Protein AF-0000000070407440 (afdb_homodimer)

Nearest PDB structures (foldseek):
  7nfb-assembly1_B  TM=2.663E-01  e=1.051E+00  Homo sapiens
  7nfb-assembly1_B  TM=2.692E-01  e=1.540E+00  Homo sapiens

Secondary structure (DSSP, 8-state):
------------------------------------------------------------------------------------------SS-HHHHHHHHHHHHT-EEE-TT-TTEEEEEEEETTTTEEEEEEEEEEEEEEEE-TTS-EEEEEEETT-HHHHHHHHTS-SB-SS-HHHHHTTSPPPHHHHHHHHHHHHHHHHHT--PPPGGGS----SS-------EEEEETTTTEEEEE-SS-SS-EEEEEETTEEEETTTTBSSSHHHHHHHHHHHTGGGSTTHHHHHHHHH---------------------SPBP-S--HHHHHHHHHHTT-----B----SB-TTT--BBPPS-TTTTT-EEEEEEEEE-SS-EEEEEEEEEEBSSSS-EEE---GGGTEEE-SSEEEEHHHHHHHHHHHHH----HHHHHHHHHHHHHHTT-GGGGGS-HHHHHHHHHHHHHHB---TTTTSS-TTT-BTTB--SEEEEEEE----BGGG-----------B-------HHHH-S---HHHHHHHHHHHHTT-EETTEE-PPPPHHHHHHHHHHHHHH-HHHHHHHHHHHH-GGGHHHHHHHHHHHTSSS-GGGTS---HHHHHHHHHHHTT--GGG-HHHHHHHHHH-HHHHHHHHTT---HHHHHHHHHHHHHHHHHHHS---------------SEE-SSS---S---B-HHHHHHHHHHTTT------SS-TTB--EEEEEE-TTS-EEEEEEESSS--THHHHHHHHHH-SS--SEEEETTHHHHHHHHHTT-TTTTTT-EEEB-TTTGGG-SSS-GGGBGGG-GGGTT--TTHHHHHHHHHHTTHHHHTTS-HHHHHHHHHHHHHHHHHHHHHH-/-------------------------------------------------------------------------------------------S-HHHHHHHHHHHHT-EEE-TT-TTEEEEEEEETTTTEEEEEEEEEEEEEEEE-TTS-EEEEEEETT-HHHHHHHHTS-SB-SS-HHHHHTTSPPPHHHHHHHHHHHHHHHHHT--PPPGGGS----SS-------EEEEETTTTEEEEE-SS-SS-EEEEEETTEEEETTTTBSSSHHHHHHHHHHHTGGGSTTHHHHHHHHH---------------------SPBP-S--HHHHHHHHHHTT-----B----SB-TTT--BBPPS-TTTTT-EEEEEEEEE-SS-EEEEEEEEEEBSSSS-EEE---GGGTEEE-SSEEEEHHHHHHHHHHHHH----HHHHHHHHHHHHHHTT-GGGGGS-HHHHHHHHHHHHHHB---TTTTSS-TTT-BTTB--SEEEEEEE----BGGG-----------B-------HHHH-S---HHHHHHHHHHHHTT-EETTEE-PPPPHHHHHHHHHHHHHH-HHHHHHHHHHHH-GGGHHHHHHHHHHHTSSS-GGGTS---HHHHHHHHHHHTT--GGG-HHHHHHHHHH-HHHHHHHHTT---HHHHHHHHHHHHHHHHHHHSPPP------------SEE-SSS---S---B-HHHHHHHHHHTS-------SS-TTB--EEEEEE-TTS-EEEEEEESSS--THHHHHHHHHH-SS--SEEEETTHHHHHHHHHTT-TTTTTT-EEEB-TTTGGG-SSS-GGGBGGG-GGGTT--TTHHHHHHHHHHTTHHHHTTS-HHHHHHHHHHHHHHHHHHHHHH-

Sequence (1756 aa):
MNDEEKKKILEKPIQYKTQTIKKYRLNLRGKNDPLYNFTSRSKEKNIESFQSTSSRKPRSSGRPQCALTNLEDVDFPSTSTCTQTQLEETFFSEVELYFQDLTFTKGITLFPGNDRILVIKDYQISKKKTHNEKYVLLERRSFKFKDGDCRWVYWCQCNENRARAISSLDHHLIRAYTEFSSLDKECIHVEVAKKIFDRYDSVHDIEPPSEADRGTCDDHGYSLGGNILYEVPDAKLICCGGVTCQRFGLVTFEKRSVSCLSCCTRNCLHVSTMKEVIANKEETLYHELIEKFTSGVPSETPETTKSVYKQKLISQKRIPFFRCDELSDMLKNLQLNEFGPLLPEDVICKHCSGNLVDGDPVQNNWIAYDCALIVTNNTMQYVKSYYRPCTVCDSVSLFEGQSKGLLNMGTYLVGYDVLRSYMHSFLHGKRPLYTFYQCWCDVHLDLGNTQIQEFSYQRLRIAWHCFLSLLDIDNSQGFSCPHCGGDETPPQTIVCDGTSLSFQRRMWDWKENAGTDNVLHLSSSKYSERTFIPDGALRKLLNRYSGDGRVVRGVKNPSLTEKEKGCLLKGVKELSPALHSILLSIEEDRHVFKHFQRLLMCLSSPSPVCSLIRPTQEVGQLIESISRGENLRQDPVKLDLLHKKMPIIFEVIESGAEVRDLGNLLSELWEIAVDPFVCAREDTSLEENVDVEDLSFFPTLHKYRNRGIFEMDLKNMKKKQGTECCKRFAGHPSLLPGIFTIFCPHGICYGFQVMESHESPNVPFTILRTRFKKAPKHIIYDNACKLQQYCLSRDPLFFKTSEFYVDRLHWDNHTACSLAYDLSIYPQFSALNSQCNEQANAGLKRIKDQLSYMTANNFMMHCTFFLWNKNLLKLSSIMNDEEKKKILEKPIQYKTQTIKKYRLNLRGKNDPLYNFTSRSKEKNIESFQSTSSRKPRSSGRPQCALTNLEDVDFPSTSTCTQTQLEETFFSEVELYFQDLTFTKGITLFPGNDRILVIKDYQISKKKTHNEKYVLLERRSFKFKDGDCRWVYWCQCNENRARAISSLDHHLIRAYTEFSSLDKECIHVEVAKKIFDRYDSVHDIEPPSEADRGTCDDHGYSLGGNILYEVPDAKLICCGGVTCQRFGLVTFEKRSVSCLSCCTRNCLHVSTMKEVIANKEETLYHELIEKFTSGVPSETPETTKSVYKQKLISQKRIPFFRCDELSDMLKNLQLNEFGPLLPEDVICKHCSGNLVDGDPVQNNWIAYDCALIVTNNTMQYVKSYYRPCTVCDSVSLFEGQSKGLLNMGTYLVGYDVLRSYMHSFLHGKRPLYTFYQCWCDVHLDLGNTQIQEFSYQRLRIAWHCFLSLLDIDNSQGFSCPHCGGDETPPQTIVCDGTSLSFQRRMWDWKENAGTDNVLHLSSSKYSERTFIPDGALRKLLNRYSGDGRVVRGVKNPSLTEKEKGCLLKGVKELSPALHSILLSIEEDRHVFKHFQRLLMCLSSPSPVCSLIRPTQEVGQLIESISRGENLRQDPVKLDLLHKKMPIIFEVIESGAEVRDLGNLLSELWEIAVDPFVCAREDTSLEENVDVEDLSFFPTLHKYRNRGIFEMDLKNMKKKQGTECCKRFAGHPSLLPGIFTIFCPHGICYGFQVMESHESPNVPFTILRTRFKKAPKHIIYDNACKLQQYCLSRDPLFFKTSEFYVDRLHWDNHTACSLAYDLSIYPQFSALNSQCNEQANAGLKRIKDQLSYMTANNFMMHCTFFLWNKNLLKLSSI

Radius of gyration: 43.4 Å; Cα contacts (8 Å, |Δi|>4): 2671; chains: 2; bounding box: 135×199×98 Å

Solvent-accessible surface area (backbone atoms only — not comparable to full-atom values): 100422 Å² total; per-residue (Å²): 140,92,84,78,90,76,82,73,77,85,79,69,87,86,75,82,71,80,75,76,77,75,73,80,67,81,76,80,85,81,77,87,87,87,76,90,70,91,78,84,89,77,88,75,86,85,81,78,88,78,84,78,79,87,83,83,82,82,82,86,70,83,57,70,78,80,79,70,81,78,78,71,80,75,76,71,83,75,80,84,63,81,66,80,67,77,65,79,64,70,85,57,52,73,50,50,51,50,47,50,48,33,64,72,65,64,30,67,45,71,50,87,96,42,94,35,49,38,38,32,48,29,72,36,76,94,73,72,38,65,40,91,86,40,72,40,50,34,40,46,47,50,33,33,23,58,82,69,52,51,38,76,45,74,38,37,38,92,39,52,54,60,32,53,54,59,66,40,39,47,54,59,28,74,46,43,63,72,62,59,61,68,72,54,86,76,52,68,65,45,56,35,45,50,55,52,47,50,54,49,24,66,75,68,68,59,69,54,68,56,76,83,76,52,69,79,72,66,91,75,70,74,67,76,61,54,73,43,74,43,79,40,81,101,40,82,35,32,38,31,30,34,66,89,37,92,55,72,31,41,35,32,63,56,100,92,38,62,36,22,70,47,72,44,26,48,80,38,72,53,35,51,50,47,49,48,48,60,73,42,29,92,77,42,95,53,40,71,63,52,49,58,58,67,65,57,71,60,77,69,62,71,76,70,74,64,74,66,76,72,74,58,68,59,41,77,69,68,38,77,69,70,86,47,70,67,57,13,51,24,47,53,56,58,63,70,68,74,78,69,72,41,61,43,75,71,71,51,30,88,87,78,67,34,54,44,55,84,77,58,41,76,84,68,62,34,68,68,32,81,68,19,35,38,40,46,74,87,39,76,45,75,31,42,30,25,29,41,46,31,72,77,52,97,52,68,40,56,43,42,35,66,87,60,29,27,46,22,42,64,62,36,29,40,24,45,61,42,53,47,50,48,49,42,33,50,69,73,29,42,50,34,67,64,60,51,48,52,33,52,45,50,50,27,44,46,55,64,41,67,66,49,77,71,61,49,68,64,58,52,53,52,48,46,56,52,51,62,72,30,37,64,68,61,79,63,53,40,29,58,37,86,86,57,23,50,90,87,42,73,45,48,45,37,34,39,48,74,42,75,41,38,28,31,51,87,39,55,73,73,70,76,74,76,68,81,64,56,71,38,88,42,45,48,38,54,68,67,57,27,21,79,51,64,52,64,68,58,19,51,47,42,34,21,53,41,34,62,48,34,69,52,68,85,43,74,24,61,60,70,51,76,66,52,48,51,53,45,52,54,53,34,44,75,72,34,58,35,58,33,52,49,51,50,50,27,72,75,36,63,77,53,36,75,46,42,27,67,49,41,39,38,53,30,16,80,39,50,36,36,62,52,46,49,76,41,70,68,48,52,53,50,46,49,39,42,51,73,64,53,67,50,44,27,33,71,66,59,39,47,48,32,33,56,63,27,39,60,59,34,50,27,52,52,67,61,60,82,54,82,44,51,21,55,35,47,53,55,47,48,55,36,24,42,47,48,52,71,74,35,46,78,84,77,71,69,45,80,59,76,82,65,95,52,72,52,51,40,76,59,45,55,51,43,26,70,68,53,33,37,66,61,54,56,54,47,58,60,48,64,80,38,89,68,82,65,83,76,69,86,60,63,83,59,40,33,48,12,31,36,38,40,23,34,56,87,52,33,43,36,33,41,32,56,32,82,50,66,91,48,55,62,55,60,51,39,50,43,56,10,33,28,90,61,52,43,42,34,41,32,20,73,59,18,71,60,29,50,55,52,38,31,35,41,44,22,53,67,45,60,74,41,43,56,20,23,22,73,88,49,43,67,75,50,67,66,52,32,65,54,30,43,42,82,64,27,56,88,46,69,84,55,45,63,54,37,56,62,58,49,44,58,55,50,56,33,38,27,81,55,32,31,84,32,44,55,67,60,34,52,52,50,51,50,51,48,52,31,51,51,17,47,57,46,60,72,71,106,139,93,93,84,86,79,79,80,88,78,85,80,85,86,80,84,84,84,82,83,83,84,82,84,74,87,72,90,68,86,84,86,87,85,74,84,78,78,81,74,85,71,87,74,85,86,78,88,81,89,84,89,79,86,75,81,81,80,80,83,80,85,63,76,77,80,78,81,78,80,77,77,80,78,77,72,83,74,77,83,69,82,68,78,65,80,67,77,66,71,84,56,52,72,50,49,50,50,48,50,48,33,64,70,65,64,31,67,47,69,50,89,96,39,93,35,47,39,37,33,48,30,73,36,75,94,72,72,41,65,42,90,86,40,72,41,50,33,39,48,49,50,33,35,24,57,81,68,50,52,37,75,44,74,39,37,37,91,40,52,56,59,33,51,55,60,64,39,39,47,53,58,29,75,45,42,64,70,60,58,62,66,70,56,86,76,52,69,66,48,58,34,43,50,54,53,48,50,55,50,24,65,74,68,69,60,70,53,68,57,76,81,76,53,70,80,72,64,90,75,68,74,66,75,60,56,72,45,73,42,79,42,81,100,41,84,36,34,38,29,29,37,67,86,37,91,56,72,30,40,32,33,64,56,100,94,40,62,36,20,70,45,73,52,29,57,79,38,71,53,36,50,51,46,49,50,49,59,73,42,31,91,79,43,98,52,41,71,62,51,50,59,58,67,65,56,68,59,77,68,63,71,75,68,74,63,75,66,78,71,76,60,68,59,43,78,69,67,39,80,70,69,85,45,69,67,57,13,51,24,48,52,57,58,64,67,70,75,79,70,72,40,60,44,75,71,72,52,29,86,85,78,68,34,54,44,57,84,79,57,42,76,83,68,62,33,67,68,33,80,70,18,35,39,39,44,73,87,39,78,46,76,33,42,29,24,30,41,46,31,72,77,52,95,52,68,39,55,44,42,35,66,87,59,29,28,47,22,43,65,60,36,30,40,25,46,61,42,53,50,50,48,49,44,34,51,71,72,29,40,51,34,69,65,60,52,49,52,34,51,46,50,50,27,44,48,56,64,42,68,67,50,78,72,60,48,70,66,59,54,53,52,51,47,56,53,51,62,73,28,37,63,69,61,77,65,54,39,29,58,37,88,86,58,23,50,88,87,42,73,46,49,45,39,35,39,47,74,43,76,40,39,28,32,52,87,39,56,74,71,70,75,74,77,68,81,64,56,73,38,88,44,46,50,37,53,70,68,57,29,20,78,50,63,50,65,71,60,19,52,46,43,34,20,53,42,35,62,50,34,68,53,68,85,43,73,24,62,60,69,51,77,68,52,48,50,51,45,51,55,54,34,45,73,74,34,59,36,58,33,52,50,52,51,49,27,72,74,36,64,77,51,37,74,46,42,27,68,49,41,39,37,52,30,16,79,38,51,36,36,61,53,47,49,76,42,72,67,49,52,53,51,47,51,40,38,52,71,64,54,67,51,45,28,34,70,66,59,40,48,48,33,32,57,62,27,40,61,59,33,50,26,54,51,66,61,56,87,52,71,50,52,17,54,37,48,54,56,48,48,56,37,24,42,45,49,52,69,74,36,51,80,84,79,73,69,43,81,64,75,83,68,94,54,71,53,49,40,78,59,45,53,54,46,26,71,70,54,35,38,66,59,54,58,55,46,60,60,50,65,80,40,89,69,81,63,85,75,70,86,59,64,84,59,41,33,48,11,30,37,38,39,22,34,57,87,51,34,42,36,32,39,32,56,31,85,51,69,91,46,56,61,57,61,51,37,50,43,56,11,32,30,91,60,52,42,43,34,39,31,20,73,58,20,72,58,29,51,55,53,38,31,36,41,45,24,53,67,43,59,74,40,42,57,20,22,22,72,88,49,42,66,75,51,67,66,53,32,67,56,29,43,42,82,65,27,55,87,46,70,84,55,44,63,53,38,56,61,58,50,44,58,57,50,55,34,38,27,80,54,34,31,84,32,43,55,68,59,34,51,53,51,51,49,51,48,53,33,50,52,16,46,57,46,60,74,60,106

Organism: Crassostrea virginica (NCBI:txid6565)

pLDDT: mean 75.71, std 24.51, range [14.91, 97.85]

Foldseek 3Di:
DDDDDPPDDDPDDDDPPPPPPPPPPVCPDDDDYDDDDDDDDDDDDDPDDPDDDDDDDDDFDKFPPPPPPPPDDPDDDDDPPDCPVPCVVPVDDLLRLQLVQQVVVVQWDDDPPDLFKIKGFDADPVVSHGDPAHIKIKTWAWAQELVRDIDIDMDILVDVPVVVVVLPDDRYDDHDPVVVCPPDDHDSVRVNVVVVSVVVCVVVVDDHDDPVVPPPPDPPPPPQQAWDWDDDPPHQWIWIDGPVHSDIWIWHADPNQIATPSVSISDDPNNVSVVVCVVVLVPDPCVVVNCVRRVPPPPCPPPPVPVPVPQAFLADAFAEDDDDPQLVVLQVLVVVQDDAEFEFDDQADPPPRAGWDDDDQVVVVQWQEQFAWEDELAYIDTYTWGWIAGPPDRDIGGRNCVNNQWGPSRNYIYHVRLLVVVVVVLLQFQAALVNSLVVSQVSNVVSVNPCSVVVDSVNVVSSNVVNLVRHPDDLQPLLADPPQGDLVGHGQAKFKEWFQFFAFPVLAPDPPPPPPFAADAKAFDDLCLFALDSDLLLLLLLLLCLCQQPQDLNDGRHHDDPVSVVVNLVVCVVRPVLVSVLVVVCVVPVVLSVLCSLVSNQNSFSFGLCLQQPQDPLSVVLLVCVLVPHLCVVPPVSLLVCLQRHVSVSSNVVVVPPDNSVSVVSVVSNCSNCVLAPPIDADPCQDDAPPPPAQKDQSSQGFRDFLHHYPVNVVVVVCVVPPDDDPPPPDDPRTQRGKMWMDALLLRTRIIHGHNHHDDLSVVSRSQNTRDPAGRQEYEYQPQRRNLSVCSRGPCNSCSRHHAAYAQVNVSVPSSHRCSNHQCSRPVCPPGNSCSVVVVSVSSVSNSVNQHHDRSVVNSSSVSVNSSVVSVVSSVVD/DDDDPPDDPDPDDDDPDPDDPDPCPPCPDDDDYDDDDPDDDDDDDDDDDDDDDDDDDDDPDKFPPPPPPPPPDPDDPDDPPDPPVPCPVPVDDLLRLQLVQQVVVVQWDDDPPDLFKIKGFDADPVVSHGDPAHIKIKGWAWAQELVRDIDIDIDILVDVPVVVVVLPDDRYDDHDPVVVCPPDDHDSVRVNVCVVSVVVCVVVVDDHDDPVVPPPPDPPPPPQQAKDWDDDPPHQWIWIDGPPHSDIWIWHADPNAIATPSVSISDDPNNVSVVVCVVVLVPDPCNVVVCVNRVPPPPCPPCPVPVPVPQDFLADAFAEDDDDPQLVVLQVLVVVQDDAEFEFPDQADPPPRAGWDDDDQVVVVQWQEQFAWEDELAYIDTYTWGWIAGPPDRDIGGRNCVNNQWGPSRNYIYHVRLLVVVVVVLLQFQAALVNSLVVSQVSNVVSVNPCSVVVDSVNVVSSNVVNLVRHPDDLLPQLADPPQGDLVHHGQAKFKEWFQFFAFPVLAPDPPPPPPFAADAWDFDDLCLFALDSDLLLLLLLLLCLCCQPQDLNDGRHHDDPVSVVVNLVVCVVRAVLVSVLVVVCVVPVVLSVLCSLVSNQNSFSFGLCLQQPPDPLSVVLLVCVQVPHLCVVPPVSLLVCQQRHVSVSSNVVVVPPCNSVSRVSVVSNCSNCVLAPPIDDDPCQDDQPPPPAQKDQSSQGFRDFLHHYPVNVVVVVCVVPPDDDPPPPDDPRTQRGKMWMDALLLGTRIIHGHNHHDDLSVVSRSQNTRDPAGRQEYEYQPQRRNLSVCSRGPCNSCSNHHAAYAQVNVSVPPRHRCSNHQCSRPVCPPGNSCSVVVVSVSSVSNSVNQHHDRSVVNSSSVSVNSSVVSVVSSVVD

Structure (mmCIF, N/CA/C/O backbone):
data_AF-0000000070407440-model_v1
#
loop_
_entity.id
_entity.type
_entity.pdbx_description
1 polymer 'Uncharacterized protein LOC111100644 isoform X1'
#
loop_
_atom_site.group_PDB
_atom_site.id
_atom_site.type_symbol
_atom_site.label_atom_id
_atom_site.label_alt_id
_atom_site.label_comp_id
_atom_site.label_asym_id
_atom_site.label_entity_id
_atom_site.label_seq_id
_atom_site.pdbx_PDB_ins_code
_atom_site.Cartn_x
_atom_site.Cartn_y
_atom_site.Cartn_z
_atom_site.occupancy
_atom_site.B_iso_or_equiv
_atom_site.auth_seq_id
_atom_site.auth_comp_id
_atom_site.auth_asym_id
_atom_site.auth_atom_id
_atom_site.pdbx_PDB_model_num
ATOM 1 N N . MET A 1 1 ? -82.563 82.81 -18.741 1 15.67 1 MET A N 1
ATOM 2 C CA . MET A 1 1 ? -81.653 83.156 -19.829 1 15.67 1 MET A CA 1
ATOM 3 C C . MET A 1 1 ? -80.285 82.515 -19.617 1 15.67 1 MET A C 1
ATOM 5 O O . MET A 1 1 ? -79.764 81.845 -20.511 1 15.67 1 MET A O 1
ATOM 9 N N . ASN A 1 2 ? -79.197 83.292 -19.11 1 16.79 2 ASN A N 1
ATOM 10 C CA . ASN A 1 2 ? -77.841 83.495 -19.607 1 16.79 2 ASN A CA 1
ATOM 11 C C . ASN A 1 2 ? -76.926 82.332 -19.232 1 16.79 2 ASN A C 1
ATOM 13 O O . ASN A 1 2 ? -77.168 81.642 -18.24 1 16.79 2 ASN A O 1
ATOM 17 N N . ASP A 1 3 ? -75.584 82.158 -19.811 1 16.76 3 ASP A N 1
ATOM 18 C CA . ASP A 1 3 ? -74.614 81.619 -20.76 1 16.76 3 ASP A CA 1
ATOM 19 C C . ASP A 1 3 ? -73.488 80.885 -20.036 1 16.76 3 ASP A C 1
ATOM 21 O O . ASP A 1 3 ? -73 79.859 -20.515 1 16.76 3 ASP A O 1
ATOM 25 N N . GLU A 1 4 ? -72.753 81.428 -19.058 1 16.31 4 GLU A N 1
ATOM 26 C CA . GLU A 1 4 ? -71.332 81.653 -19.308 1 16.31 4 GLU A CA 1
ATOM 27 C C . GLU A 1 4 ? -70.506 80.422 -18.947 1 16.31 4 GLU A C 1
ATOM 29 O O . GLU A 1 4 ? -69.723 79.932 -19.763 1 16.31 4 GLU A O 1
ATOM 34 N N . GLU A 1 5 ? -69.531 80.481 -17.767 1 17.43 5 GLU A N 1
ATOM 35 C CA . GLU A 1 5 ? -68.073 80.447 -17.819 1 17.43 5 GLU A CA 1
ATOM 36 C C . GLU A 1 5 ? -67.543 79.043 -17.54 1 17.43 5 GLU A C 1
ATOM 38 O O . GLU A 1 5 ? -67.481 78.616 -16.385 1 17.43 5 GLU A O 1
ATOM 43 N N . LYS A 1 6 ? -67.924 77.9 -18.192 1 17.84 6 LYS A N 1
ATOM 44 C CA . LYS A 1 6 ? -67.752 76.452 -18.256 1 17.84 6 LYS A CA 1
ATOM 45 C C . LYS A 1 6 ? -66.29 76.081 -18.487 1 17.84 6 LYS A C 1
ATOM 47 O O . LYS A 1 6 ? -65.818 76.074 -19.626 1 17.84 6 LYS A O 1
ATOM 52 N N . LYS A 1 7 ? -65.328 76.774 -17.601 1 18.8 7 LYS A N 1
ATOM 53 C CA . LYS A 1 7 ? -63.924 76.973 -17.95 1 18.8 7 LYS A CA 1
ATOM 54 C C . LYS A 1 7 ? -63.28 75.665 -18.401 1 18.8 7 LYS A C 1
ATOM 56 O O . LYS A 1 7 ? -63.296 74.674 -17.667 1 18.8 7 LYS A O 1
ATOM 61 N N . LYS A 1 8 ? -62.916 75.434 -19.683 1 16.9 8 LYS A N 1
ATOM 62 C CA . LYS A 1 8 ? -62.716 74.405 -20.699 1 16.9 8 LYS A CA 1
ATOM 63 C C . LYS A 1 8 ? -61.354 73.736 -20.543 1 16.9 8 LYS A C 1
ATOM 65 O O . LYS A 1 8 ? -60.981 72.879 -21.347 1 16.9 8 LYS A O 1
ATOM 70 N N . ILE A 1 9 ? -60.519 74.276 -19.502 1 17 9 ILE A N 1
ATOM 71 C CA . ILE A 1 9 ? -59.171 74.275 -20.059 1 17 9 ILE A CA 1
ATOM 72 C C . ILE A 1 9 ? -58.848 72.894 -20.626 1 17 9 ILE A C 1
ATOM 74 O O . ILE A 1 9 ? -59.473 71.9 -20.249 1 17 9 ILE A O 1
ATOM 78 N N . LEU A 1 10 ? -57.528 72.791 -21.055 1 16.85 10 LEU A N 1
ATOM 79 C CA . LEU A 1 10 ? -56.552 72.395 -22.065 1 16.85 10 LEU A CA 1
ATOM 80 C C . LEU A 1 10 ? -56.167 70.928 -21.902 1 16.85 10 LEU A C 1
ATOM 82 O O . LEU A 1 10 ? -55.643 70.531 -20.858 1 16.85 10 LEU A O 1
ATOM 86 N N . GLU A 1 11 ? -56.975 69.935 -22.297 1 17.31 11 GLU A N 1
ATOM 87 C CA . GLU A 1 11 ? -56.962 68.475 -22.318 1 17.31 11 GLU A CA 1
ATOM 88 C C . GLU A 1 11 ? -55.69 67.945 -22.974 1 17.31 11 GLU A C 1
ATOM 90 O O . GLU A 1 11 ? -55.448 66.736 -22.982 1 17.31 11 GLU A O 1
ATOM 95 N N . LYS A 1 12 ? -54.986 68.909 -23.726 1 17.45 12 LYS A N 1
ATOM 96 C CA . LYS A 1 12 ? -54.695 68.235 -24.988 1 17.45 12 LYS A CA 1
ATOM 97 C C . LYS A 1 12 ? -53.741 67.063 -24.779 1 17.45 12 LYS A C 1
ATOM 99 O O . LYS A 1 12 ? -53.995 65.955 -25.256 1 17.45 12 LYS A O 1
ATOM 104 N N . PRO A 1 13 ? -52.392 67.409 -24.653 1 17.28 13 PRO A N 1
ATOM 105 C CA . PRO A 1 13 ? -51.529 67.019 -25.771 1 17.28 13 PRO A CA 1
ATOM 106 C C . PRO A 1 13 ? -51.204 65.527 -25.773 1 17.28 13 PRO A C 1
ATOM 108 O O . PRO A 1 13 ? -51.444 64.838 -24.779 1 17.28 13 PRO A O 1
ATOM 111 N N . ILE A 1 14 ? -49.96 65.136 -26.28 1 18.52 14 ILE A N 1
ATOM 112 C CA . ILE A 1 14 ? -49.268 64.484 -27.387 1 18.52 14 ILE A CA 1
ATOM 113 C C . ILE A 1 14 ? -48.816 63.088 -26.963 1 18.52 14 ILE A C 1
ATOM 115 O O . ILE A 1 14 ? -48.717 62.797 -25.768 1 18.52 14 ILE A O 1
ATOM 119 N N . GLN A 1 15 ? -47.947 62.475 -27.746 1 17.76 15 GLN A N 1
ATOM 120 C CA . GLN A 1 15 ? -47.469 61.384 -28.59 1 17.76 15 GLN A CA 1
ATOM 121 C C . GLN A 1 15 ? -46.447 60.525 -27.851 1 17.76 15 GLN A C 1
ATOM 123 O O . GLN A 1 15 ? -45.364 60.999 -27.504 1 17.76 15 GLN A O 1
ATOM 128 N N . TYR A 1 16 ? -46.769 59.894 -26.859 1 17.73 16 TYR A N 1
ATOM 129 C CA . TYR A 1 16 ? -45.78 59.322 -25.952 1 17.73 16 TYR A CA 1
ATOM 130 C C . TYR A 1 16 ? -44.858 58.357 -26.69 1 17.73 16 TYR A C 1
ATOM 132 O O . TYR A 1 16 ? -45.248 57.229 -26.998 1 17.73 16 TYR A O 1
ATOM 140 N N . LYS A 1 17 ? -44.189 58.819 -27.832 1 18.55 17 LYS A N 1
ATOM 141 C CA . LYS A 1 17 ? -43.472 57.921 -28.733 1 18.55 17 LYS A CA 1
ATOM 142 C C . LYS A 1 17 ? -42.469 57.06 -27.97 1 18.55 17 LYS A C 1
ATOM 144 O O . LYS A 1 17 ? -41.817 57.537 -27.038 1 18.55 17 LYS A O 1
ATOM 149 N N . THR A 1 18 ? -42.605 55.746 -28.161 1 19.11 18 THR A N 1
ATOM 150 C CA . THR A 1 18 ? -41.981 54.538 -27.633 1 19.11 18 THR A CA 1
ATOM 151 C C . THR A 1 18 ? -40.468 54.584 -27.821 1 19.11 18 THR A C 1
ATOM 153 O O . THR A 1 18 ? -39.976 54.551 -28.951 1 19.11 18 THR A O 1
ATOM 156 N N . GLN A 1 19 ? -39.765 55.584 -27.295 1 18.12 19 GLN A N 1
ATOM 157 C CA . GLN A 1 19 ? -38.369 55.826 -27.645 1 18.12 19 GLN A CA 1
ATOM 158 C C . GLN A 1 19 ? -37.542 54.55 -27.524 1 18.12 19 GLN A C 1
ATOM 160 O O . GLN A 1 19 ? -37.676 53.806 -26.55 1 18.12 19 GLN A O 1
ATOM 165 N N . THR A 1 20 ? -36.959 54.127 -28.7 1 19.12 20 THR A N 1
ATOM 166 C CA . THR A 1 20 ? -36.179 53.017 -29.237 1 19.12 20 THR A CA 1
ATOM 167 C C . THR A 1 20 ? -34.909 52.803 -28.419 1 19.12 20 THR A C 1
ATOM 169 O O . THR A 1 20 ? -34.044 53.679 -28.365 1 19.12 20 THR A O 1
ATOM 172 N N . ILE A 1 21 ? -35.028 52.408 -27.2 1 18.95 21 ILE A N 1
ATOM 173 C CA . ILE A 1 21 ? -33.855 52.256 -26.346 1 18.95 21 ILE A CA 1
ATOM 174 C C . ILE A 1 21 ? -32.771 51.482 -27.092 1 18.95 21 ILE A C 1
ATOM 176 O O . ILE A 1 21 ? -32.984 50.337 -27.497 1 18.95 21 ILE A O 1
ATOM 180 N N . LYS A 1 22 ? -31.918 52.194 -27.829 1 19.26 22 LYS A N 1
ATOM 181 C CA . LYS A 1 22 ? -30.794 51.787 -28.667 1 19.26 22 LYS A CA 1
ATOM 182 C C . LYS A 1 22 ? -29.888 50.804 -27.932 1 19.26 22 LYS A C 1
ATOM 184 O O . LYS A 1 22 ? -29.37 51.114 -26.856 1 19.26 22 LYS A O 1
ATOM 189 N N . LYS A 1 23 ? -30.196 49.571 -28.145 1 19.1 23 LYS A N 1
ATOM 190 C CA . LYS A 1 23 ? -29.494 48.369 -27.705 1 19.1 23 LYS A CA 1
ATOM 191 C C . LYS A 1 23 ? -28.021 48.418 -28.098 1 19.1 23 LYS A C 1
ATOM 193 O O . LYS A 1 23 ? -27.691 48.517 -29.282 1 19.1 23 LYS A O 1
ATOM 198 N N . TYR A 1 24 ? -27.219 49.231 -27.475 1 17.45 24 TYR A N 1
ATOM 199 C CA . TYR A 1 24 ? -25.848 49.49 -27.903 1 17.45 24 TYR A CA 1
ATOM 200 C C . TYR A 1 24 ? -25.074 48.189 -28.069 1 17.45 24 TYR A C 1
ATOM 202 O O . TYR A 1 24 ? -24.846 47.466 -27.096 1 17.45 24 TYR A O 1
ATOM 210 N N . ARG A 1 25 ? -25.388 47.384 -29.09 1 17.84 25 ARG A N 1
ATOM 211 C CA . ARG A 1 25 ? -24.761 46.117 -29.454 1 17.84 25 ARG A CA 1
ATOM 212 C C . ARG A 1 25 ? -23.286 46.312 -29.787 1 17.84 25 ARG A C 1
ATOM 214 O O . ARG A 1 25 ? -22.945 47.062 -30.704 1 17.84 25 ARG A O 1
ATOM 221 N N . LEU A 1 26 ? -22.398 46.631 -28.84 1 16.95 26 LEU A N 1
ATOM 222 C CA . LEU A 1 26 ? -21.055 46.876 -29.355 1 16.95 26 LEU A CA 1
ATOM 223 C C . LEU A 1 26 ? -20.613 45.745 -30.278 1 16.95 26 LEU A C 1
ATOM 225 O O . LEU A 1 26 ? -20.709 44.57 -29.918 1 16.95 26 LEU A O 1
ATOM 229 N N . ASN A 1 27 ? -20.559 45.865 -31.528 1 16.21 27 ASN A N 1
ATOM 230 C CA . ASN A 1 27 ? -20.325 45.165 -32.787 1 16.21 27 ASN A CA 1
ATOM 231 C C . ASN A 1 27 ? -18.893 44.645 -32.882 1 16.21 27 ASN A C 1
ATOM 233 O O . ASN A 1 27 ? -17.967 45.411 -33.157 1 16.21 27 ASN A O 1
ATOM 237 N N . LEU A 1 28 ? -18.401 43.864 -31.884 1 16.3 28 LEU A N 1
ATOM 238 C CA . LEU A 1 28 ? -17.059 43.319 -32.062 1 16.3 28 LEU A CA 1
ATOM 239 C C . LEU A 1 28 ? -16.933 42.617 -33.41 1 16.3 28 LEU A C 1
ATOM 241 O O . LEU A 1 28 ? -17.738 41.743 -33.737 1 16.3 28 LEU A O 1
ATOM 245 N N . ARG A 1 29 ? -16.195 43.06 -34.286 1 16.32 29 ARG A N 1
ATOM 246 C CA . ARG A 1 29 ? -16.001 42.948 -35.728 1 16.32 29 ARG A CA 1
ATOM 247 C C . ARG A 1 29 ? -15.457 41.573 -36.102 1 16.32 29 ARG A C 1
ATOM 249 O O . ARG A 1 29 ? -14.558 41.054 -35.438 1 16.32 29 ARG A O 1
ATOM 256 N N . GLY A 1 30 ? -16.103 40.68 -37.003 1 15.74 30 GLY A N 1
ATOM 257 C CA . GLY A 1 30 ? -16.31 39.421 -37.701 1 15.74 30 GLY A CA 1
ATOM 258 C C . GLY A 1 30 ? -15.213 39.106 -38.701 1 15.74 30 GLY A C 1
ATOM 259 O O . GLY A 1 30 ? -15.256 38.074 -39.373 1 15.74 30 GLY A O 1
ATOM 260 N N . LYS A 1 31 ? -14.332 39.878 -39.124 1 15.69 31 LYS A N 1
ATOM 261 C CA . LYS A 1 31 ? -14.158 39.721 -40.565 1 15.69 31 LYS A CA 1
ATOM 262 C C . LYS A 1 31 ? -13.415 38.428 -40.892 1 15.69 31 LYS A C 1
ATOM 264 O O . LYS A 1 31 ? -13.879 37.628 -41.706 1 15.69 31 LYS A O 1
ATOM 269 N N . ASN A 1 32 ? -12.111 38.374 -41.406 1 15.64 32 ASN A N 1
ATOM 270 C CA . ASN A 1 32 ? -11.707 38.151 -42.79 1 15.64 32 ASN A CA 1
ATOM 271 C C . ASN A 1 32 ? -11.345 36.69 -43.04 1 15.64 32 ASN A C 1
ATOM 273 O O . ASN A 1 32 ? -11.121 35.931 -42.095 1 15.64 32 ASN A O 1
ATOM 277 N N . ASP A 1 33 ? -10.246 36.28 -43.903 1 15.32 33 ASP A N 1
ATOM 278 C CA . ASP A 1 33 ? -10.122 35.738 -45.252 1 15.32 33 ASP A CA 1
ATOM 279 C C . ASP A 1 33 ? -9.774 34.251 -45.218 1 15.32 33 ASP A C 1
ATOM 281 O O . ASP A 1 33 ? -9.414 33.717 -44.167 1 15.32 33 ASP A O 1
ATOM 285 N N . PRO A 1 34 ? -8.643 33.676 -45.88 1 16.12 34 PRO A N 1
ATOM 286 C CA . PRO A 1 34 ? -8.625 32.943 -47.148 1 16.12 34 PRO A CA 1
ATOM 287 C C . PRO A 1 34 ? -8.518 31.432 -46.954 1 16.12 34 PRO A C 1
ATOM 289 O O . PRO A 1 34 ? -8.242 30.966 -45.845 1 16.12 34 PRO A O 1
ATOM 292 N N . LEU A 1 35 ? -7.775 30.617 -47.841 1 15.34 35 LEU A N 1
ATOM 293 C CA . LEU A 1 35 ? -7.957 29.655 -48.923 1 15.34 35 LEU A CA 1
ATOM 294 C C . LEU A 1 35 ? -7.458 28.274 -48.512 1 15.34 35 LEU A C 1
ATOM 296 O O . LEU A 1 35 ? -7.909 27.261 -49.051 1 15.34 35 LEU A O 1
ATOM 300 N N . TYR A 1 36 ? -6.607 27.936 -47.478 1 16.15 36 TYR A N 1
ATOM 301 C CA . TYR A 1 36 ? -5.699 26.976 -48.096 1 16.15 36 TYR A CA 1
ATOM 302 C C . TYR A 1 36 ? -6.362 25.611 -48.239 1 16.15 36 TYR A C 1
ATOM 304 O O . TYR A 1 36 ? -7.218 25.242 -47.431 1 16.15 36 TYR A O 1
ATOM 312 N N . ASN A 1 37 ? -6.218 24.713 -49.314 1 15.42 37 ASN A N 1
ATOM 313 C CA . ASN A 1 37 ? -6.681 23.736 -50.293 1 15.42 37 ASN A CA 1
ATOM 314 C C . ASN A 1 37 ? -6.474 22.307 -49.8 1 15.42 37 ASN A C 1
ATOM 316 O O . ASN A 1 37 ? -6.723 21.35 -50.535 1 15.42 37 ASN A O 1
ATOM 320 N N . PHE A 1 38 ? -6.228 21.883 -48.623 1 15.91 38 PHE A N 1
ATOM 321 C CA . PHE A 1 38 ? -5.541 20.614 -48.831 1 15.91 38 PHE A CA 1
ATOM 322 C C . PHE A 1 38 ? -6.53 19.521 -49.221 1 15.91 38 PHE A C 1
ATOM 324 O O . PHE A 1 38 ? -7.665 19.505 -48.742 1 15.91 38 PHE A O 1
ATOM 331 N N . THR A 1 39 ? -6.353 18.628 -50.166 1 15.49 39 THR A N 1
ATOM 332 C CA . THR A 1 39 ? -6.93 17.76 -51.187 1 15.49 39 THR A CA 1
ATOM 333 C C . THR A 1 39 ? -7.586 16.538 -50.551 1 15.49 39 THR A C 1
ATOM 335 O O . THR A 1 39 ? -8.754 16.245 -50.817 1 15.49 39 THR A O 1
ATOM 338 N N . SER A 1 40 ? -7.116 15.211 -50.693 1 15.31 40 SER A N 1
ATOM 339 C CA . SER A 1 40 ? -7.649 14.192 -51.591 1 15.31 40 SER A CA 1
ATOM 340 C C . SER A 1 40 ? -8.621 13.268 -50.865 1 15.31 40 SER A C 1
ATOM 342 O O . SER A 1 40 ? -9.744 13.055 -51.325 1 15.31 40 SER A O 1
ATOM 344 N N . ARG A 1 41 ? -8.305 12.006 -50.092 1 15.98 41 ARG A N 1
ATOM 345 C CA . ARG A 1 41 ? -8.616 10.725 -50.717 1 15.98 41 ARG A CA 1
ATOM 346 C C . ARG A 1 41 ? -9.957 10.188 -50.229 1 15.98 41 ARG A C 1
ATOM 348 O O . ARG A 1 41 ? -10.413 10.539 -49.139 1 15.98 41 ARG A O 1
ATOM 355 N N . SER A 1 42 ? -10.723 9.173 -50.913 1 15.07 42 SER A N 1
ATOM 356 C CA . SER A 1 42 ? -12.023 8.63 -51.294 1 15.07 42 SER A CA 1
ATOM 357 C C . SER A 1 42 ? -12.486 7.562 -50.308 1 15.07 42 SER A C 1
ATOM 359 O O . SER A 1 42 ? -13.59 7.027 -50.438 1 15.07 42 SER A O 1
ATOM 361 N N . LYS A 1 43 ? -11.882 7.081 -49.176 1 17.38 43 LYS A N 1
ATOM 362 C CA . LYS A 1 43 ? -12.154 5.648 -49.11 1 17.38 43 LYS A CA 1
ATOM 363 C C . LYS A 1 43 ? -13.591 5.381 -48.672 1 17.38 43 LYS A C 1
ATOM 365 O O . LYS A 1 43 ? -14.14 6.113 -47.846 1 17.38 43 LYS A O 1
ATOM 370 N N . GLU A 1 44 ? -14.435 4.375 -49.178 1 15.92 44 GLU A N 1
ATOM 371 C CA . GLU A 1 44 ? -15.816 3.957 -49.398 1 15.92 44 GLU A CA 1
ATOM 372 C C . GLU A 1 44 ? -16.373 3.227 -48.18 1 15.92 44 GLU A C 1
ATOM 374 O O . GLU A 1 44 ? -17.589 3.081 -48.039 1 15.92 44 GLU A O 1
ATOM 379 N N . LYS A 1 45 ? -15.64 2.695 -47.173 1 18.18 45 LYS A N 1
ATOM 380 C CA . LYS A 1 45 ? -16.215 1.395 -46.839 1 18.18 45 LYS A CA 1
ATOM 381 C C . LYS A 1 45 ? -17.549 1.554 -46.115 1 18.18 45 LYS A C 1
ATOM 383 O O . LYS A 1 45 ? -17.776 2.555 -45.433 1 18.18 45 LYS A O 1
ATOM 388 N N . ASN A 1 46 ? -18.594 0.524 -46.227 1 16.55 46 ASN A N 1
ATOM 389 C CA . ASN A 1 46 ? -20.021 0.241 -46.107 1 16.55 46 ASN A CA 1
ATOM 390 C C . ASN A 1 46 ? -20.41 -0.07 -44.665 1 16.55 46 ASN A C 1
ATOM 392 O O . ASN A 1 46 ? -19.893 -1.015 -44.068 1 16.55 46 ASN A O 1
ATOM 396 N N . ILE A 1 47 ? -20.889 0.821 -43.759 1 17.51 47 ILE A N 1
ATOM 397 C CA . ILE A 1 47 ? -21.184 0.963 -42.337 1 17.51 47 ILE A CA 1
ATOM 398 C C . ILE A 1 47 ? -22.478 0.225 -42.002 1 17.51 47 ILE A C 1
ATOM 400 O O . ILE A 1 47 ? -23.572 0.718 -42.286 1 17.51 47 ILE A O 1
ATOM 404 N N . GLU A 1 48 ? -22.532 -1.087 -42.217 1 17.56 48 GLU A N 1
ATOM 405 C CA . GLU A 1 48 ? -23.88 -1.627 -42.066 1 17.56 48 GLU A CA 1
ATOM 406 C C . GLU A 1 48 ? -24.429 -1.357 -40.668 1 17.56 48 GLU A C 1
ATOM 408 O O . GLU A 1 48 ? -23.666 -1.115 -39.731 1 17.56 48 GLU A O 1
ATOM 413 N N . SER A 1 49 ? -25.782 -1.789 -40.319 1 17.03 49 SER A N 1
ATOM 414 C CA . SER A 1 49 ? -27.038 -1.414 -39.679 1 17.03 49 SER A CA 1
ATOM 415 C C . SER A 1 49 ? -27.114 -1.95 -38.253 1 17.03 49 SER A C 1
ATOM 417 O O . SER A 1 49 ? -27.195 -3.162 -38.043 1 17.03 49 SER A O 1
ATOM 419 N N . PHE A 1 50 ? -26.401 -1.398 -37.235 1 17.29 50 PHE A N 1
ATOM 420 C CA . PHE A 1 50 ? -26.28 -1.783 -35.834 1 17.29 50 PHE A CA 1
ATOM 421 C C . PHE A 1 50 ? -27.608 -1.609 -35.107 1 17.29 50 PHE A C 1
ATOM 423 O O . PHE A 1 50 ? -28.078 -0.484 -34.924 1 17.29 50 PHE A O 1
ATOM 430 N N . GLN A 1 51 ? -28.502 -2.538 -35.119 1 16.78 51 GLN A N 1
ATOM 431 C CA . GLN A 1 51 ? -29.807 -2.374 -34.486 1 16.78 51 GLN A CA 1
ATOM 432 C C . GLN A 1 51 ? -29.669 -2.217 -32.974 1 16.78 51 GLN A C 1
ATOM 434 O O . GLN A 1 51 ? -28.926 -2.963 -32.333 1 16.78 51 GLN A O 1
ATOM 439 N N . SER A 1 52 ? -30.242 -1.164 -32.15 1 16.56 52 SER A N 1
ATOM 440 C CA . SER A 1 52 ? -30.179 -0.266 -31.002 1 16.56 52 SER A CA 1
ATOM 441 C C . SER A 1 52 ? -30.839 -0.888 -29.776 1 16.56 52 SER A C 1
ATOM 443 O O . SER A 1 52 ? -30.947 -0.246 -28.73 1 16.56 52 SER A O 1
ATOM 445 N N . THR A 1 53 ? -31.143 -2.114 -29.595 1 17.04 53 THR A N 1
ATOM 446 C CA . THR A 1 53 ? -32.332 -2.096 -28.75 1 17.04 53 THR A CA 1
ATOM 447 C C . THR A 1 53 ? -31.977 -1.681 -27.325 1 17.04 53 THR A C 1
ATOM 449 O O . THR A 1 53 ? -32.578 -0.757 -26.774 1 17.04 53 THR A O 1
ATOM 452 N N . SER A 1 54 ? -32.107 -2.556 -26.17 1 17.03 54 SER A N 1
ATOM 453 C CA . SER A 1 54 ? -32.993 -2.402 -25.02 1 17.03 54 SER A CA 1
ATOM 454 C C . SER A 1 54 ? -32.273 -1.736 -23.853 1 17.03 54 SER A C 1
ATOM 456 O O . SER A 1 54 ? -31.041 -1.706 -23.812 1 17.03 54 SER A O 1
ATOM 458 N N . SER A 1 55 ? -32.843 -1.485 -22.465 1 16.87 55 SER A N 1
ATOM 459 C CA . SER A 1 55 ? -33.229 -0.503 -21.457 1 16.87 55 SER A CA 1
ATOM 460 C C . SER A 1 55 ? -32.308 -0.566 -20.243 1 16.87 55 SER A C 1
ATOM 462 O O . SER A 1 55 ? -32.589 0.048 -19.211 1 16.87 55 SER A O 1
ATOM 464 N N . ARG A 1 56 ? -31.015 -0.863 -20.322 1 16.87 56 ARG A N 1
ATOM 465 C CA . ARG A 1 56 ? -30.407 -1.251 -19.054 1 16.87 56 ARG A CA 1
ATOM 466 C C . ARG A 1 56 ? -30.303 -0.059 -18.108 1 16.87 56 ARG A C 1
ATOM 468 O O . ARG A 1 56 ? -29.979 1.051 -18.534 1 16.87 56 ARG A O 1
ATOM 475 N N . LYS A 1 57 ? -30.704 -0.23 -16.705 1 18.1 57 LYS A N 1
ATOM 476 C CA . LYS A 1 57 ? -31.053 0.688 -15.625 1 18.1 57 LYS A CA 1
ATOM 477 C C . LYS A 1 57 ? -29.807 1.352 -15.044 1 18.1 57 LYS A C 1
ATOM 479 O O . LYS A 1 57 ? -28.795 0.688 -14.812 1 18.1 57 LYS A O 1
ATOM 484 N N . PRO A 1 58 ? -29.593 2.713 -15.005 1 17.67 58 PRO A N 1
ATOM 485 C CA . PRO A 1 58 ? -28.453 3.614 -14.821 1 17.67 58 PRO A CA 1
ATOM 486 C C . PRO A 1 58 ? -27.972 3.669 -13.373 1 17.67 58 PRO A C 1
ATOM 488 O O . PRO A 1 58 ? -28.783 3.808 -12.454 1 17.67 58 PRO A O 1
ATOM 491 N N . ARG A 1 59 ? -26.998 2.944 -12.961 1 18.03 59 ARG A N 1
ATOM 492 C CA . ARG A 1 59 ? -26.499 2.927 -11.589 1 18.03 59 ARG A CA 1
ATOM 493 C C . ARG A 1 59 ? -25.97 4.298 -11.182 1 18.03 59 ARG A C 1
ATOM 495 O O . ARG A 1 59 ? -25.169 4.899 -11.901 1 18.03 59 ARG A O 1
ATOM 502 N N . SER A 1 60 ? -26.688 5.141 -10.304 1 17.27 60 SER A N 1
ATOM 503 C CA . SER A 1 60 ? -26.587 6.519 -9.835 1 17.27 60 SER A CA 1
ATOM 504 C C . SER A 1 60 ? -25.276 6.755 -9.092 1 17.27 60 SER A C 1
ATOM 506 O O . SER A 1 60 ? -24.912 5.982 -8.204 1 17.27 60 SER A O 1
ATOM 508 N N . SER A 1 61 ? -24.244 7.404 -9.673 1 19.21 61 SER A N 1
ATOM 509 C CA . SER A 1 61 ? -22.885 7.867 -9.412 1 19.21 61 SER A CA 1
ATOM 510 C C . SER A 1 61 ? -22.864 8.937 -8.326 1 19.21 61 SER A C 1
ATOM 512 O O . SER A 1 61 ? -23.533 9.966 -8.448 1 19.21 61 SER A O 1
ATOM 514 N N . GLY A 1 62 ? -22.698 8.613 -7.017 1 17.53 62 GLY A N 1
ATOM 515 C CA . GLY A 1 62 ? -22.794 9.5 -5.869 1 17.53 62 GLY A CA 1
ATOM 516 C C . GLY A 1 62 ? -21.844 10.681 -5.946 1 17.53 62 GLY A C 1
ATOM 517 O O . GLY A 1 62 ? -20.929 10.695 -6.771 1 17.53 62 GLY A O 1
ATOM 518 N N . ARG A 1 63 ? -21.967 11.885 -4.965 1 17.71 63 ARG A N 1
ATOM 519 C CA . ARG A 1 63 ? -21.802 13.332 -4.875 1 17.71 63 ARG A CA 1
ATOM 520 C C . ARG A 1 63 ? -20.353 13.7 -4.574 1 17.71 63 ARG A C 1
ATOM 522 O O . ARG A 1 63 ? -19.736 13.129 -3.672 1 17.71 63 ARG A O 1
ATOM 529 N N . PRO A 1 64 ? -19.562 14.307 -5.509 1 19.53 64 PRO A N 1
ATOM 530 C CA . PRO A 1 64 ? -18.231 14.898 -5.348 1 19.53 64 PRO A CA 1
ATOM 531 C C . PRO A 1 64 ? -18.218 16.059 -4.356 1 19.53 64 PRO A C 1
ATOM 533 O O . PRO A 1 64 ? -19.009 16.996 -4.486 1 19.53 64 PRO A O 1
ATOM 536 N N . GLN A 1 65 ? -18.053 15.957 -2.996 1 18.16 65 GLN A N 1
ATOM 537 C CA . GLN A 1 65 ? -18.142 17.029 -2.009 1 18.16 65 GLN A CA 1
ATOM 538 C C . GLN A 1 65 ? -17.065 18.084 -2.244 1 18.16 65 GLN A C 1
ATOM 540 O O . GLN A 1 65 ? -15.882 17.756 -2.361 1 18.16 65 GLN A O 1
ATOM 545 N N . CYS A 1 66 ? -17.284 19.193 -2.873 1 18.68 66 CYS A N 1
ATOM 546 C CA . CYS A 1 66 ? -16.531 20.406 -3.174 1 18.68 66 CYS A CA 1
ATOM 547 C C . CYS A 1 66 ? -16.096 21.109 -1.894 1 18.68 66 CYS A C 1
ATOM 549 O O . CYS A 1 66 ? -16.903 21.771 -1.239 1 18.68 66 CYS A O 1
ATOM 551 N N . ALA A 1 67 ? -15.352 20.598 -0.885 1 18.17 67 ALA A N 1
ATOM 552 C CA . ALA A 1 67 ? -15.037 21.344 0.331 1 18.17 67 ALA A CA 1
ATOM 553 C C . ALA A 1 67 ? -14.164 22.556 0.019 1 18.17 67 ALA A C 1
ATOM 555 O O . ALA A 1 67 ? -13.034 22.41 -0.452 1 18.17 67 ALA A O 1
ATOM 556 N N . LEU A 1 68 ? -14.593 23.7 -0.351 1 18.51 68 LEU A N 1
ATOM 557 C CA . LEU A 1 68 ? -14.02 25.023 -0.572 1 18.51 68 LEU A CA 1
ATOM 558 C C . LEU A 1 68 ? -13.403 25.569 0.712 1 18.51 68 LEU A C 1
ATOM 560 O O . LEU A 1 68 ? -12.994 26.731 0.763 1 18.51 68 LEU A O 1
ATOM 564 N N . THR A 1 69 ? -13.058 24.887 1.827 1 18.03 69 THR A N 1
ATOM 565 C CA . THR A 1 69 ? -12.836 25.722 3.002 1 18.03 69 THR A CA 1
ATOM 566 C C . THR A 1 69 ? -11.675 26.685 2.77 1 18.03 69 THR A C 1
ATOM 568 O O . THR A 1 69 ? -10.664 26.314 2.17 1 18.03 69 THR A O 1
ATOM 571 N N . ASN A 1 70 ? -11.881 28.025 2.859 1 18.55 70 ASN A N 1
ATOM 572 C CA . ASN A 1 70 ? -11.209 29.32 2.878 1 18.55 70 ASN A CA 1
ATOM 573 C C . ASN A 1 70 ? -10.14 29.381 3.965 1 18.55 70 ASN A C 1
ATOM 575 O O . ASN A 1 70 ? -10.458 29.381 5.155 1 18.55 70 ASN A O 1
ATOM 579 N N . LEU A 1 71 ? -9.111 28.57 3.943 1 18 71 LEU A N 1
ATOM 580 C CA . LEU A 1 71 ? -8.023 28.713 4.904 1 18 71 LEU A CA 1
ATOM 581 C C . LEU A 1 71 ? -7.493 30.143 4.916 1 18 71 LEU A C 1
ATOM 583 O O . LEU A 1 71 ? -6.988 30.631 3.902 1 18 71 LEU A O 1
ATOM 587 N N . GLU A 1 72 ? -8.046 31.034 5.679 1 19.3 72 GLU A N 1
ATOM 588 C CA . GLU A 1 72 ? -7.603 32.395 5.966 1 19.3 72 GLU A CA 1
ATOM 589 C C . GLU A 1 72 ? -6.13 32.424 6.362 1 19.3 72 GLU A C 1
ATOM 591 O O . GLU A 1 72 ? -5.645 31.514 7.038 1 19.3 72 GLU A O 1
ATOM 596 N N . ASP A 1 73 ? -5.237 33.218 5.683 1 19.92 73 ASP A N 1
ATOM 597 C CA . ASP A 1 73 ? -3.876 33.739 5.609 1 19.92 73 ASP A CA 1
ATOM 598 C C . ASP A 1 73 ? -3.423 34.287 6.96 1 19.92 73 ASP A C 1
ATOM 600 O O . ASP A 1 73 ? -4.005 35.245 7.473 1 19.92 73 ASP A O 1
ATOM 604 N N . VAL A 1 74 ? -3.187 33.469 7.925 1 18.86 74 VAL A N 1
ATOM 605 C CA . VAL A 1 74 ? -2.706 34.092 9.154 1 18.86 74 VAL A CA 1
ATOM 606 C C . VAL A 1 74 ? -1.468 34.935 8.856 1 18.86 74 VAL A C 1
ATOM 608 O O . VAL A 1 74 ? -0.52 34.457 8.227 1 18.86 74 VAL A O 1
ATOM 611 N N . ASP A 1 75 ? -1.533 36.217 8.887 1 19.75 75 ASP A N 1
ATOM 612 C CA . ASP A 1 75 ? -0.666 37.38 8.728 1 19.75 75 ASP A CA 1
ATOM 613 C C . ASP A 1 75 ? 0.543 37.295 9.657 1 19.75 75 ASP A C 1
ATOM 615 O O . ASP A 1 75 ? 0.39 37.148 10.871 1 19.75 75 ASP A O 1
ATOM 619 N N . PHE A 1 76 ? 1.555 36.632 9.239 1 19.25 76 PHE A N 1
ATOM 620 C CA . PHE A 1 76 ? 2.848 36.76 9.901 1 19.25 76 PHE A CA 1
ATOM 621 C C . PHE A 1 76 ? 3.15 38.219 10.221 1 19.25 76 PHE A C 1
ATOM 623 O O . PHE A 1 76 ? 2.851 39.11 9.423 1 19.25 76 PHE A O 1
ATOM 630 N N . PRO A 1 77 ? 3.324 38.507 11.51 1 20.1 77 PRO A N 1
ATOM 631 C CA . PRO A 1 77 ? 3.651 39.881 11.896 1 20.1 77 PRO A CA 1
ATOM 632 C C . PRO A 1 77 ? 4.923 40.396 11.227 1 20.1 77 PRO A C 1
ATOM 634 O O . PRO A 1 77 ? 5.91 39.663 11.123 1 20.1 77 PRO A O 1
ATOM 637 N N . SER A 1 78 ? 4.905 41.131 10.078 1 18.38 78 SER A N 1
ATOM 638 C CA . SER A 1 78 ? 5.942 41.97 9.487 1 18.38 78 SER A CA 1
ATOM 639 C C . SER A 1 78 ? 6.77 42.665 10.563 1 18.38 78 SER A C 1
ATOM 641 O O . SER A 1 78 ? 6.324 42.804 11.704 1 18.38 78 SER A O 1
ATOM 643 N N . THR A 1 79 ? 8.221 42.77 10.479 1 20.19 79 THR A N 1
ATOM 644 C CA . THR A 1 79 ? 9.174 43.773 10.941 1 20.19 79 THR A CA 1
ATOM 645 C C . THR A 1 79 ? 8.5 45.135 11.081 1 20.19 79 THR A C 1
ATOM 647 O O . THR A 1 79 ? 7.433 45.367 10.508 1 20.19 79 THR A O 1
ATOM 650 N N . SER A 1 80 ? 9.287 46.208 11.837 1 19.71 80 SER A N 1
ATOM 651 C CA . SER A 1 80 ? 9.067 47.601 12.209 1 19.71 80 SER A CA 1
ATOM 652 C C . SER A 1 80 ? 8.799 48.466 10.982 1 19.71 80 SER A C 1
ATOM 654 O O . SER A 1 80 ? 9.733 48.968 10.354 1 19.71 80 SER A O 1
ATOM 656 N N . THR A 1 81 ? 8.255 48.025 9.921 1 19.26 81 THR A N 1
ATOM 657 C CA . THR A 1 81 ? 8.151 49.135 8.98 1 19.26 81 THR A CA 1
ATOM 658 C C . THR A 1 81 ? 7.733 50.415 9.698 1 19.26 81 THR A C 1
ATOM 660 O O . THR A 1 81 ? 7.126 50.362 10.769 1 19.26 81 THR A O 1
ATOM 663 N N . CYS A 1 82 ? 8.56 51.636 9.442 1 19.88 82 CYS A N 1
ATOM 664 C CA . CYS A 1 82 ? 7.952 52.961 9.411 1 19.88 82 CYS A CA 1
ATOM 665 C C . CYS A 1 82 ? 6.464 52.871 9.096 1 19.88 82 CYS A C 1
ATOM 667 O O . CYS A 1 82 ? 6.055 52.108 8.219 1 19.88 82 CYS A O 1
ATOM 669 N N . THR A 1 83 ? 5.725 53.14 10.063 1 22.66 83 THR A N 1
ATOM 670 C CA . THR A 1 83 ? 4.31 53.375 10.331 1 22.66 83 THR A CA 1
ATOM 671 C C . THR A 1 83 ? 3.644 54.072 9.149 1 22.66 83 THR A C 1
ATOM 673 O O . THR A 1 83 ? 2.541 54.608 9.279 1 22.66 83 THR A O 1
ATOM 676 N N . GLN A 1 84 ? 4.414 54.052 7.889 1 20.59 84 GLN A N 1
ATOM 677 C CA . GLN A 1 84 ? 3.504 54.866 7.091 1 20.59 84 GLN A CA 1
ATOM 678 C C . GLN A 1 84 ? 2.079 54.323 7.157 1 20.59 84 GLN A C 1
ATOM 680 O O . GLN A 1 84 ? 1.839 53.155 6.843 1 20.59 84 GLN A O 1
ATOM 685 N N . THR A 1 85 ? 1.261 54.73 8.011 1 24.4 85 THR A N 1
ATOM 686 C CA . THR A 1 85 ? -0.126 54.942 8.408 1 24.4 85 THR A CA 1
ATOM 687 C C . THR A 1 85 ? -1.029 55.051 7.182 1 24.4 85 THR A C 1
ATOM 689 O O . THR A 1 85 ? -2.212 55.377 7.303 1 24.4 85 THR A O 1
ATOM 692 N N . GLN A 1 86 ? -0.359 55.098 5.909 1 22.43 86 GLN A N 1
ATOM 693 C CA . GLN A 1 86 ? -1.422 55.456 4.976 1 22.43 86 GLN A CA 1
ATOM 694 C C . GLN A 1 86 ? -2.472 54.352 4.889 1 22.43 86 GLN A C 1
ATOM 696 O O . GLN A 1 86 ? -2.16 53.219 4.517 1 22.43 86 GLN A O 1
ATOM 701 N N . LEU A 1 87 ? -3.341 54.163 5.846 1 26.11 87 LEU A N 1
ATOM 702 C CA . LEU A 1 87 ? -4.73 53.724 5.916 1 26.11 87 LEU A CA 1
ATOM 703 C C . LEU A 1 87 ? -5.399 53.817 4.549 1 26.11 87 LEU A C 1
ATOM 705 O O . LEU A 1 87 ? -5.83 54.896 4.136 1 26.11 87 LEU A O 1
ATOM 709 N N . GLU A 1 88 ? -4.677 53.53 3.454 1 28.04 88 GLU A N 1
ATOM 710 C CA . GLU A 1 88 ? -5.615 53.723 2.352 1 28.04 88 GLU A CA 1
ATOM 711 C C . GLU A 1 88 ? -6.933 53 2.615 1 28.04 88 GLU A C 1
ATOM 713 O O . GLU A 1 88 ? -6.958 51.775 2.756 1 28.04 88 GLU A O 1
ATOM 718 N N . GLU A 1 89 ? -7.783 53.402 3.539 1 34.24 89 GLU A N 1
ATOM 719 C CA . GLU A 1 89 ? -9.209 53.312 3.838 1 34.24 89 GLU A CA 1
ATOM 720 C C . GLU A 1 89 ? -10.004 52.874 2.611 1 34.24 89 GLU A C 1
ATOM 722 O O . GLU A 1 89 ? -10.1 53.615 1.63 1 34.24 89 GLU A O 1
ATOM 727 N N . THR A 1 90 ? -9.811 51.836 2.082 1 39.51 90 THR A N 1
ATOM 728 C CA . THR A 1 90 ? -10.766 51.545 1.018 1 39.51 90 THR A CA 1
ATOM 729 C C . THR A 1 90 ? -12.175 51.966 1.426 1 39.51 90 THR A C 1
ATOM 731 O O . THR A 1 90 ? -12.678 51.542 2.469 1 39.51 90 THR A O 1
ATOM 734 N N . PHE A 1 91 ? -12.532 53.17 1.342 1 49.19 91 PHE A N 1
ATOM 735 C CA . PHE A 1 91 ? -13.786 53.883 1.558 1 49.19 91 PHE A CA 1
ATOM 736 C C . PHE A 1 91 ? -14.979 52.987 1.248 1 49.19 91 PHE A C 1
ATOM 738 O O . PHE A 1 91 ? -16.065 53.177 1.801 1 49.19 91 PHE A O 1
ATOM 745 N N . PHE A 1 92 ? -14.74 51.91 0.434 1 62.99 92 PHE A N 1
ATOM 746 C CA . PHE A 1 92 ? -15.899 51.107 0.063 1 62.99 92 PHE A CA 1
ATOM 747 C C . PHE A 1 92 ? -15.93 49.802 0.85 1 62.99 92 PHE A C 1
ATOM 749 O O . PHE A 1 92 ? -14.882 49.218 1.133 1 62.99 92 PHE A O 1
ATOM 756 N N . SER A 1 93 ? -16.885 49.433 1.5 1 77.64 93 SER A N 1
ATOM 757 C CA . SER A 1 93 ? -17.132 48.155 2.16 1 77.64 93 SER A CA 1
ATOM 758 C C . SER A 1 93 ? -16.934 46.988 1.198 1 77.64 93 SER A C 1
ATOM 760 O O . SER A 1 93 ? -16.923 47.177 -0.02 1 77.64 93 SER A O 1
ATOM 762 N N . GLU A 1 94 ? -16.5 45.824 1.699 1 82.04 94 GLU A N 1
ATOM 763 C CA . GLU A 1 94 ? -16.343 44.624 0.883 1 82.04 94 GLU A CA 1
ATOM 764 C C . GLU A 1 94 ? -17.549 44.415 -0.029 1 82.04 94 GLU A C 1
ATOM 766 O O . GLU A 1 94 ? -17.402 43.977 -1.172 1 82.04 94 GLU A O 1
ATOM 771 N N . VAL A 1 95 ? -18.593 44.785 0.466 1 87.19 95 VAL A N 1
ATOM 772 C CA . VAL A 1 95 ? -19.834 44.644 -0.288 1 87.19 95 VAL A CA 1
ATOM 773 C C . VAL A 1 95 ? -19.822 45.592 -1.486 1 87.19 95 VAL A C 1
ATOM 775 O O . VAL A 1 95 ? -20.216 45.211 -2.591 1 87.19 95 VAL A O 1
ATOM 778 N N . GLU A 1 96 ? -19.313 46.747 -1.301 1 84.84 96 GLU A N 1
ATOM 779 C CA . GLU A 1 96 ? -19.269 47.74 -2.371 1 84.84 96 GLU A CA 1
ATOM 780 C C . GLU A 1 96 ? -18.256 47.35 -3.444 1 84.84 96 GLU A C 1
ATOM 782 O O . GLU A 1 96 ? -18.506 47.531 -4.637 1 84.84 96 GLU A O 1
ATOM 787 N N . LEU A 1 97 ? -17.222 46.835 -2.956 1 86.05 97 LEU A N 1
ATOM 788 C CA . LEU A 1 97 ? -16.202 46.387 -3.898 1 86.05 97 LEU A CA 1
ATOM 789 C C . LEU A 1 97 ? -16.725 45.247 -4.765 1 86.05 97 LEU A C 1
ATOM 791 O O . LEU A 1 97 ? -16.499 45.229 -5.977 1 86.05 97 LEU A O 1
ATOM 795 N N . TYR A 1 98 ? -17.337 44.369 -4.108 1 89.06 98 TYR A N 1
ATOM 796 C CA . TYR A 1 98 ? -17.928 43.238 -4.813 1 89.06 98 TYR A CA 1
ATOM 797 C C . TYR A 1 98 ? -18.975 43.707 -5.816 1 89.06 98 TYR A C 1
ATOM 799 O O . TYR A 1 98 ? -18.985 43.261 -6.966 1 89.06 98 TYR A O 1
ATOM 807 N N . PHE A 1 99 ? -19.786 44.626 -5.408 1 88.74 99 PHE A N 1
ATOM 808 C CA . PHE A 1 99 ? -20.836 45.162 -6.267 1 88.74 99 PHE A CA 1
ATOM 809 C C . PHE A 1 99 ? -20.237 45.856 -7.484 1 88.74 99 PHE A C 1
ATOM 811 O O . PHE A 1 99 ? -20.717 45.678 -8.606 1 88.74 99 PHE A O 1
ATOM 818 N N . GLN A 1 100 ? -19.167 46.534 -7.315 1 82.26 100 GLN A N 1
ATOM 819 C CA . GLN A 1 100 ? -18.506 47.23 -8.415 1 82.26 100 GLN A CA 1
ATOM 820 C C . GLN A 1 100 ? -17.868 46.241 -9.386 1 82.26 100 GLN A C 1
ATOM 822 O O . GLN A 1 100 ? -17.96 46.412 -10.604 1 82.26 100 GLN A O 1
ATOM 827 N N . ASP A 1 101 ? -17.314 45.32 -8.791 1 86.75 101 ASP A N 1
ATOM 828 C CA . ASP A 1 101 ? -16.663 44.309 -9.619 1 86.75 101 ASP A CA 1
ATOM 829 C C . ASP A 1 101 ? -17.682 43.565 -10.48 1 86.75 101 ASP A C 1
ATOM 831 O O . ASP A 1 101 ? -17.413 43.257 -11.643 1 86.75 101 ASP A O 1
ATOM 835 N N . LEU A 1 102 ? -18.782 43.267 -9.881 1 88.03 102 LEU A N 1
ATOM 836 C CA . LEU A 1 102 ? -19.843 42.578 -10.607 1 88.03 102 LEU A CA 1
ATOM 837 C C . LEU A 1 102 ? -20.352 43.43 -11.765 1 88.03 102 LEU A C 1
ATOM 839 O O . LEU A 1 102 ? -20.657 42.907 -12.839 1 88.03 102 LEU A O 1
ATOM 843 N N . THR A 1 103 ? -20.425 44.665 -11.517 1 80.31 103 THR A N 1
ATOM 844 C CA . THR A 1 103 ? -20.914 45.584 -12.54 1 80.31 103 THR A CA 1
ATOM 845 C C . THR A 1 103 ? -19.906 45.711 -13.678 1 80.31 103 THR A C 1
ATOM 847 O O . THR A 1 103 ? -20.287 45.757 -14.85 1 80.31 103 THR A O 1
ATOM 850 N N . PHE A 1 104 ? -18.629 45.586 -13.307 1 72.62 104 PHE A N 1
ATOM 851 C CA . PHE A 1 104 ? -17.574 45.731 -14.303 1 72.62 104 PHE A CA 1
ATOM 852 C C . PHE A 1 104 ? -17.444 44.465 -15.142 1 72.62 104 PHE A C 1
ATOM 854 O O . PHE A 1 104 ? -17.196 44.536 -16.347 1 72.62 104 PHE A O 1
ATOM 861 N N . THR A 1 105 ? -17.616 43.357 -14.546 1 75.06 105 THR A N 1
ATOM 862 C CA . THR A 1 105 ? -17.391 42.086 -15.225 1 75.06 105 THR A CA 1
ATOM 863 C C . THR A 1 105 ? -18.69 41.557 -15.827 1 75.06 105 THR A C 1
ATOM 865 O O . THR A 1 105 ? -18.713 40.472 -16.411 1 75.06 105 THR A O 1
ATOM 868 N N . LYS A 1 106 ? -19.714 42.292 -15.735 1 75.05 106 LYS A N 1
ATOM 869 C CA . LYS A 1 106 ? -21.023 41.844 -16.2 1 75.05 106 LYS A CA 1
ATOM 870 C C . LYS A 1 106 ? -21.369 40.471 -15.632 1 75.05 106 LYS A C 1
ATOM 872 O O . LYS A 1 106 ? -21.794 39.578 -16.368 1 75.05 106 LYS A O 1
ATOM 877 N N . GLY A 1 107 ? -21.103 40.365 -14.372 1 80.46 107 GLY A N 1
ATOM 878 C CA . GLY A 1 107 ? -21.304 39.095 -13.693 1 80.46 107 GLY A CA 1
ATOM 879 C C . GLY A 1 107 ? -22.675 38.968 -13.056 1 80.46 107 GLY A C 1
ATOM 880 O O . GLY A 1 107 ? -22.849 38.229 -12.086 1 80.46 107 GLY A O 1
ATOM 881 N N . ILE A 1 108 ? -23.646 39.744 -13.545 1 80.71 108 ILE A N 1
ATOM 882 C CA . ILE A 1 108 ? -24.991 39.75 -12.98 1 80.71 108 ILE A CA 1
ATOM 883 C C . ILE A 1 108 ? -25.991 39.262 -14.025 1 80.71 108 ILE A C 1
ATOM 885 O O . ILE A 1 108 ? -26.022 39.769 -15.149 1 80.71 108 ILE A O 1
ATOM 889 N N . THR A 1 109 ? -26.693 38.251 -13.629 1 83.41 109 THR A N 1
ATOM 890 C CA . THR A 1 109 ? -27.76 37.767 -14.498 1 83.41 109 THR A CA 1
ATOM 891 C C . THR A 1 109 ? -29.103 37.797 -13.774 1 83.41 109 THR A C 1
ATOM 893 O O . THR A 1 109 ? -29.296 37.09 -12.782 1 83.41 109 THR A O 1
ATOM 896 N N . LEU A 1 110 ? -29.96 38.675 -14.163 1 83.47 110 LEU A N 1
ATOM 897 C CA . LEU A 1 110 ? -31.343 38.735 -13.702 1 83.47 110 LEU A CA 1
ATOM 898 C C . LEU A 1 110 ? -32.3 38.261 -14.791 1 83.47 110 LEU A C 1
ATOM 900 O O . LEU A 1 110 ? -32.079 38.525 -15.975 1 83.47 110 LEU A O 1
ATOM 904 N N . PHE A 1 111 ? -33.215 37.459 -14.41 1 73.08 111 PHE A N 1
ATOM 905 C CA . PHE A 1 111 ? -34.155 36.935 -15.394 1 73.08 111 PHE A CA 1
ATOM 906 C C . PHE A 1 111 ? -35.412 37.793 -15.452 1 73.08 111 PHE A C 1
ATOM 908 O O . PHE A 1 111 ? -36.116 37.941 -14.451 1 73.08 111 PHE A O 1
ATOM 915 N N . PRO A 1 112 ? -35.654 38.432 -16.635 1 60.78 112 PRO A N 1
ATOM 916 C CA . PRO A 1 112 ? -36.836 39.285 -16.779 1 60.78 112 PRO A CA 1
ATOM 917 C C . PRO A 1 112 ? -38.142 38.527 -16.547 1 60.78 112 PRO A C 1
ATOM 919 O O . PRO A 1 112 ? -38.31 37.412 -17.046 1 60.78 112 PRO A O 1
ATOM 922 N N . GLY A 1 113 ? -39.06 38.995 -15.815 1 60.13 113 GLY A N 1
ATOM 923 C CA . GLY A 1 113 ? -40.349 38.392 -15.514 1 60.13 113 GLY A CA 1
ATOM 924 C C . GLY A 1 113 ? -40.345 37.585 -14.23 1 60.13 113 GLY A C 1
ATOM 925 O O . GLY A 1 113 ? -41.405 37.251 -13.697 1 60.13 113 GLY A O 1
ATOM 926 N N . ASN A 1 114 ? -39.08 37.246 -13.92 1 65.62 114 ASN A N 1
ATOM 927 C CA . ASN A 1 114 ? -38.956 36.575 -12.63 1 65.62 114 ASN A CA 1
ATOM 928 C C . ASN A 1 114 ? -38.137 37.404 -11.644 1 65.62 114 ASN A C 1
ATOM 930 O O . ASN A 1 114 ? -36.914 37.488 -11.763 1 65.62 114 ASN A O 1
ATOM 934 N N . ASP A 1 115 ? -38.773 38.031 -10.837 1 75.73 115 ASP A N 1
ATOM 935 C CA . ASP A 1 115 ? -38.137 38.962 -9.909 1 75.73 115 ASP A CA 1
ATOM 936 C C . ASP A 1 115 ? -37.606 38.232 -8.677 1 75.73 115 ASP A C 1
ATOM 938 O O . ASP A 1 115 ? -37.225 38.865 -7.69 1 75.73 115 ASP A O 1
ATOM 942 N N . ARG A 1 116 ? -37.414 36.939 -8.8 1 84.56 116 ARG A N 1
ATOM 943 C CA . ARG A 1 116 ? -37.087 36.184 -7.594 1 84.56 116 ARG A CA 1
ATOM 944 C C . ARG A 1 116 ? -35.657 35.658 -7.648 1 84.56 116 ARG A C 1
ATOM 946 O O . ARG A 1 116 ? -35.086 35.29 -6.62 1 84.56 116 ARG A O 1
ATOM 953 N N . ILE A 1 117 ? -35.109 35.703 -8.854 1 89.03 117 ILE A N 1
ATOM 954 C CA . ILE A 1 117 ? -33.861 34.961 -8.996 1 89.03 117 ILE A CA 1
ATOM 955 C C . ILE A 1 117 ? -32.762 35.892 -9.501 1 89.03 117 ILE A C 1
ATOM 957 O O . ILE A 1 117 ? -33.008 36.751 -10.352 1 89.03 117 ILE A O 1
ATOM 961 N N . LEU A 1 118 ? -31.563 35.772 -8.934 1 90.43 118 LEU A N 1
ATOM 962 C CA . LEU A 1 118 ? -30.362 36.506 -9.317 1 90.43 118 LEU A CA 1
ATOM 963 C C . LEU A 1 118 ? -29.15 35.581 -9.36 1 90.43 118 LEU A C 1
ATOM 965 O O . LEU A 1 118 ? -28.927 34.8 -8.433 1 90.43 118 LEU A O 1
ATOM 969 N N . VAL A 1 119 ? -28.475 35.519 -10.441 1 90.74 119 VAL A N 1
ATOM 970 C CA . VAL A 1 119 ? -27.232 34.762 -10.542 1 90.74 119 VAL A CA 1
ATOM 971 C C . VAL A 1 119 ? -26.051 35.721 -10.665 1 90.74 119 VAL A C 1
ATOM 973 O O . VAL A 1 119 ? -26.038 36.591 -11.538 1 90.74 119 VAL A O 1
ATOM 976 N N . ILE A 1 120 ? -25.075 35.566 -9.772 1 90.27 120 ILE A N 1
ATOM 977 C CA . ILE A 1 120 ? -23.908 36.442 -9.802 1 90.27 120 ILE A CA 1
ATOM 978 C C . ILE A 1 120 ? -22.633 35.603 -9.776 1 90.27 120 ILE A C 1
ATOM 980 O O . ILE A 1 120 ? -22.656 34.439 -9.369 1 90.27 120 ILE A O 1
ATOM 984 N N . LYS A 1 121 ? -21.538 36.178 -10.208 1 88.84 121 LYS A N 1
ATOM 985 C CA . LYS A 1 121 ? -20.227 35.546 -10.092 1 88.84 121 LYS A CA 1
ATOM 986 C C . LYS A 1 121 ? -19.74 35.551 -8.646 1 88.84 121 LYS A C 1
ATOM 988 O O . LYS A 1 121 ? -19.936 36.53 -7.923 1 88.84 121 LYS A O 1
ATOM 993 N N . ASP A 1 122 ? -19.141 34.438 -8.254 1 88.56 122 ASP A N 1
ATOM 994 C CA . ASP A 1 122 ? -18.611 34.303 -6.901 1 88.56 122 ASP A CA 1
ATOM 995 C C . ASP A 1 122 ? -17.446 35.263 -6.669 1 88.56 122 ASP A C 1
ATOM 997 O O . ASP A 1 122 ? -16.9 35.826 -7.621 1 88.56 122 ASP A O 1
ATOM 1001 N N . TYR A 1 123 ? -17.202 35.424 -5.398 1 86.32 123 TYR A N 1
ATOM 1002 C CA . TYR A 1 123 ? -16.199 36.403 -4.993 1 86.32 123 TYR A CA 1
ATOM 1003 C C . TYR A 1 123 ? -15.087 35.743 -4.187 1 86.32 123 TYR A C 1
ATOM 1005 O O . TYR A 1 123 ? -15.354 34.995 -3.244 1 86.32 123 TYR A O 1
ATOM 1013 N N . GLN A 1 124 ? -13.858 35.84 -4.626 1 78.06 124 GLN A N 1
ATOM 1014 C CA . GLN A 1 124 ? -12.691 35.397 -3.872 1 78.06 124 GLN A CA 1
ATOM 1015 C C . GLN A 1 124 ? -12.223 36.476 -2.898 1 78.06 124 GLN A C 1
ATOM 1017 O O . GLN A 1 124 ? -11.577 37.445 -3.301 1 78.06 124 GLN A O 1
ATOM 1022 N N . ILE A 1 125 ? -12.517 36.194 -1.667 1 71.47 125 ILE A N 1
ATOM 1023 C CA . ILE A 1 125 ? -12.232 37.192 -0.641 1 71.47 125 ILE A CA 1
ATOM 1024 C C . ILE A 1 125 ? -10.725 37.411 -0.539 1 71.47 125 ILE A C 1
ATOM 1026 O O . ILE A 1 125 ? -10.265 38.543 -0.372 1 71.47 125 ILE A O 1
ATOM 1030 N N . SER A 1 126 ? -9.932 36.334 -0.656 1 66.99 126 SER A N 1
ATOM 1031 C CA . SER A 1 126 ? -8.483 36.419 -0.505 1 66.99 126 SER A CA 1
ATOM 1032 C C . SER A 1 126 ? -7.858 37.251 -1.62 1 66.99 126 SER A C 1
ATOM 1034 O O . SER A 1 126 ? -6.924 38.019 -1.38 1 66.99 126 SER A O 1
ATOM 1036 N N . LYS A 1 127 ? -8.468 37.277 -2.855 1 68.55 127 LYS A N 1
ATOM 1037 C CA . LYS A 1 127 ? -7.911 37.971 -4.012 1 68.55 127 LYS A CA 1
ATOM 1038 C C . LYS A 1 127 ? -8.719 39.222 -4.344 1 68.55 127 LYS A C 1
ATOM 1040 O O . LYS A 1 127 ? -8.359 39.977 -5.25 1 68.55 127 LYS A O 1
ATOM 1045 N N . LYS A 1 128 ? -9.799 39.382 -3.583 1 69.77 128 LYS A N 1
ATOM 1046 C CA . LYS A 1 128 ? -10.683 40.53 -3.765 1 69.77 128 LYS A CA 1
ATOM 1047 C C . LYS A 1 128 ? -11.126 40.658 -5.219 1 69.77 128 LYS A C 1
ATOM 1049 O O . LYS A 1 128 ? -11.1 41.751 -5.788 1 69.77 128 LYS A O 1
ATOM 1054 N N . LYS A 1 129 ? -11.269 39.519 -5.835 1 78.35 129 LYS A N 1
ATOM 1055 C CA . LYS A 1 129 ? -11.712 39.478 -7.226 1 78.35 129 LYS A CA 1
ATOM 1056 C C . LYS A 1 129 ? -12.774 38.403 -7.433 1 78.35 129 LYS A C 1
ATOM 1058 O O . LYS A 1 129 ? -12.838 37.432 -6.676 1 78.35 129 LYS A O 1
ATOM 1063 N N . THR A 1 130 ? -13.634 38.665 -8.419 1 83.07 130 THR A N 1
ATOM 1064 C CA . THR A 1 130 ? -14.664 37.694 -8.772 1 83.07 130 THR A CA 1
ATOM 1065 C C . THR A 1 130 ? -14.049 36.484 -9.47 1 83.07 130 THR A C 1
ATOM 1067 O O . THR A 1 130 ? -13.053 36.613 -10.185 1 83.07 130 THR A O 1
ATOM 1070 N N . HIS A 1 131 ? -14.585 35.428 -9.152 1 80.87 131 HIS A N 1
ATOM 1071 C CA . HIS A 1 131 ? -14.179 34.201 -9.828 1 80.87 131 HIS A CA 1
ATOM 1072 C C . HIS A 1 131 ? -14.608 34.209 -11.291 1 80.87 131 HIS A C 1
ATOM 1074 O O . HIS A 1 131 ? -15.686 34.708 -11.623 1 80.87 131 HIS A O 1
ATOM 1080 N N . ASN A 1 132 ? -13.786 33.708 -12.119 1 69.28 132 ASN A N 1
ATOM 1081 C CA . ASN A 1 132 ? -14.116 33.709 -13.54 1 69.28 132 ASN A CA 1
ATOM 1082 C C . ASN A 1 132 ? -15.15 32.638 -13.876 1 69.28 132 ASN A C 1
ATOM 1084 O O . ASN A 1 132 ? -15.965 32.818 -14.782 1 69.28 132 ASN A O 1
ATOM 1088 N N . GLU A 1 133 ? -15.143 31.567 -13.109 1 74.15 133 GLU A N 1
ATOM 1089 C CA . GLU A 1 133 ? -15.982 30.464 -13.567 1 74.15 133 GLU A CA 1
ATOM 1090 C C . GLU A 1 133 ? -16.881 29.952 -12.445 1 74.15 133 GLU A C 1
ATOM 1092 O O . GLU A 1 133 ? -17.457 28.867 -12.549 1 74.15 133 GLU A O 1
ATOM 1097 N N . LYS A 1 134 ? -17.03 30.748 -11.378 1 83.82 134 LYS A N 1
ATOM 1098 C CA . LYS A 1 134 ? -17.891 30.294 -10.29 1 83.82 134 LYS A CA 1
ATOM 1099 C C . LYS A 1 134 ? -19.065 31.247 -10.084 1 83.82 134 LYS A C 1
ATOM 1101 O O . LYS A 1 134 ? -18.88 32.465 -10.029 1 83.82 134 LYS A O 1
ATOM 1106 N N . TYR A 1 135 ? -20.213 30.708 -10.084 1 87.77 135 TYR A N 1
ATOM 1107 C CA . TYR A 1 135 ? -21.441 31.487 -9.965 1 87.77 135 TYR A CA 1
ATOM 1108 C C . TYR A 1 135 ? -22.219 31.091 -8.716 1 87.77 135 TYR A C 1
ATOM 1110 O O . TYR A 1 135 ? -22.094 29.964 -8.23 1 87.77 135 TYR A O 1
ATOM 1118 N N . VAL A 1 136 ? -22.951 32.114 -8.231 1 90.93 136 VAL A N 1
ATOM 1119 C CA . VAL A 1 136 ? -23.791 31.903 -7.057 1 90.93 136 VAL A CA 1
ATOM 1120 C C . VAL A 1 136 ? -25.231 32.299 -7.373 1 90.93 136 VAL A C 1
ATOM 1122 O O . VAL A 1 136 ? -25.472 33.314 -8.03 1 90.93 136 VAL A O 1
ATOM 1125 N N . LEU A 1 137 ? -26.114 31.436 -6.972 1 91.45 137 LEU A N 1
ATOM 1126 C CA . LEU A 1 137 ? -27.541 31.677 -7.16 1 91.45 137 LEU A CA 1
ATOM 1127 C C . LEU A 1 137 ? -28.156 32.299 -5.911 1 91.45 137 LEU A C 1
ATOM 1129 O O . LEU A 1 137 ? -27.914 31.831 -4.796 1 91.45 137 LEU A O 1
ATOM 1133 N N . LEU A 1 138 ? -28.897 33.403 -6.116 1 92.38 138 LEU A N 1
ATOM 1134 C CA . LEU A 1 138 ? -29.624 34.063 -5.037 1 92.38 138 LEU A CA 1
ATOM 1135 C C . LEU A 1 138 ? -31.118 34.115 -5.34 1 92.38 138 LEU A C 1
ATOM 1137 O O . LEU A 1 138 ? -31.516 34.271 -6.497 1 92.38 138 LEU A O 1
ATOM 1141 N N . GLU A 1 139 ? -31.892 33.911 -4.321 1 90.8 139 GLU A N 1
ATOM 1142 C CA . GLU A 1 139 ? -33.347 33.945 -4.435 1 90.8 139 GLU A CA 1
ATOM 1143 C C . GLU A 1 139 ? -33.963 34.859 -3.379 1 90.8 139 GLU A C 1
ATOM 1145 O O . GLU A 1 139 ? -33.336 35.143 -2.355 1 90.8 139 GLU A O 1
ATOM 1150 N N . ARG A 1 140 ? -35.161 35.418 -3.712 1 90.03 140 ARG A N 1
ATOM 1151 C CA . ARG A 1 140 ? -35.908 36.183 -2.72 1 90.03 140 ARG A CA 1
ATOM 1152 C C . ARG A 1 140 ? -37.389 35.817 -2.748 1 90.03 140 ARG A C 1
ATOM 1154 O O . ARG A 1 140 ? -37.893 35.326 -3.76 1 90.03 140 ARG A O 1
ATOM 1161 N N . ARG A 1 141 ? -38 35.924 -1.663 1 88.69 141 ARG A N 1
ATOM 1162 C CA . ARG A 1 141 ? -39.428 35.68 -1.488 1 88.69 141 ARG A CA 1
ATOM 1163 C C . ARG A 1 141 ? -40.04 36.68 -0.513 1 88.69 141 ARG A C 1
ATOM 1165 O O . ARG A 1 141 ? -39.381 37.113 0.435 1 88.69 141 ARG A O 1
ATOM 1172 N N . SER A 1 142 ? -41.301 37.092 -0.799 1 89.87 142 SER A N 1
ATOM 1173 C CA . SER A 1 142 ? -41.998 38.033 0.071 1 89.87 142 SER A CA 1
ATOM 1174 C C . SER A 1 142 ? -42.662 37.316 1.242 1 89.87 142 SER A C 1
ATOM 1176 O O . SER A 1 142 ? -43.255 36.249 1.068 1 89.87 142 SER A O 1
ATOM 1178 N N . PHE A 1 143 ? -42.515 37.84 2.441 1 91.37 143 PHE A N 1
ATOM 1179 C CA . PHE A 1 143 ? -43.159 37.326 3.644 1 91.37 143 PHE A CA 1
ATOM 1180 C C . PHE A 1 143 ? -43.921 38.431 4.365 1 91.37 143 PHE A C 1
ATOM 1182 O O . PHE A 1 143 ? -43.534 39.6 4.305 1 91.37 143 PHE A O 1
ATOM 1189 N N . LYS A 1 144 ? -45.081 37.999 4.915 1 92.44 144 LYS A N 1
ATOM 1190 C CA . LYS A 1 144 ? -45.825 38.91 5.779 1 92.44 144 LYS A CA 1
ATOM 1191 C C . LYS A 1 144 ? -45.466 38.692 7.246 1 92.44 144 LYS A C 1
ATOM 1193 O O . LYS A 1 144 ? -45.662 37.6 7.783 1 92.44 144 LYS A O 1
ATOM 1198 N N . PHE A 1 145 ? -45.113 39.671 7.888 1 92.27 145 PHE A N 1
ATOM 1199 C CA . PHE A 1 145 ? -44.636 39.559 9.261 1 92.27 145 PHE A CA 1
ATOM 1200 C C . PHE A 1 145 ? -45.709 40.008 10.246 1 92.27 145 PHE A C 1
ATOM 1202 O O . PHE A 1 145 ? -46.73 40.572 9.845 1 92.27 145 PHE A O 1
ATOM 1209 N N . LYS A 1 146 ? -45.578 39.589 11.487 1 87.06 146 LYS A N 1
ATOM 1210 C CA . LYS A 1 146 ? -46.563 39.846 12.534 1 87.06 146 LYS A CA 1
ATOM 1211 C C . LYS A 1 146 ? -46.933 41.326 12.589 1 87.06 146 LYS A C 1
ATOM 1213 O O . LYS A 1 146 ? -48.075 41.674 12.895 1 87.06 146 LYS A O 1
ATOM 1218 N N . ASP A 1 147 ? -46.01 42.213 12.225 1 81.6 147 ASP A N 1
ATOM 1219 C CA . ASP A 1 147 ? -46.253 43.651 12.288 1 81.6 147 ASP A CA 1
ATOM 1220 C C . ASP A 1 147 ? -47.018 44.133 11.058 1 81.6 147 ASP A C 1
ATOM 1222 O O . ASP A 1 147 ? -47.284 45.328 10.915 1 81.6 147 ASP A O 1
ATOM 1226 N N . GLY A 1 148 ? -47.48 43.156 10.17 1 77.56 148 GLY A N 1
ATOM 1227 C CA . GLY A 1 148 ? -48.311 43.488 9.024 1 77.56 148 GLY A CA 1
ATOM 1228 C C . GLY A 1 148 ? -47.508 43.892 7.802 1 77.56 148 GLY A C 1
ATOM 1229 O O . GLY A 1 148 ? -48.057 44.015 6.705 1 77.56 148 GLY A O 1
ATOM 1230 N N . ASP A 1 149 ? -46.281 44.063 7.873 1 82.37 149 ASP A N 1
ATOM 1231 C CA . ASP A 1 149 ? -45.425 44.504 6.776 1 82.37 149 ASP A CA 1
ATOM 1232 C C . ASP A 1 149 ? -45.011 43.328 5.895 1 82.37 149 ASP A C 1
ATOM 1234 O O . ASP A 1 149 ? -44.681 42.253 6.4 1 82.37 149 ASP A O 1
ATOM 1238 N N . CYS A 1 150 ? -45.168 43.468 4.616 1 89.85 150 CYS A N 1
ATOM 1239 C CA . CYS A 1 150 ? -44.612 42.518 3.659 1 89.85 150 CYS A CA 1
ATOM 1240 C C . CYS A 1 150 ? -43.205 42.927 3.24 1 89.85 150 CYS A C 1
ATOM 1242 O O . CYS A 1 150 ? -42.975 44.077 2.862 1 89.85 150 CYS A O 1
ATOM 1244 N N . ARG A 1 151 ? -42.252 42.034 3.415 1 90.96 151 ARG A N 1
ATOM 1245 C CA . ARG A 1 151 ? -40.869 42.34 3.064 1 90.96 151 ARG A CA 1
ATOM 1246 C C . ARG A 1 151 ? -40.241 41.2 2.27 1 90.96 151 ARG A C 1
ATOM 1248 O O . ARG A 1 151 ? -40.67 40.049 2.38 1 90.96 151 ARG A O 1
ATOM 1255 N N . TRP A 1 152 ? -39.246 41.589 1.523 1 91.47 152 TRP A N 1
ATOM 1256 C CA . TRP A 1 152 ? -38.458 40.595 0.803 1 91.47 152 TRP A CA 1
ATOM 1257 C C . TRP A 1 152 ? -37.453 39.92 1.731 1 91.47 152 TRP A C 1
ATOM 1259 O O . TRP A 1 152 ? -36.814 40.583 2.552 1 91.47 152 TRP A O 1
ATOM 1269 N N . VAL A 1 153 ? -37.409 38.614 1.691 1 91.09 153 VAL A N 1
ATOM 1270 C CA . VAL A 1 153 ? -36.377 37.832 2.363 1 91.09 153 VAL A CA 1
ATOM 1271 C C . VAL A 1 153 ? -35.519 37.109 1.326 1 91.09 153 VAL A C 1
ATOM 1273 O O . VAL A 1 153 ? -36.042 36.555 0.356 1 91.09 153 VAL A O 1
ATOM 1276 N N . TYR A 1 154 ? -34.188 37.23 1.546 1 91.77 154 TYR A N 1
ATOM 1277 C CA . TYR A 1 154 ? -33.235 36.719 0.566 1 91.77 154 TYR A CA 1
ATOM 1278 C C . TYR A 1 154 ? -32.498 35.5 1.107 1 91.77 154 TYR A C 1
ATOM 1280 O O . TYR A 1 154 ? -32.295 35.375 2.317 1 91.77 154 TYR A O 1
ATOM 1288 N N . TRP A 1 155 ? -32.14 34.554 0.237 1 90.5 155 TRP A N 1
ATOM 1289 C CA . TRP A 1 155 ? -31.218 33.486 0.606 1 90.5 155 TRP A CA 1
ATOM 1290 C C . TRP A 1 155 ? -30.279 33.154 -0.549 1 90.5 155 TRP A C 1
ATOM 1292 O O . TRP A 1 155 ? -30.564 33.483 -1.703 1 90.5 155 TRP A O 1
ATOM 1302 N N . CYS A 1 156 ? -29.09 32.67 -0.185 1 90.39 156 CYS A N 1
ATOM 1303 C CA . CYS A 1 156 ? -28.02 32.348 -1.122 1 90.39 156 CYS A CA 1
ATOM 1304 C C . CYS A 1 156 ? -27.784 30.844 -1.184 1 90.39 156 CYS A C 1
ATOM 1306 O O . CYS A 1 156 ? -27.933 30.146 -0.179 1 90.39 156 CYS A O 1
ATOM 1308 N N . GLN A 1 157 ? -27.324 30.406 -2.326 1 86.85 157 GLN A N 1
ATOM 1309 C CA . GLN A 1 157 ? -27.009 28.995 -2.521 1 86.85 157 GLN A CA 1
ATOM 1310 C C . GLN A 1 157 ? -25.784 28.588 -1.707 1 86.85 157 GLN A C 1
ATOM 1312 O O . GLN A 1 157 ? -25.575 27.402 -1.441 1 86.85 157 GLN A O 1
ATOM 1317 N N . CYS A 1 158 ? -25.016 29.596 -1.335 1 81.9 158 CYS A N 1
ATOM 1318 C CA . CYS A 1 158 ? -23.792 29.282 -0.606 1 81.9 158 CYS A CA 1
ATOM 1319 C C . CYS A 1 158 ? -24.108 28.633 0.736 1 81.9 158 CYS A C 1
ATOM 1321 O O . CYS A 1 158 ? -23.255 27.966 1.324 1 81.9 158 CYS A O 1
ATOM 1323 N N . ASN A 1 159 ? -25.32 28.874 1.189 1 81.45 159 ASN A N 1
ATOM 1324 C CA . ASN A 1 159 ? -25.824 28.231 2.397 1 81.45 159 ASN A CA 1
ATOM 1325 C C . ASN A 1 159 ? -27.126 27.48 2.132 1 81.45 159 ASN A C 1
ATOM 1327 O O . ASN A 1 159 ? -28.213 28.019 2.344 1 81.45 159 ASN A O 1
ATOM 1331 N N . GLU A 1 160 ? -26.971 26.338 1.734 1 79.83 160 GLU A N 1
ATOM 1332 C CA . GLU A 1 160 ? -28.113 25.529 1.322 1 79.83 160 GLU A CA 1
ATOM 1333 C C . GLU A 1 160 ? -29.074 25.297 2.484 1 79.83 160 GLU A C 1
ATOM 1335 O O . GLU A 1 160 ? -30.293 25.292 2.297 1 79.83 160 GLU A O 1
ATOM 1340 N N . ASN A 1 161 ? -28.58 25.189 3.611 1 83.66 161 ASN A N 1
ATOM 1341 C CA . ASN A 1 161 ? -29.424 24.9 4.766 1 83.66 161 ASN A CA 1
ATOM 1342 C C . ASN A 1 161 ? -30.319 26.085 5.117 1 83.66 161 ASN A C 1
ATOM 1344 O O . ASN A 1 161 ? -31.506 25.909 5.399 1 83.66 161 ASN A O 1
ATOM 1348 N N . ARG A 1 162 ? -29.672 27.196 5.061 1 84.81 162 ARG A N 1
ATOM 1349 C CA . ARG A 1 162 ? -30.471 28.391 5.314 1 84.81 162 ARG A CA 1
ATOM 1350 C C . ARG A 1 162 ? -31.517 28.591 4.223 1 84.81 162 ARG A C 1
ATOM 1352 O O . ARG A 1 162 ? -32.659 28.955 4.511 1 84.81 162 ARG A O 1
ATOM 1359 N N . ALA A 1 163 ? -31.095 28.303 3.058 1 85.44 163 ALA A N 1
ATOM 1360 C CA . ALA A 1 163 ? -32.016 28.435 1.931 1 85.44 163 ALA A CA 1
ATOM 1361 C C . ALA A 1 163 ? -33.207 27.494 2.083 1 85.44 163 ALA A C 1
ATOM 1363 O O . ALA A 1 163 ? -34.351 27.888 1.842 1 85.44 163 ALA A O 1
ATOM 1364 N N . ARG A 1 164 ? -32.964 26.356 2.557 1 85.99 164 ARG A N 1
ATOM 1365 C CA . ARG A 1 164 ? -34.028 25.374 2.741 1 85.99 164 ARG A CA 1
ATOM 1366 C C . ARG A 1 164 ? -34.971 25.792 3.864 1 85.99 164 ARG A C 1
ATOM 1368 O O . ARG A 1 164 ? -36.19 25.652 3.742 1 85.99 164 ARG A O 1
ATOM 1375 N N . ALA A 1 165 ? -34.434 26.319 4.883 1 88.31 165 ALA A N 1
ATOM 1376 C CA . ALA A 1 165 ? -35.248 26.74 6.02 1 88.31 165 ALA A CA 1
ATOM 1377 C C . ALA A 1 165 ? -36.164 27.9 5.639 1 88.31 165 ALA A C 1
ATOM 1379 O O . ALA A 1 165 ? -37.358 27.883 5.948 1 88.31 165 ALA A O 1
ATOM 1380 N N . ILE A 1 166 ? -35.647 28.83 4.931 1 88.02 166 ILE A N 1
ATOM 1381 C CA . ILE A 1 166 ? -36.407 30.029 4.598 1 88.02 166 ILE A CA 1
ATOM 1382 C C . ILE A 1 166 ? -37.463 29.695 3.546 1 88.02 166 ILE A C 1
ATOM 1384 O O . ILE A 1 166 ? -38.611 30.134 3.649 1 88.02 166 ILE A O 1
ATOM 1388 N N . SER A 1 167 ? -37.05 28.881 2.579 1 86.13 167 SER A N 1
ATOM 1389 C CA . SER A 1 167 ? -37.96 28.564 1.484 1 86.13 167 SER A CA 1
ATOM 1390 C C . SER A 1 167 ? -39.139 27.728 1.969 1 86.13 167 SER A 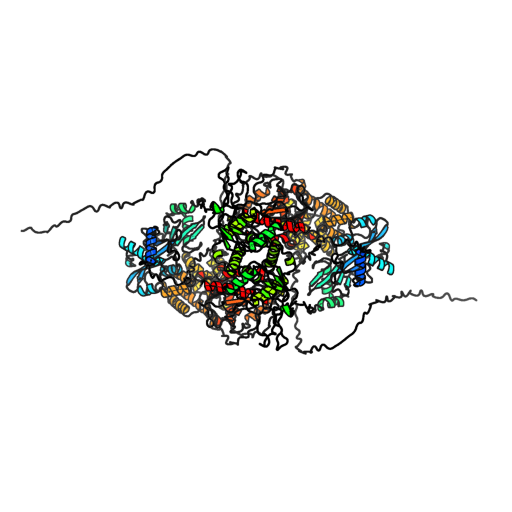C 1
ATOM 1392 O O . SER A 1 167 ? -40.194 27.703 1.331 1 86.13 167 SER A O 1
ATOM 1394 N N . SER A 1 168 ? -38.97 27.119 3.116 1 87.79 168 SER A N 1
ATOM 1395 C CA . SER A 1 168 ? -40.009 26.228 3.623 1 87.79 168 SER A CA 1
ATOM 1396 C C . SER A 1 168 ? -40.998 26.98 4.509 1 87.79 168 SER A C 1
ATOM 1398 O O . SER A 1 168 ? -42.024 26.427 4.91 1 87.79 168 SER A O 1
ATOM 1400 N N . LEU A 1 169 ? -40.782 28.223 4.724 1 88.73 169 LEU A N 1
ATOM 1401 C CA . LEU A 1 169 ? -41.648 29.018 5.587 1 88.73 169 LEU A CA 1
ATOM 1402 C C . LEU A 1 169 ? -42.944 29.382 4.87 1 88.73 169 LEU A C 1
ATOM 1404 O O . LEU A 1 169 ? -42.974 29.472 3.641 1 88.73 169 LEU A O 1
ATOM 1408 N N . ASP A 1 170 ? -43.992 29.531 5.64 1 87.29 170 ASP A N 1
ATOM 1409 C CA . ASP A 1 170 ? -45.251 30.036 5.102 1 87.29 170 ASP A CA 1
ATOM 1410 C C . ASP A 1 170 ? -45.189 31.545 4.882 1 87.29 170 ASP A C 1
ATOM 1412 O O . ASP A 1 170 ? -44.293 32.217 5.398 1 87.29 170 ASP A O 1
ATOM 1416 N N . HIS A 1 171 ? -46.105 31.98 4.112 1 86.81 171 HIS A N 1
ATOM 1417 C CA . HIS A 1 171 ? -46.118 33.392 3.749 1 86.81 171 HIS A CA 1
ATOM 1418 C C . HIS A 1 171 ? -46.305 34.275 4.978 1 86.81 171 HIS A C 1
ATOM 1420 O O . HIS A 1 171 ? -45.703 35.347 5.076 1 86.81 171 HIS A O 1
ATOM 1426 N N . HIS A 1 172 ? -47.139 33.741 5.966 1 89.08 172 HIS A N 1
ATOM 1427 C CA . HIS A 1 172 ? -47.393 34.512 7.178 1 89.08 172 HIS A CA 1
ATOM 1428 C C . HIS A 1 172 ? -46.516 34.033 8.33 1 89.08 172 HIS A C 1
ATOM 1430 O O . HIS A 1 172 ? -46.607 32.876 8.745 1 89.08 172 HIS A O 1
ATOM 1436 N N . LEU A 1 173 ? -45.767 34.986 8.851 1 90.86 173 LEU A N 1
ATOM 1437 C CA . LEU A 1 173 ? -44.849 34.634 9.928 1 90.86 173 LEU A CA 1
ATOM 1438 C C . LEU A 1 173 ? -45.295 35.254 11.248 1 90.86 173 LEU A C 1
ATOM 1440 O O . LEU A 1 173 ? -45.855 36.353 11.264 1 90.86 173 LEU A O 1
ATOM 1444 N N . ILE A 1 174 ? -45.09 34.603 12.292 1 89.64 174 ILE A N 1
ATOM 1445 C CA . ILE A 1 174 ? -45.565 35.04 13.6 1 89.64 174 ILE A CA 1
ATOM 1446 C C . ILE A 1 174 ? -44.52 35.941 14.254 1 89.64 174 ILE A C 1
ATOM 1448 O O . ILE A 1 174 ? -44.719 36.425 15.371 1 89.64 174 ILE A O 1
ATOM 1452 N N . ARG A 1 175 ? -43.456 36.225 13.582 1 89.62 175 ARG A N 1
ATOM 1453 C CA . ARG A 1 175 ? -42.387 37.05 14.137 1 89.62 175 ARG A CA 1
ATOM 1454 C C . ARG A 1 175 ? -42.266 38.37 13.383 1 89.62 175 ARG A C 1
ATOM 1456 O O . ARG A 1 175 ? -42.664 38.465 12.221 1 89.62 175 ARG A O 1
ATOM 1463 N N . ALA A 1 176 ? -41.685 39.269 14.116 1 89.71 176 ALA A N 1
ATOM 1464 C CA . ALA A 1 176 ? -41.421 40.564 13.495 1 89.71 176 ALA A CA 1
ATOM 1465 C C . ALA A 1 176 ? -40.19 40.5 12.595 1 89.71 176 ALA A C 1
ATOM 1467 O O . ALA A 1 176 ? -39.361 39.597 12.73 1 89.71 176 ALA A O 1
ATOM 1468 N N . TYR A 1 177 ? -40.147 41.351 11.695 1 88.88 177 TYR A N 1
ATOM 1469 C CA . TYR A 1 177 ? -39.056 41.373 10.727 1 88.88 177 TYR A CA 1
ATOM 1470 C C . TYR A 1 177 ? -37.715 41.576 11.422 1 88.88 177 TYR A C 1
ATOM 1472 O O . TYR A 1 177 ? -36.715 40.96 11.045 1 88.88 177 TYR A O 1
ATOM 1480 N N . THR A 1 178 ? -37.697 42.383 12.459 1 87.08 178 THR A N 1
ATOM 1481 C CA . THR A 1 178 ? -36.458 42.682 13.169 1 87.08 178 THR A CA 1
ATOM 1482 C C . THR A 1 178 ? -35.916 41.434 13.859 1 87.08 178 THR A C 1
ATOM 1484 O O . THR A 1 178 ? -34.704 41.206 13.879 1 87.08 178 THR A O 1
ATOM 1487 N N . GLU A 1 179 ? -36.854 40.658 14.318 1 87.77 179 GLU A N 1
ATOM 1488 C CA . GLU A 1 179 ? -36.453 39.415 14.97 1 87.77 179 GLU A CA 1
ATOM 1489 C C . GLU A 1 179 ? -35.935 38.4 13.954 1 87.77 179 GLU A C 1
ATOM 1491 O O . GLU A 1 179 ? -34.958 37.696 14.215 1 87.77 179 GLU A O 1
ATOM 1496 N N . PHE A 1 180 ? -36.566 38.391 12.859 1 88.97 180 PHE A N 1
ATOM 1497 C CA . PHE A 1 180 ? -36.194 37.466 11.795 1 88.97 180 PHE A CA 1
ATOM 1498 C C . PHE A 1 180 ? -34.811 37.798 11.248 1 88.97 180 PHE A C 1
ATOM 1500 O O . PHE A 1 180 ? -33.996 36.901 11.022 1 88.97 180 PHE A O 1
ATOM 1507 N N . SER A 1 181 ? -34.523 39.043 11.083 1 85.85 181 SER A N 1
ATOM 1508 C CA . SER A 1 181 ? -33.278 39.492 10.468 1 85.85 181 SER A CA 1
ATOM 1509 C C . SER A 1 181 ? -32.091 39.277 11.4 1 85.85 181 SER A C 1
ATOM 1511 O O . SER A 1 181 ? -30.946 39.2 10.948 1 85.85 181 SER A O 1
ATOM 1513 N N . SER A 1 182 ? -32.365 39.05 12.683 1 84.94 182 SER A N 1
ATOM 1514 C CA . SER A 1 182 ? -31.3 38.882 13.666 1 84.94 182 SER A CA 1
ATOM 1515 C C . SER A 1 182 ? -30.915 37.415 13.819 1 84.94 182 SER A C 1
ATOM 1517 O O . SER A 1 182 ? -29.895 37.096 14.434 1 84.94 182 SER A O 1
ATOM 1519 N N . LEU A 1 183 ? -31.636 36.559 13.248 1 82.38 183 LEU A N 1
ATOM 1520 C CA . LEU A 1 183 ? -31.423 35.129 13.444 1 82.38 183 LEU A CA 1
ATOM 1521 C C . LEU A 1 183 ? -30.151 34.667 12.742 1 82.38 183 LEU A C 1
ATOM 1523 O O . LEU A 1 183 ? -29.392 33.863 13.288 1 82.38 183 LEU A O 1
ATOM 1527 N N . ASP A 1 184 ? -29.923 35.096 11.532 1 76.89 184 ASP A N 1
ATOM 1528 C CA . ASP A 1 184 ? -28.757 34.586 10.816 1 76.89 184 ASP A CA 1
ATOM 1529 C C . ASP A 1 184 ? -28.005 35.716 10.116 1 76.89 184 ASP A C 1
ATOM 1531 O O . ASP A 1 184 ? -28.617 36.671 9.634 1 76.89 184 ASP A O 1
ATOM 1535 N N . LYS A 1 185 ? -26.768 35.504 10.267 1 79.64 185 LYS A N 1
ATOM 1536 C CA . LYS A 1 185 ? -25.928 36.455 9.545 1 79.64 185 LYS A CA 1
ATOM 1537 C C . LYS A 1 185 ? -25.984 36.207 8.041 1 79.64 185 LYS A C 1
ATOM 1539 O O . LYS A 1 185 ? -25.887 35.063 7.591 1 79.64 185 LYS A O 1
ATOM 1544 N N . GLU A 1 186 ? -26.242 37.195 7.333 1 84.42 186 GLU A N 1
ATOM 1545 C CA . GLU A 1 186 ? -26.317 37.097 5.879 1 84.42 186 GLU A CA 1
ATOM 1546 C C . GLU A 1 186 ? -24.925 37.065 5.254 1 84.42 186 GLU A C 1
ATOM 1548 O O . GLU A 1 186 ? -23.989 37.669 5.781 1 84.42 186 GLU A O 1
ATOM 1553 N N . CYS A 1 187 ? -24.731 36.293 4.249 1 87.31 187 CYS A N 1
ATOM 1554 C CA . CYS A 1 187 ? -23.453 36.206 3.551 1 87.31 187 CYS A CA 1
ATOM 1555 C C . CYS A 1 187 ? -23.241 37.416 2.649 1 87.31 187 CYS A C 1
ATOM 1557 O O . CYS A 1 187 ? -24.178 38.173 2.388 1 87.31 187 CYS A O 1
ATOM 1559 N N . ILE A 1 188 ? -22.08 37.567 2.197 1 88.05 188 ILE A N 1
ATOM 1560 C CA . ILE A 1 188 ? -21.71 38.724 1.389 1 88.05 188 ILE A CA 1
ATOM 1561 C C . ILE A 1 188 ? -22.514 38.726 0.091 1 88.05 188 ILE A C 1
ATOM 1563 O O . ILE A 1 188 ? -22.822 39.789 -0.454 1 88.05 188 ILE A O 1
ATOM 1567 N N . HIS A 1 189 ? -22.908 37.602 -0.37 1 91.68 189 HIS A N 1
ATOM 1568 C CA . HIS A 1 189 ? -23.682 37.505 -1.602 1 91.68 189 HIS A CA 1
ATOM 1569 C C . HIS A 1 189 ? -25.065 38.125 -1.434 1 91.68 189 HIS A C 1
ATOM 1571 O O . HIS A 1 189 ? -25.539 38.846 -2.315 1 91.68 189 HIS A O 1
ATOM 1577 N N . VAL A 1 190 ? -25.639 37.794 -0.299 1 92.21 190 VAL A N 1
ATOM 1578 C CA . VAL A 1 190 ? -26.98 38.301 -0.03 1 92.21 190 VAL A CA 1
ATOM 1579 C C . VAL A 1 190 ? -26.938 39.82 0.12 1 92.21 190 VAL A C 1
ATOM 1581 O O . VAL A 1 190 ? -27.834 40.522 -0.355 1 92.21 190 VAL A O 1
ATOM 1584 N N . GLU A 1 191 ? -25.91 40.284 0.713 1 91.28 191 GLU A N 1
ATOM 1585 C CA . GLU A 1 191 ? -25.771 41.725 0.896 1 91.28 191 GLU A CA 1
ATOM 1586 C C . GLU A 1 191 ? -25.669 42.445 -0.446 1 91.28 191 GLU A C 1
ATOM 1588 O O . GLU A 1 191 ? -26.304 43.481 -0.651 1 91.28 191 GLU A O 1
ATOM 1593 N N . VAL A 1 192 ? -24.937 41.906 -1.277 1 91.77 192 VAL A N 1
ATOM 1594 C CA . VAL A 1 192 ? -24.772 42.501 -2.599 1 91.77 192 VAL A CA 1
ATOM 1595 C C . VAL A 1 192 ? -26.064 42.349 -3.399 1 91.77 192 VAL A C 1
ATOM 1597 O O . VAL A 1 192 ? -26.45 43.254 -4.143 1 91.77 192 VAL A O 1
ATOM 1600 N N . ALA A 1 193 ? -26.721 41.195 -3.231 1 91.94 193 ALA A N 1
ATOM 1601 C CA . ALA A 1 193 ? -27.969 40.937 -3.945 1 91.94 193 ALA A CA 1
ATOM 1602 C C . ALA A 1 193 ? -29.047 41.942 -3.546 1 91.94 193 ALA A C 1
ATOM 1604 O O . ALA A 1 193 ? -29.829 42.389 -4.388 1 91.94 193 ALA A O 1
ATOM 1605 N N . LYS A 1 194 ? -29.091 42.239 -2.316 1 91.31 194 LYS A N 1
ATOM 1606 C CA . LYS A 1 194 ? -30.055 43.228 -1.84 1 91.31 194 LYS A CA 1
ATOM 1607 C C . LYS A 1 194 ? -29.873 44.562 -2.557 1 91.31 194 LYS A C 1
ATOM 1609 O O . LYS A 1 194 ? -30.851 45.2 -2.951 1 91.31 194 LYS A O 1
ATOM 1614 N N . LYS A 1 195 ? -28.634 44.906 -2.715 1 90.43 195 LYS A N 1
ATOM 1615 C CA . LYS A 1 195 ? -28.338 46.157 -3.406 1 90.43 195 LYS A CA 1
ATOM 1616 C C . LYS A 1 195 ? -28.781 46.097 -4.865 1 90.43 195 LYS A C 1
ATOM 1618 O O . LYS A 1 195 ? -29.344 47.061 -5.389 1 90.43 195 LYS A O 1
ATOM 1623 N N . ILE A 1 196 ? -28.585 45.004 -5.439 1 89.3 196 ILE A N 1
ATOM 1624 C CA . ILE A 1 196 ? -28.931 44.827 -6.845 1 89.3 196 ILE A CA 1
ATOM 1625 C C . ILE A 1 196 ? -30.45 44.818 -7.006 1 89.3 196 ILE A C 1
ATOM 1627 O O . ILE A 1 196 ? -30.994 45.521 -7.859 1 89.3 196 ILE A O 1
ATOM 1631 N N . PHE A 1 197 ? -31.094 44.082 -6.133 1 89.61 197 PHE A N 1
ATOM 1632 C CA . PHE A 1 197 ? -32.547 43.979 -6.2 1 89.61 197 PHE A CA 1
ATOM 1633 C C . PHE A 1 197 ? -33.2 45.318 -5.88 1 89.61 197 PHE A C 1
ATOM 1635 O O . PHE A 1 197 ? -34.225 45.671 -6.468 1 89.61 197 PHE A O 1
ATOM 1642 N N . ASP A 1 198 ? -32.605 46.001 -4.941 1 87.49 198 ASP A N 1
ATOM 1643 C CA . ASP A 1 198 ? -33.145 47.31 -4.588 1 87.49 198 ASP A CA 1
ATOM 1644 C C . ASP A 1 198 ? -33.138 48.25 -5.792 1 87.49 198 ASP A C 1
ATOM 1646 O O . ASP A 1 198 ? -34.11 48.969 -6.031 1 87.49 198 ASP A O 1
ATOM 1650 N N . ARG A 1 199 ? -32.032 48.232 -6.494 1 84.54 199 ARG A N 1
ATOM 1651 C CA . ARG A 1 199 ? -31.924 49.055 -7.695 1 84.54 199 ARG A CA 1
ATOM 1652 C C . ARG A 1 199 ? -32.901 48.588 -8.769 1 84.54 199 ARG A C 1
ATOM 1654 O O . ARG A 1 199 ? -33.539 49.407 -9.434 1 84.54 199 ARG A O 1
ATOM 1661 N N . TYR A 1 200 ? -33.075 47.312 -8.884 1 85.38 200 TYR A N 1
ATOM 1662 C CA . TYR A 1 200 ? -33.997 46.735 -9.856 1 85.38 200 TYR A CA 1
ATOM 1663 C C . TYR A 1 200 ? -35.441 47.072 -9.503 1 85.38 200 TYR A C 1
ATOM 1665 O O . TYR A 1 200 ? -36.228 47.449 -10.375 1 85.38 200 TYR A O 1
ATOM 1673 N N . ASP A 1 201 ? -35.724 46.916 -8.255 1 86.78 201 ASP A N 1
ATOM 1674 C CA . ASP A 1 201 ? -37.086 47.158 -7.791 1 86.78 201 ASP A CA 1
ATOM 1675 C C . ASP A 1 201 ? -37.465 48.629 -7.942 1 86.78 201 ASP A C 1
ATOM 1677 O O . ASP A 1 201 ? -38.607 48.951 -8.278 1 86.78 201 ASP A O 1
ATOM 1681 N N . SER A 1 202 ? -36.539 49.446 -7.687 1 84.89 202 SER A N 1
ATOM 1682 C CA . SER A 1 202 ? -36.788 50.878 -7.817 1 84.89 202 SER A CA 1
ATOM 1683 C C . SER A 1 202 ? -37.062 51.263 -9.267 1 84.89 202 SER A C 1
ATOM 1685 O O . SER A 1 202 ? -37.961 52.059 -9.544 1 84.89 202 SER A O 1
ATOM 1687 N N . VAL A 1 203 ? -36.366 50.598 -10.213 1 80.91 203 VAL A N 1
ATOM 1688 C CA . VAL A 1 203 ? -36.491 50.921 -11.63 1 80.91 203 VAL A CA 1
ATOM 1689 C C . VAL A 1 203 ? -37.792 50.341 -12.18 1 80.91 203 VAL A C 1
ATOM 1691 O O . VAL A 1 203 ? -38.452 50.962 -13.016 1 80.91 203 VAL A O 1
ATOM 1694 N N . HIS A 1 204 ? -38.273 49.234 -11.637 1 81.15 204 HIS A N 1
ATOM 1695 C CA . HIS A 1 204 ? -39.433 48.555 -12.202 1 81.15 204 HIS A CA 1
ATOM 1696 C C . HIS A 1 204 ? -40.642 48.669 -11.279 1 81.15 204 HIS A C 1
ATOM 1698 O O . HIS A 1 204 ? -41.688 48.071 -11.543 1 81.15 204 HIS A O 1
ATOM 1704 N N . ASP A 1 205 ? -40.489 49.356 -10.112 1 82.46 205 ASP A N 1
ATOM 1705 C CA . ASP A 1 205 ? -41.554 49.59 -9.141 1 82.46 205 ASP A CA 1
ATOM 1706 C C . ASP A 1 205 ? -42.128 48.272 -8.628 1 82.46 205 ASP A C 1
ATOM 1708 O O . ASP A 1 205 ? -43.34 48.054 -8.681 1 82.46 205 ASP A O 1
ATOM 1712 N N . ILE A 1 206 ? -41.265 47.405 -8.309 1 86.54 206 ILE A N 1
ATOM 1713 C CA . ILE A 1 206 ? -41.651 46.101 -7.782 1 86.54 206 ILE A CA 1
ATOM 1714 C C . ILE A 1 206 ? -41.708 46.157 -6.257 1 86.54 206 ILE A C 1
ATOM 1716 O O . ILE A 1 206 ? -40.75 46.587 -5.609 1 86.54 206 ILE A O 1
ATOM 1720 N N . GLU A 1 207 ? -42.846 45.901 -5.676 1 84.18 207 GLU A N 1
ATOM 1721 C CA . GLU A 1 207 ? -43.021 45.792 -4.231 1 84.18 207 GLU A CA 1
ATOM 1722 C C . GLU A 1 207 ? -43.334 44.357 -3.819 1 84.18 207 GLU A C 1
ATOM 1724 O O . GLU A 1 207 ? -43.868 43.58 -4.614 1 84.18 207 GLU A O 1
ATOM 1729 N N . PRO A 1 208 ? -42.917 44.026 -2.591 1 86.93 208 PRO A N 1
ATOM 1730 C CA . PRO A 1 208 ? -43.253 42.675 -2.136 1 86.93 208 PRO A CA 1
ATOM 1731 C C . PRO A 1 208 ? -44.758 42.419 -2.11 1 86.93 208 PRO A C 1
ATOM 1733 O O . PRO A 1 208 ? -45.509 43.19 -1.507 1 86.93 208 PRO A O 1
ATOM 1736 N N . PRO A 1 209 ? -45.166 41.427 -2.902 1 77.04 209 PRO A N 1
ATOM 1737 C CA . PRO A 1 209 ? -46.604 41.169 -3.013 1 77.04 209 PRO A CA 1
ATOM 1738 C C . PRO A 1 209 ? -47.22 40.69 -1.701 1 77.04 209 PRO A C 1
ATOM 1740 O O . PRO A 1 209 ? -46.577 39.958 -0.944 1 77.04 209 PRO A O 1
ATOM 1743 N N . SER A 1 210 ? -48.389 41.246 -1.185 1 63.69 210 SER A N 1
ATOM 1744 C CA . SER A 1 210 ? -49.17 40.762 -0.052 1 63.69 210 SER A CA 1
ATOM 1745 C C . SER A 1 210 ? -50.039 39.573 -0.448 1 63.69 210 SER A C 1
ATOM 1747 O O . SER A 1 210 ? -50.293 39.35 -1.634 1 63.69 210 SER A O 1
ATOM 1749 N N . GLU A 1 211 ? -50.514 38.55 0.299 1 56.13 211 GLU A N 1
ATOM 1750 C CA . GLU A 1 211 ? -51.378 37.423 -0.039 1 56.13 211 GLU A CA 1
ATOM 1751 C C . GLU A 1 211 ? -52.529 37.861 -0.941 1 56.13 211 GLU A C 1
ATOM 1753 O O . GLU A 1 211 ? -52.946 37.116 -1.83 1 56.13 211 GLU A O 1
ATOM 1758 N N . ALA A 1 212 ? -53.398 38.894 -0.466 1 47.17 212 ALA A N 1
ATOM 1759 C CA . ALA A 1 212 ? -54.614 39.327 -1.15 1 47.17 212 ALA A CA 1
ATOM 1760 C C . ALA A 1 212 ? -54.349 39.579 -2.631 1 47.17 212 ALA A C 1
ATOM 1762 O O . ALA A 1 212 ? -55.251 39.442 -3.461 1 47.17 212 ALA A O 1
ATOM 1763 N N . ASP A 1 213 ? -53.38 40.087 -2.97 1 44.91 213 ASP A N 1
ATOM 1764 C CA . ASP A 1 213 ? -53.122 40.446 -4.361 1 44.91 213 ASP A CA 1
ATOM 1765 C C . ASP A 1 213 ? -52.693 39.225 -5.173 1 44.91 213 ASP A C 1
ATOM 1767 O O . ASP A 1 213 ? -52.365 39.344 -6.355 1 44.91 213 ASP A O 1
ATOM 1771 N N . ARG A 1 214 ? -52.381 38.096 -4.545 1 41.42 214 ARG A N 1
ATOM 1772 C CA . ARG A 1 214 ? -52.303 36.849 -5.298 1 41.42 214 ARG A CA 1
ATOM 1773 C C . ARG A 1 214 ? -53.69 36.382 -5.729 1 41.42 214 ARG A C 1
ATOM 1775 O O . ARG A 1 214 ? -54.569 36.175 -4.89 1 41.42 214 ARG A O 1
ATOM 1782 N N . GLY A 1 215 ? -54.432 36.896 -6.744 1 34.15 215 GLY A N 1
ATOM 1783 C CA . GLY A 1 215 ? -55.679 36.366 -7.272 1 34.15 215 GLY A CA 1
ATOM 1784 C C . GLY A 1 215 ? -55.943 34.932 -6.855 1 34.15 215 GLY A C 1
ATOM 1785 O O . GLY A 1 215 ? -55.008 34.182 -6.568 1 34.15 215 GLY A O 1
ATOM 1786 N N . THR A 1 216 ? -57.226 34.632 -6.261 1 33.24 216 THR A N 1
ATOM 1787 C CA . THR A 1 216 ? -57.836 33.312 -6.146 1 33.24 216 THR A CA 1
ATOM 1788 C C . THR A 1 216 ? -57.417 32.419 -7.31 1 33.24 216 THR A C 1
ATOM 1790 O O . THR A 1 216 ? -57.889 32.594 -8.435 1 33.24 216 THR A O 1
ATOM 1793 N N . CYS A 1 217 ? -56.35 32.153 -7.64 1 29.18 217 CYS A N 1
ATOM 1794 C CA . CYS A 1 217 ? -56.315 31.074 -8.621 1 29.18 217 CYS A CA 1
ATOM 1795 C C . CYS A 1 217 ? -57.379 30.026 -8.319 1 29.18 217 CYS A C 1
ATOM 1797 O O . CYS A 1 217 ? -57.491 29.558 -7.185 1 29.18 217 CYS A O 1
ATOM 1799 N N . ASP A 1 218 ? -58.581 29.978 -9.003 1 27.85 218 ASP A N 1
ATOM 1800 C CA . ASP A 1 218 ? -59.597 28.948 -9.193 1 27.85 218 ASP A CA 1
ATOM 1801 C C . ASP A 1 218 ? -59.025 27.557 -8.93 1 27.85 218 ASP A C 1
ATOM 1803 O O . ASP A 1 218 ? -57.852 27.299 -9.21 1 27.85 218 ASP A O 1
ATOM 1807 N N . ASP A 1 219 ? -59.707 26.669 -8.047 1 30.8 219 ASP A N 1
ATOM 1808 C CA . ASP A 1 219 ? -59.614 25.246 -7.736 1 30.8 219 ASP A CA 1
ATOM 1809 C C . ASP A 1 219 ? -59.081 24.457 -8.93 1 30.8 219 ASP A C 1
ATOM 1811 O O . ASP A 1 219 ? -58.517 23.374 -8.764 1 30.8 219 ASP A O 1
ATOM 1815 N N . HIS A 1 220 ? -59.831 24.516 -10.181 1 30.55 220 HIS A N 1
ATOM 1816 C CA . HIS A 1 220 ? -59.685 23.6 -11.307 1 30.55 220 HIS A CA 1
ATOM 1817 C C . HIS A 1 220 ? -58.335 23.781 -11.993 1 30.55 220 HIS A C 1
ATOM 1819 O O . HIS A 1 220 ? -58.013 23.059 -12.939 1 30.55 220 HIS A O 1
ATOM 1825 N N . GLY A 1 221 ? -57.984 25.043 -12.337 1 28.51 221 GLY A N 1
ATOM 1826 C CA . GLY A 1 221 ? -56.864 24.937 -13.259 1 28.51 221 GLY A CA 1
ATOM 1827 C C . GLY A 1 221 ? -55.617 24.357 -12.617 1 28.51 221 GLY A C 1
ATOM 1828 O O . GLY A 1 221 ? -55.064 24.942 -11.683 1 28.51 221 GLY A O 1
ATOM 1829 N N . TYR A 1 222 ? -55.472 23.047 -12.486 1 30.83 222 TYR A N 1
ATOM 1830 C CA . TYR A 1 222 ? -54.264 22.23 -12.49 1 30.83 222 TYR A CA 1
ATOM 1831 C C . TYR A 1 222 ? -53.102 22.977 -13.136 1 30.83 222 TYR A C 1
ATOM 1833 O O . TYR A 1 222 ? -52.876 22.861 -14.342 1 30.83 222 TYR A O 1
ATOM 1841 N N . SER A 1 223 ? -53.143 24.188 -13.286 1 32.13 223 SER A N 1
ATOM 1842 C CA . SER A 1 223 ? -52.004 24.732 -14.017 1 32.13 223 SER A CA 1
ATOM 1843 C C . SER A 1 223 ? -50.72 23.981 -13.68 1 32.13 223 SER A C 1
ATOM 1845 O O . SER A 1 223 ? -50.527 23.552 -12.54 1 32.13 223 SER A O 1
ATOM 1847 N N . LEU A 1 224 ? -50.126 23.482 -14.693 1 33.48 224 LEU A N 1
ATOM 1848 C CA . LEU A 1 224 ? -48.875 22.814 -15.034 1 33.48 224 LEU A CA 1
ATOM 1849 C C . LEU A 1 224 ? -47.701 23.449 -14.296 1 33.48 224 LEU A C 1
ATOM 1851 O O . LEU A 1 224 ? -47.283 24.561 -14.627 1 33.48 224 LEU A O 1
ATOM 1855 N N . GLY A 1 225 ? -47.629 23.772 -13.107 1 43.03 225 GLY A N 1
ATOM 1856 C CA . GLY A 1 225 ? -46.362 23.999 -12.431 1 43.03 225 GLY A CA 1
ATOM 1857 C C . GLY A 1 225 ? -45.181 23.379 -13.154 1 43.03 225 GLY A C 1
ATOM 1858 O O . GLY A 1 225 ? -44.745 22.278 -12.811 1 43.03 225 GLY A O 1
ATOM 1859 N N . GLY A 1 226 ? -44.99 23.613 -14.322 1 51.29 226 GLY A N 1
ATOM 1860 C CA . GLY A 1 226 ? -43.922 23.098 -15.164 1 51.29 226 GLY A CA 1
ATOM 1861 C C . GLY A 1 226 ? -42.538 23.472 -14.668 1 51.29 226 GLY A C 1
ATOM 1862 O O . GLY A 1 226 ? -42.401 24.265 -13.735 1 51.29 226 GLY A O 1
ATOM 1863 N N . ASN A 1 227 ? -41.578 22.756 -14.986 1 63.72 227 ASN A N 1
ATOM 1864 C CA . ASN A 1 227 ? -40.152 22.999 -14.794 1 63.72 227 ASN A CA 1
ATOM 1865 C C . ASN A 1 227 ? -39.726 24.339 -15.387 1 63.72 227 ASN A C 1
ATOM 1867 O O . ASN A 1 227 ? -40.225 24.744 -16.438 1 63.72 227 ASN A O 1
ATOM 1871 N N . ILE A 1 228 ? -39.294 25.34 -14.576 1 72.59 228 ILE A N 1
ATOM 1872 C CA . ILE A 1 228 ? -38.769 26.63 -15.011 1 72.59 228 ILE A CA 1
ATOM 1873 C C . ILE A 1 228 ? -37.262 26.523 -15.235 1 72.59 228 ILE A C 1
ATOM 1875 O O . ILE A 1 228 ? -36.523 26.104 -14.341 1 72.59 228 ILE A O 1
ATOM 1879 N N . LEU A 1 229 ? -36.94 26.705 -16.461 1 80.29 229 LEU A N 1
ATOM 1880 C CA . LEU A 1 229 ? -35.522 26.678 -16.799 1 80.29 229 LEU A CA 1
ATOM 1881 C C . LEU A 1 229 ? -35.066 28.029 -17.34 1 80.29 229 LEU A C 1
ATOM 1883 O O . LEU A 1 229 ? -35.742 28.626 -18.18 1 80.29 229 LEU A O 1
ATOM 1887 N N . TYR A 1 230 ? -34.1 28.643 -16.756 1 80.45 230 TYR A N 1
ATOM 1888 C CA . TYR A 1 230 ? -33.491 29.875 -17.244 1 80.45 230 TYR A CA 1
ATOM 1889 C C . TYR A 1 230 ? -32.042 29.641 -17.657 1 80.45 230 TYR A C 1
ATOM 1891 O O . TYR A 1 230 ? -31.297 28.946 -16.962 1 80.45 230 TYR A O 1
ATOM 1899 N N . GLU A 1 231 ? -31.65 30.081 -18.798 1 82.09 231 GLU A N 1
ATOM 1900 C CA . GLU A 1 231 ? -30.255 30.027 -19.225 1 82.09 231 GLU A CA 1
ATOM 1901 C C . GLU A 1 231 ? -29.444 31.16 -18.603 1 82.09 231 GLU A C 1
ATOM 1903 O O . GLU A 1 231 ? -29.878 32.314 -18.603 1 82.09 231 GLU A O 1
ATOM 1908 N N . VAL A 1 232 ? -28.375 30.861 -18.003 1 80.18 232 VAL A N 1
ATOM 1909 C CA . VAL A 1 232 ? -27.421 31.871 -17.557 1 80.18 232 VAL A CA 1
ATOM 1910 C C . VAL A 1 232 ? -26.469 32.223 -18.698 1 80.18 232 VAL A C 1
ATOM 1912 O O . VAL A 1 232 ? -25.668 31.39 -19.126 1 80.18 232 VAL A O 1
ATOM 1915 N N . PRO A 1 233 ? -26.563 33.386 -19.198 1 70.78 233 PRO A N 1
ATOM 1916 C CA . PRO A 1 233 ? -25.745 33.742 -20.36 1 70.78 233 PRO A CA 1
ATOM 1917 C C . PRO A 1 233 ? -24.248 33.614 -20.09 1 70.78 233 PRO A C 1
ATOM 1919 O O . PRO A 1 233 ? -23.794 33.878 -18.974 1 70.78 233 PRO A O 1
ATOM 1922 N N . ASP A 1 234 ? -23.521 33.246 -21.029 1 64.56 234 ASP A N 1
ATOM 1923 C CA . ASP A 1 234 ? -22.064 33.176 -21.078 1 64.56 234 ASP A CA 1
ATOM 1924 C C . ASP A 1 234 ? -21.525 32.202 -20.033 1 64.56 234 ASP A C 1
ATOM 1926 O O . ASP A 1 234 ? -20.34 32.239 -19.696 1 64.56 234 ASP A O 1
ATOM 1930 N N . ALA A 1 235 ? -22.558 31.582 -19.364 1 74.14 235 ALA A N 1
ATOM 1931 C CA . ALA A 1 235 ? -22.147 30.53 -18.437 1 74.14 235 ALA A CA 1
ATOM 1932 C C . ALA A 1 235 ? -22.751 29.185 -18.832 1 74.14 235 ALA A C 1
ATOM 1934 O O . ALA A 1 235 ? -23.827 29.132 -19.433 1 74.14 235 ALA A O 1
ATOM 1935 N N . LYS A 1 236 ? -22.031 28.251 -19.179 1 74.17 236 LYS A N 1
ATOM 1936 C CA . LYS A 1 236 ? -22.536 26.913 -19.475 1 74.17 236 LYS A CA 1
ATOM 1937 C C . LYS A 1 236 ? -23.338 26.356 -18.302 1 74.17 236 LYS A C 1
ATOM 1939 O O . LYS A 1 236 ? -23.12 25.22 -17.878 1 74.17 236 LYS A O 1
ATOM 1944 N N . LEU A 1 237 ? -24.458 27.347 -17.735 1 85.06 237 LEU A N 1
ATOM 1945 C CA . LEU A 1 237 ? -25.26 26.956 -16.581 1 85.06 237 LEU A CA 1
ATOM 1946 C C . LEU A 1 237 ? -26.746 27.158 -16.858 1 85.06 237 LEU A C 1
ATOM 1948 O O . LEU A 1 237 ? -27.122 28.031 -17.644 1 85.06 237 LEU A O 1
ATOM 1952 N N . ILE A 1 238 ? -27.536 26.367 -16.365 1 84.63 238 ILE A N 1
ATOM 1953 C CA . ILE A 1 238 ? -28.989 26.477 -16.432 1 84.63 238 ILE A CA 1
ATOM 1954 C C . ILE A 1 238 ? -29.564 26.589 -15.021 1 84.63 238 ILE A C 1
ATOM 1956 O O . ILE A 1 238 ? -29.185 25.829 -14.127 1 84.63 238 ILE A O 1
ATOM 1960 N N . CYS A 1 239 ? -30.335 27.618 -14.826 1 85.98 239 CYS A N 1
ATOM 1961 C CA . CYS A 1 239 ? -31.095 27.736 -13.587 1 85.98 239 CYS A CA 1
ATOM 1962 C C . CYS A 1 239 ? -32.428 27.005 -13.692 1 85.98 239 CYS A C 1
ATOM 1964 O O . CYS A 1 239 ? -33.241 27.31 -14.567 1 85.98 239 CYS A O 1
ATOM 1966 N N . CYS A 1 240 ? -32.468 25.983 -12.917 1 82.25 240 CYS A N 1
ATOM 1967 C CA . CYS A 1 240 ? -33.691 25.197 -13.038 1 82.25 240 CYS A CA 1
ATOM 1968 C C . CYS A 1 240 ? -34.449 25.161 -11.716 1 82.25 240 CYS A C 1
ATOM 1970 O O . CYS A 1 240 ? -33.839 25.181 -10.646 1 82.25 240 CYS A O 1
ATOM 1972 N N . GLY A 1 241 ? -35.738 25.38 -11.82 1 72.93 241 GLY A N 1
ATOM 1973 C CA . GLY A 1 241 ? -36.668 25.242 -10.711 1 72.93 241 GLY A CA 1
ATOM 1974 C C . GLY A 1 241 ? -37.985 24.604 -11.113 1 72.93 241 GLY A C 1
ATOM 1975 O O . GLY A 1 241 ? -38.283 24.479 -12.302 1 72.93 241 GLY A O 1
ATOM 1976 N N . GLY A 1 242 ? -38.734 23.86 -10.33 1 58.45 242 GLY A N 1
ATOM 1977 C CA . GLY A 1 242 ? -39.948 23.2 -10.783 1 58.45 242 GLY A CA 1
ATOM 1978 C C . GLY A 1 242 ? -41.02 23.121 -9.713 1 58.45 242 GLY A C 1
ATOM 1979 O O . GLY A 1 242 ? -40.881 23.72 -8.644 1 58.45 242 GLY A O 1
ATOM 1980 N N . VAL A 1 243 ? -42.057 22.366 -10.047 1 52.24 243 VAL A N 1
ATOM 1981 C CA . VAL A 1 243 ? -43.263 22.122 -9.262 1 52.24 243 VAL A CA 1
ATOM 1982 C C . VAL A 1 243 ? -42.889 21.49 -7.923 1 52.24 243 VAL A C 1
ATOM 1984 O O . VAL A 1 243 ? -43.454 21.841 -6.884 1 52.24 243 VAL A O 1
ATOM 1987 N N . THR A 1 244 ? -41.835 20.624 -8.015 1 51.84 244 THR A N 1
ATOM 1988 C CA . THR A 1 244 ? -41.569 19.842 -6.812 1 51.84 244 THR A CA 1
ATOM 1989 C C . THR A 1 244 ? -40.493 20.508 -5.961 1 51.84 244 THR A C 1
ATOM 1991 O O . THR A 1 244 ? -40.291 20.136 -4.803 1 51.84 244 THR A O 1
ATOM 1994 N N . CYS A 1 245 ? -39.79 21.51 -6.638 1 57 245 CYS A N 1
ATOM 1995 C CA . CYS A 1 245 ? -38.729 22.124 -5.848 1 57 245 CYS A CA 1
ATOM 1996 C C . CYS A 1 245 ? -39.05 23.582 -5.541 1 57 245 CYS A C 1
ATOM 1998 O O . CYS A 1 245 ? -39.259 24.382 -6.455 1 57 245 CYS A O 1
ATOM 2000 N N . GLN A 1 246 ? -39.245 23.873 -4.353 1 63.94 246 GLN A N 1
ATOM 2001 C CA . GLN A 1 246 ? -39.54 25.246 -3.956 1 63.94 246 GLN A CA 1
ATOM 2002 C C . GLN A 1 246 ? -38.332 26.153 -4.175 1 63.94 246 GLN A C 1
ATOM 2004 O O . GLN A 1 246 ? -38.473 27.375 -4.256 1 63.94 246 GLN A O 1
ATOM 2009 N N . ARG A 1 247 ? -37.162 25.505 -4.48 1 80.77 247 ARG A N 1
ATOM 2010 C CA . ARG A 1 247 ? -35.936 26.277 -4.651 1 80.77 247 ARG A CA 1
ATOM 2011 C C . ARG A 1 247 ? -35.339 26.058 -6.037 1 80.77 247 ARG A C 1
ATOM 2013 O O . ARG A 1 247 ? -35.49 24.983 -6.621 1 80.77 247 ARG A O 1
ATOM 2020 N N . PHE A 1 248 ? -34.698 27.082 -6.541 1 85.38 248 PHE A N 1
ATOM 2021 C CA . PHE A 1 248 ? -34.004 26.979 -7.819 1 85.38 248 PHE A CA 1
ATOM 2022 C C . PHE A 1 248 ? -32.588 26.449 -7.624 1 85.38 248 PHE A C 1
ATOM 2024 O O . PHE A 1 248 ? -32.037 26.526 -6.525 1 85.38 248 PHE A O 1
ATOM 2031 N N . GLY A 1 249 ? -32.09 25.798 -8.64 1 86.87 249 GLY A N 1
ATOM 2032 C CA . GLY A 1 249 ? -30.725 25.299 -8.637 1 86.87 249 GLY A CA 1
ATOM 2033 C C . GLY A 1 249 ? -29.978 25.597 -9.923 1 86.87 249 GLY A C 1
ATOM 2034 O O . GLY A 1 249 ? -30.593 25.83 -10.965 1 86.87 249 GLY A O 1
ATOM 2035 N N . LEU A 1 250 ? -28.649 25.763 -9.828 1 87.68 250 LEU A N 1
ATOM 2036 C CA . LEU A 1 250 ? -27.789 25.93 -10.994 1 87.68 250 LEU A CA 1
ATOM 2037 C C . LEU A 1 250 ? -27.234 24.587 -11.458 1 87.68 250 LEU A C 1
ATOM 2039 O O . LEU A 1 250 ? -26.53 23.909 -10.707 1 87.68 250 LEU A O 1
ATOM 2043 N N . VAL A 1 251 ? -27.592 24.21 -12.573 1 87.36 251 VAL A N 1
ATOM 2044 C CA . VAL A 1 251 ? -27.165 22.916 -13.095 1 87.36 251 VAL A CA 1
ATOM 2045 C C . VAL A 1 251 ? -26.207 23.122 -14.266 1 87.36 251 VAL A C 1
ATOM 2047 O O . VAL A 1 251 ? -26.373 24.055 -15.056 1 87.36 251 VAL A O 1
ATOM 2050 N N . THR A 1 252 ? -25.086 22.356 -14.259 1 81.94 252 THR A N 1
ATOM 2051 C CA . THR A 1 252 ? -24.111 22.408 -15.342 1 81.94 252 THR A CA 1
ATOM 2052 C C . THR A 1 252 ? -24.055 21.076 -16.084 1 81.94 252 THR A C 1
ATOM 2054 O O . THR A 1 252 ? -24.508 20.052 -15.568 1 81.94 252 THR A O 1
ATOM 2057 N N . PHE A 1 253 ? -23.571 21.188 -17.314 1 73.08 253 PHE A N 1
ATOM 2058 C CA . PHE A 1 253 ? -23.409 20.015 -18.166 1 73.08 253 PHE A CA 1
ATOM 2059 C C . PHE A 1 253 ? -21.936 19.759 -18.46 1 73.08 253 PHE A C 1
ATOM 2061 O O . PHE A 1 253 ? -21.245 20.628 -18.998 1 73.08 253 PHE A O 1
ATOM 2068 N N . GLU A 1 254 ? -21.286 18.901 -17.617 1 62.01 254 GLU A N 1
ATOM 2069 C CA . GLU A 1 254 ? -19.916 18.529 -17.959 1 62.01 254 GLU A CA 1
ATOM 2070 C C . GLU A 1 254 ? -19.86 17.132 -18.572 1 62.01 254 GLU A C 1
ATOM 2072 O O . GLU A 1 254 ? -20.237 16.151 -17.929 1 62.01 254 GLU A O 1
ATOM 2077 N N . LYS A 1 255 ? -19.192 16.817 -19.721 1 55.9 255 LYS A N 1
ATOM 2078 C CA . LYS A 1 255 ? -18.925 15.581 -20.451 1 55.9 255 LYS A CA 1
ATOM 2079 C C . LYS A 1 255 ? -20.092 14.605 -20.324 1 55.9 255 LYS A C 1
ATOM 2081 O O . LYS A 1 255 ? -19.895 13.434 -19.994 1 55.9 255 LYS A O 1
ATOM 2086 N N . ARG A 1 256 ? -21.381 14.937 -20.467 1 56.37 256 ARG A N 1
ATOM 2087 C CA . ARG A 1 256 ? -22.615 14.163 -20.563 1 56.37 256 ARG A CA 1
ATOM 2088 C C . ARG A 1 256 ? -23.18 13.86 -19.179 1 56.37 256 ARG A C 1
ATOM 2090 O O . ARG A 1 256 ? -24.042 12.991 -19.032 1 56.37 256 ARG A O 1
ATOM 2097 N N . SER A 1 257 ? -22.571 14.505 -18.15 1 71.39 257 SER A N 1
ATOM 2098 C CA . SER A 1 257 ? -23.143 14.345 -16.817 1 71.39 257 SER A CA 1
ATOM 2099 C C . SER A 1 257 ? -23.689 15.668 -16.288 1 71.39 257 SER A C 1
ATOM 2101 O O . SER A 1 257 ? -23.151 16.734 -16.593 1 71.39 257 SER A O 1
ATOM 2103 N N . VAL A 1 258 ? -24.887 15.61 -15.75 1 76.73 258 VAL A N 1
ATOM 2104 C CA . VAL A 1 258 ? -25.545 16.774 -15.166 1 76.73 258 VAL A CA 1
ATOM 2105 C C . VAL A 1 258 ? -25.187 16.883 -13.686 1 76.73 258 VAL A C 1
ATOM 2107 O O . VAL A 1 258 ? -25.217 15.887 -12.959 1 76.73 258 VAL A O 1
ATOM 2110 N N . SER A 1 259 ? -24.617 18.01 -13.338 1 81.86 259 SER A N 1
ATOM 2111 C CA . SER A 1 259 ? -24.299 18.254 -11.935 1 81.86 259 SER A CA 1
ATOM 2112 C C . SER A 1 259 ? -24.892 19.576 -11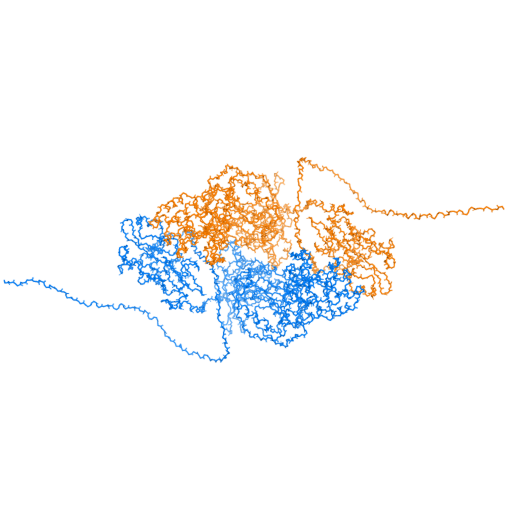.456 1 81.86 259 SER A C 1
ATOM 2114 O O . SER A 1 259 ? -25.041 20.515 -12.24 1 81.86 259 SER A O 1
ATOM 2116 N N . CYS A 1 260 ? -25.357 19.561 -10.286 1 81.42 260 CYS A N 1
ATOM 2117 C CA . CYS A 1 260 ? -25.912 20.765 -9.678 1 81.42 260 CYS A CA 1
ATOM 2118 C C . CYS A 1 260 ? -24.859 21.495 -8.853 1 81.42 260 CYS A C 1
ATOM 2120 O O . CYS A 1 260 ? -24.29 20.925 -7.92 1 81.42 260 CYS A O 1
ATOM 2122 N N . LEU A 1 261 ? -24.574 22.625 -9.159 1 80.13 261 LEU A N 1
ATOM 2123 C CA . LEU A 1 261 ? -23.574 23.428 -8.464 1 80.13 261 LEU A CA 1
ATOM 2124 C C . LEU A 1 261 ? -24.115 23.935 -7.131 1 80.13 261 LEU A C 1
ATOM 2126 O O . LEU A 1 261 ? -23.343 24.224 -6.213 1 80.13 261 LEU A O 1
ATOM 2130 N N . SER A 1 262 ? -25.413 24.066 -7.057 1 79.11 262 SER A N 1
ATOM 2131 C CA . SER A 1 262 ? -26.042 24.564 -5.838 1 79.11 262 SER A CA 1
ATOM 2132 C C . SER A 1 262 ? -26.06 23.496 -4.75 1 79.11 262 SER A C 1
ATOM 2134 O O . SER A 1 262 ? -25.743 23.777 -3.592 1 79.11 262 SER A O 1
ATOM 2136 N N . CYS A 1 263 ? -26.358 22.383 -5.166 1 70.46 263 CYS A N 1
ATOM 2137 C CA . CYS A 1 263 ? -26.447 21.299 -4.195 1 70.46 263 CYS A CA 1
ATOM 2138 C C . CYS A 1 263 ? -25.147 20.507 -4.141 1 70.46 263 CYS A C 1
ATOM 2140 O O . CYS A 1 263 ? -24.973 19.649 -3.273 1 70.46 263 CYS A O 1
ATOM 2142 N N . CYS A 1 264 ? -24.315 20.791 -5.019 1 65.46 264 CYS A N 1
ATOM 2143 C CA . CYS A 1 264 ? -23.011 20.145 -5.124 1 65.46 264 CYS A CA 1
ATOM 2144 C C . CYS A 1 264 ? -23.155 18.628 -5.16 1 65.46 264 CYS A C 1
ATOM 2146 O O . CYS A 1 264 ? -22.447 17.916 -4.446 1 65.46 264 CYS A O 1
ATOM 2148 N N . THR A 1 265 ? -24.286 18.184 -5.693 1 66.3 265 THR A N 1
ATOM 2149 C CA . THR A 1 265 ? -24.522 16.751 -5.825 1 66.3 265 THR A CA 1
ATOM 2150 C C . THR A 1 265 ? -25.051 16.416 -7.216 1 66.3 265 THR A C 1
ATOM 2152 O O . THR A 1 265 ? -25.517 17.3 -7.938 1 66.3 265 THR A O 1
ATOM 2155 N N . ARG A 1 266 ? -24.952 15.15 -7.573 1 61.07 266 ARG A N 1
ATOM 2156 C CA . ARG A 1 266 ? -25.442 14.697 -8.871 1 61.07 266 ARG A CA 1
ATOM 2157 C C . ARG A 1 266 ? -26.818 14.052 -8.742 1 61.07 266 ARG A C 1
ATOM 2159 O O . ARG A 1 266 ? -27.408 13.629 -9.739 1 61.07 266 ARG A O 1
ATOM 2166 N N . ASN A 1 267 ? -27.208 14.063 -7.45 1 67.59 267 ASN A N 1
ATOM 2167 C CA . ASN A 1 267 ? -28.496 13.419 -7.213 1 67.59 267 ASN A CA 1
ATOM 2168 C C . ASN A 1 267 ? -29.435 14.319 -6.415 1 67.59 267 ASN A C 1
ATOM 2170 O O . ASN A 1 267 ? -29.653 14.094 -5.223 1 67.59 267 ASN A O 1
ATOM 2174 N N . CYS A 1 268 ? -29.667 15.427 -6.983 1 73.13 268 CYS A N 1
ATOM 2175 C CA . CYS A 1 268 ? -30.615 16.318 -6.323 1 73.13 268 CYS A CA 1
ATOM 2176 C C . CYS A 1 268 ? -31.855 16.529 -7.184 1 73.13 268 CYS A C 1
ATOM 2178 O O . CYS A 1 268 ? -31.922 16.041 -8.314 1 73.13 268 CYS A O 1
ATOM 2180 N N . LEU A 1 269 ? -32.795 17.121 -6.553 1 71.55 269 LEU A N 1
ATOM 2181 C CA . LEU A 1 269 ? -34.059 17.348 -7.246 1 71.55 269 LEU A CA 1
ATOM 2182 C C . LEU A 1 269 ? -33.853 18.222 -8.478 1 71.55 269 LEU A C 1
ATOM 2184 O O . LEU A 1 269 ? -34.566 18.077 -9.474 1 71.55 269 LEU A O 1
ATOM 2188 N N . HIS A 1 270 ? -32.883 19.032 -8.477 1 78.83 270 HIS A N 1
ATOM 2189 C CA . HIS A 1 270 ? -32.588 19.885 -9.622 1 78.83 270 HIS A CA 1
ATOM 2190 C C . HIS A 1 270 ? -32.1 19.064 -10.811 1 78.83 270 HIS A C 1
ATOM 2192 O O . HIS A 1 270 ? -32.555 19.264 -11.939 1 78.83 270 HIS A O 1
ATOM 2198 N N . VAL A 1 271 ? -31.259 18.148 -10.385 1 80.58 271 VAL A N 1
ATOM 2199 C CA . VAL A 1 271 ? -30.702 17.291 -11.426 1 80.58 271 VAL A CA 1
ATOM 2200 C C . VAL A 1 271 ? -31.794 16.379 -11.984 1 80.58 271 VAL A C 1
ATOM 2202 O O . VAL A 1 271 ? -31.874 16.167 -13.196 1 80.58 271 VAL A O 1
ATOM 2205 N N . SER A 1 272 ? -32.617 15.929 -11.089 1 74.6 272 SER A N 1
ATOM 2206 C CA . SER A 1 272 ? -33.722 15.08 -11.524 1 74.6 272 SER A CA 1
ATOM 2207 C C . SER A 1 272 ? -34.661 15.833 -12.459 1 74.6 272 SER A C 1
ATOM 2209 O O . SER A 1 272 ? -35.126 15.28 -13.458 1 74.6 272 SER A O 1
ATOM 2211 N N . THR A 1 273 ? -34.919 17.022 -12.107 1 75.74 273 THR A N 1
ATOM 2212 C CA . THR A 1 273 ? -35.774 17.858 -12.942 1 75.74 273 THR A CA 1
ATOM 2213 C C . THR A 1 273 ? -35.157 18.052 -14.324 1 75.74 273 THR A C 1
ATOM 2215 O O . THR A 1 273 ? -35.85 17.95 -15.339 1 75.74 273 THR A O 1
ATOM 2218 N N . MET A 1 274 ? -33.911 18.22 -14.298 1 79.06 274 MET A N 1
ATOM 2219 C CA . MET A 1 274 ? -33.216 18.43 -15.565 1 79.06 274 MET A CA 1
ATOM 2220 C C . MET A 1 274 ? -33.211 17.155 -16.402 1 79.06 274 MET A C 1
ATOM 2222 O O . MET A 1 274 ? -33.39 17.207 -17.62 1 79.06 274 MET A O 1
ATOM 2226 N N . LYS A 1 275 ? -33.035 16.108 -15.691 1 76.48 275 LYS A N 1
ATOM 2227 C CA . LYS A 1 275 ? -33.054 14.833 -16.401 1 76.48 275 LYS A CA 1
ATOM 2228 C C . LYS A 1 275 ? -34.427 14.563 -17.01 1 76.48 275 LYS A C 1
ATOM 2230 O O . LYS A 1 275 ? -34.528 14.051 -18.126 1 76.48 275 LYS A O 1
ATOM 2235 N N . GLU A 1 276 ? -35.373 14.952 -16.281 1 73.56 276 GLU A N 1
ATOM 2236 C CA . GLU A 1 276 ? -36.736 14.799 -16.781 1 73.56 276 GLU A CA 1
ATOM 2237 C C . GLU A 1 276 ? -36.985 15.697 -17.989 1 73.56 276 GLU A C 1
ATOM 2239 O O . GLU A 1 276 ? -37.601 15.272 -18.969 1 73.56 276 GLU A O 1
ATOM 2244 N N . VAL A 1 277 ? -36.468 16.847 -17.887 1 75.72 277 VAL A N 1
ATOM 2245 C CA . VAL A 1 277 ? -36.651 17.804 -18.973 1 75.72 277 VAL A CA 1
ATOM 2246 C C . VAL A 1 277 ? -35.9 17.328 -20.214 1 75.72 277 VAL A C 1
ATOM 2248 O O . VAL A 1 277 ? -36.396 17.457 -21.336 1 75.72 277 VAL A O 1
ATOM 2251 N N . ILE A 1 278 ? -34.754 16.766 -19.973 1 75.41 278 ILE A N 1
ATOM 2252 C CA . ILE A 1 278 ? -33.941 16.269 -21.077 1 75.41 278 ILE A CA 1
ATOM 2253 C C . ILE A 1 278 ? -34.627 15.066 -21.722 1 75.41 278 ILE A C 1
ATOM 2255 O O . ILE A 1 278 ? -34.633 14.93 -22.948 1 75.41 278 ILE A O 1
ATOM 2259 N N . ALA A 1 279 ? -35.184 14.235 -20.831 1 72.14 279 ALA A N 1
ATOM 2260 C CA . ALA A 1 279 ? -35.847 13.033 -21.331 1 72.14 279 ALA A CA 1
ATOM 2261 C C . ALA A 1 279 ? -37.101 13.389 -22.125 1 72.14 279 ALA A C 1
ATOM 2263 O O . ALA A 1 279 ? -37.454 12.696 -23.082 1 72.14 279 ALA A O 1
ATOM 2264 N N . ASN A 1 280 ? -37.719 14.474 -21.732 1 66.89 280 ASN A N 1
ATOM 2265 C CA . ASN A 1 280 ? -38.94 14.883 -22.418 1 66.89 280 ASN A CA 1
ATOM 2266 C C . ASN A 1 280 ? -38.673 16.005 -23.417 1 66.89 280 ASN A C 1
ATOM 2268 O O . ASN A 1 280 ? -39.489 16.916 -23.566 1 66.89 280 ASN A O 1
ATOM 2272 N N . LYS A 1 281 ? -37.51 16.111 -23.923 1 60.63 281 LYS A N 1
ATOM 2273 C CA . LYS A 1 281 ? -36.975 17.177 -24.766 1 60.63 281 LYS A CA 1
ATOM 2274 C C . LYS A 1 281 ? -37.991 17.607 -25.82 1 60.63 281 LYS A C 1
ATOM 2276 O O . LYS A 1 281 ? -38.126 18.797 -26.11 1 60.63 281 LYS A O 1
ATOM 2281 N N . GLU A 1 282 ? -38.544 16.631 -26.523 1 56.58 282 GLU A N 1
ATOM 2282 C CA . GLU A 1 282 ? -39.384 16.966 -27.669 1 56.58 282 GLU A CA 1
ATOM 2283 C C . GLU A 1 282 ? -40.609 17.769 -27.24 1 56.58 282 GLU A C 1
ATOM 2285 O O . GLU A 1 282 ? -41.146 18.557 -28.021 1 56.58 282 GLU A O 1
ATOM 2290 N N . GLU A 1 283 ? -40.948 17.654 -26.034 1 54.26 283 GLU A N 1
ATOM 2291 C CA . GLU A 1 283 ? -42.228 18.231 -25.635 1 54.26 283 GLU A CA 1
ATOM 2292 C C . GLU A 1 283 ? -42.031 19.538 -24.873 1 54.26 283 GLU A C 1
ATOM 2294 O O . GLU A 1 283 ? -42.996 20.256 -24.602 1 54.26 283 GLU A O 1
ATOM 2299 N N . THR A 1 284 ? -40.728 19.865 -24.499 1 56.43 284 THR A N 1
ATOM 2300 C CA . THR A 1 284 ? -40.633 21 -23.587 1 56.43 284 THR A CA 1
ATOM 2301 C C . THR A 1 284 ? -40.17 22.251 -24.328 1 56.43 284 THR A C 1
ATOM 2303 O O . THR A 1 284 ? -39.564 22.157 -25.397 1 56.43 284 THR A O 1
ATOM 2306 N N . LEU A 1 285 ? -40.574 23.363 -23.986 1 61.68 285 LEU A N 1
ATOM 2307 C CA . LEU A 1 285 ? -40.238 24.691 -24.486 1 61.68 285 LEU A CA 1
ATOM 2308 C C . LEU A 1 285 ? -38.737 24.945 -24.387 1 61.68 285 LEU A C 1
ATOM 2310 O O . LEU A 1 285 ? -38.234 25.935 -24.923 1 61.68 285 LEU A O 1
ATOM 2314 N N . TYR A 1 286 ? -37.99 23.923 -23.871 1 63.49 286 TYR A N 1
ATOM 2315 C CA . TYR A 1 286 ? -36.589 24.197 -23.574 1 63.49 286 TYR A CA 1
ATOM 2316 C C . TYR A 1 286 ? -35.671 23.426 -24.515 1 63.49 286 TYR A C 1
ATOM 2318 O O . TYR A 1 286 ? -34.484 23.25 -24.229 1 63.49 286 TYR A O 1
ATOM 2326 N N . HIS A 1 287 ? -36.096 22.942 -25.588 1 62.6 287 HIS A N 1
ATOM 2327 C CA . HIS A 1 287 ? -35.365 22.092 -26.521 1 62.6 287 HIS A CA 1
ATOM 2328 C C . HIS A 1 287 ? -34.083 22.769 -26.994 1 62.6 287 HIS A C 1
ATOM 2330 O O . HIS A 1 287 ? -33.024 22.138 -27.04 1 62.6 287 HIS A O 1
ATOM 2336 N N . GLU A 1 288 ? -34.185 23.964 -27.385 1 62.3 288 GLU A N 1
ATOM 2337 C CA . GLU A 1 288 ? -33.028 24.666 -27.934 1 62.3 288 GLU A CA 1
ATOM 2338 C C . GLU A 1 288 ? -31.932 24.828 -26.885 1 62.3 288 GLU A C 1
ATOM 2340 O O . GLU A 1 288 ? -30.747 24.688 -27.191 1 62.3 288 GLU A O 1
ATOM 2345 N N . LEU A 1 289 ? -32.345 25.024 -25.676 1 69.08 289 LEU A N 1
ATOM 2346 C CA . LEU A 1 289 ? -31.401 25.232 -24.584 1 69.08 289 LEU A CA 1
ATOM 2347 C C . LEU A 1 289 ? -30.652 23.943 -24.261 1 69.08 289 LEU A C 1
ATOM 2349 O O . LEU A 1 289 ? -29.434 23.96 -24.068 1 69.08 289 LEU A O 1
ATOM 2353 N N . ILE A 1 290 ? -31.307 22.853 -24.345 1 68.36 290 ILE A N 1
ATOM 2354 C CA . ILE A 1 290 ? -30.731 21.558 -23.999 1 68.36 290 ILE A CA 1
ATOM 2355 C C . ILE A 1 290 ? -29.754 21.12 -25.088 1 68.36 290 ILE A C 1
ATOM 2357 O O . ILE A 1 290 ? -28.682 20.588 -24.791 1 68.36 290 ILE A O 1
ATOM 2361 N N . GLU A 1 291 ? -30.058 21.34 -26.309 1 64.18 291 GLU A N 1
ATOM 2362 C CA . GLU A 1 291 ? -29.187 20.962 -27.419 1 64.18 291 GLU A CA 1
ATOM 2363 C C . GLU A 1 291 ? -27.871 21.733 -27.375 1 64.18 291 GLU A C 1
ATOM 2365 O O . GLU A 1 291 ? -26.809 21.175 -27.655 1 64.18 291 GLU A O 1
ATOM 2370 N N . LYS A 1 292 ? -27.951 22.93 -27.071 1 64.37 292 LYS A N 1
ATOM 2371 C CA . LYS A 1 292 ? -26.762 23.772 -26.976 1 64.37 292 LYS A CA 1
ATOM 2372 C C . LYS A 1 292 ? -25.786 23.229 -25.936 1 64.37 292 LYS A C 1
ATOM 2374 O O . LYS A 1 292 ? -24.569 23.304 -26.121 1 64.37 292 LYS A O 1
ATOM 2379 N N . PHE A 1 293 ? -26.261 22.721 -24.87 1 62.21 293 PHE A N 1
ATOM 2380 C CA . PHE A 1 293 ? -25.409 22.305 -23.763 1 62.21 293 PHE A CA 1
ATOM 2381 C C . PHE A 1 293 ? -24.981 20.851 -23.926 1 62.21 293 PHE A C 1
ATOM 2383 O O . PHE A 1 293 ? -23.941 20.442 -23.405 1 62.21 293 PHE A O 1
ATOM 2390 N N . THR A 1 294 ? -25.703 20.031 -24.565 1 58.08 294 THR A N 1
ATOM 2391 C CA . THR A 1 294 ? -25.343 18.63 -24.758 1 58.08 294 THR A CA 1
ATOM 2392 C C . THR A 1 294 ? -24.473 18.461 -26 1 58.08 294 THR A C 1
ATOM 2394 O O . THR A 1 294 ? -23.649 17.546 -26.067 1 58.08 294 THR A O 1
ATOM 2397 N N . SER A 1 295 ? -24.573 19.05 -27.077 1 50.41 295 SER A N 1
ATOM 2398 C CA . SER A 1 295 ? -23.83 18.878 -28.322 1 50.41 295 SER A CA 1
ATOM 2399 C C . SER A 1 295 ? -22.436 19.489 -28.222 1 50.41 295 SER A C 1
ATOM 2401 O O . SER A 1 295 ? -21.522 19.082 -28.943 1 50.41 295 SER A O 1
ATOM 2403 N N . GLY A 1 296 ? -22.226 20.573 -27.625 1 43.04 296 GLY A N 1
ATOM 2404 C CA . GLY A 1 296 ? -21.028 21.387 -27.741 1 43.04 296 GLY A CA 1
ATOM 2405 C C . GLY A 1 296 ? -19.824 20.78 -27.046 1 43.04 296 GLY A C 1
ATOM 2406 O O . GLY A 1 296 ? -18.831 21.468 -26.797 1 43.04 296 GLY A O 1
ATOM 2407 N N . VAL A 1 297 ? -19.911 19.692 -26.412 1 36.82 297 VAL A N 1
ATOM 2408 C CA . VAL A 1 297 ? -18.596 19.45 -25.827 1 36.82 297 VAL A CA 1
ATOM 2409 C C . VAL A 1 297 ? -17.542 19.388 -26.931 1 36.82 297 VAL A C 1
ATOM 2411 O O . VAL A 1 297 ? -17.477 18.412 -27.682 1 36.82 297 VAL A O 1
ATOM 2414 N N . PRO A 1 298 ? -17.563 20.325 -27.772 1 31.94 298 PRO A N 1
ATOM 2415 C CA . PRO A 1 298 ? -16.389 20.208 -28.64 1 31.94 298 PRO A CA 1
ATOM 2416 C C . PRO A 1 298 ? -15.115 19.871 -27.868 1 31.94 298 PRO A C 1
ATOM 2418 O O . PRO A 1 298 ? -14.938 20.324 -26.734 1 31.94 298 PRO A O 1
ATOM 2421 N N . SER A 1 299 ? -14.608 18.684 -28.075 1 32.02 299 SER A N 1
ATOM 2422 C CA . SER A 1 299 ? -13.293 18.169 -27.708 1 32.02 299 SER A CA 1
ATOM 2423 C C . SER A 1 299 ? -12.227 19.255 -27.805 1 32.02 299 SER A C 1
ATOM 2425 O O . SER A 1 299 ? -11.031 18.967 -27.716 1 32.02 299 SER A O 1
ATOM 2427 N N . GLU A 1 300 ? -12.568 20.358 -28.472 1 31.21 300 GLU A N 1
ATOM 2428 C CA . GLU A 1 300 ? -11.366 21.152 -28.709 1 31.21 300 GLU A CA 1
ATOM 2429 C C . GLU A 1 300 ? -10.754 21.633 -27.397 1 31.21 300 GLU A C 1
ATOM 2431 O O . GLU A 1 300 ? -11.372 22.41 -26.666 1 31.21 300 GLU A O 1
ATOM 2436 N N . THR A 1 301 ? -10.23 20.747 -26.698 1 30.21 301 THR A N 1
ATOM 2437 C CA . THR A 1 301 ? -9.308 21.199 -25.662 1 30.21 301 THR A CA 1
ATOM 2438 C C . THR A 1 301 ? -8.589 22.473 -26.095 1 30.21 301 THR A C 1
ATOM 2440 O O . THR A 1 301 ? -7.988 22.518 -27.17 1 30.21 301 THR A O 1
ATOM 2443 N N . PRO A 1 302 ? -9.153 23.626 -25.927 1 30.3 302 PRO A N 1
ATOM 2444 C CA . PRO A 1 302 ? -8.246 24.742 -26.203 1 30.3 302 PRO A CA 1
ATOM 2445 C C . PRO A 1 302 ? -6.783 24.392 -25.947 1 30.3 302 PRO A C 1
ATOM 2447 O O . PRO A 1 302 ? -6.479 23.621 -25.033 1 30.3 302 PRO A O 1
ATOM 2450 N N . GLU A 1 303 ? -6.005 24.305 -26.994 1 31.36 303 GLU A N 1
ATOM 2451 C CA . GLU A 1 303 ? -4.546 24.31 -26.939 1 31.36 303 GLU A CA 1
ATOM 2452 C C . GLU A 1 303 ? -4.041 25.151 -25.77 1 31.36 303 GLU A C 1
ATOM 2454 O O . GLU A 1 303 ? -4.091 26.382 -25.817 1 31.36 303 GLU A O 1
ATOM 2459 N N . THR A 1 304 ? -4.671 25.108 -24.636 1 31.29 304 THR A N 1
ATOM 2460 C CA . THR A 1 304 ? -3.896 25.76 -23.587 1 31.29 304 THR A CA 1
ATOM 2461 C C . THR A 1 304 ? -2.403 25.696 -23.898 1 31.29 304 THR A C 1
ATOM 2463 O O . THR A 1 304 ? -1.826 24.61 -23.977 1 31.29 304 THR A O 1
ATOM 2466 N N . THR A 1 305 ? -1.942 26.472 -24.791 1 30.37 305 THR A N 1
ATOM 2467 C CA . THR A 1 305 ? -0.538 26.853 -24.886 1 30.37 305 THR A CA 1
ATOM 2468 C C . THR A 1 305 ? 0.109 26.883 -23.505 1 30.37 305 THR A C 1
ATOM 2470 O O . THR A 1 305 ? 0.02 27.887 -22.794 1 30.37 305 THR A O 1
ATOM 2473 N N . LYS A 1 306 ? -0.227 25.956 -22.705 1 34.13 306 LYS A N 1
ATOM 2474 C CA . LYS A 1 306 ? 0.68 25.868 -21.564 1 34.13 306 LYS A CA 1
ATOM 2475 C C . LYS A 1 306 ? 2.118 26.163 -21.981 1 34.13 306 LYS A C 1
ATOM 2477 O O . LYS A 1 306 ? 2.629 25.566 -22.93 1 34.13 306 LYS A O 1
ATOM 2482 N N . SER A 1 307 ? 2.521 27.375 -22.013 1 33.1 307 SER A N 1
ATOM 2483 C CA . SER A 1 307 ? 3.923 27.78 -22.023 1 33.1 307 SER A CA 1
ATOM 2484 C C . SER A 1 307 ? 4.813 26.701 -21.415 1 33.1 307 SER A C 1
ATOM 2486 O O . SER A 1 307 ? 4.758 26.45 -20.209 1 33.1 307 SER A O 1
ATOM 2488 N N . VAL A 1 308 ? 4.738 25.576 -21.96 1 36.7 308 VAL A N 1
ATOM 2489 C CA . VAL A 1 308 ? 5.773 24.635 -21.542 1 36.7 308 VAL A CA 1
ATOM 2490 C C . VAL A 1 308 ? 7.093 25.376 -21.339 1 36.7 308 VAL A C 1
ATOM 2492 O O . VAL A 1 308 ? 7.629 25.969 -22.277 1 36.7 308 VAL A O 1
ATOM 2495 N N . TYR A 1 309 ? 7.243 26.088 -20.496 1 37.71 309 TYR A N 1
ATOM 2496 C CA . TYR A 1 309 ? 8.571 26.535 -20.088 1 37.71 309 TYR A CA 1
ATOM 2497 C C . TYR A 1 309 ? 9.631 25.506 -20.46 1 37.71 309 TYR A C 1
ATOM 2499 O O . TYR A 1 309 ? 9.747 24.462 -19.813 1 37.71 309 TYR A O 1
ATOM 2507 N N . LYS A 1 310 ? 9.818 25.222 -21.644 1 47.19 310 LYS A N 1
ATOM 2508 C CA . LYS A 1 310 ? 10.925 24.354 -22.037 1 47.19 310 LYS A CA 1
ATOM 2509 C C . LYS A 1 310 ? 12.268 24.965 -21.648 1 47.19 310 LYS A C 1
ATOM 2511 O O . LYS A 1 310 ? 12.755 25.881 -22.313 1 47.19 310 LYS A O 1
ATOM 2516 N N . GLN A 1 311 ? 12.589 25.134 -20.483 1 56.12 311 GLN A N 1
ATOM 2517 C CA . GLN A 1 311 ? 13.933 25.584 -20.134 1 56.12 311 GLN A CA 1
ATOM 2518 C C . GLN A 1 311 ? 14.994 24.768 -20.865 1 56.12 311 GLN A C 1
ATOM 2520 O O . GLN A 1 311 ? 14.923 23.537 -20.9 1 56.12 311 GLN A O 1
ATOM 2525 N N . LYS A 1 312 ? 15.746 25.418 -21.731 1 71.89 312 LYS A N 1
ATOM 2526 C CA . LYS A 1 312 ? 16.795 24.921 -22.616 1 71.89 312 LYS A CA 1
ATOM 2527 C C . LYS A 1 312 ? 17.971 24.366 -21.818 1 71.89 312 LYS A C 1
ATOM 2529 O O . LYS A 1 312 ? 18.494 25.036 -20.926 1 71.89 312 LYS A O 1
ATOM 2534 N N . LEU A 1 313 ? 18.266 23.135 -21.788 1 88.68 313 LEU A N 1
ATOM 2535 C CA . LEU A 1 313 ? 19.434 22.423 -21.283 1 88.68 313 LEU A CA 1
ATOM 2536 C C . LEU A 1 313 ? 20.695 22.85 -22.027 1 88.68 313 LEU A C 1
ATOM 2538 O O . LEU A 1 313 ? 20.743 22.794 -23.258 1 88.68 313 LEU A O 1
ATOM 2542 N N . ILE A 1 314 ? 21.664 23.445 -21.39 1 91.94 314 ILE A N 1
ATOM 2543 C CA . ILE A 1 314 ? 22.928 23.868 -21.983 1 91.94 314 ILE A CA 1
ATOM 2544 C C . ILE A 1 314 ? 23.916 22.704 -21.976 1 91.94 314 ILE A C 1
ATOM 2546 O O . ILE A 1 314 ? 24.625 22.477 -22.959 1 91.94 314 ILE A O 1
ATOM 2550 N N . SER A 1 315 ? 23.942 21.953 -20.836 1 94.17 315 SER A N 1
ATOM 2551 C CA . SER A 1 315 ? 24.809 20.782 -20.756 1 94.17 315 SER A CA 1
ATOM 2552 C C . SER A 1 315 ? 24.452 19.755 -21.824 1 94.17 315 SER A C 1
ATOM 2554 O O . SER A 1 315 ? 23.274 19.469 -22.049 1 94.17 315 SER A O 1
ATOM 2556 N N . GLN A 1 316 ? 25.511 19.194 -22.501 1 90.42 316 GLN A N 1
ATOM 2557 C CA . GLN A 1 316 ? 25.247 18.222 -23.557 1 90.42 316 GLN A CA 1
ATOM 2558 C C . GLN A 1 316 ? 26.118 16.98 -23.391 1 90.42 316 GLN A C 1
ATOM 2560 O O . GLN A 1 316 ? 25.829 15.93 -23.969 1 90.42 316 GLN A O 1
ATOM 2565 N N . LYS A 1 317 ? 27.139 17.124 -22.659 1 92.27 317 LYS A N 1
ATOM 2566 C CA . LYS A 1 317 ? 28.056 15.999 -22.499 1 92.27 317 LYS A CA 1
ATOM 2567 C C . LYS A 1 317 ? 27.425 14.89 -21.661 1 92.27 317 LYS A C 1
ATOM 2569 O O . LYS A 1 317 ? 26.676 15.165 -20.721 1 92.27 317 LYS A O 1
ATOM 2574 N N . ARG A 1 318 ? 27.797 13.68 -21.967 1 94.77 318 ARG A N 1
ATOM 2575 C CA . ARG A 1 318 ? 27.303 12.538 -21.204 1 94.77 318 ARG A CA 1
ATOM 2576 C C . ARG A 1 318 ? 27.873 12.536 -19.789 1 94.77 318 ARG A C 1
ATOM 2578 O O . ARG A 1 318 ? 29.047 12.854 -19.588 1 94.77 318 ARG A O 1
ATOM 2585 N N . ILE A 1 319 ? 27.083 12.236 -18.861 1 95.81 319 ILE A N 1
ATOM 2586 C CA . ILE A 1 319 ? 27.448 12.23 -17.448 1 95.81 319 ILE A CA 1
ATOM 2587 C C . ILE A 1 319 ? 27.76 10.803 -17.003 1 95.81 319 ILE A C 1
ATOM 2589 O O . ILE A 1 319 ? 26.942 9.897 -17.182 1 95.81 319 ILE A O 1
ATOM 2593 N N . PRO A 1 320 ? 28.865 10.578 -16.43 1 94.55 320 PRO A N 1
ATOM 2594 C CA . PRO A 1 320 ? 29.223 9.218 -16.02 1 94.55 320 PRO A CA 1
ATOM 2595 C C . PRO A 1 320 ? 28.264 8.643 -14.98 1 94.55 320 PRO A C 1
ATOM 2597 O O . PRO A 1 320 ? 28.032 9.263 -13.939 1 94.55 320 PRO A O 1
ATOM 2600 N N . PHE A 1 321 ? 27.817 7.429 -15.245 1 94.78 321 PHE A N 1
ATOM 2601 C CA . PHE A 1 321 ? 26.967 6.731 -14.288 1 94.78 321 PHE A CA 1
ATOM 2602 C C . PHE A 1 321 ? 27.809 5.951 -13.284 1 94.78 321 PHE A C 1
ATOM 2604 O O . PHE A 1 321 ? 27.576 6.031 -12.076 1 94.78 321 PHE A O 1
ATOM 2611 N N . PHE A 1 322 ? 28.779 5.226 -13.814 1 93.59 322 PHE A N 1
ATOM 2612 C CA . PHE A 1 322 ? 29.614 4.377 -12.972 1 93.59 322 PHE A CA 1
ATOM 2613 C C . PHE A 1 322 ? 30.62 5.214 -12.19 1 93.59 322 PHE A C 1
ATOM 2615 O O . PHE A 1 322 ? 31.08 6.251 -12.671 1 93.59 322 PHE A O 1
ATOM 2622 N N . ARG A 1 323 ? 30.947 4.794 -11.078 1 94.16 323 ARG A N 1
ATOM 2623 C CA . ARG A 1 323 ? 31.899 5.464 -10.198 1 94.16 323 ARG A CA 1
ATOM 2624 C C . ARG A 1 323 ? 33.308 5.417 -10.778 1 94.16 323 ARG A C 1
ATOM 2626 O O . ARG A 1 323 ? 33.738 4.384 -11.297 1 94.16 323 ARG A O 1
ATOM 2633 N N . CYS A 1 324 ? 33.905 6.619 -10.872 1 93.65 324 CYS A N 1
ATOM 2634 C CA . CYS A 1 324 ? 35.29 6.752 -11.31 1 93.65 324 CYS A CA 1
ATOM 2635 C C . CYS A 1 324 ? 36.001 7.861 -10.544 1 93.65 324 CYS A C 1
ATOM 2637 O O . CYS A 1 324 ? 35.36 8.642 -9.837 1 93.65 324 CYS A O 1
ATOM 2639 N N . ASP A 1 325 ? 37.221 7.953 -10.602 1 92.94 325 ASP A N 1
ATOM 2640 C CA . ASP A 1 325 ? 38.019 8.92 -9.855 1 92.94 325 ASP A CA 1
ATOM 2641 C C . ASP A 1 325 ? 37.691 10.349 -10.28 1 92.94 325 ASP A C 1
ATOM 2643 O O . ASP A 1 325 ? 37.636 11.254 -9.444 1 92.94 325 ASP A O 1
ATOM 2647 N N . GLU A 1 326 ? 37.459 10.488 -11.511 1 92.79 326 GLU A N 1
ATOM 2648 C CA . GLU A 1 326 ? 37.13 11.818 -12.014 1 92.79 326 GLU A CA 1
ATOM 2649 C C . GLU A 1 326 ? 35.82 12.326 -11.418 1 92.79 326 GLU A C 1
ATOM 2651 O O . GLU A 1 326 ? 35.723 13.488 -11.02 1 92.79 326 GLU A O 1
ATOM 2656 N N . LEU A 1 327 ? 34.895 11.441 -11.419 1 94.21 327 LEU A N 1
ATOM 2657 C CA . LEU A 1 327 ? 33.599 11.791 -10.848 1 94.21 327 LEU A CA 1
ATOM 2658 C C . LEU A 1 327 ? 33.728 12.113 -9.363 1 94.21 327 LEU A C 1
ATOM 2660 O O . LEU A 1 327 ? 33.153 13.092 -8.883 1 94.21 327 LEU A O 1
ATOM 2664 N N . SER A 1 328 ? 34.481 11.318 -8.648 1 94.07 328 SER A N 1
ATOM 2665 C CA . SER A 1 328 ? 34.675 11.521 -7.216 1 94.07 328 SER A CA 1
ATOM 2666 C C . SER A 1 328 ? 35.322 12.872 -6.932 1 94.07 328 SER A C 1
ATOM 2668 O O . SER A 1 328 ? 34.917 13.577 -6.006 1 94.07 328 SER A O 1
ATOM 2670 N N . ASP A 1 329 ? 36.233 13.175 -7.719 1 92.46 329 ASP A N 1
ATOM 2671 C CA . ASP A 1 329 ? 36.931 14.446 -7.551 1 92.46 329 ASP A CA 1
ATOM 2672 C C . ASP A 1 329 ? 35.997 15.624 -7.815 1 92.46 329 ASP A C 1
ATOM 2674 O O . ASP A 1 329 ? 36.027 16.621 -7.091 1 92.46 329 ASP A O 1
ATOM 2678 N N . MET A 1 330 ? 35.206 15.466 -8.827 1 91.82 330 MET A N 1
ATOM 2679 C CA . MET A 1 330 ? 34.241 16.511 -9.156 1 91.82 330 MET A CA 1
ATOM 2680 C C . MET A 1 330 ? 33.268 16.734 -8.003 1 91.82 330 MET A C 1
ATOM 2682 O O . MET A 1 330 ? 32.983 17.876 -7.638 1 91.82 330 MET A O 1
ATOM 2686 N N . LEU A 1 331 ? 32.83 15.702 -7.417 1 92.87 331 LEU A N 1
ATOM 2687 C CA . LEU A 1 331 ? 31.831 15.771 -6.356 1 92.87 331 LEU A CA 1
ATOM 2688 C C . LEU A 1 331 ? 32.436 16.339 -5.076 1 92.87 331 LEU A C 1
ATOM 2690 O O . LEU A 1 331 ? 31.777 17.089 -4.353 1 92.87 331 LEU A O 1
ATOM 2694 N N . LYS A 1 332 ? 33.682 16.032 -4.825 1 89.15 332 LYS A N 1
ATOM 2695 C CA . LYS A 1 332 ? 34.371 16.57 -3.656 1 89.15 332 LYS A CA 1
ATOM 2696 C C . LYS A 1 332 ? 34.56 18.079 -3.776 1 89.15 332 LYS A C 1
ATOM 2698 O O . LYS A 1 332 ? 34.416 18.808 -2.792 1 89.15 332 LYS A O 1
ATOM 2703 N N . ASN A 1 333 ? 34.804 18.453 -4.936 1 87.73 333 ASN A N 1
ATOM 2704 C CA . ASN A 1 333 ? 35.019 19.876 -5.177 1 87.73 333 ASN A CA 1
ATOM 2705 C C . ASN A 1 333 ? 33.732 20.676 -4.997 1 87.73 333 ASN A C 1
ATOM 2707 O O . ASN A 1 333 ? 33.772 21.843 -4.603 1 87.73 333 ASN A O 1
ATOM 2711 N N . LEU A 1 334 ? 32.614 20.075 -5.309 1 89.06 334 LEU A N 1
ATOM 2712 C CA . LEU A 1 334 ? 31.323 20.735 -5.151 1 89.06 334 LEU A CA 1
ATOM 2713 C C . LEU A 1 334 ? 31.05 21.052 -3.685 1 89.06 334 LEU A C 1
ATOM 2715 O O . LEU A 1 334 ? 30.303 21.983 -3.375 1 89.06 334 LEU A O 1
ATOM 2719 N N . GLN A 1 335 ? 31.691 20.301 -2.848 1 79.25 335 GLN A N 1
ATOM 2720 C CA . GLN A 1 335 ? 31.444 20.463 -1.419 1 79.25 335 GLN A CA 1
ATOM 2721 C C . GLN A 1 335 ? 32.189 21.674 -0.866 1 79.25 335 GLN A C 1
ATOM 2723 O O . GLN A 1 335 ? 31.849 22.183 0.204 1 79.25 335 GLN A O 1
ATOM 2728 N N . LEU A 1 336 ? 33.178 22.196 -1.548 1 72.67 336 LEU A N 1
ATOM 2729 C CA . LEU A 1 336 ? 34.028 23.277 -1.061 1 72.67 336 LEU A CA 1
ATOM 2730 C C . LEU A 1 336 ? 33.308 24.618 -1.15 1 72.67 336 LEU A C 1
ATOM 2732 O O . LEU A 1 336 ? 33.738 25.6 -0.541 1 72.67 336 LEU A O 1
ATOM 2736 N N . ASN A 1 337 ? 32.079 24.793 -1.532 1 65.05 337 ASN A N 1
ATOM 2737 C CA . ASN A 1 337 ? 31.092 25.857 -1.384 1 65.05 337 ASN A CA 1
ATOM 2738 C C . ASN A 1 337 ? 31.539 27.138 -2.083 1 65.05 337 ASN A C 1
ATOM 2740 O O . ASN A 1 337 ? 31.009 28.217 -1.81 1 65.05 337 ASN A O 1
ATOM 2744 N N . GLU A 1 338 ? 32.584 27.172 -2.81 1 76.77 338 GLU A N 1
ATOM 2745 C CA . GLU A 1 338 ? 32.938 28.439 -3.442 1 76.77 338 GLU A CA 1
ATOM 2746 C C . GLU A 1 338 ? 33.05 28.289 -4.957 1 76.77 338 GLU A C 1
ATOM 2748 O O . GLU A 1 338 ? 33.808 27.45 -5.448 1 76.77 338 GLU A O 1
ATOM 2753 N N . PHE A 1 339 ? 32.082 29.046 -5.608 1 86.08 339 PHE A N 1
ATOM 2754 C CA . PHE A 1 339 ? 32.112 29.027 -7.066 1 86.08 339 PHE A CA 1
ATOM 2755 C C . PHE A 1 339 ? 32.467 30.402 -7.618 1 86.08 339 PHE A C 1
ATOM 2757 O O . PHE A 1 339 ? 31.955 31.418 -7.144 1 86.08 339 PHE A O 1
ATOM 2764 N N . GLY A 1 340 ? 33.537 30.469 -8.366 1 84.52 340 GLY A N 1
ATOM 2765 C CA . GLY A 1 340 ? 33.843 31.695 -9.086 1 84.52 340 GLY A CA 1
ATOM 2766 C C . GLY A 1 340 ? 33.023 31.865 -10.351 1 84.52 340 GLY A C 1
ATOM 2767 O O . GLY A 1 340 ? 32.016 31.18 -10.541 1 84.52 340 GLY A O 1
ATOM 2768 N N . PRO A 1 341 ? 33.363 32.861 -11.177 1 90.99 341 PRO A N 1
ATOM 2769 C CA . PRO A 1 341 ? 32.669 33.044 -12.454 1 90.99 341 PRO A CA 1
ATOM 2770 C C . PRO A 1 341 ? 32.733 31.803 -13.342 1 90.99 341 PRO A C 1
ATOM 2772 O O . PRO A 1 341 ? 33.746 31.099 -13.354 1 90.99 341 PRO A O 1
ATOM 2775 N N . LEU A 1 342 ? 31.641 31.616 -14.012 1 94.06 342 LEU A N 1
ATOM 2776 C CA . LEU A 1 342 ? 31.577 30.464 -14.905 1 94.06 342 LEU A CA 1
ATOM 2777 C C . LEU A 1 342 ? 32.074 30.83 -16.3 1 94.06 342 LEU A C 1
ATOM 2779 O O . LEU A 1 342 ? 31.468 31.659 -16.982 1 94.06 342 LEU A O 1
ATOM 2783 N N . LEU A 1 343 ? 33.134 30.135 -16.679 1 92.73 343 LEU A N 1
ATOM 2784 C CA . LEU A 1 343 ? 33.77 30.435 -17.957 1 92.73 343 LEU A CA 1
ATOM 2785 C C . LEU A 1 343 ? 33.637 29.26 -18.92 1 92.73 343 LEU A C 1
ATOM 2787 O O . LEU A 1 343 ? 33.708 28.101 -18.504 1 92.73 343 LEU A O 1
ATOM 2791 N N . PRO A 1 344 ? 33.386 29.541 -20.207 1 91.54 344 PRO A N 1
ATOM 2792 C CA . PRO A 1 344 ? 33.355 28.446 -21.18 1 91.54 344 PRO A CA 1
ATOM 2793 C C . PRO A 1 344 ? 34.679 27.69 -21.259 1 91.54 344 PRO A C 1
ATOM 2795 O O . PRO A 1 344 ? 35.749 28.297 -21.158 1 91.54 344 PRO A O 1
ATOM 2798 N N . GLU A 1 345 ? 34.559 26.411 -21.406 1 84.55 345 GLU A N 1
ATOM 2799 C CA . GLU A 1 345 ? 35.749 25.565 -21.399 1 84.55 345 GLU A CA 1
ATOM 2800 C C . GLU A 1 345 ? 36.139 25.15 -22.815 1 84.55 345 GLU A C 1
ATOM 2802 O O . GLU A 1 345 ? 37.266 24.709 -23.05 1 84.55 345 GLU A O 1
ATOM 2807 N N . ASP A 1 346 ? 35.269 25.359 -23.758 1 83.98 346 ASP A N 1
ATOM 2808 C CA . ASP A 1 346 ? 35.528 24.934 -25.13 1 83.98 346 ASP A CA 1
ATOM 2809 C C . ASP A 1 346 ? 36.607 25.797 -25.778 1 83.98 346 ASP A C 1
ATOM 2811 O O . ASP A 1 346 ? 36.689 26.999 -25.516 1 83.98 346 ASP A O 1
ATOM 2815 N N . VAL A 1 347 ? 37.38 25.081 -26.602 1 81.59 347 VAL A N 1
ATOM 2816 C CA . VAL A 1 347 ? 38.435 25.791 -27.317 1 81.59 347 VAL A CA 1
ATOM 2817 C C . VAL A 1 347 ? 38.033 25.98 -28.778 1 81.59 347 VAL A C 1
ATOM 2819 O O . VAL A 1 347 ? 38.543 26.872 -29.459 1 81.59 347 VAL A O 1
ATOM 2822 N N . ILE A 1 348 ? 37.084 25.104 -29.134 1 88.74 348 ILE A N 1
ATOM 2823 C CA . ILE A 1 348 ? 36.622 25.137 -30.518 1 88.74 348 ILE A CA 1
ATOM 2824 C C . ILE A 1 348 ? 35.104 25.293 -30.552 1 88.74 348 ILE A C 1
ATOM 2826 O O . ILE A 1 348 ? 34.406 24.833 -29.645 1 88.74 348 ILE A O 1
ATOM 2830 N N . CYS A 1 349 ? 34.711 26.004 -31.561 1 88.63 349 CYS A N 1
ATOM 2831 C CA . CYS A 1 349 ? 33.275 26.194 -31.732 1 88.63 349 CYS A CA 1
ATOM 2832 C C . CYS A 1 349 ? 32.581 24.871 -32.03 1 88.63 349 CYS A C 1
ATOM 2834 O O . CYS A 1 349 ? 32.969 24.157 -32.957 1 88.63 349 CYS A O 1
ATOM 2836 N N . LYS A 1 350 ? 31.551 24.503 -31.328 1 82.13 350 LYS A N 1
ATOM 2837 C CA . LYS A 1 350 ? 30.852 23.23 -31.477 1 82.13 350 LYS A CA 1
ATOM 2838 C C . LYS A 1 350 ? 29.99 23.22 -32.736 1 82.13 350 LYS A C 1
ATOM 2840 O O . LYS A 1 350 ? 29.635 22.155 -33.244 1 82.13 350 LYS A O 1
ATOM 2845 N N . HIS A 1 351 ? 29.66 24.384 -33.192 1 82.09 351 HIS A N 1
ATOM 2846 C CA . HIS A 1 351 ? 28.775 24.498 -34.346 1 82.09 351 HIS A CA 1
ATOM 2847 C C . HIS A 1 351 ? 29.554 24.374 -35.651 1 82.09 351 HIS A C 1
ATOM 2849 O O . HIS A 1 351 ? 29.135 23.658 -36.563 1 82.09 351 HIS A O 1
ATOM 2855 N N . CYS A 1 352 ? 30.682 25.139 -35.829 1 87.29 352 CYS A N 1
ATOM 2856 C CA . CYS A 1 352 ? 31.391 25.183 -37.103 1 87.29 352 CYS A CA 1
ATOM 2857 C C . CYS A 1 352 ? 32.808 24.64 -36.957 1 87.29 352 CYS A C 1
ATOM 2859 O O . CYS A 1 352 ? 33.57 24.616 -37.925 1 87.29 352 CYS A O 1
ATOM 2861 N N . SER A 1 353 ? 33.235 24.202 -35.806 1 84.58 353 SER A N 1
ATOM 2862 C CA . SER A 1 353 ? 34.577 23.716 -35.504 1 84.58 353 SER A CA 1
ATOM 2863 C C . SER A 1 353 ? 35.623 24.802 -35.733 1 84.58 353 SER A C 1
ATOM 2865 O O . SER A 1 353 ? 36.803 24.504 -35.927 1 84.58 353 SER A O 1
ATOM 2867 N N . GLY A 1 354 ? 35.149 26.005 -35.8 1 85.26 354 GLY A N 1
ATOM 2868 C CA . GLY A 1 354 ? 36.059 27.13 -35.941 1 85.26 354 GLY A CA 1
ATOM 2869 C C . GLY A 1 354 ? 36.66 27.581 -34.623 1 85.26 354 GLY A C 1
ATOM 2870 O O . GLY A 1 354 ? 36.366 27.007 -33.572 1 85.26 354 GLY A O 1
ATOM 2871 N N . ASN A 1 355 ? 37.584 28.666 -34.728 1 87.32 355 ASN A N 1
ATOM 2872 C CA . ASN A 1 355 ? 38.25 29.175 -33.534 1 87.32 355 ASN A CA 1
ATOM 2873 C C . ASN A 1 355 ? 37.364 30.158 -32.773 1 87.32 355 ASN A C 1
ATOM 2875 O O . ASN A 1 355 ? 36.623 30.932 -33.383 1 87.32 355 ASN A O 1
ATOM 2879 N N . LEU A 1 356 ? 37.395 30.08 -31.507 1 90.96 356 LEU A N 1
ATOM 2880 C CA . LEU A 1 356 ? 36.704 31.044 -30.657 1 90.96 356 LEU A CA 1
ATOM 2881 C C . LEU A 1 356 ? 37.522 32.322 -30.509 1 90.96 356 LEU A C 1
ATOM 2883 O O . LEU A 1 356 ? 38.747 32.301 -30.653 1 90.96 356 LEU A O 1
ATOM 2887 N N . VAL A 1 357 ? 36.858 33.424 -30.268 1 89.1 357 VAL A N 1
ATOM 2888 C CA . VAL A 1 357 ? 37.532 34.712 -30.131 1 89.1 357 VAL A CA 1
ATOM 2889 C C . VAL A 1 357 ? 38.523 34.656 -28.971 1 89.1 357 VAL A C 1
ATOM 2891 O O . VAL A 1 357 ? 38.204 34.138 -27.898 1 89.1 357 VAL A O 1
ATOM 2894 N N . ASP A 1 358 ? 39.732 35.122 -29.257 1 84.04 358 ASP A N 1
ATOM 2895 C CA . ASP A 1 358 ? 40.753 35.147 -28.213 1 84.04 358 ASP A CA 1
ATOM 2896 C C . ASP A 1 358 ? 40.461 36.239 -27.187 1 84.04 358 ASP A C 1
ATOM 2898 O O . ASP A 1 358 ? 39.717 37.181 -27.469 1 84.04 358 ASP A O 1
ATOM 2902 N N . GLY A 1 359 ? 40.878 36.186 -25.931 1 85.45 359 GLY A N 1
ATOM 2903 C CA . GLY A 1 359 ? 40.692 37.164 -24.871 1 85.45 359 GLY A CA 1
ATOM 2904 C C . GLY A 1 359 ? 40.002 36.594 -23.647 1 85.45 359 GLY A C 1
ATOM 2905 O O . GLY A 1 359 ? 39.472 35.481 -23.689 1 85.45 359 GLY A O 1
ATOM 2906 N N . ASP A 1 360 ? 40.064 37.381 -22.601 1 90.24 360 ASP A N 1
ATOM 2907 C CA . ASP A 1 360 ? 39.426 36.995 -21.346 1 90.24 360 ASP A CA 1
ATOM 2908 C C . ASP A 1 360 ? 37.949 37.38 -21.34 1 90.24 360 ASP A C 1
ATOM 2910 O O . ASP A 1 360 ? 37.609 38.561 -21.438 1 90.24 360 ASP A O 1
ATOM 2914 N N . PRO A 1 361 ? 37.042 36.435 -21.222 1 92.64 361 PRO A N 1
ATOM 2915 C CA . PRO A 1 361 ? 35.606 36.724 -21.25 1 92.64 361 PRO A CA 1
ATOM 2916 C C . PRO A 1 361 ? 35.183 37.719 -20.171 1 92.64 361 PRO A C 1
ATOM 2918 O O . PRO A 1 361 ? 34.274 38.523 -20.391 1 92.64 361 PRO A O 1
ATOM 2921 N N . VAL A 1 362 ? 35.82 37.657 -18.999 1 93.63 362 VAL A N 1
ATOM 2922 C CA . VAL A 1 362 ? 35.49 38.55 -17.893 1 93.63 362 VAL A CA 1
ATOM 2923 C C . VAL A 1 362 ? 35.865 39.985 -18.258 1 93.63 362 VAL A C 1
ATOM 2925 O O . VAL A 1 362 ? 35.077 40.911 -18.052 1 93.63 362 VAL A O 1
ATOM 2928 N N . GLN A 1 363 ? 37.039 40.212 -18.815 1 92.43 363 GLN A N 1
ATOM 2929 C CA . GLN A 1 363 ? 37.517 41.541 -19.181 1 92.43 363 GLN A CA 1
ATOM 2930 C C . GLN A 1 363 ? 36.695 42.126 -20.326 1 92.43 363 GLN A C 1
ATOM 2932 O O . GLN A 1 363 ? 36.456 43.334 -20.372 1 92.43 363 GLN A O 1
ATOM 2937 N N . ASN A 1 364 ? 36.297 41.29 -21.197 1 93 364 ASN A N 1
ATOM 2938 C CA . ASN A 1 364 ? 35.546 41.741 -22.363 1 93 364 ASN A CA 1
ATOM 2939 C C . ASN A 1 364 ? 34.05 41.821 -22.071 1 93 364 ASN A C 1
ATOM 2941 O O . ASN A 1 364 ? 33.26 42.175 -22.947 1 93 364 ASN A O 1
ATOM 2945 N N . ASN A 1 365 ? 33.569 41.4 -20.884 1 91.39 365 ASN A N 1
ATOM 2946 C CA . ASN A 1 365 ? 32.189 41.458 -20.416 1 91.39 365 ASN A CA 1
ATOM 2947 C C . ASN A 1 365 ? 31.253 40.672 -21.33 1 91.39 365 ASN A C 1
ATOM 2949 O O . ASN A 1 365 ? 30.221 41.189 -21.761 1 91.39 365 ASN A O 1
ATOM 2953 N N . TRP A 1 366 ? 31.674 39.48 -21.802 1 92.88 366 TRP A N 1
ATOM 2954 C CA . TRP A 1 366 ? 30.833 38.576 -22.58 1 92.88 366 TRP A CA 1
ATOM 2955 C C . TRP A 1 366 ? 29.87 37.815 -21.676 1 92.88 366 TRP A C 1
ATOM 2957 O O . TRP A 1 366 ? 29.938 36.587 -21.58 1 92.88 366 TRP A O 1
ATOM 2967 N N . ILE A 1 367 ? 28.905 38.488 -21.063 1 93.39 367 ILE A N 1
ATOM 2968 C CA . ILE A 1 367 ? 28.028 37.956 -20.025 1 93.39 367 ILE A CA 1
ATOM 2969 C C . ILE A 1 367 ? 26.888 37.168 -20.667 1 93.39 367 ILE A C 1
ATOM 2971 O O . ILE A 1 367 ? 26.161 37.694 -21.513 1 93.39 367 ILE A O 1
ATOM 2975 N N . ALA A 1 368 ? 26.807 35.919 -20.35 1 91.82 368 ALA A N 1
ATOM 2976 C CA . ALA A 1 368 ? 25.692 35.085 -20.791 1 91.82 368 ALA A CA 1
ATOM 2977 C C . ALA A 1 368 ? 24.498 35.223 -19.852 1 91.82 368 ALA A C 1
ATOM 2979 O O . ALA A 1 368 ? 23.378 35.487 -20.296 1 91.82 368 ALA A O 1
ATOM 2980 N N . TYR A 1 369 ? 24.776 34.982 -18.502 1 91.17 369 TYR A N 1
ATOM 2981 C CA . TYR A 1 369 ? 23.777 35.151 -17.453 1 91.17 369 TYR A CA 1
ATOM 2982 C C . TYR A 1 369 ? 24.334 35.971 -16.296 1 91.17 369 TYR A C 1
ATOM 2984 O O . TYR A 1 369 ? 25.383 35.638 -15.739 1 91.17 369 TYR A O 1
ATOM 2992 N N . ASP A 1 370 ? 23.686 37.003 -15.95 1 88.86 370 ASP A N 1
ATOM 2993 C CA . ASP A 1 370 ? 24.145 37.918 -14.909 1 88.86 370 ASP A CA 1
ATOM 2994 C C . ASP A 1 370 ? 23.968 37.306 -13.522 1 88.86 370 ASP A C 1
ATOM 2996 O O . ASP A 1 370 ? 24.706 37.638 -12.592 1 88.86 370 ASP A O 1
ATOM 3000 N N . CYS A 1 371 ? 22.861 36.498 -13.367 1 90.98 371 CYS A N 1
ATOM 3001 C CA . CYS A 1 371 ? 22.546 35.927 -12.062 1 90.98 371 CYS A CA 1
ATOM 3002 C C . CYS A 1 371 ? 22.112 34.472 -12.194 1 90.98 371 CYS A C 1
ATOM 3004 O O . CYS A 1 371 ? 20.94 34.149 -11.994 1 90.98 371 CYS A O 1
ATOM 3006 N N . ALA A 1 372 ? 23.164 33.679 -12.413 1 92.25 372 ALA A N 1
ATOM 3007 C CA . ALA A 1 372 ? 22.885 32.247 -12.48 1 92.25 372 ALA A CA 1
ATOM 3008 C C . ALA A 1 372 ? 22.959 31.608 -11.096 1 92.25 372 ALA A C 1
ATOM 3010 O O . ALA A 1 372 ? 23.903 31.856 -10.341 1 92.25 372 ALA A O 1
ATOM 3011 N N . LEU A 1 373 ? 21.998 30.858 -10.731 1 93.55 373 LEU A N 1
ATOM 3012 C CA . LEU A 1 373 ? 21.926 30.241 -9.411 1 93.55 373 LEU A CA 1
ATOM 3013 C C . LEU A 1 373 ? 22.568 28.858 -9.421 1 93.55 373 LEU A C 1
ATOM 3015 O O . LEU A 1 373 ? 22.207 28.007 -10.238 1 93.55 373 LEU A O 1
ATOM 3019 N N . ILE A 1 374 ? 23.591 28.682 -8.637 1 94.76 374 ILE A N 1
ATOM 3020 C CA . ILE A 1 374 ? 24.169 27.357 -8.443 1 94.76 374 ILE A CA 1
ATOM 3021 C C . ILE A 1 374 ? 23.616 26.734 -7.163 1 94.76 374 ILE A C 1
ATOM 3023 O O . ILE A 1 374 ? 23.674 27.345 -6.093 1 94.76 374 ILE A O 1
ATOM 3027 N N . VAL A 1 375 ? 23.048 25.599 -7.285 1 95.09 375 VAL A N 1
ATOM 3028 C CA . VAL A 1 375 ? 22.512 24.912 -6.114 1 95.09 375 VAL A CA 1
ATOM 3029 C C . VAL A 1 375 ? 23.181 23.547 -5.965 1 95.09 375 VAL A C 1
ATOM 3031 O O . VAL A 1 375 ? 23.222 22.762 -6.915 1 95.09 375 VAL A O 1
ATOM 3034 N N . THR A 1 376 ? 23.759 23.262 -4.886 1 94.83 376 THR A N 1
ATOM 3035 C CA . THR A 1 376 ? 24.332 21.972 -4.52 1 94.83 376 THR A CA 1
ATOM 3036 C C . THR A 1 376 ? 23.659 21.416 -3.268 1 94.83 376 THR A C 1
ATOM 3038 O O . THR A 1 376 ? 22.604 21.903 -2.856 1 94.83 376 THR A O 1
ATOM 3041 N N . ASN A 1 377 ? 24.114 20.366 -2.715 1 92.03 377 ASN A N 1
ATOM 3042 C CA . ASN A 1 377 ? 23.502 19.776 -1.53 1 92.03 377 ASN A CA 1
ATOM 3043 C C . ASN A 1 377 ? 23.606 20.706 -0.324 1 92.03 377 ASN A C 1
ATOM 3045 O O . ASN A 1 377 ? 22.761 20.663 0.572 1 92.03 377 ASN A O 1
ATOM 3049 N N . ASN A 1 378 ? 24.702 21.544 -0.39 1 87.46 378 ASN A N 1
ATOM 3050 C CA . ASN A 1 378 ? 24.938 22.317 0.825 1 87.46 378 ASN A CA 1
ATOM 3051 C C . ASN A 1 378 ? 25.074 23.807 0.524 1 87.46 378 ASN A C 1
ATOM 3053 O O . ASN A 1 378 ? 25.218 24.619 1.439 1 87.46 378 ASN A O 1
ATOM 3057 N N . THR A 1 379 ? 25.027 24.1 -0.802 1 89.42 379 THR A N 1
ATOM 3058 C CA . THR A 1 379 ? 25.313 25.494 -1.121 1 89.42 379 THR A CA 1
ATOM 3059 C C . THR A 1 379 ? 24.323 26.027 -2.153 1 89.42 379 THR A C 1
ATOM 3061 O O . THR A 1 379 ? 23.837 25.276 -3 1 89.42 379 THR A O 1
ATOM 3064 N N . MET A 1 380 ? 24.012 27.246 -1.964 1 91.28 380 MET A N 1
ATOM 3065 C CA . MET A 1 380 ? 23.249 28.038 -2.924 1 91.28 380 MET A CA 1
ATOM 3066 C C . MET A 1 380 ? 23.894 29.403 -3.14 1 91.28 380 MET A C 1
ATOM 3068 O O . MET A 1 380 ? 24.055 30.175 -2.193 1 91.28 380 MET A O 1
ATOM 3072 N N . GLN A 1 381 ? 24.323 29.586 -4.416 1 91.61 381 GLN A N 1
ATOM 3073 C CA . GLN A 1 381 ? 25.065 30.81 -4.7 1 91.61 381 GLN A CA 1
ATOM 3074 C C . GLN A 1 381 ? 24.699 31.369 -6.072 1 91.61 381 GLN A C 1
ATOM 3076 O O . GLN A 1 381 ? 24.486 30.611 -7.02 1 91.61 381 GLN A O 1
ATOM 3081 N N . TYR A 1 382 ? 24.647 32.671 -6.118 1 92.46 382 TYR A N 1
ATOM 3082 C CA . TYR A 1 382 ? 24.473 33.34 -7.402 1 92.46 382 TYR A CA 1
ATOM 3083 C C . TYR A 1 382 ? 25.82 33.701 -8.016 1 92.46 382 TYR A C 1
ATOM 3085 O O . TYR A 1 382 ? 26.712 34.198 -7.323 1 92.46 382 TYR A O 1
ATOM 3093 N N . VAL A 1 383 ? 25.97 33.32 -9.263 1 93.53 383 VAL A N 1
ATOM 3094 C CA . VAL A 1 383 ? 27.234 33.597 -9.938 1 93.53 383 VAL A CA 1
ATOM 3095 C C . VAL A 1 383 ? 26.962 34.177 -11.325 1 93.53 383 VAL A C 1
ATOM 3097 O O . VAL A 1 383 ? 25.857 34.042 -11.855 1 93.53 383 VAL A O 1
ATOM 3100 N N . LYS A 1 384 ? 27.996 34.857 -11.871 1 93.92 384 LYS A N 1
ATOM 3101 C CA . LYS A 1 384 ? 27.937 35.34 -13.248 1 93.92 384 LYS A CA 1
ATOM 3102 C C . LYS A 1 384 ? 28.475 34.294 -14.22 1 93.92 384 LYS A C 1
ATOM 3104 O O . LYS A 1 384 ? 29.463 33.617 -13.928 1 93.92 384 LYS A O 1
ATOM 3109 N N . SER A 1 385 ? 27.767 34.106 -15.277 1 94.65 385 SER A N 1
ATOM 3110 C CA . SER A 1 385 ? 28.217 33.196 -16.326 1 94.65 385 SER A CA 1
ATOM 3111 C C . SER A 1 385 ? 28.58 33.955 -17.598 1 94.65 385 SER A C 1
ATOM 3113 O O . SER A 1 385 ? 27.914 34.929 -17.958 1 94.65 385 SER A O 1
ATOM 3115 N N . TYR A 1 386 ? 29.669 33.499 -18.297 1 94.01 386 TYR A N 1
ATOM 3116 C CA . TYR A 1 386 ? 30.182 34.195 -19.472 1 94.01 386 TYR A CA 1
ATOM 3117 C C . TYR A 1 386 ? 30.132 33.298 -20.702 1 94.01 386 TYR A C 1
ATOM 3119 O O . TYR A 1 386 ? 29.954 32.083 -20.585 1 94.01 386 TYR A O 1
ATOM 3127 N N . TYR A 1 387 ? 30.088 33.902 -21.898 1 93.21 387 TYR A N 1
ATOM 3128 C CA . TYR A 1 387 ? 30.159 33.177 -23.162 1 93.21 387 TYR A CA 1
ATOM 3129 C C . TYR A 1 387 ? 31.374 33.613 -23.973 1 93.21 387 TYR A C 1
ATOM 3131 O O . TYR A 1 387 ? 32.08 34.548 -23.59 1 93.21 387 TYR A O 1
ATOM 3139 N N . ARG A 1 388 ? 31.746 32.763 -24.978 1 93.03 388 ARG A N 1
ATOM 3140 C CA . ARG A 1 388 ? 32.799 33.094 -25.933 1 93.03 388 ARG A CA 1
ATOM 3141 C C . ARG A 1 388 ? 32.281 33.024 -27.365 1 93.03 388 ARG A C 1
ATOM 3143 O O . ARG A 1 388 ? 31.76 31.992 -27.793 1 93.03 388 ARG A O 1
ATOM 3150 N N . PRO A 1 389 ? 32.41 34.086 -28.075 1 91.31 389 PRO A N 1
ATOM 3151 C CA . PRO A 1 389 ? 31.898 34.099 -29.448 1 91.31 389 PRO A CA 1
ATOM 3152 C C . PRO A 1 389 ? 32.829 33.392 -30.431 1 91.31 389 PRO A C 1
ATOM 3154 O O . PRO A 1 389 ? 34.039 33.327 -30.202 1 91.31 389 PRO A O 1
ATOM 3157 N N . CYS A 1 390 ? 32.225 32.795 -31.357 1 90.97 390 CYS A N 1
ATOM 3158 C CA . CYS A 1 390 ? 32.978 32.186 -32.448 1 90.97 390 CYS A CA 1
ATOM 3159 C C . CYS A 1 390 ? 33.397 33.233 -33.473 1 90.97 390 CYS A C 1
ATOM 3161 O O . CYS A 1 390 ? 32.627 34.143 -33.787 1 90.97 390 CYS A O 1
ATOM 3163 N N . THR A 1 391 ? 34.573 33.17 -34.126 1 87.88 391 THR A N 1
ATOM 3164 C CA . THR A 1 391 ? 35.098 34.126 -35.095 1 87.88 391 THR A CA 1
ATOM 3165 C C . THR A 1 391 ? 34.491 33.887 -36.474 1 87.88 391 THR A C 1
ATOM 3167 O O . THR A 1 391 ? 34.521 34.771 -37.333 1 87.88 391 THR A O 1
ATOM 3170 N N . VAL A 1 392 ? 33.983 32.689 -36.643 1 87.85 392 VAL A N 1
ATOM 3171 C CA . VAL A 1 392 ? 33.568 32.264 -37.976 1 87.85 392 VAL A CA 1
ATOM 3172 C C . VAL A 1 392 ? 32.049 32.359 -38.099 1 87.85 392 VAL A C 1
ATOM 3174 O O . VAL A 1 392 ? 31.532 32.853 -39.104 1 87.85 392 VAL A O 1
ATOM 3177 N N . CYS A 1 393 ? 31.464 31.825 -37.088 1 86.19 393 CYS A N 1
ATOM 3178 C CA . CYS A 1 393 ? 30.007 31.807 -37.151 1 86.19 393 CYS A CA 1
ATOM 3179 C C . CYS A 1 393 ? 29.403 32.678 -36.056 1 86.19 393 CYS A C 1
ATOM 3181 O O . CYS A 1 393 ? 30.13 33.269 -35.256 1 86.19 393 CYS A O 1
ATOM 3183 N N . ASP A 1 394 ? 28.07 32.908 -36.033 1 84.74 394 ASP A N 1
ATOM 3184 C CA . ASP A 1 394 ? 27.372 33.761 -35.076 1 84.74 394 ASP A CA 1
ATOM 3185 C C . ASP A 1 394 ? 26.988 32.98 -33.821 1 84.74 394 ASP A C 1
ATOM 3187 O O . ASP A 1 394 ? 26.199 33.457 -33.003 1 84.74 394 ASP A O 1
ATOM 3191 N N . SER A 1 395 ? 27.693 31.869 -33.644 1 86.75 395 SER A N 1
ATOM 3192 C CA . SER A 1 395 ? 27.369 31.068 -32.468 1 86.75 395 SER A CA 1
ATOM 3193 C C . SER A 1 395 ? 28.243 31.453 -31.279 1 86.75 395 SER A C 1
ATOM 3195 O O . SER A 1 395 ? 29.236 32.166 -31.437 1 86.75 395 SER A O 1
ATOM 3197 N N . VAL A 1 396 ? 27.752 31.116 -30.067 1 89.39 396 VAL A N 1
ATOM 3198 C CA . VAL A 1 396 ? 28.493 31.393 -28.841 1 89.39 396 VAL A CA 1
ATOM 3199 C C . VAL A 1 396 ? 28.744 30.092 -28.083 1 89.39 396 VAL A C 1
ATOM 3201 O O . VAL A 1 396 ? 27.965 29.142 -28.194 1 89.39 396 VAL A O 1
ATOM 3204 N N . SER A 1 397 ? 29.887 30.084 -27.493 1 90.73 397 SER A N 1
ATOM 3205 C CA . SER A 1 397 ? 30.205 28.963 -26.614 1 90.73 397 SER A CA 1
ATOM 3206 C C . SER A 1 397 ? 29.889 29.295 -25.159 1 90.73 397 SER A C 1
ATOM 3208 O O . SER A 1 397 ? 30.321 30.328 -24.645 1 90.73 397 SER A O 1
ATOM 3210 N N . LEU A 1 398 ? 29.079 28.438 -24.586 1 91.39 398 LEU A N 1
ATOM 3211 C CA . LEU A 1 398 ? 28.676 28.636 -23.198 1 91.39 398 LEU A CA 1
ATOM 3212 C C . LEU A 1 398 ? 29.386 27.648 -22.279 1 91.39 398 LEU A C 1
ATOM 3214 O O . LEU A 1 398 ? 29.99 26.681 -22.749 1 91.39 398 LEU A O 1
ATOM 3218 N N . PHE A 1 399 ? 29.34 27.945 -20.991 1 93.08 399 PHE A N 1
ATOM 3219 C CA . PHE A 1 399 ? 29.879 27.044 -19.979 1 93.08 399 PHE A CA 1
ATOM 3220 C C . PHE A 1 399 ? 29.091 25.74 -19.94 1 93.08 399 PHE A C 1
ATOM 3222 O O . PHE A 1 399 ? 27.873 25.75 -19.748 1 93.08 399 PHE A O 1
ATOM 3229 N N . GLU A 1 400 ? 29.802 24.648 -20.156 1 91.95 400 GLU A N 1
ATOM 3230 C CA . GLU A 1 400 ? 29.152 23.343 -20.239 1 91.95 400 GLU A CA 1
ATOM 3231 C C . GLU A 1 400 ? 28.818 22.804 -18.851 1 91.95 400 GLU A C 1
ATOM 3233 O O . GLU A 1 400 ? 27.743 22.237 -18.642 1 91.95 400 GLU A O 1
ATOM 3238 N N . GLY A 1 401 ? 29.701 22.864 -17.86 1 91.78 401 GLY A N 1
ATOM 3239 C CA . GLY A 1 401 ? 29.402 22.554 -16.471 1 91.78 401 GLY A CA 1
ATOM 3240 C C . GLY A 1 401 ? 30.002 21.239 -16.01 1 91.78 401 GLY A C 1
ATOM 3241 O O . GLY A 1 401 ? 30.28 21.06 -14.823 1 91.78 401 GLY A O 1
ATOM 3242 N N . GLN A 1 402 ? 30.284 20.225 -16.835 1 92.16 402 GLN A N 1
ATOM 3243 C CA . GLN A 1 402 ? 30.709 18.885 -16.445 1 92.16 402 GLN A CA 1
ATOM 3244 C C . GLN A 1 402 ? 32.01 18.931 -15.649 1 92.16 402 GLN A C 1
ATOM 3246 O O . GLN A 1 402 ? 32.191 18.164 -14.7 1 92.16 402 GLN A O 1
ATOM 3251 N N . SER A 1 403 ? 32.931 19.853 -16.012 1 89.73 403 SER A N 1
ATOM 3252 C CA . SER A 1 403 ? 34.231 19.927 -15.353 1 89.73 403 SER A CA 1
ATOM 3253 C C . SER A 1 403 ? 34.084 20.28 -13.877 1 89.73 403 SER A C 1
ATOM 3255 O O . SER A 1 403 ? 34.96 19.966 -13.068 1 89.73 403 SER A O 1
ATOM 3257 N N . LYS A 1 404 ? 32.994 20.904 -13.547 1 92.34 404 LYS A N 1
ATOM 3258 C CA . LYS A 1 404 ? 32.765 21.298 -12.16 1 92.34 404 LYS A CA 1
ATOM 3259 C C . LYS A 1 404 ? 31.665 20.454 -11.523 1 92.34 404 LYS A C 1
ATOM 3261 O O . LYS A 1 404 ? 31.191 20.764 -10.428 1 92.34 404 LYS A O 1
ATOM 3266 N N . GLY A 1 405 ? 31.189 19.417 -12.238 1 94.17 405 GLY A N 1
ATOM 3267 C CA . GLY A 1 405 ? 30.142 18.55 -11.719 1 94.17 405 GLY A CA 1
ATOM 3268 C C . GLY A 1 405 ? 28.791 19.234 -11.631 1 94.17 405 GLY A C 1
ATOM 3269 O O . GLY A 1 405 ? 28.034 19.006 -10.685 1 94.17 405 GLY A O 1
ATOM 3270 N N . LEU A 1 406 ? 28.532 20.134 -12.598 1 95.57 406 LEU A N 1
ATOM 3271 C CA . LEU A 1 406 ? 27.296 20.91 -12.595 1 95.57 406 LEU A CA 1
ATOM 3272 C C . LEU A 1 406 ? 26.491 20.655 -13.865 1 95.57 406 LEU A C 1
ATOM 3274 O O . LEU A 1 406 ? 27.063 20.51 -14.949 1 95.57 406 LEU A O 1
ATOM 3278 N N . LEU A 1 407 ? 25.186 20.491 -13.71 1 96.82 407 LEU A N 1
ATOM 3279 C CA . LEU A 1 407 ? 24.267 20.51 -14.843 1 96.82 407 LEU A CA 1
ATOM 3280 C C . LEU A 1 407 ? 23.792 21.929 -15.135 1 96.82 407 LEU A C 1
ATOM 3282 O O . LEU A 1 407 ? 23.115 22.544 -14.308 1 96.82 407 LEU A O 1
ATOM 3286 N N . ASN A 1 408 ? 24.156 22.416 -16.257 1 96.11 408 ASN A N 1
ATOM 3287 C CA . ASN A 1 408 ? 23.844 23.801 -16.595 1 96.11 408 ASN A CA 1
ATOM 3288 C C . ASN A 1 408 ? 22.526 23.909 -17.356 1 96.11 408 ASN A C 1
ATOM 3290 O O . ASN A 1 408 ? 22.435 23.493 -18.512 1 96.11 408 ASN A O 1
ATOM 3294 N N . MET A 1 409 ? 21.559 24.518 -16.667 1 94.44 409 MET A N 1
ATOM 3295 C CA . MET A 1 409 ? 20.232 24.708 -17.245 1 94.44 409 MET A CA 1
ATOM 3296 C C . MET A 1 409 ? 20.064 26.132 -17.764 1 94.44 409 MET A C 1
ATOM 3298 O O . MET A 1 409 ? 18.949 26.557 -18.074 1 94.44 409 MET A O 1
ATOM 3302 N N . GLY A 1 410 ? 21.194 26.86 -17.746 1 90.84 410 GLY A N 1
ATOM 3303 C CA . GLY A 1 410 ? 21.14 28.247 -18.18 1 90.84 410 GLY A CA 1
ATOM 3304 C C . GLY A 1 410 ? 21.03 29.229 -17.028 1 90.84 410 GLY A C 1
ATOM 3305 O O . GLY A 1 410 ? 22.044 29.677 -16.489 1 90.84 410 GLY A O 1
ATOM 3306 N N . THR A 1 411 ? 19.829 29.413 -16.483 1 90.18 411 THR A N 1
ATOM 3307 C CA . THR A 1 411 ? 19.596 30.38 -15.415 1 90.18 411 THR A CA 1
ATOM 3308 C C . THR A 1 411 ? 19.918 29.769 -14.054 1 90.18 411 THR A C 1
ATOM 3310 O O . THR A 1 411 ? 20.058 30.489 -13.063 1 90.18 411 THR A O 1
ATOM 3313 N N . TYR A 1 412 ? 20.036 28.547 -14.055 1 93.81 412 TYR A N 1
ATOM 3314 C CA . TYR A 1 412 ? 20.42 27.873 -12.82 1 93.81 412 TYR A CA 1
ATOM 3315 C C . TYR A 1 412 ? 21.226 26.614 -13.114 1 93.81 412 TYR A C 1
ATOM 3317 O O . TYR A 1 412 ? 21.159 26.07 -14.219 1 93.81 412 TYR A O 1
ATOM 3325 N N . LEU A 1 413 ? 22.084 26.282 -12.242 1 95.55 413 LEU A N 1
ATOM 3326 C CA . LEU A 1 413 ? 22.912 25.084 -12.324 1 95.55 413 LEU A CA 1
ATOM 3327 C C . LEU A 1 413 ? 22.712 24.2 -11.098 1 95.55 413 LEU A C 1
ATOM 3329 O O . LEU A 1 413 ? 22.595 24.702 -9.978 1 95.55 413 LEU A O 1
ATOM 3333 N N . VAL A 1 414 ? 22.585 22.923 -11.337 1 96.58 414 VAL A N 1
ATOM 3334 C CA . VAL A 1 414 ? 22.381 21.978 -10.244 1 96.58 414 VAL A CA 1
ATOM 3335 C C . VAL A 1 414 ? 23.586 21.047 -10.133 1 96.58 414 VAL A C 1
ATOM 3337 O O . VAL A 1 414 ? 24.07 20.525 -11.14 1 96.58 414 VAL A O 1
ATOM 3340 N N . GLY A 1 415 ? 24.044 20.902 -8.988 1 96.73 415 GLY A N 1
ATOM 3341 C CA . GLY A 1 415 ? 25.194 20.039 -8.771 1 96.73 415 GLY A CA 1
ATOM 3342 C C . GLY A 1 415 ? 24.89 18.571 -9.001 1 96.73 415 GLY A C 1
ATOM 3343 O O . GLY A 1 415 ? 23.804 18.096 -8.661 1 96.73 415 GLY A O 1
ATOM 3344 N N . TYR A 1 416 ? 25.901 17.829 -9.544 1 97.15 416 TYR A N 1
ATOM 3345 C CA . TYR A 1 416 ? 25.771 16.387 -9.715 1 97.15 416 TYR A CA 1
ATOM 3346 C C . TYR A 1 416 ? 25.523 15.699 -8.378 1 97.15 416 TYR A C 1
ATOM 3348 O O . TYR A 1 416 ? 24.934 14.617 -8.329 1 97.15 416 TYR A O 1
ATOM 3356 N N . ASP A 1 417 ? 26 16.331 -7.31 1 95.61 417 ASP A N 1
ATOM 3357 C CA . ASP A 1 417 ? 25.838 15.727 -5.991 1 95.61 417 ASP A CA 1
ATOM 3358 C C . ASP A 1 417 ? 24.363 15.629 -5.609 1 95.61 417 ASP A C 1
ATOM 3360 O O . ASP A 1 417 ? 23.93 14.626 -5.037 1 95.61 417 ASP A O 1
ATOM 3364 N N . VAL A 1 418 ? 23.559 16.624 -5.957 1 96.59 418 VAL A N 1
ATOM 3365 C CA . VAL A 1 418 ? 22.123 16.62 -5.697 1 96.59 418 VAL A CA 1
ATOM 3366 C C . VAL A 1 418 ? 21.441 15.578 -6.581 1 96.59 418 VAL A C 1
ATOM 3368 O O . VAL A 1 418 ? 20.648 14.767 -6.096 1 96.59 418 VAL A O 1
ATOM 3371 N N . LEU A 1 419 ? 21.767 15.599 -7.793 1 97.82 419 LEU A N 1
ATOM 3372 C CA . LEU A 1 419 ? 21.102 14.756 -8.78 1 97.82 419 LEU A CA 1
ATOM 3373 C C . LEU A 1 419 ? 21.456 13.288 -8.567 1 97.82 419 LEU A C 1
ATOM 3375 O O . LEU A 1 419 ? 20.598 12.412 -8.7 1 97.82 419 LEU A O 1
ATOM 3379 N N . ARG A 1 420 ? 22.666 13.019 -8.234 1 97.29 420 ARG A N 1
ATOM 3380 C CA . ARG A 1 420 ? 23.072 11.643 -7.964 1 97.29 420 ARG A CA 1
ATOM 3381 C C . ARG A 1 420 ? 22.485 11.148 -6.647 1 97.29 420 ARG A C 1
ATOM 3383 O O . ARG A 1 420 ? 22.16 9.966 -6.512 1 97.29 420 ARG A O 1
ATOM 3390 N N . SER A 1 421 ? 22.38 12.054 -5.683 1 95.81 421 SER A N 1
ATOM 3391 C CA . SER A 1 421 ? 21.724 11.674 -4.436 1 95.81 421 SER A CA 1
ATOM 3392 C C . SER A 1 421 ? 20.303 11.183 -4.686 1 95.81 421 SER A C 1
ATOM 3394 O O . SER A 1 421 ? 19.877 10.178 -4.112 1 95.81 421 SER A O 1
ATOM 3396 N N . TYR A 1 422 ? 19.624 11.878 -5.495 1 96.26 422 TYR A N 1
ATOM 3397 C CA . TYR A 1 422 ? 18.278 11.419 -5.819 1 96.26 422 TYR A CA 1
ATOM 3398 C C . TYR A 1 422 ? 18.323 10.137 -6.643 1 96.26 422 TYR A C 1
ATOM 3400 O O . TYR A 1 422 ? 17.471 9.26 -6.484 1 96.26 422 TYR A O 1
ATOM 3408 N N . MET A 1 423 ? 19.253 10.123 -7.572 1 96.94 423 MET A N 1
ATOM 3409 C CA . MET A 1 423 ? 19.403 8.917 -8.381 1 96.94 423 MET A CA 1
ATOM 3410 C C . MET A 1 423 ? 19.488 7.676 -7.498 1 96.94 423 MET A C 1
ATOM 3412 O O . MET A 1 423 ? 18.782 6.694 -7.731 1 96.94 423 MET A O 1
ATOM 3416 N N . HIS A 1 424 ? 20.32 7.75 -6.492 1 96.02 424 HIS A N 1
ATOM 3417 C CA . HIS A 1 424 ? 20.46 6.621 -5.58 1 96.02 424 HIS A CA 1
ATOM 3418 C C . HIS A 1 424 ? 19.157 6.348 -4.836 1 96.02 424 HIS A C 1
ATOM 3420 O O . HIS A 1 424 ? 18.78 5.19 -4.64 1 96.02 424 HIS A O 1
ATOM 3426 N N . SER A 1 425 ? 18.495 7.405 -4.44 1 93.77 425 SER A N 1
ATOM 3427 C CA . SER A 1 425 ? 17.217 7.264 -3.751 1 93.77 425 SER A CA 1
ATOM 3428 C C . SER A 1 425 ? 16.183 6.58 -4.639 1 93.77 425 SER A C 1
ATOM 3430 O O . SER A 1 425 ? 15.382 5.774 -4.161 1 93.77 425 SER A O 1
ATOM 3432 N N . PHE A 1 426 ? 16.213 6.945 -5.924 1 93.74 426 PHE A N 1
ATOM 3433 C CA . PHE A 1 426 ? 15.285 6.368 -6.89 1 93.74 426 PHE A CA 1
ATOM 3434 C C . PHE A 1 426 ? 15.547 4.877 -7.069 1 93.74 426 PHE A C 1
ATOM 3436 O O . PHE A 1 426 ? 14.61 4.076 -7.098 1 93.74 426 PHE A O 1
ATOM 3443 N N . LEU A 1 427 ? 16.755 4.507 -7.126 1 93.24 427 LEU A N 1
ATOM 3444 C CA . LEU A 1 427 ? 17.143 3.136 -7.437 1 93.24 427 LEU A CA 1
ATOM 3445 C C . LEU A 1 427 ? 16.881 2.214 -6.251 1 93.24 427 LEU A C 1
ATOM 3447 O O . LEU A 1 427 ? 16.662 1.014 -6.429 1 93.24 427 LEU A O 1
ATOM 3451 N N . HIS A 1 428 ? 16.931 2.808 -5.065 1 89.35 428 HIS A N 1
ATOM 3452 C CA . HIS A 1 428 ? 16.602 2.004 -3.893 1 89.35 428 HIS A CA 1
ATOM 3453 C C . HIS A 1 428 ? 15.102 2.015 -3.62 1 89.35 428 HIS A C 1
ATOM 3455 O O . HIS A 1 428 ? 14.596 1.175 -2.872 1 89.35 428 HIS A O 1
ATOM 3461 N N . GLY A 1 429 ? 14.462 2.964 -4.234 1 81.61 429 GLY A N 1
ATOM 3462 C CA . GLY A 1 429 ? 13.008 2.976 -4.223 1 81.61 429 GLY A CA 1
ATOM 3463 C C . GLY A 1 429 ? 12.426 3.754 -3.059 1 81.61 429 GLY A C 1
ATOM 3464 O O . GLY A 1 429 ? 13.16 4.194 -2.171 1 81.61 429 GLY A O 1
ATOM 3465 N N . LYS A 1 430 ? 11.121 4.119 -3.065 1 77.27 430 LYS A N 1
ATOM 3466 C CA . LYS A 1 430 ? 10.213 4.656 -2.056 1 77.27 430 LYS A CA 1
ATOM 3467 C C . LYS A 1 430 ? 10.529 6.118 -1.755 1 77.27 430 LYS A C 1
ATOM 3469 O O . LYS A 1 430 ? 10.475 6.545 -0.6 1 77.27 430 LYS A O 1
ATOM 3474 N N . ARG A 1 431 ? 10.995 6.838 -2.819 1 86.93 431 ARG A N 1
ATOM 3475 C CA . ARG A 1 431 ? 11.255 8.255 -2.588 1 86.93 431 ARG A CA 1
ATOM 3476 C C . ARG A 1 431 ? 10.811 9.095 -3.781 1 86.93 431 ARG A C 1
ATOM 3478 O O . ARG A 1 431 ? 11.62 9.421 -4.653 1 86.93 431 ARG A O 1
ATOM 3485 N N . PRO A 1 432 ? 9.585 9.539 -3.7 1 87.53 432 PRO A N 1
ATOM 3486 C CA . PRO A 1 432 ? 9.169 10.458 -4.762 1 87.53 432 PRO A CA 1
ATOM 3487 C C . PRO A 1 432 ? 10.041 11.709 -4.835 1 87.53 432 PRO A C 1
ATOM 3489 O O . PRO A 1 432 ? 10.556 12.168 -3.812 1 87.53 432 PRO A O 1
ATOM 3492 N N . LEU A 1 433 ? 10.188 12.243 -6.018 1 92.82 433 LEU A N 1
ATOM 3493 C CA . LEU A 1 433 ? 11.044 13.403 -6.24 1 92.82 433 LEU A CA 1
ATOM 3494 C C . LEU A 1 433 ? 10.596 14.582 -5.383 1 92.82 433 LEU A C 1
ATOM 3496 O O . LEU A 1 433 ? 11.427 15.347 -4.889 1 92.82 433 LEU A O 1
ATOM 3500 N N . TYR A 1 434 ? 9.385 14.745 -5.213 1 91.53 434 TYR A N 1
ATOM 3501 C CA . TYR A 1 434 ? 8.881 15.862 -4.423 1 91.53 434 TYR A CA 1
ATOM 3502 C C . TYR A 1 434 ? 9.292 15.725 -2.961 1 91.53 434 TYR A C 1
ATOM 3504 O O . TYR A 1 434 ? 9.661 16.711 -2.319 1 91.53 434 TYR A O 1
ATOM 3512 N N . THR A 1 435 ? 9.123 14.53 -2.44 1 90.4 435 THR A N 1
ATOM 3513 C CA . THR A 1 435 ? 9.542 14.302 -1.061 1 90.4 435 THR A CA 1
ATOM 3514 C C . THR A 1 435 ? 11.042 14.537 -0.906 1 90.4 435 THR A C 1
ATOM 3516 O O . THR A 1 435 ? 11.491 15.058 0.117 1 90.4 435 THR A O 1
ATOM 3519 N N . PHE A 1 436 ? 11.836 14.048 -1.862 1 94.71 436 PHE A N 1
ATOM 3520 C CA . PHE A 1 436 ? 13.267 14.328 -1.858 1 94.71 436 PHE A CA 1
ATOM 3521 C C . PHE A 1 436 ? 13.525 15.83 -1.816 1 94.71 436 PHE A C 1
ATOM 3523 O O . PHE A 1 436 ? 14.355 16.3 -1.036 1 94.71 436 PHE A O 1
ATOM 3530 N N . TYR A 1 437 ? 12.772 16.56 -2.648 1 95.75 437 TYR A N 1
ATOM 3531 C CA . TYR A 1 437 ? 12.887 18.012 -2.735 1 95.75 437 TYR A CA 1
ATOM 3532 C C . TYR A 1 437 ? 12.596 18.663 -1.388 1 95.75 437 TYR A C 1
ATOM 3534 O O . TYR A 1 437 ? 13.343 19.535 -0.939 1 95.75 437 TYR A O 1
ATOM 3542 N N . GLN A 1 438 ? 11.564 18.243 -0.784 1 93.57 438 GLN A N 1
ATOM 3543 C CA . GLN A 1 438 ? 11.191 18.829 0.499 1 93.57 438 GLN A CA 1
ATOM 3544 C C . GLN A 1 438 ? 12.273 18.59 1.548 1 93.57 438 GLN A C 1
ATOM 3546 O O . GLN A 1 438 ? 12.604 19.49 2.322 1 93.57 438 GLN A O 1
ATOM 3551 N N . CYS A 1 439 ? 12.781 17.381 1.581 1 94.26 439 CYS A N 1
ATOM 3552 C CA . CYS A 1 439 ? 13.846 17.059 2.523 1 94.26 439 CYS A CA 1
ATOM 3553 C C . CYS A 1 439 ? 15.096 17.882 2.235 1 94.26 439 CYS A C 1
ATOM 3555 O O . CYS A 1 439 ? 15.75 18.37 3.159 1 94.26 439 CYS A O 1
ATOM 3557 N N . TRP A 1 440 ? 15.351 17.939 0.922 1 95.91 440 TRP A N 1
ATOM 3558 C CA . TRP A 1 440 ? 16.504 18.718 0.483 1 95.91 440 TRP A CA 1
ATOM 3559 C C . TRP A 1 440 ? 16.366 20.178 0.901 1 95.91 440 TRP A C 1
ATOM 3561 O O . TRP A 1 440 ? 17.334 20.796 1.35 1 95.91 440 TRP A O 1
ATOM 3571 N N . CYS A 1 441 ? 15.191 20.738 0.819 1 95.59 441 CYS A N 1
ATOM 3572 C CA . CYS A 1 441 ? 14.924 22.104 1.254 1 95.59 441 CYS A CA 1
ATOM 3573 C C . CYS A 1 441 ? 15.111 22.244 2.76 1 95.59 441 CYS A C 1
ATOM 3575 O O . CYS A 1 441 ? 15.696 23.222 3.229 1 95.59 441 CYS A O 1
ATOM 3577 N N . ASP A 1 442 ? 14.691 21.248 3.487 1 95.4 442 ASP A N 1
ATOM 3578 C CA . ASP A 1 442 ? 14.827 21.284 4.94 1 95.4 442 ASP A CA 1
ATOM 3579 C C . ASP A 1 442 ? 16.296 21.272 5.355 1 95.4 442 ASP A C 1
ATOM 3581 O O . ASP A 1 442 ? 16.678 21.927 6.326 1 95.4 442 ASP A O 1
ATOM 3585 N N . VAL A 1 443 ? 17.065 20.497 4.661 1 95.16 443 VAL A N 1
ATOM 3586 C CA . VAL A 1 443 ? 18.494 20.443 4.951 1 95.16 443 VAL A CA 1
ATOM 3587 C C . VAL A 1 443 ? 19.123 21.813 4.705 1 95.16 443 VAL A C 1
ATOM 3589 O O . VAL A 1 443 ? 19.946 22.277 5.499 1 95.16 443 VAL A O 1
ATOM 3592 N N . HIS A 1 444 ? 18.745 22.457 3.62 1 95.53 444 HIS A N 1
ATOM 3593 C CA . HIS A 1 444 ? 19.239 23.799 3.332 1 95.53 444 HIS A CA 1
ATOM 3594 C C . HIS A 1 444 ? 18.807 24.788 4.41 1 95.53 444 HIS A C 1
ATOM 3596 O O . HIS A 1 444 ? 19.583 25.661 4.804 1 95.53 444 HIS A O 1
ATOM 3602 N N . LEU A 1 445 ? 17.617 24.619 4.84 1 95.23 445 LEU A N 1
ATOM 3603 C CA . LEU A 1 445 ? 17.131 25.498 5.898 1 95.23 445 LEU A CA 1
ATOM 3604 C C . LEU A 1 445 ? 17.91 25.276 7.19 1 95.23 445 LEU A C 1
ATOM 3606 O O . LEU A 1 445 ? 18.174 26.226 7.931 1 95.23 445 LEU A O 1
ATOM 3610 N N . ASP A 1 446 ? 18.237 24.062 7.458 1 95.28 446 ASP A N 1
ATOM 3611 C CA . ASP A 1 446 ? 19.069 23.753 8.617 1 95.28 446 ASP A CA 1
ATOM 3612 C C . ASP A 1 446 ? 20.42 24.459 8.527 1 95.28 446 ASP A C 1
ATOM 3614 O O . ASP A 1 446 ? 20.993 24.846 9.548 1 95.28 446 ASP A O 1
ATOM 3618 N N . LEU A 1 447 ? 20.945 24.596 7.295 1 93.4 447 LEU A N 1
ATOM 3619 C CA . LEU A 1 447 ? 22.243 25.217 7.06 1 93.4 447 LEU A CA 1
ATOM 3620 C C . LEU A 1 447 ? 22.121 26.737 7.028 1 93.4 447 LEU A C 1
ATOM 3622 O O . LEU A 1 447 ? 23.122 27.442 6.877 1 93.4 447 LEU A O 1
ATOM 3626 N N . GLY A 1 448 ? 20.885 27.256 7.118 1 91.44 448 GLY A N 1
ATOM 3627 C CA . GLY A 1 448 ? 20.651 28.691 7.137 1 91.44 448 GLY A CA 1
ATOM 3628 C C . GLY A 1 448 ? 20.447 29.28 5.754 1 91.44 448 GLY A C 1
ATOM 3629 O O . GLY A 1 448 ? 20.418 30.502 5.593 1 91.44 448 GLY A O 1
ATOM 3630 N N . ASN A 1 449 ? 20.328 28.376 4.728 1 92.21 449 ASN A N 1
ATOM 3631 C CA . ASN A 1 449 ? 20.088 28.844 3.366 1 92.21 449 ASN A CA 1
ATOM 3632 C C . ASN A 1 449 ? 18.603 29.09 3.112 1 92.21 449 ASN A C 1
ATOM 3634 O O . ASN A 1 449 ? 17.951 28.312 2.413 1 92.21 449 ASN A O 1
ATOM 3638 N N . THR A 1 450 ? 18.08 30.127 3.473 1 89.53 450 THR A N 1
ATOM 3639 C CA . THR A 1 450 ? 16.654 30.425 3.388 1 89.53 450 THR A CA 1
ATOM 3640 C C . THR A 1 450 ? 16.239 30.675 1.941 1 89.53 450 THR A C 1
ATOM 3642 O O . THR A 1 450 ? 15.062 30.55 1.597 1 89.53 450 THR A O 1
ATOM 3645 N N . GLN A 1 451 ? 17.18 30.956 1.074 1 88.79 451 GLN A N 1
ATOM 3646 C CA . GLN A 1 451 ? 16.884 31.269 -0.32 1 88.79 451 GLN A CA 1
ATOM 3647 C C . GLN A 1 451 ? 16.448 30.022 -1.083 1 88.79 451 GLN A C 1
ATOM 3649 O O . GLN A 1 451 ? 15.905 30.121 -2.185 1 88.79 451 GLN A O 1
ATOM 3654 N N . ILE A 1 452 ? 16.612 28.906 -0.494 1 92.05 452 ILE A N 1
ATOM 3655 C CA . ILE A 1 452 ? 16.267 27.649 -1.147 1 92.05 452 ILE A CA 1
ATOM 3656 C C . ILE A 1 452 ? 14.781 27.641 -1.5 1 92.05 452 ILE A C 1
ATOM 3658 O O . ILE A 1 452 ? 14.361 26.95 -2.432 1 92.05 452 ILE A O 1
ATOM 3662 N N . GLN A 1 453 ? 14.024 28.366 -0.795 1 85.24 453 GLN A N 1
ATOM 3663 C CA . GLN A 1 453 ? 12.586 28.45 -1.025 1 85.24 453 GLN A CA 1
ATOM 3664 C C . GLN A 1 453 ? 12.282 29.031 -2.403 1 85.24 453 GLN A C 1
ATOM 3666 O O . GLN A 1 453 ? 11.193 28.826 -2.942 1 85.24 453 GLN A O 1
ATOM 3671 N N . GLU A 1 454 ? 13.292 29.646 -3.008 1 84.76 454 GLU A N 1
ATOM 3672 C CA . GLU A 1 454 ? 13.129 30.234 -4.335 1 84.76 454 GLU A CA 1
ATOM 3673 C C . GLU A 1 454 ? 13.359 29.197 -5.43 1 84.76 454 GLU A C 1
ATOM 3675 O O . GLU A 1 454 ? 12.967 29.404 -6.581 1 84.76 454 GLU A O 1
ATOM 3680 N N . PHE A 1 455 ? 14.051 28.22 -5.105 1 93.5 455 PHE A N 1
ATOM 3681 C CA . PHE A 1 455 ? 14.262 27.13 -6.05 1 93.5 455 PHE A CA 1
ATOM 3682 C C . PHE A 1 455 ? 13.059 26.195 -6.076 1 93.5 455 PHE A C 1
ATOM 3684 O O . PHE A 1 455 ? 12.873 25.39 -5.161 1 93.5 455 PHE A O 1
ATOM 3691 N N . SER A 1 456 ? 12.369 26.183 -7.112 1 91 456 SER A N 1
ATOM 3692 C CA . SER A 1 456 ? 11.088 25.488 -7.171 1 91 456 SER A CA 1
ATOM 3693 C C . SER A 1 456 ? 11.277 24.006 -7.475 1 91 456 SER A C 1
ATOM 3695 O O . SER A 1 456 ? 12.308 23.604 -8.018 1 91 456 SER A O 1
ATOM 3697 N N . TYR A 1 457 ? 10.263 23.281 -7.133 1 93.35 457 TYR A N 1
ATOM 3698 C CA . TYR A 1 457 ? 10.23 21.854 -7.435 1 93.35 457 TYR A CA 1
ATOM 3699 C C . TYR A 1 457 ? 10.292 21.613 -8.938 1 93.35 457 TYR A C 1
ATOM 3701 O O . TYR A 1 457 ? 10.925 20.658 -9.394 1 93.35 457 TYR A O 1
ATOM 3709 N N . GLN A 1 458 ? 9.756 22.397 -9.684 1 89.18 458 GLN A N 1
ATOM 3710 C CA . GLN A 1 458 ? 9.729 22.257 -11.136 1 89.18 458 GLN A CA 1
ATOM 3711 C C . GLN A 1 458 ? 11.136 22.322 -11.721 1 89.18 458 GLN A C 1
ATOM 3713 O O . GLN A 1 458 ? 11.47 21.565 -12.635 1 89.18 458 GLN A O 1
ATOM 3718 N N . ARG A 1 459 ? 11.907 23.229 -11.18 1 92.86 459 ARG A N 1
ATOM 3719 C CA . ARG A 1 459 ? 13.284 23.354 -11.647 1 92.86 459 ARG A CA 1
ATOM 3720 C C . ARG A 1 459 ? 14.067 22.07 -11.395 1 92.86 459 ARG A C 1
ATOM 3722 O O . ARG A 1 459 ? 14.818 21.615 -12.26 1 92.86 459 ARG A O 1
ATOM 3729 N N . LEU A 1 460 ? 13.872 21.52 -10.219 1 95.86 460 LEU A N 1
ATOM 3730 C CA . LEU A 1 460 ? 14.566 20.276 -9.902 1 95.86 460 LEU A CA 1
ATOM 3731 C C . LEU A 1 460 ? 14.08 19.14 -10.795 1 95.86 460 LEU A C 1
ATOM 3733 O O . LEU A 1 460 ? 14.875 18.304 -11.231 1 95.86 460 LEU A O 1
ATOM 3737 N N . ARG A 1 461 ? 12.771 19.053 -10.999 1 93.81 461 ARG A N 1
ATOM 3738 C CA . ARG A 1 461 ? 12.179 18 -11.818 1 93.81 461 ARG A CA 1
ATOM 3739 C C . ARG A 1 461 ? 12.749 18.022 -13.233 1 93.81 461 ARG A C 1
ATOM 3741 O O . ARG A 1 461 ? 13.13 16.98 -13.77 1 93.81 461 ARG A O 1
ATOM 3748 N N . ILE A 1 462 ? 12.834 19.177 -13.809 1 93.12 462 ILE A N 1
ATOM 3749 C CA . ILE A 1 462 ? 13.358 19.322 -15.162 1 93.12 462 ILE A CA 1
ATOM 3750 C C . ILE A 1 462 ? 14.84 18.954 -15.184 1 93.12 462 ILE A C 1
ATOM 3752 O O . ILE A 1 462 ? 15.298 18.251 -16.088 1 93.12 462 ILE A O 1
ATOM 3756 N N . ALA A 1 463 ? 15.542 19.445 -14.213 1 96.13 463 ALA A N 1
ATOM 3757 C CA . ALA A 1 463 ? 16.964 19.122 -14.12 1 96.13 463 ALA A CA 1
ATOM 3758 C C . ALA A 1 463 ? 17.179 17.615 -14.026 1 96.13 463 ALA A C 1
ATOM 3760 O O . ALA A 1 463 ? 18.096 17.072 -14.646 1 96.13 463 ALA A O 1
ATOM 3761 N N . TRP A 1 464 ? 16.323 16.954 -13.272 1 96.39 464 TRP A N 1
ATOM 3762 C CA . TRP A 1 464 ? 16.434 15.508 -13.103 1 96.39 464 TRP A CA 1
ATOM 3763 C C . TRP A 1 464 ? 16.226 14.788 -14.431 1 96.39 464 TRP A C 1
ATOM 3765 O O . TRP A 1 464 ? 16.995 13.891 -14.785 1 96.39 464 TRP A O 1
ATOM 3775 N N . HIS A 1 465 ? 15.207 15.169 -15.17 1 94.36 465 HIS A N 1
ATOM 3776 C CA . HIS A 1 465 ? 14.928 14.513 -16.442 1 94.36 465 HIS A CA 1
ATOM 3777 C C . HIS A 1 465 ? 16.073 14.713 -17.429 1 94.36 465 HIS A C 1
ATOM 3779 O O . HIS A 1 465 ? 16.419 13.797 -18.178 1 94.36 465 HIS A O 1
ATOM 3785 N N . CYS A 1 466 ? 16.659 15.9 -17.375 1 95.31 466 CYS A N 1
ATOM 3786 C CA . CYS A 1 466 ? 17.798 16.184 -18.24 1 95.31 466 CYS A CA 1
ATOM 3787 C C . CYS A 1 466 ? 19.015 15.366 -17.824 1 95.31 466 CYS A C 1
ATOM 3789 O O . CYS A 1 466 ? 19.717 14.814 -18.673 1 95.31 466 CYS A O 1
ATOM 3791 N N . PHE A 1 467 ? 19.215 15.309 -16.522 1 96.65 467 PHE A N 1
ATOM 3792 C CA . PHE A 1 467 ? 20.313 14.519 -15.979 1 96.65 467 PHE A CA 1
ATOM 3793 C C . PHE A 1 467 ? 20.18 13.056 -16.385 1 96.65 467 PHE A C 1
ATOM 3795 O O . PHE A 1 467 ? 21.144 12.446 -16.853 1 96.65 467 PHE A O 1
ATOM 3802 N N . LEU A 1 468 ? 18.976 12.535 -16.251 1 95.58 468 LEU A N 1
ATOM 3803 C CA . LEU A 1 468 ? 18.705 11.138 -16.575 1 95.58 468 LEU A CA 1
ATOM 3804 C C . LEU A 1 468 ? 18.969 10.862 -18.052 1 95.58 468 LEU A C 1
ATOM 3806 O O . LEU A 1 468 ? 19.525 9.818 -18.403 1 95.58 468 LEU A O 1
ATOM 3810 N N . SER A 1 469 ? 18.576 11.73 -18.906 1 93.63 469 SER A N 1
ATOM 3811 C CA . SER A 1 469 ? 18.743 11.563 -20.346 1 93.63 469 SER A CA 1
ATOM 3812 C C . SER A 1 469 ? 20.213 11.637 -20.745 1 93.63 469 SER A C 1
ATOM 3814 O O . SER A 1 469 ? 20.602 11.13 -21.799 1 93.63 469 SER A O 1
ATOM 3816 N N . LEU A 1 470 ? 21.071 12.249 -19.902 1 95.28 470 LEU A N 1
ATOM 3817 C CA . LEU A 1 470 ? 22.47 12.471 -20.252 1 95.28 470 LEU A CA 1
ATOM 3818 C C . LEU A 1 470 ? 23.366 11.419 -19.607 1 95.28 470 LEU A C 1
ATOM 3820 O O . LEU A 1 470 ? 24.577 11.403 -19.838 1 95.28 470 LEU A O 1
ATOM 3824 N N . LEU A 1 471 ? 22.776 10.583 -18.764 1 95.66 471 LEU A N 1
ATOM 3825 C CA . LEU A 1 471 ? 23.589 9.529 -18.168 1 95.66 471 LEU A CA 1
ATOM 3826 C C . LEU A 1 471 ? 24.2 8.639 -19.245 1 95.66 471 LEU A C 1
ATOM 3828 O O . LEU A 1 471 ? 23.543 8.317 -20.238 1 95.66 471 LEU A O 1
ATOM 3832 N N . ASP A 1 472 ? 25.395 8.335 -19.057 1 93.99 472 ASP A N 1
ATOM 3833 C CA . ASP A 1 472 ? 26.105 7.515 -20.034 1 93.99 472 ASP A CA 1
ATOM 3834 C C . ASP A 1 472 ? 25.759 6.037 -19.866 1 93.99 472 ASP A C 1
ATOM 3836 O O . ASP A 1 472 ? 26.62 5.23 -19.508 1 93.99 472 ASP A O 1
ATOM 3840 N N . ILE A 1 473 ? 24.468 5.696 -20.112 1 91.9 473 ILE A N 1
ATOM 3841 C CA . ILE A 1 473 ? 23.979 4.327 -19.99 1 91.9 473 ILE A CA 1
ATOM 3842 C C . ILE A 1 473 ? 23.485 3.833 -21.348 1 91.9 473 ILE A C 1
ATOM 3844 O O . ILE A 1 473 ? 22.935 4.607 -22.135 1 91.9 473 ILE A O 1
ATOM 3848 N N . ASP A 1 474 ? 23.787 2.601 -21.606 1 88.37 474 ASP A N 1
ATOM 3849 C CA . ASP A 1 474 ? 23.185 1.902 -22.737 1 88.37 474 ASP A CA 1
ATOM 3850 C C . ASP A 1 474 ? 22.003 1.047 -22.288 1 88.37 474 ASP A C 1
ATOM 3852 O O . ASP A 1 474 ? 22.188 -0.069 -21.796 1 88.37 474 ASP A O 1
ATOM 3856 N N . ASN A 1 475 ? 20.875 1.502 -22.482 1 80.96 475 ASN A N 1
ATOM 3857 C CA . ASN A 1 475 ? 19.654 0.886 -21.972 1 80.96 475 ASN A CA 1
ATOM 3858 C C . ASN A 1 475 ? 19.459 -0.519 -22.534 1 80.96 475 ASN A C 1
ATOM 3860 O O . ASN A 1 475 ? 18.729 -1.327 -21.956 1 80.96 475 ASN A O 1
ATOM 3864 N N . SER A 1 476 ? 20.027 -0.792 -23.578 1 79.23 476 SER A N 1
ATOM 3865 C CA . SER A 1 476 ? 19.855 -2.113 -24.175 1 79.23 476 SER A CA 1
ATOM 3866 C C . SER A 1 476 ? 20.764 -3.142 -23.511 1 79.23 476 SER A C 1
ATOM 3868 O O . SER A 1 476 ? 20.496 -4.344 -23.571 1 79.23 476 SER A O 1
ATOM 3870 N N . GLN A 1 477 ? 21.729 -2.481 -22.853 1 82.03 477 GLN A N 1
ATOM 3871 C CA . GLN A 1 477 ? 22.658 -3.382 -22.179 1 82.03 477 GLN A CA 1
ATOM 3872 C C . GLN A 1 477 ? 22.043 -3.957 -20.907 1 82.03 477 GLN A C 1
ATOM 3874 O O . GLN A 1 477 ? 21.283 -3.275 -20.216 1 82.03 477 GLN A O 1
ATOM 3879 N N . GLY A 1 478 ? 21.99 -5.224 -20.763 1 83.17 478 GLY A N 1
ATOM 3880 C CA . GLY A 1 478 ? 21.567 -5.827 -19.509 1 83.17 478 GLY A CA 1
ATOM 3881 C C . GLY A 1 478 ? 20.26 -6.588 -19.623 1 83.17 478 GLY A C 1
ATOM 3882 O O . GLY A 1 478 ? 19.843 -7.262 -18.678 1 83.17 478 GLY A O 1
ATOM 3883 N N . PHE A 1 479 ? 19.591 -6.384 -20.733 1 90.66 479 PHE A N 1
ATOM 3884 C CA . PHE A 1 479 ? 18.298 -7.043 -20.874 1 90.66 479 PHE A CA 1
ATOM 3885 C C . PHE A 1 479 ? 18.447 -8.378 -21.595 1 90.66 479 PHE A C 1
ATOM 3887 O O . PHE A 1 479 ? 17.552 -8.794 -22.333 1 90.66 479 PHE A O 1
ATOM 3894 N N . SER A 1 480 ? 19.63 -8.974 -21.432 1 88.63 480 SER A N 1
ATOM 3895 C CA . SER A 1 480 ? 19.901 -10.302 -21.973 1 88.63 480 SER A CA 1
ATOM 3896 C C . SER A 1 480 ? 20.757 -11.124 -21.015 1 88.63 480 SER A C 1
ATOM 3898 O O . SER A 1 480 ? 21.715 -10.61 -20.433 1 88.63 480 SER A O 1
ATOM 3900 N N . CYS A 1 481 ? 20.319 -12.271 -20.83 1 89.63 481 CYS A N 1
ATOM 3901 C CA . CYS A 1 481 ? 21.057 -13.172 -19.953 1 89.63 481 CYS A CA 1
ATOM 3902 C C . CYS A 1 481 ? 22.188 -13.862 -20.708 1 89.63 481 CYS A C 1
ATOM 3904 O O . CYS A 1 481 ? 21.962 -14.46 -21.762 1 89.63 481 CYS A O 1
ATOM 3906 N N . PRO A 1 482 ? 23.348 -13.811 -20.211 1 85.48 482 PRO A N 1
ATOM 3907 C CA . PRO A 1 482 ? 24.463 -14.47 -20.895 1 85.48 482 PRO A CA 1
ATOM 3908 C C . PRO A 1 482 ? 24.362 -15.993 -20.855 1 85.48 482 PRO A C 1
ATOM 3910 O O . PRO A 1 482 ? 24.938 -16.676 -21.706 1 85.48 482 PRO A O 1
ATOM 3913 N N . HIS A 1 483 ? 23.616 -16.603 -19.952 1 84.72 483 HIS A N 1
ATOM 3914 C CA . HIS A 1 483 ? 23.509 -18.048 -19.79 1 84.72 483 HIS A CA 1
ATOM 3915 C C . HIS A 1 483 ? 22.404 -18.621 -20.671 1 84.72 483 HIS A C 1
ATOM 3917 O O . HIS A 1 483 ? 22.52 -19.743 -21.169 1 84.72 483 HIS A O 1
ATOM 3923 N N . CYS A 1 484 ? 21.255 -18.029 -20.659 1 79.47 484 CYS A N 1
ATOM 3924 C CA . CYS A 1 484 ? 20.147 -18.659 -21.368 1 79.47 484 CYS A CA 1
ATOM 3925 C C . CYS A 1 484 ? 19.699 -17.806 -22.549 1 79.47 484 CYS A C 1
ATOM 3927 O O . CYS A 1 484 ? 18.772 -18.175 -23.271 1 79.47 484 CYS A O 1
ATOM 3929 N N . GLY A 1 485 ? 20.158 -16.651 -22.539 1 70.94 485 GLY A N 1
ATOM 3930 C CA . GLY A 1 485 ? 19.696 -15.776 -23.604 1 70.94 485 GLY A CA 1
ATOM 3931 C C . GLY A 1 485 ? 20.822 -15.021 -24.287 1 70.94 485 GLY A C 1
ATOM 3932 O O . GLY A 1 485 ? 21.943 -14.972 -23.776 1 70.94 485 GLY A O 1
ATOM 3933 N N . GLY A 1 486 ? 20.859 -14.861 -25.722 1 59.18 486 GLY A N 1
ATOM 3934 C CA . GLY A 1 486 ? 21.74 -14.021 -26.517 1 59.18 486 GLY A CA 1
ATOM 3935 C C . GLY A 1 486 ? 21.07 -13.456 -27.755 1 59.18 486 GLY A C 1
ATOM 3936 O O . GLY A 1 486 ? 19.872 -13.656 -27.964 1 59.18 486 GLY A O 1
ATOM 3937 N N . ASP A 1 487 ? 21.645 -12.478 -28.39 1 55.34 487 ASP A N 1
ATOM 3938 C CA . ASP A 1 487 ? 21.173 -11.735 -29.554 1 55.34 487 ASP A CA 1
ATOM 3939 C C . ASP A 1 487 ? 20.441 -12.651 -30.531 1 55.34 487 ASP A C 1
ATOM 3941 O O . ASP A 1 487 ? 19.4 -12.279 -31.078 1 55.34 487 ASP A O 1
ATOM 3945 N N . GLU A 1 488 ? 20.834 -13.914 -30.529 1 62.11 488 GLU A N 1
ATOM 3946 C CA . GLU A 1 488 ? 20.327 -14.748 -31.614 1 62.11 488 GLU A CA 1
ATOM 3947 C C . GLU A 1 488 ? 19.473 -15.893 -31.076 1 62.11 488 GLU A C 1
ATOM 3949 O O . GLU A 1 488 ? 18.733 -16.529 -31.83 1 62.11 488 GLU A O 1
ATOM 3954 N N . THR A 1 489 ? 19.415 -16.077 -29.587 1 77.72 489 THR A N 1
ATOM 3955 C CA . THR A 1 489 ? 18.686 -17.231 -29.072 1 77.72 489 THR A CA 1
ATOM 3956 C C . THR A 1 489 ? 17.917 -16.864 -27.806 1 77.72 489 THR A C 1
ATOM 3958 O O . THR A 1 489 ? 18.477 -16.872 -26.708 1 77.72 489 THR A O 1
ATOM 3961 N N . PRO A 1 490 ? 16.624 -16.606 -27.93 1 84 490 PRO A N 1
ATOM 3962 C CA . PRO A 1 490 ? 15.813 -16.269 -26.757 1 84 490 PRO A CA 1
ATOM 3963 C C . PRO A 1 490 ? 15.798 -17.381 -25.711 1 84 490 PRO A C 1
ATOM 3965 O O . PRO A 1 490 ? 16.168 -18.52 -26.009 1 84 490 PRO A O 1
ATOM 3968 N N . PRO A 1 491 ? 15.506 -17.037 -24.519 1 90.86 491 PRO A N 1
ATOM 3969 C CA . PRO A 1 491 ? 15.48 -18.042 -23.455 1 90.86 491 PRO A CA 1
ATOM 3970 C C . PRO A 1 491 ? 14.431 -19.126 -23.692 1 90.86 491 PRO A C 1
ATOM 3972 O O . PRO A 1 491 ? 13.33 -18.832 -24.165 1 90.86 491 PRO A O 1
ATOM 3975 N N . GLN A 1 492 ? 14.751 -20.309 -23.334 1 92.69 492 GLN A N 1
ATOM 3976 C CA . GLN A 1 492 ? 13.854 -21.449 -23.493 1 92.69 492 GLN A CA 1
ATOM 3977 C C . GLN A 1 492 ? 12.816 -21.492 -22.375 1 92.69 492 GLN A C 1
ATOM 3979 O O . GLN A 1 492 ? 11.722 -22.029 -22.558 1 92.69 492 GLN A O 1
ATOM 3984 N N . THR A 1 493 ? 13.239 -20.991 -21.241 1 95.18 493 THR A N 1
ATOM 3985 C CA . THR A 1 493 ? 12.347 -20.919 -20.09 1 95.18 493 THR A CA 1
ATOM 3986 C C . THR A 1 493 ? 12.096 -19.467 -19.69 1 95.18 493 THR A C 1
ATOM 3988 O O . THR A 1 493 ? 13.04 -18.698 -19.501 1 95.18 493 THR A O 1
ATOM 3991 N N . ILE A 1 494 ? 10.862 -19.125 -19.597 1 95.17 494 ILE A N 1
ATOM 3992 C CA . ILE A 1 494 ? 10.554 -17.751 -19.218 1 95.17 494 ILE A CA 1
ATOM 3993 C C . ILE A 1 494 ? 9.637 -17.745 -17.997 1 95.17 494 ILE A C 1
ATOM 3995 O O . ILE A 1 494 ? 8.816 -18.649 -17.825 1 95.17 494 ILE A O 1
ATOM 3999 N N . VAL A 1 495 ? 9.824 -16.828 -17.168 1 96.06 495 VAL A N 1
ATOM 4000 C CA . VAL A 1 495 ? 8.961 -16.525 -16.031 1 96.06 495 VAL A CA 1
ATOM 4001 C C . VAL A 1 495 ? 8.324 -15.149 -16.217 1 96.06 495 VAL A C 1
ATOM 4003 O O . VAL A 1 495 ? 9.028 -14.147 -16.363 1 96.06 495 VAL A O 1
ATOM 4006 N N . CYS A 1 496 ? 7.014 -15.072 -16.318 1 94.4 496 CYS A N 1
ATOM 4007 C CA . CYS A 1 496 ? 6.396 -13.779 -16.59 1 94.4 496 CYS A CA 1
ATOM 4008 C C . CYS A 1 496 ? 5.285 -13.484 -15.59 1 94.4 496 CYS A C 1
ATOM 4010 O O . CYS A 1 496 ? 4.768 -14.397 -14.943 1 94.4 496 CYS A O 1
ATOM 4012 N N . ASP A 1 497 ? 5.022 -12.254 -15.398 1 93.2 497 ASP A N 1
ATOM 4013 C CA . ASP A 1 497 ? 4.004 -11.798 -14.457 1 93.2 497 ASP A CA 1
ATOM 4014 C C . ASP A 1 497 ? 3.656 -10.33 -14.694 1 93.2 497 ASP A C 1
ATOM 4016 O O . ASP A 1 497 ? 4.425 -9.598 -15.321 1 93.2 497 ASP A O 1
ATOM 4020 N N . GLY A 1 498 ? 2.436 -10.033 -14.351 1 89.49 498 GLY A N 1
ATOM 4021 C CA . GLY A 1 498 ? 2.037 -8.635 -14.329 1 89.49 498 GLY A CA 1
ATOM 4022 C C . GLY A 1 498 ? 2.148 -8.005 -12.953 1 89.49 498 GLY A C 1
ATOM 4023 O O . GLY A 1 498 ? 1.968 -8.681 -11.938 1 89.49 498 GLY A O 1
ATOM 4024 N N . THR A 1 499 ? 2.55 -6.773 -12.917 1 87.8 499 THR A N 1
ATOM 4025 C CA . THR A 1 499 ? 2.594 -6.042 -11.655 1 87.8 499 THR A CA 1
ATOM 4026 C C . THR A 1 499 ? 1.925 -4.678 -11.797 1 87.8 499 THR A C 1
ATOM 4028 O O . THR A 1 499 ? 1.957 -4.073 -12.871 1 87.8 499 THR A O 1
ATOM 4031 N N . SER A 1 500 ? 1.284 -4.226 -10.732 1 83.12 500 SER A N 1
ATOM 4032 C CA . SER A 1 500 ? 0.56 -2.959 -10.736 1 83.12 500 SER A CA 1
ATOM 4033 C C . SER A 1 500 ? 1.517 -1.775 -10.657 1 83.12 500 SER A C 1
ATOM 4035 O O . SER A 1 500 ? 1.715 -1.2 -9.585 1 83.12 500 SER A O 1
ATOM 4037 N N . LEU A 1 501 ? 2.215 -1.448 -11.632 1 84.77 501 LEU A N 1
ATOM 4038 C CA . LEU A 1 501 ? 3.082 -0.289 -11.815 1 84.77 501 LEU A CA 1
ATOM 4039 C C . LEU A 1 501 ? 2.734 0.452 -13.101 1 84.77 501 LEU A C 1
ATOM 4041 O O . LEU A 1 501 ? 2.905 -0.086 -14.198 1 84.77 501 LEU A O 1
ATOM 4045 N N . SER A 1 502 ? 2.101 1.495 -12.885 1 81.13 502 SER A N 1
ATOM 4046 C CA . SER A 1 502 ? 1.703 2.232 -14.079 1 81.13 502 SER A CA 1
ATOM 4047 C C . SER A 1 502 ? 1.486 3.71 -13.77 1 81.13 502 SER A C 1
ATOM 4049 O O . SER A 1 502 ? 1.812 4.175 -12.676 1 81.13 502 SER A O 1
ATOM 4051 N N . PHE A 1 503 ? 1.174 4.39 -14.796 1 78.91 503 PHE A N 1
ATOM 4052 C CA . PHE A 1 503 ? 0.856 5.81 -14.702 1 78.91 503 PHE A CA 1
ATOM 4053 C C . PHE A 1 503 ? -0.62 6.054 -14.996 1 78.91 503 PHE A C 1
ATOM 4055 O O . PHE A 1 503 ? -1.346 5.129 -15.364 1 78.91 503 PHE A O 1
ATOM 4062 N N . GLN A 1 504 ? -1.049 7.192 -14.738 1 73.53 504 GLN A N 1
ATOM 4063 C CA . GLN A 1 504 ? -2.454 7.552 -14.898 1 73.53 504 GLN A CA 1
ATOM 4064 C C . GLN A 1 504 ? -2.878 7.478 -16.362 1 73.53 504 GLN A C 1
ATOM 4066 O O . GLN A 1 504 ? -2.132 7.892 -17.252 1 73.53 504 GLN A O 1
ATOM 4071 N N . ARG A 1 505 ? -4.043 7.053 -16.602 1 73.6 505 ARG A N 1
ATOM 4072 C CA . ARG A 1 505 ? -4.606 6.869 -17.936 1 73.6 505 ARG A CA 1
ATOM 4073 C C . ARG A 1 505 ? -4.625 8.184 -18.708 1 73.6 505 ARG A C 1
ATOM 4075 O O . ARG A 1 505 ? -4.398 8.201 -19.92 1 73.6 505 ARG A O 1
ATOM 4082 N N . ARG A 1 506 ? -4.82 9.266 -18.043 1 64.89 506 ARG A N 1
ATOM 4083 C CA . ARG A 1 506 ? -4.93 10.575 -18.68 1 64.89 506 ARG A CA 1
ATOM 4084 C C . ARG A 1 506 ? -3.592 11.011 -19.269 1 64.89 506 ARG A C 1
ATOM 4086 O O . ARG A 1 506 ? -3.545 11.889 -20.133 1 64.89 506 ARG A O 1
ATOM 4093 N N . MET A 1 507 ? -2.647 10.407 -18.785 1 67.98 507 MET A N 1
ATOM 4094 C CA . MET A 1 507 ? -1.305 10.795 -19.21 1 67.98 507 MET A CA 1
ATOM 4095 C C . MET A 1 507 ? -0.845 9.953 -20.395 1 67.98 507 MET A C 1
ATOM 4097 O O . MET A 1 507 ? 0.309 10.046 -20.818 1 67.98 507 MET A O 1
ATOM 4101 N N . TRP A 1 508 ? -1.848 9.047 -20.792 1 63.91 508 TRP A N 1
ATOM 4102 C CA . TRP A 1 508 ? -1.571 8.172 -21.926 1 63.91 508 TRP A CA 1
ATOM 4103 C C . TRP A 1 508 ? -1.732 8.922 -23.244 1 63.91 508 TRP A C 1
ATOM 4105 O O . TRP A 1 508 ? -2.852 9.239 -23.652 1 63.91 508 TRP A O 1
ATOM 4115 N N . ASP A 1 509 ? -0.765 9.586 -23.621 1 55.45 509 ASP A N 1
ATOM 4116 C CA . ASP A 1 509 ? -0.851 10.356 -24.857 1 55.45 509 ASP A CA 1
ATOM 4117 C C . ASP A 1 509 ? -0.658 9.459 -26.078 1 55.45 509 ASP A C 1
ATOM 4119 O O . ASP A 1 509 ? -0.643 9.941 -27.213 1 55.45 509 ASP A O 1
ATOM 4123 N N . TRP A 1 510 ? -0.332 8.202 -25.848 1 51.84 510 TRP A N 1
ATOM 4124 C CA . TRP A 1 510 ? 0.068 7.461 -27.039 1 51.84 510 TRP A CA 1
ATOM 4125 C C . TRP A 1 510 ? -1.15 7.037 -27.852 1 51.84 510 TRP A C 1
ATOM 4127 O O . TRP A 1 510 ? -2.18 6.661 -27.287 1 51.84 510 TRP A O 1
ATOM 4137 N N . LYS A 1 511 ? -1.323 7.668 -28.905 1 44.16 511 LYS A N 1
ATOM 4138 C CA . LYS A 1 511 ? -2.333 7.361 -29.914 1 44.16 511 LYS A CA 1
ATOM 4139 C C . LYS A 1 511 ? -2.364 5.868 -30.225 1 44.16 511 LYS A C 1
ATOM 4141 O O . LYS A 1 511 ? -1.316 5.247 -30.417 1 44.16 511 LYS A O 1
ATOM 4146 N N . GLU A 1 512 ? -3.334 5.245 -29.766 1 44.2 512 GLU A N 1
ATOM 4147 C CA . GLU A 1 512 ? -3.59 3.879 -30.212 1 44.2 512 GLU A CA 1
ATOM 4148 C C . GLU A 1 512 ? -3.329 3.728 -31.707 1 44.2 512 GLU A C 1
ATOM 4150 O O . GLU A 1 512 ? -3.932 4.429 -32.523 1 44.2 512 GLU A O 1
ATOM 4155 N N . ASN A 1 513 ? -2.181 3.677 -32.121 1 40.08 513 ASN A N 1
ATOM 4156 C CA . ASN A 1 513 ? -2.117 3.35 -33.542 1 40.08 513 ASN A CA 1
ATOM 4157 C C . ASN A 1 513 ? -3.008 2.16 -33.884 1 40.08 513 ASN A C 1
ATOM 4159 O O . ASN A 1 513 ? -2.821 1.065 -33.351 1 40.08 513 ASN A O 1
ATOM 4163 N N . ALA A 1 514 ? -4.199 2.414 -34.228 1 40.77 514 ALA A N 1
ATOM 4164 C CA . ALA A 1 514 ? -5.15 1.47 -34.809 1 40.77 514 ALA A CA 1
ATOM 4165 C C . ALA A 1 514 ? -4.492 0.631 -35.9 1 40.77 514 ALA A C 1
ATOM 4167 O O . ALA A 1 514 ? -4.563 0.972 -37.083 1 40.77 514 ALA A O 1
ATOM 4168 N N . GLY A 1 515 ? -3.257 0.289 -35.847 1 42.38 515 GLY A N 1
ATOM 4169 C CA . GLY A 1 515 ? -2.9 -0.551 -36.979 1 42.38 515 GLY A CA 1
ATOM 4170 C C . GLY A 1 515 ? -3.88 -1.686 -37.211 1 42.38 515 GLY A C 1
ATOM 4171 O O . GLY A 1 515 ? -4.54 -2.145 -36.277 1 42.38 515 GLY A O 1
ATOM 4172 N N . THR A 1 516 ? -4.408 -1.804 -38.35 1 45.02 516 THR A N 1
ATOM 4173 C CA . THR A 1 516 ? -5.297 -2.791 -38.95 1 45.02 516 THR A CA 1
ATOM 4174 C C . THR A 1 516 ? -4.762 -4.204 -38.735 1 45.02 516 THR A C 1
ATOM 4176 O O . THR A 1 516 ? -3.786 -4.607 -39.372 1 45.02 516 THR A O 1
ATOM 4179 N N . ASP A 1 517 ? -4.716 -4.674 -37.594 1 52.86 517 ASP A N 1
ATOM 4180 C CA . ASP A 1 517 ? -4.326 -6.07 -37.419 1 52.86 517 ASP A CA 1
ATOM 4181 C C . ASP A 1 517 ? -5.085 -6.978 -38.384 1 52.86 517 ASP A C 1
ATOM 4183 O O . ASP A 1 517 ? -6.298 -6.836 -38.554 1 52.86 517 ASP A O 1
ATOM 4187 N N . ASN A 1 518 ? -4.363 -7.618 -39.282 1 58.2 518 ASN A N 1
ATOM 4188 C CA . ASN A 1 518 ? -4.924 -8.6 -40.205 1 58.2 518 ASN A CA 1
ATOM 4189 C C . ASN A 1 518 ? -5.585 -9.756 -39.461 1 58.2 518 ASN A C 1
ATOM 4191 O O . ASN A 1 518 ? -5.048 -10.248 -38.467 1 58.2 518 ASN A O 1
ATOM 4195 N N . VAL A 1 519 ? -6.799 -9.966 -39.739 1 61.89 519 VAL A N 1
ATOM 4196 C CA . VAL A 1 519 ? -7.547 -11.099 -39.203 1 61.89 519 VAL A CA 1
ATOM 4197 C C . VAL A 1 519 ? -6.875 -12.405 -39.619 1 61.89 519 VAL A C 1
ATOM 4199 O O . VAL A 1 519 ? -6.673 -12.655 -40.81 1 61.89 519 VAL A O 1
ATOM 4202 N N . LEU A 1 520 ? -6.188 -12.971 -38.679 1 67.81 520 LEU A N 1
ATOM 4203 C CA . LEU A 1 520 ? -5.602 -14.282 -38.933 1 67.81 520 LEU A CA 1
ATOM 4204 C C . LEU A 1 520 ? -6.646 -15.384 -38.781 1 67.81 520 LEU A C 1
ATOM 4206 O O . LEU A 1 520 ? -7.375 -15.42 -37.788 1 67.81 520 LEU A O 1
ATOM 4210 N N . HIS A 1 521 ? -7.001 -16.044 -39.873 1 62.52 521 HIS A N 1
ATOM 4211 C CA . HIS A 1 521 ? -7.929 -17.168 -39.839 1 62.52 521 HIS A CA 1
ATOM 4212 C C . HIS A 1 521 ? -7.209 -18.468 -39.496 1 62.52 521 HIS A C 1
ATOM 4214 O O . HIS A 1 521 ? -6.859 -19.243 -40.389 1 62.52 521 HIS A O 1
ATOM 4220 N N . LEU A 1 522 ? -6.737 -18.537 -38.354 1 67.23 522 LEU A N 1
ATOM 4221 C CA . LEU A 1 522 ? -6.099 -19.783 -37.942 1 67.23 522 LEU A CA 1
ATOM 4222 C C . LEU A 1 522 ? -7.092 -20.69 -37.222 1 67.23 522 LEU A C 1
ATOM 4224 O O . LEU A 1 522 ? -8.033 -20.207 -36.588 1 67.23 522 LEU A O 1
ATOM 4228 N N . SER A 1 523 ? -7.053 -21.958 -37.56 1 64.8 523 SER A N 1
ATOM 4229 C CA . SER A 1 523 ? -7.898 -22.949 -36.901 1 64.8 523 SER A CA 1
ATOM 4230 C C . SER A 1 523 ? -7.595 -23.029 -35.409 1 64.8 523 SER A C 1
ATOM 4232 O O . SER A 1 523 ? -6.43 -23.025 -35.005 1 64.8 523 SER A O 1
ATOM 4234 N N . SER A 1 524 ? -8.69 -22.835 -34.559 1 74.21 524 SER A N 1
ATOM 4235 C CA . SER A 1 524 ? -8.591 -22.82 -33.104 1 74.21 524 SER A CA 1
ATOM 4236 C C . SER A 1 524 ? -9.225 -24.065 -32.493 1 74.21 524 SER A C 1
ATOM 4238 O O . SER A 1 524 ? -10.054 -24.72 -33.128 1 74.21 524 SER A O 1
ATOM 4240 N N . SER A 1 525 ? -8.568 -24.681 -31.457 1 78.75 525 SER A N 1
ATOM 4241 C CA . SER A 1 525 ? -9.129 -25.795 -30.701 1 78.75 525 SER A CA 1
ATOM 4242 C C . SER A 1 525 ? -10.203 -25.319 -29.728 1 78.75 525 SER A C 1
ATOM 4244 O O . SER A 1 525 ? -9.983 -24.373 -28.968 1 78.75 525 SER A O 1
ATOM 4246 N N . LYS A 1 526 ? -11.302 -26.003 -29.861 1 81.41 526 LYS A N 1
ATOM 4247 C CA . LYS A 1 526 ? -12.413 -25.644 -28.984 1 81.41 526 LYS A CA 1
ATOM 4248 C C . LYS A 1 526 ? -12.276 -26.315 -27.621 1 81.41 526 LYS A C 1
ATOM 4250 O O . LYS A 1 526 ? -11.605 -27.341 -27.493 1 81.41 526 LYS A O 1
ATOM 4255 N N . TYR A 1 527 ? -12.909 -25.808 -26.705 1 85.69 527 TYR A N 1
ATOM 4256 C CA . TYR A 1 527 ? -12.89 -26.296 -25.331 1 85.69 527 TYR A CA 1
ATOM 4257 C C . TYR A 1 527 ? -13.337 -27.751 -25.263 1 85.69 527 TYR A C 1
ATOM 4259 O O . TYR A 1 527 ? -12.694 -28.575 -24.608 1 85.69 527 TYR A O 1
ATOM 4267 N N . SER A 1 528 ? -14.391 -28.11 -25.946 1 85.01 528 SER A N 1
ATOM 4268 C CA . SER A 1 528 ? -14.984 -29.441 -25.877 1 85.01 528 SER A CA 1
ATOM 4269 C C . SER A 1 528 ? -14.067 -30.488 -26.501 1 85.01 528 SER A C 1
ATOM 4271 O O . SER A 1 528 ? -14.178 -31.678 -26.198 1 85.01 528 SER A O 1
ATOM 4273 N N . GLU A 1 529 ? -13.126 -30.048 -27.234 1 86.03 529 GLU A N 1
ATOM 4274 C CA . GLU A 1 529 ? -12.252 -30.965 -27.96 1 86.03 529 GLU A CA 1
ATOM 4275 C C . GLU A 1 529 ? -10.984 -31.263 -27.166 1 86.03 529 GLU A C 1
ATOM 4277 O O . GLU A 1 529 ? -10.272 -32.225 -27.461 1 86.03 529 GLU A O 1
ATOM 4282 N N . ARG A 1 530 ? -10.818 -30.495 -26.2 1 91.58 530 ARG A N 1
ATOM 4283 C CA . ARG A 1 530 ? -9.53 -30.65 -25.533 1 91.58 530 ARG A CA 1
ATOM 4284 C C . ARG A 1 530 ? -9.715 -31.025 -24.066 1 91.58 530 ARG A C 1
ATOM 4286 O O . ARG A 1 530 ? -8.739 -31.279 -23.357 1 91.58 530 ARG A O 1
ATOM 4293 N N . THR A 1 531 ? -10.899 -31.075 -23.608 1 93.97 531 THR A N 1
ATOM 4294 C CA . THR A 1 531 ? -11.196 -31.475 -22.237 1 93.97 531 THR A CA 1
ATOM 4295 C C . THR A 1 531 ? -11.671 -32.924 -22.187 1 93.97 531 THR A C 1
ATOM 4297 O O . THR A 1 531 ? -12.39 -33.379 -23.079 1 93.97 531 THR A O 1
ATOM 4300 N N . PHE A 1 532 ? -11.328 -33.656 -21.205 1 95.37 532 PHE A N 1
ATOM 4301 C CA . PHE A 1 532 ? -11.668 -35.071 -21.114 1 95.37 532 PHE A CA 1
ATOM 4302 C C . PHE A 1 532 ? -13.168 -35.256 -20.915 1 95.37 532 PHE A C 1
ATOM 4304 O O . PHE A 1 532 ? -13.802 -36.037 -21.627 1 95.37 532 PHE A O 1
ATOM 4311 N N . ILE A 1 533 ? -13.686 -34.478 -19.903 1 95.43 533 ILE A N 1
ATOM 4312 C CA . ILE A 1 533 ? -15.121 -34.513 -19.644 1 95.43 533 ILE A CA 1
ATOM 4313 C C . ILE A 1 533 ? -15.744 -33.166 -20.005 1 95.43 533 ILE A C 1
ATOM 4315 O O . ILE A 1 533 ? -15.751 -32.24 -19.19 1 95.43 533 ILE A O 1
ATOM 4319 N N . PRO A 1 534 ? -16.308 -33.086 -21.154 1 92.14 534 PRO A N 1
ATOM 4320 C CA . PRO A 1 534 ? -16.868 -31.808 -21.599 1 92.14 534 PRO A CA 1
ATOM 4321 C C . PRO A 1 534 ? -18.111 -31.402 -20.81 1 92.14 534 PRO A C 1
ATOM 4323 O O . PRO A 1 534 ? -18.392 -30.21 -20.663 1 92.14 534 PRO A O 1
ATOM 4326 N N . ASP A 1 535 ? -18.816 -32.451 -20.25 1 91.48 535 ASP A N 1
ATOM 4327 C CA . ASP A 1 535 ? -20.029 -32.168 -19.489 1 91.48 535 ASP A CA 1
ATOM 4328 C C . ASP A 1 535 ? -19.692 -31.627 -18.101 1 91.48 535 ASP A C 1
ATOM 4330 O O . ASP A 1 535 ? -19.133 -32.344 -17.269 1 91.48 535 ASP A O 1
ATOM 4334 N N . GLY A 1 536 ? -20.121 -30.474 -17.82 1 91.8 536 GLY A N 1
ATOM 4335 C CA . GLY A 1 536 ? -19.783 -29.785 -16.585 1 91.8 536 GLY A CA 1
ATOM 4336 C C . GLY A 1 536 ? -20.337 -30.468 -15.35 1 91.8 536 GLY A C 1
ATOM 4337 O O . GLY A 1 536 ? -19.681 -30.505 -14.307 1 91.8 536 GLY A O 1
ATOM 4338 N N . ALA A 1 537 ? -21.548 -31.001 -15.4 1 91.49 537 ALA A N 1
ATOM 4339 C CA . ALA A 1 537 ? -22.172 -31.676 -14.265 1 91.49 537 ALA A CA 1
ATOM 4340 C C . ALA A 1 537 ? -21.419 -32.953 -13.904 1 91.49 537 ALA A C 1
ATOM 4342 O O . ALA A 1 537 ? -21.181 -33.229 -12.726 1 91.49 537 ALA A O 1
ATOM 4343 N N . LEU A 1 538 ? -21.129 -33.69 -14.941 1 94 538 LEU A N 1
ATOM 4344 C CA . LEU A 1 538 ? -20.392 -34.93 -14.725 1 94 538 LEU A CA 1
ATOM 4345 C C . LEU A 1 538 ? -19.005 -34.647 -14.158 1 94 538 LEU A C 1
ATOM 4347 O O . LEU A 1 538 ? -18.515 -35.39 -13.305 1 94 538 LEU A O 1
ATOM 4351 N N . ARG A 1 539 ? -18.399 -33.656 -14.634 1 93.42 539 ARG A N 1
ATOM 4352 C CA . ARG A 1 539 ? -17.083 -33.259 -14.145 1 93.42 539 ARG A CA 1
ATOM 4353 C C . ARG A 1 539 ? -17.129 -32.922 -12.659 1 93.42 539 ARG A C 1
ATOM 4355 O O . ARG A 1 539 ? -16.236 -33.306 -11.901 1 93.42 539 ARG A O 1
ATOM 4362 N N . LYS A 1 540 ? -18.113 -32.194 -12.294 1 91.99 540 LYS A N 1
ATOM 4363 C CA . LYS A 1 540 ? -18.274 -31.812 -10.894 1 91.99 540 LYS A CA 1
ATOM 4364 C C . LYS A 1 540 ? -18.457 -33.04 -10.006 1 91.99 540 LYS A C 1
ATOM 4366 O O . LYS A 1 540 ? -17.926 -33.093 -8.895 1 91.99 540 LYS A O 1
ATOM 4371 N N . LEU A 1 541 ? -19.202 -33.993 -10.493 1 94.28 541 LEU A N 1
ATOM 4372 C CA . LEU A 1 541 ? -19.414 -35.223 -9.737 1 94.28 541 LEU A CA 1
ATOM 4373 C C . LEU A 1 541 ? -18.105 -35.983 -9.558 1 94.28 541 LEU A C 1
ATOM 4375 O O . LEU A 1 541 ? -17.815 -36.48 -8.467 1 94.28 541 LEU A O 1
ATOM 4379 N N . LEU A 1 542 ? -17.396 -36.074 -10.599 1 94.69 542 LEU A N 1
ATOM 4380 C CA . LEU A 1 542 ? -16.126 -36.786 -10.507 1 94.69 542 LEU A CA 1
ATOM 4381 C C . LEU A 1 542 ? -15.162 -36.06 -9.574 1 94.69 542 LEU A C 1
ATOM 4383 O O . LEU A 1 542 ? -14.396 -36.698 -8.848 1 94.69 542 LEU A O 1
ATOM 4387 N N . ASN A 1 543 ? -15.153 -34.781 -9.693 1 92.73 543 ASN A N 1
ATOM 4388 C CA . ASN A 1 543 ? -14.304 -33.99 -8.809 1 92.73 543 ASN A CA 1
ATOM 4389 C C . ASN A 1 543 ? -14.649 -34.224 -7.341 1 92.73 543 ASN A C 1
ATOM 4391 O O . ASN A 1 543 ? -13.757 -34.397 -6.509 1 92.73 543 ASN A O 1
ATOM 4395 N N . ARG A 1 544 ? -15.915 -34.221 -7.037 1 92.04 544 ARG A N 1
ATOM 4396 C CA . ARG A 1 544 ? -16.355 -34.483 -5.671 1 92.04 544 ARG A CA 1
ATOM 4397 C C . ARG A 1 544 ? -16.012 -35.908 -5.249 1 92.04 544 ARG A C 1
ATOM 4399 O O . ARG A 1 544 ? -15.657 -36.15 -4.093 1 92.04 544 ARG A O 1
ATOM 4406 N N . TYR A 1 545 ? -16.209 -36.773 -6.188 1 93.19 545 TYR A N 1
ATOM 4407 C CA . TYR A 1 545 ? -15.838 -38.158 -5.924 1 93.19 545 TYR A CA 1
ATOM 4408 C C . TYR A 1 545 ? -14.363 -38.268 -5.558 1 93.19 545 TYR A C 1
ATOM 4410 O O . TYR A 1 545 ? -14 -38.99 -4.626 1 93.19 545 TYR A O 1
ATOM 4418 N N . SER A 1 546 ? -13.528 -37.571 -6.29 1 90.89 546 SER A N 1
ATOM 4419 C CA . SER A 1 546 ? -12.085 -37.629 -6.081 1 90.89 546 SER A CA 1
ATOM 4420 C C . SER A 1 546 ? -11.694 -37.003 -4.747 1 90.89 546 SER A C 1
ATOM 4422 O O . SER A 1 546 ? -10.718 -37.421 -4.12 1 90.89 546 SER A O 1
ATOM 4424 N N . GLY A 1 547 ? -12.36 -36.008 -4.35 1 86.37 547 GLY A N 1
ATOM 4425 C CA . GLY A 1 547 ? -12.064 -35.35 -3.087 1 86.37 547 GLY A CA 1
ATOM 4426 C C . GLY A 1 547 ? -12.499 -36.155 -1.878 1 86.37 547 GLY A C 1
ATOM 4427 O O . GLY A 1 547 ? -11.914 -36.032 -0.8 1 86.37 547 GLY A O 1
ATOM 4428 N N . ASP A 1 548 ? -13.417 -36.97 -2.052 1 80.87 548 ASP A N 1
ATOM 4429 C CA . ASP A 1 548 ? -13.917 -37.92 -1.064 1 80.87 548 ASP A CA 1
ATOM 4430 C C . ASP A 1 548 ? -14.101 -37.252 0.297 1 80.87 548 ASP A C 1
ATOM 4432 O O . ASP A 1 548 ? -13.671 -37.788 1.321 1 80.87 548 ASP A O 1
ATOM 4436 N N . GLY A 1 549 ? -14.63 -35.991 0.29 1 74.99 549 GLY A N 1
ATOM 4437 C CA . GLY A 1 549 ? -14.93 -35.288 1.527 1 74.99 549 GLY A CA 1
ATOM 4438 C C . GLY A 1 549 ? -13.732 -34.557 2.104 1 74.99 549 GLY A C 1
ATOM 4439 O O . GLY A 1 549 ? -13.835 -33.918 3.153 1 74.99 549 GLY A O 1
ATOM 4440 N N . ARG A 1 550 ? -12.609 -34.612 1.443 1 68.98 550 ARG A N 1
ATOM 4441 C CA . ARG A 1 550 ? -11.392 -33.994 1.959 1 68.98 550 ARG A CA 1
ATOM 4442 C C . ARG A 1 550 ? -11.196 -32.6 1.374 1 68.98 550 ARG A C 1
ATOM 4444 O O . ARG A 1 550 ? -11.852 -32.233 0.397 1 68.98 550 ARG A O 1
ATOM 4451 N N . VAL A 1 551 ? -10.466 -31.855 2.166 1 68.61 551 VAL A N 1
ATOM 4452 C CA . VAL A 1 551 ? -10.102 -30.524 1.692 1 68.61 551 VAL A CA 1
ATOM 4453 C C . VAL A 1 551 ? -8.908 -30.62 0.745 1 68.61 551 VAL A C 1
ATOM 4455 O O . VAL A 1 551 ? -7.857 -31.151 1.113 1 68.61 551 VAL A O 1
ATOM 4458 N N . VAL A 1 552 ? -9.167 -30.301 -0.389 1 69.18 552 VAL A N 1
ATOM 4459 C CA . VAL A 1 552 ? -8.103 -30.282 -1.387 1 69.18 552 VAL A CA 1
ATOM 4460 C C . VAL A 1 552 ? -7.824 -28.844 -1.817 1 69.18 552 VAL A C 1
ATOM 4462 O O . VAL A 1 552 ? -8.722 -2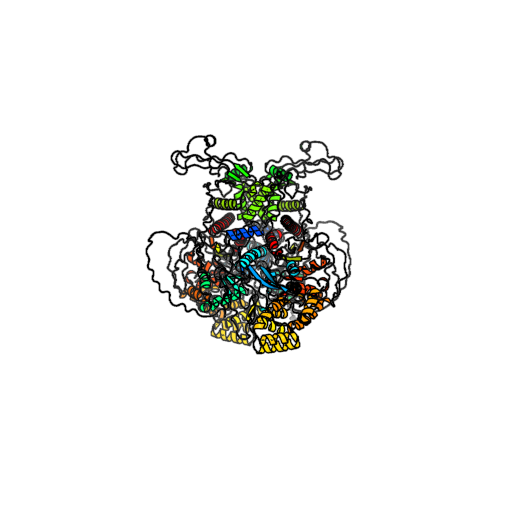8.147 -2.296 1 69.18 552 VAL A O 1
ATOM 4465 N N . ARG A 1 553 ? -6.678 -28.328 -1.755 1 69.33 553 ARG A N 1
ATOM 4466 C CA . ARG A 1 553 ? -6.239 -26.985 -2.119 1 69.33 553 ARG A CA 1
ATOM 4467 C C . ARG A 1 553 ? -7.178 -25.928 -1.547 1 69.33 553 ARG A C 1
ATOM 4469 O O . ARG A 1 553 ? -7.632 -25.038 -2.269 1 69.33 553 ARG A O 1
ATOM 4476 N N . GLY A 1 554 ? -7.634 -26.228 -0.409 1 63.37 554 GLY A N 1
ATOM 4477 C CA . GLY A 1 554 ? -8.397 -25.254 0.355 1 63.37 554 GLY A CA 1
ATOM 4478 C C . GLY A 1 554 ? -9.894 -25.362 0.134 1 63.37 554 GLY A C 1
ATOM 4479 O O . GLY A 1 554 ? -10.671 -24.616 0.734 1 63.37 554 GLY A O 1
ATOM 4480 N N . VAL A 1 555 ? -10.359 -26.282 -0.766 1 69.5 555 VAL A N 1
ATOM 4481 C CA . VAL A 1 555 ? -11.782 -26.41 -1.065 1 69.5 555 VAL A CA 1
ATOM 4482 C C . VAL A 1 555 ? -12.306 -27.738 -0.523 1 69.5 555 VAL A C 1
ATOM 4484 O O . VAL A 1 555 ? -11.713 -28.792 -0.764 1 69.5 555 VAL A O 1
ATOM 4487 N N . LYS A 1 556 ? -13.23 -27.626 0.338 1 74.84 556 LYS A N 1
ATOM 4488 C CA . LYS A 1 556 ? -13.864 -28.839 0.847 1 74.84 556 LYS A CA 1
ATOM 4489 C C . LYS A 1 556 ? -14.822 -29.432 -0.182 1 74.84 556 LYS A C 1
ATOM 4491 O O . LYS A 1 556 ? -15.73 -28.748 -0.659 1 74.84 556 LYS A O 1
ATOM 4496 N N . ASN A 1 557 ? -14.577 -30.669 -0.661 1 77.69 557 ASN A N 1
ATOM 4497 C CA . ASN A 1 557 ? -15.441 -31.403 -1.579 1 77.69 557 ASN A CA 1
ATOM 4498 C C . ASN A 1 557 ? -16.313 -32.414 -0.842 1 77.69 557 ASN A C 1
ATOM 4500 O O . ASN A 1 557 ? -15.826 -33.458 -0.405 1 77.69 557 ASN A O 1
ATOM 4504 N N . PRO A 1 558 ? -17.54 -32.105 -0.679 1 80.52 558 PRO A N 1
ATOM 4505 C CA . PRO A 1 558 ? -18.403 -33.041 0.045 1 80.52 558 PRO A CA 1
ATOM 4506 C C . PRO A 1 558 ? -18.506 -34.401 -0.642 1 80.52 558 PRO A C 1
ATOM 4508 O O . PRO A 1 558 ? -18.463 -34.48 -1.872 1 80.52 558 PRO A O 1
ATOM 4511 N N . SER A 1 559 ? -18.744 -35.487 0.128 1 85.92 559 SER A N 1
ATOM 4512 C CA . SER A 1 559 ? -18.878 -36.843 -0.394 1 85.92 559 SER A CA 1
ATOM 4513 C C . SER A 1 559 ? -20.157 -36.998 -1.209 1 85.92 559 SER A C 1
ATOM 4515 O O . SER A 1 559 ? -21.135 -36.281 -0.982 1 85.92 559 SER A O 1
ATOM 4517 N N . LEU A 1 560 ? -20.108 -37.894 -2.176 1 91.05 560 LEU A N 1
ATOM 4518 C CA . LEU A 1 560 ? -21.254 -38.12 -3.051 1 91.05 560 LEU A CA 1
ATOM 4519 C C . LEU A 1 560 ? -22.298 -38.992 -2.364 1 91.05 560 LEU A C 1
ATOM 4521 O O . LEU A 1 560 ? -21.952 -39.908 -1.613 1 91.05 560 LEU A O 1
ATOM 4525 N N . THR A 1 561 ? -23.6 -38.708 -2.626 1 88.88 561 THR A N 1
ATOM 4526 C CA . THR A 1 561 ? -24.681 -39.603 -2.228 1 88.88 561 THR A CA 1
ATOM 4527 C C . THR A 1 561 ? -24.727 -40.831 -3.133 1 88.88 561 THR A C 1
ATOM 4529 O O . THR A 1 561 ? -24.089 -40.856 -4.188 1 88.88 561 THR A O 1
ATOM 4532 N N . GLU A 1 562 ? -25.485 -41.91 -2.672 1 89.18 562 GLU A N 1
ATOM 4533 C CA . GLU A 1 562 ? -25.581 -43.133 -3.464 1 89.18 562 GLU A CA 1
ATOM 4534 C C . GLU A 1 562 ? -26.237 -42.865 -4.815 1 89.18 562 GLU A C 1
ATOM 4536 O O . GLU A 1 562 ? -25.851 -43.456 -5.826 1 89.18 562 GLU A O 1
ATOM 4541 N N . LYS A 1 563 ? -27.122 -41.943 -4.801 1 90.17 563 LYS A N 1
ATOM 4542 C CA . LYS A 1 563 ? -27.783 -41.586 -6.053 1 90.17 563 LYS A CA 1
ATOM 4543 C C . LYS A 1 563 ? -26.824 -40.861 -6.993 1 90.17 563 LYS A C 1
ATOM 4545 O O . LYS A 1 563 ? -26.808 -41.124 -8.197 1 90.17 563 LYS A O 1
ATOM 4550 N N . GLU A 1 564 ? -26.05 -40.026 -6.481 1 93.21 564 GLU A N 1
ATOM 4551 C CA . GLU A 1 564 ? -25.087 -39.264 -7.27 1 93.21 564 GLU A CA 1
ATOM 4552 C C . GLU A 1 564 ? -23.987 -40.167 -7.821 1 93.21 564 GLU A C 1
ATOM 4554 O O . GLU A 1 564 ? -23.509 -39.961 -8.939 1 93.21 564 GLU A O 1
ATOM 4559 N N . LYS A 1 565 ? -23.62 -41.126 -7.027 1 94.04 565 LYS A N 1
ATOM 4560 C CA . LYS A 1 565 ? -22.631 -42.101 -7.477 1 94.04 565 LYS A CA 1
ATOM 4561 C C . LYS A 1 565 ? -23.156 -42.913 -8.657 1 94.04 565 LYS A C 1
ATOM 4563 O O . LYS A 1 565 ? -22.411 -43.21 -9.593 1 94.04 565 LYS A O 1
ATOM 4568 N N . GLY A 1 566 ? -24.413 -43.221 -8.523 1 93.29 566 GLY A N 1
ATOM 4569 C CA . GLY A 1 566 ? -25.031 -43.916 -9.641 1 93.29 566 GLY A CA 1
ATOM 4570 C C . GLY A 1 566 ? -25.036 -43.101 -10.921 1 93.29 566 GLY A C 1
ATOM 4571 O O . GLY A 1 566 ? -24.758 -43.629 -11.999 1 93.29 566 GLY A O 1
ATOM 4572 N N . CYS A 1 567 ? -25.301 -41.861 -10.818 1 94.68 567 CYS A N 1
ATOM 4573 C CA . CYS A 1 567 ? -25.292 -40.958 -11.964 1 94.68 567 CYS A CA 1
ATOM 4574 C C . CYS A 1 567 ? -23.886 -40.819 -12.536 1 94.68 567 CYS A C 1
ATOM 4576 O O . CYS A 1 567 ? -23.711 -40.761 -13.755 1 94.68 567 CYS A O 1
ATOM 4578 N N . LEU A 1 568 ? -22.923 -40.776 -11.695 1 96.06 568 LEU A N 1
ATOM 4579 C CA . LEU A 1 568 ? -21.528 -40.674 -12.11 1 96.06 568 LEU A CA 1
ATOM 4580 C C . LEU A 1 568 ? -21.11 -41.899 -12.916 1 96.06 568 LEU A C 1
ATOM 4582 O O . LEU A 1 568 ? -20.549 -41.768 -14.007 1 96.06 568 LEU A O 1
ATOM 4586 N N . LEU A 1 569 ? -21.436 -43.07 -12.382 1 95.89 569 LEU A N 1
ATOM 4587 C CA . LEU A 1 569 ? -21.02 -44.31 -13.028 1 95.89 569 LEU A CA 1
ATOM 4588 C C . LEU A 1 569 ? -21.709 -44.476 -14.379 1 95.89 569 LEU A C 1
ATOM 4590 O O . LEU A 1 569 ? -21.087 -44.916 -15.348 1 95.89 569 LEU A O 1
ATOM 4594 N N . LYS A 1 570 ? -22.954 -44.045 -14.426 1 94.24 570 LYS A N 1
ATOM 4595 C CA . LYS A 1 570 ? -23.679 -44.135 -15.689 1 94.24 570 LYS A CA 1
ATOM 4596 C C . LYS A 1 570 ? -23.098 -43.178 -16.727 1 94.24 570 LYS A C 1
ATOM 4598 O O . LYS A 1 570 ? -22.91 -43.552 -17.886 1 94.24 570 LYS A O 1
ATOM 4603 N N . GLY A 1 571 ? -22.851 -42.024 -16.312 1 95.19 571 GLY A N 1
ATOM 4604 C CA . GLY A 1 571 ? -22.293 -41.025 -17.21 1 95.19 571 GLY A CA 1
ATOM 4605 C C . GLY A 1 571 ? -20.909 -41.385 -17.718 1 95.19 571 GLY A C 1
ATOM 4606 O O . GLY A 1 571 ? -20.604 -41.187 -18.895 1 95.19 571 GLY A O 1
ATOM 4607 N N . VAL A 1 572 ? -20.065 -41.89 -16.901 1 95.8 572 VAL A N 1
ATOM 4608 C CA . VAL A 1 572 ? -18.691 -42.239 -17.245 1 95.8 572 VAL A CA 1
ATOM 4609 C C . VAL A 1 572 ? -18.682 -43.451 -18.174 1 95.8 572 VAL A C 1
ATOM 4611 O O . VAL A 1 572 ? -17.834 -43.553 -19.063 1 95.8 572 VAL A O 1
ATOM 4614 N N . LYS A 1 573 ? -19.616 -44.331 -17.927 1 95.46 573 LYS A N 1
ATOM 4615 C CA . LYS A 1 573 ? -19.699 -45.513 -18.78 1 95.46 573 LYS A CA 1
ATOM 4616 C C . LYS A 1 573 ? -19.903 -45.124 -20.241 1 95.46 573 LYS A C 1
ATOM 4618 O O . LYS A 1 573 ? -19.305 -45.722 -21.137 1 95.46 573 LYS A O 1
ATOM 4623 N N . GLU A 1 574 ? -20.684 -44.127 -20.43 1 93.87 574 GLU A N 1
ATOM 4624 C CA . GLU A 1 574 ? -20.969 -43.66 -21.783 1 93.87 574 GLU A CA 1
ATOM 4625 C C . GLU A 1 574 ? -19.777 -42.91 -22.37 1 93.87 574 GLU A C 1
ATOM 4627 O O . GLU A 1 574 ? -19.524 -42.981 -23.575 1 93.87 574 GLU A O 1
ATOM 4632 N N . LEU A 1 575 ? -19.059 -42.283 -21.599 1 93.93 575 LEU A N 1
ATOM 4633 C CA . LEU A 1 575 ? -17.985 -41.406 -22.053 1 93.93 575 LEU A CA 1
ATOM 4634 C C . LEU A 1 575 ? -16.698 -42.193 -22.277 1 93.93 575 LEU A C 1
ATOM 4636 O O . LEU A 1 575 ? -16.026 -42.015 -23.295 1 93.93 575 LEU A O 1
ATOM 4640 N N . SER A 1 576 ? -16.319 -43.052 -21.286 1 95 576 SER A N 1
ATOM 4641 C CA . SER A 1 576 ? -15.052 -43.775 -21.301 1 95 576 SER A CA 1
ATOM 4642 C C . SER A 1 576 ? -15.17 -45.111 -20.575 1 95 576 SER A C 1
ATOM 4644 O O . SER A 1 576 ? -15.187 -45.156 -19.344 1 95 576 SER A O 1
ATOM 4646 N N . PRO A 1 577 ? -15.155 -46.095 -21.264 1 92.29 577 PRO A N 1
ATOM 4647 C CA . PRO A 1 577 ? -15.216 -47.416 -20.635 1 92.29 577 PRO A CA 1
ATOM 4648 C C . PRO A 1 577 ? -14.01 -47.701 -19.743 1 92.29 577 PRO A C 1
ATOM 4650 O O . PRO A 1 577 ? -14.136 -48.394 -18.73 1 92.29 577 PRO A O 1
ATOM 4653 N N . ALA A 1 578 ? -12.957 -47.161 -20.155 1 92.74 578 ALA A N 1
ATOM 4654 C CA . ALA A 1 578 ? -11.743 -47.405 -19.379 1 92.74 578 ALA A CA 1
ATOM 4655 C C . ALA A 1 578 ? -11.839 -46.77 -17.995 1 92.74 578 ALA A C 1
ATOM 4657 O O . ALA A 1 578 ? -11.492 -47.397 -16.992 1 92.74 578 ALA A O 1
ATOM 4658 N N . LEU A 1 579 ? -12.337 -45.509 -17.954 1 95.06 579 LEU A N 1
ATOM 4659 C CA . LEU A 1 579 ? -12.491 -44.834 -16.67 1 95.06 579 LEU A CA 1
ATOM 4660 C C . LEU A 1 579 ? -13.558 -45.516 -15.821 1 95.06 579 LEU A C 1
ATOM 4662 O O . LEU A 1 579 ? -13.427 -45.595 -14.597 1 95.06 579 LEU A O 1
ATOM 4666 N N . HIS A 1 580 ? -14.562 -46.016 -16.499 1 95.13 580 HIS A N 1
ATOM 4667 C CA . HIS A 1 580 ? -15.612 -46.743 -15.796 1 95.13 580 HIS A CA 1
ATOM 4668 C C . HIS A 1 580 ? -15.052 -47.973 -15.088 1 95.13 580 HIS A C 1
ATOM 4670 O O . HIS A 1 580 ? -15.402 -48.245 -13.937 1 95.13 580 HIS A O 1
ATOM 4676 N N . SER A 1 581 ? -14.249 -48.67 -15.741 1 91.99 581 SER A N 1
ATOM 4677 C CA . SER A 1 581 ? -13.641 -49.866 -15.167 1 91.99 581 SER A CA 1
ATOM 4678 C C . SER A 1 581 ? -12.786 -49.522 -13.952 1 91.99 581 SER A C 1
ATOM 4680 O O . SER A 1 581 ? -12.762 -50.27 -12.972 1 91.99 581 SER A O 1
ATOM 4682 N N . ILE A 1 582 ? -12.062 -48.484 -14.028 1 92.22 582 ILE A N 1
ATOM 4683 C CA . ILE A 1 582 ? -11.214 -48.051 -12.922 1 92.22 582 ILE A CA 1
ATOM 4684 C C . ILE A 1 582 ? -12.082 -47.675 -11.723 1 92.22 582 ILE A C 1
ATOM 4686 O O . ILE A 1 582 ? -11.782 -48.055 -10.589 1 92.22 582 ILE A O 1
ATOM 4690 N N . LEU A 1 583 ? -13.185 -46.971 -12.004 1 93.5 583 LEU A N 1
ATOM 4691 C CA . LEU A 1 583 ? -14.074 -46.566 -10.921 1 93.5 583 LEU A CA 1
ATOM 4692 C C . LEU A 1 583 ? -14.715 -47.782 -10.261 1 93.5 583 LEU A C 1
ATOM 4694 O O . LEU A 1 583 ? -14.908 -47.803 -9.043 1 93.5 583 LEU A O 1
ATOM 4698 N N . LEU A 1 584 ? -14.991 -48.787 -11.011 1 91.47 584 LEU A N 1
ATOM 4699 C CA . LEU A 1 584 ? -15.548 -50.018 -10.46 1 91.47 584 LEU A CA 1
ATOM 4700 C C . LEU A 1 584 ? -14.537 -50.713 -9.554 1 91.47 584 LEU A C 1
ATOM 4702 O O . LEU A 1 584 ? -14.899 -51.231 -8.495 1 91.47 584 LEU A O 1
ATOM 4706 N N . SER A 1 585 ? -13.373 -50.684 -9.991 1 88.89 585 SER A N 1
ATOM 4707 C CA . SER A 1 585 ? -12.32 -51.29 -9.184 1 88.89 585 SER A CA 1
ATOM 4708 C C . SER A 1 585 ? -12.15 -50.558 -7.857 1 88.89 585 SER A C 1
ATOM 4710 O O . SER A 1 585 ? -11.852 -51.178 -6.833 1 88.89 585 SER A O 1
ATOM 4712 N N . ILE A 1 586 ? -12.243 -49.253 -7.935 1 89.33 586 ILE A 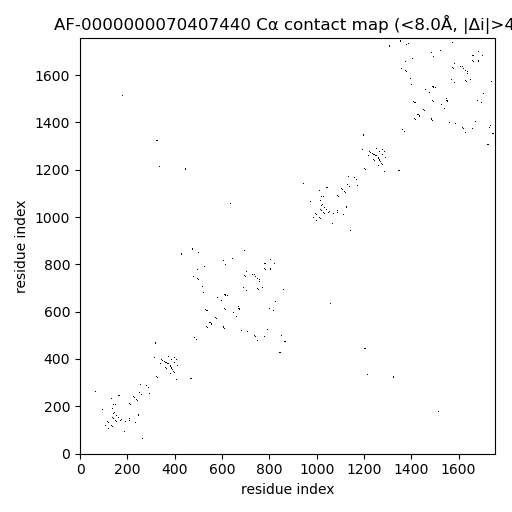N 1
ATOM 4713 C CA . ILE A 1 586 ? -12.104 -48.435 -6.735 1 89.33 586 ILE A CA 1
ATOM 4714 C C . ILE A 1 586 ? -13.257 -48.725 -5.776 1 89.33 586 ILE A C 1
ATOM 4716 O O . ILE A 1 586 ? -13.062 -48.781 -4.56 1 89.33 586 ILE A O 1
ATOM 4720 N N . GLU A 1 587 ? -14.429 -48.938 -6.339 1 88.08 587 GLU A N 1
ATOM 4721 C CA . GLU A 1 587 ? -15.599 -49.217 -5.512 1 88.08 587 GLU A CA 1
ATOM 4722 C C . GLU A 1 587 ? -15.501 -50.595 -4.865 1 88.08 587 GLU A C 1
ATOM 4724 O O . GLU A 1 587 ? -16.033 -50.814 -3.774 1 88.08 587 GLU A O 1
ATOM 4729 N N . GLU A 1 588 ? -14.824 -51.447 -5.491 1 85.54 588 GLU A N 1
ATOM 4730 C CA . GLU A 1 588 ? -14.629 -52.793 -4.959 1 85.54 588 GLU A CA 1
ATOM 4731 C C . GLU A 1 588 ? -13.577 -52.803 -3.855 1 85.54 588 GLU A C 1
ATOM 4733 O O . GLU A 1 588 ? -13.722 -53.514 -2.858 1 85.54 588 GLU A O 1
ATOM 4738 N N . ASP A 1 589 ? -12.501 -52.076 -4.116 1 81.91 589 ASP A N 1
ATOM 4739 C CA . ASP A 1 589 ? -11.41 -51.981 -3.152 1 81.91 589 ASP A CA 1
ATOM 4740 C C . ASP A 1 589 ? -11.023 -50.525 -2.902 1 81.91 589 ASP A C 1
ATOM 4742 O O . ASP A 1 589 ? -10.372 -49.898 -3.741 1 81.91 589 ASP A O 1
ATOM 4746 N N . ARG A 1 590 ? -11.32 -50.055 -1.798 1 78.43 590 ARG A N 1
ATOM 4747 C CA . ARG A 1 590 ? -11.143 -48.643 -1.476 1 78.43 590 ARG A CA 1
ATOM 4748 C C . ARG A 1 590 ? -9.665 -48.294 -1.337 1 78.43 590 ARG A C 1
ATOM 4750 O O . ARG A 1 590 ? -9.283 -47.128 -1.453 1 78.43 590 ARG A O 1
ATOM 4757 N N . HIS A 1 591 ? -8.872 -49.251 -1.166 1 73.21 591 HIS A N 1
ATOM 4758 C CA . HIS A 1 591 ? -7.441 -48.991 -1.051 1 73.21 591 HIS A CA 1
ATOM 4759 C C . HIS A 1 591 ? -6.865 -48.483 -2.368 1 73.21 591 HIS A C 1
ATOM 4761 O O . HIS A 1 591 ? -5.857 -47.773 -2.377 1 73.21 591 HIS A O 1
ATOM 4767 N N . VAL A 1 592 ? -7.55 -48.826 -3.4 1 80.83 592 VAL A N 1
ATOM 4768 C CA . VAL A 1 592 ? -7.113 -48.444 -4.739 1 80.83 592 VAL A CA 1
ATOM 4769 C C . VAL A 1 592 ? -7.39 -46.959 -4.968 1 80.83 592 VAL A C 1
ATOM 4771 O O . VAL A 1 592 ? -6.741 -46.322 -5.802 1 80.83 592 VAL A O 1
ATOM 4774 N N . PHE A 1 593 ? -8.254 -46.451 -4.219 1 85.61 593 PHE A N 1
ATOM 4775 C CA . PHE A 1 593 ? -8.695 -45.071 -4.388 1 85.61 593 PHE A CA 1
ATOM 4776 C C . PHE A 1 593 ? -7.529 -44.105 -4.209 1 85.61 593 PHE A C 1
ATOM 4778 O O . PHE A 1 593 ? -7.353 -43.182 -5.007 1 85.61 593 PHE A O 1
ATOM 4785 N N . LYS A 1 594 ? -6.716 -44.273 -3.239 1 77.5 594 LYS A N 1
ATOM 4786 C CA . LYS A 1 594 ? -5.624 -43.364 -2.902 1 77.5 594 LYS A CA 1
ATOM 4787 C C . LYS A 1 594 ? -4.612 -43.275 -4.041 1 77.5 594 LYS A C 1
ATOM 4789 O O . LYS A 1 594 ? -4.004 -42.224 -4.257 1 77.5 594 LYS A O 1
ATOM 4794 N N . HIS A 1 595 ? -4.594 -44.348 -4.817 1 83.55 595 HIS A N 1
ATOM 4795 C CA . HIS A 1 595 ? -3.618 -44.418 -5.899 1 83.55 595 HIS A CA 1
ATOM 4796 C C . HIS A 1 595 ? -4.075 -43.605 -7.106 1 83.55 595 HIS A C 1
ATOM 4798 O O . HIS A 1 595 ? -3.248 -43.112 -7.876 1 83.55 595 HIS A O 1
ATOM 4804 N N . PHE A 1 596 ? -5.338 -43.486 -7.183 1 90.52 596 PHE A N 1
ATOM 4805 C CA . PHE A 1 596 ? -5.86 -42.871 -8.398 1 90.52 596 PHE A CA 1
ATOM 4806 C C . PHE A 1 596 ? -6.457 -41.501 -8.098 1 90.52 596 PHE A C 1
ATOM 4808 O O . PHE A 1 596 ? -6.933 -40.814 -9.004 1 90.52 596 PHE A O 1
ATOM 4815 N N . GLN A 1 597 ? -6.421 -41.144 -6.939 1 90.1 597 GLN A N 1
ATOM 4816 C CA . GLN A 1 597 ? -7.11 -39.931 -6.511 1 90.1 597 GLN A CA 1
ATOM 4817 C C . GLN A 1 597 ? -6.643 -38.72 -7.314 1 90.1 597 GLN A C 1
ATOM 4819 O O . GLN A 1 597 ? -7.461 -37.982 -7.867 1 90.1 597 GLN A O 1
ATOM 4824 N N . ARG A 1 598 ? -5.352 -38.451 -7.43 1 91.42 598 ARG A N 1
ATOM 4825 C CA . ARG A 1 598 ? -4.817 -37.275 -8.109 1 91.42 598 ARG A CA 1
ATOM 4826 C C . ARG A 1 598 ? -5.082 -37.341 -9.609 1 91.42 598 ARG A C 1
ATOM 4828 O O . ARG A 1 598 ? -5.313 -36.314 -10.25 1 91.42 598 ARG A O 1
ATOM 4835 N N . LEU A 1 599 ? -5.019 -38.544 -10.125 1 94.15 599 LEU A N 1
ATOM 4836 C CA . LEU A 1 599 ? -5.364 -38.705 -11.533 1 94.15 599 LEU A CA 1
ATOM 4837 C C . LEU A 1 599 ? -6.821 -38.331 -11.781 1 94.15 599 LEU A C 1
ATOM 4839 O O . LEU A 1 599 ? -7.13 -37.627 -12.745 1 94.15 599 LEU A O 1
ATOM 4843 N N . LEU A 1 600 ? -7.682 -38.83 -10.893 1 94.42 600 LEU A N 1
ATOM 4844 C CA . LEU A 1 600 ? -9.101 -38.518 -11.027 1 94.42 600 LEU A CA 1
ATOM 4845 C C . LEU A 1 600 ? -9.339 -37.016 -10.914 1 94.42 600 LEU A C 1
ATOM 4847 O O . LEU A 1 600 ? -10.195 -36.465 -11.61 1 94.42 600 LEU A O 1
ATOM 4851 N N . MET A 1 601 ? -8.576 -36.465 -10.13 1 93.49 601 MET A N 1
ATOM 4852 C CA . MET A 1 601 ? -8.686 -35.017 -9.977 1 93.49 601 MET A CA 1
ATOM 4853 C C . MET A 1 601 ? -8.286 -34.302 -11.264 1 93.49 601 MET A C 1
ATOM 4855 O O . MET A 1 601 ? -8.913 -33.314 -11.65 1 93.49 601 MET A O 1
ATOM 4859 N N . CYS A 1 602 ? -7.28 -34.722 -11.882 1 95.36 602 CYS A N 1
ATOM 4860 C CA . CYS A 1 602 ? -6.836 -34.134 -13.141 1 95.36 602 CYS A CA 1
ATOM 4861 C C . CYS A 1 602 ? -7.891 -34.311 -14.227 1 95.36 602 CYS A C 1
ATOM 4863 O O . CYS A 1 602 ? -8.146 -33.391 -15.006 1 95.36 602 CYS A O 1
ATOM 4865 N N . LEU A 1 603 ? -8.456 -35.461 -14.208 1 95.59 603 LEU A N 1
ATOM 4866 C CA . LEU A 1 603 ? -9.427 -35.781 -15.248 1 95.59 603 LEU A CA 1
ATOM 4867 C C . LEU A 1 603 ? -10.709 -34.976 -15.061 1 95.59 603 LEU A C 1
ATOM 4869 O O . LEU A 1 603 ? -11.454 -34.756 -16.018 1 95.59 603 LEU A O 1
ATOM 4873 N N . SER A 1 604 ? -10.965 -34.609 -13.841 1 94.16 604 SER A N 1
ATOM 4874 C CA . SER A 1 604 ? -12.174 -33.846 -13.549 1 94.16 604 SER A CA 1
ATOM 4875 C C . SER A 1 604 ? -11.953 -32.353 -13.766 1 94.16 604 SER A C 1
ATOM 4877 O O . SER A 1 604 ? -12.882 -31.556 -13.625 1 94.16 604 SER A O 1
ATOM 4879 N N . SER A 1 605 ? -10.813 -31.949 -14.108 1 93.29 605 SER A N 1
ATOM 4880 C CA . SER A 1 605 ? -10.495 -30.54 -14.318 1 93.29 605 SER A CA 1
ATOM 4881 C C . SER A 1 605 ? -10.955 -30.068 -15.693 1 93.29 605 SER A C 1
ATOM 4883 O O . SER A 1 605 ? -11.033 -30.861 -16.633 1 93.29 605 SER A O 1
ATOM 4885 N N . PRO A 1 606 ? -11.272 -28.816 -15.789 1 93.25 606 PRO A N 1
ATOM 4886 C CA . PRO A 1 606 ? -11.649 -28.273 -17.096 1 93.25 606 PRO A CA 1
ATOM 4887 C C . PRO A 1 606 ? -10.439 -27.941 -17.968 1 93.25 606 PRO A C 1
ATOM 4889 O O . PRO A 1 606 ? -10.597 -27.428 -19.079 1 93.25 606 PRO A O 1
ATOM 4892 N N . SER A 1 607 ? -9.28 -28.301 -17.557 1 94.79 607 SER A N 1
ATOM 4893 C CA . SER A 1 607 ? -8.049 -28 -18.279 1 94.79 607 SER A CA 1
ATOM 4894 C C . SER A 1 607 ? -7.866 -28.931 -19.473 1 94.79 607 SER A C 1
ATOM 4896 O O . SER A 1 607 ? -8.403 -30.04 -19.489 1 94.79 607 SER A O 1
ATOM 4898 N N . PRO A 1 608 ? -7.183 -28.395 -20.463 1 95.19 608 PRO A N 1
ATOM 4899 C CA . PRO A 1 608 ? -6.909 -29.28 -21.598 1 95.19 608 PRO A CA 1
ATOM 4900 C C . PRO A 1 608 ? -6.13 -30.53 -21.196 1 95.19 608 PRO A C 1
ATOM 4902 O O . PRO A 1 608 ? -5.235 -30.46 -20.35 1 95.19 608 PRO A O 1
ATOM 4905 N N . VAL A 1 609 ? -6.416 -31.619 -21.819 1 96.12 609 VAL A N 1
ATOM 4906 C CA . VAL A 1 609 ? -5.789 -32.9 -21.507 1 96.12 609 VAL A CA 1
ATOM 4907 C C . VAL A 1 609 ? -4.301 -32.843 -21.846 1 96.12 609 VAL A C 1
ATOM 4909 O O . VAL A 1 609 ? -3.49 -33.538 -21.229 1 96.12 609 VAL A O 1
ATOM 4912 N N . CYS A 1 610 ? -3.938 -31.964 -22.797 1 94.7 610 CYS A N 1
ATOM 4913 C CA . CYS A 1 610 ? -2.543 -31.895 -23.218 1 94.7 610 CYS A CA 1
ATOM 4914 C C . CYS A 1 610 ? -1.673 -31.283 -22.127 1 94.7 610 CYS A C 1
ATOM 4916 O O . CYS A 1 610 ? -0.445 -31.348 -22.197 1 94.7 610 CYS A O 1
ATOM 4918 N N . SER A 1 611 ? -2.252 -30.695 -21.097 1 94.44 611 SER A N 1
ATOM 4919 C CA . SER A 1 611 ? -1.468 -30.255 -19.948 1 94.44 611 SER A CA 1
ATOM 4920 C C . SER A 1 611 ? -0.995 -31.441 -19.114 1 94.44 611 SER A C 1
ATOM 4922 O O . SER A 1 611 ? 0.054 -31.375 -18.471 1 94.44 611 SER A O 1
ATOM 4924 N N . LEU A 1 612 ? -1.757 -32.481 -19.095 1 95.24 612 LEU A N 1
ATOM 4925 C CA . LEU A 1 612 ? -1.466 -33.696 -18.342 1 95.24 612 LEU A CA 1
ATOM 4926 C C . LEU A 1 612 ? -0.61 -34.654 -19.165 1 95.24 612 LEU A C 1
ATOM 4928 O O . LEU A 1 612 ? 0.352 -35.23 -18.652 1 95.24 612 LEU A O 1
ATOM 4932 N N . ILE A 1 613 ? -1.066 -34.818 -20.421 1 95.44 613 ILE A N 1
ATOM 4933 C CA . ILE A 1 613 ? -0.376 -35.67 -21.384 1 95.44 613 ILE A CA 1
ATOM 4934 C C . ILE A 1 613 ? 0.209 -34.813 -22.504 1 95.44 613 ILE A C 1
ATOM 4936 O O . ILE A 1 613 ? -0.468 -34.529 -23.495 1 95.44 613 ILE A O 1
ATOM 4940 N N . ARG A 1 614 ? 1.412 -34.515 -22.389 1 92.62 614 ARG A N 1
ATOM 4941 C CA . ARG A 1 614 ? 2.055 -33.645 -23.369 1 92.62 614 ARG A CA 1
ATOM 4942 C C . ARG A 1 614 ? 2.323 -34.392 -24.671 1 92.62 614 ARG A C 1
ATOM 4944 O O . ARG A 1 614 ? 2.937 -35.462 -24.664 1 92.62 614 ARG A O 1
ATOM 4951 N N . PRO A 1 615 ? 1.945 -33.827 -25.761 1 91.85 615 PRO A N 1
ATOM 4952 C CA . PRO A 1 615 ? 2.021 -34.561 -27.026 1 91.85 615 PRO A CA 1
ATOM 4953 C C . PRO A 1 615 ? 3.43 -34.577 -27.615 1 91.85 615 PRO A C 1
ATOM 4955 O O . PRO A 1 615 ? 3.687 -33.924 -28.629 1 91.85 615 PRO A O 1
ATOM 4958 N N . THR A 1 616 ? 4.262 -35.282 -27.098 1 93.03 616 THR A N 1
ATOM 4959 C CA . THR A 1 616 ? 5.611 -35.483 -27.617 1 93.03 616 THR A CA 1
ATOM 4960 C C . THR A 1 616 ? 5.819 -36.937 -28.032 1 93.03 616 THR A C 1
ATOM 4962 O O . THR A 1 616 ? 5.051 -37.817 -27.637 1 93.03 616 THR A O 1
ATOM 4965 N N . GLN A 1 617 ? 6.799 -37.112 -28.787 1 91.96 617 GLN A N 1
ATOM 4966 C CA . GLN A 1 617 ? 7.095 -38.461 -29.259 1 91.96 617 GLN A CA 1
ATOM 4967 C C . GLN A 1 617 ? 7.453 -39.384 -28.098 1 91.96 617 GLN A C 1
ATOM 4969 O O . GLN A 1 617 ? 7.022 -40.539 -28.061 1 91.96 617 GLN A O 1
ATOM 4974 N N . GLU A 1 618 ? 8.117 -38.874 -27.196 1 93.57 618 GLU A N 1
ATOM 4975 C CA . GLU A 1 618 ? 8.531 -39.653 -26.032 1 93.57 618 GLU A CA 1
ATOM 4976 C C . GLU A 1 618 ? 7.325 -40.108 -25.215 1 93.57 618 GLU A C 1
ATOM 4978 O O . GLU A 1 618 ? 7.261 -41.26 -24.781 1 93.57 618 GLU A O 1
ATOM 4983 N N . VAL A 1 619 ? 6.405 -39.238 -25.09 1 95.18 619 VAL A N 1
ATOM 4984 C CA . VAL A 1 619 ? 5.215 -39.546 -24.303 1 95.18 619 VAL A CA 1
ATOM 4985 C C . VAL A 1 619 ? 4.352 -40.563 -25.047 1 95.18 619 VAL A C 1
ATOM 4987 O O . VAL A 1 619 ? 3.805 -41.486 -24.439 1 95.18 619 VAL A O 1
ATOM 4990 N N . GLY A 1 620 ? 4.313 -40.403 -26.348 1 94.53 620 GLY A N 1
ATOM 4991 C CA . GLY A 1 620 ? 3.59 -41.377 -27.149 1 94.53 620 GLY A CA 1
ATOM 4992 C C . GLY A 1 620 ? 4.144 -42.783 -27.022 1 94.53 620 GLY A C 1
ATOM 4993 O O . GLY A 1 620 ? 3.385 -43.746 -26.893 1 94.53 620 GLY A O 1
ATOM 4994 N N . GLN A 1 621 ? 5.391 -42.859 -26.966 1 94.34 621 GLN A N 1
ATOM 4995 C CA . GLN A 1 621 ? 6.051 -44.154 -26.843 1 94.34 621 GLN A CA 1
ATOM 4996 C C . GLN A 1 621 ? 5.822 -44.76 -25.462 1 94.34 621 GLN A C 1
ATOM 4998 O O . GLN A 1 621 ? 5.649 -45.973 -25.331 1 94.34 621 GLN A O 1
ATOM 5003 N N . LEU A 1 622 ? 5.832 -43.931 -24.493 1 93.97 622 LEU A N 1
ATOM 5004 C CA . LEU A 1 622 ? 5.583 -44.401 -23.135 1 93.97 622 LEU A CA 1
ATOM 5005 C C . LEU A 1 622 ? 4.164 -44.944 -23 1 93.97 622 LEU A C 1
ATOM 5007 O O . LEU A 1 622 ? 3.953 -45.994 -22.389 1 93.97 622 LEU A O 1
ATOM 5011 N N . ILE A 1 623 ? 3.218 -44.234 -23.557 1 94.52 623 ILE A N 1
ATOM 5012 C CA . ILE A 1 623 ? 1.82 -44.642 -23.476 1 94.52 623 ILE A CA 1
ATOM 5013 C C . ILE A 1 623 ? 1.624 -45.963 -24.216 1 94.52 623 ILE A C 1
ATOM 5015 O O . ILE A 1 623 ? 0.898 -46.843 -23.747 1 94.52 623 ILE A O 1
ATOM 5019 N N . GLU A 1 624 ? 2.325 -46.117 -25.272 1 92.98 624 GLU A N 1
ATOM 5020 C CA . GLU A 1 624 ? 2.266 -47.371 -26.017 1 92.98 624 GLU A CA 1
ATOM 5021 C C . GLU A 1 624 ? 2.831 -48.527 -25.197 1 92.98 624 GLU A C 1
ATOM 5023 O O . GLU A 1 624 ? 2.268 -49.624 -25.192 1 92.98 624 GLU A O 1
ATOM 5028 N N . SER A 1 625 ? 3.857 -48.262 -24.546 1 91.95 625 SER A N 1
ATOM 5029 C CA . SER A 1 625 ? 4.473 -49.284 -23.706 1 91.95 625 SER A CA 1
ATOM 5030 C C . SER A 1 625 ? 3.54 -49.706 -22.575 1 91.95 625 SER A C 1
ATOM 5032 O O . SER A 1 625 ? 3.414 -50.896 -22.28 1 91.95 625 SER A O 1
ATOM 5034 N N . ILE A 1 626 ? 2.863 -48.761 -21.986 1 91.21 626 ILE A N 1
ATOM 5035 C CA . ILE A 1 626 ? 1.949 -49.049 -20.885 1 91.21 626 ILE A CA 1
ATOM 5036 C C . ILE A 1 626 ? 0.734 -49.811 -21.41 1 91.21 626 ILE A C 1
ATOM 5038 O O . ILE A 1 626 ? 0.261 -50.754 -20.771 1 91.21 626 ILE A O 1
ATOM 5042 N N . SER A 1 627 ? 0.308 -49.417 -22.56 1 89.68 627 SER A N 1
ATOM 5043 C CA . SER A 1 627 ? -0.863 -50.053 -23.155 1 89.68 627 SER A CA 1
ATOM 5044 C C . SER A 1 627 ? -0.574 -51.502 -23.533 1 89.68 627 SER A C 1
ATOM 5046 O O . SER A 1 627 ? -1.474 -52.345 -23.517 1 89.68 627 SER A O 1
ATOM 5048 N N . ARG A 1 628 ? 0.692 -51.785 -23.799 1 88.13 628 ARG A N 1
ATOM 5049 C CA . ARG A 1 628 ? 1.092 -53.141 -24.159 1 88.13 628 ARG A CA 1
ATOM 5050 C C . ARG A 1 628 ? 1.319 -53.993 -22.914 1 88.13 628 ARG A C 1
ATOM 5052 O O . ARG A 1 628 ? 1.509 -55.207 -23.013 1 88.13 628 ARG A O 1
ATOM 5059 N N . GLY A 1 629 ? 1.3 -53.409 -21.759 1 85.2 629 GLY A N 1
ATOM 5060 C CA . GLY A 1 629 ? 1.446 -54.141 -20.511 1 85.2 629 GLY A CA 1
ATOM 5061 C C . GLY A 1 629 ? 2.886 -54.245 -20.044 1 85.2 629 GLY A C 1
ATOM 5062 O O . GLY A 1 629 ? 3.22 -55.111 -19.233 1 85.2 629 GLY A O 1
ATOM 5063 N N . GLU A 1 630 ? 3.672 -53.383 -20.551 1 86.11 630 GLU A N 1
ATOM 5064 C CA . GLU A 1 630 ? 5.071 -53.392 -20.132 1 86.11 630 GLU A CA 1
ATOM 5065 C C . GLU A 1 630 ? 5.218 -52.916 -18.69 1 86.11 630 GLU A C 1
ATOM 5067 O O . GLU A 1 630 ? 4.544 -51.973 -18.27 1 86.11 630 GLU A O 1
ATOM 5072 N N . ASN A 1 631 ? 6.051 -53.619 -17.962 1 86.5 631 ASN A N 1
ATOM 5073 C CA . ASN A 1 631 ? 6.341 -53.186 -16.599 1 86.5 631 ASN A CA 1
ATOM 5074 C C . ASN A 1 631 ? 7.419 -52.106 -16.571 1 86.5 631 ASN A C 1
ATOM 5076 O O . ASN A 1 631 ? 8.612 -52.414 -16.549 1 86.5 631 ASN A O 1
ATOM 5080 N N . LEU A 1 632 ? 7.008 -50.914 -16.411 1 89.35 632 LEU A N 1
ATOM 5081 C CA . LEU A 1 632 ? 7.915 -49.774 -16.477 1 89.35 632 LEU A CA 1
ATOM 5082 C C . LEU A 1 632 ? 8.815 -49.723 -15.246 1 89.35 632 LEU A C 1
ATOM 5084 O O . LEU A 1 632 ? 9.844 -49.044 -15.252 1 89.35 632 LEU A O 1
ATOM 5088 N N . ARG A 1 633 ? 8.513 -50.415 -14.204 1 89.8 633 ARG A N 1
ATOM 5089 C CA . ARG A 1 633 ? 9.275 -50.372 -12.961 1 89.8 633 ARG A CA 1
ATOM 5090 C C . ARG A 1 633 ? 10.567 -51.173 -13.083 1 89.8 633 ARG A C 1
ATOM 5092 O O . ARG A 1 633 ? 11.436 -51.097 -12.212 1 89.8 633 ARG A O 1
ATOM 5099 N N . GLN A 1 634 ? 10.652 -51.873 -14.164 1 89.61 634 GLN A N 1
ATOM 5100 C CA . GLN A 1 634 ? 11.866 -52.65 -14.389 1 89.61 634 GLN A CA 1
ATOM 5101 C C . GLN A 1 634 ? 12.885 -51.856 -15.201 1 89.61 634 GLN A C 1
ATOM 5103 O O . GLN A 1 634 ? 14.043 -52.26 -15.318 1 89.61 634 GLN A O 1
ATOM 5108 N N . ASP A 1 635 ? 12.429 -50.721 -15.755 1 89.69 635 ASP A N 1
ATOM 5109 C CA . ASP A 1 635 ? 13.283 -49.876 -16.583 1 89.69 635 ASP A CA 1
ATOM 5110 C C . ASP A 1 635 ? 13.456 -48.493 -15.961 1 89.69 635 ASP A C 1
ATOM 5112 O O . ASP A 1 635 ? 12.619 -47.609 -16.156 1 89.69 635 ASP A O 1
ATOM 5116 N N . PRO A 1 636 ? 14.638 -48.251 -15.402 1 88.6 636 PRO A N 1
ATOM 5117 C CA . PRO A 1 636 ? 14.861 -46.974 -14.72 1 88.6 636 PRO A CA 1
ATOM 5118 C C . PRO A 1 636 ? 14.769 -45.778 -15.665 1 88.6 636 PRO A C 1
ATOM 5120 O O . PRO A 1 636 ? 14.35 -44.693 -15.253 1 88.6 636 PRO A O 1
ATOM 5123 N N . VAL A 1 637 ? 15.125 -45.963 -16.89 1 89.95 637 VAL A N 1
ATOM 5124 C CA . VAL A 1 637 ? 15.11 -44.865 -17.851 1 89.95 637 VAL A CA 1
ATOM 5125 C C . VAL A 1 637 ? 13.668 -44.492 -18.186 1 89.95 637 VAL A C 1
ATOM 5127 O O . VAL A 1 637 ? 13.312 -43.311 -18.195 1 89.95 637 VAL A O 1
ATOM 5130 N N . LYS A 1 638 ? 12.889 -45.478 -18.43 1 90.79 638 LYS A N 1
ATOM 5131 C CA . LYS A 1 638 ? 11.49 -45.227 -18.761 1 90.79 638 LYS A CA 1
ATOM 5132 C C . LYS A 1 638 ? 10.73 -44.676 -17.557 1 90.79 638 LYS A C 1
ATOM 5134 O O . LYS A 1 638 ? 9.856 -43.82 -17.707 1 90.79 638 LYS A O 1
ATOM 5139 N N . LEU A 1 639 ? 11.104 -45.163 -16.486 1 91.13 639 LEU A N 1
ATOM 5140 C CA . LEU A 1 639 ? 10.432 -44.686 -15.282 1 91.13 639 LEU A CA 1
ATOM 5141 C C . LEU A 1 639 ? 10.794 -43.233 -14.997 1 91.13 639 LEU A C 1
ATOM 5143 O O . LEU A 1 639 ? 9.942 -42.448 -14.575 1 91.13 639 LEU A O 1
ATOM 5147 N N . ASP A 1 640 ? 12.045 -42.947 -15.209 1 90.96 640 ASP A N 1
ATOM 5148 C CA . ASP A 1 640 ? 12.49 -41.569 -15.024 1 90.96 640 ASP A CA 1
ATOM 5149 C C . ASP A 1 640 ? 11.796 -40.631 -16.01 1 90.96 640 ASP A C 1
ATOM 5151 O O . ASP A 1 640 ? 11.401 -39.521 -15.646 1 90.96 640 ASP A O 1
ATOM 5155 N N . LEU A 1 641 ? 11.71 -41.074 -17.155 1 92.34 641 LEU A N 1
ATOM 5156 C CA . LEU A 1 641 ? 11.029 -40.286 -18.177 1 92.34 641 LEU A CA 1
ATOM 5157 C C . LEU A 1 641 ? 9.564 -40.075 -17.813 1 92.34 641 LEU A C 1
ATOM 5159 O O . LEU A 1 641 ? 9.023 -38.984 -18.008 1 92.34 641 LEU A O 1
ATOM 5163 N N . LEU A 1 642 ? 8.996 -41.078 -17.325 1 93.65 642 LEU A N 1
ATOM 5164 C CA . LEU A 1 642 ? 7.611 -40.983 -16.875 1 93.65 642 LEU A CA 1
ATOM 5165 C C . LEU A 1 642 ? 7.472 -39.958 -15.755 1 93.65 642 LEU A C 1
ATOM 5167 O O . LEU A 1 642 ? 6.542 -39.149 -15.76 1 93.65 642 LEU A O 1
ATOM 5171 N N . HIS A 1 643 ? 8.394 -40.016 -14.889 1 93.49 643 HIS A N 1
ATOM 5172 C CA . HIS A 1 643 ? 8.392 -39.097 -13.756 1 93.49 643 HIS A CA 1
ATOM 5173 C C . HIS A 1 643 ? 8.531 -37.65 -14.22 1 93.49 643 HIS A C 1
ATOM 5175 O O . HIS A 1 643 ? 7.861 -36.759 -13.694 1 93.49 643 HIS A O 1
ATOM 5181 N N . LYS A 1 644 ? 9.268 -37.439 -15.214 1 93.52 644 LYS A N 1
ATOM 5182 C CA . LYS A 1 644 ? 9.577 -36.094 -15.692 1 93.52 644 LYS A CA 1
ATOM 5183 C C . LYS A 1 644 ? 8.456 -35.554 -16.576 1 93.52 644 LYS A C 1
ATOM 5185 O O . LYS A 1 644 ? 8.148 -34.361 -16.537 1 93.52 644 LYS A O 1
ATOM 5190 N N . LYS A 1 645 ? 7.815 -36.433 -17.296 1 94.62 645 LYS A N 1
ATOM 5191 C CA . LYS A 1 645 ? 6.897 -35.972 -18.334 1 94.62 645 LYS A CA 1
ATOM 5192 C C . LYS A 1 645 ? 5.445 -36.136 -17.895 1 94.62 645 LYS A C 1
ATOM 5194 O O . LYS A 1 645 ? 4.57 -35.386 -18.333 1 94.62 645 LYS A O 1
ATOM 5199 N N . MET A 1 646 ? 5.209 -37.151 -17.091 1 94.63 646 MET A N 1
ATOM 5200 C CA . MET A 1 646 ? 3.864 -37.433 -16.598 1 94.63 646 MET A CA 1
ATOM 5201 C C . MET A 1 646 ? 3.891 -37.794 -15.117 1 94.63 646 MET A C 1
ATOM 5203 O O . MET A 1 646 ? 3.56 -38.92 -14.741 1 94.63 646 MET A O 1
ATOM 5207 N N . PRO A 1 647 ? 4.115 -36.851 -14.323 1 94.23 647 PRO A N 1
ATOM 5208 C CA . PRO A 1 647 ? 4.308 -37.127 -12.897 1 94.23 647 PRO A CA 1
ATOM 5209 C C . PRO A 1 647 ? 3.068 -37.726 -12.238 1 94.23 647 PRO A C 1
ATOM 5211 O O . PRO A 1 647 ? 3.185 -38.523 -11.304 1 94.23 647 PRO A O 1
ATOM 5214 N N . ILE A 1 648 ? 1.917 -37.411 -12.672 1 94.35 648 ILE A N 1
ATOM 5215 C CA . ILE A 1 648 ? 0.688 -37.921 -12.074 1 94.35 648 ILE A CA 1
ATOM 5216 C C . ILE A 1 648 ? 0.552 -39.413 -12.366 1 94.35 648 ILE A C 1
ATOM 5218 O O . ILE A 1 648 ? 0.141 -40.187 -11.499 1 94.35 648 ILE A O 1
ATOM 5222 N N . ILE A 1 649 ? 0.847 -39.795 -13.573 1 93.45 649 ILE A N 1
ATOM 5223 C CA . ILE A 1 649 ? 0.811 -41.206 -13.942 1 93.45 649 ILE A CA 1
ATOM 5224 C C . ILE A 1 649 ? 1.915 -41.961 -13.205 1 93.45 649 ILE A C 1
ATOM 5226 O O . ILE A 1 649 ? 1.729 -43.112 -12.803 1 93.45 649 ILE A O 1
ATOM 5230 N N . PHE A 1 650 ? 3.02 -41.296 -13.113 1 92.73 650 PHE A N 1
ATOM 5231 C CA . PHE A 1 650 ? 4.108 -41.872 -12.333 1 92.73 650 PHE A CA 1
ATOM 5232 C C . PHE A 1 650 ? 3.642 -42.215 -10.923 1 92.73 650 PHE A C 1
ATOM 5234 O O . PHE A 1 650 ? 3.985 -43.272 -10.39 1 92.73 650 PHE A O 1
ATOM 5241 N N . GLU A 1 651 ? 2.863 -41.396 -10.314 1 89.67 651 GLU A N 1
ATOM 5242 C CA . GLU A 1 651 ? 2.375 -41.615 -8.956 1 89.67 651 GLU A CA 1
ATOM 5243 C C . GLU A 1 651 ? 1.491 -42.856 -8.88 1 89.67 651 GLU A C 1
ATOM 5245 O O . GLU A 1 651 ? 1.494 -43.566 -7.873 1 89.67 651 GLU A O 1
ATOM 5250 N N . VAL A 1 652 ? 0.771 -43.098 -9.92 1 89.93 652 VAL A N 1
ATOM 5251 C CA . VAL A 1 652 ? -0.073 -44.287 -9.97 1 89.93 652 VAL A CA 1
ATOM 5252 C C . VAL A 1 652 ? 0.8 -45.537 -10.053 1 89.93 652 VAL A C 1
ATOM 5254 O O . VAL A 1 652 ? 0.566 -46.514 -9.337 1 89.93 652 VAL A O 1
ATOM 5257 N N . ILE A 1 653 ? 1.77 -45.461 -10.872 1 87.34 653 ILE A N 1
ATOM 5258 C CA . ILE A 1 653 ? 2.645 -46.608 -11.088 1 87.34 653 ILE A CA 1
ATOM 5259 C C . ILE A 1 653 ? 3.512 -46.835 -9.851 1 87.34 653 ILE A C 1
ATOM 5261 O O . ILE A 1 653 ? 3.796 -47.978 -9.485 1 87.34 653 ILE A O 1
ATOM 5265 N N . GLU A 1 654 ? 3.924 -45.735 -9.309 1 84.08 654 GLU A N 1
ATOM 5266 C CA . GLU A 1 654 ? 4.726 -45.78 -8.09 1 84.08 654 GLU A CA 1
ATOM 5267 C C . GLU A 1 654 ? 4.01 -46.554 -6.986 1 84.08 654 GLU A C 1
ATOM 5269 O O . GLU A 1 654 ? 4.645 -47.273 -6.212 1 84.08 654 GLU A O 1
ATOM 5274 N N . SER A 1 655 ? 2.758 -46.437 -6.928 1 75.62 655 SER A N 1
ATOM 5275 C CA . SER A 1 655 ? 1.973 -47.061 -5.868 1 75.62 655 SER A CA 1
ATOM 5276 C C . SER A 1 655 ? 1.757 -48.546 -6.141 1 75.62 655 SER A C 1
ATOM 5278 O O . SER A 1 655 ? 1.325 -49.289 -5.258 1 75.62 655 SER A O 1
ATOM 5280 N N . GLY A 1 656 ? 2.233 -49.045 -7.27 1 69.21 656 GLY A N 1
ATOM 5281 C CA . GLY A 1 656 ? 2.131 -50.454 -7.616 1 69.21 656 GLY A CA 1
ATOM 5282 C C . GLY A 1 656 ? 0.747 -50.853 -8.093 1 69.21 656 GLY A C 1
ATOM 5283 O O . GLY A 1 656 ? 0.413 -52.039 -8.12 1 69.21 656 GLY A O 1
ATOM 5284 N N . ALA A 1 657 ? -0.07 -49.887 -8.288 1 61.75 657 ALA A N 1
ATOM 5285 C CA . ALA A 1 657 ? -1.423 -50.215 -8.729 1 61.75 657 ALA A CA 1
ATOM 5286 C C . ALA A 1 657 ? -1.409 -50.845 -10.118 1 61.75 657 ALA A C 1
ATOM 5288 O O . ALA A 1 657 ? -0.699 -50.379 -11.012 1 61.75 657 ALA A O 1
ATOM 5289 N N . GLU A 1 658 ? -1.536 -52.145 -10.212 1 60.7 658 GLU A N 1
ATOM 5290 C CA . GLU A 1 658 ? -1.595 -52.834 -11.497 1 60.7 658 GLU A CA 1
ATOM 5291 C C . GLU A 1 658 ? -2.99 -52.746 -12.108 1 60.7 658 GLU A C 1
ATOM 5293 O O . GLU A 1 658 ? -3.933 -53.361 -11.606 1 60.7 658 GLU A O 1
ATOM 5298 N N . VAL A 1 659 ? -3.312 -51.608 -12.705 1 63.37 659 VAL A N 1
ATOM 5299 C CA . VAL A 1 659 ? -4.663 -51.652 -13.254 1 63.37 659 VAL A CA 1
ATOM 5300 C C . VAL A 1 659 ? -4.6 -51.768 -14.775 1 63.37 659 VAL A C 1
ATOM 5302 O O . VAL A 1 659 ? -3.978 -50.937 -15.442 1 63.37 659 VAL A O 1
ATOM 5305 N N . ARG A 1 660 ? -4.821 -52.931 -15.326 1 68.85 660 ARG A N 1
ATOM 5306 C CA . ARG A 1 660 ? -4.894 -53.177 -16.762 1 68.85 660 ARG A CA 1
ATOM 5307 C C . ARG A 1 660 ? -5.628 -52.047 -17.475 1 68.85 660 ARG A C 1
ATOM 5309 O O . ARG A 1 660 ? -5.265 -51.67 -18.591 1 68.85 660 ARG A O 1
ATOM 5316 N N . ASP A 1 661 ? -6.484 -51.369 -16.815 1 83.73 661 ASP A N 1
ATOM 5317 C CA . ASP A 1 661 ? -7.344 -50.387 -17.467 1 83.73 661 ASP A CA 1
ATOM 5318 C C . ASP A 1 661 ? -6.648 -49.031 -17.571 1 83.73 661 ASP A C 1
ATOM 5320 O O . ASP A 1 661 ? -7.139 -48.126 -18.249 1 83.73 661 ASP A O 1
ATOM 5324 N N . LEU A 1 662 ? -5.504 -48.971 -16.953 1 90.54 662 LEU A N 1
ATOM 5325 C CA . LEU A 1 662 ? -4.776 -47.709 -17.026 1 90.54 662 LEU A CA 1
ATOM 5326 C C . LEU A 1 662 ? -4.255 -47.462 -18.438 1 90.54 662 LEU A C 1
ATOM 5328 O O . LEU A 1 662 ? -4.328 -46.341 -18.944 1 90.54 662 LEU A O 1
ATOM 5332 N N . GLY A 1 663 ? -3.778 -48.476 -19.066 1 91.1 663 GLY A N 1
ATOM 5333 C CA . GLY A 1 663 ? -3.294 -48.364 -20.433 1 91.1 663 GLY A CA 1
ATOM 5334 C C . GLY A 1 663 ? -4.357 -47.893 -21.407 1 91.1 663 GLY A C 1
ATOM 5335 O O . GLY A 1 663 ? -4.094 -47.039 -22.256 1 91.1 663 GLY A O 1
ATOM 5336 N N . ASN A 1 664 ? -5.539 -48.47 -21.319 1 92.19 664 ASN A N 1
ATOM 5337 C CA . ASN A 1 664 ? -6.647 -48.073 -22.181 1 92.19 664 ASN A CA 1
ATOM 5338 C C . ASN A 1 664 ? -7.037 -46.615 -21.957 1 92.19 664 ASN A C 1
ATOM 5340 O O . ASN A 1 664 ? -7.335 -45.894 -22.911 1 92.19 664 ASN A O 1
ATOM 5344 N N . LEU A 1 665 ? -7.074 -46.303 -20.732 1 94.74 665 LEU A N 1
ATOM 5345 C CA . LEU A 1 665 ? -7.411 -44.921 -20.409 1 94.74 665 LEU A CA 1
ATOM 5346 C C . LEU A 1 665 ? -6.385 -43.959 -20.999 1 94.74 665 LEU A C 1
ATOM 5348 O O . LEU A 1 665 ? -6.749 -42.916 -21.547 1 94.74 665 LEU A O 1
ATOM 5352 N N . LEU A 1 666 ? -5.126 -44.297 -20.871 1 95.71 666 LEU A N 1
ATOM 5353 C CA . LEU A 1 666 ? -4.06 -43.441 -21.379 1 95.71 666 LEU A CA 1
ATOM 5354 C C . LEU A 1 666 ? -4.149 -43.302 -22.895 1 95.71 666 LEU A C 1
ATOM 5356 O O . LEU A 1 666 ? -3.857 -42.237 -23.443 1 95.71 666 LEU A O 1
ATOM 5360 N N . SER A 1 667 ? -4.564 -44.335 -23.539 1 93.81 667 SER A N 1
ATOM 5361 C CA . SER A 1 667 ? -4.751 -44.269 -24.985 1 93.81 667 SER A CA 1
ATOM 5362 C C . SER A 1 667 ? -5.865 -43.295 -25.354 1 93.81 667 SER A C 1
ATOM 5364 O O . SER A 1 667 ? -5.74 -42.538 -26.319 1 93.81 667 SER A O 1
ATOM 5366 N N . GLU A 1 668 ? -6.9 -43.336 -24.604 1 94.54 668 GLU A N 1
ATOM 5367 C CA . GLU A 1 668 ? -7.99 -42.39 -24.824 1 94.54 668 GLU A CA 1
ATOM 5368 C C . GLU A 1 668 ? -7.525 -40.953 -24.608 1 94.54 668 GLU A C 1
ATOM 5370 O O . GLU A 1 668 ? -7.847 -40.065 -25.4 1 94.54 668 GLU A O 1
ATOM 5375 N N . LEU A 1 669 ? -6.79 -40.785 -23.551 1 96.06 669 LEU A N 1
ATOM 5376 C CA . LEU A 1 669 ? -6.3 -39.453 -23.215 1 96.06 669 LEU A CA 1
ATOM 5377 C C . LEU A 1 669 ? -5.327 -38.948 -24.275 1 96.06 669 LEU A C 1
ATOM 5379 O O . LEU A 1 669 ? -5.313 -37.756 -24.593 1 96.06 669 LEU A O 1
ATOM 5383 N N . TRP A 1 670 ? -4.555 -39.811 -24.776 1 95.88 670 TRP A N 1
ATOM 5384 C CA . TRP A 1 670 ? -3.588 -39.458 -25.811 1 95.88 670 TRP A CA 1
ATOM 5385 C C . TRP A 1 670 ? -4.29 -38.904 -27.046 1 95.88 670 TRP A C 1
ATOM 5387 O O . TRP A 1 670 ? -3.851 -37.906 -27.622 1 95.88 670 TRP A O 1
ATOM 5397 N N . GLU A 1 671 ? -5.343 -39.455 -27.453 1 93.88 671 GLU A N 1
ATOM 5398 C CA . GLU A 1 671 ? -6.094 -39.004 -28.621 1 93.88 671 GLU A CA 1
ATOM 5399 C C . GLU A 1 671 ? -6.625 -37.587 -28.422 1 93.88 671 GLU A C 1
ATOM 5401 O O . GLU A 1 671 ? -6.557 -36.759 -29.334 1 93.88 671 GLU A O 1
ATOM 5406 N N . ILE A 1 672 ? -7.072 -37.373 -27.285 1 94.43 672 ILE A N 1
ATOM 5407 C CA . ILE A 1 672 ? -7.619 -36.055 -26.982 1 94.43 672 ILE A CA 1
ATOM 5408 C C . ILE A 1 672 ? -6.489 -35.032 -26.906 1 94.43 672 ILE A C 1
ATOM 5410 O O . ILE A 1 672 ? -6.644 -33.892 -27.351 1 94.43 672 ILE A O 1
ATOM 5414 N N . ALA A 1 673 ? -5.364 -35.428 -26.353 1 95.25 673 ALA A N 1
ATOM 5415 C CA . ALA A 1 673 ? -4.225 -34.54 -26.137 1 95.25 673 ALA A CA 1
ATOM 5416 C C . ALA A 1 673 ? -3.632 -34.075 -27.464 1 95.25 673 ALA A C 1
ATOM 5418 O O . ALA A 1 673 ? -3.136 -32.951 -27.569 1 95.25 673 ALA A O 1
ATOM 5419 N N . VAL A 1 674 ? -3.691 -34.843 -28.493 1 93.84 674 VAL A N 1
ATOM 5420 C CA . VAL A 1 674 ? -3.041 -34.551 -29.766 1 93.84 674 VAL A CA 1
ATOM 5421 C C . VAL A 1 674 ? -4.011 -33.811 -30.684 1 93.84 674 VAL A C 1
ATOM 5423 O O . VAL A 1 674 ? -3.59 -33.101 -31.6 1 93.84 674 VAL A O 1
ATOM 5426 N N . ASP A 1 675 ? -5.208 -33.833 -30.417 1 91.41 675 ASP A N 1
ATOM 5427 C CA . ASP A 1 675 ? -6.277 -33.378 -31.302 1 91.41 675 ASP A CA 1
ATOM 5428 C C . ASP A 1 675 ? -6.118 -31.897 -31.639 1 91.41 675 ASP A C 1
ATOM 5430 O O . ASP A 1 675 ? -6.28 -31.497 -32.793 1 91.41 675 ASP A O 1
ATOM 5434 N N . PRO A 1 676 ? -5.817 -31.034 -30.645 1 90.68 676 PRO A N 1
ATOM 5435 C CA . PRO A 1 676 ? -5.728 -29.602 -30.936 1 90.68 676 PRO A CA 1
ATOM 5436 C C . PRO A 1 676 ? -4.664 -29.277 -31.982 1 90.68 676 PRO A C 1
ATOM 5438 O O . PRO A 1 676 ? -4.718 -28.22 -32.616 1 90.68 676 PRO A O 1
ATOM 5441 N N . PHE A 1 677 ? -3.711 -30.158 -32.193 1 90.9 677 PHE A N 1
ATOM 5442 C CA . PHE A 1 677 ? -2.548 -29.843 -33.015 1 90.9 677 PHE A CA 1
ATOM 5443 C C . PHE A 1 677 ? -2.665 -30.491 -34.39 1 90.9 677 PHE A C 1
ATOM 5445 O O . PHE A 1 677 ? -2.009 -30.064 -35.342 1 90.9 677 PHE A O 1
ATOM 5452 N N . VAL A 1 678 ? -3.407 -31.499 -34.491 1 84.59 678 VAL A N 1
ATOM 5453 C CA . VAL A 1 678 ? -3.533 -32.237 -35.744 1 84.59 678 VAL A CA 1
ATOM 5454 C C . VAL A 1 678 ? -4.335 -31.415 -36.749 1 84.59 678 VAL A C 1
ATOM 5456 O O . VAL A 1 678 ? -3.979 -31.343 -37.928 1 84.59 678 VAL A O 1
ATOM 5459 N N . CYS A 1 679 ? -5.286 -30.659 -36.406 1 72.24 679 CYS A N 1
ATOM 5460 C CA . CYS A 1 679 ? -6.16 -29.949 -37.333 1 72.24 679 CYS A CA 1
ATOM 5461 C C . CYS A 1 679 ? -5.801 -28.469 -37.396 1 72.24 679 CYS A C 1
ATOM 5463 O O . CYS A 1 679 ? -6.434 -27.702 -38.124 1 72.24 679 CYS A O 1
ATOM 5465 N N . ALA A 1 680 ? -4.72 -28.16 -36.704 1 79.82 680 ALA A N 1
ATOM 5466 C CA . ALA A 1 680 ? -4.413 -26.734 -36.628 1 79.82 680 ALA A CA 1
ATOM 5467 C C . ALA A 1 680 ? -3.593 -26.284 -37.834 1 79.82 680 ALA A C 1
ATOM 5469 O O . ALA A 1 680 ? -2.879 -27.086 -38.44 1 79.82 680 ALA A O 1
ATOM 5470 N N . ARG A 1 681 ? -3.77 -24.909 -38.194 1 76.35 681 ARG A N 1
ATOM 5471 C CA . ARG A 1 681 ? -3.068 -24.317 -39.328 1 76.35 681 ARG A CA 1
ATOM 5472 C C . ARG A 1 681 ? -1.934 -23.412 -38.858 1 76.35 681 ARG A C 1
ATOM 5474 O O . ARG A 1 681 ? -2.056 -22.735 -37.835 1 76.35 681 ARG A O 1
ATOM 5481 N N . GLU A 1 682 ? -0.894 -23.592 -39.651 1 74.25 682 GLU A N 1
ATOM 5482 C CA . GLU A 1 682 ? 0.288 -22.811 -39.298 1 74.25 682 GLU A CA 1
ATOM 5483 C C . GLU A 1 682 ? 0.21 -21.401 -39.874 1 74.25 682 GLU A C 1
ATOM 5485 O O . GLU A 1 682 ? -0.258 -21.208 -40.998 1 74.25 682 GLU A O 1
ATOM 5490 N N . ASP A 1 683 ? 0.563 -20.43 -38.996 1 74.67 683 ASP A N 1
ATOM 5491 C CA . ASP A 1 683 ? 0.664 -19.05 -39.462 1 74.67 683 ASP A CA 1
ATOM 5492 C C . ASP A 1 683 ? 1.983 -18.812 -40.194 1 74.67 683 ASP A C 1
ATOM 5494 O O . ASP A 1 683 ? 3.055 -18.889 -39.592 1 74.67 683 ASP A O 1
ATOM 5498 N N . THR A 1 684 ? 1.979 -18.636 -41.466 1 64.32 684 THR A N 1
ATOM 5499 C CA . THR A 1 684 ? 3.184 -18.471 -42.271 1 64.32 684 THR A CA 1
ATOM 5500 C C . THR A 1 684 ? 3.485 -16.992 -42.496 1 64.32 684 THR A C 1
ATOM 5502 O O . THR A 1 684 ? 4.42 -16.647 -43.222 1 64.32 684 THR A O 1
ATOM 5505 N N . SER A 1 685 ? 2.679 -16.153 -41.865 1 62.22 685 SER A N 1
ATOM 5506 C CA . SER A 1 685 ? 2.885 -14.736 -42.15 1 62.22 685 SER A CA 1
ATOM 5507 C C . SER A 1 685 ? 4.038 -14.169 -41.33 1 62.22 685 SER A C 1
ATOM 5509 O O . SER A 1 685 ? 3.986 -14.161 -40.098 1 62.22 685 SER A O 1
ATOM 5511 N N . LEU A 1 686 ? 5.313 -14.534 -41.61 1 57.96 686 LEU A N 1
ATOM 5512 C CA . LEU A 1 686 ? 6.428 -13.91 -40.906 1 57.96 686 LEU A CA 1
ATOM 5513 C C . LEU A 1 686 ? 6.612 -12.463 -41.353 1 57.96 686 LEU A C 1
ATOM 5515 O O . LEU A 1 686 ? 6.999 -12.207 -42.496 1 57.96 686 LEU A O 1
ATOM 5519 N N . GLU A 1 687 ? 5.604 -11.602 -41.219 1 55.55 687 GLU A N 1
ATOM 5520 C CA . GLU A 1 687 ? 5.872 -10.256 -41.718 1 55.55 687 GLU A CA 1
ATOM 5521 C C . GLU A 1 687 ? 6.754 -9.473 -40.749 1 55.55 687 GLU A C 1
ATOM 5523 O O . GLU A 1 687 ? 6.652 -9.644 -39.532 1 55.55 687 GLU A O 1
ATOM 5528 N N . GLU A 1 688 ? 7.825 -8.892 -41.348 1 51.58 688 GLU A N 1
ATOM 5529 C CA . GLU A 1 688 ? 8.842 -8.014 -40.777 1 51.58 688 GLU A CA 1
ATOM 5530 C C . GLU A 1 688 ? 8.211 -6.941 -39.893 1 51.58 688 GLU A C 1
ATOM 5532 O O . GLU A 1 688 ? 7.043 -6.59 -40.073 1 51.58 688 GLU A O 1
ATOM 5537 N N . ASN A 1 689 ? 9.027 -6.317 -38.869 1 50.56 689 ASN A N 1
ATOM 5538 C CA . ASN A 1 689 ? 9.219 -5.579 -37.625 1 50.56 689 ASN A CA 1
ATOM 5539 C C . ASN A 1 689 ? 8.624 -4.176 -37.708 1 50.56 689 ASN A C 1
ATOM 5541 O O . ASN A 1 689 ? 9.208 -3.285 -38.327 1 50.56 689 ASN A O 1
ATOM 5545 N N . VAL A 1 690 ? 7.437 -3.957 -38.162 1 48.6 690 VAL A N 1
ATOM 5546 C CA . VAL A 1 690 ? 7.222 -2.519 -38.04 1 48.6 690 VAL A CA 1
ATOM 5547 C C . VAL A 1 690 ? 7.319 -2.105 -36.573 1 48.6 690 VAL A C 1
ATOM 5549 O O . VAL A 1 690 ? 6.61 -2.646 -35.721 1 48.6 690 VAL A O 1
ATOM 5552 N N . ASP A 1 691 ? 8.435 -1.489 -36.155 1 47.49 691 ASP A N 1
ATOM 5553 C CA . ASP A 1 691 ? 8.806 -0.869 -34.887 1 47.49 691 ASP A CA 1
ATOM 5554 C C . ASP A 1 691 ? 7.733 0.112 -34.419 1 47.49 691 ASP A C 1
ATOM 5556 O O . ASP A 1 691 ? 7.729 1.276 -34.825 1 47.49 691 ASP A O 1
ATOM 5560 N N . VAL A 1 692 ? 6.495 -0.142 -34.509 1 49.76 692 VAL A N 1
ATOM 5561 C CA . VAL A 1 692 ? 5.587 0.862 -33.964 1 49.76 692 VAL A CA 1
ATOM 5562 C C . VAL A 1 692 ? 5.87 1.061 -32.477 1 49.76 692 VAL A C 1
ATOM 5564 O O . VAL A 1 692 ? 6.153 0.1 -31.758 1 49.76 692 VAL A O 1
ATOM 5567 N N . GLU A 1 693 ? 6.139 2.367 -32.177 1 53.85 693 GLU A N 1
ATOM 5568 C CA . GLU A 1 693 ? 6.396 2.891 -30.839 1 53.85 693 GLU A CA 1
ATOM 5569 C C . GLU A 1 693 ? 5.333 2.424 -29.85 1 53.85 693 GLU A C 1
ATOM 5571 O O . GLU A 1 693 ? 4.172 2.829 -29.941 1 53.85 693 GLU A O 1
ATOM 5576 N N . ASP A 1 694 ? 5.339 1.087 -29.228 1 67.42 694 ASP A N 1
ATOM 5577 C CA . ASP A 1 694 ? 4.378 0.576 -28.255 1 67.42 694 ASP A CA 1
ATOM 5578 C C . ASP A 1 694 ? 4.898 0.745 -26.829 1 67.42 694 ASP A C 1
ATOM 5580 O O . ASP A 1 694 ? 6.075 1.047 -26.623 1 67.42 694 ASP A O 1
ATOM 5584 N N . LEU A 1 695 ? 4.019 1.064 -25.927 1 82.26 695 LEU A N 1
ATOM 5585 C CA . LEU A 1 695 ? 4.296 1.104 -24.495 1 82.26 695 LEU A CA 1
ATOM 5586 C C . LEU A 1 695 ? 4.958 -0.19 -24.033 1 82.26 695 LEU A C 1
ATOM 5588 O O . LEU A 1 695 ? 4.473 -0.843 -23.106 1 82.26 695 LEU A O 1
ATOM 5592 N N . SER A 1 696 ? 6.027 -0.548 -24.947 1 89.66 696 SER A N 1
ATOM 5593 C CA . SER A 1 696 ? 6.791 -1.745 -24.611 1 89.66 696 SER A CA 1
ATOM 5594 C C . SER A 1 696 ? 8.287 -1.515 -24.79 1 89.66 696 SER A C 1
ATOM 5596 O O . SER A 1 696 ? 8.699 -0.628 -25.541 1 89.66 696 SER A O 1
ATOM 5598 N N . PHE A 1 697 ? 9.104 -2.104 -24.069 1 92.19 697 PHE A N 1
ATOM 5599 C CA . PHE A 1 697 ? 10.559 -2.034 -24.138 1 92.19 697 PHE A CA 1
ATOM 5600 C C . PHE A 1 697 ? 11.172 -3.428 -24.074 1 92.19 697 PHE A C 1
ATOM 5602 O O . PHE A 1 697 ? 11.237 -4.034 -23.002 1 92.19 697 PHE A O 1
ATOM 5609 N N . PHE A 1 698 ? 11.549 -3.997 -25.264 1 91.84 698 PHE A N 1
ATOM 5610 C CA . PHE A 1 698 ? 12.228 -5.277 -25.422 1 91.84 698 PHE A CA 1
ATOM 5611 C C . PHE A 1 698 ? 13.42 -5.146 -26.362 1 91.84 698 PHE A C 1
ATOM 5613 O O . PHE A 1 698 ? 13.321 -5.468 -27.548 1 91.84 698 PHE A O 1
ATOM 5620 N N . PRO A 1 699 ? 14.519 -4.792 -25.784 1 88.32 699 PRO A N 1
ATOM 5621 C CA . PRO A 1 699 ? 15.64 -4.472 -26.671 1 88.32 699 PRO A CA 1
ATOM 5622 C C . PRO A 1 699 ? 16.23 -5.708 -27.346 1 88.32 699 PRO A C 1
ATOM 5624 O O . PRO A 1 699 ? 16.78 -5.612 -28.446 1 88.32 699 PRO A O 1
ATOM 5627 N N . THR A 1 700 ? 16.091 -6.844 -26.731 1 87.15 700 THR A N 1
ATOM 5628 C CA . THR A 1 700 ? 16.731 -8.041 -27.266 1 87.15 700 THR A CA 1
ATOM 5629 C C . THR A 1 700 ? 15.693 -8.992 -27.854 1 87.15 700 THR A C 1
ATOM 5631 O O . THR A 1 700 ? 16.042 -10.04 -28.402 1 87.15 700 THR A O 1
ATOM 5634 N N . LEU A 1 701 ? 14.467 -8.707 -27.63 1 88.1 701 LEU A N 1
ATOM 5635 C CA . LEU A 1 701 ? 13.388 -9.508 -28.198 1 88.1 701 LEU A CA 1
ATOM 5636 C C . LEU A 1 701 ? 12.628 -8.721 -29.26 1 88.1 701 LEU A C 1
ATOM 5638 O O . LEU A 1 701 ? 11.562 -8.166 -28.984 1 88.1 701 LEU A O 1
ATOM 5642 N N . HIS A 1 702 ? 13.164 -8.769 -30.427 1 83.26 702 HIS A N 1
ATOM 5643 C CA . HIS A 1 702 ? 12.576 -8.013 -31.527 1 83.26 702 HIS A CA 1
ATOM 5644 C C . HIS A 1 702 ? 11.268 -8.645 -31.991 1 83.26 702 HIS A C 1
ATOM 5646 O O . HIS A 1 702 ? 11.022 -9.828 -31.744 1 83.26 702 HIS A O 1
ATOM 5652 N N . LYS A 1 703 ? 10.468 -7.93 -32.619 1 84.88 703 LYS A N 1
ATOM 5653 C CA . LYS A 1 703 ? 9.192 -8.429 -33.126 1 84.88 703 LYS A CA 1
ATOM 5654 C C . LYS A 1 703 ? 9.389 -9.245 -34.4 1 84.88 703 LYS A C 1
ATOM 5656 O O . LYS A 1 703 ? 10.07 -8.803 -35.328 1 84.88 703 LYS A O 1
ATOM 5661 N N . TYR A 1 704 ? 8.825 -10.419 -34.42 1 83.59 704 TYR A N 1
ATOM 5662 C CA . TYR A 1 704 ? 8.959 -11.309 -35.568 1 83.59 704 TYR A CA 1
ATOM 5663 C C . TYR A 1 704 ? 7.671 -11.348 -36.382 1 83.59 704 TYR A C 1
ATOM 5665 O O . TYR A 1 704 ? 7.691 -11.664 -37.573 1 83.59 704 TYR A O 1
ATOM 5673 N N . ARG A 1 705 ? 6.592 -11.108 -35.71 1 83.85 705 ARG A N 1
ATOM 5674 C CA . ARG A 1 705 ? 5.299 -11.153 -36.385 1 83.85 705 ARG A CA 1
ATOM 5675 C C . ARG A 1 705 ? 4.269 -10.299 -35.652 1 83.85 705 ARG A C 1
ATOM 5677 O O . ARG A 1 705 ? 4.515 -9.846 -34.533 1 83.85 705 ARG A O 1
ATOM 5684 N N . ASN A 1 706 ? 3.182 -10.086 -36.254 1 79.78 706 ASN A N 1
ATOM 5685 C CA . ASN A 1 706 ? 2.08 -9.377 -35.612 1 79.78 706 ASN A CA 1
ATOM 5686 C C . ASN A 1 706 ? 1.226 -10.317 -34.767 1 79.78 706 ASN A C 1
ATOM 5688 O O . ASN A 1 706 ? 1.265 -11.535 -34.953 1 79.78 706 ASN A O 1
ATOM 5692 N N . ARG A 1 707 ? 0.581 -9.793 -33.844 1 83.24 707 ARG A N 1
ATOM 5693 C CA . ARG A 1 707 ? -0.272 -10.587 -32.966 1 83.24 707 ARG A CA 1
ATOM 5694 C C . ARG A 1 707 ? -1.359 -11.304 -33.759 1 83.24 707 ARG A C 1
ATOM 5696 O O . ARG A 1 707 ? -1.676 -12.463 -33.481 1 83.24 707 ARG A O 1
ATOM 5703 N N . GLY A 1 708 ? -1.97 -10.528 -34.733 1 77.79 708 GLY A N 1
ATOM 5704 C CA . GLY A 1 708 ? -3.062 -11.068 -35.525 1 77.79 708 GLY A CA 1
ATOM 5705 C C . GLY A 1 708 ? -4.391 -11.059 -34.794 1 77.79 708 GLY A C 1
ATOM 5706 O O . GLY A 1 708 ? -4.434 -10.88 -33.575 1 77.79 708 GLY A O 1
ATOM 5707 N N . ILE A 1 709 ? -5.452 -11.12 -35.536 1 79.69 709 ILE A N 1
ATOM 5708 C CA . ILE A 1 709 ? -6.804 -11.221 -34.996 1 79.69 709 ILE A CA 1
ATOM 5709 C C . ILE A 1 709 ? -7.364 -12.616 -35.264 1 79.69 709 ILE A C 1
ATOM 5711 O O . ILE A 1 709 ? -7.392 -13.071 -36.41 1 79.69 709 ILE A O 1
ATOM 5715 N N . PHE A 1 710 ? -7.771 -13.202 -34.181 1 83.22 710 PHE A N 1
ATOM 5716 C CA . PHE A 1 710 ? -8.248 -14.576 -34.281 1 83.22 710 PHE A CA 1
ATOM 5717 C C . PHE A 1 710 ? -9.768 -14.63 -34.184 1 83.22 710 PHE A C 1
ATOM 5719 O O . PHE A 1 710 ? -10.402 -13.667 -33.748 1 83.22 710 PHE A O 1
ATOM 5726 N N . GLU A 1 711 ? -10.297 -15.689 -34.619 1 76.61 711 GLU A N 1
ATOM 5727 C CA . GLU A 1 711 ? -11.747 -15.858 -34.622 1 76.61 711 GLU A CA 1
ATOM 5728 C C . GLU A 1 711 ? -12.328 -15.664 -33.224 1 76.61 711 GLU A C 1
ATOM 5730 O O . GLU A 1 711 ? -13.394 -15.065 -33.067 1 76.61 711 GLU A O 1
ATOM 5735 N N . MET A 1 712 ? -11.618 -16.187 -32.311 1 79.39 712 MET A N 1
ATOM 5736 C CA . MET A 1 712 ? -12.069 -16.091 -30.926 1 79.39 712 MET A CA 1
ATOM 5737 C C . MET A 1 712 ? -12.096 -14.638 -30.462 1 79.39 712 MET A C 1
ATOM 5739 O O . MET A 1 712 ? -12.904 -14.27 -29.608 1 79.39 712 MET A O 1
ATOM 5743 N N . ASP A 1 713 ? -11.218 -13.868 -30.957 1 77.75 713 ASP A N 1
ATOM 5744 C CA . ASP A 1 713 ? -11.175 -12.454 -30.597 1 77.75 713 ASP A CA 1
ATOM 5745 C C . ASP A 1 713 ? -12.414 -11.72 -31.105 1 77.75 713 ASP A C 1
ATOM 5747 O O . ASP A 1 713 ? -12.934 -10.829 -30.431 1 77.75 713 ASP A O 1
ATOM 5751 N N . LEU A 1 714 ? -12.808 -12.069 -32.187 1 70.6 714 LEU A N 1
ATOM 5752 C CA . LEU A 1 714 ? -13.975 -11.459 -32.814 1 70.6 714 LEU A CA 1
ATOM 5753 C C . LEU A 1 714 ? -15.249 -11.819 -32.057 1 70.6 714 LEU A C 1
ATOM 5755 O O . LEU A 1 714 ? -16.134 -10.978 -31.887 1 70.6 714 LEU A O 1
ATOM 5759 N N . LYS A 1 715 ? -15.265 -13.03 -31.587 1 67.3 715 LYS A N 1
ATOM 5760 C CA . LYS A 1 715 ? -16.426 -13.481 -30.825 1 67.3 715 LYS A CA 1
ATOM 5761 C C . LYS A 1 715 ? -16.543 -12.727 -29.504 1 67.3 715 LYS A C 1
ATOM 5763 O O . LYS A 1 715 ? -17.644 -12.357 -29.09 1 67.3 715 LYS A O 1
ATOM 5768 N N . ASN A 1 716 ? -15.426 -12.526 -28.893 1 62.92 716 ASN A N 1
ATOM 5769 C CA . ASN A 1 716 ? -15.406 -11.831 -27.61 1 62.92 716 ASN A CA 1
ATOM 5770 C C . ASN A 1 716 ? -15.771 -10.357 -27.766 1 62.92 716 ASN A C 1
ATOM 5772 O O . ASN A 1 716 ? -16.393 -9.771 -26.878 1 62.92 716 ASN A O 1
ATOM 5776 N N . MET A 1 717 ? -15.219 -9.716 -28.694 1 55.9 717 MET A N 1
ATOM 5777 C CA . MET A 1 717 ? -15.571 -8.328 -28.979 1 55.9 717 MET A CA 1
ATOM 5778 C C . MET A 1 717 ? -17.08 -8.168 -29.124 1 55.9 717 MET A C 1
ATOM 5780 O O . MET A 1 717 ? -17.647 -7.165 -28.687 1 55.9 717 MET A O 1
ATOM 5784 N N . LYS A 1 718 ? -17.751 -9.136 -29.595 1 46.91 718 LYS A N 1
ATOM 5785 C CA . LYS A 1 718 ? -19.202 -9.077 -29.752 1 46.91 718 LYS A CA 1
ATOM 5786 C C . LYS A 1 718 ? -19.906 -9.188 -28.402 1 46.91 718 LYS A C 1
ATOM 5788 O O . LYS A 1 718 ? -20.906 -8.509 -28.161 1 46.91 718 LYS A O 1
ATOM 5793 N N . LYS A 1 719 ? -19.37 -9.982 -27.455 1 46.4 719 LYS A N 1
ATOM 5794 C CA . LYS A 1 719 ? -19.953 -10.133 -26.124 1 46.4 719 LYS A CA 1
ATOM 5795 C C . LYS A 1 719 ? -19.706 -8.891 -25.273 1 46.4 719 LYS A C 1
ATOM 5797 O O . LYS A 1 719 ? -20.555 -8.508 -24.464 1 46.4 719 LYS A O 1
ATOM 5802 N N . LYS A 1 720 ? -18.542 -8.38 -25.11 1 49.49 720 LYS A N 1
ATOM 5803 C CA . LYS A 1 720 ? -18.211 -7.181 -24.345 1 49.49 720 LYS A CA 1
ATOM 5804 C C . LYS A 1 720 ? -19.1 -6.008 -24.75 1 49.49 720 LYS A C 1
ATOM 5806 O O . LYS A 1 720 ? -19.331 -5.095 -23.955 1 49.49 720 LYS A O 1
ATOM 5811 N N . GLN A 1 721 ? -19.304 -5.735 -26.006 1 40.47 721 GLN A N 1
ATOM 5812 C CA . GLN A 1 721 ? -20.312 -4.727 -26.318 1 40.47 721 GLN A CA 1
ATOM 5813 C C . GLN A 1 721 ? -21.585 -4.953 -25.507 1 40.47 721 GLN A C 1
ATOM 5815 O O . GLN A 1 721 ? -22.416 -4.051 -25.383 1 40.47 721 GLN A O 1
ATOM 5820 N N . GLY A 1 722 ? -21.841 -6.166 -25.101 1 32.54 722 GLY A N 1
ATOM 5821 C CA . GLY A 1 722 ? -22.908 -6.402 -24.142 1 32.54 722 GLY A CA 1
ATOM 5822 C C . GLY A 1 722 ? -22.469 -6.216 -22.702 1 32.54 722 GLY A C 1
ATOM 5823 O O . GLY A 1 722 ? -21.271 -6.142 -22.418 1 32.54 722 GLY A O 1
ATOM 5824 N N . THR A 1 723 ? -23.396 -5.776 -21.642 1 33.51 723 THR A N 1
ATOM 5825 C CA . THR A 1 723 ? -23.333 -5.226 -20.292 1 33.51 723 THR A CA 1
ATOM 5826 C C . THR A 1 723 ? -22.537 -6.145 -19.37 1 33.51 723 THR A C 1
ATOM 5828 O O . THR A 1 723 ? -22.609 -6.02 -18.146 1 33.51 723 THR A O 1
ATOM 5831 N N . GLU A 1 724 ? -21.957 -7.208 -19.924 1 33.39 724 GLU A N 1
ATOM 5832 C CA . GLU A 1 724 ? -21.595 -8.152 -18.871 1 33.39 724 GLU A CA 1
ATOM 5833 C C . GLU A 1 724 ? -20.508 -7.579 -17.966 1 33.39 724 GLU A C 1
ATOM 5835 O O . GLU A 1 724 ? -19.747 -6.702 -18.38 1 33.39 724 GLU A O 1
ATOM 5840 N N . CYS A 1 725 ? -20.556 -8.079 -16.651 1 33.3 725 CYS A N 1
ATOM 5841 C CA . CYS A 1 725 ? -19.91 -7.782 -15.378 1 33.3 725 CYS A CA 1
ATOM 5842 C C . CYS A 1 725 ? -18.396 -7.91 -15.492 1 33.3 725 CYS A C 1
ATOM 5844 O O . CYS A 1 725 ? -17.879 -8.992 -15.777 1 33.3 725 CYS A O 1
ATOM 5846 N N . CYS A 1 726 ? -17.829 -7.138 -16.114 1 31.01 726 CYS A N 1
ATOM 5847 C CA . CYS A 1 726 ? -16.372 -7.21 -16.095 1 31.01 726 CYS A CA 1
ATOM 5848 C C . CYS A 1 726 ? -15.839 -7.107 -14.671 1 31.01 726 CYS A C 1
ATOM 5850 O O . CYS A 1 726 ? -16.363 -6.339 -13.862 1 31.01 726 CYS A O 1
ATOM 5852 N N . LYS A 1 727 ? -15.266 -8.126 -14.114 1 32.54 727 LYS A N 1
ATOM 5853 C CA . LYS A 1 727 ? -14.591 -8.077 -12.819 1 32.54 727 LYS A CA 1
ATOM 5854 C C . LYS A 1 727 ? -13.832 -6.764 -12.644 1 32.54 727 LYS A C 1
ATOM 5856 O O . LYS A 1 727 ? -13.01 -6.4 -13.487 1 32.54 727 LYS A O 1
ATOM 5861 N N . ARG A 1 728 ? -14.401 -5.782 -11.951 1 33.67 728 ARG A N 1
ATOM 5862 C CA . ARG A 1 728 ? -13.815 -4.492 -11.601 1 33.67 728 ARG A CA 1
ATOM 5863 C C . ARG A 1 728 ? -12.541 -4.673 -10.782 1 33.67 728 ARG A C 1
ATOM 5865 O O . ARG A 1 728 ? -12.549 -5.354 -9.755 1 33.67 728 ARG A O 1
ATOM 5872 N N . PHE A 1 729 ? -11.453 -4.843 -11.429 1 36.36 729 PHE A N 1
ATOM 5873 C CA . PHE A 1 729 ? -10.171 -4.888 -10.736 1 36.36 729 PHE A CA 1
ATOM 5874 C C . PHE A 1 729 ? -10.031 -3.71 -9.779 1 36.36 729 PHE A C 1
ATOM 5876 O O . PHE A 1 729 ? -10.484 -2.603 -10.078 1 36.36 729 PHE A O 1
ATOM 5883 N N . ALA A 1 730 ? -9.848 -3.984 -8.548 1 43.89 730 ALA A N 1
ATOM 5884 C CA . ALA A 1 730 ? -9.74 -3.172 -7.339 1 43.89 730 ALA A CA 1
ATOM 5885 C C . ALA A 1 730 ? -8.665 -2.1 -7.493 1 43.89 730 ALA A C 1
ATOM 5887 O O . ALA A 1 730 ? -8.332 -1.403 -6.531 1 43.89 730 ALA A O 1
ATOM 5888 N N . GLY A 1 731 ? -7.933 -1.996 -8.744 1 49.08 731 GLY A N 1
ATOM 5889 C CA . GLY A 1 731 ? -6.947 -0.931 -8.663 1 49.08 731 GLY A CA 1
ATOM 5890 C C . GLY A 1 731 ? -7.555 0.455 -8.769 1 49.08 731 GLY A C 1
ATOM 5891 O O . GLY A 1 731 ? -8.768 0.594 -8.944 1 49.08 731 GLY A O 1
ATOM 5892 N N . HIS A 1 732 ? -6.692 1.377 -8.417 1 55.11 732 HIS A N 1
ATOM 5893 C CA . HIS A 1 732 ? -7.149 2.758 -8.523 1 55.11 732 HIS A CA 1
ATOM 5894 C C . HIS A 1 732 ? -7.697 3.052 -9.916 1 55.11 732 HIS A C 1
ATOM 5896 O O . HIS A 1 732 ? -7.021 2.807 -10.918 1 55.11 732 HIS A O 1
ATOM 5902 N N . PRO A 1 733 ? -8.848 3.294 -10.076 1 56.32 733 PRO A N 1
ATOM 5903 C CA . PRO A 1 733 ? -9.543 3.479 -11.352 1 56.32 733 PRO A CA 1
ATOM 5904 C C . PRO A 1 733 ? -8.81 4.436 -12.29 1 56.32 733 PRO A C 1
ATOM 5906 O O . PRO A 1 733 ? -8.914 4.309 -13.512 1 56.32 733 PRO A O 1
ATOM 5909 N N . SER A 1 734 ? -7.968 5.294 -11.775 1 64.75 734 SER A N 1
ATOM 5910 C CA . SER A 1 734 ? -7.359 6.298 -12.642 1 64.75 734 SER A CA 1
ATOM 5911 C C . SER A 1 734 ? -6.036 5.804 -13.216 1 64.75 734 SER A C 1
ATOM 5913 O O . SER A 1 734 ? -5.538 6.351 -14.203 1 64.75 734 SER A O 1
ATOM 5915 N N . LEU A 1 735 ? -5.5 4.727 -12.682 1 72.56 735 LEU A N 1
ATOM 5916 C CA . LEU A 1 735 ? -4.2 4.23 -13.12 1 72.56 735 LEU A CA 1
ATOM 5917 C C . LEU A 1 735 ? -4.362 3.085 -14.114 1 72.56 735 LEU A C 1
ATOM 5919 O O . LEU A 1 735 ? -5.343 2.34 -14.055 1 72.56 735 LEU A O 1
ATOM 5923 N N . LEU A 1 736 ? -3.454 3.078 -15.116 1 78.47 736 LEU A N 1
ATOM 5924 C CA . LEU A 1 736 ? -3.352 1.867 -15.922 1 78.47 736 LEU A CA 1
ATOM 5925 C C . LEU A 1 736 ? -3.057 0.654 -15.045 1 78.47 736 LEU A C 1
ATOM 5927 O O . LEU A 1 736 ? -2.561 0.798 -13.925 1 78.47 736 LEU A O 1
ATOM 5931 N N . PRO A 1 737 ? -3.36 -0.432 -15.485 1 77.99 737 PRO A N 1
ATOM 5932 C CA . PRO A 1 737 ? -3.265 -1.623 -14.637 1 77.99 737 PRO A CA 1
ATOM 5933 C C . PRO A 1 737 ? -1.833 -1.927 -14.204 1 77.99 737 PRO A C 1
ATOM 5935 O O . PRO A 1 737 ? -1.602 -2.329 -13.06 1 77.99 737 PRO A O 1
ATOM 5938 N N . GLY A 1 738 ? -0.846 -1.79 -15.108 1 89.14 738 GLY A N 1
ATOM 5939 C CA . GLY A 1 738 ? 0.522 -2.099 -14.721 1 89.14 738 GLY A CA 1
ATOM 5940 C C . GLY A 1 738 ? 1.398 -2.495 -15.895 1 89.14 738 GLY A C 1
ATOM 5941 O O . GLY A 1 738 ? 1.142 -2.093 -17.031 1 89.14 738 GLY A O 1
ATOM 5942 N N . ILE A 1 739 ? 2.495 -3.121 -15.583 1 92.31 739 ILE A N 1
ATOM 5943 C CA . ILE A 1 739 ? 3.408 -3.592 -16.619 1 92.31 739 ILE A CA 1
ATOM 5944 C C . ILE A 1 739 ? 3.51 -5.115 -16.562 1 92.31 739 ILE A C 1
ATOM 5946 O O . ILE A 1 739 ? 3.264 -5.721 -15.516 1 92.31 739 ILE A O 1
ATOM 5950 N N . PHE A 1 740 ? 3.721 -5.709 -17.673 1 93.88 740 PHE A N 1
ATOM 5951 C CA . PHE A 1 740 ? 3.982 -7.137 -17.81 1 93.88 740 PHE A CA 1
ATOM 5952 C C . PHE A 1 740 ? 5.447 -7.39 -18.144 1 93.88 740 PHE A C 1
ATOM 5954 O O . PHE A 1 740 ? 5.971 -6.842 -19.116 1 93.88 740 PHE A O 1
ATOM 5961 N N . THR A 1 741 ? 6.137 -8.136 -17.291 1 95.02 741 THR A N 1
ATOM 5962 C CA . THR A 1 741 ? 7.572 -8.348 -17.449 1 95.02 741 THR A CA 1
ATOM 5963 C C . THR A 1 741 ? 7.868 -9.801 -17.808 1 95.02 741 THR A C 1
ATOM 5965 O O . THR A 1 741 ? 7.091 -10.699 -17.476 1 95.02 741 THR A O 1
ATOM 5968 N N . ILE A 1 742 ? 8.977 -10.046 -18.498 1 94.89 742 ILE A N 1
ATOM 5969 C CA . ILE A 1 742 ? 9.488 -11.366 -18.852 1 94.89 742 ILE A CA 1
ATOM 5970 C C . ILE A 1 742 ? 10.889 -11.549 -18.272 1 94.89 742 ILE A C 1
ATOM 5972 O O . ILE A 1 742 ? 11.789 -10.751 -18.543 1 94.89 742 ILE A O 1
ATOM 5976 N N . PHE A 1 743 ? 11.071 -12.555 -17.476 1 95.23 743 PHE A N 1
ATOM 5977 C CA . PHE A 1 743 ? 12.357 -12.877 -16.868 1 95.23 743 PHE A CA 1
ATOM 5978 C C . PHE A 1 743 ? 12.818 -14.27 -17.281 1 95.23 743 PHE A C 1
ATOM 5980 O O . PHE A 1 743 ? 12.001 -15.114 -17.656 1 95.23 743 PHE A O 1
ATOM 5987 N N . CYS A 1 744 ? 14.049 -14.467 -17.327 1 93.13 744 CYS A N 1
ATOM 5988 C CA . CYS A 1 744 ? 14.573 -15.829 -17.317 1 93.13 744 CYS A CA 1
ATOM 5989 C C . CYS A 1 744 ? 14.746 -16.336 -15.89 1 93.13 744 CYS A C 1
ATOM 5991 O O . CYS A 1 744 ? 14.677 -15.557 -14.938 1 93.13 744 CYS A O 1
ATOM 5993 N N . PRO A 1 745 ? 14.928 -17.572 -15.636 1 91.19 745 PRO A N 1
ATOM 5994 C CA . PRO A 1 745 ? 15.012 -18.125 -14.282 1 91.19 745 PRO A CA 1
ATOM 5995 C C . PRO A 1 745 ? 16.214 -17.596 -13.502 1 91.19 745 PRO A C 1
ATOM 5997 O O . PRO A 1 745 ? 16.278 -17.749 -12.28 1 91.19 745 PRO A O 1
ATOM 6000 N N . HIS A 1 746 ? 17.19 -16.992 -14.155 1 90.65 746 HIS A N 1
ATOM 6001 C CA . HIS A 1 746 ? 18.356 -16.431 -13.481 1 90.65 746 HIS A CA 1
ATOM 6002 C C . HIS A 1 746 ? 18.045 -15.059 -12.892 1 90.65 746 HIS A C 1
ATOM 6004 O O . HIS A 1 746 ? 18.87 -14.483 -12.179 1 90.65 746 HIS A O 1
ATOM 6010 N N . GLY A 1 747 ? 16.921 -14.561 -13.271 1 91.36 747 GLY A N 1
ATOM 6011 C CA . GLY A 1 747 ? 16.488 -13.302 -12.685 1 91.36 747 GLY A CA 1
ATOM 6012 C C . GLY A 1 747 ? 16.766 -12.104 -13.573 1 91.36 747 GLY A C 1
ATOM 6013 O O . GLY A 1 747 ? 16.747 -10.963 -13.107 1 91.36 747 GLY A O 1
ATOM 6014 N N . ILE A 1 748 ? 17.051 -12.311 -14.846 1 93.26 748 ILE A N 1
ATOM 6015 C CA . ILE A 1 748 ? 17.31 -11.223 -15.782 1 93.26 748 ILE A CA 1
ATOM 6016 C C . ILE A 1 748 ? 16.03 -10.876 -16.538 1 93.26 748 ILE A C 1
ATOM 6018 O O . ILE A 1 748 ? 15.384 -11.754 -17.115 1 93.26 748 ILE A O 1
ATOM 6022 N N . CYS A 1 749 ? 15.681 -9.626 -16.483 1 94.47 749 CYS A N 1
ATOM 6023 C CA . CYS A 1 749 ? 14.508 -9.14 -17.201 1 94.47 749 CYS A CA 1
ATOM 6024 C C . CYS A 1 749 ? 14.829 -8.901 -18.671 1 94.47 749 CYS A C 1
ATOM 6026 O O . CYS A 1 749 ? 15.837 -8.271 -18.996 1 94.47 749 CYS A O 1
ATOM 6028 N N . TYR A 1 750 ? 14.064 -9.35 -19.57 1 93.65 750 TYR A N 1
ATOM 6029 C CA . TYR A 1 750 ? 14.278 -9.172 -21.002 1 93.65 750 TYR A CA 1
ATOM 6030 C C . TYR A 1 750 ? 13.497 -7.973 -21.525 1 93.65 750 TYR A C 1
ATOM 6032 O O . TYR A 1 750 ? 13.748 -7.497 -22.635 1 93.65 750 TYR A O 1
ATOM 6040 N N . GLY A 1 751 ? 12.515 -7.573 -20.738 1 92.98 751 GLY A N 1
ATOM 6041 C CA . GLY A 1 751 ? 11.733 -6.41 -21.128 1 92.98 751 GLY A CA 1
ATOM 6042 C C . GLY A 1 751 ? 10.386 -6.336 -20.435 1 92.98 751 GLY A C 1
ATOM 6043 O O . GLY A 1 751 ? 10.094 -7.14 -19.547 1 92.98 751 GLY A O 1
ATOM 6044 N N . PHE A 1 752 ? 9.634 -5.309 -20.777 1 93.43 752 PHE A N 1
ATOM 6045 C CA . PHE A 1 752 ? 8.318 -5.127 -20.176 1 93.43 752 PHE A CA 1
ATOM 6046 C C . PHE A 1 752 ? 7.365 -4.451 -21.154 1 93.43 752 PHE A C 1
ATOM 6048 O O . PHE A 1 752 ? 7.801 -3.849 -22.138 1 93.43 752 PHE A O 1
ATOM 6055 N N . GLN A 1 753 ? 6.136 -4.709 -20.974 1 91.84 753 GLN A N 1
ATOM 6056 C CA . GLN A 1 753 ? 5.051 -4.082 -21.722 1 91.84 753 GLN A CA 1
ATOM 6057 C C . GLN A 1 753 ? 4.016 -3.471 -20.782 1 91.84 753 GLN A C 1
ATOM 6059 O O . GLN A 1 753 ? 3.632 -4.089 -19.787 1 91.84 753 GLN A O 1
ATOM 6064 N N . VAL A 1 754 ? 3.636 -2.204 -21.059 1 90.38 754 VAL A N 1
ATOM 6065 C CA . VAL A 1 754 ? 2.588 -1.566 -20.269 1 90.38 754 VAL A CA 1
ATOM 6066 C C . VAL A 1 754 ? 1.227 -2.142 -20.653 1 90.38 754 VAL A C 1
ATOM 6068 O O . VAL A 1 754 ? 0.915 -2.276 -21.839 1 90.38 754 VAL A O 1
ATOM 6071 N N . MET A 1 755 ? 0.499 -2.486 -19.661 1 86.98 755 MET A N 1
ATOM 6072 C CA . MET A 1 755 ? -0.815 -3.073 -19.911 1 86.98 755 MET A CA 1
ATOM 6073 C C . MET A 1 755 ? -1.891 -1.994 -19.971 1 86.98 755 MET A C 1
ATOM 6075 O O . MET A 1 755 ? -2.067 -1.234 -19.018 1 86.98 755 MET A O 1
ATOM 6079 N N . GLU A 1 756 ? -2.519 -1.95 -21.079 1 75.5 756 GLU A N 1
ATOM 6080 C CA . GLU A 1 756 ? -3.605 -0.989 -21.248 1 75.5 756 GLU A CA 1
ATOM 6081 C C . GLU A 1 756 ? -4.868 -1.451 -20.527 1 75.5 756 GLU A C 1
ATOM 6083 O O . GLU A 1 756 ? -5.683 -0.629 -20.104 1 75.5 756 GLU A O 1
ATOM 6088 N N . SER A 1 757 ? -5.018 -2.697 -20.522 1 74.62 757 SER A N 1
ATOM 6089 C CA . SER A 1 757 ? -6.146 -3.318 -19.836 1 74.62 757 SER A CA 1
ATOM 6090 C C . SER A 1 757 ? -5.672 -4.325 -18.794 1 74.62 757 SER A C 1
ATOM 6092 O O . SER A 1 757 ? -4.48 -4.628 -18.712 1 74.62 757 SER A O 1
ATOM 6094 N N . HIS A 1 758 ? -6.593 -4.694 -17.995 1 75.39 758 HIS A N 1
ATOM 6095 C CA . HIS A 1 758 ? -6.236 -5.601 -16.909 1 75.39 758 HIS A CA 1
ATOM 6096 C C . HIS A 1 758 ? -5.482 -6.818 -17.434 1 75.39 758 HIS A C 1
ATOM 6098 O O . HIS A 1 758 ? -5.611 -7.176 -18.606 1 75.39 758 HIS A O 1
ATOM 6104 N N . GLU A 1 759 ? -4.712 -7.193 -16.585 1 77.64 759 GLU A N 1
ATOM 6105 C CA . GLU A 1 759 ? -3.901 -8.354 -16.936 1 77.64 759 GLU A CA 1
ATOM 6106 C C . GLU A 1 759 ? -4.773 -9.513 -17.412 1 77.64 759 GLU A C 1
ATOM 6108 O O . GLU A 1 759 ? -5.763 -9.858 -16.765 1 77.64 759 GLU A O 1
ATOM 6113 N N . SER A 1 760 ? -4.59 -9.869 -18.644 1 84.88 760 SER A N 1
ATOM 6114 C CA . SER A 1 760 ? -5.254 -11.019 -19.25 1 84.88 760 SER A CA 1
ATOM 6115 C C . SER A 1 760 ? -4.264 -11.888 -20.017 1 84.88 760 SER A C 1
ATOM 6117 O O . SER A 1 760 ? -3.145 -11.457 -20.306 1 84.88 760 SER A O 1
ATOM 6119 N N . PRO A 1 761 ? -4.622 -13.129 -20.278 1 91.85 761 PRO A N 1
ATOM 6120 C CA . PRO A 1 761 ? -3.748 -14.008 -21.058 1 91.85 761 PRO A CA 1
ATOM 6121 C C . PRO A 1 761 ? -3.399 -13.428 -22.427 1 91.85 761 PRO A C 1
ATOM 6123 O O . PRO A 1 761 ? -2.47 -13.904 -23.085 1 91.85 761 PRO A O 1
ATOM 6126 N N . ASN A 1 762 ? -4.088 -12.38 -22.791 1 89.74 762 ASN A N 1
ATOM 6127 C CA . ASN A 1 762 ? -3.815 -11.729 -24.068 1 89.74 762 ASN A CA 1
ATOM 6128 C C . ASN A 1 762 ? -2.427 -11.096 -24.089 1 89.74 762 ASN A C 1
ATOM 6130 O O . ASN A 1 762 ? -1.754 -11.099 -25.122 1 89.74 762 ASN A O 1
ATOM 6134 N N . VAL A 1 763 ? -2.019 -10.589 -22.985 1 91.68 763 VAL A N 1
ATOM 6135 C CA . VAL A 1 763 ? -0.77 -9.837 -22.921 1 91.68 763 VAL A CA 1
ATOM 6136 C C . VAL A 1 763 ? 0.412 -10.779 -23.136 1 91.68 763 VAL A C 1
ATOM 6138 O O . VAL A 1 763 ? 1.204 -10.589 -24.063 1 91.68 763 VAL A O 1
ATOM 6141 N N . PRO A 1 764 ? 0.498 -11.81 -22.316 1 94.82 764 PRO A N 1
ATOM 6142 C CA . PRO A 1 764 ? 1.616 -12.721 -22.576 1 94.82 764 PRO A CA 1
ATOM 6143 C C . PRO A 1 764 ? 1.513 -13.406 -23.937 1 94.82 764 PRO A C 1
ATOM 6145 O O . PRO A 1 764 ? 2.532 -13.65 -24.588 1 94.82 764 PRO A O 1
ATOM 6148 N N . PHE A 1 765 ? 0.274 -13.786 -24.407 1 94.99 765 PHE A N 1
ATOM 6149 C CA . PHE A 1 765 ? 0.108 -14.372 -25.732 1 94.99 765 PHE A CA 1
ATOM 6150 C C . PHE A 1 765 ? 0.697 -13.461 -26.804 1 94.99 765 PHE A C 1
ATOM 6152 O O . PHE A 1 765 ? 1.426 -13.921 -27.685 1 94.99 765 PHE A O 1
ATOM 6159 N N . THR A 1 766 ? 0.399 -12.186 -26.682 1 91.24 766 THR A N 1
ATOM 6160 C CA . THR A 1 766 ? 0.85 -11.209 -27.666 1 91.24 766 THR A CA 1
ATOM 6161 C C . THR A 1 766 ? 2.371 -11.088 -27.651 1 91.24 766 THR A C 1
ATOM 6163 O O . THR A 1 766 ? 3.01 -11.09 -28.705 1 91.24 766 THR A O 1
ATOM 6166 N N . ILE A 1 767 ? 2.95 -11.052 -26.499 1 93.28 767 ILE A N 1
ATOM 6167 C CA . ILE A 1 767 ? 4.396 -10.902 -26.373 1 93.28 767 ILE A CA 1
ATOM 6168 C C . ILE A 1 767 ? 5.093 -12.149 -26.912 1 93.28 767 ILE A C 1
ATOM 6170 O O . ILE A 1 767 ? 6.03 -12.049 -27.708 1 93.28 767 ILE A O 1
ATOM 6174 N N . LEU A 1 768 ? 4.613 -13.313 -26.529 1 94.72 768 LEU A N 1
ATOM 6175 C CA . LEU A 1 768 ? 5.255 -14.563 -26.92 1 94.72 768 LEU A CA 1
ATOM 6176 C C . LEU A 1 768 ? 5.146 -14.784 -28.425 1 94.72 768 LEU A C 1
ATOM 6178 O O . LEU A 1 768 ? 6.117 -15.186 -29.07 1 94.72 768 LEU A O 1
ATOM 6182 N N . ARG A 1 769 ? 3.989 -14.528 -28.929 1 91.97 769 ARG A N 1
ATOM 6183 C CA . ARG A 1 769 ? 3.768 -14.774 -30.35 1 91.97 769 ARG A CA 1
ATOM 6184 C C . ARG A 1 769 ? 4.553 -13.784 -31.205 1 91.97 769 ARG A C 1
ATOM 6186 O O . ARG A 1 769 ? 5.116 -14.157 -32.236 1 91.97 769 ARG A O 1
ATOM 6193 N N . THR A 1 770 ? 4.604 -12.547 -30.812 1 89.69 770 THR A N 1
ATOM 6194 C CA . THR A 1 770 ? 5.174 -11.508 -31.664 1 89.69 770 THR A CA 1
ATOM 6195 C C . THR A 1 770 ? 6.689 -11.442 -31.495 1 89.69 770 THR A C 1
ATOM 6197 O O . THR A 1 770 ? 7.409 -11.096 -32.434 1 89.69 770 THR A O 1
ATOM 6200 N N . ARG A 1 771 ? 7.184 -11.839 -30.352 1 90.21 771 ARG A N 1
ATOM 6201 C CA . ARG A 1 771 ? 8.572 -11.489 -30.069 1 90.21 771 ARG A CA 1
ATOM 6202 C C . ARG A 1 771 ? 9.453 -12.732 -30.032 1 90.21 771 ARG A C 1
ATOM 6204 O O . ARG A 1 771 ? 10.674 -12.63 -29.892 1 90.21 771 ARG A O 1
ATOM 6211 N N . PHE A 1 772 ? 8.865 -13.862 -30.149 1 90.57 772 PHE A N 1
ATOM 6212 C CA . PHE A 1 772 ? 9.63 -15.101 -30.218 1 90.57 772 PHE A CA 1
ATOM 6213 C C . PHE A 1 772 ? 9.47 -15.761 -31.582 1 90.57 772 PHE A C 1
ATOM 6215 O O . PHE A 1 772 ? 8.355 -15.871 -32.097 1 90.57 772 PHE A O 1
ATOM 6222 N N . LYS A 1 773 ? 10.564 -16.138 -32.134 1 87.54 773 LYS A N 1
ATOM 6223 C CA . LYS A 1 773 ? 10.502 -16.892 -33.383 1 87.54 773 LYS A CA 1
ATOM 6224 C C . LYS A 1 773 ? 9.827 -18.245 -33.175 1 87.54 773 LYS A C 1
ATOM 6226 O O . LYS A 1 773 ? 9.034 -18.683 -34.011 1 87.54 773 LYS A O 1
ATOM 6231 N N . LYS A 1 774 ? 10.217 -18.82 -32.158 1 89.38 774 LYS A N 1
ATOM 6232 C CA . LYS A 1 774 ? 9.586 -20.038 -31.657 1 89.38 774 LYS A CA 1
ATOM 6233 C C . LYS A 1 774 ? 9.137 -19.868 -30.208 1 89.38 774 LYS A C 1
ATOM 6235 O O . LYS A 1 774 ? 9.85 -19.273 -29.397 1 89.38 774 LYS A O 1
ATOM 6240 N N . ALA A 1 775 ? 7.974 -20.371 -29.96 1 93.33 775 ALA A N 1
ATOM 6241 C CA . ALA A 1 775 ? 7.475 -20.236 -28.594 1 93.33 775 ALA A CA 1
ATOM 6242 C C . ALA A 1 775 ? 8.45 -20.848 -27.591 1 93.33 775 ALA A C 1
ATOM 6244 O O . ALA A 1 775 ? 9.082 -21.868 -27.874 1 93.33 775 ALA A O 1
ATOM 6245 N N . PRO A 1 776 ? 8.607 -20.261 -26.44 1 94.91 776 PRO A N 1
ATOM 6246 C CA . PRO A 1 776 ? 9.462 -20.842 -25.402 1 94.91 776 PRO A CA 1
ATOM 6247 C C . PRO A 1 776 ? 9.032 -22.252 -25.005 1 94.91 776 PRO A C 1
ATOM 6249 O O . PRO A 1 776 ? 7.84 -22.569 -25.032 1 94.91 776 PRO A O 1
ATOM 6252 N N . LYS A 1 777 ? 9.945 -23.016 -24.606 1 95.12 777 LYS A N 1
ATOM 6253 C CA . LYS A 1 777 ? 9.676 -24.4 -24.228 1 95.12 777 LYS A CA 1
ATOM 6254 C C . LYS A 1 777 ? 8.914 -24.472 -22.908 1 95.12 777 LYS A C 1
ATOM 6256 O O . LYS A 1 777 ? 8.014 -25.3 -22.749 1 95.12 777 LYS A O 1
ATOM 6261 N N . HIS A 1 778 ? 9.335 -23.637 -21.995 1 96.49 778 HIS A N 1
ATOM 6262 C CA . HIS A 1 778 ? 8.708 -23.608 -20.678 1 96.49 778 HIS A CA 1
ATOM 6263 C C . HIS A 1 778 ? 8.189 -22.212 -20.346 1 96.49 778 HIS A C 1
ATOM 6265 O O . HIS A 1 778 ? 8.959 -21.249 -20.323 1 96.49 778 HIS A O 1
ATOM 6271 N N . ILE A 1 779 ? 6.956 -22.086 -20.085 1 97.31 779 ILE A N 1
ATOM 6272 C CA . ILE A 1 779 ? 6.318 -20.821 -19.737 1 97.31 779 ILE A CA 1
ATOM 6273 C C . ILE A 1 779 ? 5.769 -20.894 -18.314 1 97.31 779 ILE A C 1
ATOM 6275 O O . ILE A 1 779 ? 4.855 -21.674 -18.034 1 97.31 779 ILE A O 1
ATOM 6279 N N . ILE A 1 780 ? 6.375 -20.171 -17.431 1 97.27 780 ILE A N 1
ATOM 6280 C CA . ILE A 1 780 ? 5.957 -20.123 -16.034 1 97.27 780 ILE A CA 1
ATOM 6281 C C . ILE A 1 780 ? 5.226 -18.81 -15.759 1 97.27 780 ILE A C 1
ATOM 6283 O O . ILE A 1 780 ? 5.788 -17.729 -15.947 1 97.27 780 ILE A O 1
ATOM 6287 N N . TYR A 1 781 ? 4.03 -18.873 -15.385 1 95.91 781 TYR A N 1
ATOM 6288 C CA . TYR A 1 781 ? 3.124 -17.741 -15.224 1 95.91 781 TYR A CA 1
ATOM 6289 C C . TYR A 1 781 ? 2.065 -18.037 -14.169 1 95.91 781 TYR A C 1
ATOM 6291 O O . TYR A 1 781 ? 1.657 -19.187 -13.995 1 95.91 781 TYR A O 1
ATOM 6299 N N . ASP A 1 782 ? 1.64 -17.141 -13.377 1 93.03 782 ASP A N 1
ATOM 6300 C CA . ASP A 1 782 ? 0.661 -17.35 -12.314 1 93.03 782 ASP A CA 1
ATOM 6301 C C . ASP A 1 782 ? -0.677 -17.814 -12.884 1 93.03 782 ASP A C 1
ATOM 6303 O O . ASP A 1 782 ? -1.465 -18.458 -12.187 1 93.03 782 ASP A O 1
ATOM 6307 N N . ASN A 1 783 ? -0.982 -17.42 -14.158 1 94.48 783 ASN A N 1
ATOM 6308 C CA . ASN A 1 783 ? -2.204 -17.823 -14.844 1 94.48 783 ASN A CA 1
ATOM 6309 C C . ASN A 1 783 ? -1.901 -18.676 -16.073 1 94.48 783 ASN A C 1
ATOM 6311 O O . ASN A 1 783 ? -2.514 -18.495 -17.127 1 94.48 783 ASN A O 1
ATOM 6315 N N . ALA A 1 784 ? -0.944 -19.52 -15.902 1 96.08 784 ALA A N 1
ATOM 6316 C CA . ALA A 1 784 ? -0.462 -20.334 -17.015 1 96.08 784 ALA A CA 1
ATOM 6317 C C . ALA A 1 784 ? -1.567 -21.239 -17.551 1 96.08 784 ALA A C 1
ATOM 6319 O O . ALA A 1 784 ? -1.605 -21.542 -18.746 1 96.08 784 ALA A O 1
ATOM 6320 N N . CYS A 1 785 ? -2.497 -21.737 -16.705 1 94.98 785 CYS A N 1
ATOM 6321 C CA . CYS A 1 785 ? -3.579 -22.618 -17.129 1 94.98 785 CYS A CA 1
ATOM 6322 C C . CYS A 1 785 ? -4.503 -21.911 -18.114 1 94.98 785 CYS A C 1
ATOM 6324 O O . CYS A 1 785 ? -4.813 -22.452 -19.177 1 94.98 785 CYS A O 1
ATOM 6326 N N . LYS A 1 786 ? -4.874 -20.657 -17.838 1 94.46 786 LYS A N 1
ATOM 6327 C CA . LYS A 1 786 ? -5.727 -19.885 -18.736 1 94.46 786 LYS A CA 1
ATOM 6328 C C . LYS A 1 786 ? -4.965 -19.459 -19.987 1 94.46 786 LYS A C 1
ATOM 6330 O O . LYS A 1 786 ? -5.545 -19.361 -21.071 1 94.46 786 LYS A O 1
ATOM 6335 N N . LEU A 1 787 ? -3.719 -19.195 -19.795 1 96.24 787 LEU A N 1
ATOM 6336 C CA . LEU A 1 787 ? -2.907 -18.817 -20.946 1 96.24 787 LEU A CA 1
ATOM 6337 C C . LEU A 1 787 ? -2.845 -19.952 -21.964 1 96.24 787 LEU A C 1
ATOM 6339 O O . LEU A 1 787 ? -2.948 -19.716 -23.17 1 96.24 787 LEU A O 1
ATOM 6343 N N . GLN A 1 788 ? -2.632 -21.162 -21.446 1 96.4 788 GLN A N 1
ATOM 6344 C CA . GLN A 1 788 ? -2.582 -22.288 -22.373 1 96.4 788 GLN A CA 1
ATOM 6345 C C . GLN A 1 788 ? -3.888 -22.417 -23.152 1 96.4 788 GLN A C 1
ATOM 6347 O O . GLN A 1 788 ? -3.874 -22.632 -24.366 1 96.4 788 GLN A O 1
ATOM 6352 N N . GLN A 1 789 ? -5.001 -22.348 -22.435 1 94.28 789 GLN A N 1
ATOM 6353 C CA . GLN A 1 789 ? -6.299 -22.402 -23.1 1 94.28 789 GLN A CA 1
ATOM 6354 C C . GLN A 1 789 ? -6.421 -21.311 -24.159 1 94.28 789 GLN A C 1
ATOM 6356 O O . GLN A 1 789 ? -6.923 -21.559 -25.258 1 94.28 789 GLN A O 1
ATOM 6361 N N . TYR A 1 790 ? -5.966 -20.142 -23.804 1 93.73 790 TYR A N 1
ATOM 6362 C CA . TYR A 1 790 ? -5.994 -19 -24.711 1 93.73 790 TYR A CA 1
ATOM 6363 C C . TYR A 1 790 ? -5.154 -19.27 -25.954 1 93.73 790 TYR A C 1
ATOM 6365 O O . TYR A 1 790 ? -5.574 -18.967 -27.073 1 93.73 790 TYR A O 1
ATOM 6373 N N . CYS A 1 791 ? -4.029 -19.829 -25.788 1 94.05 791 CYS A N 1
ATOM 6374 C CA . CYS A 1 791 ? -3.114 -20.139 -26.881 1 94.05 791 CYS A CA 1
ATOM 6375 C C . CYS A 1 791 ? -3.71 -21.19 -27.809 1 94.05 791 CYS A C 1
ATOM 6377 O O . CYS A 1 791 ? -3.623 -21.066 -29.032 1 94.05 791 CYS A O 1
ATOM 6379 N N . LEU A 1 792 ? -4.332 -22.204 -27.223 1 93.09 792 LEU A N 1
ATOM 6380 C CA . LEU A 1 792 ? -4.9 -23.298 -28.003 1 93.09 792 LEU A CA 1
ATOM 6381 C C . LEU A 1 792 ? -6.094 -22.82 -28.822 1 93.09 792 LEU A C 1
ATOM 6383 O O . LEU A 1 792 ? -6.354 -23.338 -29.911 1 93.09 792 LEU A O 1
ATOM 6387 N N . SER A 1 793 ? -6.763 -21.827 -28.298 1 90.21 793 SER A N 1
ATOM 6388 C CA . SER A 1 793 ? -7.924 -21.279 -28.994 1 90.21 793 SER A CA 1
ATOM 6389 C C . SER A 1 793 ? -7.501 -20.386 -30.155 1 90.21 793 SER A C 1
ATOM 6391 O O . SER A 1 793 ? -8.325 -20.02 -30.996 1 90.21 793 SER A O 1
ATOM 6393 N N . ARG A 1 794 ? -6.249 -20.105 -30.283 1 89.27 794 ARG A N 1
ATOM 6394 C CA . ARG A 1 794 ? -5.866 -19.081 -31.25 1 89.27 794 ARG A CA 1
ATOM 6395 C C . ARG A 1 794 ? -4.732 -19.569 -32.145 1 89.27 794 ARG A C 1
ATOM 6397 O O . ARG A 1 794 ? -4.828 -19.498 -33.372 1 89.27 794 ARG A O 1
ATOM 6404 N N . ASP A 1 795 ? -3.667 -20.056 -31.533 1 90.31 795 ASP A N 1
ATOM 6405 C CA . ASP A 1 795 ? -2.523 -20.496 -32.326 1 90.31 795 ASP A CA 1
ATOM 6406 C C . ASP A 1 795 ? -1.894 -21.754 -31.732 1 90.31 795 ASP A C 1
ATOM 6408 O O . ASP A 1 795 ? -0.736 -21.735 -31.309 1 90.31 795 ASP A O 1
ATOM 6412 N N . PRO A 1 796 ? -2.589 -22.856 -31.762 1 91.47 796 PRO A N 1
ATOM 6413 C CA . PRO A 1 796 ? -2.102 -24.081 -31.122 1 91.47 796 PRO A CA 1
ATOM 6414 C C . PRO A 1 796 ? -0.78 -24.568 -31.711 1 91.47 796 PRO A C 1
ATOM 6416 O O . PRO A 1 796 ? 0.084 -25.057 -30.978 1 91.47 796 PRO A O 1
ATOM 6419 N N . LEU A 1 797 ? -0.547 -24.418 -32.924 1 90.55 797 LEU A N 1
ATOM 6420 C CA . LEU A 1 797 ? 0.645 -24.973 -33.556 1 90.55 797 LEU A CA 1
ATOM 6421 C C . LEU A 1 797 ? 1.896 -24.227 -33.105 1 90.55 797 LEU A C 1
ATOM 6423 O O . LEU A 1 797 ? 2.962 -24.828 -32.951 1 90.55 797 LEU A O 1
ATOM 6427 N N . PHE A 1 798 ? 1.744 -22.91 -33.043 1 91.51 798 PHE A N 1
ATOM 6428 C CA . PHE A 1 798 ? 2.88 -22.133 -32.564 1 91.51 798 PHE A CA 1
ATOM 6429 C C . PHE A 1 798 ? 3.306 -22.595 -31.176 1 91.51 798 PHE A C 1
ATOM 6431 O O . PHE A 1 798 ? 4.495 -22.592 -30.852 1 91.51 798 PHE A O 1
ATOM 6438 N N . PHE A 1 799 ? 2.353 -23.07 -30.357 1 93.84 799 PHE A N 1
ATOM 6439 C CA . PHE A 1 799 ? 2.624 -23.419 -28.968 1 93.84 799 PHE A CA 1
ATOM 6440 C C . PHE A 1 799 ? 2.626 -24.931 -28.78 1 93.84 799 PHE A C 1
ATOM 6442 O O . PHE A 1 799 ? 2.462 -25.423 -27.661 1 93.84 799 PHE A O 1
ATOM 6449 N N . LYS A 1 800 ? 2.748 -25.686 -29.756 1 91.01 800 LYS A N 1
ATOM 6450 C CA . LYS A 1 800 ? 2.64 -27.142 -29.744 1 91.01 800 LYS A CA 1
ATOM 6451 C C . LYS A 1 800 ? 3.663 -27.761 -28.797 1 91.01 800 LYS A C 1
ATOM 6453 O O . LYS A 1 800 ? 3.361 -28.729 -28.095 1 91.01 800 LYS A O 1
ATOM 6458 N N . THR A 1 801 ? 4.8 -27.123 -28.733 1 91.04 801 THR A N 1
ATOM 6459 C CA . THR A 1 801 ? 5.878 -27.719 -27.953 1 91.04 801 THR A CA 1
ATOM 6460 C C . THR A 1 801 ? 6.063 -26.979 -26.631 1 91.04 801 THR A C 1
ATOM 6462 O O . THR A 1 801 ? 7.016 -27.24 -25.894 1 91.04 801 THR A O 1
ATOM 6465 N N . SER A 1 802 ? 5.233 -26.078 -26.408 1 95.54 802 SER A N 1
ATOM 6466 C CA . SER A 1 802 ? 5.357 -25.285 -25.189 1 95.54 802 SER A CA 1
ATOM 6467 C C . SER A 1 802 ? 4.692 -25.982 -24.007 1 95.54 802 SER A C 1
ATOM 6469 O O . SER A 1 802 ? 3.625 -26.583 -24.153 1 95.54 802 SER A O 1
ATOM 6471 N N . GLU A 1 803 ? 5.358 -25.936 -22.854 1 96.31 803 GLU A N 1
ATOM 6472 C CA . GLU A 1 803 ? 4.821 -26.417 -21.584 1 96.31 803 GLU A CA 1
ATOM 6473 C C . GLU A 1 803 ? 4.455 -25.255 -20.664 1 96.31 803 GLU A C 1
ATOM 6475 O O . GLU A 1 803 ? 5.191 -24.27 -20.578 1 96.31 803 GLU A O 1
ATOM 6480 N N . PHE A 1 804 ? 3.313 -25.322 -20.035 1 97.37 804 PHE A N 1
ATOM 6481 C CA . PHE A 1 804 ? 2.807 -24.244 -19.194 1 97.37 804 PHE A CA 1
ATOM 6482 C C . PHE A 1 804 ? 2.782 -24.665 -17.729 1 97.37 804 PHE A C 1
ATOM 6484 O O . PHE A 1 804 ? 2.286 -25.743 -17.397 1 97.37 804 PHE A O 1
ATOM 6491 N N . TYR A 1 805 ? 3.361 -23.826 -16.85 1 96.84 805 TYR A N 1
ATOM 6492 C CA . TYR A 1 805 ? 3.398 -24.123 -15.423 1 96.84 805 TYR A CA 1
ATOM 6493 C C . TYR A 1 805 ? 2.975 -22.91 -14.602 1 96.84 805 TYR A C 1
ATOM 6495 O O . TYR A 1 805 ? 3.28 -21.771 -14.963 1 96.84 805 TYR A O 1
ATOM 6503 N N . VAL A 1 806 ? 2.331 -23.199 -13.502 1 95.92 806 VAL A N 1
ATOM 6504 C CA . VAL A 1 806 ? 2.046 -22.159 -12.519 1 95.92 806 VAL A CA 1
ATOM 6505 C C . VAL A 1 806 ? 3.195 -22.065 -11.518 1 95.92 806 VAL A C 1
ATOM 6507 O O . VAL A 1 806 ? 3.705 -23.087 -11.052 1 95.92 806 VAL A O 1
ATOM 6510 N N . ASP A 1 807 ? 3.593 -20.875 -11.307 1 92.64 807 ASP A N 1
ATOM 6511 C CA . ASP A 1 807 ? 4.708 -20.691 -10.383 1 92.64 807 ASP A CA 1
ATOM 6512 C C . ASP A 1 807 ? 4.354 -21.199 -8.987 1 92.64 807 ASP A C 1
ATOM 6514 O O . ASP A 1 807 ? 3.176 -21.326 -8.647 1 92.64 807 ASP A O 1
ATOM 6518 N N . ARG A 1 808 ? 5.265 -21.466 -8.151 1 89.55 808 ARG A N 1
ATOM 6519 C CA . ARG A 1 808 ? 5.108 -22.143 -6.868 1 89.55 808 ARG A CA 1
ATOM 6520 C C . ARG A 1 808 ? 4.352 -21.267 -5.876 1 89.55 808 ARG A C 1
ATOM 6522 O O . ARG A 1 808 ? 3.551 -21.766 -5.082 1 89.55 808 ARG A O 1
ATOM 6529 N N . LEU A 1 809 ? 4.58 -19.994 -5.925 1 86.89 809 LEU A N 1
ATOM 6530 C CA . LEU A 1 809 ? 3.973 -19.08 -4.963 1 86.89 809 LEU A CA 1
ATOM 6531 C C . LEU A 1 809 ? 2.461 -19.015 -5.154 1 86.89 809 LEU A C 1
ATOM 6533 O O . LEU A 1 809 ? 1.713 -18.892 -4.182 1 86.89 809 LEU A O 1
ATOM 6537 N N . HIS A 1 810 ? 2 -19.101 -6.385 1 88.85 810 HIS A N 1
ATOM 6538 C CA . HIS A 1 810 ? 0.598 -18.85 -6.698 1 88.85 810 HIS A CA 1
ATOM 6539 C C . HIS A 1 810 ? -0.176 -20.156 -6.846 1 88.85 810 HIS A C 1
ATOM 6541 O O . HIS A 1 810 ? -1.396 -20.142 -7.021 1 88.85 810 HIS A O 1
ATOM 6547 N N . TRP A 1 811 ? 0.382 -21.216 -6.759 1 90.27 811 TRP A N 1
ATOM 6548 C CA . TRP A 1 811 ? -0.233 -22.5 -7.081 1 90.27 811 TRP A CA 1
ATOM 6549 C C . TRP A 1 811 ? -1.409 -22.788 -6.154 1 90.27 811 TRP A C 1
ATOM 6551 O O . TRP A 1 811 ? -2.458 -23.258 -6.6 1 90.27 811 TRP A O 1
ATOM 6561 N N . ASP A 1 812 ? -1.31 -22.427 -4.952 1 81.08 812 ASP A N 1
ATOM 6562 C CA . ASP A 1 812 ? -2.319 -22.788 -3.961 1 81.08 812 ASP A CA 1
ATOM 6563 C C . ASP A 1 812 ? -3.645 -22.086 -4.245 1 81.08 812 ASP A C 1
ATOM 6565 O O . ASP A 1 812 ? -4.702 -22.543 -3.804 1 81.08 812 ASP A O 1
ATOM 6569 N N . ASN A 1 813 ? -3.586 -21.12 -5.036 1 80.62 813 ASN A N 1
ATOM 6570 C CA . ASN A 1 813 ? -4.804 -20.382 -5.353 1 80.62 813 ASN A CA 1
ATOM 6571 C C . ASN A 1 813 ? -5.491 -20.94 -6.596 1 80.62 813 ASN A C 1
ATOM 6573 O O . ASN A 1 813 ? -6.603 -20.531 -6.933 1 80.62 813 ASN A O 1
ATOM 6577 N N . HIS A 1 814 ? -4.91 -21.872 -7.239 1 86.65 814 HIS A N 1
ATOM 6578 C CA . HIS A 1 814 ? -5.445 -22.453 -8.465 1 86.65 814 HIS A CA 1
ATOM 6579 C C . HIS A 1 814 ? -6.195 -23.75 -8.179 1 86.65 814 HIS A C 1
ATOM 6581 O O . HIS A 1 814 ? -5.71 -24.836 -8.503 1 86.65 814 HIS A O 1
ATOM 6587 N N . THR A 1 815 ? -7.406 -23.628 -7.812 1 82.33 815 THR A N 1
ATOM 6588 C CA . THR A 1 815 ? -8.168 -24.775 -7.331 1 82.33 815 THR A CA 1
ATOM 6589 C C . THR A 1 815 ? -8.852 -25.494 -8.49 1 82.33 815 THR A C 1
ATOM 6591 O O . THR A 1 815 ? -9.112 -26.696 -8.415 1 82.33 815 THR A O 1
ATOM 6594 N N . ALA A 1 816 ? -9.167 -24.832 -9.558 1 84.31 816 ALA A N 1
ATOM 6595 C CA . ALA A 1 816 ? -9.907 -25.43 -10.666 1 84.31 816 ALA A CA 1
ATOM 6596 C C . ALA A 1 816 ? -8.958 -25.962 -11.736 1 84.31 816 ALA A C 1
ATOM 6598 O O . ALA A 1 816 ? -9.371 -26.715 -12.621 1 84.31 816 ALA A O 1
ATOM 6599 N N . CYS A 1 817 ? -7.667 -25.682 -11.656 1 90.5 817 CYS A N 1
ATOM 6600 C CA . CYS A 1 817 ? -6.699 -26.077 -12.673 1 90.5 817 CYS A CA 1
ATOM 6601 C C . CYS A 1 817 ? -6.205 -27.498 -12.433 1 90.5 817 CYS A C 1
ATOM 6603 O O . CYS A 1 817 ? -6.207 -27.977 -11.298 1 90.5 817 CYS A O 1
ATOM 6605 N N . SER A 1 818 ? -5.881 -28.148 -13.486 1 94.34 818 SER A N 1
ATOM 6606 C CA . SER A 1 818 ? -5.261 -29.467 -13.401 1 94.34 818 SER A CA 1
ATOM 6607 C C . SER A 1 818 ? -3.99 -29.427 -12.56 1 94.34 818 SER A C 1
ATOM 6609 O O . SER A 1 818 ? -3.242 -28.448 -12.601 1 94.34 818 SER A O 1
ATOM 6611 N N . LEU A 1 819 ? -3.712 -30.495 -11.835 1 94.25 819 LEU A N 1
ATOM 6612 C CA . LEU A 1 819 ? -2.508 -30.604 -11.018 1 94.25 819 LEU A CA 1
ATOM 6613 C C . LEU A 1 819 ? -1.259 -30.632 -11.893 1 94.25 819 LEU A C 1
ATOM 6615 O O . LEU A 1 819 ? -0.148 -30.418 -11.404 1 94.25 819 LEU A O 1
ATOM 6619 N N . ALA A 1 820 ? -1.51 -30.846 -13.128 1 95.08 820 ALA A N 1
ATOM 6620 C CA . ALA A 1 820 ? -0.395 -30.956 -14.065 1 95.08 820 ALA A CA 1
ATOM 6621 C C . ALA A 1 820 ? 0.303 -29.611 -14.248 1 95.08 820 ALA A C 1
ATOM 6623 O O . ALA A 1 820 ? 1.432 -29.552 -14.741 1 95.08 820 ALA A O 1
ATOM 6624 N N . TYR A 1 821 ? -0.336 -28.534 -13.894 1 96.68 821 TYR A N 1
ATOM 6625 C CA . TYR A 1 821 ? 0.268 -27.213 -14.027 1 96.68 821 TYR A CA 1
ATOM 6626 C C . TYR A 1 821 ? 1.192 -26.915 -12.852 1 96.68 821 TYR A C 1
ATOM 6628 O O . TYR A 1 821 ? 1.908 -25.91 -12.857 1 96.68 821 TYR A O 1
ATOM 6636 N N . ASP A 1 822 ? 1.209 -27.775 -11.806 1 94.84 822 ASP A N 1
ATOM 6637 C CA . ASP A 1 822 ? 2.04 -27.564 -10.624 1 94.84 822 ASP A CA 1
ATOM 6638 C C . ASP A 1 822 ? 3.515 -27.802 -10.94 1 94.84 822 ASP A C 1
ATOM 6640 O O . ASP A 1 822 ? 3.941 -28.945 -11.115 1 94.84 822 ASP A O 1
ATOM 6644 N N . LEU A 1 823 ? 4.187 -26.742 -10.954 1 94.77 823 LEU A N 1
ATOM 6645 C CA . LEU A 1 823 ? 5.606 -26.807 -11.286 1 94.77 823 LEU A CA 1
ATOM 6646 C C . LEU A 1 823 ? 6.354 -27.703 -10.304 1 94.77 823 LEU A C 1
ATOM 664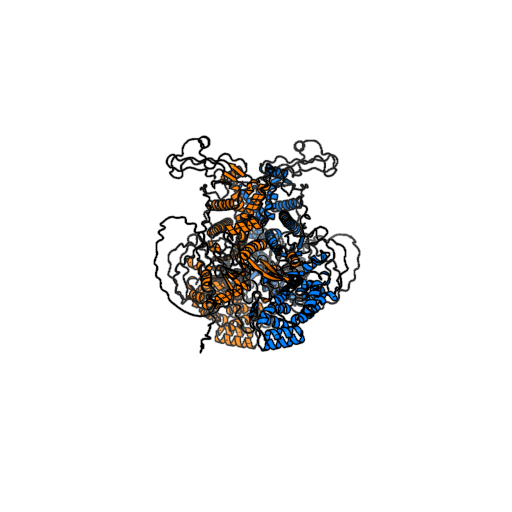8 O O . LEU A 1 823 ? 7.325 -28.365 -10.676 1 94.77 823 LEU A O 1
ATOM 6652 N N . SER A 1 824 ? 5.902 -27.916 -9.133 1 90.47 824 SER A N 1
ATOM 6653 C CA . SER A 1 824 ? 6.615 -28.575 -8.044 1 90.47 824 SER A CA 1
ATOM 6654 C C . SER A 1 824 ? 6.622 -30.089 -8.224 1 90.47 824 SER A C 1
ATOM 6656 O O . SER A 1 824 ? 7.442 -30.787 -7.623 1 90.47 824 SER A O 1
ATOM 6658 N N . ILE A 1 825 ? 5.714 -30.638 -9.045 1 91.94 825 ILE A N 1
ATOM 6659 C CA . ILE A 1 825 ? 5.642 -32.091 -9.155 1 91.94 825 ILE A CA 1
ATOM 6660 C C . ILE A 1 825 ? 6.635 -32.579 -10.206 1 91.94 825 ILE A C 1
ATOM 6662 O O . ILE A 1 825 ? 6.857 -33.784 -10.347 1 91.94 825 ILE A O 1
ATOM 6666 N N . TYR A 1 826 ? 7.216 -31.643 -10.934 1 93.71 826 TYR A N 1
ATOM 6667 C CA . TYR A 1 826 ? 8.179 -32.003 -11.969 1 93.71 826 TYR A CA 1
ATOM 6668 C C . TYR A 1 826 ? 9.605 -31.928 -11.436 1 93.71 826 TYR A C 1
ATOM 6670 O O . TYR A 1 826 ? 10.102 -30.843 -11.125 1 93.71 826 TYR A O 1
ATOM 6678 N N . PRO A 1 827 ? 10.304 -32.984 -11.455 1 89.54 827 PRO A N 1
ATOM 6679 C CA . PRO A 1 827 ? 11.628 -33.051 -10.832 1 89.54 827 PRO A CA 1
ATOM 6680 C C . PRO A 1 827 ? 12.656 -32.167 -11.533 1 89.54 827 PRO A C 1
ATOM 6682 O O . PRO A 1 827 ? 13.55 -31.619 -10.883 1 89.54 827 PRO A O 1
ATOM 6685 N N . GLN A 1 828 ? 12.535 -32.004 -12.789 1 88.14 828 GLN A N 1
ATOM 6686 C CA . GLN A 1 828 ? 13.528 -31.256 -13.553 1 88.14 828 GLN A CA 1
ATOM 6687 C C . GLN A 1 828 ? 13.482 -29.77 -13.209 1 88.14 828 GLN A C 1
ATOM 6689 O O . GLN A 1 828 ? 14.421 -29.029 -13.506 1 88.14 828 GLN A O 1
ATOM 6694 N N . PHE A 1 829 ? 12.416 -29.315 -12.567 1 91.93 829 PHE A N 1
ATOM 6695 C CA . PHE A 1 829 ? 12.283 -27.894 -12.27 1 91.93 829 PHE A CA 1
ATOM 6696 C C . PHE A 1 829 ? 12.484 -27.63 -10.783 1 91.93 829 PHE A C 1
ATOM 6698 O O . PHE A 1 829 ? 12.169 -26.544 -10.291 1 91.93 829 PHE A O 1
ATOM 6705 N N . SER A 1 830 ? 13.007 -28.515 -10.046 1 85.81 830 SER A N 1
ATOM 6706 C CA . SER A 1 830 ? 13.165 -28.388 -8.601 1 85.81 830 SER A CA 1
ATOM 6707 C C . SER A 1 830 ? 14.092 -27.23 -8.246 1 85.81 830 SER A C 1
ATOM 6709 O O . SER A 1 830 ? 13.857 -26.518 -7.268 1 85.81 830 SER A O 1
ATOM 6711 N N . ALA A 1 831 ? 15.078 -26.972 -9.084 1 83.39 831 ALA A N 1
ATOM 6712 C CA . ALA A 1 831 ? 16.065 -25.939 -8.778 1 83.39 831 ALA A CA 1
ATOM 6713 C C . ALA A 1 831 ? 15.724 -24.629 -9.482 1 83.39 831 ALA A C 1
ATOM 6715 O O . ALA A 1 831 ? 16.416 -23.624 -9.304 1 83.39 831 ALA A O 1
ATOM 6716 N N . LEU A 1 832 ? 14.693 -24.693 -10.157 1 89.95 832 LEU A N 1
ATOM 6717 C CA . LEU A 1 832 ? 14.332 -23.521 -10.947 1 89.95 832 LEU A CA 1
ATOM 6718 C C . LEU A 1 832 ? 13.727 -22.436 -10.063 1 89.95 832 LEU A C 1
ATOM 6720 O O . LEU A 1 832 ? 12.85 -22.715 -9.243 1 89.95 832 LEU A O 1
ATOM 6724 N N . ASN A 1 833 ? 14.232 -21.168 -10.19 1 89.62 833 ASN A N 1
ATOM 6725 C CA . ASN A 1 833 ? 13.639 -20.035 -9.488 1 89.62 833 ASN A CA 1
ATOM 6726 C C . ASN A 1 833 ? 12.372 -19.546 -10.184 1 89.62 833 ASN A C 1
ATOM 6728 O O . ASN A 1 833 ? 12.425 -18.625 -11.002 1 89.62 833 ASN A O 1
ATOM 6732 N N . SER A 1 834 ? 11.282 -20.094 -9.774 1 90.66 834 SER A N 1
ATOM 6733 C CA . SER A 1 834 ? 10.022 -19.745 -10.423 1 90.66 834 SER A CA 1
ATOM 6734 C C . SER A 1 834 ? 9.438 -18.462 -9.842 1 90.66 834 SER A C 1
ATOM 6736 O O . SER A 1 834 ? 8.409 -17.972 -10.313 1 90.66 834 SER A O 1
ATOM 6738 N N . GLN A 1 835 ? 10.162 -17.934 -8.803 1 87.42 835 GLN A N 1
ATOM 6739 C CA . GLN A 1 835 ? 9.637 -16.76 -8.114 1 87.42 835 GLN A CA 1
ATOM 6740 C C . GLN A 1 835 ? 10.444 -15.512 -8.462 1 87.42 835 GLN A C 1
ATOM 6742 O O . GLN A 1 835 ? 10.378 -14.506 -7.752 1 87.42 835 GLN A O 1
ATOM 6747 N N . CYS A 1 836 ? 11.225 -15.589 -9.475 1 89.13 836 CYS A N 1
ATOM 6748 C CA . CYS A 1 836 ? 12.091 -14.471 -9.834 1 89.13 836 CYS A CA 1
ATOM 6749 C C . CYS A 1 836 ? 11.275 -13.208 -10.082 1 89.13 836 CYS A C 1
ATOM 6751 O O . CYS A 1 836 ? 11.692 -12.111 -9.705 1 89.13 836 CYS A O 1
ATOM 6753 N N . ASN A 1 837 ? 10.145 -13.332 -10.706 1 89.06 837 ASN A N 1
ATOM 6754 C CA . ASN A 1 837 ? 9.304 -12.17 -10.976 1 89.06 837 ASN A CA 1
ATOM 6755 C C . ASN A 1 837 ? 8.776 -11.549 -9.686 1 89.06 837 ASN A C 1
ATOM 6757 O O . ASN A 1 837 ? 8.676 -10.325 -9.577 1 89.06 837 ASN A O 1
ATOM 6761 N N . GLU A 1 838 ? 8.38 -12.401 -8.796 1 84.96 838 GLU A N 1
ATOM 6762 C CA . GLU A 1 838 ? 7.905 -11.901 -7.51 1 84.96 838 GLU A CA 1
ATOM 6763 C C . GLU A 1 838 ? 8.999 -11.126 -6.781 1 84.96 838 GLU A C 1
ATOM 6765 O O . GLU A 1 838 ? 8.727 -10.101 -6.152 1 84.96 838 GLU A O 1
ATOM 6770 N N . GLN A 1 839 ? 10.142 -11.623 -6.88 1 82.23 839 GLN A N 1
ATOM 6771 C CA . GLN A 1 839 ? 11.293 -10.949 -6.289 1 82.23 839 GLN A CA 1
ATOM 6772 C C . GLN A 1 839 ? 11.526 -9.588 -6.938 1 82.23 839 GLN A C 1
ATOM 6774 O O . GLN A 1 839 ? 11.761 -8.596 -6.245 1 82.23 839 GLN A O 1
ATOM 6779 N N . ALA A 1 840 ? 11.417 -9.615 -8.208 1 85.75 840 ALA A N 1
ATOM 6780 C CA . ALA A 1 840 ? 11.615 -8.372 -8.949 1 85.75 840 ALA A CA 1
ATOM 6781 C C . ALA A 1 840 ? 10.465 -7.399 -8.705 1 85.75 840 ALA A C 1
ATOM 6783 O O . ALA A 1 840 ? 10.674 -6.186 -8.638 1 85.75 840 ALA A O 1
ATOM 6784 N N . ASN A 1 841 ? 9.287 -7.963 -8.639 1 83.41 841 ASN A N 1
ATOM 6785 C CA . ASN A 1 841 ? 8.1 -7.14 -8.43 1 83.41 841 ASN A CA 1
ATOM 6786 C C . ASN A 1 841 ? 8.149 -6.416 -7.088 1 83.41 841 ASN A C 1
ATOM 6788 O O . ASN A 1 841 ? 7.626 -5.308 -6.956 1 83.41 841 ASN A O 1
ATOM 6792 N N . ALA A 1 842 ? 8.733 -7.003 -6.137 1 79.38 842 ALA A N 1
ATOM 6793 C CA . ALA A 1 842 ? 8.903 -6.334 -4.849 1 79.38 842 ALA A CA 1
ATOM 6794 C C . ALA A 1 842 ? 9.688 -5.035 -5.005 1 79.38 842 ALA A C 1
ATOM 6796 O O . ALA A 1 842 ? 9.367 -4.029 -4.369 1 79.38 842 ALA A O 1
ATOM 6797 N N . GLY A 1 843 ? 10.662 -5.118 -5.831 1 81.67 843 GLY A N 1
ATOM 6798 C CA . GLY A 1 843 ? 11.426 -3.918 -6.132 1 81.67 843 GLY A CA 1
ATOM 6799 C C . GLY A 1 843 ? 10.641 -2.895 -6.931 1 81.67 843 GLY A C 1
ATOM 6800 O O . GLY A 1 843 ? 10.69 -1.699 -6.637 1 81.67 843 GLY A O 1
ATOM 6801 N N . LEU A 1 844 ? 9.936 -3.414 -7.883 1 86.28 844 LEU A N 1
ATOM 6802 C CA . LEU A 1 844 ? 9.162 -2.546 -8.763 1 86.28 844 LEU A CA 1
ATOM 6803 C C . LEU A 1 844 ? 8.046 -1.847 -7.992 1 86.28 844 LEU A C 1
ATOM 6805 O O . LEU A 1 844 ? 7.722 -0.691 -8.273 1 86.28 844 LEU A O 1
ATOM 6809 N N . LYS A 1 845 ? 7.498 -2.529 -7.103 1 82.33 845 LYS A N 1
ATOM 6810 C CA . LYS A 1 845 ? 6.425 -1.954 -6.297 1 82.33 845 LYS A CA 1
ATOM 6811 C C . LYS A 1 845 ? 6.928 -0.773 -5.473 1 82.33 845 LYS A C 1
ATOM 6813 O O . LYS A 1 845 ? 6.167 0.148 -5.169 1 82.33 845 LYS A O 1
ATOM 6818 N N . ARG A 1 846 ? 8.179 -0.714 -5.213 1 81.26 846 ARG A N 1
ATOM 6819 C CA . ARG A 1 846 ? 8.764 0.336 -4.385 1 81.26 846 ARG A CA 1
ATOM 6820 C C . ARG A 1 846 ? 8.823 1.659 -5.141 1 81.26 846 ARG A C 1
ATOM 6822 O O . ARG A 1 846 ? 8.916 2.726 -4.53 1 81.26 846 ARG A O 1
ATOM 6829 N N . ILE A 1 847 ? 8.767 1.555 -6.475 1 87.4 847 ILE A N 1
ATOM 6830 C CA . ILE A 1 847 ? 8.907 2.794 -7.233 1 87.4 847 ILE A CA 1
ATOM 6831 C C . ILE A 1 847 ? 7.549 3.213 -7.792 1 87.4 847 ILE A C 1
ATOM 6833 O O . ILE A 1 847 ? 7.462 4.146 -8.594 1 87.4 847 ILE A O 1
ATOM 6837 N N . LYS A 1 848 ? 6.529 2.471 -7.365 1 85.27 848 LYS A N 1
ATOM 6838 C CA . LYS A 1 848 ? 5.185 2.747 -7.863 1 85.27 848 LYS A CA 1
ATOM 6839 C C . LYS A 1 848 ? 4.771 4.185 -7.56 1 85.27 848 LYS A C 1
ATOM 6841 O O . LYS A 1 848 ? 4.248 4.882 -8.432 1 85.27 848 LYS A O 1
ATOM 6846 N N . ASP A 1 849 ? 5.006 4.641 -6.39 1 77.67 849 ASP A N 1
ATOM 6847 C CA . ASP A 1 849 ? 4.581 5.968 -5.957 1 77.67 849 ASP A CA 1
ATOM 6848 C C . ASP A 1 849 ? 5.309 7.06 -6.737 1 77.67 849 ASP A C 1
ATOM 6850 O O . ASP A 1 849 ? 4.776 8.155 -6.93 1 77.67 849 ASP A O 1
ATOM 6854 N N . GLN A 1 850 ? 6.454 6.721 -7.195 1 85.05 850 GLN A N 1
ATOM 6855 C CA . GLN A 1 850 ? 7.284 7.694 -7.898 1 85.05 850 GLN A CA 1
ATOM 6856 C C . GLN A 1 850 ? 6.86 7.826 -9.358 1 85.05 850 GLN A C 1
ATOM 6858 O O . GLN A 1 850 ? 7.038 8.882 -9.968 1 85.05 850 GLN A O 1
ATOM 6863 N N . LEU A 1 851 ? 6.249 6.789 -9.864 1 88.34 851 LEU A N 1
ATOM 6864 C CA . LEU A 1 851 ? 6.065 6.757 -11.311 1 88.34 851 LEU A CA 1
ATOM 6865 C C . LEU A 1 851 ? 4.604 6.995 -11.678 1 88.34 851 LEU A C 1
ATOM 6867 O O . LEU A 1 851 ? 4.29 7.29 -12.833 1 88.34 851 LEU A O 1
ATOM 6871 N N . SER A 1 852 ? 3.713 6.912 -10.746 1 81.18 852 SER A N 1
ATOM 6872 C CA . SER A 1 852 ? 2.277 6.887 -11.005 1 81.18 852 SER A CA 1
ATOM 6873 C C . SER A 1 852 ? 1.802 8.202 -11.614 1 81.18 852 SER A C 1
ATOM 6875 O O . SER A 1 852 ? 0.76 8.247 -12.273 1 81.18 852 SER A O 1
ATOM 6877 N N . TYR A 1 853 ? 2.562 9.318 -11.421 1 78.49 853 TYR A N 1
ATOM 6878 C CA . TYR A 1 853 ? 2.066 10.615 -11.867 1 78.49 853 TYR A CA 1
ATOM 6879 C C . TYR A 1 853 ? 2.922 11.167 -13 1 78.49 853 TYR A C 1
ATOM 6881 O O . TYR A 1 853 ? 2.877 12.364 -13.294 1 78.49 853 TYR A O 1
ATOM 6889 N N . MET A 1 854 ? 3.634 10.288 -13.657 1 86.09 854 MET A N 1
ATOM 6890 C CA . MET A 1 854 ? 4.519 10.684 -14.748 1 86.09 854 MET A CA 1
ATOM 6891 C C . MET A 1 854 ? 3.826 10.52 -16.097 1 86.09 854 MET A C 1
ATOM 6893 O O . MET A 1 854 ? 2.866 9.756 -16.218 1 86.09 854 MET A O 1
ATOM 6897 N N . THR A 1 855 ? 4.275 11.291 -17.031 1 83 855 THR A N 1
ATOM 6898 C CA . THR A 1 855 ? 3.876 11.054 -18.413 1 83 855 THR A CA 1
ATOM 6899 C C . THR A 1 855 ? 4.372 9.693 -18.894 1 83 855 THR A C 1
ATOM 6901 O O . THR A 1 855 ? 5.262 9.099 -18.282 1 83 855 THR A O 1
ATOM 6904 N N . ALA A 1 856 ? 3.808 9.243 -20.019 1 84.95 856 ALA A N 1
ATOM 6905 C CA . ALA A 1 856 ? 4.167 7.936 -20.562 1 84.95 856 ALA A CA 1
ATOM 6906 C C . ALA A 1 856 ? 5.662 7.856 -20.856 1 84.95 856 ALA A C 1
ATOM 6908 O O . ALA A 1 856 ? 6.313 6.862 -20.527 1 84.95 856 ALA A O 1
ATOM 6909 N N . ASN A 1 857 ? 6.175 8.867 -21.43 1 85.51 857 ASN A N 1
ATOM 6910 C CA . ASN A 1 857 ? 7.585 8.868 -21.803 1 85.51 857 ASN A CA 1
ATOM 6911 C C . ASN A 1 857 ? 8.489 8.817 -20.574 1 85.51 857 ASN A C 1
ATOM 6913 O O . ASN A 1 857 ? 9.458 8.057 -20.542 1 85.51 857 ASN A O 1
ATOM 6917 N N . ASN A 1 858 ? 8.221 9.665 -19.609 1 89.53 858 ASN A N 1
ATOM 6918 C CA . ASN A 1 858 ? 9.012 9.673 -18.383 1 89.53 858 ASN A CA 1
ATOM 6919 C C . ASN A 1 858 ? 8.903 8.347 -17.636 1 89.53 858 ASN A C 1
ATOM 6921 O O . ASN A 1 858 ? 9.886 7.866 -17.07 1 89.53 858 ASN A O 1
ATOM 6925 N N . PHE A 1 859 ? 7.669 7.835 -17.733 1 91.13 859 PHE A N 1
ATOM 6926 C CA . PHE A 1 859 ? 7.451 6.541 -17.098 1 91.13 859 PHE A CA 1
ATOM 6927 C C . PHE A 1 859 ? 8.347 5.476 -17.719 1 91.13 859 PHE A C 1
ATOM 6929 O O . PHE A 1 859 ? 9.022 4.731 -17.004 1 91.13 859 PHE A O 1
ATOM 6936 N N . MET A 1 860 ? 8.367 5.416 -19.055 1 91.46 860 MET A N 1
ATOM 6937 C CA . MET A 1 860 ? 9.15 4.417 -19.777 1 91.46 860 MET A CA 1
ATOM 6938 C C . MET A 1 860 ? 10.638 4.576 -19.484 1 91.46 860 MET A C 1
ATOM 6940 O O . MET A 1 860 ? 11.344 3.587 -19.278 1 91.46 860 MET A O 1
ATOM 6944 N N . MET A 1 861 ? 11.097 5.789 -19.409 1 91.92 861 MET A N 1
ATOM 6945 C CA . MET A 1 861 ? 12.51 6.063 -19.163 1 91.92 861 MET A CA 1
ATOM 6946 C C . MET A 1 861 ? 12.915 5.616 -17.763 1 91.92 861 MET A C 1
ATOM 6948 O O . MET A 1 861 ? 13.955 4.978 -17.587 1 91.92 861 MET A O 1
ATOM 6952 N N . HIS A 1 862 ? 12.093 5.931 -16.802 1 93.94 862 HIS A N 1
ATOM 6953 C CA . HIS A 1 862 ? 12.403 5.595 -15.417 1 93.94 862 HIS A CA 1
ATOM 6954 C C . HIS A 1 862 ? 12.309 4.091 -15.181 1 93.94 862 HIS A C 1
ATOM 6956 O O . HIS A 1 862 ? 13.148 3.514 -14.487 1 93.94 862 HIS A O 1
ATOM 6962 N N . CYS A 1 863 ? 11.288 3.493 -15.792 1 92.75 863 CYS A N 1
ATOM 6963 C CA . CYS A 1 863 ? 11.124 2.05 -15.652 1 92.75 863 CYS A CA 1
ATOM 6964 C C . CYS A 1 863 ? 12.304 1.305 -16.265 1 92.75 863 CYS A C 1
ATOM 6966 O O . CYS A 1 863 ? 12.839 0.375 -15.66 1 92.75 863 CYS A O 1
ATOM 6968 N N . THR A 1 864 ? 12.694 1.732 -17.44 1 93.75 864 THR A N 1
ATOM 6969 C CA . THR A 1 864 ? 13.841 1.144 -18.122 1 93.75 864 THR A CA 1
ATOM 6970 C C . THR A 1 864 ? 15.106 1.294 -17.281 1 93.75 864 THR A C 1
ATOM 6972 O O . THR A 1 864 ? 15.875 0.342 -17.132 1 93.75 864 THR A O 1
ATOM 6975 N N . PHE A 1 865 ? 15.293 2.486 -16.723 1 94.32 865 PHE A N 1
ATOM 6976 C CA . PHE A 1 865 ? 16.479 2.774 -15.927 1 94.32 865 PHE A CA 1
ATOM 6977 C C . PHE A 1 865 ? 16.539 1.874 -14.699 1 94.32 865 PHE A C 1
ATOM 6979 O O . PHE A 1 865 ? 17.593 1.318 -14.381 1 94.32 865 PHE A O 1
ATOM 6986 N N . PHE A 1 866 ? 15.441 1.684 -13.993 1 94.13 866 PHE A N 1
ATOM 6987 C CA . PHE A 1 866 ? 15.371 0.877 -12.78 1 94.13 866 PHE A CA 1
ATOM 6988 C C . PHE A 1 866 ? 15.666 -0.587 -13.086 1 94.13 866 PHE A C 1
ATOM 6990 O O . PHE A 1 866 ? 16.476 -1.218 -12.404 1 94.13 866 PHE A O 1
ATOM 6997 N N . LEU A 1 867 ? 14.946 -1.104 -14.116 1 93.95 867 LEU A N 1
ATOM 6998 C CA . LEU A 1 867 ? 15.119 -2.506 -14.478 1 93.95 867 LEU A CA 1
ATOM 6999 C C . LEU A 1 867 ? 16.527 -2.761 -15.006 1 93.95 867 LEU A C 1
ATOM 7001 O O . LEU A 1 867 ? 17.092 -3.835 -14.784 1 93.95 867 LEU A O 1
ATOM 7005 N N . TRP A 1 868 ? 17.034 -1.763 -15.771 1 94.62 868 TRP A N 1
ATOM 7006 C CA . TRP A 1 868 ? 18.409 -1.858 -16.249 1 94.62 868 TRP A CA 1
ATOM 7007 C C . TRP A 1 868 ? 19.382 -2.013 -15.084 1 94.62 868 TRP A C 1
ATOM 7009 O O . TRP A 1 868 ? 20.253 -2.886 -15.107 1 94.62 868 TRP A O 1
ATOM 7019 N N . ASN A 1 869 ? 19.252 -1.165 -14.118 1 93.81 869 ASN A N 1
ATOM 7020 C CA . ASN A 1 869 ? 20.127 -1.223 -12.952 1 93.81 869 ASN A CA 1
ATOM 7021 C C . ASN A 1 869 ? 20.002 -2.558 -12.223 1 93.81 869 ASN A C 1
ATOM 7023 O O . ASN A 1 869 ? 21.004 -3.13 -11.79 1 93.81 869 ASN A O 1
ATOM 7027 N N . LYS A 1 870 ? 18.824 -3.044 -12.058 1 92.1 870 LYS A N 1
ATOM 7028 C CA . LYS A 1 870 ? 18.598 -4.328 -11.4 1 92.1 870 LYS A CA 1
ATOM 7029 C C . LYS A 1 870 ? 19.264 -5.465 -12.17 1 92.1 870 LYS A C 1
ATOM 7031 O O . LYS A 1 870 ? 19.861 -6.361 -11.571 1 92.1 870 LYS A O 1
ATOM 7036 N N . ASN A 1 871 ? 19.118 -5.446 -13.478 1 92.74 871 ASN A N 1
ATOM 7037 C CA . ASN A 1 871 ? 19.742 -6.461 -14.321 1 92.74 871 ASN A CA 1
ATOM 7038 C C . ASN A 1 871 ? 21.263 -6.434 -14.198 1 92.74 871 ASN A C 1
ATOM 7040 O O . ASN A 1 871 ? 21.903 -7.486 -14.135 1 92.74 871 ASN A O 1
ATOM 7044 N N . LEU A 1 872 ? 21.785 -5.212 -14.136 1 92.23 872 LEU A N 1
ATOM 7045 C CA . LEU A 1 872 ? 23.236 -5.093 -14.045 1 92.23 872 LEU A CA 1
ATOM 7046 C C . LEU A 1 872 ? 23.746 -5.657 -12.723 1 92.23 872 LEU A C 1
ATOM 7048 O O . LEU A 1 872 ? 24.792 -6.309 -12.684 1 92.23 872 LEU A O 1
ATOM 7052 N N . LEU A 1 873 ? 23.035 -5.373 -11.673 1 89.85 873 LEU A N 1
ATOM 7053 C CA . LEU A 1 873 ? 23.41 -5.899 -10.365 1 89.85 873 LEU A CA 1
ATOM 7054 C C . LEU A 1 873 ? 23.307 -7.42 -10.341 1 89.85 873 LEU A C 1
ATOM 7056 O O . LEU A 1 873 ? 24.161 -8.095 -9.763 1 89.85 873 LEU A O 1
ATOM 7060 N N . LYS A 1 874 ? 22.293 -7.956 -11.004 1 89.31 874 LYS A N 1
ATOM 7061 C CA . LYS A 1 874 ? 22.12 -9.404 -11.069 1 89.31 874 LYS A CA 1
ATOM 7062 C C . LYS A 1 874 ? 23.214 -10.051 -11.914 1 89.31 874 LYS A C 1
ATOM 7064 O O . LYS A 1 874 ? 23.7 -11.136 -11.586 1 89.31 874 LYS A O 1
ATOM 7069 N N . LEU A 1 875 ? 23.497 -9.476 -12.969 1 88.77 875 LEU A N 1
ATOM 7070 C CA . LEU A 1 875 ? 24.531 -9.988 -13.861 1 88.77 875 LEU A CA 1
ATOM 7071 C C . LEU A 1 875 ? 25.876 -10.066 -13.146 1 88.77 875 LEU A C 1
ATOM 7073 O O . LEU A 1 875 ? 26.648 -11.002 -13.367 1 88.77 875 LEU A O 1
ATOM 7077 N N . SER A 1 876 ? 26.086 -9.11 -12.263 1 82.92 876 SER A N 1
ATOM 7078 C CA . SER A 1 876 ? 27.336 -9.107 -11.51 1 82.92 876 SER A CA 1
ATOM 7079 C C . SER A 1 876 ? 27.379 -10.254 -10.507 1 82.92 876 SER A C 1
ATOM 7081 O O . SER A 1 876 ? 28.457 -10.742 -10.159 1 82.92 876 SER A O 1
ATOM 7083 N N . SER A 1 877 ? 26.255 -10.695 -10.161 1 78.25 877 SER A N 1
ATOM 7084 C CA . SER A 1 877 ? 26.175 -11.752 -9.157 1 78.25 877 SER A CA 1
ATOM 7085 C C . SER A 1 877 ? 26.189 -13.132 -9.805 1 78.25 877 SER A C 1
ATOM 7087 O O . SER A 1 877 ? 26.534 -14.124 -9.159 1 78.25 877 SER A O 1
ATOM 7089 N N . ILE A 1 878 ? 25.745 -13.268 -10.998 1 74.68 878 ILE A N 1
ATOM 7090 C CA . ILE A 1 878 ? 25.717 -14.551 -11.69 1 74.68 878 ILE A CA 1
ATOM 7091 C C . ILE A 1 878 ? 27.088 -14.84 -12.297 1 74.68 878 ILE A C 1
ATOM 7093 O O . ILE A 1 878 ? 27.551 -15.983 -12.286 1 74.68 878 ILE A O 1
ATOM 7097 N N . MET B 1 1 ? 21.013 -116.05 24.176 1 14.91 1 MET B N 1
ATOM 7098 C CA . MET B 1 1 ? 21.248 -115.166 25.314 1 14.91 1 MET B CA 1
ATOM 7099 C C . MET B 1 1 ? 20.957 -113.715 24.945 1 14.91 1 MET B C 1
ATOM 7101 O O . MET B 1 1 ? 20.353 -112.98 25.727 1 14.91 1 MET B O 1
ATOM 7105 N N . ASN B 1 2 ? 21.775 -112.822 24.027 1 18.27 2 ASN B N 1
ATOM 7106 C CA . ASN B 1 2 ? 22.221 -111.445 24.212 1 18.27 2 ASN B CA 1
ATOM 7107 C C . ASN B 1 2 ? 21.144 -110.446 23.798 1 18.27 2 ASN B C 1
ATOM 7109 O O . ASN B 1 2 ? 20.565 -110.565 22.717 1 18.27 2 ASN B O 1
ATOM 7113 N N . ASP B 1 3 ? 20.71 -109.166 24.49 1 18.31 3 ASP B N 1
ATOM 7114 C CA . ASP B 1 3 ? 19.591 -108.376 24.994 1 18.31 3 ASP B CA 1
ATOM 7115 C C . ASP B 1 3 ? 19.173 -107.309 23.985 1 18.31 3 ASP B C 1
ATOM 7117 O O . ASP B 1 3 ? 19.942 -106.963 23.085 1 18.31 3 ASP B O 1
ATOM 7121 N N . GLU B 1 4 ? 18.138 -106.177 24.168 1 18.17 4 GLU B N 1
ATOM 7122 C CA . GLU B 1 4 ? 16.899 -105.424 23.996 1 18.17 4 GLU B CA 1
ATOM 7123 C C . GLU B 1 4 ? 17.183 -103.977 23.604 1 18.17 4 GLU B C 1
ATOM 7125 O O . GLU B 1 4 ? 16.325 -103.306 23.027 1 18.17 4 GLU B O 1
ATOM 7130 N N . GLU B 1 5 ? 18.25 -103.152 23.992 1 16.83 5 GLU B N 1
ATOM 7131 C CA . GLU B 1 5 ? 18.067 -101.863 24.651 1 16.83 5 GLU B CA 1
ATOM 7132 C C . GLU B 1 5 ? 17.969 -100.731 23.631 1 16.83 5 GLU B C 1
ATOM 7134 O O . GLU B 1 5 ? 18.983 -100.149 23.242 1 16.83 5 GLU B O 1
ATOM 7139 N N . LYS B 1 6 ? 17.439 -100.725 22.45 1 19.57 6 LYS B N 1
ATOM 7140 C CA . LYS B 1 6 ? 17.601 -99.905 21.253 1 19.57 6 LYS B CA 1
ATOM 7141 C C . LYS B 1 6 ? 17.078 -98.489 21.482 1 19.57 6 LYS B C 1
ATOM 7143 O O . LYS B 1 6 ? 15.89 -98.222 21.287 1 19.57 6 LYS B O 1
ATOM 7148 N N . LYS B 1 7 ? 17.467 -97.721 22.61 1 18.21 7 LYS B N 1
ATOM 7149 C CA . LYS B 1 7 ? 16.772 -96.58 23.198 1 18.21 7 LYS B CA 1
ATOM 7150 C C . LYS B 1 7 ? 16.588 -95.463 22.174 1 18.21 7 LYS B C 1
ATOM 7152 O O . LYS B 1 7 ? 17.321 -95.392 21.185 1 18.21 7 LYS B O 1
ATOM 7157 N N . LYS B 1 8 ? 15.888 -94.205 22.601 1 18.03 8 LYS B N 1
ATOM 7158 C CA . LYS B 1 8 ? 14.939 -93.108 22.435 1 18.03 8 LYS B CA 1
ATOM 7159 C C . LYS B 1 8 ? 15.65 -91.825 22.016 1 18.03 8 LYS B C 1
ATOM 7161 O O . LYS B 1 8 ? 15.476 -90.779 22.645 1 18.03 8 LYS B O 1
ATOM 7166 N N . ILE B 1 9 ? 16.665 -91.729 21.241 1 18.16 9 ILE B N 1
ATOM 7167 C CA . ILE B 1 9 ? 17.578 -90.591 21.213 1 18.16 9 ILE B CA 1
ATOM 7168 C C . ILE B 1 9 ? 16.827 -89.338 20.771 1 18.16 9 ILE B C 1
ATOM 7170 O O . ILE B 1 9 ? 16.319 -89.274 19.648 1 18.16 9 ILE B O 1
ATOM 7174 N N . LEU B 1 10 ? 16.181 -88.541 21.783 1 17.98 10 LEU B N 1
ATOM 7175 C CA . LEU B 1 10 ? 15.454 -87.294 21.993 1 17.98 10 LEU B CA 1
ATOM 7176 C C . LEU B 1 10 ? 16.229 -86.11 21.425 1 17.98 10 LEU B C 1
ATOM 7178 O O . LEU B 1 10 ? 17.393 -85.9 21.773 1 17.98 10 LEU B O 1
ATOM 7182 N N . GLU B 1 11 ? 15.985 -85.605 20.194 1 17.72 11 GLU B N 1
ATOM 7183 C CA . GLU B 1 11 ? 16.437 -84.602 19.235 1 17.72 11 GLU B CA 1
ATOM 7184 C C . GLU B 1 11 ? 16.461 -83.211 19.861 1 17.72 11 GLU B C 1
ATOM 7186 O O . GLU B 1 11 ? 15.419 -82.682 20.253 1 17.72 11 GLU B O 1
ATOM 7191 N N . LYS B 1 12 ? 17.464 -82.667 20.719 1 19.07 12 LYS B N 1
ATOM 7192 C CA . LYS B 1 12 ? 17.614 -81.513 21.601 1 19.07 12 LYS B CA 1
ATOM 7193 C C . LYS B 1 12 ? 17.646 -80.212 20.805 1 19.07 12 LYS B C 1
ATOM 7195 O O . LYS B 1 12 ? 18.362 -80.107 19.806 1 19.07 12 LYS B O 1
ATOM 7200 N N . PRO B 1 13 ? 16.721 -79.131 21.128 1 18.42 13 PRO B N 1
ATOM 7201 C CA . PRO B 1 13 ? 16.347 -77.892 20.442 1 18.42 13 PRO B CA 1
ATOM 7202 C C . PRO B 1 13 ? 17.433 -76.822 20.523 1 18.42 13 PRO B C 1
ATOM 7204 O O . PRO B 1 13 ? 18.041 -76.633 21.58 1 18.42 13 PRO B O 1
ATOM 7207 N N . ILE B 1 14 ? 18.217 -76.392 19.507 1 20.23 14 ILE B N 1
ATOM 7208 C CA . ILE B 1 14 ? 19.428 -75.598 19.328 1 20.23 14 ILE B CA 1
ATOM 7209 C C . ILE B 1 14 ? 19.176 -74.163 19.784 1 20.23 14 ILE B C 1
ATOM 7211 O O . ILE B 1 14 ? 18.285 -73.487 19.264 1 20.23 14 ILE B O 1
ATOM 7215 N N . GLN B 1 15 ? 19.594 -73.606 21.061 1 18.23 15 GLN B N 1
ATOM 7216 C CA . GLN B 1 15 ? 19.454 -72.427 21.908 1 18.23 15 GLN B CA 1
ATOM 7217 C C . GLN B 1 15 ? 20.218 -71.239 21.328 1 18.23 15 GLN B C 1
ATOM 7219 O O . GLN B 1 15 ? 21.447 -71.267 21.242 1 18.23 15 GLN B O 1
ATOM 7224 N N . TYR B 1 16 ? 19.777 -70.449 20.312 1 17.13 16 TYR B N 1
ATOM 7225 C CA . TYR B 1 16 ? 20.507 -69.413 19.591 1 17.13 16 TYR B CA 1
ATOM 7226 C C . TYR B 1 16 ? 20.851 -68.247 20.51 1 17.13 16 TYR B C 1
ATOM 7228 O O . TYR B 1 16 ? 19.967 -67.669 21.146 1 17.13 16 TYR B O 1
ATOM 7236 N N . LYS B 1 17 ? 22.073 -68.027 21.158 1 18.4 17 LYS B N 1
ATOM 7237 C CA . LYS B 1 17 ? 22.662 -67.135 22.152 1 18.4 17 LYS B CA 1
ATOM 7238 C C . LYS B 1 17 ? 22.794 -65.716 21.607 1 18.4 17 LYS B C 1
ATOM 7240 O O . LYS B 1 17 ? 23.42 -65.5 20.567 1 18.4 17 LYS B O 1
ATOM 7245 N N . THR B 1 18 ? 21.913 -64.658 21.989 1 17.97 18 THR B N 1
ATOM 7246 C CA . THR B 1 18 ? 21.655 -63.274 21.607 1 17.97 18 THR B CA 1
ATOM 7247 C C . THR B 1 18 ? 22.781 -62.362 22.085 1 17.97 18 THR B C 1
ATOM 7249 O O . THR B 1 18 ? 22.984 -62.196 23.29 1 17.97 18 THR B O 1
ATOM 7252 N N . GLN B 1 19 ? 24.023 -62.213 21.526 1 18.55 19 GLN B N 1
ATOM 7253 C CA . GLN B 1 19 ? 25.256 -61.559 21.954 1 18.55 19 GLN B CA 1
ATOM 7254 C C . GLN B 1 19 ? 25.057 -60.053 22.102 1 18.55 19 GLN B C 1
ATOM 7256 O O . GLN B 1 19 ? 24.428 -59.419 21.253 1 18.55 19 GLN B O 1
ATOM 7261 N N . THR B 1 20 ? 25.282 -59.292 23.289 1 19.41 20 THR B N 1
ATOM 7262 C CA . THR B 1 20 ? 25.093 -58.054 24.036 1 19.41 20 THR B CA 1
ATOM 7263 C C . THR B 1 20 ? 25.991 -56.948 23.487 1 19.41 20 THR B C 1
ATOM 7265 O O . THR B 1 20 ? 27.215 -57.014 23.616 1 19.41 20 THR B O 1
ATOM 7268 N N . ILE B 1 21 ? 25.907 -56.377 22.321 1 18.76 21 ILE B N 1
ATOM 7269 C CA . ILE B 1 21 ? 26.911 -55.504 21.722 1 18.76 21 ILE B CA 1
ATOM 7270 C C . ILE B 1 21 ? 27.012 -54.208 22.524 1 18.76 21 ILE B C 1
ATOM 7272 O O . ILE B 1 21 ? 26.018 -53.5 22.698 1 18.76 21 ILE B O 1
ATOM 7276 N N . LYS B 1 22 ? 28.064 -53.858 23.328 1 19.94 22 LYS B N 1
ATOM 7277 C CA . LYS B 1 22 ? 28.504 -52.843 24.28 1 19.94 22 LYS B CA 1
ATOM 7278 C C . LYS B 1 22 ? 28.634 -51.479 23.609 1 19.94 22 LYS B C 1
ATOM 7280 O O . LYS B 1 22 ? 29.339 -51.339 22.607 1 19.94 22 LYS B O 1
ATOM 7285 N N . LYS B 1 23 ? 27.633 -50.502 23.814 1 18.18 23 LYS B N 1
ATOM 7286 C CA . LYS B 1 23 ? 27.43 -49.138 23.332 1 18.18 23 LYS B CA 1
ATOM 7287 C C . LYS B 1 23 ? 28.476 -48.19 23.91 1 18.18 23 LYS B C 1
ATOM 7289 O O . LYS B 1 23 ? 28.626 -48.09 25.129 1 18.18 23 LYS B O 1
ATOM 7294 N N . TYR B 1 24 ? 29.681 -47.936 23.43 1 17.88 24 TYR B N 1
ATOM 7295 C CA . TYR B 1 24 ? 30.863 -47.277 23.973 1 17.88 24 TYR B CA 1
ATOM 7296 C C . TYR B 1 24 ? 30.648 -45.771 24.077 1 17.88 24 TYR B C 1
ATOM 7298 O O . TYR B 1 24 ? 30.558 -45.079 23.06 1 17.88 24 TYR B O 1
ATOM 7306 N N . ARG B 1 25 ? 29.768 -45.146 24.929 1 17.87 25 ARG B N 1
ATOM 7307 C CA . ARG B 1 25 ? 29.477 -43.729 25.118 1 17.87 25 ARG B CA 1
ATOM 7308 C C . ARG B 1 25 ? 30.656 -43.008 25.761 1 17.87 25 ARG B C 1
ATOM 7310 O O . ARG B 1 25 ? 31.159 -43.436 26.803 1 17.87 25 ARG B O 1
ATOM 7317 N N . LEU B 1 26 ? 31.594 -42.328 25.087 1 17.07 26 LEU B N 1
ATOM 7318 C CA . LEU B 1 26 ? 32.771 -41.693 25.67 1 17.07 26 LEU B CA 1
ATOM 7319 C C . LEU B 1 26 ? 32.368 -40.575 26.626 1 17.07 26 LEU B C 1
ATOM 7321 O O . LEU B 1 26 ? 31.574 -39.703 26.268 1 17.07 26 LEU B O 1
ATOM 7325 N N . ASN B 1 27 ? 32.528 -40.552 27.951 1 16.37 27 ASN B N 1
ATOM 7326 C CA . ASN B 1 27 ? 32.175 -39.955 29.234 1 16.37 27 ASN B CA 1
ATOM 7327 C C . ASN B 1 27 ? 32.923 -38.646 29.469 1 16.37 27 ASN B C 1
ATOM 7329 O O . ASN B 1 27 ? 33.338 -38.356 30.592 1 16.37 27 ASN B O 1
ATOM 7333 N N . LEU B 1 28 ? 33.211 -37.658 28.552 1 16.48 28 LEU B N 1
ATOM 7334 C CA . LEU B 1 28 ? 34.172 -36.718 29.116 1 16.48 28 LEU B CA 1
ATOM 7335 C C . LEU B 1 28 ? 33.561 -35.95 30.283 1 16.48 28 LEU B C 1
ATOM 7337 O O . LEU B 1 28 ? 32.449 -35.428 30.174 1 16.48 28 LEU B O 1
ATOM 7341 N N . ARG B 1 29 ? 34.073 -35.725 31.563 1 15.96 29 ARG B N 1
ATOM 7342 C CA . ARG B 1 29 ? 33.704 -35.604 32.969 1 15.96 29 ARG B CA 1
ATOM 7343 C C . ARG B 1 29 ? 33.578 -34.141 33.379 1 15.96 29 ARG B C 1
ATOM 7345 O O . ARG B 1 29 ? 32.823 -33.81 34.296 1 15.96 29 ARG B O 1
ATOM 7352 N N . GLY B 1 30 ? 34.15 -33.064 32.838 1 16.05 30 GLY B N 1
ATOM 7353 C CA . GLY B 1 30 ? 34.682 -32.369 33.999 1 16.05 30 GLY B CA 1
ATOM 7354 C C . GLY B 1 30 ? 33.603 -31.792 34.896 1 16.05 30 GLY B C 1
ATOM 7355 O O . GLY B 1 30 ? 32.445 -31.68 34.489 1 16.05 30 GLY B O 1
ATOM 7356 N N . LYS B 1 31 ? 33.938 -31.02 36.038 1 15.95 31 LYS B N 1
ATOM 7357 C CA . LYS B 1 31 ? 33.574 -30.91 37.447 1 15.95 31 LYS B CA 1
ATOM 7358 C C . LYS B 1 31 ? 32.453 -29.895 37.648 1 15.95 31 LYS B C 1
ATOM 7360 O O . LYS B 1 31 ? 31.415 -30.215 38.231 1 15.95 31 LYS B O 1
ATOM 7365 N N . ASN B 1 32 ? 32.732 -28.61 38.189 1 15.61 32 ASN B N 1
ATOM 7366 C CA . ASN B 1 32 ? 32.403 -28.24 39.562 1 15.61 32 ASN B CA 1
ATOM 7367 C C . ASN B 1 32 ? 31.028 -27.585 39.651 1 15.61 32 ASN B C 1
ATOM 7369 O O . ASN B 1 32 ? 30.454 -27.194 38.633 1 15.61 32 ASN B O 1
ATOM 7373 N N . ASP B 1 33 ? 30.863 -26.368 40.431 1 15.63 33 ASP B N 1
ATOM 7374 C CA . ASP B 1 33 ? 30.217 -26.156 41.723 1 15.63 33 ASP B CA 1
ATOM 7375 C C . ASP B 1 33 ? 28.833 -25.534 41.55 1 15.63 33 ASP B C 1
ATOM 7377 O O . ASP B 1 33 ? 28.507 -25.021 40.478 1 15.63 33 ASP B O 1
ATOM 7381 N N . PRO B 1 34 ? 28.359 -24.463 42.447 1 16.59 34 PRO B N 1
ATOM 7382 C CA . PRO B 1 34 ? 27.381 -24.527 43.536 1 16.59 34 PRO B CA 1
ATOM 7383 C C . PRO B 1 34 ? 26.023 -23.95 43.145 1 16.59 34 PRO B C 1
ATOM 7385 O O . PRO B 1 34 ? 25.075 -24.702 42.903 1 16.59 34 PRO B O 1
ATOM 7388 N N . LEU B 1 35 ? 25.607 -22.726 43.672 1 15.83 35 LEU B N 1
ATOM 7389 C CA . LEU B 1 35 ? 24.666 -22.481 44.76 1 15.83 35 LEU B CA 1
ATOM 7390 C C . LEU B 1 35 ? 23.401 -21.805 44.243 1 15.83 35 LEU B C 1
ATOM 7392 O O . LEU B 1 35 ? 22.491 -21.503 45.019 1 15.83 35 LEU B O 1
ATOM 7396 N N . TYR B 1 36 ? 23.001 -21.835 42.974 1 15.59 36 TYR B N 1
ATOM 7397 C CA . TYR B 1 36 ? 22.132 -20.689 42.728 1 15.59 36 TYR B CA 1
ATOM 7398 C C . TYR B 1 36 ? 20.779 -20.877 43.403 1 15.59 36 TYR B C 1
ATOM 7400 O O . TYR B 1 36 ? 20.189 -21.958 43.337 1 15.59 36 TYR B O 1
ATOM 7408 N N . ASN B 1 37 ? 20.352 -20.105 44.368 1 15.69 37 ASN B N 1
ATOM 7409 C CA . ASN B 1 37 ? 19.351 -20.149 45.428 1 15.69 37 ASN B CA 1
ATOM 7410 C C . ASN B 1 37 ? 17.95 -19.878 44.888 1 15.69 37 ASN B C 1
ATOM 7412 O O . ASN B 1 37 ? 17.408 -18.787 45.074 1 15.69 37 ASN B O 1
ATOM 7416 N N . PHE B 1 38 ? 17.48 -20.46 43.875 1 15.57 38 PHE B N 1
ATOM 7417 C CA . PHE B 1 38 ? 16.235 -19.903 43.358 1 15.57 38 PHE B CA 1
ATOM 7418 C C . PHE B 1 38 ? 15.063 -20.269 44.26 1 15.57 38 PHE B C 1
ATOM 7420 O O . PHE B 1 38 ? 14.911 -21.429 44.649 1 15.57 38 PHE B O 1
ATOM 7427 N N . THR B 1 39 ? 14.515 -19.348 44.98 1 16.08 39 THR B N 1
ATOM 7428 C CA . THR B 1 39 ? 13.49 -19.437 46.014 1 16.08 39 THR B CA 1
ATOM 7429 C C . THR B 1 39 ? 12.172 -19.936 45.427 1 16.08 39 THR B C 1
ATOM 7431 O O . THR B 1 39 ? 11.851 -19.644 44.273 1 16.08 39 THR B O 1
ATOM 7434 N N . SER B 1 40 ? 11.359 -20.913 46.107 1 15.56 40 SER B N 1
ATOM 7435 C CA . SER B 1 40 ? 10.359 -21.969 45.984 1 15.56 40 SER B CA 1
ATOM 7436 C C . SER B 1 40 ? 8.947 -21.394 45.964 1 15.56 40 SER B C 1
ATOM 7438 O O . SER B 1 40 ? 7.966 -22.141 45.98 1 15.56 40 SER B O 1
ATOM 7440 N N . ARG B 1 41 ? 8.533 -20.294 45.295 1 15.91 41 ARG B N 1
ATOM 7441 C CA . ARG B 1 41 ? 7.268 -19.872 45.887 1 15.91 41 ARG B CA 1
ATOM 7442 C C . ARG B 1 41 ? 6.161 -20.878 45.59 1 15.91 41 ARG B C 1
ATOM 7444 O O . ARG B 1 41 ? 6.065 -21.391 44.474 1 15.91 41 ARG B O 1
ATOM 7451 N N . SER B 1 42 ? 5.259 -21.387 46.464 1 15.05 42 SER B N 1
ATOM 7452 C CA . SER B 1 42 ? 4.388 -22.524 46.744 1 15.05 42 SER B CA 1
ATOM 7453 C C . SER B 1 42 ? 3.019 -22.344 46.097 1 15.05 42 SER B C 1
ATOM 7455 O O . SER B 1 42 ? 2.167 -23.231 46.177 1 15.05 42 SER B O 1
ATOM 7457 N N . LYS B 1 43 ? 2.641 -21.419 45.213 1 16.86 43 LYS B N 1
ATOM 7458 C CA . LYS B 1 43 ? 1.223 -21.213 45.49 1 16.86 43 LYS B CA 1
ATOM 7459 C C . LYS B 1 43 ? 0.393 -22.408 45.027 1 16.86 43 LYS B C 1
ATOM 7461 O O . LYS B 1 43 ? 0.687 -23.012 43.994 1 16.86 43 LYS B O 1
ATOM 7466 N N . GLU B 1 44 ? -0.67 -22.917 45.658 1 15.26 44 GLU B N 1
ATOM 7467 C CA . GLU B 1 44 ? -1.505 -24.104 45.811 1 15.26 44 GLU B CA 1
ATOM 7468 C C . GLU B 1 44 ? -2.634 -24.121 44.783 1 15.26 44 GLU B C 1
ATOM 7470 O O . GLU B 1 44 ? -3.283 -25.15 44.583 1 15.26 44 GLU B O 1
ATOM 7475 N N . LYS B 1 45 ? -2.895 -23.127 43.964 1 16.84 45 LYS B N 1
ATOM 7476 C CA . LYS B 1 45 ? -4.352 -23.143 43.865 1 16.84 45 LYS B CA 1
ATOM 7477 C C . LYS B 1 45 ? -4.839 -24.384 43.122 1 16.84 45 LYS B C 1
ATOM 7479 O O . LYS B 1 45 ? -4.107 -24.955 42.31 1 16.84 45 LYS B O 1
ATOM 7484 N N . ASN B 1 46 ? -6.208 -24.721 43.206 1 15.61 46 ASN B N 1
ATOM 7485 C CA . ASN B 1 46 ? -7.149 -25.836 43.157 1 15.61 46 ASN B CA 1
ATOM 7486 C C . ASN B 1 46 ? -7.522 -26.192 41.721 1 15.61 46 ASN B C 1
ATOM 7488 O O . ASN B 1 46 ? -7.532 -25.326 40.844 1 15.61 46 ASN B O 1
ATOM 7492 N N . ILE B 1 47 ? -7.911 -27.479 41.304 1 15.53 47 ILE B N 1
ATOM 7493 C CA . ILE B 1 47 ? -7.91 -28.546 40.31 1 15.53 47 ILE B CA 1
ATOM 7494 C C . ILE B 1 47 ? -9.173 -28.459 39.457 1 15.53 47 ILE B C 1
ATOM 7496 O O . ILE B 1 47 ? -9.313 -29.183 38.468 1 15.53 47 ILE B O 1
ATOM 7500 N N . GLU B 1 48 ? -10.161 -27.599 39.548 1 16.49 48 GLU B N 1
ATOM 7501 C CA . GLU B 1 48 ? -11.357 -28.382 39.252 1 16.49 48 GLU B CA 1
ATOM 7502 C C . GLU B 1 48 ? -11.417 -28.762 37.776 1 16.49 48 GLU B C 1
ATOM 7504 O O . GLU B 1 48 ? -10.826 -28.086 36.931 1 16.49 48 GLU B O 1
ATOM 7509 N N . SER B 1 49 ? -12.389 -29.769 37.212 1 15.63 49 SER B N 1
ATOM 7510 C CA . SER B 1 49 ? -12.547 -30.967 36.395 1 15.63 49 SER B CA 1
ATOM 7511 C C . SER B 1 49 ? -13.06 -30.622 35 1 15.63 49 SER B C 1
ATOM 7513 O O . SER B 1 49 ? -12.705 -31.283 34.022 1 15.63 49 SER B O 1
ATOM 7515 N N . PHE B 1 50 ? -13.966 -29.651 34.673 1 16.58 50 PHE B N 1
ATOM 7516 C CA . PHE B 1 50 ? -15.083 -30.22 33.927 1 16.58 50 PHE B CA 1
ATOM 7517 C C . PHE B 1 50 ? -14.702 -30.445 32.469 1 16.58 50 PHE B C 1
ATOM 7519 O O . PHE B 1 50 ? -13.794 -29.791 31.951 1 16.58 50 PHE B O 1
ATOM 7526 N N . GLN B 1 51 ? -15.6 -31.048 31.481 1 15.76 51 GLN B N 1
ATOM 7527 C CA . GLN B 1 51 ? -15.8 -32.138 30.532 1 15.76 51 GLN B CA 1
ATOM 7528 C C . GLN B 1 51 ? -15.597 -31.662 29.096 1 15.76 51 GLN B C 1
ATOM 7530 O O . GLN B 1 51 ? -14.847 -32.275 28.334 1 15.76 51 GLN B O 1
ATOM 7535 N N . SER B 1 52 ? -16.606 -31.157 28.261 1 16.38 52 SER B N 1
ATOM 7536 C CA . SER B 1 52 ? -17.136 -31.922 27.137 1 16.38 52 SER B CA 1
ATOM 7537 C C . SER B 1 52 ? -16.418 -31.568 25.839 1 16.38 52 SER B C 1
ATOM 7539 O O . SER B 1 52 ? -15.73 -30.548 25.763 1 16.38 52 SER B O 1
ATOM 7541 N N . THR B 1 53 ? -16.947 -31.923 24.496 1 16.72 53 THR B N 1
ATOM 7542 C CA . THR B 1 53 ? -16.665 -32.778 23.348 1 16.72 53 THR B CA 1
ATOM 7543 C C . THR B 1 53 ? -16.331 -31.939 22.118 1 16.72 53 THR B C 1
ATOM 7545 O O . THR B 1 53 ? -15.807 -32.457 21.13 1 16.72 53 THR B O 1
ATOM 7548 N N . SER B 1 54 ? -16.632 -30.648 21.964 1 16.86 54 SER B N 1
ATOM 7549 C CA . SER B 1 54 ? -17.108 -30.38 20.611 1 16.86 54 SER B CA 1
ATOM 7550 C C . SER B 1 54 ? -15.948 -30.293 19.624 1 16.86 54 SER B C 1
ATOM 7552 O O . SER B 1 54 ? -14.885 -29.762 19.953 1 16.86 54 SER B O 1
ATOM 7554 N N . SER B 1 55 ? -15.879 -31.02 18.445 1 16.3 55 SER B N 1
ATOM 7555 C CA . SER B 1 55 ? -15.007 -31.603 17.43 1 16.3 55 SE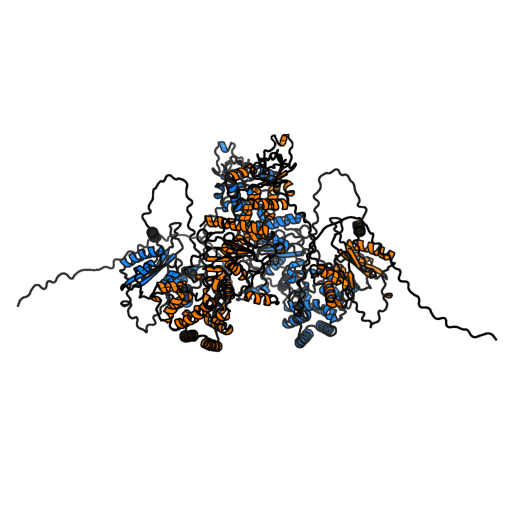R B CA 1
ATOM 7556 C C . SER B 1 55 ? -14.601 -30.566 16.389 1 16.3 55 SER B C 1
ATOM 7558 O O . SER B 1 55 ? -14.183 -30.919 15.284 1 16.3 55 SER B O 1
ATOM 7560 N N . ARG B 1 56 ? -14.185 -29.425 16.696 1 16.19 56 ARG B N 1
ATOM 7561 C CA . ARG B 1 56 ? -14.054 -28.471 15.598 1 16.19 56 ARG B CA 1
ATOM 7562 C C . ARG B 1 56 ? -12.924 -28.872 14.656 1 16.19 56 ARG B C 1
ATOM 7564 O O . ARG B 1 56 ? -11.85 -29.277 15.105 1 16.19 56 ARG B O 1
ATOM 7571 N N . LYS B 1 57 ? -13.252 -28.935 13.299 1 16.87 57 LYS B N 1
ATOM 7572 C CA . LYS B 1 57 ? -12.554 -29.507 12.151 1 16.87 57 LYS B CA 1
ATOM 7573 C C . LYS B 1 57 ? -11.338 -28.666 11.772 1 16.87 57 LYS B C 1
ATOM 7575 O O . LYS B 1 57 ? -11.407 -27.435 11.762 1 16.87 57 LYS B O 1
ATOM 7580 N N . PRO B 1 58 ? -10.114 -29.202 11.664 1 17.19 58 PRO B N 1
ATOM 7581 C CA . PRO B 1 58 ? -8.757 -28.652 11.602 1 17.19 58 PRO B CA 1
ATOM 7582 C C . PRO B 1 58 ? -8.426 -28.052 10.237 1 17.19 58 PRO B C 1
ATOM 7584 O O . PRO B 1 58 ? -8.644 -28.694 9.207 1 17.19 58 PRO B O 1
ATOM 7587 N N . ARG B 1 59 ? -8.607 -26.799 9.991 1 17.03 59 ARG B N 1
ATOM 7588 C CA . ARG B 1 59 ? -8.307 -26.126 8.731 1 17.03 59 ARG B CA 1
ATOM 7589 C C . ARG B 1 59 ? -6.826 -26.241 8.388 1 17.03 59 ARG B C 1
ATOM 7591 O O . ARG B 1 59 ? -5.966 -25.898 9.202 1 17.03 59 ARG B O 1
ATOM 7598 N N . SER B 1 60 ? -6.381 -27.152 7.456 1 16.7 60 SER B N 1
ATOM 7599 C CA . SER B 1 60 ? -5.067 -27.628 7.035 1 16.7 60 SER B CA 1
ATOM 7600 C C . SER B 1 60 ? -4.286 -26.532 6.317 1 16.7 60 SER B C 1
ATOM 7602 O O . SER B 1 60 ? -4.683 -26.085 5.238 1 16.7 60 SER B O 1
ATOM 7604 N N . SER B 1 61 ? -3.799 -25.54 6.967 1 17.97 61 SER B N 1
ATOM 7605 C CA . SER B 1 61 ? -3.041 -24.412 6.435 1 17.97 61 SER B CA 1
ATOM 7606 C C . SER B 1 61 ? -1.726 -24.873 5.816 1 17.97 61 SER B C 1
ATOM 7608 O O . SER B 1 61 ? -0.952 -25.591 6.452 1 17.97 61 SER B O 1
ATOM 7610 N N . GLY B 1 62 ? -1.616 -25.009 4.421 1 16.95 62 GLY B N 1
ATOM 7611 C CA . GLY B 1 62 ? -0.552 -25.544 3.587 1 16.95 62 GLY B CA 1
ATOM 7612 C C . GLY B 1 62 ? 0.793 -24.892 3.845 1 16.95 62 GLY B C 1
ATOM 7613 O O . GLY B 1 62 ? 0.878 -23.898 4.569 1 16.95 62 GLY B O 1
ATOM 7614 N N . ARG B 1 63 ? 1.975 -25.175 2.802 1 16.71 63 ARG B N 1
ATOM 7615 C CA . ARG B 1 63 ? 3.378 -25.578 2.791 1 16.71 63 ARG B CA 1
ATOM 7616 C C . ARG B 1 63 ? 4.297 -24.362 2.739 1 16.71 63 ARG B C 1
ATOM 7618 O O . ARG B 1 63 ? 4.135 -23.49 1.883 1 16.71 63 ARG B O 1
ATOM 7625 N N . PRO B 1 64 ? 4.986 -23.916 3.815 1 19.05 64 PRO B N 1
ATOM 7626 C CA . PRO B 1 64 ? 6.002 -22.862 3.864 1 19.05 64 PRO B CA 1
ATOM 7627 C C . PRO B 1 64 ? 7.242 -23.198 3.038 1 19.05 64 PRO B C 1
ATOM 7629 O O . PRO B 1 64 ? 7.839 -24.262 3.22 1 19.05 64 PRO B O 1
ATOM 7632 N N . GLN B 1 65 ? 7.38 -22.973 1.688 1 18.36 65 GLN B N 1
ATOM 7633 C CA . GLN B 1 65 ? 8.501 -23.351 0.833 1 18.36 65 GLN B CA 1
ATOM 7634 C C . GLN B 1 65 ? 9.8 -22.712 1.314 1 18.36 65 GLN B C 1
ATOM 7636 O O . GLN B 1 65 ? 9.856 -21.502 1.544 1 18.36 65 GLN B O 1
ATOM 7641 N N . CYS B 1 66 ? 10.684 -23.359 1.995 1 18.48 66 CYS B N 1
ATOM 7642 C CA . CYS B 1 66 ? 12.001 -23.072 2.553 1 18.48 66 CYS B CA 1
ATOM 7643 C C . CYS B 1 66 ? 13.008 -22.775 1.448 1 18.48 66 CYS B C 1
ATOM 7645 O O . CYS B 1 66 ? 13.471 -23.687 0.761 1 18.48 66 CYS B O 1
ATOM 7647 N N . ALA B 1 67 ? 12.894 -21.801 0.563 1 18.93 67 ALA B N 1
ATOM 7648 C CA . ALA B 1 67 ? 13.856 -21.508 -0.496 1 18.93 67 ALA B CA 1
ATOM 7649 C C . ALA B 1 67 ? 15.232 -21.197 0.083 1 18.93 67 ALA B C 1
ATOM 7651 O O . ALA B 1 67 ? 15.376 -20.287 0.904 1 18.93 67 ALA B O 1
ATOM 7652 N N . LEU B 1 68 ? 16.117 -22.131 0.298 1 17.76 68 LEU B N 1
ATOM 7653 C CA . LEU B 1 68 ? 17.523 -22.103 0.686 1 17.76 68 LEU B CA 1
ATOM 7654 C C . LEU B 1 68 ? 18.328 -21.206 -0.248 1 17.76 68 LEU B C 1
ATOM 7656 O O . LEU B 1 68 ? 18.256 -21.353 -1.471 1 17.76 68 LEU B O 1
ATOM 7660 N N . THR B 1 69 ? 18.659 -19.936 0.102 1 18.8 69 THR B N 1
ATOM 7661 C CA . THR B 1 69 ? 19.488 -18.826 -0.354 1 18.8 69 THR B CA 1
ATOM 7662 C C . THR B 1 69 ? 20.919 -19.289 -0.613 1 18.8 69 THR B C 1
ATOM 7664 O O . THR B 1 69 ? 21.642 -19.639 0.322 1 18.8 69 THR B O 1
ATOM 7667 N N . ASN B 1 70 ? 21.279 -20.174 -1.507 1 18.32 70 ASN B N 1
ATOM 7668 C CA . ASN B 1 70 ? 22.698 -20.446 -1.714 1 18.32 70 ASN B CA 1
ATOM 7669 C C . ASN B 1 70 ? 23.448 -19.196 -2.164 1 18.32 70 ASN B C 1
ATOM 7671 O O . ASN B 1 70 ? 23.183 -18.661 -3.242 1 18.32 70 ASN B O 1
ATOM 7675 N N . LEU B 1 71 ? 23.776 -18.205 -1.292 1 18.37 71 LEU B N 1
ATOM 7676 C CA . LEU B 1 71 ? 24.636 -17.03 -1.379 1 18.37 71 LEU B CA 1
ATOM 7677 C C . LEU B 1 71 ? 26.01 -17.401 -1.925 1 18.37 71 LEU B C 1
ATOM 7679 O O . LEU B 1 71 ? 26.805 -18.042 -1.233 1 18.37 71 LEU B O 1
ATOM 7683 N N . GLU B 1 72 ? 26.172 -17.923 -3.027 1 19.34 72 GLU B N 1
ATOM 7684 C CA . GLU B 1 72 ? 27.548 -18.161 -3.453 1 19.34 72 GLU B CA 1
ATOM 7685 C C . GLU B 1 72 ? 28.362 -16.871 -3.438 1 19.34 72 GLU B C 1
ATOM 7687 O O . GLU B 1 72 ? 27.89 -15.828 -3.895 1 19.34 72 GLU B O 1
ATOM 7692 N N . ASP B 1 73 ? 29.376 -16.658 -2.538 1 20.2 73 ASP B N 1
ATOM 7693 C CA . ASP B 1 73 ? 30.474 -15.773 -2.163 1 20.2 73 ASP B CA 1
ATOM 7694 C C . ASP B 1 73 ? 31.315 -15.394 -3.38 1 20.2 73 ASP B C 1
ATOM 7696 O O . ASP B 1 73 ? 31.865 -16.266 -4.056 1 20.2 73 ASP B O 1
ATOM 7700 N N . VAL B 1 74 ? 30.86 -14.507 -4.147 1 19.15 74 VAL B N 1
ATOM 7701 C CA . VAL B 1 74 ? 31.71 -14.055 -5.243 1 19.15 74 VAL B CA 1
ATOM 7702 C C . VAL B 1 74 ? 33.042 -13.553 -4.692 1 19.15 74 VAL B C 1
ATOM 7704 O O . VAL B 1 74 ? 33.071 -12.685 -3.816 1 19.15 74 VAL B O 1
ATOM 7707 N N . ASP B 1 75 ? 34.077 -14.289 -4.708 1 19.8 75 ASP B N 1
ATOM 7708 C CA . ASP B 1 75 ? 35.486 -14.152 -4.354 1 19.8 75 ASP B CA 1
ATOM 7709 C C . ASP B 1 75 ? 36.105 -12.929 -5.027 1 19.8 75 ASP B C 1
ATOM 7711 O O . ASP B 1 75 ? 36.036 -12.785 -6.249 1 19.8 75 ASP B O 1
ATOM 7715 N N . PHE B 1 76 ? 36.037 -11.791 -4.426 1 19.39 76 PHE B N 1
ATOM 7716 C CA . PHE B 1 76 ? 36.826 -10.617 -4.78 1 19.39 76 PHE B CA 1
ATOM 7717 C C . PHE B 1 76 ? 38.28 -10.998 -5.033 1 19.39 76 PHE B C 1
ATOM 7719 O O . PHE B 1 76 ? 38.827 -11.868 -4.351 1 19.39 76 PHE B O 1
ATOM 7726 N N . PRO B 1 77 ? 38.727 -10.714 -6.219 1 19.94 77 PRO B N 1
ATOM 7727 C CA . PRO B 1 77 ? 40.126 -10.993 -6.551 1 19.94 77 PRO B CA 1
ATOM 7728 C C . PRO B 1 77 ? 41.106 -10.317 -5.595 1 19.94 77 PRO B C 1
ATOM 7730 O O . PRO B 1 77 ? 40.892 -9.17 -5.194 1 19.94 77 PRO B O 1
ATOM 7733 N N . SER B 1 78 ? 41.609 -11.024 -4.531 1 18.38 78 SER B N 1
ATOM 7734 C CA . SER B 1 78 ? 42.741 -10.725 -3.661 1 18.38 78 SER B CA 1
ATOM 7735 C C . SER B 1 78 ? 43.88 -10.075 -4.439 1 18.38 78 SER B C 1
ATOM 7737 O O . SER B 1 78 ? 44.017 -10.291 -5.645 1 18.38 78 SER B O 1
ATOM 7739 N N . THR B 1 79 ? 44.369 -8.843 -4.076 1 20.06 79 THR B N 1
ATOM 7740 C CA . THR B 1 79 ? 45.663 -8.199 -4.268 1 20.06 79 THR B CA 1
ATOM 7741 C C . THR B 1 79 ? 46.779 -9.238 -4.341 1 20.06 79 THR B C 1
ATOM 7743 O O . THR B 1 79 ? 46.603 -10.377 -3.902 1 20.06 79 THR B O 1
ATOM 7746 N N . SER B 1 80 ? 48.085 -8.78 -4.786 1 19.85 80 SER B N 1
ATOM 7747 C CA . SER B 1 80 ? 49.379 -9.367 -5.118 1 19.85 80 SER B CA 1
ATOM 7748 C C . SER B 1 80 ? 49.991 -10.072 -3.912 1 19.85 80 SER B C 1
ATOM 7750 O O . SER B 1 80 ? 51.209 -10.248 -3.842 1 19.85 80 SER B O 1
ATOM 7752 N N . THR B 1 81 ? 49.267 -10.376 -2.846 1 19.9 81 THR B N 1
ATOM 7753 C CA . THR B 1 81 ? 50.156 -10.962 -1.849 1 19.9 81 THR B CA 1
ATOM 7754 C C . THR B 1 81 ? 51.131 -11.939 -2.5 1 19.9 81 THR B C 1
ATOM 7756 O O . THR B 1 81 ? 50.873 -12.443 -3.595 1 19.9 81 THR B O 1
ATOM 7759 N N . CYS B 1 82 ? 52.487 -11.971 -1.891 1 20.82 82 CYS B N 1
ATOM 7760 C CA . CYS B 1 82 ? 53.512 -13.009 -1.901 1 20.82 82 CYS B CA 1
ATOM 7761 C C . CYS B 1 82 ? 52.885 -14.393 -2.013 1 20.82 82 CYS B C 1
ATOM 7763 O O . CYS B 1 82 ? 51.936 -14.71 -1.294 1 20.82 82 CYS B O 1
ATOM 7765 N N . THR B 1 83 ? 53.008 -14.92 -3.136 1 22.76 83 THR B N 1
ATOM 7766 C CA . THR B 1 83 ? 52.748 -16.211 -3.765 1 22.76 83 THR B CA 1
ATOM 7767 C C . THR B 1 83 ? 53.077 -17.354 -2.81 1 22.76 83 THR B C 1
ATOM 7769 O O . THR B 1 83 ? 53.284 -18.49 -3.242 1 22.76 83 THR B O 1
ATOM 7772 N N . GLN B 1 84 ? 53.22 -16.982 -1.374 1 21.45 84 GLN B N 1
ATOM 7773 C CA . GLN B 1 84 ? 53.542 -18.277 -0.784 1 21.45 84 GLN B CA 1
ATOM 7774 C C . GLN B 1 84 ? 52.547 -19.346 -1.226 1 21.45 84 GLN B C 1
ATOM 7776 O O . GLN B 1 84 ? 51.334 -19.159 -1.108 1 21.45 84 GLN B O 1
ATOM 7781 N N . THR B 1 85 ? 52.856 -20.148 -2.171 1 24.58 85 THR B N 1
ATOM 7782 C CA . THR B 1 85 ? 52.514 -21.407 -2.824 1 24.58 85 THR B CA 1
ATOM 7783 C C . THR B 1 85 ? 51.929 -22.395 -1.819 1 24.58 85 THR B C 1
ATOM 7785 O O . THR B 1 85 ? 51.736 -23.57 -2.136 1 24.58 85 THR B O 1
ATOM 7788 N N . GLN B 1 86 ? 51.828 -21.979 -0.465 1 23.29 86 GLN B N 1
ATOM 7789 C CA . GLN B 1 86 ? 51.56 -23.219 0.255 1 23.29 86 GLN B CA 1
ATOM 7790 C C . GLN B 1 86 ? 50.258 -23.859 -0.217 1 23.29 86 GLN B C 1
ATOM 7792 O O . GLN B 1 86 ? 49.196 -23.236 -0.155 1 23.29 86 GLN B O 1
ATOM 7797 N N . LEU B 1 87 ? 50.249 -24.584 -1.303 1 26.65 87 LEU B N 1
ATOM 7798 C CA . LEU B 1 87 ? 49.487 -25.709 -1.833 1 26.65 87 LEU B CA 1
ATOM 7799 C C . LEU B 1 87 ? 48.83 -26.5 -0.707 1 26.65 87 LEU B C 1
ATOM 7801 O O . LEU B 1 87 ? 49.442 -27.409 -0.142 1 26.65 87 LEU B O 1
ATOM 7805 N N . GLU B 1 88 ? 48.566 -25.922 0.455 1 28.72 88 GLU B N 1
ATOM 7806 C CA . GLU B 1 88 ? 48.069 -26.987 1.32 1 28.72 88 GLU B CA 1
ATOM 7807 C C . GLU B 1 88 ? 46.955 -27.777 0.639 1 28.72 88 GLU B C 1
ATOM 7809 O O . GLU B 1 88 ? 45.915 -27.216 0.286 1 28.72 88 GLU B O 1
ATOM 7814 N N . GLU B 1 89 ? 47.234 -28.61 -0.377 1 33.84 89 GLU B N 1
ATOM 7815 C CA . GLU B 1 89 ? 46.579 -29.766 -0.982 1 33.84 89 GLU B CA 1
ATOM 7816 C C . GLU B 1 89 ? 45.55 -30.376 -0.034 1 33.84 89 GLU B C 1
ATOM 7818 O O . GLU B 1 89 ? 45.903 -30.868 1.04 1 33.84 89 GLU B O 1
ATOM 7823 N N . THR B 1 90 ? 44.578 -29.859 0.28 1 39.41 90 THR B N 1
ATOM 7824 C CA . THR B 1 90 ? 43.596 -30.594 1.069 1 39.41 90 THR B CA 1
ATOM 7825 C C . THR B 1 90 ? 43.48 -32.035 0.582 1 39.41 90 THR B C 1
ATOM 7827 O O . THR B 1 90 ? 43.085 -32.281 -0.559 1 39.41 90 THR B O 1
ATOM 7830 N N . PHE B 1 91 ? 44.451 -32.873 0.784 1 48.59 91 PHE B N 1
ATOM 7831 C CA . PHE B 1 91 ? 44.646 -34.298 0.541 1 48.59 91 PHE B CA 1
ATOM 7832 C C . PHE B 1 91 ? 43.323 -35.049 0.637 1 48.59 91 PHE B C 1
ATOM 7834 O O . PHE B 1 91 ? 43.143 -36.085 -0.006 1 48.59 91 PHE B O 1
ATOM 7841 N N . PHE B 1 92 ? 42.356 -34.522 1.376 1 63.1 92 PHE B N 1
ATOM 7842 C CA . PHE B 1 92 ? 41.127 -35.293 1.525 1 63.1 92 PHE B CA 1
ATOM 7843 C C . PHE B 1 92 ? 40.024 -34.732 0.636 1 63.1 92 PHE B C 1
ATOM 7845 O O . PHE B 1 92 ? 39.921 -33.517 0.458 1 63.1 92 PHE B O 1
ATOM 7852 N N . SER B 1 93 ? 39.463 -35.44 -0.171 1 77.65 93 SER B N 1
ATOM 7853 C CA . SER B 1 93 ? 38.286 -35.086 -0.957 1 77.65 93 SER B CA 1
ATOM 7854 C C . SER B 1 93 ? 37.176 -34.529 -0.072 1 77.65 93 SER B C 1
ATOM 7856 O O . SER B 1 93 ? 37.202 -34.703 1.148 1 77.65 93 SER B O 1
ATOM 7858 N N . GLU B 1 94 ? 36.343 -33.66 -0.596 1 82.11 94 GLU B N 1
ATOM 7859 C CA . GLU B 1 94 ? 35.209 -33.107 0.138 1 82.11 94 GLU B CA 1
ATOM 7860 C C . GLU B 1 94 ? 34.433 -34.204 0.863 1 82.11 94 GLU B C 1
ATOM 7862 O O . GLU B 1 94 ? 33.952 -33.996 1.979 1 82.11 94 GLU B O 1
ATOM 7867 N N . VAL B 1 95 ? 34.439 -35.267 0.26 1 87.08 95 VAL B N 1
ATOM 7868 C CA . VAL B 1 95 ? 33.728 -36.406 0.831 1 87.08 95 VAL B CA 1
ATOM 7869 C C . VAL B 1 95 ? 34.446 -36.885 2.091 1 87.08 95 VAL B C 1
ATOM 7871 O O . VAL B 1 95 ? 33.806 -37.188 3.101 1 87.08 95 VAL B O 1
ATOM 7874 N N . GLU B 1 96 ? 35.714 -36.874 2.056 1 85.03 96 GLU B N 1
ATOM 7875 C CA . GLU B 1 96 ? 36.499 -37.33 3.2 1 85.03 96 GLU B CA 1
ATOM 7876 C C . GLU B 1 96 ? 36.407 -36.343 4.36 1 85.03 96 GLU B C 1
ATOM 7878 O O . GLU B 1 96 ? 36.323 -36.748 5.522 1 85.03 96 GLU B O 1
ATOM 7883 N N . LEU B 1 97 ? 36.416 -35.149 3.968 1 86.27 97 LEU B N 1
ATOM 7884 C CA . LEU B 1 97 ? 36.289 -34.125 4.999 1 86.27 97 LEU B CA 1
ATOM 7885 C C . LEU B 1 97 ? 34.936 -34.22 5.696 1 86.27 97 LEU B C 1
ATOM 7887 O O . LEU B 1 97 ? 34.856 -34.119 6.922 1 86.27 97 LEU B O 1
ATOM 7891 N N . TYR B 1 98 ? 33.968 -34.374 4.89 1 89.02 98 TYR B N 1
ATOM 7892 C CA . TYR B 1 98 ? 32.617 -34.519 5.42 1 89.02 98 TYR B CA 1
ATOM 7893 C C . TYR B 1 98 ? 32.51 -35.75 6.312 1 89.02 98 TYR B C 1
ATOM 7895 O O . TYR B 1 98 ? 31.964 -35.679 7.415 1 89.02 98 TYR B O 1
ATOM 7903 N N . PHE B 1 99 ? 33.085 -36.814 5.879 1 89 99 PHE B N 1
ATOM 7904 C CA . PHE B 1 99 ? 33.055 -38.063 6.631 1 89 99 PHE B CA 1
ATOM 7905 C C . PHE B 1 99 ? 33.769 -37.908 7.968 1 89 99 PHE B C 1
ATOM 7907 O O . PHE B 1 99 ? 33.276 -38.372 8.998 1 89 99 PHE B O 1
ATOM 7914 N N . GLN B 1 100 ? 34.835 -37.193 7.992 1 82.22 100 GLN B N 1
ATOM 7915 C CA . GLN B 1 100 ? 35.59 -36.974 9.221 1 82.22 100 GLN B CA 1
ATOM 7916 C C . GLN B 1 100 ? 34.818 -36.082 10.189 1 82.22 100 GLN B C 1
ATOM 7918 O O . GLN B 1 100 ? 34.782 -36.347 11.393 1 82.22 100 GLN B O 1
ATOM 7923 N N . ASP B 1 101 ? 34.273 -35.136 9.6 1 86.69 101 ASP B N 1
ATOM 7924 C CA . ASP B 1 101 ? 33.504 -34.212 10.428 1 86.69 101 ASP B CA 1
ATOM 7925 C C . ASP B 1 101 ? 32.32 -34.918 11.085 1 86.69 101 ASP B C 1
ATOM 7927 O O . ASP B 1 101 ? 31.999 -34.655 12.246 1 86.69 101 ASP B O 1
ATOM 7931 N N . LEU B 1 102 ? 31.679 -35.751 10.33 1 88.2 102 LEU B N 1
ATOM 7932 C CA . LEU B 1 102 ? 30.545 -36.504 10.856 1 88.2 102 LEU B CA 1
ATOM 7933 C C . LEU B 1 102 ? 30.98 -37.414 12 1 88.2 102 LEU B C 1
ATOM 7935 O O . LEU B 1 102 ? 30.252 -37.574 12.982 1 88.2 102 LEU B O 1
ATOM 7939 N N . THR B 1 103 ? 32.12 -37.946 11.832 1 81.07 103 THR B N 1
ATOM 7940 C CA . THR B 1 103 ? 32.64 -38.85 12.851 1 81.07 103 THR B CA 1
ATOM 7941 C C . THR B 1 103 ? 33.005 -38.084 14.119 1 81.07 103 THR B C 1
ATOM 7943 O O . THR B 1 103 ? 32.744 -38.55 15.23 1 81.07 103 THR B O 1
ATOM 7946 N N . PHE B 1 104 ? 33.43 -36.831 13.895 1 73.17 104 PHE B N 1
ATOM 7947 C CA . PHE B 1 104 ? 33.852 -36.018 15.029 1 73.17 104 PHE B CA 1
ATOM 7948 C C . PHE B 1 104 ? 32.645 -35.463 15.776 1 73.17 104 PHE B C 1
ATOM 7950 O O . PHE B 1 104 ? 32.656 -35.374 17.006 1 73.17 104 PHE B O 1
ATOM 7957 N N . THR B 1 105 ? 31.648 -35.119 15.084 1 75.59 105 THR B N 1
ATOM 7958 C CA . THR B 1 105 ? 30.493 -34.461 15.684 1 75.59 105 THR B CA 1
ATOM 7959 C C . THR B 1 105 ? 29.427 -35.483 16.07 1 75.59 105 THR B C 1
ATOM 7961 O O . THR B 1 105 ? 28.351 -35.116 16.546 1 75.59 105 THR B O 1
ATOM 7964 N N . LYS B 1 106 ? 29.698 -36.701 15.922 1 76.01 106 LYS B N 1
ATOM 7965 C CA . LYS B 1 106 ? 28.72 -37.754 16.18 1 76.01 106 LYS B CA 1
ATOM 7966 C C . LYS B 1 106 ? 27.406 -37.472 15.459 1 76.01 106 LYS B C 1
ATOM 7968 O O . LYS B 1 106 ? 26.332 -37.562 16.057 1 76.01 106 LYS B O 1
ATOM 7973 N N . GLY B 1 107 ? 27.591 -37.06 14.237 1 81.94 107 GLY B N 1
ATOM 7974 C CA . GLY B 1 107 ? 26.442 -36.673 13.435 1 81.94 107 GLY B CA 1
ATOM 7975 C C . GLY B 1 107 ? 25.875 -37.815 12.613 1 81.94 107 GLY B C 1
ATOM 7976 O O . GLY B 1 107 ? 25.257 -37.59 11.571 1 81.94 107 GLY B O 1
ATOM 7977 N N . ILE B 1 108 ? 26.131 -39.075 13.028 1 82.38 108 ILE B N 1
ATOM 7978 C CA . ILE B 1 108 ? 25.681 -40.254 12.296 1 82.38 108 ILE B CA 1
ATOM 7979 C C . ILE B 1 108 ? 24.713 -41.059 13.161 1 82.38 108 ILE B C 1
ATOM 7981 O O . ILE B 1 108 ? 25.026 -41.397 14.304 1 82.38 108 ILE B O 1
ATOM 7985 N N . THR B 1 109 ? 23.562 -41.254 12.583 1 84.58 109 THR B N 1
ATOM 7986 C CA . THR B 1 109 ? 22.594 -42.101 13.271 1 84.58 109 THR B CA 1
ATOM 7987 C C . THR B 1 109 ? 22.178 -43.274 12.388 1 84.58 109 THR B C 1
ATOM 7989 O O . THR B 1 109 ? 21.577 -43.079 11.33 1 84.58 109 THR B O 1
ATOM 7992 N N . LEU B 1 110 ? 22.589 -44.445 12.727 1 84.16 110 LEU B N 1
ATOM 7993 C CA . LEU B 1 110 ? 22.149 -45.689 12.106 1 84.16 110 LEU B CA 1
ATOM 7994 C C . LEU B 1 110 ? 21.206 -46.454 13.028 1 84.16 110 LEU B C 1
ATOM 7996 O O . LEU B 1 110 ? 21.402 -46.474 14.246 1 84.16 110 LEU B O 1
ATOM 8000 N N . PHE B 1 111 ? 20.157 -46.92 12.467 1 73.38 111 PHE B N 1
ATOM 8001 C CA . PHE B 1 111 ? 19.186 -47.635 13.288 1 73.38 111 PHE B CA 1
ATOM 8002 C C . PHE B 1 111 ? 19.46 -49.134 13.268 1 73.38 111 PHE B C 1
ATOM 8004 O O . PHE B 1 111 ? 19.488 -49.752 12.202 1 73.38 111 PHE B O 1
ATOM 8011 N N . PRO B 1 112 ? 19.751 -49.719 14.48 1 60.97 112 PRO B N 1
ATOM 8012 C CA . PRO B 1 112 ? 20.031 -51.155 14.553 1 60.97 112 PRO B CA 1
ATOM 8013 C C . PRO B 1 112 ? 18.867 -52.009 14.057 1 60.97 112 PRO B C 1
ATOM 8015 O O . PRO B 1 112 ? 17.713 -51.751 14.411 1 60.97 112 PRO B O 1
ATOM 8018 N N . GLY B 1 113 ? 19.051 -52.989 13.27 1 60.35 113 GLY B N 1
ATOM 8019 C CA . GLY B 1 113 ? 18.045 -53.892 12.733 1 60.35 113 GLY B CA 1
ATOM 8020 C C . GLY B 1 113 ? 17.493 -53.442 11.394 1 60.35 113 GLY B C 1
ATOM 8021 O O . GLY B 1 113 ? 16.815 -54.209 10.707 1 60.35 113 GLY B O 1
ATOM 8022 N N . ASN B 1 114 ? 17.779 -52.149 11.204 1 65.86 114 ASN B N 1
ATOM 8023 C CA . ASN B 1 114 ? 17.388 -51.657 9.887 1 65.86 114 ASN B CA 1
ATOM 8024 C C . ASN B 1 114 ? 18.591 -51.147 9.099 1 65.86 114 ASN B C 1
ATOM 8026 O O . ASN B 1 114 ? 19.091 -50.051 9.361 1 65.86 114 ASN B O 1
ATOM 8030 N N . ASP B 1 115 ? 19.03 -51.894 8.287 1 76.81 115 ASP B N 1
ATOM 8031 C CA . ASP B 1 115 ? 20.247 -51.593 7.539 1 76.81 115 ASP B CA 1
ATOM 8032 C C . ASP B 1 115 ? 19.943 -50.72 6.324 1 76.81 115 ASP B C 1
ATOM 8034 O O . ASP B 1 115 ? 20.798 -50.535 5.456 1 76.81 115 ASP B O 1
ATOM 8038 N N . ARG B 1 116 ? 18.805 -50.072 6.341 1 85.13 116 ARG B N 1
ATOM 8039 C CA . ARG B 1 116 ? 18.397 -49.368 5.129 1 85.13 116 ARG B CA 1
ATOM 8040 C C . ARG B 1 116 ? 18.452 -47.858 5.329 1 85.13 116 ARG B C 1
ATOM 8042 O O . ARG B 1 116 ? 18.45 -47.097 4.358 1 85.13 116 ARG B O 1
ATOM 8049 N N . ILE B 1 117 ? 18.555 -47.502 6.572 1 89.25 117 ILE B N 1
ATOM 8050 C CA . ILE B 1 117 ? 18.337 -46.081 6.82 1 89.25 117 ILE B CA 1
ATOM 8051 C C . ILE B 1 117 ? 19.547 -45.492 7.541 1 89.25 117 ILE B C 1
ATOM 8053 O O . ILE B 1 117 ? 20.126 -46.133 8.421 1 89.25 117 ILE B O 1
ATOM 8057 N N . LEU B 1 118 ? 19.981 -44.286 7.137 1 90.72 118 LEU B N 1
ATOM 8058 C CA . LEU B 1 118 ? 21.071 -43.521 7.733 1 90.72 118 LEU B CA 1
ATOM 8059 C C . LEU B 1 118 ? 20.696 -42.048 7.859 1 90.72 118 LEU B C 1
ATOM 8061 O O . LEU B 1 118 ? 20.19 -41.449 6.907 1 90.72 118 LEU B O 1
ATOM 8065 N N . VAL B 1 119 ? 20.759 -41.502 9.014 1 91.11 119 VAL B N 1
ATOM 8066 C CA . VAL B 1 119 ? 20.54 -40.073 9.212 1 91.11 119 VAL B CA 1
ATOM 8067 C C . VAL B 1 119 ? 21.86 -39.393 9.572 1 91.11 119 VAL B C 1
ATOM 8069 O O . VAL B 1 119 ? 22.544 -39.809 10.51 1 91.11 119 VAL B O 1
ATOM 8072 N N . ILE B 1 120 ? 22.231 -38.359 8.804 1 90.6 120 ILE B N 1
ATOM 8073 C CA . ILE B 1 120 ? 23.483 -37.656 9.064 1 90.6 120 ILE B CA 1
ATOM 8074 C C . ILE B 1 120 ? 23.224 -36.153 9.138 1 90.6 120 ILE B C 1
ATOM 8076 O O . ILE B 1 120 ? 22.204 -35.667 8.643 1 90.6 120 ILE B O 1
ATOM 8080 N N . LYS B 1 121 ? 24.126 -35.434 9.749 1 89.15 121 LYS B N 1
ATOM 8081 C CA . LYS B 1 121 ? 24.079 -33.975 9.751 1 89.15 121 LYS B CA 1
ATOM 8082 C C . LYS B 1 121 ? 24.459 -33.411 8.385 1 89.15 121 LYS B C 1
ATOM 8084 O O . LYS B 1 121 ? 25.368 -33.922 7.728 1 89.15 121 LYS B O 1
ATOM 8089 N N . ASP B 1 122 ? 23.722 -32.4 7.976 1 88.86 122 ASP B N 1
ATOM 8090 C CA . ASP B 1 122 ? 23.98 -31.75 6.695 1 88.86 122 ASP B CA 1
ATOM 8091 C C . ASP B 1 122 ? 25.34 -31.056 6.695 1 88.86 122 ASP B C 1
ATOM 8093 O O . ASP B 1 122 ? 25.95 -30.874 7.75 1 88.86 122 ASP B O 1
ATOM 8097 N N . TYR B 1 123 ? 25.741 -30.776 5.478 1 86.55 123 TYR B N 1
ATOM 8098 C CA . TYR B 1 123 ? 27.078 -30.226 5.29 1 86.55 123 TYR B CA 1
ATOM 8099 C C . TYR B 1 123 ? 27.019 -28.876 4.586 1 86.55 123 TYR B C 1
ATOM 8101 O O . TYR B 1 123 ? 26.355 -28.734 3.557 1 86.55 123 TYR B O 1
ATOM 8109 N N . GLN B 1 124 ? 27.524 -27.832 5.193 1 78.49 124 GLN B N 1
ATOM 8110 C CA . GLN B 1 124 ? 27.676 -26.526 4.562 1 78.49 124 GLN B CA 1
ATOM 8111 C C . GLN B 1 124 ? 28.968 -26.453 3.754 1 78.49 124 GLN B C 1
ATOM 8113 O O . GLN B 1 124 ? 30.053 -26.295 4.319 1 78.49 124 GLN B O 1
ATOM 8118 N N . ILE B 1 125 ? 28.762 -26.502 2.476 1 72.01 125 ILE B N 1
ATOM 8119 C CA . ILE B 1 125 ? 29.92 -26.558 1.591 1 72.01 125 ILE B CA 1
ATOM 8120 C C . ILE B 1 125 ? 30.721 -25.263 1.706 1 72.01 125 ILE B C 1
ATOM 8122 O O . ILE B 1 125 ? 31.954 -25.286 1.703 1 72.01 125 ILE B O 1
ATOM 8126 N N . SER B 1 126 ? 30.016 -24.123 1.816 1 67.11 126 SER B N 1
ATOM 8127 C CA . SER B 1 126 ? 30.681 -22.825 1.865 1 67.11 126 SER B CA 1
ATOM 8128 C C . SER B 1 126 ? 31.54 -22.691 3.118 1 67.11 126 SER B C 1
ATOM 8130 O O . SER B 1 126 ? 32.637 -22.13 3.068 1 67.11 126 SER B O 1
ATOM 8132 N N . LYS B 1 127 ? 31.18 -23.35 4.257 1 68.82 127 LYS B N 1
ATOM 8133 C CA . LYS B 1 127 ? 31.884 -23.221 5.529 1 68.82 127 LYS B CA 1
ATOM 8134 C C . LYS B 1 127 ? 32.664 -24.491 5.857 1 68.82 127 LYS B C 1
ATOM 8136 O O . LYS B 1 127 ? 33.38 -24.545 6.86 1 68.82 127 LYS B O 1
ATOM 8141 N N . LYS B 1 128 ? 32.491 -25.469 4.985 1 70.15 128 LYS B N 1
ATOM 8142 C CA . LYS B 1 128 ? 33.166 -26.754 5.141 1 70.15 128 LYS B CA 1
ATOM 8143 C C . LYS B 1 128 ? 32.921 -27.338 6.529 1 70.15 128 LYS B C 1
ATOM 8145 O O . LYS B 1 128 ? 33.853 -27.814 7.181 1 70.15 128 LYS B O 1
ATOM 8150 N N . LYS B 1 129 ? 31.761 -27.065 7.05 1 78.58 129 LYS B N 1
ATOM 8151 C CA . LYS B 1 129 ? 31.369 -27.574 8.362 1 78.58 129 LYS B CA 1
ATOM 8152 C C . LYS B 1 129 ? 29.945 -28.12 8.336 1 78.58 129 LYS B C 1
ATOM 8154 O O . LYS B 1 129 ? 29.137 -27.723 7.495 1 78.58 129 LYS B O 1
ATOM 8159 N N . THR B 1 130 ? 29.717 -29.106 9.209 1 83.48 130 THR B N 1
ATOM 8160 C CA . THR B 1 130 ? 28.38 -29.674 9.338 1 83.48 130 THR B CA 1
ATOM 8161 C C . THR B 1 130 ? 27.434 -28.683 10.011 1 83.48 130 THR B C 1
ATOM 8163 O O . THR B 1 130 ? 27.853 -27.896 10.862 1 83.48 130 THR B O 1
ATOM 8166 N N . HIS B 1 131 ? 26.296 -28.704 9.552 1 81.12 131 HIS B N 1
ATOM 8167 C CA . HIS B 1 131 ? 25.256 -27.894 10.177 1 81.12 131 HIS B CA 1
ATOM 8168 C C . HIS B 1 131 ? 24.922 -28.408 11.573 1 81.12 131 HIS B C 1
ATOM 8170 O O . HIS B 1 131 ? 24.94 -29.617 11.815 1 81.12 131 HIS B O 1
ATOM 8176 N N . ASN B 1 132 ? 24.668 -27.517 12.45 1 69.89 132 ASN B N 1
ATOM 8177 C CA . ASN B 1 132 ? 24.364 -27.935 13.815 1 69.89 132 ASN B CA 1
ATOM 8178 C C . ASN B 1 132 ? 22.948 -28.491 13.928 1 69.89 132 ASN B C 1
ATOM 8180 O O . ASN B 1 132 ? 22.69 -29.385 14.736 1 69.89 132 ASN B O 1
ATOM 8184 N N . GLU B 1 133 ? 22.058 -28.004 13.1 1 74.39 133 GLU B N 1
ATOM 8185 C CA . GLU B 1 133 ? 20.673 -28.389 13.358 1 74.39 133 GLU B CA 1
ATOM 8186 C C . GLU B 1 133 ? 19.993 -28.887 12.086 1 74.39 133 GLU B C 1
ATOM 8188 O O . GLU B 1 133 ? 18.764 -28.966 12.023 1 74.39 133 GLU B O 1
ATOM 8193 N N . LYS B 1 134 ? 20.798 -29.248 11.072 1 84.48 134 LYS B N 1
ATOM 8194 C CA . LYS B 1 134 ? 20.182 -29.748 9.847 1 84.48 134 LYS B CA 1
ATOM 8195 C C . LYS B 1 134 ? 20.61 -31.184 9.562 1 84.48 134 LYS B C 1
ATOM 8197 O O . LYS B 1 134 ? 21.799 -31.506 9.618 1 84.48 134 LYS B O 1
ATOM 8202 N N . TYR B 1 135 ? 19.662 -32.012 9.388 1 88.1 135 TYR B N 1
ATOM 8203 C CA . TYR B 1 135 ? 19.904 -33.434 9.171 1 88.1 135 TYR B CA 1
ATOM 8204 C C . TYR B 1 135 ? 19.392 -33.871 7.804 1 88.1 135 TYR B C 1
ATOM 8206 O O . TYR B 1 135 ? 18.472 -33.26 7.254 1 88.1 135 TYR B O 1
ATOM 8214 N N . VAL B 1 136 ? 20.114 -34.907 7.309 1 91.23 136 VAL B N 1
ATOM 8215 C CA . VAL B 1 136 ? 19.743 -35.478 6.018 1 91.23 136 VAL B CA 1
ATOM 8216 C C . VAL B 1 136 ? 19.499 -36.978 6.167 1 91.23 136 VAL B C 1
ATOM 8218 O O . VAL B 1 136 ? 20.245 -37.668 6.865 1 91.23 136 VAL B O 1
ATOM 8221 N N . LEU B 1 137 ? 18.422 -37.396 5.585 1 91.9 137 LEU B N 1
ATOM 8222 C CA . LEU B 1 137 ? 18.058 -38.809 5.599 1 91.9 137 LEU B CA 1
ATOM 8223 C C . LEU B 1 137 ? 18.544 -39.508 4.334 1 91.9 137 LEU B C 1
ATOM 8225 O O . LEU B 1 137 ? 18.351 -39.002 3.226 1 91.9 137 LEU B O 1
ATOM 8229 N N . LEU B 1 138 ? 19.232 -40.643 4.523 1 92.71 138 LEU B N 1
ATOM 8230 C CA . LEU B 1 138 ? 19.687 -41.475 3.415 1 92.71 138 LEU B CA 1
ATOM 8231 C C . LEU B 1 138 ? 19.117 -42.886 3.524 1 92.71 138 LEU B C 1
ATOM 8233 O O . LEU B 1 138 ? 18.965 -43.414 4.628 1 92.71 138 LEU B O 1
ATOM 8237 N N . GLU B 1 139 ? 18.745 -43.427 2.395 1 91 139 GLU B N 1
ATOM 8238 C CA . GLU B 1 139 ? 18.197 -44.778 2.327 1 91 139 GLU B CA 1
ATOM 8239 C C . GLU B 1 139 ? 18.917 -45.614 1.273 1 91 139 GLU B C 1
ATOM 8241 O O . GLU B 1 139 ? 19.548 -45.067 0.365 1 91 139 GLU B O 1
ATOM 8246 N N . ARG B 1 140 ? 18.934 -46.951 1.49 1 90.28 140 ARG B N 1
ATOM 8247 C CA . ARG B 1 140 ? 19.457 -47.854 0.471 1 90.28 140 ARG B CA 1
ATOM 8248 C C . ARG B 1 140 ? 18.54 -49.059 0.284 1 90.28 140 ARG B C 1
ATOM 8250 O O . ARG B 1 140 ? 17.782 -49.415 1.189 1 90.28 140 ARG B O 1
ATOM 8257 N N . ARG B 1 141 ? 18.514 -49.574 -0.864 1 88.89 141 ARG B N 1
ATOM 8258 C CA . ARG B 1 141 ? 17.75 -50.762 -1.232 1 88.89 141 ARG B CA 1
ATOM 8259 C C . ARG B 1 141 ? 18.538 -51.642 -2.197 1 88.89 141 ARG B C 1
ATOM 8261 O O . ARG B 1 141 ? 19.299 -51.137 -3.025 1 88.89 141 ARG B O 1
ATOM 8268 N N . SER B 1 142 ? 18.402 -52.99 -2.031 1 89.98 142 SER B N 1
ATOM 8269 C CA . SER B 1 142 ? 19.093 -53.931 -2.906 1 89.98 142 SER B CA 1
ATOM 8270 C C . SER B 1 142 ? 18.316 -54.155 -4.199 1 89.98 142 SER B C 1
ATOM 8272 O O . SER B 1 142 ? 17.091 -54.289 -4.179 1 89.98 142 SER B O 1
ATOM 8274 N N . PHE B 1 143 ? 18.993 -54.143 -5.334 1 91.44 143 PHE B N 1
ATOM 8275 C CA . PHE B 1 143 ? 18.413 -54.427 -6.642 1 91.44 143 PHE B CA 1
ATOM 8276 C C . PHE B 1 143 ? 19.212 -55.504 -7.365 1 91.44 143 PHE B C 1
ATOM 8278 O O . PHE B 1 143 ? 20.423 -55.623 -7.169 1 91.44 143 PHE B O 1
ATOM 8285 N N . LYS B 1 144 ? 18.457 -56.346 -8.085 1 92.53 144 LYS B N 1
ATOM 8286 C CA . LYS B 1 144 ? 19.106 -57.316 -8.962 1 92.53 144 LYS B CA 1
ATOM 8287 C C . LYS B 1 144 ? 19.221 -56.778 -10.386 1 92.53 144 LYS B C 1
ATOM 8289 O O . LYS B 1 144 ? 18.21 -56.495 -11.032 1 92.53 144 LYS B O 1
ATOM 8294 N N . PHE B 1 145 ? 20.32 -56.777 -10.893 1 92.3 145 PHE B N 1
ATOM 8295 C CA . PHE B 1 145 ? 20.571 -56.176 -12.198 1 92.3 145 PHE B CA 1
ATOM 8296 C C . PHE B 1 145 ? 20.69 -57.248 -13.274 1 92.3 145 PHE B C 1
ATOM 8298 O O . PHE B 1 145 ? 20.776 -58.439 -12.965 1 92.3 145 PHE B O 1
ATOM 8305 N N . LYS B 1 146 ? 20.495 -56.864 -14.51 1 87.11 146 LYS B N 1
ATOM 8306 C CA . LYS B 1 146 ? 20.48 -57.78 -15.647 1 87.11 146 LYS B CA 1
ATOM 8307 C C . LYS B 1 146 ? 21.705 -58.689 -15.637 1 87.11 146 LYS B C 1
ATOM 8309 O O . LYS B 1 146 ? 21.631 -59.845 -16.059 1 87.11 146 LYS B O 1
ATOM 8314 N N . ASP B 1 147 ? 22.808 -58.203 -15.11 1 81.92 147 ASP B N 1
ATOM 8315 C CA . ASP B 1 147 ? 24.042 -58.983 -15.097 1 81.92 147 ASP B CA 1
ATOM 8316 C C . ASP B 1 147 ? 24.047 -59.983 -13.943 1 81.92 147 ASP B C 1
ATOM 8318 O O . ASP B 1 147 ? 25.031 -60.698 -13.739 1 81.92 147 ASP B O 1
ATOM 8322 N N . GLY B 1 148 ? 22.865 -60.106 -13.203 1 77.5 148 GLY B N 1
ATOM 8323 C CA . GLY B 1 148 ? 22.711 -61.101 -12.154 1 77.5 148 GLY B CA 1
ATOM 8324 C C . GLY B 1 148 ? 23.235 -60.635 -10.809 1 77.5 148 GLY B C 1
ATOM 8325 O O . GLY B 1 148 ? 22.998 -61.282 -9.786 1 77.5 148 GLY B O 1
ATOM 8326 N N . ASP B 1 149 ? 23.836 -59.56 -10.715 1 82.2 149 ASP B N 1
ATOM 8327 C CA . ASP B 1 149 ? 24.435 -59.058 -9.482 1 82.2 149 ASP B CA 1
ATOM 8328 C C . ASP B 1 149 ? 23.412 -58.292 -8.646 1 82.2 149 ASP B C 1
ATOM 8330 O O . ASP B 1 149 ? 22.623 -57.511 -9.184 1 82.2 149 ASP B O 1
ATOM 8334 N N . CYS B 1 150 ? 23.329 -58.626 -7.396 1 89.83 150 CYS B N 1
ATOM 8335 C CA . CYS B 1 150 ? 22.567 -57.817 -6.452 1 89.83 150 CYS B CA 1
ATOM 8336 C C . CYS B 1 150 ? 23.442 -56.734 -5.831 1 89.83 150 CYS B C 1
ATOM 8338 O O . CYS B 1 150 ? 24.542 -57.018 -5.354 1 89.83 150 CYS B O 1
ATOM 8340 N N . ARG B 1 151 ? 22.998 -55.489 -5.956 1 90.96 151 ARG B N 1
ATOM 8341 C CA . ARG B 1 151 ? 23.782 -54.385 -5.411 1 90.96 151 ARG B CA 1
ATOM 8342 C C . ARG B 1 151 ? 22.896 -53.415 -4.638 1 90.96 151 ARG B C 1
ATOM 8344 O O . ARG B 1 151 ? 21.692 -53.328 -4.891 1 90.96 151 ARG B O 1
ATOM 8351 N N . TRP B 1 152 ? 23.567 -52.749 -3.741 1 91.62 152 TRP B N 1
ATOM 8352 C CA . TRP B 1 152 ? 22.883 -51.689 -3.007 1 91.62 152 TRP B CA 1
ATOM 8353 C C . TRP B 1 152 ? 22.774 -50.424 -3.852 1 91.62 152 TRP B C 1
ATOM 8355 O O . TRP B 1 152 ? 23.729 -50.041 -4.532 1 91.62 152 TRP B O 1
ATOM 8365 N N . VAL B 1 153 ? 21.604 -49.868 -3.917 1 91.24 153 VAL B N 1
ATOM 8366 C CA . VAL B 1 153 ? 21.377 -48.554 -4.51 1 91.24 153 VAL B CA 1
ATOM 8367 C C . VAL B 1 153 ? 20.934 -47.569 -3.43 1 91.24 153 VAL B C 1
ATOM 8369 O O . VAL B 1 153 ? 20.103 -47.901 -2.582 1 91.24 153 VAL B O 1
ATOM 8372 N N . TYR B 1 154 ? 21.582 -46.374 -3.466 1 91.83 154 TYR B N 1
ATOM 8373 C CA . TYR B 1 154 ? 21.373 -45.385 -2.414 1 91.83 154 TYR B CA 1
ATOM 8374 C C . TYR B 1 154 ? 20.615 -44.175 -2.947 1 91.83 154 TYR B C 1
ATOM 8376 O O . TYR B 1 154 ? 20.721 -43.838 -4.129 1 91.83 154 TYR B O 1
ATOM 8384 N N . TRP B 1 155 ? 19.787 -43.542 -2.099 1 90.63 155 TRP B N 1
ATOM 8385 C CA . TRP B 1 155 ? 19.216 -42.24 -2.427 1 90.63 155 TRP B CA 1
ATOM 8386 C C . TRP B 1 155 ? 19.146 -41.348 -1.192 1 90.63 155 TRP B C 1
ATOM 8388 O O . TRP B 1 155 ? 19.198 -41.839 -0.061 1 90.63 155 TRP B O 1
ATOM 8398 N N . CYS B 1 156 ? 19.199 -40.043 -1.444 1 90.59 156 CYS B N 1
ATOM 8399 C CA . CYS B 1 156 ? 19.213 -39.021 -0.404 1 90.59 156 CYS B CA 1
ATOM 8400 C C . CYS B 1 156 ? 17.924 -38.207 -0.421 1 90.59 156 CYS B C 1
ATOM 8402 O O . CYS B 1 156 ? 17.339 -37.987 -1.483 1 90.59 156 CYS B O 1
ATOM 8404 N N . GLN B 1 157 ? 17.566 -37.702 0.747 1 87.41 157 GLN B N 1
ATOM 8405 C CA . GLN B 1 157 ? 16.376 -36.866 0.871 1 87.41 157 GLN B CA 1
ATOM 8406 C C . GLN B 1 157 ? 16.572 -35.523 0.173 1 87.41 157 GLN B C 1
ATOM 8408 O O . GLN B 1 157 ? 15.6 -34.838 -0.151 1 87.41 157 GLN B O 1
ATOM 8413 N N . CYS B 1 158 ? 17.835 -35.193 -0.054 1 82.49 158 CYS B N 1
ATOM 8414 C CA . CYS B 1 158 ? 18.109 -33.894 -0.658 1 82.49 158 CYS B CA 1
ATOM 8415 C C . CYS B 1 158 ? 17.531 -33.814 -2.066 1 82.49 158 CYS B C 1
ATOM 8417 O O . CYS B 1 158 ? 17.315 -32.721 -2.592 1 82.49 158 CYS B O 1
ATOM 8419 N N . ASN B 1 159 ? 17.352 -34.977 -2.655 1 82.03 159 ASN B N 1
ATOM 8420 C CA . ASN B 1 159 ? 16.703 -35.079 -3.958 1 82.03 159 ASN B CA 1
ATOM 8421 C C . ASN B 1 159 ? 15.483 -35.994 -3.906 1 82.03 159 ASN B C 1
ATOM 8423 O O . ASN B 1 159 ? 15.58 -37.184 -4.213 1 82.03 159 ASN B O 1
ATOM 8427 N N . GLU B 1 160 ? 14.449 -35.425 -3.565 1 80.04 160 GLU B N 1
ATOM 8428 C CA . GLU B 1 160 ? 13.219 -36.183 -3.358 1 80.04 160 GLU B CA 1
ATOM 8429 C C . GLU B 1 160 ? 12.772 -36.872 -4.644 1 80.04 160 GLU B C 1
ATOM 8431 O O . GLU B 1 160 ? 12.272 -37.998 -4.61 1 80.04 160 GLU B O 1
ATOM 8436 N N . ASN B 1 161 ? 12.994 -36.282 -5.711 1 83.95 161 ASN B N 1
ATOM 8437 C CA . ASN B 1 161 ? 12.539 -36.842 -6.979 1 83.95 161 ASN B CA 1
ATOM 8438 C C . ASN B 1 161 ? 13.317 -38.103 -7.346 1 83.95 161 ASN B C 1
ATOM 8440 O O . ASN B 1 161 ? 12.73 -39.093 -7.787 1 83.95 161 ASN B O 1
ATOM 8444 N N . ARG B 1 162 ? 14.586 -37.952 -7.12 1 85.45 162 ARG B N 1
ATOM 8445 C CA . ARG B 1 162 ? 15.398 -39.136 -7.379 1 85.45 162 ARG B CA 1
ATOM 8446 C C . ARG B 1 162 ? 15.046 -40.264 -6.416 1 85.45 162 ARG B C 1
ATOM 8448 O O . ARG B 1 162 ? 14.973 -41.428 -6.815 1 85.45 162 ARG B O 1
ATOM 8455 N N . ALA B 1 163 ? 14.806 -39.87 -5.229 1 85.78 163 ALA B N 1
ATOM 8456 C CA . ALA B 1 163 ? 14.436 -40.858 -4.219 1 85.78 163 ALA B CA 1
ATOM 8457 C C . ALA B 1 163 ? 13.131 -41.558 -4.589 1 85.78 163 ALA B C 1
ATOM 8459 O O . ALA B 1 163 ? 13.016 -42.779 -4.459 1 85.78 163 ALA B O 1
ATOM 8460 N N . ARG B 1 164 ? 12.25 -40.838 -5.106 1 86.25 164 ARG B N 1
ATOM 8461 C CA . ARG B 1 164 ? 10.962 -41.402 -5.498 1 86.25 164 ARG B CA 1
ATOM 8462 C C . ARG B 1 164 ? 11.115 -42.337 -6.693 1 86.25 164 ARG B C 1
ATOM 8464 O O . ARG B 1 164 ? 10.503 -43.406 -6.734 1 86.25 164 ARG B O 1
ATOM 8471 N N . ALA B 1 165 ? 11.924 -41.968 -7.605 1 88.4 165 ALA B N 1
ATOM 8472 C CA . ALA B 1 165 ? 12.128 -42.785 -8.798 1 88.4 165 ALA B CA 1
ATOM 8473 C C . ALA B 1 165 ? 12.787 -44.116 -8.446 1 88.4 165 ALA B C 1
ATOM 8475 O O . ALA B 1 165 ? 12.347 -45.173 -8.904 1 88.4 165 ALA B O 1
ATOM 8476 N N . ILE B 1 166 ? 13.745 -44.079 -7.616 1 88.25 166 ILE B N 1
ATOM 8477 C CA . ILE B 1 166 ? 14.504 -45.281 -7.288 1 88.25 166 ILE B CA 1
ATOM 8478 C C . ILE B 1 166 ? 13.662 -46.199 -6.405 1 88.25 166 ILE B C 1
ATOM 8480 O O . ILE B 1 166 ? 13.625 -47.413 -6.618 1 88.25 166 ILE B O 1
ATOM 8484 N N . SER B 1 167 ? 12.976 -45.588 -5.453 1 86.37 167 SER B N 1
ATOM 8485 C CA . SER B 1 167 ? 12.205 -46.386 -4.505 1 86.37 167 SER B CA 1
ATOM 8486 C C . SER B 1 167 ? 11.038 -47.087 -5.192 1 86.37 167 SER B C 1
ATOM 8488 O O . SER B 1 167 ? 10.532 -48.095 -4.695 1 86.37 167 SER B O 1
ATOM 8490 N N . SER B 1 168 ? 10.676 -46.595 -6.348 1 87.84 168 SER B N 1
ATOM 8491 C CA . SER B 1 168 ? 9.517 -47.144 -7.044 1 87.84 168 SER B CA 1
ATOM 8492 C C . SER B 1 168 ? 9.922 -48.274 -7.985 1 87.84 168 SER B C 1
ATOM 8494 O O . SER B 1 168 ? 9.064 -48.954 -8.552 1 87.84 168 SER B O 1
ATOM 8496 N N . LEU B 1 169 ? 11.167 -48.552 -8.077 1 88.69 169 LEU B N 1
ATOM 8497 C CA . LEU B 1 169 ? 11.656 -49.588 -8.98 1 88.69 169 LEU B CA 1
ATOM 8498 C C . LEU B 1 169 ? 11.399 -50.976 -8.405 1 88.69 169 LEU B C 1
ATOM 8500 O O . LEU B 1 169 ? 11.327 -51.144 -7.185 1 88.69 169 LEU B O 1
ATOM 8504 N N . ASP B 1 170 ? 11.21 -51.938 -9.302 1 87.32 170 ASP B N 1
ATOM 8505 C CA . ASP B 1 170 ? 11.124 -53.334 -8.887 1 87.32 170 ASP B CA 1
ATOM 8506 C C . ASP B 1 170 ? 12.505 -53.893 -8.552 1 87.32 170 ASP B C 1
ATOM 8508 O O . ASP B 1 170 ? 13.524 -53.292 -8.897 1 87.32 170 ASP B O 1
ATOM 8512 N N . HIS B 1 171 ? 12.47 -54.953 -7.855 1 86.82 171 HIS B N 1
ATOM 8513 C CA . HIS B 1 171 ? 13.719 -55.554 -7.4 1 86.82 171 HIS B CA 1
ATOM 8514 C C . HIS B 1 171 ? 14.59 -55.972 -8.58 1 86.82 171 HIS B C 1
ATOM 8516 O O . HIS B 1 171 ? 15.814 -55.827 -8.536 1 86.82 171 HIS B O 1
ATOM 8522 N N . HIS B 1 172 ? 13.874 -56.476 -9.683 1 89.05 172 HIS B N 1
ATOM 8523 C CA . HIS B 1 172 ? 14.618 -56.912 -10.859 1 89.05 172 HIS B CA 1
ATOM 8524 C C . HIS B 1 172 ? 14.657 -55.82 -11.922 1 89.05 172 HIS B C 1
ATOM 8526 O O . HIS B 1 172 ? 13.613 -55.394 -12.42 1 89.05 172 HIS B O 1
ATOM 8532 N N . LEU B 1 173 ? 15.889 -55.475 -12.278 1 91.05 173 LEU B N 1
ATOM 8533 C CA . LEU B 1 173 ? 16.053 -54.401 -13.252 1 91.05 173 LEU B CA 1
ATOM 8534 C C . LEU B 1 173 ? 16.603 -54.94 -14.568 1 91.05 173 LEU B C 1
ATOM 8536 O O . LEU B 1 173 ? 17.393 -55.887 -14.574 1 91.05 173 LEU B O 1
ATOM 8540 N N . ILE B 1 174 ? 16.205 -54.405 -15.638 1 89.55 174 ILE B N 1
ATOM 8541 C CA . ILE B 1 174 ? 16.579 -54.901 -16.957 1 89.55 174 ILE B CA 1
ATOM 8542 C C . ILE B 1 174 ? 17.88 -54.24 -17.407 1 89.55 174 ILE B C 1
ATOM 8544 O O . ILE B 1 174 ? 18.372 -54.506 -18.506 1 89.55 174 ILE B O 1
ATOM 8548 N N . ARG B 1 175 ? 18.476 -53.441 -16.579 1 89.85 175 ARG B N 1
ATOM 8549 C CA . ARG B 1 175 ? 19.706 -52.739 -16.928 1 89.85 175 ARG B CA 1
ATOM 8550 C C . ARG B 1 175 ? 20.872 -53.217 -16.07 1 89.85 175 ARG B C 1
ATOM 8552 O O . ARG B 1 175 ? 20.67 -53.719 -14.963 1 89.85 175 ARG B O 1
ATOM 8559 N N . ALA B 1 176 ? 22.007 -52.977 -16.669 1 89.98 176 ALA B N 1
ATOM 8560 C CA . ALA B 1 176 ? 23.22 -53.304 -15.924 1 89.98 176 ALA B CA 1
ATOM 8561 C C . ALA B 1 176 ? 23.532 -52.229 -14.886 1 89.98 176 ALA B C 1
ATOM 8563 O O . ALA B 1 176 ? 23.044 -51.101 -14.985 1 89.98 176 ALA B O 1
ATOM 8564 N N . TYR B 1 177 ? 24.221 -52.626 -13.924 1 89.25 177 TYR B N 1
ATOM 8565 C CA . TYR B 1 177 ? 24.55 -51.72 -12.829 1 89.25 177 TYR B CA 1
ATOM 8566 C C . TYR B 1 177 ? 25.334 -50.515 -13.336 1 89.25 177 TYR B C 1
ATOM 8568 O O . TYR B 1 177 ? 25.113 -49.388 -12.886 1 89.25 177 TYR B O 1
ATOM 8576 N N . THR B 1 178 ? 26.184 -50.723 -14.304 1 87.44 178 THR B N 1
ATOM 8577 C CA . THR B 1 178 ? 27.02 -49.65 -14.831 1 87.44 178 THR B CA 1
ATOM 8578 C C . THR B 1 178 ? 26.17 -48.602 -15.544 1 87.44 178 THR B C 1
ATOM 8580 O O . THR B 1 178 ? 26.431 -47.403 -15.432 1 87.44 178 THR B O 1
ATOM 8583 N N . GLU B 1 179 ? 25.17 -49.12 -16.16 1 88.06 179 GLU B N 1
ATOM 8584 C CA . GLU B 1 179 ? 24.264 -48.206 -16.849 1 88.06 179 GLU B CA 1
ATOM 8585 C C . GLU B 1 179 ? 23.419 -47.413 -15.855 1 88.06 179 GLU B C 1
ATOM 8587 O O . GLU B 1 179 ? 23.184 -46.218 -16.048 1 88.06 179 GLU B O 1
ATOM 8592 N N . PHE B 1 180 ? 23.049 -48.06 -14.86 1 89.46 180 PHE B N 1
ATOM 8593 C CA . PHE B 1 180 ? 22.224 -47.439 -13.831 1 89.46 180 PHE B CA 1
ATOM 8594 C C . PHE B 1 180 ? 23.001 -46.353 -13.096 1 89.46 180 PHE B C 1
ATOM 8596 O O . PHE B 1 180 ? 22.472 -45.268 -12.843 1 89.46 180 PHE B O 1
ATOM 8603 N N . SER B 1 181 ? 24.221 -46.603 -12.795 1 86.36 181 SER B N 1
ATOM 8604 C CA . SER B 1 181 ? 25.042 -45.699 -11.996 1 86.36 181 SER B CA 1
ATOM 8605 C C . SER B 1 181 ? 25.42 -44.452 -12.788 1 86.36 181 SER B C 1
ATOM 8607 O O . SER B 1 181 ? 25.746 -43.415 -12.205 1 86.36 181 SER B O 1
ATOM 8609 N N . SER B 1 182 ? 25.253 -44.486 -14.11 1 85.35 182 SER B N 1
ATOM 8610 C CA . SER B 1 182 ? 25.632 -43.364 -14.962 1 85.35 182 SER B CA 1
ATOM 8611 C C . SER B 1 182 ? 24.458 -42.417 -15.184 1 85.35 182 SER B C 1
ATOM 8613 O O . SER B 1 182 ? 24.633 -41.315 -15.708 1 85.35 182 SER B O 1
ATOM 8615 N N . LEU B 1 183 ? 23.333 -42.777 -14.755 1 82.97 183 LEU B N 1
ATOM 8616 C CA . LEU B 1 183 ? 22.135 -41.994 -15.036 1 82.97 183 LEU B CA 1
ATOM 8617 C C . LEU B 1 183 ? 22.132 -40.697 -14.234 1 82.97 183 LEU B C 1
ATOM 8619 O O . LEU B 1 183 ? 21.768 -39.64 -14.755 1 82.97 183 LEU B O 1
ATOM 8623 N N . ASP B 1 184 ? 22.454 -40.726 -13.001 1 77.11 184 ASP B N 1
ATOM 8624 C CA . ASP B 1 184 ? 22.379 -39.509 -12.198 1 77.11 184 ASP B CA 1
ATOM 8625 C C . ASP B 1 184 ? 23.614 -39.357 -11.314 1 77.11 184 ASP B C 1
ATOM 8627 O O . ASP B 1 184 ? 24.169 -40.35 -10.836 1 77.11 184 ASP B O 1
ATOM 8631 N N . LYS B 1 185 ? 23.93 -38.132 -11.287 1 79.88 185 LYS B N 1
ATOM 8632 C CA . LYS B 1 185 ? 25.045 -37.835 -10.393 1 79.88 185 LYS B CA 1
ATOM 8633 C C . LYS B 1 185 ? 24.615 -37.915 -8.931 1 79.88 185 LYS B C 1
ATOM 8635 O O . LYS B 1 185 ? 23.559 -37.396 -8.561 1 79.88 185 LYS B O 1
ATOM 8640 N N . GLU B 1 186 ? 25.338 -38.614 -8.168 1 84.68 186 GLU B N 1
ATOM 8641 C CA . GLU B 1 186 ? 25.041 -38.771 -6.747 1 84.68 186 GLU B CA 1
ATOM 8642 C C . GLU B 1 186 ? 25.484 -37.547 -5.951 1 84.68 186 GLU B C 1
ATOM 8644 O O . GLU B 1 186 ? 26.471 -36.897 -6.301 1 84.68 186 GLU B O 1
ATOM 8649 N N . CYS B 1 187 ? 24.743 -37.146 -4.995 1 87.51 187 CYS B N 1
ATOM 8650 C CA . CYS B 1 187 ? 25.08 -36.006 -4.15 1 87.51 187 CYS B CA 1
ATOM 8651 C C . CYS B 1 187 ? 26.152 -36.378 -3.133 1 87.51 187 CYS B C 1
ATOM 8653 O O . CYS B 1 187 ? 26.441 -37.559 -2.934 1 87.51 187 CYS B O 1
ATOM 8655 N N . ILE B 1 188 ? 26.694 -35.414 -2.522 1 88.28 188 ILE B N 1
ATOM 8656 C CA . ILE B 1 188 ? 27.793 -35.614 -1.582 1 88.28 188 ILE B CA 1
ATOM 8657 C C . ILE B 1 188 ? 27.315 -36.458 -0.402 1 88.28 188 ILE B C 1
ATOM 8659 O O . ILE B 1 188 ? 28.096 -37.209 0.187 1 88.28 188 ILE B O 1
ATOM 8663 N N . HIS B 1 189 ? 26.084 -36.395 -0.068 1 92.09 189 HIS B N 1
ATOM 8664 C CA . HIS B 1 189 ? 25.54 -37.166 1.044 1 92.09 189 HIS B CA 1
ATOM 8665 C C . HIS B 1 189 ? 25.581 -38.662 0.749 1 92.09 189 HIS B C 1
ATOM 8667 O O . HIS B 1 189 ? 25.941 -39.46 1.617 1 92.09 189 HIS B O 1
ATOM 8673 N N . VAL B 1 190 ? 25.2 -38.955 -0.48 1 92.61 190 VAL B N 1
ATOM 8674 C CA . VAL B 1 190 ? 25.171 -40.359 -0.876 1 92.61 190 VAL B CA 1
ATOM 8675 C C . VAL B 1 190 ? 26.59 -40.92 -0.895 1 92.61 190 VAL B C 1
ATOM 8677 O O . VAL B 1 190 ? 26.82 -42.059 -0.482 1 92.61 190 VAL B O 1
ATOM 8680 N N . GLU B 1 191 ? 27.491 -40.115 -1.323 1 91.41 191 GLU B N 1
ATOM 8681 C CA . GLU B 1 191 ? 28.882 -40.556 -1.368 1 91.41 191 GLU B CA 1
ATOM 8682 C C . GLU B 1 191 ? 29.407 -40.869 0.03 1 91.41 191 GLU B C 1
ATOM 8684 O O . GLU B 1 191 ? 30.072 -41.887 0.236 1 91.41 191 GLU B O 1
ATOM 8689 N N . VAL B 1 192 ? 29.094 -40.048 0.901 1 92.12 192 VAL B N 1
ATOM 8690 C CA . VAL B 1 192 ? 29.538 -40.254 2.275 1 92.12 192 VAL B CA 1
ATOM 8691 C C . VAL B 1 192 ? 28.796 -41.44 2.886 1 92.12 192 VAL B C 1
ATOM 8693 O O . VAL B 1 192 ? 29.377 -42.221 3.643 1 92.12 192 VAL B O 1
ATOM 8696 N N . ALA B 1 193 ? 27.512 -41.565 2.552 1 92.22 193 ALA B N 1
ATOM 8697 C CA . ALA B 1 193 ? 26.702 -42.662 3.076 1 92.22 193 ALA B CA 1
ATOM 8698 C C . ALA B 1 193 ? 27.247 -44.013 2.622 1 92.22 193 ALA B C 1
ATOM 8700 O O . ALA B 1 193 ? 27.247 -44.979 3.388 1 92.22 193 ALA B O 1
ATOM 8701 N N . LYS B 1 194 ? 27.669 -44.065 1.411 1 91.6 194 LYS B N 1
ATOM 8702 C CA . LYS B 1 194 ? 28.255 -45.299 0.896 1 91.6 194 LYS B CA 1
ATOM 8703 C C . LYS B 1 194 ? 29.453 -45.731 1.737 1 91.6 194 LYS B C 1
ATOM 8705 O O . LYS B 1 194 ? 29.602 -46.912 2.055 1 91.6 194 LYS B O 1
ATOM 8710 N N . LYS B 1 195 ? 30.207 -44.739 2.075 1 90.79 195 LYS B N 1
ATOM 8711 C CA . LYS B 1 195 ? 31.378 -45.031 2.897 1 90.79 195 LYS B CA 1
ATOM 8712 C C . LYS B 1 195 ? 30.968 -45.537 4.277 1 90.79 195 LYS B C 1
ATOM 8714 O O . LYS B 1 195 ? 31.561 -46.484 4.797 1 90.79 195 LYS B O 1
ATOM 8719 N N . ILE B 1 196 ? 29.979 -44.959 4.784 1 89.5 196 ILE B N 1
ATOM 8720 C CA . ILE B 1 196 ? 29.512 -45.325 6.117 1 89.5 196 ILE B CA 1
ATOM 8721 C C . ILE B 1 196 ? 28.892 -46.72 6.082 1 89.5 196 ILE B C 1
ATOM 8723 O O . ILE B 1 196 ? 29.216 -47.571 6.913 1 89.5 196 ILE B O 1
ATOM 8727 N N . PHE B 1 197 ? 28.076 -46.95 5.068 1 89.84 197 PHE B N 1
ATOM 8728 C CA . PHE B 1 197 ? 27.408 -48.24 4.944 1 89.84 197 PHE B CA 1
ATOM 8729 C C . PHE B 1 197 ? 28.415 -49.346 4.651 1 89.84 197 PHE B C 1
ATOM 8731 O O . PHE B 1 197 ? 28.267 -50.471 5.132 1 89.84 197 PHE B O 1
ATOM 8738 N N . ASP B 1 198 ? 29.398 -48.987 3.855 1 87.78 198 ASP B N 1
ATOM 8739 C CA . ASP B 1 198 ? 30.424 -49.977 3.541 1 87.78 198 ASP B CA 1
ATOM 8740 C C . ASP B 1 198 ? 31.135 -50.452 4.806 1 87.78 198 ASP B C 1
ATOM 8742 O O . ASP B 1 198 ? 31.372 -51.649 4.979 1 87.78 198 ASP B O 1
ATOM 8746 N N . ARG B 1 199 ? 31.449 -49.489 5.619 1 84.98 199 ARG B N 1
ATOM 8747 C CA . ARG B 1 199 ? 32.096 -49.826 6.883 1 84.98 199 ARG B CA 1
ATOM 8748 C C . ARG B 1 199 ? 31.158 -50.622 7.784 1 84.98 199 ARG B C 1
ATOM 8750 O O . ARG B 1 199 ? 31.574 -51.591 8.421 1 84.98 199 ARG B O 1
ATOM 8757 N N . TYR B 1 200 ? 29.919 -50.275 7.796 1 85.81 200 TYR B N 1
ATOM 8758 C CA . TYR B 1 200 ? 28.914 -50.967 8.596 1 85.81 200 TYR B CA 1
ATOM 8759 C C . TYR B 1 200 ? 28.699 -52.389 8.09 1 85.81 200 TYR B C 1
ATOM 8761 O O . TYR B 1 200 ? 28.636 -53.333 8.881 1 85.81 200 TYR B O 1
ATOM 8769 N N . ASP B 1 201 ? 28.621 -52.495 6.794 1 87.15 201 ASP B N 1
ATOM 8770 C CA . ASP B 1 201 ? 28.364 -53.795 6.182 1 87.15 201 ASP B CA 1
ATOM 8771 C C . ASP B 1 201 ? 29.538 -54.747 6.4 1 87.15 201 ASP B C 1
ATOM 8773 O O . ASP B 1 201 ? 29.341 -55.945 6.612 1 87.15 201 ASP B O 1
ATOM 8777 N N . SER B 1 202 ? 30.693 -54.202 6.316 1 85.47 202 SER B N 1
ATOM 8778 C CA . SER B 1 202 ? 31.884 -55.017 6.527 1 85.47 202 SER B CA 1
ATOM 8779 C C . SER B 1 202 ? 31.947 -55.545 7.956 1 85.47 202 SER B C 1
ATOM 8781 O O . SER B 1 202 ? 32.284 -56.71 8.18 1 85.47 202 SER B O 1
ATOM 8783 N N . VAL B 1 203 ? 31.487 -54.734 8.899 1 80.83 203 VAL B N 1
ATOM 8784 C CA . VAL B 1 203 ? 31.56 -55.101 10.309 1 80.83 203 VAL B CA 1
ATOM 8785 C C . VAL B 1 203 ? 30.452 -56.097 10.642 1 80.83 203 VAL B C 1
ATOM 8787 O O . VAL B 1 203 ? 30.661 -57.028 11.424 1 80.83 203 VAL B O 1
ATOM 8790 N N . HIS B 1 204 ? 29.304 -56.035 10.007 1 81.73 204 HIS B N 1
ATOM 8791 C CA . HIS B 1 204 ? 28.159 -56.862 10.37 1 81.73 204 HIS B CA 1
ATOM 8792 C C . HIS B 1 204 ? 27.892 -57.928 9.312 1 81.73 204 HIS B C 1
ATOM 8794 O O . HIS B 1 204 ? 26.908 -58.666 9.403 1 81.73 204 HIS B O 1
ATOM 8800 N N . ASP B 1 205 ? 28.735 -57.958 8.221 1 83.18 205 ASP B N 1
ATOM 8801 C CA . ASP B 1 205 ? 28.647 -58.936 7.142 1 83.18 205 ASP B CA 1
ATOM 8802 C C . ASP B 1 205 ? 27.28 -58.886 6.465 1 83.18 205 ASP B C 1
ATOM 8804 O O . ASP B 1 205 ? 26.602 -59.909 6.347 1 83.18 205 ASP B O 1
ATOM 8808 N N . ILE B 1 206 ? 26.864 -57.72 6.199 1 86.78 206 ILE B N 1
ATOM 8809 C CA . ILE B 1 206 ? 25.587 -57.5 5.53 1 86.78 206 ILE B CA 1
ATOM 8810 C C . ILE B 1 206 ? 25.798 -57.443 4.019 1 86.78 206 ILE B C 1
ATOM 8812 O O . ILE B 1 206 ? 26.637 -56.682 3.531 1 86.78 206 ILE B O 1
ATOM 8816 N N . GLU B 1 207 ? 25.198 -58.329 3.269 1 84.43 207 GLU B N 1
ATOM 8817 C CA . GLU B 1 207 ? 25.208 -58.322 1.809 1 84.43 207 GLU B CA 1
ATOM 8818 C C . GLU B 1 207 ? 23.826 -57.996 1.249 1 84.43 207 GLU B C 1
ATOM 8820 O O . GLU B 1 207 ? 22.811 -58.246 1.903 1 84.43 207 GLU B O 1
ATOM 8825 N N . PRO B 1 208 ? 23.843 -57.392 0.058 1 87.05 208 PRO B N 1
ATOM 8826 C CA . PRO B 1 208 ? 22.532 -57.12 -0.537 1 87.05 208 PRO B CA 1
ATOM 8827 C C . PRO B 1 208 ? 21.717 -58.389 -0.773 1 87.05 208 PRO B C 1
ATOM 8829 O O . PRO B 1 208 ? 22.199 -59.327 -1.413 1 87.05 208 PRO B O 1
ATOM 8832 N N . PRO B 1 209 ? 20.548 -58.458 -0.125 1 77.67 209 PRO B N 1
ATOM 8833 C CA . PRO B 1 209 ? 19.738 -59.674 -0.221 1 77.67 209 PRO B CA 1
ATOM 8834 C C . PRO B 1 209 ? 19.225 -59.931 -1.637 1 77.67 209 PRO B C 1
ATOM 8836 O O . PRO B 1 209 ? 18.908 -58.985 -2.363 1 77.67 209 PRO B O 1
ATOM 8839 N N . SER B 1 210 ? 19.307 -61.175 -2.251 1 64.38 210 SER B N 1
ATOM 8840 C CA . SER B 1 210 ? 18.705 -61.596 -3.512 1 64.38 210 SER B CA 1
ATOM 8841 C C . SER B 1 210 ? 17.23 -61.94 -3.333 1 64.38 210 SER B C 1
ATOM 8843 O O . SER B 1 210 ? 16.773 -62.174 -2.212 1 64.38 210 SER B O 1
ATOM 8845 N N . GLU B 1 211 ? 16.195 -61.906 -4.207 1 56.01 211 GLU B N 1
ATOM 8846 C CA . GLU B 1 211 ? 14.785 -62.26 -4.072 1 56.01 211 GLU B CA 1
ATOM 8847 C C . GLU B 1 211 ? 14.614 -63.549 -3.272 1 56.01 211 GLU B C 1
ATOM 8849 O O . GLU B 1 211 ? 13.66 -63.685 -2.502 1 56.01 211 GLU B O 1
ATOM 8854 N N . ALA B 1 212 ? 15.215 -64.753 -3.759 1 47.57 212 ALA B N 1
ATOM 8855 C CA . ALA B 1 212 ? 15.02 -66.085 -3.192 1 47.57 212 ALA B CA 1
ATOM 8856 C C . ALA B 1 212 ? 15.155 -66.06 -1.672 1 47.57 212 ALA B C 1
ATOM 8858 O O . ALA B 1 212 ? 14.563 -66.889 -0.977 1 47.57 212 ALA B O 1
ATOM 8859 N N . ASP B 1 213 ? 15.948 -65.447 -1.183 1 45.2 213 ASP B N 1
ATOM 8860 C CA . ASP B 1 213 ? 16.181 -65.481 0.257 1 45.2 213 ASP B CA 1
ATOM 8861 C C . ASP B 1 213 ? 15.136 -64.654 1.003 1 45.2 213 ASP B C 1
ATOM 8863 O O . ASP B 1 213 ? 15.21 -64.504 2.224 1 45.2 213 ASP B O 1
ATOM 8867 N N . ARG B 1 214 ? 14.305 -63.864 0.294 1 42.76 214 ARG B N 1
ATOM 8868 C CA . ARG B 1 214 ? 13.124 -63.325 0.96 1 42.76 214 ARG B CA 1
ATOM 8869 C C . ARG B 1 214 ? 12.076 -64.412 1.181 1 42.76 214 ARG B C 1
ATOM 8871 O O . ARG B 1 214 ? 11.632 -65.055 0.228 1 42.76 214 ARG B O 1
ATOM 8878 N N . GLY B 1 215 ? 12.089 -65.402 2.159 1 34.6 215 GLY B N 1
ATOM 8879 C CA . GLY B 1 215 ? 11.016 -66.329 2.482 1 34.6 215 GLY B CA 1
ATOM 8880 C C . GLY B 1 215 ? 9.675 -65.914 1.907 1 34.6 215 GLY B C 1
ATOM 8881 O O . GLY B 1 215 ? 9.442 -64.731 1.653 1 34.6 215 GLY B O 1
ATOM 8882 N N . THR B 1 216 ? 8.942 -66.916 1.143 1 33.06 216 THR B N 1
ATOM 8883 C CA . THR B 1 216 ? 7.515 -66.885 0.843 1 33.06 216 THR B CA 1
ATOM 8884 C C . THR B 1 216 ? 6.742 -66.196 1.964 1 33.06 216 THR B C 1
ATOM 8886 O O . THR B 1 216 ? 6.587 -66.754 3.052 1 33.06 216 THR B O 1
ATOM 8889 N N . CYS B 1 217 ? 6.848 -65.152 2.345 1 29.52 217 CYS B N 1
ATOM 8890 C CA . CYS B 1 217 ? 5.748 -64.738 3.208 1 29.52 217 CYS B CA 1
ATOM 8891 C C . CYS B 1 217 ? 4.424 -65.313 2.719 1 29.52 217 CYS B C 1
ATOM 8893 O O . CYS B 1 217 ? 4.09 -65.197 1.538 1 29.52 217 CYS B O 1
ATOM 8895 N N . ASP B 1 218 ? 3.857 -66.457 3.257 1 28.22 218 ASP B N 1
ATOM 8896 C CA . ASP B 1 218 ? 2.493 -66.976 3.227 1 28.22 218 ASP B CA 1
ATOM 8897 C C . ASP B 1 218 ? 1.49 -65.866 2.92 1 28.22 218 ASP B C 1
ATOM 8899 O O . ASP B 1 218 ? 1.688 -64.716 3.316 1 28.22 218 ASP B O 1
ATOM 8903 N N . ASP B 1 219 ? 0.507 -66.072 1.882 1 30.59 219 ASP B N 1
ATOM 8904 C CA . ASP B 1 219 ? -0.706 -65.369 1.474 1 30.59 219 ASP B CA 1
ATOM 8905 C C . ASP B 1 219 ? -1.352 -64.656 2.66 1 30.59 219 ASP B C 1
ATOM 8907 O O . ASP B 1 219 ? -2.073 -63.672 2.482 1 30.59 219 ASP B O 1
ATOM 8911 N N . HIS B 1 220 ? -1.769 -65.477 3.805 1 30.5 220 HIS B N 1
ATOM 8912 C CA . HIS B 1 220 ? -2.697 -65.056 4.848 1 30.5 220 HIS B CA 1
ATOM 8913 C C . HIS B 1 220 ? -2.088 -63.964 5.72 1 30.5 220 HIS B C 1
ATOM 8915 O O . HIS B 1 220 ? -2.745 -63.447 6.626 1 30.5 220 HIS B O 1
ATOM 8921 N N . GLY B 1 221 ? -0.853 -64.206 6.209 1 28.57 221 GLY B N 1
ATOM 8922 C CA . GLY B 1 221 ? -0.62 -63.22 7.251 1 28.57 221 GLY B CA 1
ATOM 8923 C C . GLY B 1 221 ? -0.556 -61.799 6.724 1 28.57 221 GLY B C 1
ATOM 8924 O O . GLY B 1 221 ? 0.34 -61.458 5.949 1 28.57 221 GLY B O 1
ATOM 8925 N N . TYR B 1 222 ? -1.677 -61.132 6.451 1 31.03 222 TYR B N 1
ATOM 8926 C CA . TYR B 1 222 ? -1.909 -59.694 6.523 1 31.03 222 TYR B CA 1
ATOM 8927 C C . TYR B 1 222 ? -0.872 -59.018 7.412 1 31.03 222 TYR B C 1
ATOM 8929 O O . TYR B 1 222 ? -1.091 -58.847 8.613 1 31.03 222 TYR B O 1
ATOM 8937 N N . SER B 1 223 ? 0.178 -59.585 7.709 1 32.17 223 SER B N 1
ATOM 8938 C CA . SER B 1 223 ? 0.997 -58.804 8.63 1 32.17 223 SER B CA 1
ATOM 8939 C C . SER B 1 223 ? 0.903 -57.313 8.325 1 32.17 223 SER B C 1
ATOM 8941 O O . SER B 1 223 ? 0.849 -56.915 7.16 1 32.17 223 SER B O 1
ATOM 8943 N N . LEU B 1 224 ? 0.406 -56.619 9.245 1 33.97 224 LEU B N 1
ATOM 8944 C CA . LEU B 1 224 ? 0.265 -55.217 9.623 1 33.97 224 LEU B CA 1
ATOM 8945 C C . LEU B 1 224 ? 1.502 -54.42 9.223 1 33.97 224 LEU B C 1
ATOM 8947 O O . LEU B 1 224 ? 2.561 -54.558 9.839 1 33.97 224 LEU B O 1
ATOM 8951 N N . GLY B 1 225 ? 2.125 -54.444 8.144 1 43.02 225 GLY B N 1
ATOM 8952 C CA . GLY B 1 225 ? 3.056 -53.392 7.771 1 43.02 225 GLY B CA 1
ATOM 8953 C C . GLY B 1 225 ? 2.837 -52.101 8.537 1 43.02 225 GLY B C 1
ATOM 8954 O O . GLY B 1 225 ? 2.103 -51.22 8.082 1 43.02 225 GLY B O 1
ATOM 8955 N N . GLY B 1 226 ? 2.929 -52.096 9.757 1 51.29 226 GLY B N 1
ATOM 8956 C CA . GLY B 1 226 ? 2.758 -50.986 10.681 1 51.29 226 GLY B CA 1
ATOM 8957 C C . GLY B 1 226 ? 3.698 -49.828 10.403 1 51.29 226 GLY B C 1
ATOM 8958 O O . GLY B 1 226 ? 4.584 -49.932 9.553 1 51.29 226 GLY B O 1
ATOM 8959 N N . ASN B 1 227 ? 3.406 -48.691 10.783 1 63.41 227 ASN B N 1
ATOM 8960 C CA . ASN B 1 227 ? 4.206 -47.471 10.805 1 63.41 227 ASN B CA 1
ATOM 8961 C C . ASN B 1 227 ? 5.519 -47.675 11.554 1 63.41 227 ASN B C 1
ATOM 8963 O O . ASN B 1 227 ? 5.557 -48.367 12.573 1 63.41 227 ASN B O 1
ATOM 8967 N N . ILE B 1 228 ? 6.706 -47.624 10.896 1 72.12 228 ILE B N 1
ATOM 8968 C CA . ILE B 1 228 ? 8.03 -47.712 11.502 1 72.12 228 ILE B CA 1
ATOM 8969 C C . ILE B 1 228 ? 8.506 -46.318 11.904 1 72.12 228 ILE B C 1
ATOM 8971 O O . ILE B 1 228 ? 8.533 -45.402 11.078 1 72.12 228 ILE B O 1
ATOM 8975 N N . LEU B 1 229 ? 8.648 -46.197 13.176 1 79.88 229 LEU B N 1
ATOM 8976 C CA . LEU B 1 229 ? 9.14 -44.921 13.684 1 79.88 229 LEU B CA 1
ATOM 8977 C C . LEU B 1 229 ? 10.486 -45.096 14.379 1 79.88 229 LEU B C 1
ATOM 8979 O O . LEU B 1 229 ? 10.668 -46.03 15.162 1 79.88 229 LEU B O 1
ATOM 8983 N N . TYR B 1 230 ? 11.496 -44.396 13.984 1 80.4 230 TYR B N 1
ATOM 8984 C CA . TYR B 1 230 ? 12.799 -44.376 14.641 1 80.4 230 TYR B CA 1
ATOM 8985 C C . TYR B 1 230 ? 13.101 -42.994 15.209 1 80.4 230 TYR B C 1
ATOM 8987 O O . TYR B 1 230 ? 12.844 -41.979 14.559 1 80.4 230 TYR B O 1
ATOM 8995 N N . GLU B 1 231 ? 13.516 -42.91 16.417 1 82.16 231 GLU B N 1
ATOM 8996 C CA . GLU B 1 231 ? 13.954 -41.649 17.006 1 82.16 231 GLU B CA 1
ATOM 8997 C C . GLU B 1 231 ? 15.386 -41.315 16.596 1 82.16 231 GLU B C 1
ATOM 8999 O O . GLU B 1 231 ? 16.268 -42.175 16.645 1 82.16 231 GLU B O 1
ATOM 9004 N N . VAL B 1 232 ? 15.609 -40.157 16.111 1 80.58 232 VAL B N 1
ATOM 9005 C CA . VAL B 1 232 ? 16.961 -39.662 15.876 1 80.58 232 VAL B CA 1
ATOM 9006 C C . VAL B 1 232 ? 17.511 -39.035 17.155 1 80.58 232 VAL B C 1
ATOM 9008 O O . VAL B 1 232 ? 17.006 -38.01 17.618 1 80.58 232 VAL B O 1
ATOM 9011 N N . PRO B 1 233 ? 18.477 -39.625 17.709 1 71.06 233 PRO B N 1
ATOM 9012 C CA . PRO B 1 233 ? 18.974 -39.124 18.993 1 71.06 233 PRO B CA 1
ATOM 9013 C C . PRO B 1 233 ? 19.467 -37.681 18.912 1 71.06 233 PRO B C 1
ATOM 9015 O O . PRO B 1 233 ? 20.029 -37.273 17.892 1 71.06 233 PRO B O 1
ATOM 9018 N N . ASP B 1 234 ? 19.275 -36.95 19.908 1 65.13 234 ASP B N 1
ATOM 9019 C CA . ASP B 1 234 ? 19.761 -35.595 20.148 1 65.13 234 ASP B CA 1
ATOM 9020 C C . ASP B 1 234 ? 19.215 -34.623 19.104 1 65.13 234 ASP B C 1
ATOM 9022 O O . ASP B 1 234 ? 19.736 -33.517 18.946 1 65.13 234 ASP B O 1
ATOM 9026 N N . ALA B 1 235 ? 18.362 -35.276 18.255 1 74.34 235 ALA B N 1
ATOM 9027 C CA . ALA B 1 235 ? 17.681 -34.405 17.302 1 74.34 235 ALA B CA 1
ATOM 9028 C C . ALA B 1 235 ? 16.168 -34.45 17.501 1 74.34 235 ALA B C 1
ATOM 9030 O O . ALA B 1 235 ? 15.626 -35.46 17.956 1 74.34 235 ALA B O 1
ATOM 9031 N N . LYS B 1 236 ? 15.541 -33.429 17.924 1 74.56 236 LYS B N 1
ATOM 9032 C CA . LYS B 1 236 ? 14.087 -33.363 18.039 1 74.56 236 LYS B CA 1
ATOM 9033 C C . LYS B 1 236 ? 13.413 -33.78 16.735 1 74.56 236 LYS B C 1
ATOM 9035 O O . LYS B 1 236 ? 12.515 -33.091 16.246 1 74.56 236 LYS B O 1
ATOM 9040 N N . LEU B 1 237 ? 13.959 -35.156 16.107 1 85.07 237 LEU B N 1
ATOM 9041 C CA . LEU B 1 237 ? 13.432 -35.632 14.833 1 85.07 237 LEU B CA 1
ATOM 9042 C C . LEU B 1 237 ? 13.003 -37.092 14.933 1 85.07 237 LEU B C 1
ATOM 9044 O O . LEU B 1 237 ? 13.552 -37.851 15.735 1 85.07 237 LEU B O 1
ATOM 9048 N N . ILE B 1 238 ? 12.048 -37.453 14.258 1 84.51 238 ILE B N 1
ATOM 9049 C CA . ILE B 1 238 ? 11.575 -38.829 14.149 1 84.51 238 ILE B CA 1
ATOM 9050 C C . ILE B 1 238 ? 11.631 -39.28 12.692 1 84.51 238 ILE B C 1
ATOM 9052 O O . ILE B 1 238 ? 11.202 -38.552 11.793 1 84.51 238 ILE B O 1
ATOM 9056 N N . CYS B 1 239 ? 12.288 -40.39 12.478 1 86.01 239 CYS B N 1
ATOM 9057 C CA . CYS B 1 239 ? 12.256 -41.023 11.164 1 86.01 239 CYS B CA 1
ATOM 9058 C C . CYS B 1 239 ? 11.061 -41.961 11.039 1 86.01 239 CYS B C 1
ATOM 9060 O O . CYS B 1 239 ? 10.919 -42.901 11.822 1 86.01 239 CYS B O 1
ATOM 9062 N N . CYS B 1 240 ? 10.191 -41.529 10.182 1 82.32 240 CYS B N 1
ATOM 9063 C CA . CYS B 1 240 ? 8.985 -42.343 10.087 1 82.32 240 CYS B CA 1
ATOM 9064 C C . CYS B 1 240 ? 8.806 -42.891 8.676 1 82.32 240 CYS B C 1
ATOM 9066 O O . CYS B 1 240 ? 9.189 -42.243 7.7 1 82.32 240 CYS B O 1
ATOM 9068 N N . GLY B 1 241 ? 8.468 -44.161 8.604 1 73.2 241 GLY B N 1
ATOM 9069 C CA . GLY B 1 241 ? 8.11 -44.834 7.366 1 73.2 241 GLY B CA 1
ATOM 9070 C C . GLY B 1 241 ? 6.921 -45.764 7.514 1 73.2 241 GLY B C 1
ATOM 9071 O O . GLY B 1 241 ? 6.559 -46.144 8.63 1 73.2 241 GLY B O 1
ATOM 9072 N N . GLY B 1 242 ? 5.986 -45.892 6.633 1 58.64 242 GLY B N 1
ATOM 9073 C CA . GLY B 1 242 ? 4.794 -46.702 6.831 1 58.64 242 GLY B CA 1
ATOM 9074 C C . GLY B 1 242 ? 4.565 -47.709 5.72 1 58.64 242 GLY B C 1
ATOM 9075 O O . GLY B 1 242 ? 5.383 -47.828 4.805 1 58.64 242 GLY B O 1
ATOM 9076 N N . VAL B 1 243 ? 3.487 -48.468 5.868 1 52.19 243 VAL B N 1
ATOM 9077 C CA . VAL B 1 243 ? 2.978 -49.484 4.953 1 52.19 243 VAL B CA 1
ATOM 9078 C C . VAL B 1 243 ? 2.752 -48.871 3.573 1 52.19 243 VAL B C 1
ATOM 9080 O O . VAL B 1 243 ? 3.048 -49.497 2.552 1 52.19 243 VAL B O 1
ATOM 9083 N N . THR B 1 244 ? 2.311 -47.586 3.609 1 51.55 244 THR B N 1
ATOM 9084 C CA . THR B 1 244 ? 1.892 -47.005 2.339 1 51.55 244 THR B CA 1
ATOM 9085 C C . THR B 1 244 ? 3.032 -46.214 1.703 1 51.55 244 THR B C 1
ATOM 9087 O O . THR B 1 244 ? 2.954 -45.835 0.533 1 51.55 244 THR B O 1
ATOM 9090 N N . CYS B 1 245 ? 4.079 -45.962 2.584 1 56.72 245 CYS B N 1
ATOM 9091 C CA . CYS B 1 245 ? 5.145 -45.159 1.997 1 56.72 245 CYS B CA 1
ATOM 9092 C C . CYS B 1 245 ? 6.421 -45.977 1.84 1 56.72 245 CYS B C 1
ATOM 9094 O O . CYS B 1 245 ? 6.955 -46.497 2.821 1 56.72 245 CYS B O 1
ATOM 9096 N N . GLN B 1 246 ? 6.794 -46.195 0.676 1 64.17 246 GLN B N 1
ATOM 9097 C CA . GLN B 1 246 ? 7.999 -46.974 0.408 1 64.17 246 GLN B CA 1
ATOM 9098 C C . GLN B 1 246 ? 9.25 -46.225 0.86 1 64.17 246 GLN B C 1
ATOM 9100 O O . GLN B 1 246 ? 10.302 -46.833 1.069 1 64.17 246 GLN B O 1
ATOM 9105 N N . ARG B 1 247 ? 9.036 -44.917 1.206 1 81.2 247 ARG B N 1
ATOM 9106 C CA . ARG B 1 247 ? 10.183 -44.103 1.596 1 81.2 247 ARG B CA 1
ATOM 9107 C C . ARG B 1 247 ? 10.03 -43.59 3.024 1 81.2 247 ARG B C 1
ATOM 9109 O O . ARG B 1 247 ? 8.912 -43.347 3.485 1 81.2 247 ARG B O 1
ATOM 9116 N N . PHE B 1 248 ? 11.145 -43.462 3.676 1 85.47 248 PHE B N 1
ATOM 9117 C CA . PHE B 1 248 ? 11.151 -42.893 5.019 1 85.47 248 PHE B CA 1
ATOM 9118 C C . PHE B 1 248 ? 11.238 -41.373 4.962 1 85.47 248 PHE B C 1
ATOM 9120 O O . PHE B 1 248 ? 11.646 -40.807 3.946 1 85.47 248 PHE B O 1
ATOM 9127 N N . GLY B 1 249 ? 10.717 -40.748 5.976 1 87.03 249 GLY B N 1
ATOM 9128 C CA . GLY B 1 249 ? 10.793 -39.302 6.108 1 87.03 249 GLY B CA 1
ATOM 9129 C C . GLY B 1 249 ? 11.204 -38.85 7.497 1 87.03 249 GLY B C 1
ATOM 9130 O O . GLY B 1 249 ? 11.052 -39.594 8.468 1 87.03 249 GLY B O 1
ATOM 9131 N N . LEU B 1 250 ? 11.875 -37.695 7.592 1 87.89 250 LEU B N 1
ATOM 9132 C CA . LEU B 1 250 ? 12.224 -37.078 8.868 1 87.89 250 LEU B CA 1
ATOM 9133 C C . LEU B 1 250 ? 11.163 -36.067 9.29 1 87.89 250 LEU B C 1
ATOM 9135 O O . LEU B 1 250 ? 10.922 -35.084 8.587 1 87.89 250 LEU B O 1
ATOM 9139 N N . VAL B 1 251 ? 10.548 -36.341 10.318 1 87.37 251 VAL B N 1
ATOM 9140 C CA . VAL B 1 251 ? 9.471 -35.472 10.779 1 87.37 251 VAL B CA 1
ATOM 9141 C C . VAL B 1 251 ? 9.888 -34.774 12.072 1 87.37 251 VAL B C 1
ATOM 9143 O O . VAL B 1 251 ? 10.57 -35.365 12.912 1 87.37 251 VAL B O 1
ATOM 9146 N N . THR B 1 252 ? 9.62 -33.451 12.123 1 81.98 252 THR B N 1
ATOM 9147 C CA . THR B 1 252 ? 9.917 -32.669 13.318 1 81.98 252 THR B CA 1
ATOM 9148 C C . THR B 1 252 ? 8.633 -32.139 13.95 1 81.98 252 THR B C 1
ATOM 9150 O O . THR B 1 252 ? 7.589 -32.087 13.297 1 81.98 252 THR B O 1
ATOM 9153 N N . PHE B 1 253 ? 8.752 -31.829 15.253 1 73.2 253 PHE B N 1
ATOM 9154 C CA . PHE B 1 253 ? 7.638 -31.279 16.017 1 73.2 253 PHE B CA 1
ATOM 9155 C C . PHE B 1 253 ? 7.946 -29.861 16.48 1 73.2 253 PHE B C 1
ATOM 9157 O O . PHE B 1 253 ? 8.946 -29.629 17.163 1 73.2 253 PHE B O 1
ATOM 9164 N N . GLU B 1 254 ? 7.473 -28.864 15.673 1 62.7 254 GLU B N 1
ATOM 9165 C CA . GLU B 1 254 ? 7.63 -27.498 16.164 1 62.7 254 GLU B CA 1
ATOM 9166 C C . GLU B 1 254 ? 6.303 -26.938 16.669 1 62.7 254 GLU B C 1
ATOM 9168 O O . GLU B 1 254 ? 5.335 -26.841 15.912 1 62.7 254 GLU B O 1
ATOM 9173 N N . LYS B 1 255 ? 6.155 -26.279 17.901 1 56.26 255 LYS B N 1
ATOM 9174 C CA . LYS B 1 255 ? 5.041 -25.607 18.564 1 56.26 255 LYS B CA 1
ATOM 9175 C C . LYS B 1 255 ? 3.713 -26.276 18.222 1 56.26 255 LYS B C 1
ATOM 9177 O O . LYS B 1 255 ? 2.749 -25.602 17.852 1 56.26 255 LYS B O 1
ATOM 9182 N N . ARG B 1 256 ? 3.482 -27.589 18.19 1 56.17 256 ARG B N 1
ATOM 9183 C CA . ARG B 1 256 ? 2.296 -28.428 18.063 1 56.17 256 ARG B CA 1
ATOM 9184 C C . ARG B 1 256 ? 1.976 -28.706 16.598 1 56.17 256 ARG B C 1
ATOM 9186 O O . ARG B 1 256 ? 0.869 -29.139 16.27 1 56.17 256 ARG B O 1
ATOM 9193 N N . SER B 1 257 ? 2.951 -28.327 15.708 1 71.77 257 SER B N 1
ATOM 9194 C CA . SER B 1 257 ? 2.752 -28.671 14.304 1 71.77 257 SER B CA 1
ATOM 9195 C C . SER B 1 257 ? 3.811 -29.656 13.821 1 71.77 257 SER B C 1
ATOM 9197 O O . SER B 1 257 ? 4.954 -29.623 14.283 1 71.77 257 SER B O 1
ATOM 9199 N N . VAL B 1 258 ? 3.378 -30.654 13.114 1 76.88 258 VAL B N 1
ATOM 9200 C CA . VAL B 1 258 ? 4.256 -31.673 12.548 1 76.88 258 VAL B CA 1
ATOM 9201 C C . VAL B 1 258 ? 4.671 -31.271 11.135 1 76.88 258 VAL B C 1
ATOM 9203 O O . VAL B 1 258 ? 3.839 -30.834 10.337 1 76.88 258 VAL B O 1
ATOM 9206 N N . SER B 1 259 ? 5.966 -31.199 10.94 1 82.37 259 SER B N 1
ATOM 9207 C CA . SER B 1 259 ? 6.482 -30.891 9.61 1 82.37 259 SER B CA 1
ATOM 9208 C C . SER B 1 259 ? 7.514 -31.921 9.165 1 82.37 259 SER B C 1
ATOM 9210 O O . SER B 1 259 ? 8.223 -32.496 9.994 1 82.37 259 SER B O 1
ATOM 9212 N N . CYS B 1 260 ? 7.466 -32.235 7.942 1 81.95 260 CYS B N 1
ATOM 9213 C CA . CYS B 1 260 ? 8.422 -33.175 7.368 1 81.95 260 CYS B CA 1
ATOM 9214 C C . CYS B 1 260 ? 9.602 -32.439 6.744 1 81.95 260 CYS B C 1
ATOM 9216 O O . CYS B 1 260 ? 9.421 -31.616 5.846 1 81.95 260 CYS B O 1
ATOM 9218 N N . LEU B 1 261 ? 10.705 -32.679 7.164 1 80.85 261 LEU B N 1
ATOM 9219 C CA . LEU B 1 261 ? 11.914 -32.031 6.669 1 80.85 261 LEU B CA 1
ATOM 9220 C C . LEU B 1 261 ? 12.334 -32.618 5.326 1 80.85 261 LEU B C 1
ATOM 9222 O O . LEU B 1 261 ? 13.016 -31.956 4.54 1 80.85 261 LEU B O 1
ATOM 9226 N N . SER B 1 262 ? 11.959 -33.853 5.126 1 80.07 262 SER B N 1
ATOM 9227 C CA . SER B 1 262 ? 12.322 -34.527 3.883 1 80.07 262 SER B CA 1
ATOM 9228 C C . SER B 1 262 ? 11.48 -34.024 2.715 1 80.07 262 SER B C 1
ATOM 9230 O O . SER B 1 262 ? 12.009 -33.745 1.637 1 80.07 262 SER B O 1
ATOM 9232 N N . CYS B 1 263 ? 10.295 -33.885 2.985 1 71.23 263 CYS B N 1
ATOM 9233 C CA . CYS B 1 263 ? 9.398 -33.447 1.921 1 71.23 263 CYS B CA 1
ATOM 9234 C C . CYS B 1 263 ? 9.192 -31.938 1.968 1 71.23 263 CYS B C 1
ATOM 9236 O O . CYS B 1 263 ? 8.592 -31.361 1.06 1 71.23 263 CYS B O 1
ATOM 9238 N N . CYS B 1 264 ? 9.648 -31.36 2.975 1 66.68 264 CYS B N 1
ATOM 9239 C CA . CYS B 1 264 ? 9.551 -29.921 3.191 1 66.68 264 CYS B CA 1
ATOM 9240 C C . CYS B 1 264 ? 8.105 -29.449 3.085 1 66.68 264 CYS B C 1
ATOM 9242 O O . CYS B 1 264 ? 7.819 -28.459 2.41 1 66.68 264 CYS B O 1
ATOM 9244 N N . THR B 1 265 ? 7.21 -30.347 3.422 1 66.91 265 THR B N 1
ATOM 9245 C CA . THR B 1 265 ? 5.793 -30 3.414 1 66.91 265 THR B CA 1
ATOM 9246 C C . THR B 1 265 ? 5.116 -30.463 4.701 1 66.91 265 THR B C 1
ATOM 9248 O O . THR B 1 265 ? 5.651 -31.308 5.421 1 66.91 265 THR B O 1
ATOM 9251 N N . ARG B 1 266 ? 3.948 -29.909 4.998 1 62.08 266 ARG B N 1
ATOM 9252 C CA . ARG B 1 266 ? 3.191 -30.28 6.19 1 62.08 266 ARG B CA 1
ATOM 9253 C C . ARG B 1 266 ? 2.075 -31.26 5.846 1 62.08 266 ARG B C 1
ATOM 9255 O O . ARG B 1 266 ? 1.339 -31.706 6.729 1 62.08 266 ARG B O 1
ATOM 9262 N N . ASN B 1 267 ? 2.096 -31.515 4.522 1 68.61 267 ASN B N 1
ATOM 9263 C CA . ASN B 1 267 ? 1.032 -32.409 4.077 1 68.61 267 ASN B CA 1
ATOM 9264 C C . ASN B 1 267 ? 1.581 -33.561 3.24 1 68.61 267 ASN B C 1
ATOM 9266 O O . ASN B 1 267 ? 1.413 -33.582 2.019 1 68.61 267 ASN B O 1
ATOM 9270 N N . CYS B 1 268 ? 2.437 -34.24 3.842 1 73.33 268 CYS B N 1
ATOM 9271 C CA . CYS B 1 268 ? 2.959 -35.405 3.137 1 73.33 268 CYS B CA 1
ATOM 9272 C C . CYS B 1 268 ? 2.57 -36.694 3.85 1 73.33 268 CYS B C 1
ATOM 9274 O O . CYS B 1 268 ? 1.965 -36.657 4.923 1 73.33 268 CYS B O 1
ATOM 9276 N N . LEU B 1 269 ? 2.81 -37.748 3.149 1 71.8 269 LEU B N 1
ATOM 9277 C CA . LEU B 1 269 ? 2.442 -39.05 3.694 1 71.8 269 LEU B CA 1
ATOM 9278 C C . LEU B 1 269 ? 3.17 -39.314 5.008 1 71.8 269 LEU B C 1
ATOM 9280 O O . LEU B 1 269 ? 2.636 -39.986 5.894 1 71.8 269 LEU B O 1
ATOM 9284 N N . HIS B 1 270 ? 4.285 -38.762 5.173 1 78.89 270 HIS B N 1
ATOM 9285 C CA . HIS B 1 270 ? 5.039 -38.932 6.409 1 78.89 270 HIS B CA 1
ATOM 9286 C C . HIS B 1 270 ? 4.335 -38.256 7.581 1 78.89 270 HIS B C 1
ATOM 9288 O O . HIS B 1 270 ? 4.203 -38.847 8.656 1 78.89 270 HIS B O 1
ATOM 9294 N N . VAL B 1 271 ? 3.882 -37.08 7.203 1 80.55 271 VAL B N 1
ATOM 9295 C CA . VAL B 1 271 ? 3.187 -36.317 8.235 1 80.55 271 VAL B CA 1
ATOM 9296 C C . VAL B 1 271 ? 1.862 -36.995 8.574 1 80.55 271 VAL B C 1
ATOM 9298 O O . VAL B 1 271 ? 1.487 -37.088 9.746 1 80.55 271 VAL B O 1
ATOM 9301 N N . SER B 1 272 ? 1.219 -37.488 7.542 1 74.46 272 SER B N 1
ATOM 9302 C CA . SER B 1 272 ? -0.039 -38.193 7.763 1 74.46 272 SER B CA 1
ATOM 9303 C C . SER B 1 272 ? 0.166 -39.432 8.627 1 74.46 272 SER B C 1
ATOM 9305 O O . SER B 1 272 ? -0.643 -39.72 9.511 1 74.46 272 SER B O 1
ATOM 9307 N N . THR B 1 273 ? 1.208 -40.114 8.339 1 75.68 273 THR B N 1
ATOM 9308 C CA . THR B 1 273 ? 1.533 -41.299 9.124 1 75.68 273 THR B CA 1
ATOM 9309 C C . THR B 1 273 ? 1.772 -40.932 10.585 1 75.68 273 THR B C 1
ATOM 9311 O O . THR B 1 273 ? 1.281 -41.61 11.49 1 75.68 273 THR B O 1
ATOM 9314 N N . MET B 1 274 ? 2.399 -39.856 10.721 1 78.31 274 MET B N 1
ATOM 9315 C CA . MET B 1 274 ? 2.704 -39.416 12.08 1 78.31 274 MET B CA 1
ATOM 9316 C C . MET B 1 274 ? 1.438 -38.976 12.807 1 78.31 274 MET B C 1
ATOM 9318 O O . MET B 1 274 ? 1.265 -39.266 13.992 1 78.31 274 MET B O 1
ATOM 9322 N N . LYS B 1 275 ? 0.651 -38.343 12.057 1 76.13 275 LYS B N 1
ATOM 9323 C CA . LYS B 1 275 ? -0.608 -37.911 12.657 1 76.13 275 LYS B CA 1
ATOM 9324 C C . LYS B 1 275 ? -1.464 -39.109 13.06 1 76.13 275 LYS B C 1
ATOM 9326 O O . LYS B 1 275 ? -2.11 -39.092 14.11 1 76.13 275 LYS B O 1
ATOM 9331 N N . GLU B 1 276 ? -1.409 -40.051 12.25 1 73.24 276 GLU B N 1
ATOM 9332 C CA . GLU B 1 276 ? -2.142 -41.275 12.558 1 73.24 276 GLU B CA 1
ATOM 9333 C C . GLU B 1 276 ? -1.57 -41.965 13.792 1 73.24 276 GLU B C 1
ATOM 9335 O O . GLU B 1 276 ? -2.319 -42.445 14.646 1 73.24 276 GLU B O 1
ATOM 9340 N N . VAL B 1 277 ? -0.302 -41.972 13.851 1 75.42 277 VAL B N 1
ATOM 9341 C CA . VAL B 1 277 ? 0.364 -42.612 14.981 1 75.42 277 VAL B CA 1
ATOM 9342 C C . VAL B 1 277 ? 0.059 -41.843 16.264 1 75.42 277 VAL B C 1
ATOM 9344 O O . VAL B 1 277 ? -0.16 -42.445 17.319 1 75.42 277 VAL B O 1
ATOM 9347 N N . ILE B 1 278 ? 0.033 -40.546 16.126 1 74.54 278 ILE B N 1
ATOM 9348 C CA . ILE B 1 278 ? -0.247 -39.702 17.282 1 74.54 278 ILE B CA 1
ATOM 9349 C C . ILE B 1 278 ? -1.694 -39.902 17.728 1 74.54 278 ILE B C 1
ATOM 9351 O O . ILE B 1 278 ? -1.978 -39.96 18.927 1 74.54 278 ILE B O 1
ATOM 9355 N N . ALA B 1 279 ? -2.566 -39.982 16.724 1 71.46 279 ALA B N 1
ATOM 9356 C CA . ALA B 1 279 ? -3.985 -40.146 17.029 1 71.46 279 ALA B CA 1
ATOM 9357 C C . ALA B 1 279 ? -4.254 -41.503 17.673 1 71.46 279 ALA B C 1
ATOM 9359 O O . ALA B 1 279 ? -5.152 -41.633 18.509 1 71.46 279 ALA B O 1
ATOM 9360 N N . ASN B 1 280 ? -3.461 -42.468 17.285 1 66.01 280 ASN B N 1
ATOM 9361 C CA . ASN B 1 280 ? -3.65 -43.804 17.84 1 66.01 280 ASN B CA 1
ATOM 9362 C C . ASN B 1 280 ? -2.655 -44.092 18.96 1 66.01 280 ASN B C 1
ATOM 9364 O O . ASN B 1 280 ? -2.119 -45.198 19.05 1 66.01 280 ASN B O 1
ATOM 9368 N N . LYS B 1 281 ? -2.201 -43.16 19.675 1 59.45 281 LYS B N 1
ATOM 9369 C CA . LYS B 1 281 ? -1.147 -43.166 20.684 1 59.45 281 LYS B CA 1
ATOM 9370 C C . LYS B 1 281 ? -1.275 -44.375 21.606 1 59.45 281 LYS B C 1
ATOM 9372 O O . LYS B 1 281 ? -0.27 -44.975 21.996 1 59.45 281 LYS B O 1
ATOM 9377 N N . GLU B 1 282 ? -2.467 -44.57 22.158 1 54.5 282 GLU B N 1
ATOM 9378 C CA . GLU B 1 282 ? -2.627 -45.583 23.196 1 54.5 282 GLU B CA 1
ATOM 9379 C C . GLU B 1 282 ? -2.265 -46.971 22.674 1 54.5 282 GLU B C 1
ATOM 9381 O O . GLU B 1 282 ? -1.838 -47.836 23.441 1 54.5 282 GLU B O 1
ATOM 9386 N N . GLU B 1 283 ? -2.372 -47.145 21.448 1 52.34 283 GLU B N 1
ATOM 9387 C CA . GLU B 1 283 ? -2.265 -48.511 20.943 1 52.34 283 GLU B CA 1
ATOM 9388 C C . GLU B 1 283 ? -0.887 -48.769 20.339 1 52.34 283 GLU B C 1
ATOM 9390 O O . GLU B 1 283 ? -0.553 -49.908 20.007 1 52.34 283 GLU B O 1
ATOM 9395 N N . THR B 1 284 ? -0.033 -47.663 20.168 1 55.22 284 THR B N 1
ATOM 9396 C CA . THR B 1 284 ? 1.158 -47.945 19.375 1 55.22 284 THR B CA 1
ATOM 9397 C C . THR B 1 284 ? 2.394 -48.032 20.266 1 55.22 284 THR B C 1
ATOM 9399 O O . THR B 1 284 ? 2.409 -47.484 21.37 1 55.22 284 THR B O 1
ATOM 9402 N N . LEU B 1 285 ? 3.299 -48.821 19.999 1 59.93 285 LEU B N 1
ATOM 9403 C CA . LEU B 1 285 ? 4.596 -49.069 20.619 1 59.93 285 LEU B CA 1
ATOM 9404 C C . LEU B 1 285 ? 5.406 -47.781 20.719 1 59.93 285 LEU B C 1
ATOM 9406 O O . LEU B 1 285 ? 6.449 -47.748 21.376 1 59.93 285 LEU B O 1
ATOM 9410 N N . TYR B 1 286 ? 4.82 -46.653 20.226 1 61.88 286 TYR B N 1
ATOM 9411 C CA . TYR B 1 286 ? 5.649 -45.458 20.12 1 61.88 286 TYR B CA 1
ATOM 9412 C C . TYR B 1 286 ? 5.188 -44.386 21.1 1 61.88 286 TYR B C 1
ATOM 9414 O O . TYR B 1 286 ? 5.522 -43.209 20.944 1 61.88 286 TYR B O 1
ATOM 9422 N N . HIS B 1 287 ? 4.456 -44.65 22.078 1 60.91 287 HIS B N 1
ATOM 9423 C CA . HIS B 1 287 ? 3.854 -43.714 23.021 1 60.91 287 HIS B CA 1
ATOM 9424 C C . HIS B 1 287 ? 4.915 -42.847 23.691 1 60.91 287 HIS B C 1
ATOM 9426 O O . HIS B 1 287 ? 4.745 -41.632 23.81 1 60.91 287 HIS B O 1
ATOM 9432 N N . GLU B 1 288 ? 5.906 -43.465 24.176 1 61.17 288 GLU B N 1
ATOM 9433 C CA . GLU B 1 288 ? 6.932 -42.734 24.914 1 61.17 288 GLU B CA 1
ATOM 9434 C C . GLU B 1 288 ? 7.633 -41.713 24.022 1 61.17 288 GLU B C 1
ATOM 9436 O O . GLU B 1 288 ? 7.944 -40.605 24.463 1 61.17 288 GLU B O 1
ATOM 9441 N N . LEU B 1 289 ? 7.784 -42.073 22.798 1 66.97 289 LEU B N 1
ATOM 9442 C CA . LEU B 1 289 ? 8.475 -41.208 21.848 1 66.97 289 LEU B CA 1
ATOM 9443 C C . LEU B 1 289 ? 7.634 -39.979 21.521 1 66.97 289 LEU B C 1
ATOM 9445 O O . LEU B 1 289 ? 8.152 -38.86 21.481 1 66.97 289 LEU B O 1
ATOM 9449 N N . ILE B 1 290 ? 6.381 -40.155 21.428 1 65.31 290 ILE B N 1
ATOM 9450 C CA . ILE B 1 290 ? 5.469 -39.079 21.056 1 65.31 290 ILE B CA 1
ATOM 9451 C C . ILE B 1 290 ? 5.321 -38.103 22.221 1 65.31 290 ILE B C 1
ATOM 9453 O O . ILE B 1 290 ? 5.29 -36.886 22.02 1 65.31 290 ILE B O 1
ATOM 9457 N N . GLU B 1 291 ? 5.244 -38.582 23.395 1 62.76 291 GLU B N 1
ATOM 9458 C CA . GLU B 1 291 ? 5.101 -37.729 24.571 1 62.76 291 GLU B CA 1
ATOM 9459 C C . GLU B 1 291 ? 6.323 -36.833 24.754 1 62.76 291 GLU B C 1
ATOM 9461 O O . GLU B 1 291 ? 6.193 -35.665 25.126 1 62.76 291 GLU B O 1
ATOM 9466 N N . LYS B 1 292 ? 7.434 -37.36 24.544 1 63.31 292 LYS B N 1
ATOM 9467 C CA . LYS B 1 292 ? 8.676 -36.602 24.668 1 63.31 292 LYS B CA 1
ATOM 9468 C C . LYS B 1 292 ? 8.685 -35.404 23.723 1 63.31 292 LYS B C 1
ATOM 9470 O O . LYS B 1 292 ? 9.2 -34.338 24.069 1 63.31 292 LYS B O 1
ATOM 9475 N N . PHE B 1 293 ? 8.163 -35.542 22.559 1 61.19 293 PHE B N 1
ATOM 9476 C CA . PHE B 1 293 ? 8.25 -34.499 21.543 1 61.19 293 PHE B CA 1
ATOM 9477 C C . PHE B 1 293 ? 7.07 -33.54 21.65 1 61.19 293 PHE B C 1
ATOM 9479 O O . PHE B 1 293 ? 7.171 -32.377 21.253 1 61.19 293 PHE B O 1
ATOM 9486 N N . THR B 1 294 ? 5.963 -33.953 22.093 1 57.32 294 THR B N 1
ATOM 9487 C CA . THR B 1 294 ? 4.805 -33.078 22.229 1 57.32 294 THR B CA 1
ATOM 9488 C C . THR B 1 294 ? 4.857 -32.313 23.549 1 57.32 294 THR B C 1
ATOM 9490 O O . THR B 1 294 ? 4.348 -31.195 23.645 1 57.32 294 THR B O 1
ATOM 9493 N N . SER B 1 295 ? 5.228 -32.75 24.643 1 49.86 295 SER B N 1
ATOM 9494 C CA . SER B 1 295 ? 5.234 -32.103 25.951 1 49.86 295 SER B CA 1
ATOM 9495 C C . SER B 1 295 ? 6.365 -31.086 26.059 1 49.86 295 SER B C 1
ATOM 9497 O O . SER B 1 295 ? 6.295 -30.155 26.864 1 49.86 295 SER B O 1
ATOM 9499 N N . GLY B 1 296 ? 7.508 -31.313 25.553 1 42.9 296 GLY B N 1
ATOM 9500 C CA . GLY B 1 296 ? 8.715 -30.555 25.84 1 42.9 296 GLY B CA 1
ATOM 9501 C C . GLY B 1 296 ? 8.695 -29.156 25.255 1 42.9 296 GLY B C 1
ATOM 9502 O O . GLY B 1 296 ? 9.733 -28.496 25.172 1 42.9 296 GLY B O 1
ATOM 9503 N N . VAL B 1 297 ? 7.714 -28.777 24.542 1 36.73 297 VAL B N 1
ATOM 9504 C CA . VAL B 1 297 ? 8.005 -27.411 24.119 1 36.73 297 VAL B CA 1
ATOM 9505 C C . VAL B 1 297 ? 8.236 -26.528 25.343 1 36.73 297 VAL B C 1
ATOM 9507 O O . VAL B 1 297 ? 7.288 -26.166 26.043 1 36.73 297 VAL B O 1
ATOM 9510 N N . PRO B 1 298 ? 9.017 -27.008 26.226 1 31.89 298 PRO B N 1
ATOM 9511 C CA . PRO B 1 298 ? 9.252 -25.944 27.205 1 31.89 298 PRO B CA 1
ATOM 9512 C C . PRO B 1 298 ? 9.524 -24.591 26.551 1 31.89 298 PRO B C 1
ATOM 9514 O O . PRO B 1 298 ? 10.163 -24.527 25.498 1 31.89 298 PRO B O 1
ATOM 9517 N N . SER B 1 299 ? 8.603 -23.708 26.668 1 32.27 299 SER B N 1
ATOM 9518 C CA . SER B 1 299 ? 8.695 -22.275 26.407 1 32.27 299 SER B CA 1
ATOM 9519 C C . SER B 1 299 ? 10.078 -21.737 26.758 1 32.27 299 SER B C 1
ATOM 9521 O O . SER B 1 299 ? 10.276 -20.522 26.835 1 32.27 299 SER B O 1
ATOM 9523 N N . GLU B 1 300 ? 10.885 -22.548 27.414 1 31.34 300 GLU B N 1
ATOM 9524 C CA . GLU B 1 300 ? 12.046 -21.78 27.853 1 31.34 300 GLU B CA 1
ATOM 9525 C C . GLU B 1 300 ? 12.862 -21.284 26.663 1 31.34 300 GLU B C 1
ATOM 9527 O O . GLU B 1 300 ? 13.417 -22.085 25.907 1 31.34 300 GLU B O 1
ATOM 9532 N N . THR B 1 301 ? 12.309 -20.416 25.984 1 30.03 301 THR B N 1
ATOM 9533 C CA . THR B 1 301 ? 13.2 -19.66 25.111 1 30.03 301 THR B CA 1
ATOM 9534 C C . THR B 1 301 ? 14.588 -19.533 25.734 1 30.03 301 THR B C 1
ATOM 9536 O O . THR B 1 301 ? 14.725 -19.075 26.87 1 30.03 301 THR B O 1
ATOM 9539 N N . PRO B 1 302 ? 15.435 -20.51 25.595 1 31.12 302 PRO B N 1
ATOM 9540 C CA . PRO B 1 302 ? 16.768 -20.131 26.067 1 31.12 302 PRO B CA 1
ATOM 9541 C C . PRO B 1 302 ? 17.034 -18.632 25.942 1 31.12 302 PRO B C 1
ATOM 9543 O O . PRO B 1 302 ? 16.569 -17.997 24.992 1 31.12 302 PRO B O 1
ATOM 9546 N N . GLU B 1 303 ? 17.107 -17.97 27.037 1 31.36 303 GLU B N 1
ATOM 9547 C CA . GLU B 1 303 ? 17.645 -16.617 27.143 1 31.36 303 GLU B CA 1
ATOM 9548 C C . GLU B 1 303 ? 18.761 -16.385 26.129 1 31.36 303 GLU B C 1
ATOM 9550 O O . GLU B 1 303 ? 19.864 -16.915 26.279 1 31.36 303 GLU B O 1
ATOM 9555 N N . THR B 1 304 ? 18.629 -16.846 24.95 1 31.43 304 THR B N 1
ATOM 9556 C CA . THR B 1 304 ? 19.66 -16.304 24.072 1 31.43 304 THR B CA 1
ATOM 9557 C C . THR B 1 304 ? 20.145 -14.949 24.58 1 31.43 304 THR B C 1
ATOM 9559 O O . THR B 1 304 ? 19.363 -14.002 24.683 1 31.43 304 THR B O 1
ATOM 9562 N N . THR B 1 305 ? 20.932 -14.96 25.598 1 31.44 305 THR B N 1
ATOM 9563 C CA . THR B 1 305 ? 21.763 -13.805 25.92 1 31.44 305 THR B CA 1
ATOM 9564 C C . THR B 1 305 ? 22.156 -13.052 24.652 1 31.44 305 THR B C 1
ATOM 9566 O O . THR B 1 305 ? 23.079 -13.458 23.944 1 31.44 305 THR B O 1
ATOM 9569 N N . LYS B 1 306 ? 21.248 -12.864 23.801 1 33.39 306 LYS B N 1
ATOM 9570 C CA . LYS B 1 306 ? 21.599 -11.846 22.815 1 33.39 306 LYS B CA 1
ATOM 9571 C C . LYS B 1 306 ? 22.456 -10.748 23.439 1 33.39 306 LYS B C 1
ATOM 9573 O O . LYS B 1 306 ? 22.061 -10.134 24.432 1 33.39 306 LYS B O 1
ATOM 9578 N N . SER B 1 307 ? 23.662 -10.885 23.618 1 33.3 307 SER B N 1
ATOM 9579 C CA . SER B 1 307 ? 24.579 -9.768 23.823 1 33.3 307 SER B CA 1
ATOM 9580 C C . SER B 1 307 ? 24.015 -8.477 23.24 1 33.3 307 SER B C 1
ATOM 9582 O O . SER B 1 307 ? 23.89 -8.343 22.021 1 33.3 307 SER B O 1
ATOM 9584 N N . VAL B 1 308 ? 22.916 -8.103 23.683 1 36.48 308 VAL B N 1
ATOM 9585 C CA . VAL B 1 308 ? 22.496 -6.758 23.303 1 36.48 308 VAL B CA 1
ATOM 9586 C C . VAL B 1 308 ? 23.702 -5.821 23.302 1 36.48 308 VAL B C 1
ATOM 9588 O O . VAL B 1 308 ? 24.351 -5.633 24.334 1 36.48 308 VAL B O 1
ATOM 9591 N N . TYR B 1 309 ? 24.507 -5.844 22.515 1 37.4 309 TYR B N 1
ATOM 9592 C CA . TYR B 1 309 ? 25.462 -4.761 22.309 1 37.4 309 TYR B CA 1
ATOM 9593 C C . TYR B 1 309 ? 24.872 -3.424 22.744 1 37.4 309 TYR B C 1
ATOM 9595 O O . TYR B 1 309 ? 24.005 -2.871 22.064 1 37.4 309 TYR B O 1
ATOM 9603 N N . LYS B 1 310 ? 24.623 -3.223 23.956 1 47.03 310 LYS B N 1
ATOM 9604 C CA . LYS B 1 310 ? 24.196 -1.91 24.433 1 47.03 310 LYS B CA 1
ATOM 9605 C C . LYS B 1 310 ? 25.292 -0.868 24.231 1 47.03 310 LYS B C 1
ATOM 9607 O O . LYS B 1 310 ? 26.258 -0.82 24.995 1 47.03 310 LYS B O 1
ATOM 9612 N N . GLN B 1 311 ? 25.697 -0.528 23.115 1 55.4 311 GLN B N 1
ATOM 9613 C CA . GLN B 1 311 ? 26.647 0.569 22.959 1 55.4 311 GLN B CA 1
ATOM 9614 C C . GLN B 1 311 ? 26.197 1.801 23.738 1 55.4 311 GLN B C 1
ATOM 9616 O O . GLN B 1 311 ? 25.032 2.198 23.664 1 55.4 311 GLN B O 1
ATOM 9621 N N . LYS B 1 312 ? 26.977 2.198 24.731 1 71.46 312 LYS B N 1
ATOM 9622 C CA . LYS B 1 312 ? 26.794 3.273 25.701 1 71.46 312 LYS B CA 1
ATOM 9623 C C . LYS B 1 312 ? 26.839 4.639 25.023 1 71.46 312 LYS B C 1
ATOM 9625 O O . LYS B 1 312 ? 27.779 4.941 24.285 1 71.46 312 LYS B O 1
ATOM 9630 N N . LEU B 1 313 ? 25.831 5.378 24.886 1 88.36 313 LEU B N 1
ATOM 9631 C CA . LEU B 1 313 ? 25.686 6.772 24.481 1 88.36 313 LEU B CA 1
ATOM 9632 C C . LEU B 1 313 ? 26.463 7.693 25.416 1 88.36 313 LEU B C 1
ATOM 9634 O O . LEU B 1 313 ? 26.273 7.652 26.633 1 88.36 313 LEU B O 1
ATOM 9638 N N . ILE B 1 314 ? 27.477 8.395 24.964 1 92.12 314 ILE B N 1
ATOM 9639 C CA . ILE B 1 314 ? 28.273 9.335 25.746 1 92.12 314 ILE B CA 1
ATOM 9640 C C . ILE B 1 314 ? 27.586 10.698 25.768 1 92.12 314 ILE B C 1
ATOM 9642 O O . ILE B 1 314 ? 27.522 11.351 26.812 1 92.12 314 ILE B O 1
ATOM 9646 N N . SER B 1 315 ? 27.055 11.126 24.584 1 94.23 315 SER B N 1
ATOM 9647 C CA . SER B 1 315 ? 26.327 12.389 24.517 1 94.23 315 SER B CA 1
ATOM 9648 C C . SER B 1 315 ? 25.112 12.376 25.439 1 94.23 315 SER B C 1
ATOM 9650 O O . SER B 1 315 ? 24.371 11.392 25.483 1 94.23 315 SER B O 1
ATOM 9652 N N . GLN B 1 316 ? 24.927 13.496 26.188 1 90.45 316 GLN B N 1
ATOM 9653 C CA . GLN B 1 316 ? 23.801 13.545 27.116 1 90.45 316 GLN B CA 1
ATOM 9654 C C . GLN B 1 316 ? 23.012 14.841 26.955 1 90.45 316 GLN B C 1
ATOM 9656 O O . GLN B 1 316 ? 21.871 14.939 27.41 1 90.45 316 GLN B O 1
ATOM 9661 N N . LYS B 1 317 ? 23.62 15.793 26.372 1 92.31 317 LYS B N 1
ATOM 9662 C CA . LYS B 1 317 ? 22.956 17.085 26.233 1 92.31 317 LYS B CA 1
ATOM 9663 C C . LYS B 1 317 ? 21.803 17.006 25.235 1 92.31 317 LYS B C 1
ATOM 9665 O O . LYS B 1 317 ? 21.886 16.286 24.238 1 92.31 317 LYS B O 1
ATOM 9670 N N . ARG B 1 318 ? 20.804 17.789 25.482 1 94.69 318 ARG B N 1
ATOM 9671 C CA . ARG B 1 318 ? 19.663 17.842 24.574 1 94.69 318 ARG B CA 1
ATOM 9672 C C . ARG B 1 318 ? 20.05 18.482 23.245 1 94.69 318 ARG B C 1
ATOM 9674 O O . ARG B 1 318 ? 20.809 19.453 23.216 1 94.69 318 ARG B O 1
ATOM 9681 N N . ILE B 1 319 ? 19.586 17.964 22.206 1 95.77 319 ILE B N 1
ATOM 9682 C CA . ILE B 1 319 ? 19.889 18.416 20.853 1 95.77 319 ILE B CA 1
ATOM 9683 C C . ILE B 1 319 ? 18.757 19.303 20.339 1 95.77 319 ILE B C 1
ATOM 9685 O O . ILE B 1 319 ? 17.592 18.898 20.343 1 95.77 319 ILE B O 1
ATOM 9689 N N . PRO B 1 320 ? 19.049 20.455 19.896 1 94.47 320 PRO B N 1
ATOM 9690 C CA . PRO B 1 320 ? 17.991 21.352 19.424 1 94.47 320 PRO B CA 1
ATOM 9691 C C . PRO B 1 320 ? 17.23 20.787 18.226 1 94.47 320 PRO B C 1
ATOM 9693 O O . PRO B 1 320 ? 17.84 20.422 17.218 1 94.47 320 PRO B O 1
ATOM 9696 N N . PHE B 1 321 ? 15.914 20.854 18.327 1 94.72 321 PHE B N 1
ATOM 9697 C CA . PHE B 1 321 ? 15.072 20.429 17.215 1 94.72 321 PHE B CA 1
ATOM 9698 C C . PHE B 1 321 ? 14.804 21.589 16.264 1 94.72 321 PHE B C 1
ATOM 9700 O O . PHE B 1 321 ? 14.93 21.443 15.047 1 94.72 321 PHE B O 1
ATOM 9707 N N . PHE B 1 322 ? 14.456 22.703 16.841 1 93.6 322 PHE B N 1
ATOM 9708 C CA . PHE B 1 322 ? 14.1 23.87 16.044 1 93.6 322 PHE B CA 1
ATOM 9709 C C . PHE B 1 322 ? 15.345 24.527 15.46 1 93.6 322 PHE B C 1
ATOM 9711 O O . PHE B 1 322 ? 16.413 24.501 16.075 1 93.6 322 PHE B O 1
ATOM 9718 N N . ARG B 1 323 ? 15.226 25.08 14.365 1 94.14 323 ARG B N 1
ATOM 9719 C CA . ARG B 1 323 ? 16.312 25.76 13.666 1 94.14 323 ARG B CA 1
ATOM 9720 C C . ARG B 1 323 ? 16.738 27.021 14.41 1 94.14 323 ARG B C 1
ATOM 9722 O O . ARG B 1 323 ? 15.893 27.78 14.891 1 94.14 323 ARG B O 1
ATOM 9729 N N . CYS B 1 324 ? 18.041 27.1 14.662 1 93.56 324 CYS B N 1
ATOM 9730 C CA . CYS B 1 324 ? 18.636 28.282 15.275 1 93.56 324 CYS B CA 1
ATOM 9731 C C . CYS B 1 324 ? 20.016 28.562 14.693 1 93.56 324 CYS B C 1
ATOM 9733 O O . CYS B 1 324 ? 20.573 27.729 13.976 1 93.56 324 CYS B O 1
ATOM 9735 N N . ASP B 1 325 ? 20.546 29.624 14.912 1 92.9 325 ASP B N 1
ATOM 9736 C CA . ASP B 1 325 ? 21.827 30.04 14.35 1 92.9 325 ASP B CA 1
ATOM 9737 C C . ASP B 1 325 ? 22.962 29.15 14.851 1 92.9 325 ASP B C 1
ATOM 9739 O O . ASP B 1 325 ? 23.874 28.812 14.094 1 92.9 325 ASP B O 1
ATOM 9743 N N . GLU B 1 326 ? 22.844 28.795 16.059 1 92.7 326 GLU B N 1
ATOM 9744 C CA . GLU B 1 326 ? 23.877 27.936 16.631 1 92.7 326 GLU B CA 1
ATOM 9745 C C . GLU B 1 326 ? 23.922 26.583 15.927 1 92.7 326 GLU B C 1
ATOM 9747 O O . GLU B 1 326 ? 25.001 26.071 15.622 1 92.7 326 GLU B O 1
ATOM 9752 N N . LEU B 1 327 ? 22.769 26.082 15.736 1 94.08 327 LEU B N 1
ATOM 9753 C CA . LEU B 1 327 ? 22.67 24.802 15.045 1 94.08 327 LEU B CA 1
ATOM 9754 C C . LEU B 1 327 ? 23.195 24.912 13.618 1 94.08 327 LEU B C 1
ATOM 9756 O O . LEU B 1 327 ? 23.932 24.039 13.154 1 94.08 327 LEU B O 1
ATOM 9760 N N . SER B 1 328 ? 22.834 25.963 12.927 1 93.99 328 SER B N 1
ATOM 9761 C CA . SER B 1 328 ? 23.271 26.176 11.551 1 93.99 328 SER B CA 1
ATOM 9762 C C . SER B 1 328 ? 24.791 26.263 11.461 1 93.99 328 SER B C 1
ATOM 9764 O O . SER B 1 328 ? 25.398 25.688 10.556 1 93.99 328 SER B O 1
ATOM 9766 N N . ASP B 1 329 ? 25.316 26.93 12.381 1 92.42 329 ASP B N 1
ATOM 9767 C CA . ASP B 1 329 ? 26.768 27.086 12.405 1 92.42 329 ASP B CA 1
ATOM 9768 C C . ASP B 1 329 ? 27.46 25.749 12.654 1 92.42 329 ASP B C 1
ATOM 9770 O O . ASP B 1 329 ? 28.478 25.444 12.029 1 92.42 329 ASP B O 1
ATOM 9774 N N . MET B 1 330 ? 26.888 25.009 13.542 1 91.81 330 MET B N 1
ATOM 9775 C CA . MET B 1 330 ? 27.437 23.689 13.839 1 91.81 330 MET B CA 1
ATOM 9776 C C . MET B 1 330 ? 27.415 22.799 12.602 1 91.81 330 MET B C 1
ATOM 9778 O O . MET B 1 330 ? 28.398 22.12 12.302 1 91.81 330 MET B O 1
ATOM 9782 N N . LEU B 1 331 ? 26.373 22.845 11.878 1 92.86 331 LEU B N 1
ATOM 9783 C CA . LEU B 1 331 ? 26.188 21.985 10.714 1 92.86 331 LEU B CA 1
ATOM 9784 C C . LEU B 1 331 ? 27.097 22.417 9.569 1 92.86 331 LEU B C 1
ATOM 9786 O O . LEU B 1 331 ? 27.619 21.577 8.833 1 92.86 331 LEU B O 1
ATOM 9790 N N . LYS B 1 332 ? 27.325 23.696 9.451 1 89.08 332 LYS B N 1
ATOM 9791 C CA . LYS B 1 332 ? 28.226 24.21 8.423 1 89.08 332 LYS B CA 1
ATOM 9792 C C . LYS B 1 332 ? 29.666 23.778 8.689 1 89.08 332 LYS B C 1
ATOM 9794 O O . LYS B 1 332 ? 30.399 23.438 7.758 1 89.08 332 LYS B O 1
ATOM 9799 N N . ASN B 1 333 ? 29.954 23.759 9.898 1 87.65 333 ASN B N 1
ATOM 9800 C CA . ASN B 1 333 ? 31.31 23.382 10.282 1 87.65 333 ASN B CA 1
ATOM 9801 C C . ASN B 1 333 ? 31.574 21.901 10.028 1 87.65 333 ASN B C 1
ATOM 9803 O O . ASN B 1 333 ? 32.709 21.505 9.76 1 87.65 333 ASN B O 1
ATOM 9807 N N . LEU B 1 334 ? 30.554 21.09 10.144 1 89.01 334 LEU B N 1
ATOM 9808 C CA . LEU B 1 334 ? 30.682 19.658 9.902 1 89.01 334 LEU B CA 1
ATOM 9809 C C . LEU B 1 334 ? 31.063 19.384 8.451 1 89.01 334 LEU B C 1
ATOM 9811 O O . LEU B 1 334 ? 31.643 18.34 8.143 1 89.01 334 LEU B O 1
ATOM 9815 N N . GLN B 1 335 ? 30.75 20.34 7.623 1 78.77 335 GLN B N 1
ATOM 9816 C CA . GLN B 1 335 ? 31.001 20.146 6.198 1 78.77 335 GLN B CA 1
ATOM 9817 C C . GLN B 1 335 ? 32.469 20.386 5.86 1 78.77 335 GLN B C 1
ATOM 9819 O O . GLN B 1 335 ? 32.943 19.975 4.799 1 78.77 335 GLN B O 1
ATOM 9824 N N . LEU B 1 336 ? 33.268 21.027 6.727 1 72.15 336 LEU B N 1
ATOM 9825 C CA . LEU B 1 336 ? 34.645 21.429 6.457 1 72.15 336 LEU B CA 1
ATOM 9826 C C . LEU B 1 336 ? 35.591 20.239 6.569 1 72.15 336 LEU B C 1
ATOM 9828 O O . LEU B 1 336 ? 36.745 20.316 6.143 1 72.15 336 LEU B O 1
ATOM 9832 N N . ASN B 1 337 ? 35.29 19.016 6.632 1 65.43 337 ASN B N 1
ATOM 9833 C CA . ASN B 1 337 ? 35.934 17.721 6.437 1 65.43 337 ASN B CA 1
ATOM 9834 C C . ASN B 1 337 ? 37.142 17.552 7.354 1 65.43 337 ASN B C 1
ATOM 9836 O O . ASN B 1 337 ? 37.889 16.58 7.23 1 65.43 337 ASN B O 1
ATOM 9840 N N . GLU B 1 338 ? 37.496 18.443 8.183 1 77.45 338 GLU B N 1
ATOM 9841 C CA . GLU B 1 338 ? 38.686 18.202 8.993 1 77.45 338 GLU B CA 1
ATOM 9842 C C . GLU B 1 338 ? 38.362 18.264 10.482 1 77.45 338 GLU B C 1
ATOM 9844 O O . GLU B 1 338 ? 37.831 19.266 10.967 1 77.45 338 GLU B O 1
ATOM 9849 N N . PHE B 1 339 ? 38.573 17.026 11.113 1 86.47 339 PHE B N 1
ATOM 9850 C CA . PHE B 1 339 ? 38.364 16.959 12.554 1 86.47 339 PHE B CA 1
ATOM 9851 C C . PHE B 1 339 ? 39.68 16.71 13.282 1 86.47 339 PHE B C 1
ATOM 9853 O O . PHE B 1 339 ? 40.491 15.89 12.845 1 86.47 339 PHE B O 1
ATOM 9860 N N . GLY B 1 340 ? 40.052 17.608 14.161 1 84.4 340 GLY B N 1
ATOM 9861 C CA . GLY B 1 340 ? 41.197 17.361 15.023 1 84.4 340 GLY B CA 1
ATOM 9862 C C . GLY B 1 340 ? 40.882 16.432 16.18 1 84.4 340 GLY B C 1
ATOM 9863 O O . GLY B 1 340 ? 39.849 15.759 16.18 1 84.4 340 GLY B O 1
ATOM 9864 N N . PRO B 1 341 ? 41.818 16.271 17.122 1 91.2 341 PRO B N 1
ATOM 9865 C CA . PRO B 1 341 ? 41.559 15.455 18.311 1 91.2 341 PRO B CA 1
ATOM 9866 C C . PRO B 1 341 ? 40.331 15.92 19.09 1 91.2 341 PRO B C 1
ATOM 9868 O O . PRO B 1 341 ? 40.063 17.122 19.167 1 91.2 341 PRO B O 1
ATOM 9871 N N . LEU B 1 342 ? 39.662 14.944 19.607 1 94.15 342 LEU B N 1
ATOM 9872 C CA . LEU B 1 342 ? 38.468 15.256 20.386 1 94.15 342 LEU B CA 1
ATOM 9873 C C . LEU B 1 342 ? 38.815 15.457 21.857 1 94.15 342 LEU B C 1
ATOM 9875 O O . LEU B 1 342 ? 39.255 14.52 22.528 1 94.15 342 LEU B O 1
ATOM 9879 N N . LEU B 1 343 ? 38.541 16.675 22.296 1 92.8 343 LEU B N 1
ATOM 9880 C CA . LEU B 1 343 ? 38.898 17.038 23.664 1 92.8 343 LEU B CA 1
ATOM 9881 C C . LEU B 1 343 ? 37.65 17.294 24.501 1 92.8 343 LEU B C 1
ATOM 9883 O O . LEU B 1 343 ? 36.661 17.833 24 1 92.8 343 LEU B O 1
ATOM 9887 N N . PRO B 1 344 ? 37.655 16.854 25.772 1 91.83 344 PRO B N 1
ATOM 9888 C CA . PRO B 1 344 ? 36.519 17.174 26.639 1 91.83 344 PRO B CA 1
ATOM 9889 C C . PRO B 1 344 ? 36.321 18.678 26.821 1 91.83 344 PRO B C 1
ATOM 9891 O O . PRO B 1 344 ? 37.297 19.427 26.902 1 91.83 344 PRO B O 1
ATOM 9894 N N . GLU B 1 345 ? 35.093 19.062 26.84 1 84.97 345 GLU B N 1
ATOM 9895 C CA . GLU B 1 345 ? 34.772 20.484 26.916 1 84.97 345 GLU B CA 1
ATOM 9896 C C . GLU B 1 345 ? 34.354 20.881 28.328 1 84.97 345 GLU B C 1
ATOM 9898 O O . GLU B 1 345 ? 34.338 22.066 28.667 1 84.97 345 GLU B O 1
ATOM 9903 N N . ASP B 1 346 ? 34.115 19.923 29.17 1 84.49 346 ASP B N 1
ATOM 9904 C CA . ASP B 1 346 ? 33.647 20.205 30.524 1 84.49 346 ASP B CA 1
ATOM 9905 C C . ASP B 1 346 ? 34.762 20.808 31.376 1 84.49 346 ASP B C 1
ATOM 9907 O O . ASP B 1 346 ? 35.931 20.446 31.224 1 84.49 346 ASP B O 1
ATOM 9911 N N . VAL B 1 347 ? 34.273 21.708 32.221 1 81.95 347 VAL B N 1
ATOM 9912 C CA . VAL B 1 347 ? 35.225 22.338 33.129 1 81.95 347 VAL B CA 1
ATOM 9913 C C . VAL B 1 347 ? 35.061 21.76 34.533 1 81.95 347 VAL B C 1
ATOM 9915 O O . VAL B 1 347 ? 35.987 21.817 35.346 1 81.95 347 VAL B O 1
ATOM 9918 N N . ILE B 1 348 ? 33.855 21.219 34.696 1 89.04 348 ILE B N 1
ATOM 9919 C CA . ILE B 1 348 ? 33.536 20.662 36.006 1 89.04 348 ILE B CA 1
ATOM 9920 C C . ILE B 1 348 ? 33.101 19.206 35.856 1 89.04 348 ILE B C 1
ATOM 9922 O O . ILE B 1 348 ? 32.538 18.823 34.827 1 89.04 348 ILE B O 1
ATOM 9926 N N . CYS B 1 349 ? 33.478 18.479 36.864 1 88.93 349 CYS B N 1
ATOM 9927 C CA . CYS B 1 349 ? 33.093 17.072 36.865 1 88.93 349 CYS B CA 1
ATOM 9928 C C . CYS B 1 349 ? 31.58 16.921 36.961 1 88.93 349 CYS B C 1
ATOM 9930 O O . CYS B 1 349 ? 30.953 17.471 37.868 1 88.93 349 CYS B O 1
ATOM 9932 N N . LYS B 1 350 ? 30.944 16.177 36.117 1 82.39 350 LYS B N 1
ATOM 9933 C CA . LYS B 1 350 ? 29.494 16.014 36.071 1 82.39 350 LYS B CA 1
ATOM 9934 C C . LYS B 1 350 ? 29.007 15.109 37.199 1 82.39 350 LYS B C 1
ATOM 9936 O O . LYS B 1 350 ? 27.832 15.149 37.571 1 82.39 350 LYS B O 1
ATOM 9941 N N . HIS B 1 351 ? 29.907 14.309 37.686 1 82.28 351 HIS B N 1
ATOM 9942 C CA . HIS B 1 351 ? 29.541 13.349 38.722 1 82.28 351 HIS B CA 1
ATOM 9943 C C . HIS B 1 351 ? 29.549 13.998 40.102 1 82.28 351 HIS B C 1
ATOM 9945 O O . HIS B 1 351 ? 28.617 13.81 40.887 1 82.28 351 HIS B O 1
ATOM 9951 N N . CYS B 1 352 ? 30.641 14.742 40.497 1 87.96 352 CYS B N 1
ATOM 9952 C CA . CYS B 1 352 ? 30.783 15.27 41.849 1 87.96 352 CYS B CA 1
ATOM 9953 C C . CYS B 1 352 ? 30.83 16.793 41.838 1 87.96 352 CYS B C 1
ATOM 9955 O O . CYS B 1 352 ? 30.96 17.422 42.889 1 87.96 352 CYS B O 1
ATOM 9957 N N . SER B 1 353 ? 30.749 17.444 40.716 1 85.05 353 SER B N 1
ATOM 9958 C CA . SER B 1 353 ? 30.84 18.891 40.548 1 85.05 353 SER B CA 1
ATOM 9959 C C . SER B 1 353 ? 32.201 19.414 40.997 1 85.05 353 SER B C 1
ATOM 9961 O O . SER B 1 353 ? 32.342 20.596 41.316 1 85.05 353 SER B O 1
ATOM 9963 N N . GLY B 1 354 ? 33.122 18.496 41.096 1 86.16 354 GLY B N 1
ATOM 9964 C CA . GLY B 1 354 ? 34.48 18.889 41.437 1 86.16 354 GLY B CA 1
ATOM 9965 C C . GLY B 1 354 ? 35.279 19.375 40.242 1 86.16 354 GLY B C 1
ATOM 9966 O O . GLY B 1 354 ? 34.773 19.395 39.118 1 86.16 354 GLY B O 1
ATOM 9967 N N . ASN B 1 355 ? 36.596 19.798 40.544 1 88 355 ASN B N 1
ATOM 9968 C CA . ASN B 1 355 ? 37.453 20.315 39.483 1 88 355 ASN B CA 1
ATOM 9969 C C . ASN B 1 355 ? 38.123 19.187 38.704 1 88 355 ASN B C 1
ATOM 9971 O O . ASN B 1 355 ? 38.489 18.161 39.28 1 88 355 ASN B O 1
ATOM 9975 N N . LEU B 1 356 ? 38.224 19.36 37.446 1 91.35 356 LEU B N 1
ATOM 9976 C CA . LEU B 1 356 ? 38.963 18.424 36.605 1 91.35 356 LEU B CA 1
ATOM 9977 C C . LEU B 1 356 ? 40.461 18.701 36.671 1 91.35 356 LEU B C 1
ATOM 9979 O O . LEU B 1 356 ? 40.877 19.824 36.967 1 91.35 356 LEU B O 1
ATOM 9983 N N . VAL B 1 357 ? 41.266 17.689 36.439 1 89.58 357 VAL B N 1
ATOM 9984 C CA . VAL B 1 357 ? 42.717 17.827 36.497 1 89.58 357 VAL B CA 1
ATOM 9985 C C . VAL B 1 357 ? 43.18 18.855 35.466 1 89.58 357 VAL B C 1
ATOM 9987 O O . VAL B 1 357 ? 42.719 18.847 34.322 1 89.58 357 VAL B O 1
ATOM 9990 N N . ASP B 1 358 ? 44.019 19.77 35.93 1 84.41 358 ASP B N 1
ATOM 9991 C CA . ASP B 1 358 ? 44.549 20.785 35.024 1 84.41 358 ASP B CA 1
ATOM 9992 C C . ASP B 1 358 ? 45.573 20.184 34.064 1 84.41 358 ASP B C 1
ATOM 9994 O O . ASP B 1 358 ? 46.122 19.112 34.326 1 84.41 358 ASP B O 1
ATOM 9998 N N . GLY B 1 359 ? 45.832 20.704 32.873 1 85.89 359 GLY B N 1
ATOM 9999 C CA . GLY B 1 359 ? 46.798 20.246 31.887 1 85.89 359 GLY B CA 1
ATOM 10000 C C . GLY B 1 359 ? 46.171 19.911 30.547 1 85.89 359 GLY B C 1
ATOM 10001 O O . GLY B 1 359 ? 44.946 19.827 30.433 1 85.89 359 GLY B O 1
ATOM 10002 N N . ASP B 1 360 ? 47.044 19.766 29.576 1 90.53 360 ASP B N 1
ATOM 10003 C CA . ASP B 1 360 ? 46.611 19.42 28.225 1 90.53 360 ASP B CA 1
ATOM 10004 C C . ASP B 1 360 ? 46.416 17.913 28.08 1 90.53 360 ASP B C 1
ATOM 10006 O O . ASP B 1 360 ? 47.364 17.141 28.24 1 90.53 360 ASP B O 1
ATOM 10010 N N . PRO B 1 361 ? 45.217 17.453 27.759 1 92.8 361 PRO B N 1
ATOM 10011 C CA . PRO B 1 361 ? 44.946 16.019 27.64 1 92.8 361 PRO B CA 1
ATOM 10012 C C . PRO B 1 361 ? 45.839 15.333 26.608 1 92.8 361 PRO B C 1
ATOM 10014 O O . PRO B 1 361 ? 46.214 14.171 26.785 1 92.8 361 PRO B O 1
ATOM 10017 N N . VAL B 1 362 ? 46.162 16.038 25.513 1 93.72 362 VAL B N 1
ATOM 10018 C CA . VAL B 1 362 ? 47.003 15.479 24.458 1 93.72 362 VAL B CA 1
ATOM 10019 C C . VAL B 1 362 ? 48.414 15.245 24.992 1 93.72 362 VAL B C 1
ATOM 10021 O O . VAL B 1 362 ? 48.997 14.18 24.776 1 93.72 362 VAL B O 1
ATOM 10024 N N . GLN B 1 363 ? 48.99 16.191 25.716 1 92.62 363 GLN B N 1
ATOM 10025 C CA . GLN B 1 363 ? 50.342 16.095 26.255 1 92.62 363 GLN B CA 1
ATOM 10026 C C . GLN B 1 363 ? 50.428 15.022 27.337 1 92.62 363 GLN B C 1
ATOM 10028 O O . GLN B 1 363 ? 51.448 14.34 27.463 1 92.62 363 GLN B O 1
ATOM 10033 N N . ASN B 1 364 ? 49.394 14.887 28.08 1 93.18 364 ASN B N 1
ATOM 10034 C CA . ASN B 1 364 ? 49.38 13.924 29.176 1 93.18 364 ASN B CA 1
ATOM 10035 C C . ASN B 1 364 ? 48.936 12.543 28.702 1 93.18 364 ASN B C 1
ATOM 10037 O O . ASN B 1 364 ? 48.86 11.604 29.497 1 93.18 364 ASN B O 1
ATOM 10041 N N . ASN B 1 365 ? 48.523 12.37 27.431 1 91.73 365 ASN B N 1
ATOM 10042 C CA . ASN B 1 365 ? 48.123 11.118 26.797 1 91.73 365 ASN B CA 1
ATOM 10043 C C . ASN B 1 365 ? 46.935 10.482 27.513 1 91.73 365 ASN B C 1
ATOM 10045 O O . ASN B 1 365 ? 46.97 9.297 27.849 1 91.73 365 ASN B O 1
ATOM 10049 N N . TRP B 1 366 ? 45.936 11.279 27.943 1 93.09 366 TRP B N 1
ATOM 10050 C CA . TRP B 1 366 ? 44.693 10.786 28.528 1 93.09 366 TRP B CA 1
ATOM 10051 C C . TRP B 1 366 ? 43.748 10.273 27.448 1 93.09 366 TRP B C 1
ATOM 10053 O O . TRP B 1 366 ? 42.661 10.822 27.252 1 93.09 366 TRP B O 1
ATOM 10063 N N . ILE B 1 367 ? 44.072 9.169 26.791 1 93.61 367 ILE B N 1
ATOM 10064 C CA . ILE B 1 367 ? 43.385 8.651 25.613 1 93.61 367 ILE B CA 1
ATOM 10065 C C . ILE B 1 367 ? 42.152 7.858 26.041 1 93.61 367 ILE B C 1
ATOM 10067 O O . ILE B 1 367 ? 42.254 6.923 26.838 1 93.61 367 ILE B O 1
ATOM 10071 N N . ALA B 1 368 ? 41.013 8.301 25.61 1 91.96 368 ALA B N 1
ATOM 10072 C CA . ALA B 1 368 ? 39.772 7.567 25.843 1 91.96 368 ALA B CA 1
ATOM 10073 C C . ALA B 1 368 ? 39.563 6.493 24.779 1 91.96 368 ALA B C 1
ATOM 10075 O O . ALA B 1 368 ? 39.329 5.327 25.103 1 91.96 368 ALA B O 1
ATOM 10076 N N . TYR B 1 369 ? 39.615 6.954 23.466 1 91.27 369 TYR B N 1
ATOM 10077 C CA . TYR B 1 369 ? 39.523 6.057 22.32 1 91.27 369 TYR B CA 1
ATOM 10078 C C . TYR B 1 369 ? 40.631 6.343 21.313 1 91.27 369 TYR B C 1
ATOM 10080 O O . TYR B 1 369 ? 40.785 7.477 20.855 1 91.27 369 TYR B O 1
ATOM 10088 N N . ASP B 1 370 ? 41.377 5.368 20.981 1 88.97 370 ASP B N 1
ATOM 10089 C CA . ASP B 1 370 ? 42.516 5.517 20.08 1 88.97 370 ASP B CA 1
ATOM 10090 C C . ASP B 1 370 ? 42.053 5.707 18.637 1 88.97 370 ASP B C 1
ATOM 10092 O O . ASP B 1 370 ? 42.744 6.341 17.837 1 88.97 370 ASP B O 1
ATOM 10096 N N . CYS B 1 371 ? 40.903 5.025 18.285 1 90.95 371 CYS B N 1
ATOM 10097 C CA . CYS B 1 371 ? 40.415 5.066 16.911 1 90.95 371 CYS B CA 1
ATOM 10098 C C . CYS B 1 371 ? 38.9 5.228 16.876 1 90.95 371 CYS B C 1
ATOM 10100 O O . CYS B 1 371 ? 38.179 4.283 16.55 1 90.95 371 CYS B O 1
ATOM 10102 N N . ALA B 1 372 ? 38.548 6.503 17.126 1 92.23 372 ALA B N 1
ATOM 10103 C CA . ALA B 1 372 ? 37.121 6.801 17.042 1 92.23 372 ALA B CA 1
ATOM 10104 C C . ALA B 1 372 ? 36.735 7.237 15.631 1 92.23 372 ALA B C 1
ATOM 10106 O O . ALA B 1 372 ? 37.41 8.074 15.027 1 92.23 372 ALA B O 1
ATOM 10107 N N . LEU B 1 373 ? 35.733 6.681 15.083 1 93.63 373 LEU B N 1
ATOM 10108 C CA . LEU B 1 373 ? 35.306 6.968 13.717 1 93.63 373 LEU B CA 1
ATOM 10109 C C . LEU B 1 373 ? 34.282 8.097 13.693 1 93.63 373 LEU B C 1
ATOM 10111 O O . LEU B 1 373 ? 33.266 8.034 14.389 1 93.63 373 LEU B O 1
ATOM 10115 N N . ILE B 1 374 ? 34.601 9.173 13.022 1 94.77 374 ILE B N 1
ATOM 10116 C CA . ILE B 1 374 ? 33.631 10.238 12.793 1 94.77 374 ILE B CA 1
ATOM 10117 C C . ILE B 1 374 ? 33.008 10.08 11.408 1 94.77 374 ILE B C 1
ATOM 10119 O O . ILE B 1 374 ? 33.721 9.984 10.407 1 94.77 374 ILE B O 1
ATOM 10123 N N . VAL B 1 375 ? 31.736 10.001 11.37 1 95.13 375 VAL B N 1
ATOM 10124 C CA . VAL B 1 375 ? 31.046 9.875 10.09 1 95.13 375 VAL B CA 1
ATOM 10125 C C . VAL B 1 375 ? 30.069 11.035 9.914 1 95.13 375 VAL B C 1
ATOM 10127 O O . VAL B 1 375 ? 29.249 11.303 10.795 1 95.13 375 VAL B O 1
ATOM 10130 N N . THR B 1 376 ? 30.154 11.758 8.888 1 94.75 376 THR B N 1
ATOM 10131 C CA . THR B 1 376 ? 29.234 12.819 8.492 1 94.75 376 THR B CA 1
ATOM 10132 C C . THR B 1 376 ? 28.624 12.524 7.125 1 94.75 376 THR B C 1
ATOM 10134 O O . THR B 1 376 ? 28.716 11.399 6.628 1 94.75 376 THR B O 1
ATOM 10137 N N . ASN B 1 377 ? 27.911 13.394 6.546 1 91.98 377 ASN B N 1
ATOM 10138 C CA . ASN B 1 377 ? 27.283 13.162 5.25 1 91.98 377 ASN B CA 1
ATOM 10139 C C . ASN B 1 377 ? 28.322 12.989 4.146 1 91.98 377 ASN B C 1
ATOM 10141 O O . ASN B 1 377 ? 28.066 12.313 3.148 1 91.98 377 ASN B O 1
ATOM 10145 N N . ASN B 1 378 ? 29.504 13.654 4.415 1 87.63 378 ASN B N 1
ATOM 10146 C CA . ASN B 1 378 ? 30.451 13.662 3.305 1 87.63 378 ASN B CA 1
ATOM 10147 C C . ASN B 1 378 ? 31.831 13.182 3.743 1 87.63 378 ASN B C 1
ATOM 10149 O O . ASN B 1 378 ? 32.744 13.073 2.922 1 87.63 378 ASN B O 1
ATOM 10153 N N . THR B 1 379 ? 31.913 12.919 5.075 1 89.45 379 THR B N 1
ATOM 10154 C CA . THR B 1 379 ? 33.259 12.606 5.541 1 89.45 379 THR B CA 1
ATOM 10155 C C . THR B 1 379 ? 33.239 11.406 6.484 1 89.45 379 THR B C 1
ATOM 10157 O O . THR B 1 379 ? 32.256 11.184 7.195 1 89.45 379 THR B O 1
ATOM 10160 N N . MET B 1 380 ? 34.284 10.653 6.363 1 91.24 380 MET B N 1
ATOM 10161 C CA . MET B 1 380 ? 34.594 9.561 7.281 1 91.24 380 MET B CA 1
ATOM 10162 C C . MET B 1 380 ? 36.064 9.591 7.687 1 91.24 380 MET B C 1
ATOM 10164 O O . MET B 1 380 ? 36.949 9.503 6.834 1 91.24 380 MET B O 1
ATOM 10168 N N . GLN B 1 381 ? 36.225 9.821 9.014 1 91.54 381 GLN B N 1
ATOM 10169 C CA . GLN B 1 381 ? 37.596 9.993 9.484 1 91.54 381 GLN B CA 1
ATOM 10170 C C . GLN B 1 381 ? 37.798 9.331 10.844 1 91.54 381 GLN B C 1
ATOM 10172 O O . GLN B 1 381 ? 36.907 9.365 11.695 1 91.54 381 GLN B O 1
ATOM 10177 N N . TYR B 1 382 ? 38.968 8.762 10.988 1 92.44 382 TYR B N 1
ATOM 10178 C CA . TYR B 1 382 ? 39.355 8.24 12.294 1 92.44 382 TYR B CA 1
ATOM 10179 C C . TYR B 1 382 ? 40.117 9.289 13.096 1 92.44 382 TYR B C 1
ATOM 10181 O O . TYR B 1 382 ? 40.993 9.973 12.562 1 92.44 382 TYR B O 1
ATOM 10189 N N . VAL B 1 383 ? 39.666 9.472 14.32 1 93.54 383 VAL B N 1
ATOM 10190 C CA . VAL B 1 383 ? 40.312 10.468 15.168 1 93.54 383 VAL B CA 1
ATOM 10191 C C . VAL B 1 383 ? 40.57 9.878 16.553 1 93.54 383 VAL B C 1
ATOM 10193 O O . VAL B 1 383 ? 39.966 8.87 16.928 1 93.54 383 VAL B O 1
ATOM 10196 N N . LYS B 1 384 ? 41.53 10.527 17.285 1 94.03 384 LYS B N 1
ATOM 10197 C CA . LYS B 1 384 ? 41.782 10.168 18.678 1 94.03 384 LYS B CA 1
ATOM 10198 C C . LYS B 1 384 ? 40.907 10.985 19.623 1 94.03 384 LYS B C 1
ATOM 10200 O O . LYS B 1 384 ? 40.695 12.18 19.405 1 94.03 384 LYS B O 1
ATOM 10205 N N . SER B 1 385 ? 40.334 10.334 20.577 1 94.69 385 SER B N 1
ATOM 10206 C CA . SER B 1 385 ? 39.538 11.011 21.595 1 94.69 385 SER B CA 1
ATOM 10207 C C . SER B 1 385 ? 40.214 10.944 22.961 1 94.69 385 SER B C 1
ATOM 10209 O O . SER B 1 385 ? 40.814 9.926 23.312 1 94.69 385 SER B O 1
ATOM 10211 N N . TYR B 1 386 ? 40.118 12.048 23.751 1 94.14 386 TYR B N 1
ATOM 10212 C CA . TYR B 1 386 ? 40.803 12.151 25.034 1 94.14 386 TYR B CA 1
ATOM 10213 C C . TYR B 1 386 ? 39.807 12.357 26.169 1 94.14 386 TYR B C 1
ATOM 10215 O O . TYR B 1 386 ? 38.642 12.682 25.93 1 94.14 386 TYR B O 1
ATOM 10223 N N . TYR B 1 387 ? 40.208 11.98 27.393 1 93.37 387 TYR B N 1
ATOM 10224 C CA . TYR B 1 387 ? 39.41 12.222 28.59 1 93.37 387 TYR B CA 1
ATOM 10225 C C . TYR B 1 387 ? 40.164 13.101 29.58 1 93.37 387 TYR B C 1
ATOM 10227 O O . TYR B 1 387 ? 41.337 13.418 29.37 1 93.37 387 TYR B O 1
ATOM 10235 N N . ARG B 1 388 ? 39.404 13.683 30.542 1 93.23 388 ARG B N 1
ATOM 10236 C CA . ARG B 1 388 ? 39.98 14.442 31.646 1 93.23 388 ARG B CA 1
ATOM 10237 C C . ARG B 1 388 ? 39.535 13.878 32.991 1 93.23 388 ARG B C 1
ATOM 10239 O O . ARG B 1 388 ? 38.337 13.772 33.26 1 93.23 388 ARG B O 1
ATOM 10246 N N . PRO B 1 389 ? 40.467 13.523 33.797 1 91.75 389 PRO B N 1
ATOM 10247 C CA . PRO B 1 389 ? 40.106 12.935 35.089 1 91.75 389 PRO B CA 1
ATOM 10248 C C . PRO B 1 389 ? 39.683 13.982 36.117 1 91.75 389 PRO B C 1
ATOM 10250 O O . PRO B 1 389 ? 40.108 15.138 36.037 1 91.75 389 PRO B O 1
ATOM 10253 N N . CYS B 1 390 ? 38.788 13.591 36.916 1 91.4 390 CYS B N 1
ATOM 10254 C CA . CYS B 1 390 ? 38.374 14.427 38.036 1 91.4 390 CYS B CA 1
ATOM 10255 C C . CYS B 1 390 ? 39.374 14.338 39.183 1 91.4 390 CYS B C 1
ATOM 10257 O O . CYS B 1 390 ? 39.903 13.262 39.468 1 91.4 390 CYS B O 1
ATOM 10259 N N . THR B 1 391 ? 39.66 15.386 39.958 1 88.14 391 THR B N 1
ATOM 10260 C CA . THR B 1 391 ? 40.614 15.433 41.061 1 88.14 391 THR B CA 1
ATOM 10261 C C . THR B 1 391 ? 40.003 14.848 42.33 1 88.14 391 THR B C 1
ATOM 10263 O O . THR B 1 391 ? 40.724 14.479 43.26 1 88.14 391 THR B O 1
ATOM 10266 N N . VAL B 1 392 ? 38.69 14.809 42.325 1 88.12 392 VAL B N 1
ATOM 10267 C CA . VAL B 1 392 ? 37.983 14.472 43.556 1 88.12 392 VAL B CA 1
ATOM 10268 C C . VAL B 1 392 ? 37.499 13.025 43.495 1 88.12 392 VAL B C 1
ATOM 10270 O O . VAL B 1 392 ? 37.652 12.271 44.459 1 88.12 392 VAL B O 1
ATOM 10273 N N . CYS B 1 393 ? 36.917 12.776 42.387 1 86.84 393 CYS B N 1
ATOM 10274 C CA . CYS B 1 393 ? 36.356 11.435 42.269 1 86.84 393 CYS B CA 1
ATOM 10275 C C . CYS B 1 393 ? 37.065 10.64 41.179 1 86.84 393 CYS B C 1
ATOM 10277 O O . CYS B 1 393 ? 37.981 11.149 40.53 1 86.84 393 CYS B O 1
ATOM 10279 N N . ASP B 1 394 ? 36.768 9.322 40.992 1 85.17 394 ASP B N 1
ATOM 10280 C CA . ASP B 1 394 ? 37.413 8.433 40.03 1 85.17 394 ASP B CA 1
ATOM 10281 C C . ASP B 1 394 ? 36.715 8.492 38.673 1 85.17 394 ASP B C 1
ATOM 10283 O O . ASP B 1 394 ? 36.979 7.666 37.797 1 85.17 394 ASP B O 1
ATOM 10287 N N . SER B 1 395 ? 35.95 9.58 38.499 1 87.09 395 SER B N 1
ATOM 10288 C CA . SER B 1 395 ? 35.245 9.693 37.226 1 87.09 395 SER B CA 1
ATOM 10289 C C . SER B 1 395 ? 36.078 10.45 36.198 1 87.09 395 SER B C 1
ATOM 10291 O O . SER B 1 395 ? 37.084 11.074 36.543 1 87.09 395 SER B O 1
ATOM 10293 N N . VAL B 1 396 ? 35.753 10.227 34.916 1 89.93 396 VAL B N 1
ATOM 10294 C CA . VAL B 1 396 ? 36.44 10.907 33.823 1 89.93 396 VAL B CA 1
ATOM 10295 C C . VAL B 1 396 ? 35.435 11.705 32.997 1 89.93 396 VAL B C 1
ATOM 10297 O O . VAL B 1 396 ? 34.255 11.353 32.934 1 89.93 396 VAL B O 1
ATOM 10300 N N . SER B 1 397 ? 35.942 12.81 32.551 1 91.09 397 SER B N 1
ATOM 10301 C CA . SER B 1 397 ? 35.141 13.611 31.631 1 91.09 397 SER B CA 1
ATOM 10302 C C . SER B 1 397 ? 35.507 13.318 30.18 1 91.09 397 SER B C 1
ATOM 10304 O O . SER B 1 397 ? 36.682 13.357 29.81 1 91.09 397 SER B O 1
ATOM 10306 N N . LEU B 1 398 ? 34.478 12.972 29.443 1 91.7 398 LEU B N 1
ATOM 10307 C CA . LEU B 1 398 ? 34.68 12.645 28.036 1 91.7 398 LEU B CA 1
ATOM 10308 C C . LEU B 1 398 ? 34.154 13.76 27.138 1 91.7 398 LEU B C 1
ATOM 10310 O O . LEU B 1 398 ? 33.438 14.651 27.602 1 91.7 398 LEU B O 1
ATOM 10314 N N . PHE B 1 399 ? 34.573 13.706 25.881 1 93.22 399 PHE B N 1
ATOM 10315 C CA . PHE B 1 399 ? 34.076 14.639 24.876 1 93.22 399 PHE B CA 1
ATOM 10316 C C . PHE B 1 399 ? 32.586 14.432 24.635 1 93.22 399 PHE B C 1
ATOM 10318 O O . PHE B 1 399 ? 32.153 13.327 24.302 1 93.22 399 PHE B O 1
ATOM 10325 N N . GLU B 1 400 ? 31.832 15.494 24.856 1 92.07 400 GLU B N 1
ATOM 10326 C CA . GLU B 1 400 ? 30.378 15.405 24.749 1 92.07 400 GLU B CA 1
ATOM 10327 C C . GLU B 1 400 ? 29.931 15.418 23.29 1 92.07 400 GLU B C 1
ATOM 10329 O O . GLU B 1 400 ? 29.032 14.667 22.905 1 92.07 400 GLU B O 1
ATOM 10334 N N . GLY B 1 401 ? 30.434 16.299 22.42 1 91.87 401 GLY B N 1
ATOM 10335 C CA . GLY B 1 401 ? 30.208 16.259 20.984 1 91.87 401 GLY B CA 1
ATOM 10336 C C . GLY B 1 401 ? 29.28 17.356 20.496 1 91.87 401 GLY B C 1
ATOM 10337 O O . GLY B 1 401 ? 29.365 17.779 19.342 1 91.87 401 GLY B O 1
ATOM 10338 N N . GLN B 1 402 ? 28.366 17.943 21.255 1 92.2 402 GLN B N 1
ATOM 10339 C CA . GLN B 1 402 ? 27.345 18.886 20.812 1 92.2 402 GLN B CA 1
ATOM 10340 C C . GLN B 1 402 ? 27.976 20.129 20.192 1 92.2 402 GLN B C 1
ATOM 10342 O O . GLN B 1 402 ? 27.461 20.671 19.212 1 92.2 402 GLN B O 1
ATOM 10347 N N . SER B 1 403 ? 29.123 20.589 20.745 1 89.84 403 SER B N 1
ATOM 10348 C CA . SER B 1 403 ? 29.765 21.807 20.263 1 89.84 403 SER B CA 1
ATOM 10349 C C . SER B 1 403 ? 30.219 21.657 18.815 1 89.84 403 SER B C 1
ATOM 10351 O O . SER B 1 403 ? 30.365 22.65 18.099 1 89.84 403 SER B O 1
ATOM 10353 N N . LYS B 1 404 ? 30.421 20.442 18.403 1 92.32 404 LYS B N 1
ATOM 10354 C CA . LYS B 1 404 ? 30.871 20.192 17.037 1 92.32 404 LYS B CA 1
ATOM 10355 C C . LYS B 1 404 ? 29.762 19.562 16.199 1 92.32 404 LYS B C 1
ATOM 10357 O O . LYS B 1 404 ? 30.008 19.096 15.084 1 92.32 404 LYS B O 1
ATOM 10362 N N . GLY B 1 405 ? 28.539 19.471 16.753 1 94.13 405 GLY B N 1
ATOM 10363 C CA . GLY B 1 405 ? 27.415 18.89 16.036 1 94.13 405 GLY B CA 1
ATOM 10364 C C . GLY B 1 405 ? 27.544 17.391 15.839 1 94.13 405 GLY B C 1
ATOM 10365 O O . GLY B 1 405 ? 27.169 16.864 14.789 1 94.13 405 GLY B O 1
ATOM 10366 N N . LEU B 1 406 ? 28.156 16.723 16.84 1 95.57 406 LEU B N 1
ATOM 10367 C CA . LEU B 1 406 ? 28.401 15.287 16.75 1 95.57 406 LEU B CA 1
ATOM 10368 C C . LEU B 1 406 ? 27.705 14.544 17.886 1 95.57 406 LEU B C 1
ATOM 10370 O O . LEU B 1 406 ? 27.657 15.034 19.016 1 95.57 406 LEU B O 1
ATOM 10374 N N . LEU B 1 407 ? 27.078 13.418 17.555 1 96.81 407 LEU B N 1
ATOM 10375 C CA . LEU B 1 407 ? 26.601 12.478 18.563 1 96.81 407 LEU B CA 1
ATOM 10376 C C . LEU B 1 407 ? 27.683 11.461 18.913 1 96.81 407 LEU B C 1
ATOM 10378 O O . LEU B 1 407 ? 28.082 10.657 18.068 1 96.81 407 LEU B O 1
ATOM 10382 N N . ASN B 1 408 ? 28.124 11.52 20.104 1 96.15 408 ASN B N 1
ATOM 10383 C CA . ASN B 1 408 ? 29.233 10.666 20.516 1 96.15 408 ASN B CA 1
ATOM 10384 C C . ASN B 1 408 ? 28.736 9.35 21.108 1 96.15 408 ASN B C 1
ATOM 10386 O O . ASN B 1 408 ? 28.163 9.332 22.199 1 96.15 408 ASN B O 1
ATOM 10390 N N . MET B 1 409 ? 29.032 8.268 20.36 1 94.43 409 MET B N 1
ATOM 10391 C CA . MET B 1 409 ? 28.633 6.926 20.776 1 94.43 409 MET B CA 1
ATOM 10392 C C . MET B 1 409 ? 29.811 6.174 21.388 1 94.43 409 MET B C 1
ATOM 10394 O O . MET B 1 409 ? 29.746 4.958 21.576 1 94.43 409 MET B O 1
ATOM 10398 N N . GLY B 1 410 ? 30.897 6.937 21.578 1 90.82 410 GLY B N 1
ATOM 10399 C CA . GLY B 1 410 ? 32.095 6.312 22.116 1 90.82 410 GLY B CA 1
ATOM 10400 C C . GLY B 1 410 ? 33.099 5.926 21.047 1 90.82 410 GLY B C 1
ATOM 10401 O O . GLY B 1 410 ? 33.959 6.728 20.677 1 90.82 410 GLY B O 1
ATOM 10402 N N . THR B 1 411 ? 32.883 4.786 20.386 1 90.16 411 THR B N 1
ATOM 10403 C CA . THR B 1 411 ? 33.815 4.286 19.383 1 90.16 411 THR B CA 1
ATOM 10404 C C . THR B 1 411 ? 33.547 4.93 18.026 1 90.16 411 THR B C 1
ATOM 10406 O O . THR B 1 411 ? 34.382 4.857 17.122 1 90.16 411 THR B O 1
ATOM 10409 N N . TYR B 1 412 ? 32.47 5.525 17.941 1 93.81 412 TYR B N 1
ATOM 10410 C CA . TYR B 1 412 ? 32.152 6.243 16.712 1 93.81 412 TYR B CA 1
ATOM 10411 C C . TYR B 1 412 ? 31.264 7.448 16.998 1 93.81 412 TYR B C 1
ATOM 10413 O O . TYR B 1 412 ? 30.612 7.512 18.043 1 93.81 412 TYR B O 1
ATOM 10421 N N . LEU B 1 413 ? 31.385 8.435 16.206 1 95.47 413 LEU B N 1
ATOM 10422 C CA . LEU B 1 413 ? 30.586 9.652 16.289 1 95.47 413 LEU B CA 1
ATOM 10423 C C . LEU B 1 413 ? 29.851 9.91 14.978 1 95.47 413 LEU B C 1
ATOM 10425 O O . LEU B 1 413 ? 30.405 9.695 13.898 1 95.47 413 LEU B O 1
ATOM 10429 N N . VAL B 1 414 ? 28.605 10.284 15.087 1 96.57 414 VAL B N 1
ATOM 10430 C CA . VAL B 1 414 ? 27.799 10.556 13.901 1 96.57 414 VAL B CA 1
ATOM 10431 C C . VAL B 1 414 ? 27.417 12.034 13.864 1 96.57 414 VAL B C 1
ATOM 10433 O O . VAL B 1 414 ? 26.995 12.598 14.877 1 96.57 414 VAL B O 1
ATOM 10436 N N . GLY B 1 415 ? 27.596 12.607 12.78 1 96.68 415 GLY B N 1
ATOM 10437 C CA . GLY B 1 415 ? 27.267 14.016 12.637 1 96.68 415 GLY B CA 1
ATOM 10438 C C . GLY B 1 415 ? 25.777 14.291 12.704 1 96.68 415 GLY B C 1
ATOM 10439 O O . GLY B 1 415 ? 24.973 13.509 12.194 1 96.68 415 GLY B O 1
ATOM 10440 N N . TYR B 1 416 ? 25.417 15.464 13.308 1 97.12 416 TYR B N 1
ATOM 10441 C CA . TYR B 1 416 ? 24.023 15.892 13.341 1 97.12 416 TYR B CA 1
ATOM 10442 C C . TYR B 1 416 ? 23.466 16.046 11.931 1 97.12 416 TYR B C 1
ATOM 10444 O O . TYR B 1 416 ? 22.257 15.931 11.719 1 97.12 416 TYR B O 1
ATOM 10452 N N . ASP B 1 417 ? 24.367 16.326 10.984 1 95.64 417 ASP B N 1
ATOM 10453 C CA . ASP B 1 417 ? 23.915 16.523 9.61 1 95.64 417 ASP B CA 1
ATOM 10454 C C . ASP B 1 417 ? 23.314 15.24 9.041 1 95.64 417 ASP B C 1
ATOM 10456 O O . ASP B 1 417 ? 22.305 15.281 8.334 1 95.64 417 ASP B O 1
ATOM 10460 N N . VAL B 1 418 ? 23.873 14.081 9.372 1 96.55 418 VAL B N 1
ATOM 10461 C CA . VAL B 1 418 ? 23.358 12.787 8.936 1 96.55 418 VAL B CA 1
ATOM 10462 C C . VAL B 1 418 ? 22.033 12.494 9.637 1 96.55 418 VAL B C 1
ATOM 10464 O O . VAL B 1 418 ? 21.05 12.125 8.991 1 96.55 418 VAL B O 1
ATOM 10467 N N . LEU B 1 419 ? 22.024 12.685 10.875 1 97.85 419 LEU B N 1
ATOM 10468 C CA . LEU B 1 419 ? 20.875 12.325 11.698 1 97.85 419 LEU B CA 1
ATOM 10469 C C . LEU B 1 419 ? 19.691 13.242 11.409 1 97.85 419 LEU B C 1
ATOM 10471 O O . LEU B 1 419 ? 18.546 12.786 11.354 1 97.85 419 LEU B O 1
ATOM 10475 N N . ARG B 1 420 ? 19.952 14.491 11.21 1 97.26 420 ARG B N 1
ATOM 10476 C CA . ARG B 1 420 ? 18.881 15.426 10.882 1 97.26 420 ARG B CA 1
ATOM 10477 C C . ARG B 1 420 ? 18.367 15.195 9.465 1 97.26 420 ARG B C 1
ATOM 10479 O O . ARG B 1 420 ? 17.178 15.372 9.193 1 97.26 420 ARG B O 1
ATOM 10486 N N . SER B 1 421 ? 19.275 14.818 8.568 1 95.75 421 SER B N 1
ATOM 10487 C CA . SER B 1 421 ? 18.831 14.472 7.222 1 95.75 421 SER B CA 1
ATOM 10488 C C . SER B 1 421 ? 17.807 13.342 7.251 1 95.75 421 SER B C 1
ATOM 10490 O O . SER B 1 421 ? 16.794 13.397 6.551 1 95.75 421 SER B O 1
ATOM 10492 N N . TYR B 1 422 ? 18.089 12.381 8.02 1 96.16 422 TYR B N 1
ATOM 10493 C CA . TYR B 1 422 ? 17.114 11.302 8.136 1 96.16 422 TYR B CA 1
ATOM 10494 C C . TYR B 1 422 ? 15.858 11.777 8.856 1 96.16 422 TYR B C 1
ATOM 10496 O O . TYR B 1 422 ? 14.747 11.356 8.523 1 96.16 422 TYR B O 1
ATOM 10504 N N . MET B 1 423 ? 16.086 12.548 9.897 1 96.89 423 MET B N 1
ATOM 10505 C CA . MET B 1 423 ? 14.941 13.09 10.623 1 96.89 423 MET B CA 1
ATOM 10506 C C . MET B 1 423 ? 13.943 13.731 9.664 1 96.89 423 MET B C 1
ATOM 10508 O O . MET B 1 423 ? 12.746 13.445 9.725 1 96.89 423 MET B O 1
ATOM 10512 N N . HIS B 1 424 ? 14.445 14.55 8.774 1 95.92 424 HIS B N 1
ATOM 10513 C CA . HIS B 1 424 ? 13.573 15.199 7.801 1 95.92 424 HIS B CA 1
ATOM 10514 C C . HIS B 1 424 ? 12.913 14.176 6.883 1 95.92 424 HIS B C 1
ATOM 10516 O O . HIS B 1 424 ? 11.731 14.301 6.554 1 95.92 424 HIS B O 1
ATOM 10522 N N . SER B 1 425 ? 13.682 13.193 6.5 1 93.69 425 SER B N 1
ATOM 10523 C CA . SER B 1 425 ? 13.148 12.135 5.649 1 93.69 425 SER B CA 1
ATOM 10524 C C . SER B 1 425 ? 12.019 11.382 6.344 1 93.69 425 SER B C 1
ATOM 10526 O O . SER B 1 425 ? 11.028 11.015 5.71 1 93.69 425 SER B O 1
ATOM 10528 N N . PHE B 1 426 ? 12.207 11.142 7.634 1 93.73 426 PHE B N 1
ATOM 10529 C CA . PHE B 1 426 ? 11.211 10.435 8.43 1 93.73 426 PHE B CA 1
ATOM 10530 C C . PHE B 1 426 ? 9.921 11.242 8.524 1 93.73 426 PHE B C 1
ATOM 10532 O O . PHE B 1 426 ? 8.827 10.692 8.382 1 93.73 426 PHE B O 1
ATOM 10539 N N . LEU B 1 427 ? 10.031 12.488 8.701 1 93.13 427 LEU B N 1
ATOM 10540 C CA . LEU B 1 427 ? 8.883 13.353 8.948 1 93.13 427 LEU B CA 1
ATOM 10541 C C . LEU B 1 427 ? 8.081 13.57 7.67 1 93.13 427 LEU B C 1
ATOM 10543 O O . LEU B 1 427 ? 6.878 13.835 7.724 1 93.13 427 LEU B O 1
ATOM 10547 N N . HIS B 1 428 ? 8.786 13.459 6.547 1 89.18 428 HIS B N 1
ATOM 10548 C CA . HIS B 1 428 ? 8.061 13.568 5.285 1 89.18 428 HIS B CA 1
ATOM 10549 C C . HIS B 1 428 ? 7.525 12.212 4.839 1 89.18 428 HIS B C 1
ATOM 10551 O O . HIS B 1 428 ? 6.646 12.14 3.977 1 89.18 428 HIS B O 1
ATOM 10557 N N . GLY B 1 429 ? 8.095 11.207 5.426 1 81.43 429 GLY B N 1
ATOM 10558 C CA . GLY B 1 429 ? 7.541 9.874 5.247 1 81.43 429 GLY B CA 1
ATOM 10559 C C . GLY B 1 429 ? 8.173 9.115 4.095 1 81.43 429 GLY B C 1
ATOM 10560 O O . GLY B 1 429 ? 8.971 9.674 3.34 1 81.43 429 GLY B O 1
ATOM 10561 N N . LYS B 1 430 ? 8.014 7.764 3.98 1 77.38 430 LYS B N 1
ATOM 10562 C CA . LYS B 1 430 ? 8.274 6.79 2.924 1 77.38 430 LYS B CA 1
ATOM 10563 C C . LYS B 1 430 ? 9.769 6.521 2.779 1 77.38 430 LYS B C 1
ATOM 10565 O O . LYS B 1 430 ? 10.274 6.377 1.664 1 77.38 430 LYS B O 1
ATOM 10570 N N . ARG B 1 431 ? 10.485 6.597 3.916 1 86.85 431 ARG B N 1
ATOM 10571 C CA . ARG B 1 431 ? 11.909 6.293 3.818 1 86.85 431 ARG B CA 1
ATOM 10572 C C . ARG B 1 431 ? 12.377 5.47 5.013 1 86.85 431 ARG B C 1
ATOM 10574 O O . ARG B 1 431 ? 12.874 6.021 5.997 1 86.85 431 ARG B O 1
ATOM 10581 N N . PRO B 1 432 ? 12.348 4.17 4.828 1 87.49 432 PRO B N 1
ATOM 10582 C CA . PRO B 1 432 ? 12.91 3.349 5.903 1 87.49 432 PRO B CA 1
ATOM 10583 C C . PRO B 1 432 ? 14.378 3.663 6.18 1 87.49 432 PRO B C 1
ATOM 10585 O O . PRO B 1 432 ? 15.113 4.05 5.268 1 87.49 432 PRO B O 1
ATOM 10588 N N . LEU B 1 433 ? 14.776 3.504 7.422 1 92.89 433 LEU B N 1
ATOM 10589 C CA . LEU B 1 433 ? 16.137 3.822 7.839 1 92.89 433 LEU B CA 1
ATOM 10590 C C . LEU B 1 433 ? 17.154 3.021 7.032 1 92.89 433 LEU B C 1
ATOM 10592 O O . LEU B 1 433 ? 18.231 3.526 6.708 1 92.89 433 LEU B O 1
ATOM 10596 N N . TYR B 1 434 ? 16.853 1.863 6.717 1 91.55 434 TYR B N 1
ATOM 10597 C CA . TYR B 1 434 ? 17.781 1.029 5.963 1 91.55 434 TYR B CA 1
ATOM 10598 C C . TYR B 1 434 ? 17.991 1.58 4.557 1 91.55 434 TYR B C 1
ATOM 10600 O O . TYR B 1 434 ? 19.114 1.586 4.047 1 91.55 434 TYR B O 1
ATOM 10608 N N . THR B 1 435 ? 16.909 1.928 3.918 1 90.33 435 THR B N 1
ATOM 10609 C CA . THR B 1 435 ? 17.027 2.518 2.589 1 90.33 435 THR B CA 1
ATOM 10610 C C . THR B 1 435 ? 17.833 3.812 2.64 1 90.33 435 THR B C 1
ATOM 10612 O O . THR B 1 435 ? 18.61 4.103 1.728 1 90.33 435 THR B O 1
ATOM 10615 N N . PHE B 1 436 ? 17.559 4.667 3.651 1 94.59 436 PHE B N 1
ATOM 10616 C CA . PHE B 1 436 ? 18.361 5.869 3.848 1 94.59 436 PHE B CA 1
ATOM 10617 C C . PHE B 1 436 ? 19.841 5.52 3.96 1 94.59 436 PHE B C 1
ATOM 10619 O O . PHE B 1 436 ? 20.684 6.161 3.33 1 94.59 436 PHE B O 1
ATOM 10626 N N . TYR B 1 437 ? 20.125 4.479 4.751 1 95.76 437 TYR B N 1
ATOM 10627 C CA . TYR B 1 437 ? 21.488 4.009 4.972 1 95.76 437 TYR B CA 1
ATOM 10628 C C . TYR B 1 437 ? 22.142 3.598 3.659 1 95.76 437 TYR B C 1
ATOM 10630 O O . TYR B 1 437 ? 23.282 3.98 3.38 1 95.76 437 TYR B O 1
ATOM 10638 N N . GLN B 1 438 ? 21.452 2.863 2.896 1 93.57 438 GLN B N 1
ATOM 10639 C CA . GLN B 1 438 ? 22.009 2.4 1.629 1 93.57 438 GLN B CA 1
ATOM 10640 C C . GLN B 1 438 ? 22.33 3.574 0.708 1 93.57 438 GLN B C 1
ATOM 10642 O O . GLN B 1 438 ? 23.378 3.591 0.058 1 93.57 438 GLN B O 1
ATOM 10647 N N . CYS B 1 439 ? 21.41 4.515 0.63 1 94.33 439 CYS B N 1
ATOM 10648 C CA . CYS B 1 439 ? 21.635 5.697 -0.194 1 94.33 439 CYS B CA 1
ATOM 10649 C C . CYS B 1 439 ? 22.828 6.497 0.315 1 94.33 439 CYS B C 1
ATOM 10651 O O . CYS B 1 439 ? 23.639 6.981 -0.477 1 94.33 439 CYS B O 1
ATOM 10653 N N . TRP B 1 440 ? 22.802 6.612 1.654 1 95.88 440 TRP B N 1
ATOM 10654 C CA . TRP B 1 440 ? 23.899 7.329 2.297 1 95.88 440 TRP B CA 1
ATOM 10655 C C . TRP B 1 440 ? 25.237 6.666 1.989 1 95.88 440 TRP B C 1
ATOM 10657 O O . TRP B 1 440 ? 26.226 7.349 1.711 1 95.88 440 TRP B O 1
ATOM 10667 N N . CYS B 1 441 ? 25.293 5.356 1.972 1 95.69 441 CYS B N 1
ATOM 10668 C CA . CYS B 1 441 ? 26.5 4.613 1.626 1 95.69 441 CYS B CA 1
ATOM 10669 C C . CYS B 1 441 ? 26.886 4.849 0.171 1 95.69 441 CYS B C 1
ATOM 10671 O O . CYS B 1 441 ? 28.063 5.042 -0.14 1 95.69 441 CYS B O 1
ATOM 10673 N N . ASP B 1 442 ? 25.913 4.911 -0.687 1 95.43 442 ASP B N 1
ATOM 10674 C CA . ASP B 1 442 ? 26.181 5.134 -2.104 1 95.43 442 ASP B CA 1
ATOM 10675 C C . ASP B 1 442 ? 26.771 6.523 -2.341 1 95.43 442 ASP B C 1
ATOM 10677 O O . ASP B 1 442 ? 27.634 6.698 -3.202 1 95.43 442 ASP B O 1
ATOM 10681 N N . VAL B 1 443 ? 26.255 7.475 -1.625 1 95.15 443 VAL B N 1
ATOM 10682 C CA . VAL B 1 443 ? 26.783 8.831 -1.742 1 95.15 443 VAL B CA 1
ATOM 10683 C C . VAL B 1 443 ? 28.247 8.855 -1.309 1 95.15 443 VAL B C 1
ATOM 10685 O O . VAL B 1 443 ? 29.082 9.493 -1.955 1 95.15 443 VAL B O 1
ATOM 10688 N N . HIS B 1 444 ? 28.57 8.175 -0.222 1 95.51 444 HIS B N 1
ATOM 10689 C CA . HIS B 1 444 ? 29.952 8.081 0.234 1 95.51 444 HIS B CA 1
ATOM 10690 C C . HIS B 1 444 ? 30.829 7.386 -0.802 1 95.51 444 HIS B C 1
ATOM 10692 O O . HIS B 1 444 ? 31.971 7.792 -1.028 1 95.51 444 HIS B O 1
ATOM 10698 N N . LEU B 1 445 ? 30.265 6.392 -1.395 1 95.28 445 LEU B N 1
ATOM 10699 C CA . LEU B 1 445 ? 31.017 5.69 -2.429 1 95.28 445 LEU B CA 1
ATOM 10700 C C . LEU B 1 445 ? 31.266 6.596 -3.63 1 95.28 445 LEU B C 1
ATOM 10702 O O . LEU B 1 445 ? 32.329 6.53 -4.252 1 95.28 445 LEU B O 1
ATOM 10706 N N . ASP B 1 446 ? 30.304 7.39 -3.958 1 95.29 446 ASP B N 1
ATOM 10707 C CA . ASP B 1 446 ? 30.476 8.368 -5.028 1 95.29 446 ASP B CA 1
ATOM 10708 C C . ASP B 1 446 ? 31.626 9.323 -4.719 1 95.29 446 ASP B C 1
ATOM 10710 O O . ASP B 1 446 ? 32.322 9.781 -5.629 1 95.29 446 ASP B O 1
ATOM 10714 N N . LEU B 1 447 ? 31.8 9.655 -3.417 1 93.38 447 LEU B N 1
ATOM 10715 C CA . LEU B 1 447 ? 32.832 10.587 -2.978 1 93.38 447 LEU B CA 1
ATOM 10716 C C . LEU B 1 447 ? 34.177 9.883 -2.838 1 93.38 447 LEU B C 1
ATOM 10718 O O . LEU B 1 447 ? 35.182 10.514 -2.502 1 93.38 447 LEU B O 1
ATOM 10722 N N . GLY B 1 448 ? 34.19 8.551 -3.04 1 91.47 448 GLY B N 1
ATOM 10723 C CA . GLY B 1 448 ? 35.421 7.78 -2.972 1 91.47 448 GLY B CA 1
ATOM 10724 C C . GLY B 1 448 ? 35.715 7.246 -1.583 1 91.47 448 GLY B C 1
ATOM 10725 O O . GLY B 1 448 ? 36.805 6.729 -1.329 1 91.47 448 GLY B O 1
ATOM 10726 N N . ASN B 1 449 ? 34.722 7.401 -0.655 1 92.23 449 ASN B N 1
ATOM 10727 C CA . ASN B 1 449 ? 34.894 6.884 0.698 1 92.23 449 ASN B CA 1
ATOM 10728 C C . ASN B 1 449 ? 34.519 5.407 0.787 1 92.23 449 ASN B C 1
ATOM 10730 O O . ASN B 1 449 ? 33.47 5.061 1.333 1 92.23 449 ASN B O 1
ATOM 10734 N N . THR B 1 450 ? 35.315 4.539 0.449 1 89.7 450 THR B N 1
ATOM 10735 C CA . THR B 1 450 ? 35.029 3.11 0.382 1 89.7 450 THR B CA 1
ATOM 10736 C C . THR B 1 450 ? 34.922 2.513 1.782 1 89.7 450 THR B C 1
ATOM 10738 O O . THR B 1 450 ? 34.311 1.459 1.968 1 89.7 450 THR B O 1
ATOM 10741 N N . GLN B 1 451 ? 35.436 3.201 2.768 1 88.97 451 GLN B N 1
ATOM 10742 C CA . GLN B 1 451 ? 35.439 2.693 4.136 1 88.97 451 GLN B CA 1
ATOM 10743 C C . GLN B 1 451 ? 34.035 2.718 4.735 1 88.97 451 GLN B C 1
ATOM 10745 O O . GLN B 1 451 ? 33.781 2.085 5.762 1 88.97 451 GLN B O 1
ATOM 10750 N N . ILE B 1 452 ? 33.157 3.362 4.088 1 92.15 452 ILE B N 1
ATOM 10751 C CA . ILE B 1 452 ? 31.793 3.487 4.591 1 92.15 452 ILE B CA 1
ATOM 10752 C C . ILE B 1 452 ? 31.172 2.101 4.749 1 92.15 452 ILE B C 1
ATOM 10754 O O . ILE B 1 452 ? 30.262 1.91 5.559 1 92.15 452 ILE B O 1
ATOM 10758 N N . GLN B 1 453 ? 31.64 1.177 4.001 1 85.55 453 GLN B N 1
ATOM 10759 C CA . GLN B 1 453 ? 31.135 -0.191 4.049 1 85.55 453 GLN B CA 1
ATOM 10760 C C . GLN B 1 453 ? 31.382 -0.821 5.416 1 85.55 453 GLN B C 1
ATOM 10762 O O . GLN B 1 453 ? 30.707 -1.781 5.794 1 85.55 453 GLN B O 1
ATOM 10767 N N . GLU B 1 454 ? 32.257 -0.198 6.198 1 84.75 454 GLU B N 1
ATOM 10768 C CA . GLU B 1 454 ? 32.571 -0.696 7.533 1 84.75 454 GLU B CA 1
ATOM 10769 C C . GLU B 1 454 ? 31.58 -0.167 8.567 1 84.75 454 GLU B C 1
ATOM 10771 O O . GLU B 1 454 ? 31.485 -0.702 9.673 1 84.75 454 GLU B O 1
ATOM 10776 N N . PHE B 1 455 ? 30.99 0.883 8.259 1 93.64 455 PHE B N 1
ATOM 10777 C CA . PHE B 1 455 ? 29.961 1.423 9.14 1 93.64 455 PHE B CA 1
ATOM 10778 C C . PHE B 1 455 ? 28.644 0.68 8.953 1 93.64 455 PHE B C 1
ATOM 10780 O O . PHE B 1 455 ? 27.946 0.883 7.957 1 93.64 455 PHE B O 1
ATOM 10787 N N . SER B 1 456 ? 28.25 -0.024 9.892 1 91.17 456 SER B N 1
ATOM 10788 C CA . SER B 1 456 ? 27.119 -0.935 9.749 1 91.17 456 SER B CA 1
ATOM 10789 C C . SER B 1 456 ? 25.794 -0.208 9.949 1 91.17 456 SER B C 1
ATOM 10791 O O . SER B 1 456 ? 25.751 0.855 10.573 1 91.17 456 SER B O 1
ATOM 10793 N N . TYR B 1 457 ? 24.783 -0.82 9.428 1 93.58 457 TYR B N 1
ATOM 10794 C CA . TYR B 1 457 ? 23.427 -0.314 9.609 1 93.58 457 TYR B CA 1
ATOM 10795 C C . TYR B 1 457 ? 23.049 -0.284 11.085 1 93.58 457 TYR B C 1
ATOM 10797 O O . TYR B 1 457 ? 22.362 0.635 11.538 1 93.58 457 TYR B O 1
ATOM 10805 N N . GLN B 1 458 ? 23.477 -1.161 11.813 1 89.14 458 GLN B N 1
ATOM 10806 C CA . GLN B 1 458 ? 23.162 -1.25 13.234 1 89.14 458 GLN B CA 1
ATOM 10807 C C . GLN B 1 458 ? 23.684 -0.033 13.992 1 89.14 458 GLN B C 1
ATOM 10809 O O . GLN B 1 458 ? 23.003 0.496 14.873 1 89.14 458 GLN B O 1
ATOM 10814 N N . ARG B 1 459 ? 24.869 0.373 13.633 1 92.9 459 ARG B N 1
ATOM 10815 C CA . ARG B 1 459 ? 25.45 1.549 14.273 1 92.9 459 ARG B CA 1
ATOM 10816 C C . ARG B 1 459 ? 24.598 2.788 14.019 1 92.9 459 ARG B C 1
ATOM 10818 O O . ARG B 1 459 ? 24.353 3.578 14.933 1 92.9 459 ARG B O 1
ATOM 10825 N N . LEU B 1 460 ? 24.17 2.924 12.774 1 95.9 460 LEU B N 1
ATOM 10826 C CA . LEU B 1 460 ? 23.333 4.073 12.446 1 95.9 460 LEU B CA 1
ATOM 10827 C C . LEU B 1 460 ? 21.996 3.998 13.177 1 95.9 460 LEU B C 1
ATOM 10829 O O . LEU B 1 460 ? 21.479 5.017 13.639 1 95.9 460 LEU B O 1
ATOM 10833 N N . ARG B 1 461 ? 21.398 2.817 13.213 1 93.88 461 ARG B N 1
ATOM 10834 C CA . ARG B 1 461 ? 20.106 2.619 13.862 1 93.88 461 ARG B CA 1
ATOM 10835 C C . ARG B 1 461 ? 20.166 3.014 15.333 1 93.88 461 ARG B C 1
ATOM 10837 O O . ARG B 1 461 ? 19.289 3.727 15.826 1 93.88 461 ARG B O 1
ATOM 10844 N N . ILE B 1 462 ? 21.182 2.6 16.011 1 93.17 462 ILE B N 1
ATOM 10845 C CA . ILE B 1 462 ? 21.344 2.912 17.426 1 93.17 462 ILE B CA 1
ATOM 10846 C C . ILE B 1 462 ? 21.565 4.413 17.602 1 93.17 462 ILE B C 1
ATOM 10848 O O . ILE B 1 462 ? 20.982 5.032 18.495 1 93.17 462 ILE B O 1
ATOM 10852 N N . ALA B 1 463 ? 22.405 4.951 16.778 1 96.2 463 ALA B N 1
ATOM 10853 C CA . ALA B 1 463 ? 22.657 6.389 16.838 1 96.2 463 ALA B CA 1
ATOM 10854 C C . ALA B 1 463 ? 21.366 7.18 16.649 1 96.2 463 ALA B C 1
ATOM 10856 O O . ALA B 1 463 ? 21.136 8.178 17.337 1 96.2 463 ALA B O 1
ATOM 10857 N N . TRP B 1 464 ? 20.532 6.712 15.73 1 96.38 464 TRP B N 1
ATOM 10858 C CA . TRP B 1 464 ? 19.269 7.39 15.457 1 96.38 464 TRP B CA 1
ATOM 10859 C C . TRP B 1 464 ? 18.364 7.372 16.685 1 96.38 464 TRP B C 1
ATOM 10861 O O . TRP B 1 464 ? 17.794 8.4 17.059 1 96.38 464 TRP B O 1
ATOM 10871 N N . HIS B 1 465 ? 18.243 6.224 17.323 1 94.39 465 HIS B N 1
ATOM 10872 C CA . HIS B 1 465 ? 17.378 6.117 18.493 1 94.39 465 HIS B CA 1
ATOM 10873 C C . HIS B 1 465 ? 17.871 7.01 19.627 1 94.39 465 HIS B C 1
ATOM 10875 O O . HIS B 1 465 ? 17.069 7.626 20.331 1 94.39 465 HIS B O 1
ATOM 10881 N N . CYS B 1 466 ? 19.179 7.088 19.748 1 95.31 466 CYS B N 1
ATOM 10882 C CA . CYS B 1 466 ? 19.762 7.95 20.77 1 95.31 466 CYS B CA 1
ATOM 10883 C C . CYS B 1 466 ? 19.528 9.42 20.442 1 95.31 466 CYS B C 1
ATOM 10885 O O . CYS B 1 466 ? 19.182 10.209 21.323 1 95.31 466 CYS B O 1
ATOM 10887 N N . PHE B 1 467 ? 19.705 9.742 19.172 1 96.65 467 PHE B N 1
ATOM 10888 C C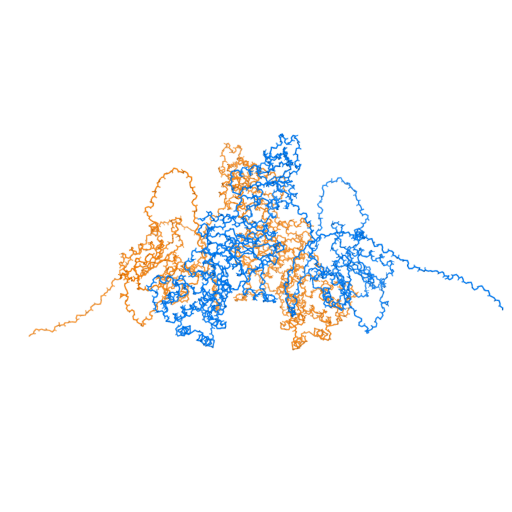A . PHE B 1 467 ? 19.464 11.102 18.707 1 96.65 467 PHE B CA 1
ATOM 10889 C C . PHE B 1 467 ? 18.022 11.518 18.974 1 96.65 467 PHE B C 1
ATOM 10891 O O . PHE B 1 467 ? 17.771 12.601 19.506 1 96.65 467 PHE B O 1
ATOM 10898 N N . LEU B 1 468 ? 17.121 10.628 18.64 1 95.5 468 LEU B N 1
ATOM 10899 C CA . LEU B 1 468 ? 15.697 10.899 18.811 1 95.5 468 LEU B CA 1
ATOM 10900 C C . LEU B 1 468 ? 15.361 11.126 20.281 1 95.5 468 LEU B C 1
ATOM 10902 O O . LEU B 1 468 ? 14.576 12.017 20.612 1 95.5 468 LEU B O 1
ATOM 10906 N N . SER B 1 469 ? 15.907 10.356 21.146 1 93.53 469 SER B N 1
ATOM 10907 C CA . SER B 1 469 ? 15.639 10.453 22.577 1 93.53 469 SER B CA 1
ATOM 10908 C C . SER B 1 469 ? 16.215 11.738 23.162 1 93.53 469 SER B C 1
ATOM 10910 O O . SER B 1 469 ? 15.765 12.205 24.211 1 93.53 469 SER B O 1
ATOM 10912 N N . LEU B 1 470 ? 17.193 12.369 22.488 1 95.2 470 LEU B N 1
ATOM 10913 C CA . LEU B 1 470 ? 17.884 13.536 23.026 1 95.2 470 LEU B CA 1
ATOM 10914 C C . LEU B 1 470 ? 17.335 14.821 22.417 1 95.2 470 LEU B C 1
ATOM 10916 O O . LEU B 1 470 ? 17.75 15.919 22.794 1 95.2 470 LEU B O 1
ATOM 10920 N N . LEU B 1 471 ? 16.446 14.672 21.447 1 95.67 471 LEU B N 1
ATOM 10921 C CA . LEU B 1 471 ? 15.86 15.88 20.874 1 95.67 471 LEU B CA 1
ATOM 10922 C C . LEU B 1 471 ? 15.144 16.697 21.944 1 95.67 471 LEU B C 1
ATOM 10924 O O . LEU B 1 471 ? 14.473 16.136 22.814 1 95.67 471 LEU B O 1
ATOM 10928 N N . ASP B 1 472 ? 15.351 17.937 21.895 1 93.91 472 ASP B N 1
ATOM 10929 C CA . ASP B 1 472 ? 14.749 18.823 22.886 1 93.91 472 ASP B CA 1
ATOM 10930 C C . ASP B 1 472 ? 13.286 19.106 22.553 1 93.91 472 ASP B C 1
ATOM 10932 O O . ASP B 1 472 ? 12.922 20.243 22.245 1 93.91 472 ASP B O 1
ATOM 10936 N N . ILE B 1 473 ? 12.44 18.048 22.604 1 91.26 473 ILE B N 1
ATOM 10937 C CA . ILE B 1 473 ? 11.015 18.147 22.306 1 91.26 473 ILE B CA 1
ATOM 10938 C C . ILE B 1 473 ? 10.202 17.798 23.55 1 91.26 473 ILE B C 1
ATOM 10940 O O . ILE B 1 473 ? 10.6 16.939 24.34 1 91.26 473 ILE B O 1
ATOM 10944 N N . ASP B 1 474 ? 9.176 18.574 23.723 1 87.37 474 ASP B N 1
ATOM 10945 C CA . ASP B 1 474 ? 8.167 18.233 24.72 1 87.37 474 ASP B CA 1
ATOM 10946 C C . ASP B 1 474 ? 6.961 17.556 24.072 1 87.37 474 ASP B C 1
ATOM 10948 O O . ASP B 1 474 ? 6.075 18.23 23.541 1 87.37 474 ASP B O 1
ATOM 10952 N N . ASN B 1 475 ? 6.906 16.337 24.159 1 78.69 475 ASN B N 1
ATOM 10953 C CA . ASN B 1 475 ? 5.9 15.54 23.465 1 78.69 475 ASN B CA 1
ATOM 10954 C C . ASN B 1 475 ? 4.489 15.891 23.928 1 78.69 475 ASN B C 1
ATOM 10956 O O . ASN B 1 475 ? 3.516 15.638 23.215 1 78.69 475 ASN B O 1
ATOM 10960 N N . SER B 1 476 ? 4.365 16.394 25.028 1 77.66 476 SER B N 1
ATOM 10961 C CA . SER B 1 476 ? 3.038 16.734 25.532 1 77.66 476 SER B CA 1
ATOM 10962 C C . SER B 1 476 ? 2.517 18.018 24.894 1 77.66 476 SER B C 1
ATOM 10964 O O . SER B 1 476 ? 1.305 18.235 24.827 1 77.66 476 SER B O 1
ATOM 10966 N N . GLN B 1 477 ? 3.626 18.676 24.378 1 79.77 477 GLN B N 1
ATOM 10967 C CA . GLN B 1 477 ? 3.24 19.924 23.728 1 79.77 477 GLN B CA 1
ATOM 10968 C C . GLN B 1 477 ? 2.693 19.668 22.327 1 79.77 477 GLN B C 1
ATOM 10970 O O . GLN B 1 477 ? 3.18 18.786 21.616 1 79.77 477 GLN B O 1
ATOM 10975 N N . GLY B 1 478 ? 1.47 19.888 22.066 1 82.46 478 GLY B N 1
ATOM 10976 C CA . GLY B 1 478 ? 0.959 19.779 20.708 1 82.46 478 GLY B CA 1
ATOM 10977 C C . GLY B 1 478 ? -0.285 18.918 20.606 1 82.46 478 GLY B C 1
ATOM 10978 O O . GLY B 1 478 ? -0.937 18.881 19.56 1 82.46 478 GLY B O 1
ATOM 10979 N N . PHE B 1 479 ? -0.464 18.164 21.624 1 90.2 479 PHE B N 1
ATOM 10980 C CA . PHE B 1 479 ? -1.597 17.248 21.557 1 90.2 479 PHE B CA 1
ATOM 10981 C C . PHE B 1 479 ? -2.836 17.873 22.187 1 90.2 479 PHE B C 1
ATOM 10983 O O . PHE B 1 479 ? -3.662 17.17 22.774 1 90.2 479 PHE B O 1
ATOM 10990 N N . SER B 1 480 ? -2.903 19.212 22.118 1 88.09 480 SER B N 1
ATOM 10991 C CA . SER B 1 480 ? -4.068 19.951 22.593 1 88.09 480 SER B CA 1
ATOM 10992 C C . SER B 1 480 ? -4.387 21.128 21.677 1 88.09 480 SER B C 1
ATOM 10994 O O . SER B 1 480 ? -3.483 21.839 21.233 1 88.09 480 SER B O 1
ATOM 10996 N N . CYS B 1 481 ? -5.583 21.2 21.368 1 89.49 481 CYS B N 1
ATOM 10997 C CA . CYS B 1 481 ? -6.034 22.295 20.517 1 89.49 481 CYS B CA 1
ATOM 10998 C C . CYS B 1 481 ? -6.321 23.544 21.342 1 89.49 481 CYS B C 1
ATOM 11000 O O . CYS B 1 481 ? -7.074 23.491 22.316 1 89.49 481 CYS B O 1
ATOM 11002 N N . PRO B 1 482 ? -5.794 24.637 20.984 1 85.22 482 PRO B N 1
ATOM 11003 C CA . PRO B 1 482 ? -6.051 25.867 21.736 1 85.22 482 PRO B CA 1
ATOM 11004 C C . PRO B 1 482 ? -7.482 26.374 21.567 1 85.22 482 PRO B C 1
ATOM 11006 O O . PRO B 1 482 ? -7.983 27.114 22.417 1 85.22 482 PRO B O 1
ATOM 11009 N N . HIS B 1 483 ? -8.214 25.992 20.534 1 84.3 483 HIS B N 1
ATOM 11010 C CA . HIS B 1 483 ? -9.56 26.474 20.247 1 84.3 483 HIS B CA 1
ATOM 11011 C C . HIS B 1 483 ? -10.612 25.619 20.944 1 84.3 483 HIS B C 1
ATOM 11013 O O . HIS B 1 483 ? -11.647 26.13 21.377 1 84.3 483 HIS B O 1
ATOM 11019 N N . CYS B 1 484 ? -10.53 24.328 20.837 1 78.81 484 CYS B N 1
ATOM 11020 C CA . CYS B 1 484 ? -11.617 23.505 21.354 1 78.81 484 CYS B CA 1
ATOM 11021 C C . CYS B 1 484 ? -11.162 22.697 22.563 1 78.81 484 CYS B C 1
ATOM 11023 O O . CYS B 1 484 ? -11.949 21.95 23.148 1 78.81 484 CYS B O 1
ATOM 11025 N N . GLY B 1 485 ? -9.954 22.656 22.724 1 70.22 485 GLY B N 1
ATOM 11026 C CA . GLY B 1 485 ? -9.495 21.827 23.828 1 70.22 485 GLY B CA 1
ATOM 11027 C C . GLY B 1 485 ? -8.361 22.456 24.615 1 70.22 485 GLY B C 1
ATOM 11028 O O . GLY B 1 485 ? -7.725 23.403 24.148 1 70.22 485 GLY B O 1
ATOM 11029 N N . GLY B 1 486 ? -8.359 22.379 26.088 1 58.62 486 GLY B N 1
ATOM 11030 C CA . GLY B 1 486 ? -7.282 22.731 26.999 1 58.62 486 GLY B CA 1
ATOM 11031 C C . GLY B 1 486 ? -7.189 21.807 28.199 1 58.62 486 GLY B C 1
ATOM 11032 O O . GLY B 1 486 ? -7.875 20.784 28.256 1 58.62 486 GLY B O 1
ATOM 11033 N N . ASP B 1 487 ? -6.187 21.897 28.971 1 55.33 487 ASP B N 1
ATOM 11034 C CA . ASP B 1 487 ? -5.847 21.097 30.144 1 55.33 487 ASP B CA 1
ATOM 11035 C C . ASP B 1 487 ? -7.098 20.732 30.941 1 55.33 487 ASP B C 1
ATOM 11037 O O . ASP B 1 487 ? -7.263 19.583 31.356 1 55.33 487 ASP B O 1
ATOM 11041 N N . GLU B 1 488 ? -8.061 21.583 30.92 1 61.94 488 GLU B N 1
ATOM 11042 C CA . GLU B 1 488 ? -9.153 21.405 31.873 1 61.94 488 GLU B CA 1
ATOM 11043 C C . GLU B 1 488 ? -10.461 21.076 31.159 1 61.94 488 GLU B C 1
ATOM 11045 O O . GLU B 1 488 ? -11.401 20.57 31.775 1 61.94 488 GLU B O 1
ATOM 11050 N N . THR B 1 489 ? -10.502 21.242 29.653 1 77.62 489 THR B N 1
ATOM 11051 C CA . THR B 1 489 ? -11.778 21.047 28.972 1 77.62 489 THR B CA 1
ATOM 11052 C C . THR B 1 489 ? -11.581 20.291 27.661 1 77.62 489 THR B C 1
ATOM 11054 O O . THR B 1 489 ? -11.214 20.885 26.645 1 77.62 489 THR B O 1
ATOM 11057 N N . PRO B 1 490 ? -11.877 18.994 27.643 1 83.52 490 PRO B N 1
ATOM 11058 C CA . PRO B 1 490 ? -11.737 18.205 26.417 1 83.52 490 PRO B CA 1
ATOM 11059 C C . PRO B 1 490 ? -12.626 18.712 25.284 1 83.52 490 PRO B C 1
ATOM 11061 O O . PRO B 1 490 ? -13.562 19.479 25.525 1 83.52 490 PRO B O 1
ATOM 11064 N N . PRO B 1 491 ? -12.277 18.384 24.092 1 90.94 491 PRO B N 1
ATOM 11065 C CA . PRO B 1 491 ? -13.074 18.837 22.95 1 90.94 491 PRO B CA 1
ATOM 11066 C C . PRO B 1 491 ? -14.5 18.29 22.972 1 90.94 491 PRO B C 1
ATOM 11068 O O . PRO B 1 491 ? -14.714 17.128 23.33 1 90.94 491 PRO B O 1
ATOM 11071 N N . GLN B 1 492 ? -15.41 19.085 22.554 1 92.8 492 GLN B N 1
ATOM 11072 C CA . GLN B 1 492 ? -16.818 18.704 22.512 1 92.8 492 GLN B CA 1
ATOM 11073 C C . GLN B 1 492 ? -17.123 17.86 21.278 1 92.8 492 GLN B C 1
ATOM 11075 O O . GLN B 1 492 ? -18.061 17.059 21.283 1 92.8 492 GLN B O 1
ATOM 11080 N N . THR B 1 493 ? -16.352 18.124 20.245 1 95.25 493 THR B N 1
ATOM 11081 C CA . THR B 1 493 ? -16.491 17.371 19.003 1 95.25 493 THR B CA 1
ATOM 11082 C C . THR B 1 493 ? -15.212 16.599 18.693 1 95.25 493 THR B C 1
ATOM 11084 O O . THR B 1 493 ? -14.12 17.171 18.688 1 95.25 493 THR B O 1
ATOM 11087 N N . ILE B 1 494 ? -15.362 15.33 18.47 1 95.22 494 ILE B N 1
ATOM 11088 C CA . ILE B 1 494 ? -14.179 14.532 18.165 1 95.22 494 ILE B CA 1
ATOM 11089 C C . ILE B 1 494 ? -14.383 13.788 16.848 1 95.22 494 ILE B C 1
ATOM 11091 O O . ILE B 1 494 ? -15.507 13.41 16.509 1 95.22 494 ILE B O 1
ATOM 11095 N N . VAL B 1 495 ? -13.363 13.667 16.121 1 96.12 495 VAL B N 1
ATOM 11096 C CA . VAL B 1 495 ? -13.284 12.85 14.915 1 96.12 495 VAL B CA 1
ATOM 11097 C C . VAL B 1 495 ? -12.294 11.707 15.129 1 96.12 495 VAL B C 1
ATOM 11099 O O . VAL B 1 495 ? -11.118 11.942 15.42 1 96.12 495 VAL B O 1
ATOM 11102 N N . CYS B 1 496 ? -12.748 10.468 15.093 1 94.38 496 CYS B N 1
ATOM 11103 C CA . CYS B 1 496 ? -11.839 9.367 15.393 1 94.38 496 CYS B CA 1
ATOM 11104 C C . CYS B 1 496 ? -11.876 8.314 14.293 1 94.38 496 CYS B C 1
ATOM 11106 O O . CYS B 1 496 ? -12.829 8.256 13.514 1 94.38 496 CYS B O 1
ATOM 11108 N N . ASP B 1 497 ? -10.81 7.604 14.165 1 93.15 497 ASP B N 1
ATOM 11109 C CA . ASP B 1 497 ? -10.67 6.574 13.14 1 93.15 497 ASP B CA 1
ATOM 11110 C C . ASP B 1 497 ? -9.492 5.652 13.446 1 93.15 497 ASP B C 1
ATOM 11112 O O . ASP B 1 497 ? -8.599 6.011 14.217 1 93.15 497 ASP B O 1
ATOM 11116 N N . GLY B 1 498 ? -9.648 4.435 12.972 1 89.47 498 GLY B N 1
ATOM 11117 C CA . GLY B 1 498 ? -8.521 3.517 13.002 1 89.47 498 GLY B CA 1
ATOM 11118 C C . GLY B 1 498 ? -7.743 3.483 11.699 1 89.47 498 GLY B C 1
ATOM 11119 O O . GLY B 1 498 ? -8.316 3.669 10.624 1 89.47 498 GLY B O 1
ATOM 11120 N N . THR B 1 499 ? -6.45 3.364 11.8 1 87.89 499 THR B N 1
ATOM 11121 C CA . THR B 1 499 ? -5.621 3.22 10.609 1 87.89 499 THR B CA 1
ATOM 11122 C C . THR B 1 499 ? -4.636 2.066 10.773 1 87.89 499 THR B C 1
ATOM 11124 O O . THR B 1 499 ? -4.218 1.753 11.889 1 87.89 499 THR B O 1
ATOM 11127 N N . SER B 1 500 ? -4.317 1.405 9.672 1 83.59 500 SER B N 1
ATOM 11128 C CA . SER B 1 500 ? -3.426 0.249 9.686 1 83.59 500 SER B CA 1
ATOM 11129 C C . SER B 1 500 ? -1.969 0.675 9.824 1 83.59 500 SER B C 1
ATOM 11131 O O . SER B 1 500 ? -1.235 0.726 8.834 1 83.59 500 SER B O 1
ATOM 11133 N N . LEU B 1 501 ? -1.523 1.108 10.9 1 85.06 501 LEU B N 1
ATOM 11134 C CA . LEU B 1 501 ? -0.151 1.433 11.277 1 85.06 501 LEU B CA 1
ATOM 11135 C C . LEU B 1 501 ? 0.248 0.705 12.556 1 85.06 501 LEU B C 1
ATOM 11137 O O . LEU B 1 501 ? -0.311 0.966 13.624 1 85.06 501 LEU B O 1
ATOM 11141 N N . SER B 1 502 ? 1.007 -0.26 12.33 1 81.93 502 SER B N 1
ATOM 11142 C CA . SER B 1 502 ? 1.391 -1.027 13.511 1 81.93 502 SER B CA 1
ATOM 11143 C C . SER B 1 502 ? 2.71 -1.759 13.29 1 81.93 502 SER B C 1
ATOM 11145 O O . SER B 1 502 ? 3.395 -1.527 12.292 1 81.93 502 SER B O 1
ATOM 11147 N N . PHE B 1 503 ? 3.092 -2.418 14.307 1 79.81 503 PHE B N 1
ATOM 11148 C CA . PHE B 1 503 ? 4.291 -3.247 14.279 1 79.81 503 PHE B CA 1
ATOM 11149 C C . PHE B 1 503 ? 3.933 -4.722 14.416 1 79.81 503 PHE B C 1
ATOM 11151 O O . PHE B 1 503 ? 2.767 -5.066 14.621 1 79.81 503 PHE B O 1
ATOM 11158 N N . GLN B 1 504 ? 4.85 -5.53 14.199 1 74.84 504 GLN B N 1
ATOM 11159 C CA . GLN B 1 504 ? 4.639 -6.974 14.217 1 74.84 504 GLN B CA 1
ATOM 11160 C C . GLN B 1 504 ? 4.234 -7.453 15.608 1 74.84 504 GLN B C 1
ATOM 11162 O O . GLN B 1 504 ? 4.794 -7.006 16.611 1 74.84 504 GLN B O 1
ATOM 11167 N N . ARG B 1 505 ? 3.366 -8.379 15.659 1 74.47 505 ARG B N 1
ATOM 11168 C CA . ARG B 1 505 ? 2.822 -8.929 16.896 1 74.47 505 ARG B CA 1
ATOM 11169 C C . ARG B 1 505 ? 3.926 -9.529 17.761 1 74.47 505 ARG B C 1
ATOM 11171 O O . ARG B 1 505 ? 3.885 -9.424 18.989 1 74.47 505 ARG B O 1
ATOM 11178 N N . ARG B 1 506 ? 4.936 -10.073 17.161 1 65.43 506 ARG B N 1
ATOM 11179 C CA . ARG B 1 506 ? 6.018 -10.735 17.882 1 65.43 506 ARG B CA 1
ATOM 11180 C C . ARG B 1 506 ? 6.846 -9.727 18.672 1 65.43 506 ARG B C 1
ATOM 11182 O O . ARG B 1 506 ? 7.559 -10.098 19.607 1 65.43 506 ARG B O 1
ATOM 11189 N N . MET B 1 507 ? 6.711 -8.574 18.261 1 69.04 507 MET B N 1
ATOM 11190 C CA . MET B 1 507 ? 7.514 -7.525 18.882 1 69.04 507 MET B CA 1
ATOM 11191 C C . MET B 1 507 ? 6.764 -6.88 20.042 1 69.04 507 MET B C 1
ATOM 11193 O O . MET B 1 507 ? 7.23 -5.894 20.617 1 69.04 507 MET B O 1
ATOM 11197 N N . TRP B 1 508 ? 5.494 -7.474 20.254 1 64.43 508 TRP B N 1
ATOM 11198 C CA . TRP B 1 508 ? 4.653 -6.974 21.336 1 64.43 508 TRP B CA 1
ATOM 11199 C C . TRP B 1 508 ? 5.135 -7.495 22.686 1 64.43 508 TRP B C 1
ATOM 11201 O O . TRP B 1 508 ? 4.916 -8.661 23.022 1 64.43 508 TRP B O 1
ATOM 11211 N N . ASP B 1 509 ? 6.108 -6.921 23.181 1 55.76 509 ASP B N 1
ATOM 11212 C CA . ASP B 1 509 ? 6.639 -7.369 24.465 1 55.76 509 ASP B CA 1
ATOM 11213 C C . ASP B 1 509 ? 5.742 -6.92 25.617 1 55.76 509 ASP B C 1
ATOM 11215 O O . ASP B 1 509 ? 6.056 -7.161 26.785 1 55.76 509 ASP B O 1
ATOM 11219 N N . TRP B 1 510 ? 4.734 -6.161 25.298 1 51.3 510 TRP B N 1
ATOM 11220 C CA . TRP B 1 510 ? 4.066 -5.572 26.455 1 51.3 510 TRP B CA 1
ATOM 11221 C C . TRP B 1 510 ? 3.102 -6.567 27.092 1 51.3 510 TRP B C 1
ATOM 11223 O O . TRP B 1 510 ? 2.425 -7.321 26.389 1 51.3 510 TRP B O 1
ATOM 11233 N N . LYS B 1 511 ? 3.504 -6.996 28.178 1 43.91 511 LYS B N 1
ATOM 11234 C CA . LYS B 1 511 ? 2.725 -7.869 29.051 1 43.91 511 LYS B CA 1
ATOM 11235 C C . LYS B 1 511 ? 1.314 -7.325 29.256 1 43.91 511 LYS B C 1
ATOM 11237 O O . LYS B 1 511 ? 1.136 -6.137 29.534 1 43.91 511 LYS B O 1
ATOM 11242 N N . GLU B 1 512 ? 0.417 -7.92 28.659 1 44.56 512 GLU B N 1
ATOM 11243 C CA . GLU B 1 512 ? -0.983 -7.662 28.982 1 44.56 512 GLU B CA 1
ATOM 11244 C C . GLU B 1 512 ? -1.183 -7.513 30.488 1 44.56 512 GLU B C 1
ATOM 11246 O O . GLU B 1 512 ? -0.839 -8.412 31.257 1 44.56 512 GLU B O 1
ATOM 11251 N N . ASN B 1 513 ? -0.872 -6.48 31.04 1 40.2 513 ASN B N 1
ATOM 11252 C CA . ASN B 1 513 ? -1.303 -6.428 32.433 1 40.2 513 ASN B CA 1
ATOM 11253 C C . ASN B 1 513 ? -2.768 -6.827 32.583 1 40.2 513 ASN B C 1
ATOM 11255 O O . ASN B 1 513 ? -3.651 -6.191 32.005 1 40.2 513 ASN B O 1
ATOM 11259 N N . ALA B 1 514 ? -3.024 -8.052 32.766 1 40.97 514 ALA B N 1
ATOM 11260 C CA . ALA B 1 514 ? -4.314 -8.615 33.155 1 40.97 514 ALA B CA 1
ATOM 11261 C C . ALA B 1 514 ? -4.952 -7.802 34.278 1 40.97 514 ALA B C 1
ATOM 11263 O O . ALA B 1 514 ? -4.786 -8.122 35.457 1 40.97 514 ALA B O 1
ATOM 11264 N N . GLY B 1 515 ? -4.803 -6.524 34.353 1 42.65 515 GLY B N 1
ATOM 11265 C CA . GLY B 1 515 ? -5.557 -5.982 35.472 1 42.65 515 GLY B CA 1
ATOM 11266 C C . GLY B 1 515 ? -6.996 -6.462 35.511 1 42.65 515 GLY B C 1
ATOM 11267 O O . GLY B 1 515 ? -7.556 -6.846 34.482 1 42.65 515 GLY B O 1
ATOM 11268 N N . THR B 1 516 ? -7.452 -6.961 36.577 1 45.19 516 THR B N 1
ATOM 11269 C CA . THR B 1 516 ? -8.762 -7.437 37.008 1 45.19 516 THR B CA 1
ATOM 11270 C C . THR B 1 516 ? -9.833 -6.381 36.749 1 45.19 516 THR B C 1
ATOM 11272 O O . THR B 1 516 ? -9.91 -5.379 37.463 1 45.19 516 THR B O 1
ATOM 11275 N N . ASP B 1 517 ? -10.149 -6.1 35.581 1 53.22 517 ASP B N 1
ATOM 11276 C CA . ASP B 1 517 ? -11.257 -5.182 35.342 1 53.22 517 ASP B CA 1
ATOM 11277 C C . ASP B 1 517 ? -12.489 -5.586 36.149 1 53.22 517 ASP B C 1
ATOM 11279 O O . ASP B 1 517 ? -12.843 -6.766 36.202 1 53.22 517 ASP B O 1
ATOM 11283 N N . ASN B 1 518 ? -12.925 -4.71 37.05 1 58.63 518 ASN B N 1
ATOM 11284 C CA . ASN B 1 518 ? -14.15 -4.9 37.818 1 58.63 518 ASN B CA 1
ATOM 11285 C C . ASN B 1 518 ? -15.373 -4.992 36.91 1 58.63 518 ASN B C 1
ATOM 11287 O O . ASN B 1 518 ? -15.5 -4.225 35.954 1 58.63 518 ASN B O 1
ATOM 11291 N N . VAL B 1 519 ? -16.083 -6.014 37.048 1 62.58 519 VAL B N 1
ATOM 11292 C CA . VAL B 1 519 ? -17.341 -6.209 36.335 1 62.58 519 VAL B CA 1
ATOM 11293 C C . VAL B 1 519 ? -18.332 -5.115 36.727 1 62.58 519 VAL B C 1
ATOM 11295 O O . VAL B 1 519 ? -18.618 -4.923 37.911 1 62.58 519 VAL B O 1
ATOM 11298 N N . LEU B 1 520 ? -18.506 -4.21 35.846 1 68.07 520 LEU B N 1
ATOM 11299 C CA . LEU B 1 520 ? -19.51 -3.175 36.065 1 68.07 520 LEU B CA 1
ATOM 11300 C C . LEU B 1 520 ? -20.903 -3.686 35.712 1 68.07 520 LEU B C 1
ATOM 11302 O O . LEU B 1 520 ? -21.105 -4.259 34.639 1 68.07 520 LEU B O 1
ATOM 11306 N N . HIS B 1 521 ? -21.8 -3.812 36.709 1 62.55 521 HIS B N 1
ATOM 11307 C CA . HIS B 1 521 ? -23.183 -4.219 36.487 1 62.55 521 HIS B CA 1
ATOM 11308 C C . HIS B 1 521 ? -24.059 -3.023 36.128 1 62.55 521 HIS B C 1
ATOM 11310 O O . HIS B 1 521 ? -24.744 -2.469 36.99 1 62.55 521 HIS B O 1
ATOM 11316 N N . LEU B 1 522 ? -23.813 -2.471 35.043 1 67.16 522 LEU B N 1
ATOM 11317 C CA . LEU B 1 522 ? -24.662 -1.367 34.608 1 67.16 522 LEU B CA 1
ATOM 11318 C C . LEU B 1 522 ? -25.783 -1.867 33.703 1 67.16 522 LEU B C 1
ATOM 11320 O O . LEU B 1 522 ? -25.627 -2.879 33.016 1 67.16 522 LEU B O 1
ATOM 11324 N N . SER B 1 523 ? -26.987 -1.332 33.933 1 64.83 523 SER B N 1
ATOM 11325 C CA . SER B 1 523 ? -28.136 -1.666 33.097 1 64.83 523 SER B CA 1
ATOM 11326 C C . SER B 1 523 ? -27.91 -1.239 31.65 1 64.83 523 SER B C 1
ATOM 11328 O O . SER B 1 523 ? -27.395 -0.149 31.393 1 64.83 523 SER B O 1
ATOM 11330 N N . SER B 1 524 ? -28.05 -2.266 30.674 1 74.35 524 SER B N 1
ATOM 11331 C CA . SER B 1 524 ? -27.828 -2.057 29.247 1 74.35 524 SER B CA 1
ATOM 11332 C C . SER B 1 524 ? -29.141 -2.089 28.472 1 74.35 524 SER B C 1
ATOM 11334 O O . SER B 1 524 ? -30.139 -2.629 28.954 1 74.35 524 SER B O 1
ATOM 11336 N N . SER B 1 525 ? -29.325 -1.169 27.486 1 79.16 525 SER B N 1
ATOM 11337 C CA . SER B 1 525 ? -30.469 -1.18 26.58 1 79.16 525 SER B CA 1
ATOM 11338 C C . SER B 1 525 ? -30.327 -2.271 25.523 1 79.16 525 SER B C 1
ATOM 11340 O O . SER B 1 525 ? -29.275 -2.397 24.892 1 79.16 525 SER B O 1
ATOM 11342 N N . LYS B 1 526 ? -31.392 -3 25.452 1 81.9 526 LYS B N 1
ATOM 11343 C CA . LYS B 1 526 ? -31.388 -4.087 24.477 1 81.9 526 LYS B CA 1
ATOM 11344 C C . LYS B 1 526 ? -31.787 -3.584 23.092 1 81.9 526 LYS B C 1
ATOM 11346 O O . LYS B 1 526 ? -32.457 -2.558 22.968 1 81.9 526 LYS B O 1
ATOM 11351 N N . TYR B 1 527 ? -31.455 -4.302 22.145 1 85.47 527 TYR B N 1
ATOM 11352 C CA . TYR B 1 527 ? -31.73 -3.981 20.749 1 85.47 527 TYR B CA 1
ATOM 11353 C C . TYR B 1 527 ? -33.226 -3.811 20.512 1 85.47 527 TYR B C 1
ATOM 11355 O O . TYR B 1 527 ? -33.657 -2.832 19.898 1 85.47 527 TYR B O 1
ATOM 11363 N N . SER B 1 528 ? -34.038 -4.698 21.024 1 85.2 528 SER B N 1
ATOM 11364 C CA . SER B 1 528 ? -35.476 -4.71 20.779 1 85.2 528 SER B CA 1
ATOM 11365 C C . SER B 1 528 ? -36.158 -3.51 21.428 1 85.2 528 SER B C 1
ATOM 11367 O O . SER B 1 528 ? -37.251 -3.115 21.02 1 85.2 528 SER B O 1
ATOM 11369 N N . GLU B 1 529 ? -35.474 -2.874 22.313 1 86.36 529 GLU B N 1
ATOM 11370 C CA . GLU B 1 529 ? -36.062 -1.77 23.067 1 86.36 529 GLU B CA 1
ATOM 11371 C C . GLU B 1 529 ? -35.76 -0.428 22.407 1 86.36 529 GLU B C 1
ATOM 11373 O O . GLU B 1 529 ? -36.398 0.58 22.717 1 86.36 529 GLU B O 1
ATOM 11378 N N . ARG B 1 530 ? -34.881 -0.497 21.534 1 91.65 530 ARG B N 1
ATOM 11379 C CA . ARG B 1 530 ? -34.457 0.798 21.013 1 91.65 530 ARG B CA 1
ATOM 11380 C C . ARG B 1 530 ? -34.694 0.888 19.51 1 91.65 530 ARG B C 1
ATOM 11382 O O . ARG B 1 530 ? -34.45 1.931 18.899 1 91.65 530 ARG B O 1
ATOM 11389 N N . THR B 1 531 ? -35.146 -0.146 18.896 1 94.09 531 THR B N 1
ATOM 11390 C CA . THR B 1 531 ? -35.467 -0.157 17.473 1 94.09 531 THR B CA 1
ATOM 11391 C C . THR B 1 531 ? -36.97 -0.004 17.255 1 94.09 531 THR B C 1
ATOM 11393 O O . THR B 1 531 ? -37.771 -0.555 18.013 1 94.09 531 THR B O 1
ATOM 11396 N N . PHE B 1 532 ? -37.388 0.692 16.267 1 95.3 532 PHE B N 1
ATOM 11397 C CA . PHE B 1 532 ? -38.802 0.957 16.03 1 95.3 532 PHE B CA 1
ATOM 11398 C C . PHE B 1 532 ? -39.535 -0.321 15.643 1 95.3 532 PHE B C 1
ATOM 11400 O O . PHE B 1 532 ? -40.573 -0.648 16.221 1 95.3 532 PHE B O 1
ATOM 11407 N N . ILE B 1 533 ? -38.918 -1.035 14.635 1 95.48 533 ILE B N 1
ATOM 11408 C CA . ILE B 1 533 ? -39.479 -2.312 14.207 1 95.48 533 ILE B CA 1
ATOM 11409 C C . ILE B 1 533 ? -38.535 -3.447 14.597 1 95.48 533 ILE B C 1
ATOM 11411 O O . ILE B 1 533 ? -37.577 -3.741 13.878 1 95.48 533 ILE B O 1
ATOM 11415 N N . PRO B 1 534 ? -38.822 -4.097 15.672 1 92.32 534 PRO B N 1
ATOM 11416 C CA . PRO B 1 534 ? -37.928 -5.157 16.146 1 92.32 534 PRO B CA 1
ATOM 11417 C C . PRO B 1 534 ? -37.944 -6.389 15.244 1 92.32 534 PRO B C 1
ATOM 11419 O O . PRO B 1 534 ? -36.943 -7.103 15.15 1 92.32 534 PRO B O 1
ATOM 11422 N N . ASP B 1 535 ? -39.111 -6.562 14.522 1 91.77 535 ASP B N 1
ATOM 11423 C CA . ASP B 1 535 ? -39.23 -7.72 13.642 1 91.77 535 ASP B CA 1
ATOM 11424 C C . ASP B 1 535 ? -38.437 -7.513 12.353 1 91.77 535 ASP B C 1
ATOM 11426 O O . ASP B 1 535 ? -38.783 -6.657 11.536 1 91.77 535 ASP B O 1
ATOM 11430 N N . GLY B 1 536 ? -37.504 -8.347 12.109 1 91.72 536 GLY B N 1
ATOM 11431 C CA . GLY B 1 536 ? -36.594 -8.21 10.983 1 91.72 536 GLY B CA 1
ATOM 11432 C C . GLY B 1 536 ? -37.282 -8.349 9.638 1 91.72 536 GLY B C 1
ATOM 11433 O O . GLY B 1 536 ? -36.942 -7.644 8.686 1 91.72 536 GLY B O 1
ATOM 11434 N N . ALA B 1 537 ? -38.267 -9.246 9.513 1 91.53 537 ALA B N 1
ATOM 11435 C CA . ALA B 1 537 ? -38.986 -9.458 8.26 1 91.53 537 ALA B CA 1
ATOM 11436 C C . ALA B 1 537 ? -39.819 -8.233 7.891 1 91.53 537 ALA B C 1
ATOM 11438 O O . ALA B 1 537 ? -39.834 -7.812 6.732 1 91.53 537 ALA B O 1
ATOM 11439 N N . LEU B 1 538 ? -40.492 -7.75 8.906 1 94.02 538 LEU B N 1
ATOM 11440 C CA . LEU B 1 538 ? -41.314 -6.565 8.685 1 94.02 538 LEU B CA 1
ATOM 11441 C C . LEU B 1 538 ? -40.449 -5.366 8.311 1 94.02 538 LEU B C 1
ATOM 11443 O O . LEU B 1 538 ? -40.836 -4.555 7.466 1 94.02 538 LEU B O 1
ATOM 11447 N N . ARG B 1 539 ? -39.354 -5.245 8.913 1 93.44 539 ARG B N 1
ATOM 11448 C CA . ARG B 1 539 ? -38.422 -4.162 8.616 1 93.44 539 ARG B CA 1
ATOM 11449 C C . ARG B 1 539 ? -37.957 -4.222 7.165 1 93.44 539 ARG B C 1
ATOM 11451 O O . ARG B 1 539 ? -37.873 -3.193 6.492 1 93.44 539 ARG B O 1
ATOM 11458 N N . LYS B 1 540 ? -37.641 -5.384 6.741 1 91.97 540 LYS B N 1
ATOM 11459 C CA . LYS B 1 540 ? -37.187 -5.574 5.366 1 91.97 540 LYS B CA 1
ATOM 11460 C C . LYS B 1 540 ? -38.276 -5.187 4.369 1 91.97 540 LYS B C 1
ATOM 11462 O O . LYS B 1 540 ? -37.988 -4.596 3.326 1 91.97 540 LYS B O 1
ATOM 11467 N N . LEU B 1 541 ? -39.49 -5.524 4.698 1 94.23 541 LEU B N 1
ATOM 11468 C CA . LEU B 1 541 ? -40.608 -5.174 3.829 1 94.23 541 LEU B CA 1
ATOM 11469 C C . LEU B 1 541 ? -40.777 -3.661 3.745 1 94.23 541 LEU B C 1
ATOM 11471 O O . LEU B 1 541 ? -40.986 -3.115 2.659 1 94.23 541 LEU B O 1
ATOM 11475 N N . LEU B 1 542 ? -40.705 -3.049 4.851 1 94.62 542 LEU B N 1
ATOM 11476 C CA . LEU B 1 542 ? -40.853 -1.598 4.856 1 94.62 542 LEU B CA 1
ATOM 11477 C C . LEU B 1 542 ? -39.706 -0.931 4.104 1 94.62 542 LEU B C 1
ATOM 11479 O O . LEU B 1 542 ? -39.907 0.078 3.425 1 94.62 542 LEU B O 1
ATOM 11483 N N . ASN B 1 543 ? -38.538 -1.446 4.321 1 92.54 543 ASN B N 1
ATOM 11484 C CA . ASN B 1 543 ? -37.38 -0.916 3.609 1 92.54 543 ASN B CA 1
ATOM 11485 C C . ASN B 1 543 ? -37.554 -1.026 2.097 1 92.54 543 ASN B C 1
ATOM 11487 O O . ASN B 1 543 ? -37.27 -0.076 1.365 1 92.54 543 ASN B O 1
ATOM 11491 N N . ARG B 1 544 ? -38.027 -2.164 1.65 1 91.9 544 ARG B N 1
ATOM 11492 C CA . ARG B 1 544 ? -38.276 -2.357 0.225 1 91.9 544 ARG B CA 1
ATOM 11493 C C . ARG B 1 544 ? -39.394 -1.442 -0.264 1 91.9 544 ARG B C 1
ATOM 11495 O O . ARG B 1 544 ? -39.341 -0.933 -1.386 1 91.9 544 ARG B O 1
ATOM 11502 N N . TYR B 1 545 ? -40.37 -1.339 0.579 1 92.94 545 TYR B N 1
ATOM 11503 C CA . TYR B 1 545 ? -41.462 -0.428 0.254 1 92.94 545 TYR B CA 1
ATOM 11504 C C . TYR B 1 545 ? -40.948 0.993 0.06 1 92.94 545 TYR B C 1
ATOM 11506 O O . TYR B 1 545 ? -41.354 1.684 -0.877 1 92.94 545 TYR B O 1
ATOM 11514 N N . SER B 1 546 ? -40.076 1.416 0.931 1 90.73 546 SER B N 1
ATOM 11515 C CA . SER B 1 546 ? -39.545 2.775 0.893 1 90.73 546 SER B CA 1
ATOM 11516 C C . SER B 1 546 ? -38.661 2.99 -0.331 1 90.73 546 SER B C 1
ATOM 11518 O O . SER B 1 546 ? -38.595 4.097 -0.869 1 90.73 546 SER B O 1
ATOM 11520 N N . GLY B 1 547 ? -37.95 2.01 -0.733 1 86.19 547 GLY B N 1
ATOM 11521 C CA . GLY B 1 547 ? -37.081 2.117 -1.894 1 86.19 547 GLY B CA 1
ATOM 11522 C C . GLY B 1 547 ? -37.839 2.127 -3.208 1 86.19 547 GLY B C 1
ATOM 11523 O O . GLY B 1 547 ? -37.368 2.689 -4.198 1 86.19 547 GLY B O 1
ATOM 11524 N N . ASP B 1 548 ? -38.974 1.622 -3.189 1 80.54 548 ASP B N 1
ATOM 11525 C CA . ASP B 1 548 ? -39.916 1.612 -4.304 1 80.54 548 ASP B CA 1
ATOM 11526 C C . ASP B 1 548 ? -39.21 1.279 -5.616 1 80.54 548 ASP B C 1
ATOM 11528 O O . ASP B 1 548 ? -39.406 1.962 -6.623 1 80.54 548 ASP B O 1
ATOM 11532 N N . GLY B 1 549 ? -38.239 0.281 -5.59 1 74.72 549 GLY B N 1
ATOM 11533 C CA . GLY B 1 549 ? -37.56 -0.173 -6.793 1 74.72 549 GLY B CA 1
ATOM 11534 C C . GLY B 1 549 ? -36.365 0.686 -7.163 1 74.72 549 GLY B C 1
ATOM 11535 O O . GLY B 1 549 ? -35.686 0.418 -8.156 1 74.72 549 GLY B O 1
ATOM 11536 N N . ARG B 1 550 ? -36.081 1.699 -6.37 1 67.51 550 ARG B N 1
ATOM 11537 C CA . ARG B 1 550 ? -34.99 2.616 -6.683 1 67.51 550 ARG B CA 1
ATOM 11538 C C . ARG B 1 550 ? -33.705 2.202 -5.973 1 67.51 550 ARG B C 1
ATOM 11540 O O . ARG B 1 550 ? -33.737 1.393 -5.043 1 67.51 550 ARG B O 1
ATOM 11547 N N . VAL B 1 551 ? -32.657 2.601 -6.618 1 67.14 551 VAL B N 1
ATOM 11548 C CA . VAL B 1 551 ? -31.353 2.373 -6.004 1 67.14 551 VAL B CA 1
ATOM 11549 C C . VAL B 1 551 ? -31.092 3.433 -4.935 1 67.14 551 VAL B C 1
ATOM 11551 O O . VAL B 1 551 ? -31.13 4.632 -5.22 1 67.14 551 VAL B O 1
ATOM 11554 N N . VAL B 1 552 ? -31.047 3.001 -3.807 1 69.06 552 VAL B N 1
ATOM 11555 C CA . VAL B 1 552 ? -30.733 3.891 -2.694 1 69.06 552 VAL B CA 1
ATOM 11556 C C . VAL B 1 552 ? -29.358 3.543 -2.126 1 69.06 552 VAL B C 1
ATOM 11558 O O . VAL B 1 552 ? -29.123 2.408 -1.704 1 69.06 552 VAL B O 1
ATOM 11561 N N . ARG B 1 553 ? -28.431 4.392 -2.016 1 69.05 553 ARG B N 1
ATOM 11562 C CA . ARG B 1 553 ? -27.076 4.234 -1.5 1 69.05 553 ARG B CA 1
ATOM 11563 C C . ARG B 1 553 ? -26.404 3.001 -2.094 1 69.05 553 ARG B C 1
ATOM 11565 O O . ARG B 1 553 ? -25.847 2.178 -1.363 1 69.05 553 ARG B O 1
ATOM 11572 N N . GLY B 1 554 ? -26.716 2.775 -3.317 1 63.33 554 GLY B N 1
ATOM 11573 C CA . GLY B 1 554 ? -26.03 1.75 -4.088 1 63.33 554 GLY B CA 1
ATOM 11574 C C . GLY B 1 554 ? -26.733 0.406 -4.052 1 63.33 554 GLY B C 1
ATOM 11575 O O . GLY B 1 554 ? -26.28 -0.554 -4.677 1 63.33 554 GLY B O 1
ATOM 11576 N N . VAL B 1 555 ? -27.874 0.289 -3.271 1 69.71 555 VAL B N 1
ATOM 11577 C CA . VAL B 1 555 ? -28.574 -0.985 -3.15 1 69.71 555 VAL B CA 1
ATOM 11578 C C . VAL B 1 555 ? -29.928 -0.9 -3.852 1 69.71 555 VAL B C 1
ATOM 11580 O O . VAL B 1 555 ? -30.692 0.041 -3.628 1 69.71 555 VAL B O 1
ATOM 11583 N N . LYS B 1 556 ? -30.075 -1.732 -4.817 1 74.38 556 LYS B N 1
ATOM 11584 C CA . LYS B 1 556 ? -31.37 -1.797 -5.489 1 74.38 556 LYS B CA 1
ATOM 11585 C C . LYS B 1 556 ? -32.397 -2.532 -4.633 1 74.38 556 LYS B C 1
ATOM 11587 O O . LYS B 1 556 ? -32.171 -3.672 -4.224 1 74.38 556 LYS B O 1
ATOM 11592 N N . ASN B 1 557 ? -33.498 -1.872 -4.213 1 77.18 557 ASN B N 1
ATOM 11593 C CA . ASN B 1 557 ? -34.608 -2.456 -3.467 1 77.18 557 ASN B CA 1
ATOM 11594 C C . ASN B 1 557 ? -35.784 -2.79 -4.381 1 77.18 557 ASN B C 1
ATOM 11596 O O . ASN B 1 557 ? -36.498 -1.893 -4.834 1 77.18 557 ASN B O 1
ATOM 11600 N N . PRO B 1 558 ? -35.958 -4.027 -4.69 1 80.26 558 PRO B N 1
ATOM 11601 C CA . PRO B 1 558 ? -37.062 -4.386 -5.584 1 80.26 558 PRO B CA 1
ATOM 11602 C C . PRO B 1 558 ? -38.426 -3.986 -5.027 1 80.26 558 PRO B C 1
ATOM 11604 O O . PRO B 1 558 ? -38.626 -3.99 -3.81 1 80.26 558 PRO B O 1
ATOM 11607 N N . SER B 1 559 ? -39.417 -3.72 -5.91 1 85.77 559 SER B N 1
ATOM 11608 C CA . SER B 1 559 ? -40.771 -3.338 -5.521 1 85.77 559 SER B CA 1
ATOM 11609 C C . SER B 1 559 ? -41.509 -4.504 -4.871 1 85.77 559 SER B C 1
ATOM 11611 O O . SER B 1 559 ? -41.204 -5.667 -5.143 1 85.77 559 SER B O 1
ATOM 11613 N N . LEU B 1 560 ? -42.444 -4.165 -3.971 1 91.14 560 LEU B N 1
ATOM 11614 C CA . LEU B 1 560 ? -43.201 -5.184 -3.252 1 91.14 560 LEU B CA 1
ATOM 11615 C C . LEU B 1 560 ? -44.324 -5.742 -4.12 1 91.14 560 LEU B C 1
ATOM 11617 O O . LEU B 1 560 ? -44.932 -5.008 -4.902 1 91.14 560 LEU B O 1
ATOM 11621 N N . THR B 1 561 ? -44.577 -7.074 -4.02 1 89.02 561 THR B N 1
ATOM 11622 C CA . THR B 1 561 ? -45.768 -7.678 -4.606 1 89.02 561 THR B CA 1
ATOM 11623 C C . THR B 1 561 ? -47.014 -7.301 -3.81 1 89.02 561 THR B C 1
ATOM 11625 O O . THR B 1 561 ? -46.911 -6.789 -2.693 1 89.02 561 THR B O 1
ATOM 11628 N N . GLU B 1 562 ? -48.256 -7.507 -4.428 1 89.07 562 GLU B N 1
ATOM 11629 C CA . GLU B 1 562 ? -49.504 -7.166 -3.752 1 89.07 562 GLU B CA 1
ATOM 11630 C C . GLU B 1 562 ? -49.675 -7.974 -2.469 1 89.07 562 GLU B C 1
ATOM 11632 O O . GLU B 1 562 ? -50.183 -7.461 -1.469 1 89.07 562 GLU B O 1
ATOM 11637 N N . LYS B 1 563 ? -49.169 -9.158 -2.502 1 90.49 563 LYS B N 1
ATOM 11638 C CA . LYS B 1 563 ? -49.247 -10.001 -1.312 1 90.49 563 LYS B CA 1
ATOM 11639 C C . LYS B 1 563 ? -48.324 -9.485 -0.212 1 90.49 563 LYS B C 1
ATOM 11641 O O . LYS B 1 563 ? -48.701 -9.461 0.962 1 90.49 563 LYS B O 1
ATOM 11646 N N . GLU B 1 564 ? -47.195 -9.066 -0.568 1 93.16 564 GLU B N 1
ATOM 11647 C CA . GLU B 1 564 ? -46.218 -8.55 0.387 1 93.16 564 GLU B CA 1
ATOM 11648 C C . GLU B 1 564 ? -46.683 -7.228 0.991 1 93.16 564 GLU B C 1
ATOM 11650 O O . GLU B 1 564 ? -46.445 -6.962 2.172 1 93.16 564 GLU B O 1
ATOM 11655 N N . LYS B 1 565 ? -47.326 -6.448 0.167 1 94.02 565 LYS B N 1
ATOM 11656 C CA . LYS B 1 565 ? -47.885 -5.189 0.653 1 94.02 565 LYS B CA 1
ATOM 11657 C C . LYS B 1 565 ? -48.971 -5.436 1.696 1 94.02 565 LYS B C 1
ATOM 11659 O O . LYS B 1 565 ? -49.059 -4.714 2.691 1 94.02 565 LYS B O 1
ATOM 11664 N N . GLY B 1 566 ? -49.729 -6.449 1.394 1 93.15 566 GLY B N 1
ATOM 11665 C CA . GLY B 1 566 ? -50.737 -6.827 2.372 1 93.15 566 GLY B CA 1
ATOM 11666 C C . GLY B 1 566 ? -50.147 -7.255 3.702 1 93.15 566 GLY B C 1
ATOM 11667 O O . GLY B 1 566 ? -50.648 -6.871 4.762 1 93.15 566 GLY B O 1
ATOM 11668 N N . CYS B 1 567 ? -49.102 -7.984 3.675 1 94.59 567 CYS B N 1
ATOM 11669 C CA . CYS B 1 567 ? -48.41 -8.425 4.881 1 94.59 567 CYS B CA 1
ATOM 11670 C C . CYS B 1 567 ? -47.806 -7.241 5.626 1 94.59 567 CYS B C 1
ATOM 11672 O O . CYS B 1 567 ? -47.83 -7.199 6.858 1 94.59 567 CYS B O 1
ATOM 11674 N N . LEU B 1 568 ? -47.283 -6.313 4.913 1 96.01 568 LEU B N 1
ATOM 11675 C CA . LEU B 1 568 ? -46.698 -5.112 5.499 1 96.01 568 LEU B CA 1
ATOM 11676 C C . LEU B 1 568 ? -47.751 -4.305 6.251 1 96.01 568 LEU B C 1
ATOM 11678 O O . LEU B 1 568 ? -47.544 -3.93 7.407 1 96.01 568 LEU B O 1
ATOM 11682 N N . LEU B 1 569 ? -48.886 -4.095 5.587 1 95.75 569 LEU B N 1
ATOM 11683 C CA . LEU B 1 569 ? -49.936 -3.274 6.179 1 95.75 569 LEU B CA 1
ATOM 11684 C C . LEU B 1 569 ? -50.517 -3.945 7.419 1 95.75 569 LEU B C 1
ATOM 11686 O O . LEU B 1 569 ? -50.795 -3.278 8.419 1 95.75 569 LEU B O 1
ATOM 11690 N N . LYS B 1 570 ? -50.605 -5.263 7.358 1 94.22 570 LYS B N 1
ATOM 11691 C CA . LYS B 1 570 ? -51.116 -5.994 8.515 1 94.22 570 LYS B CA 1
ATOM 11692 C C . LYS B 1 570 ? -50.14 -5.922 9.686 1 94.22 570 LYS B C 1
ATOM 11694 O O . LYS B 1 570 ? -50.547 -5.692 10.826 1 94.22 570 LYS B O 1
ATOM 11699 N N . GLY B 1 571 ? -48.934 -6.127 9.389 1 95.07 571 GLY B N 1
ATOM 11700 C CA . GLY B 1 571 ? -47.911 -6.083 10.421 1 95.07 571 GLY B CA 1
ATOM 11701 C C . GLY B 1 571 ? -47.765 -4.713 11.058 1 95.07 571 GLY B C 1
ATOM 11702 O O . GLY B 1 571 ? -47.616 -4.602 12.277 1 95.07 571 GLY B O 1
ATOM 11703 N N . VAL B 1 572 ? -47.811 -3.674 10.312 1 95.61 572 VAL B N 1
ATOM 11704 C CA . VAL B 1 572 ? -47.639 -2.305 10.787 1 95.61 572 VAL B CA 1
ATOM 11705 C C . VAL B 1 572 ? -48.852 -1.889 11.615 1 95.61 572 VAL B C 1
ATOM 11707 O O . VAL B 1 572 ? -48.721 -1.144 12.589 1 95.61 572 VAL B O 1
ATOM 11710 N N . LYS B 1 573 ? -49.978 -2.368 11.183 1 95.18 573 LYS B N 1
ATOM 11711 C CA . LYS B 1 573 ? -51.192 -2.042 11.926 1 95.18 573 LYS B CA 1
ATOM 11712 C C . LYS B 1 573 ? -51.089 -2.502 13.377 1 95.18 573 LYS B C 1
ATOM 11714 O O . LYS B 1 573 ? -51.506 -1.788 14.291 1 95.18 573 LYS B O 1
ATOM 11719 N N . GLU B 1 574 ? -50.505 -3.625 13.553 1 93.84 574 GLU B N 1
ATOM 11720 C CA . GLU B 1 574 ? -50.349 -4.181 14.894 1 93.84 574 GLU B CA 1
ATOM 11721 C C . GLU B 1 574 ? -49.274 -3.436 15.679 1 93.84 574 GLU B C 1
ATOM 11723 O O . GLU B 1 574 ? -49.384 -3.277 16.897 1 93.84 574 GLU B O 1
ATOM 11728 N N . LEU B 1 575 ? -48.334 -2.968 15.047 1 93.89 575 LEU B N 1
ATOM 11729 C CA . LEU B 1 575 ? -47.172 -2.368 15.694 1 93.89 575 LEU B CA 1
ATOM 11730 C C . LEU B 1 575 ? -47.424 -0.897 16.009 1 93.89 575 LEU B C 1
ATOM 11732 O O . LEU B 1 575 ? -47.123 -0.433 17.111 1 93.89 575 LEU B O 1
ATOM 11736 N N . SER B 1 576 ? -47.953 -0.126 15.01 1 94.83 576 SER B N 1
ATOM 11737 C CA . SER B 1 576 ? -48.123 1.319 15.122 1 94.83 576 SER B CA 1
ATOM 11738 C C . SER B 1 576 ? -49.306 1.802 14.288 1 94.83 576 SER B C 1
ATOM 11740 O O . SER B 1 576 ? -49.208 1.906 13.064 1 94.83 576 SER B O 1
ATOM 11742 N N . PRO B 1 577 ? -50.286 2.165 14.896 1 92 577 PRO B N 1
ATOM 11743 C CA . PRO B 1 577 ? -51.442 2.69 14.165 1 92 577 PRO B CA 1
ATOM 11744 C C . PRO B 1 577 ? -51.123 3.971 13.398 1 92 577 PRO B C 1
ATOM 11746 O O . PRO B 1 577 ? -51.683 4.208 12.325 1 92 577 PRO B O 1
ATOM 11749 N N . ALA B 1 578 ? -50.261 4.694 13.976 1 92.2 578 ALA B N 1
ATOM 11750 C CA . ALA B 1 578 ? -49.915 5.957 13.328 1 92.2 578 ALA B CA 1
ATOM 11751 C C . ALA B 1 578 ? -49.21 5.715 11.997 1 92.2 578 ALA B C 1
ATOM 11753 O O . ALA B 1 578 ? -49.531 6.355 10.992 1 92.2 578 ALA B O 1
ATOM 11754 N N . LEU B 1 579 ? -48.245 4.753 11.985 1 94.73 579 LEU B N 1
ATOM 11755 C CA . LEU B 1 579 ? -47.534 4.435 10.752 1 94.73 579 LEU B CA 1
ATOM 11756 C C . LEU B 1 579 ? -48.472 3.798 9.732 1 94.73 579 LEU B C 1
ATOM 11758 O O . LEU B 1 579 ? -48.348 4.044 8.53 1 94.73 579 LEU B O 1
ATOM 11762 N N . HIS B 1 580 ? -49.406 3.03 10.253 1 94.69 580 HIS B N 1
ATOM 11763 C CA . HIS B 1 580 ? -50.395 2.414 9.376 1 94.69 580 HIS B CA 1
ATOM 11764 C C . HIS B 1 580 ? -51.216 3.471 8.644 1 94.69 580 HIS B C 1
ATOM 11766 O O . HIS B 1 580 ? -51.458 3.352 7.441 1 94.69 580 HIS B O 1
ATOM 11772 N N . SER B 1 581 ? -51.614 4.441 9.338 1 91.67 581 SER B N 1
ATOM 11773 C CA . SER B 1 581 ? -52.399 5.522 8.749 1 91.67 581 SER B CA 1
ATOM 11774 C C . SER B 1 581 ? -51.608 6.256 7.672 1 91.67 581 SER B C 1
ATOM 11776 O O . SER B 1 581 ? -52.161 6.635 6.638 1 91.67 581 SER B O 1
ATOM 11778 N N . ILE B 1 582 ? -50.378 6.492 7.911 1 91.89 582 ILE B N 1
ATOM 11779 C CA . ILE B 1 582 ? -49.52 7.177 6.95 1 91.89 582 ILE B CA 1
ATOM 11780 C C . ILE B 1 582 ? -49.37 6.324 5.692 1 91.89 582 ILE B C 1
ATOM 11782 O O . ILE B 1 582 ? -49.47 6.833 4.574 1 91.89 582 ILE B O 1
ATOM 11786 N N . LEU B 1 583 ? -49.2 5.024 5.891 1 93.19 583 LEU B N 1
ATOM 11787 C CA . LEU B 1 583 ? -49.049 4.13 4.748 1 93.19 583 LEU B CA 1
ATOM 11788 C C . LEU B 1 583 ? -50.331 4.081 3.925 1 93.19 583 LEU B C 1
ATOM 11790 O O . LEU B 1 583 ? -50.282 4.004 2.695 1 93.19 583 LEU B O 1
ATOM 11794 N N . LEU B 1 584 ? -51.452 4.173 4.551 1 91.07 584 LEU B N 1
ATOM 11795 C CA . LEU B 1 584 ? -52.728 4.198 3.843 1 91.07 584 LEU B CA 1
ATOM 11796 C C . LEU B 1 584 ? -52.861 5.466 3.008 1 91.07 584 LEU B C 1
ATOM 11798 O O . LEU B 1 584 ? -53.351 5.421 1.877 1 91.07 584 LEU B O 1
ATOM 11802 N N . SER B 1 585 ? -52.431 6.48 3.594 1 88.21 585 SER B N 1
ATOM 11803 C CA . SER B 1 585 ? -52.478 7.745 2.868 1 88.21 585 SER B CA 1
ATOM 11804 C C . SER B 1 585 ? -51.589 7.705 1.63 1 88.21 585 SER B C 1
ATOM 11806 O O . SER B 1 585 ? -51.921 8.297 0.601 1 88.21 585 SER B O 1
ATOM 11808 N N . ILE B 1 586 ? -50.436 7.096 1.774 1 89.06 586 ILE B N 1
ATOM 11809 C CA . ILE B 1 586 ? -49.492 6.985 0.668 1 89.06 586 ILE B CA 1
ATOM 11810 C C . ILE B 1 586 ? -50.089 6.115 -0.436 1 89.06 586 ILE B C 1
ATOM 11812 O O . ILE B 1 586 ? -49.924 6.406 -1.623 1 89.06 586 ILE B O 1
ATOM 11816 N N . GLU B 1 587 ? -50.805 5.092 -0.033 1 87.73 587 GLU B N 1
ATOM 11817 C CA . GLU B 1 587 ? -51.416 4.194 -1.008 1 87.73 587 GLU B CA 1
ATOM 11818 C C . GLU B 1 587 ? -52.563 4.879 -1.747 1 87.73 587 GLU B C 1
ATOM 11820 O O . GLU B 1 587 ? -52.837 4.565 -2.907 1 87.73 587 GLU B O 1
ATOM 11825 N N . GLU B 1 588 ? -53.146 5.795 -1.11 1 85.29 588 GLU B N 1
ATOM 11826 C CA . GLU B 1 588 ? -54.239 6.547 -1.718 1 85.29 588 GLU B CA 1
ATOM 11827 C C . GLU B 1 588 ? -53.712 7.596 -2.693 1 85.29 588 GLU B C 1
ATOM 11829 O O . GLU B 1 588 ? -54.302 7.818 -3.753 1 85.29 588 GLU B O 1
ATOM 11834 N N . ASP B 1 589 ? -52.647 8.267 -2.255 1 81.6 589 ASP B N 1
ATOM 11835 C CA . ASP B 1 589 ? -52.025 9.298 -3.08 1 81.6 589 ASP B CA 1
ATOM 11836 C C . ASP B 1 589 ? -50.513 9.098 -3.162 1 81.6 589 ASP B C 1
ATOM 11838 O O . ASP B 1 589 ? -49.791 9.382 -2.204 1 81.6 589 ASP B O 1
ATOM 11842 N N . ARG B 1 590 ? -50.072 8.719 -4.251 1 78.14 590 ARG B N 1
ATOM 11843 C CA . ARG B 1 590 ? -48.672 8.353 -4.438 1 78.14 590 ARG B CA 1
ATOM 11844 C C . ARG B 1 590 ? -47.771 9.581 -4.369 1 78.14 590 ARG B C 1
ATOM 11846 O O . ARG B 1 590 ? -46.569 9.463 -4.12 1 78.14 590 ARG B O 1
ATOM 11853 N N . HIS B 1 591 ? -48.33 10.718 -4.503 1 72.56 591 HIS B N 1
ATOM 11854 C CA . HIS B 1 591 ? -47.53 11.934 -4.422 1 72.56 591 HIS B CA 1
ATOM 11855 C C . HIS B 1 591 ? -46.999 12.152 -3.009 1 72.56 591 HIS B C 1
ATOM 11857 O O . HIS B 1 591 ? -45.957 12.784 -2.823 1 72.56 591 HIS B O 1
ATOM 11863 N N . VAL B 1 592 ? -47.707 11.58 -2.096 1 80.13 592 VAL B N 1
ATOM 11864 C CA . VAL B 1 592 ? -47.352 11.718 -0.688 1 80.13 592 VAL B CA 1
ATOM 11865 C C . VAL B 1 592 ? -46.129 10.858 -0.376 1 80.13 592 VAL B C 1
ATOM 11867 O O . VAL B 1 592 ? -45.398 11.13 0.579 1 80.13 592 VAL B O 1
ATOM 11870 N N . PHE B 1 593 ? -45.898 9.93 -1.19 1 84.93 593 PHE B N 1
ATOM 11871 C CA . PHE B 1 593 ? -44.822 8.97 -0.972 1 84.93 593 PHE B CA 1
ATOM 11872 C C . PHE B 1 593 ? -43.472 9.673 -0.918 1 84.93 593 PHE B C 1
ATOM 11874 O O . PHE B 1 593 ? -42.659 9.401 -0.031 1 84.93 593 PHE B O 1
ATOM 11881 N N . LYS B 1 594 ? -43.214 10.573 -1.791 1 77.15 594 LYS B N 1
ATOM 11882 C CA . LYS B 1 594 ? -41.924 11.248 -1.909 1 77.15 594 LYS B CA 1
ATOM 11883 C C . LYS B 1 594 ? -41.603 12.044 -0.647 1 77.15 594 LYS B C 1
ATOM 11885 O O . LYS B 1 594 ? -40.436 12.18 -0.273 1 77.15 594 LYS B O 1
ATOM 11890 N N . HIS B 1 595 ? -42.669 12.406 0.053 1 82.96 595 HIS B N 1
ATOM 11891 C CA . HIS B 1 595 ? -42.498 13.237 1.24 1 82.96 595 HIS B CA 1
ATOM 11892 C C . HIS B 1 595 ? -42.071 12.4 2.441 1 82.96 595 HIS B C 1
ATOM 11894 O O . HIS B 1 595 ? -41.4 12.901 3.345 1 82.96 595 HIS B O 1
ATOM 11900 N N . PHE B 1 596 ? -42.436 11.179 2.364 1 90.2 596 PHE B N 1
ATOM 11901 C CA . PHE B 1 596 ? -42.219 10.358 3.549 1 90.2 596 PHE B CA 1
ATOM 11902 C C . PHE B 1 596 ? -41.159 9.295 3.285 1 90.2 596 PHE B C 1
ATOM 11904 O O . PHE B 1 596 ? -40.803 8.529 4.183 1 90.2 596 PHE B O 1
ATOM 11911 N N . GLN B 1 597 ? -40.673 9.273 2.165 1 89.59 597 GLN B N 1
ATOM 11912 C CA . GLN B 1 597 ? -39.777 8.198 1.75 1 89.59 597 GLN B CA 1
ATOM 11913 C C . GLN B 1 597 ? -38.586 8.079 2.696 1 89.59 597 GLN B C 1
ATOM 11915 O O . GLN B 1 597 ? -38.299 6.995 3.208 1 89.59 597 GLN B O 1
ATOM 11920 N N . ARG B 1 598 ? -37.855 9.145 2.983 1 91.13 598 ARG B N 1
ATOM 11921 C CA . ARG B 1 598 ? -36.651 9.114 3.808 1 91.13 598 ARG B CA 1
ATOM 11922 C C . ARG B 1 598 ? -36.989 8.779 5.257 1 91.13 598 ARG B C 1
ATOM 11924 O O . ARG B 1 598 ? -36.212 8.11 5.942 1 91.13 598 ARG B O 1
ATOM 11931 N N . LEU B 1 599 ? -38.133 9.268 5.683 1 94.07 599 LEU B N 1
ATOM 11932 C CA . LEU B 1 599 ? -38.577 8.905 7.024 1 94.07 599 LEU B CA 1
ATOM 11933 C C . LEU B 1 599 ? -38.829 7.405 7.126 1 94.07 599 LEU B C 1
ATOM 11935 O O . LEU B 1 599 ? -38.415 6.766 8.096 1 94.07 599 LEU B O 1
ATOM 11939 N N . LEU B 1 600 ? -39.502 6.885 6.087 1 94.19 600 LEU B N 1
ATOM 11940 C CA . LEU B 1 600 ? -39.78 5.453 6.073 1 94.19 600 LEU B CA 1
ATOM 11941 C C . LEU B 1 600 ? -38.485 4.648 6.053 1 94.19 600 LEU B C 1
ATOM 11943 O O . LEU B 1 600 ? -38.396 3.593 6.685 1 94.19 600 LEU B O 1
ATOM 11947 N N . MET B 1 601 ? -37.582 5.189 5.417 1 93.37 601 MET B N 1
ATOM 11948 C CA . MET B 1 601 ? -36.282 4.526 5.365 1 93.37 601 MET B CA 1
ATOM 11949 C C . MET B 1 601 ? -35.627 4.505 6.742 1 93.37 601 MET B C 1
ATOM 11951 O O . MET B 1 601 ? -35.017 3.507 7.129 1 93.37 601 MET B O 1
ATOM 11955 N N . CYS B 1 602 ? -35.709 5.539 7.456 1 95.24 602 CYS B N 1
ATOM 11956 C CA . CYS B 1 602 ? -35.15 5.612 8.802 1 95.24 602 CYS B CA 1
ATOM 11957 C C . CYS B 1 602 ? -35.846 4.629 9.735 1 95.24 602 CYS B C 1
ATOM 11959 O O . CYS B 1 602 ? -35.194 3.964 10.542 1 95.24 602 CYS B O 1
ATOM 11961 N N . LEU B 1 603 ? -37.116 4.557 9.549 1 95.53 603 LEU B N 1
ATOM 11962 C CA . LEU B 1 603 ? -37.907 3.712 10.437 1 95.53 603 LEU B CA 1
ATOM 11963 C C . LEU B 1 603 ? -37.641 2.236 10.162 1 95.53 603 LEU B C 1
ATOM 11965 O O . LEU B 1 603 ? -37.838 1.391 11.038 1 95.53 603 LEU B O 1
ATOM 11969 N N . SER B 1 604 ? -37.26 1.958 8.945 1 94.14 604 SER B N 1
ATOM 11970 C CA . SER B 1 604 ? -36.994 0.573 8.57 1 94.14 604 SER B CA 1
ATOM 11971 C C . SER B 1 604 ? -35.57 0.166 8.933 1 94.14 604 SER B C 1
ATOM 11973 O O . SER B 1 604 ? -35.183 -0.99 8.747 1 94.14 604 SER B O 1
ATOM 11975 N N . SER B 1 605 ? -34.785 1.025 9.445 1 93.34 605 SER B N 1
ATOM 11976 C CA . SER B 1 605 ? -33.4 0.741 9.804 1 93.34 605 SER B CA 1
ATOM 11977 C C . SER B 1 605 ? -33.311 0.03 11.15 1 93.34 605 SER B C 1
ATOM 11979 O O . SER B 1 605 ? -34.182 0.2 12.006 1 93.34 605 SER B O 1
ATOM 11981 N N . PRO B 1 606 ? -32.297 -0.756 11.299 1 93.27 606 PRO B N 1
ATOM 11982 C CA . PRO B 1 606 ? -32.102 -1.417 12.592 1 93.27 606 PRO B CA 1
ATOM 11983 C C . PRO B 1 606 ? -31.433 -0.511 13.623 1 93.27 606 PRO B C 1
ATOM 11985 O O . PRO B 1 606 ? -31.144 -0.947 14.74 1 93.27 606 PRO B O 1
ATOM 11988 N N . SER B 1 607 ? -31.274 0.724 13.335 1 94.79 607 SER B N 1
ATOM 11989 C CA . SER B 1 607 ? -30.605 1.675 14.216 1 94.79 607 SER B CA 1
ATOM 11990 C C . SER B 1 607 ? -31.523 2.118 15.351 1 94.79 607 SER B C 1
ATOM 11992 O O . SER B 1 607 ? -32.748 2.074 15.218 1 94.79 607 SER B O 1
ATOM 11994 N N . PRO B 1 608 ? -30.884 2.441 16.452 1 95.16 608 PRO B N 1
ATOM 11995 C CA . PRO B 1 608 ? -31.716 2.958 17.541 1 95.16 608 PRO B CA 1
ATOM 11996 C C . PRO B 1 608 ? -32.513 4.197 17.138 1 95.16 608 PRO B C 1
ATOM 11998 O O . PRO B 1 608 ? -32.006 5.05 16.405 1 95.16 608 PRO B O 1
ATOM 12001 N N . VAL B 1 609 ? -33.7 4.325 17.639 1 96.1 609 VAL B N 1
ATOM 12002 C CA . VAL B 1 609 ? -34.591 5.431 17.308 1 96.1 609 VAL B CA 1
ATOM 12003 C C . VAL B 1 609 ? -34.006 6.741 17.831 1 96.1 609 VAL B C 1
ATOM 12005 O O . VAL B 1 609 ? -34.254 7.809 17.265 1 96.1 609 VAL B O 1
ATOM 12008 N N . CYS B 1 610 ? -33.18 6.649 18.89 1 94.73 610 CYS B N 1
ATOM 12009 C CA . CYS B 1 610 ? -32.627 7.862 19.482 1 94.73 610 CYS B CA 1
ATOM 12010 C C . CYS B 1 610 ? -31.599 8.501 18.557 1 94.73 610 CYS B C 1
ATOM 12012 O O . CYS B 1 610 ? -31.174 9.635 18.783 1 94.73 610 CYS B O 1
ATOM 12014 N N . SER B 1 611 ? -31.164 7.823 17.497 1 94.49 611 SER B N 1
ATOM 12015 C CA . SER B 1 611 ? -30.32 8.455 16.488 1 94.49 611 SER B CA 1
ATOM 12016 C C . SER B 1 611 ? -31.122 9.427 15.628 1 94.49 611 SER B C 1
ATOM 12018 O O . SER B 1 611 ? -30.578 10.412 15.125 1 94.49 611 SER B O 1
ATOM 12020 N N . LEU B 1 612 ? -32.369 9.135 15.438 1 95.2 612 LEU B N 1
ATOM 12021 C CA . LEU B 1 612 ? -33.278 9.945 14.634 1 95.2 612 LEU B CA 1
ATOM 12022 C C . LEU B 1 612 ? -33.918 11.043 15.477 1 95.2 612 LEU B C 1
ATOM 12024 O O . LEU B 1 612 ? -34.009 12.193 15.041 1 95.2 612 LEU B O 1
ATOM 12028 N N . ILE B 1 613 ? -34.391 10.614 16.642 1 95.25 613 ILE B N 1
ATOM 12029 C CA . ILE B 1 613 ? -35.013 11.507 17.614 1 95.25 613 ILE B CA 1
ATOM 12030 C C . ILE B 1 613 ? -34.137 11.602 18.861 1 95.25 613 ILE B C 1
ATOM 12032 O O . ILE B 1 613 ? -34.258 10.786 19.777 1 95.25 613 ILE B O 1
ATOM 12036 N N . ARG B 1 614 ? -33.369 12.574 18.921 1 92.53 614 ARG B N 1
ATOM 12037 C CA . ARG B 1 614 ? -32.442 12.732 20.037 1 92.53 614 ARG B CA 1
ATOM 12038 C C . ARG B 1 614 ? -33.171 13.191 21.295 1 92.53 614 ARG B C 1
ATOM 12040 O O . ARG B 1 614 ? -33.902 14.184 21.267 1 92.53 614 ARG B O 1
ATOM 12047 N N . PRO B 1 615 ? -32.954 12.549 22.385 1 91.74 615 PRO B N 1
ATOM 12048 C CA . PRO B 1 615 ? -33.751 12.822 23.583 1 91.74 615 PRO B CA 1
ATOM 12049 C C . PRO B 1 615 ? -33.287 14.072 24.327 1 91.74 615 PRO B C 1
ATOM 12051 O O . PRO B 1 615 ? -32.716 13.97 25.416 1 91.74 615 PRO B O 1
ATOM 12054 N N . THR B 1 616 ? -33.557 15.16 23.859 1 92.85 616 THR B N 1
ATOM 12055 C CA . THR B 1 616 ? -33.28 16.435 24.511 1 92.85 616 THR B CA 1
ATOM 12056 C C . THR B 1 616 ? -34.577 17.175 24.826 1 92.85 616 THR B C 1
ATOM 12058 O O . THR B 1 616 ? -35.633 16.847 24.281 1 92.85 616 THR B O 1
ATOM 12061 N N . GLN B 1 617 ? -34.449 18.094 25.661 1 91.81 617 GLN B N 1
ATOM 12062 C CA . GLN B 1 617 ? -35.621 18.869 26.054 1 91.81 617 GLN B CA 1
ATOM 12063 C C . GLN B 1 617 ? -36.188 19.647 24.87 1 91.81 617 GLN B C 1
ATOM 12065 O O . GLN B 1 617 ? -37.406 19.716 24.691 1 91.81 617 GLN B O 1
ATOM 12070 N N . GLU B 1 618 ? -35.356 20.111 24.086 1 93.37 618 GLU B N 1
ATOM 12071 C CA . GLU B 1 618 ? -35.771 20.884 22.919 1 93.37 618 GLU B CA 1
ATOM 12072 C C . GLU B 1 618 ? -36.556 20.021 21.935 1 93.37 618 GLU B C 1
ATOM 12074 O O . GLU B 1 618 ? -37.581 20.453 21.403 1 93.37 618 GLU B O 1
ATOM 12079 N N . VAL B 1 619 ? -36.1 18.849 21.77 1 95.04 619 VAL B N 1
ATOM 12080 C CA . VAL B 1 619 ? -36.749 17.94 20.831 1 95.04 619 VAL B CA 1
ATOM 12081 C C . VAL B 1 619 ? -38.099 17.497 21.39 1 95.04 619 VAL B C 1
ATOM 12083 O O . VAL B 1 619 ? -39.085 17.412 20.653 1 95.04 619 VAL B O 1
ATOM 12086 N N . GLY B 1 620 ? -38.124 17.307 22.681 1 94.34 620 GLY B N 1
ATOM 12087 C CA . GLY B 1 620 ? -39.39 16.977 23.318 1 94.34 620 GLY B CA 1
ATOM 12088 C C . GLY B 1 620 ? -40.444 18.053 23.141 1 94.34 620 GLY B C 1
ATOM 12089 O O . GLY B 1 620 ? -41.601 17.752 22.837 1 94.34 620 GLY B O 1
ATOM 12090 N N . GLN B 1 621 ? -40.034 19.232 23.22 1 94.27 621 GLN B N 1
ATOM 12091 C CA . GLN B 1 621 ? -40.945 20.362 23.068 1 94.27 621 GLN B CA 1
ATOM 12092 C C . GLN B 1 621 ? -41.424 20.492 21.626 1 94.27 621 GLN B C 1
ATOM 12094 O O . GLN B 1 621 ? -42.586 20.823 21.38 1 94.27 621 GLN B O 1
ATOM 12099 N N . LEU B 1 622 ? -40.551 20.237 20.734 1 93.96 622 LEU B N 1
ATOM 12100 C CA . LEU B 1 622 ? -40.915 20.294 19.323 1 93.96 622 LEU B CA 1
ATOM 12101 C C . LEU B 1 622 ? -41.946 19.223 18.983 1 93.96 622 LEU B C 1
ATOM 12103 O O . LEU B 1 622 ? -42.919 19.493 18.276 1 93.96 622 LEU B O 1
ATOM 12107 N N . ILE B 1 623 ? -41.715 18.036 19.487 1 94.32 623 ILE B N 1
ATOM 12108 C CA . ILE B 1 623 ? -42.62 16.924 19.214 1 94.32 623 ILE B CA 1
ATOM 12109 C C . ILE B 1 623 ? -43.991 17.213 19.822 1 94.32 623 ILE B C 1
ATOM 12111 O O . ILE B 1 623 ? -45.022 16.938 19.204 1 94.32 623 ILE B O 1
ATOM 12115 N N . GLU B 1 624 ? -44.003 17.854 20.935 1 92.79 624 GLU B N 1
ATOM 12116 C CA . GLU B 1 624 ? -45.26 18.243 21.567 1 92.79 624 GLU B CA 1
ATOM 12117 C C . GLU B 1 624 ? -46.002 19.28 20.728 1 92.79 624 GLU B C 1
ATOM 12119 O O . GLU B 1 624 ? -47.222 19.2 20.57 1 92.79 624 GLU B O 1
ATOM 12124 N N . SER B 1 625 ? -45.276 20.153 20.214 1 91.88 625 SER B N 1
ATOM 12125 C CA . SER B 1 625 ? -45.873 21.185 19.372 1 91.88 625 SER B CA 1
ATOM 12126 C C . SER B 1 625 ? -46.484 20.584 18.111 1 91.88 625 SER B C 1
ATOM 12128 O O . SER B 1 625 ? -47.585 20.963 17.706 1 91.88 625 SER B O 1
ATOM 12130 N N . ILE B 1 626 ? -45.811 19.638 17.528 1 91.12 626 ILE B N 1
ATOM 12131 C CA . ILE B 1 626 ? -46.295 18.998 16.309 1 91.12 626 ILE B CA 1
ATOM 12132 C C . ILE B 1 626 ? -47.524 18.149 16.625 1 91.12 626 ILE B C 1
ATOM 12134 O O . ILE B 1 626 ? -48.495 18.144 15.864 1 91.12 626 ILE B O 1
ATOM 12138 N N . SER B 1 627 ? -47.467 17.51 17.738 1 89.39 627 SER B N 1
ATOM 12139 C CA . SER B 1 627 ? -48.574 16.647 18.139 1 89.39 627 SER B CA 1
ATOM 12140 C C . SER B 1 627 ? -49.83 17.46 18.431 1 89.39 627 SER B C 1
ATOM 12142 O O . SER B 1 627 ? -50.948 16.974 18.243 1 89.39 627 SER B O 1
ATOM 12144 N N . ARG B 1 628 ? -49.643 18.718 18.804 1 87.8 628 ARG B N 1
ATOM 12145 C CA . ARG B 1 628 ? -50.77 19.599 19.096 1 87.8 628 ARG B CA 1
ATOM 12146 C C . ARG B 1 628 ? -51.312 20.235 17.82 1 87.8 628 ARG B C 1
ATOM 12148 O O . ARG B 1 628 ? -52.356 20.891 17.842 1 87.8 628 ARG B O 1
ATOM 12155 N N . GLY B 1 629 ? -50.653 20.077 16.71 1 84.71 629 GLY B N 1
ATOM 12156 C CA . GLY B 1 629 ? -51.118 20.593 15.433 1 84.71 629 GLY B CA 1
ATOM 12157 C C . GLY B 1 629 ? -50.601 21.986 15.127 1 84.71 629 GLY B C 1
ATOM 12158 O O . GLY B 1 629 ? -51.166 22.694 14.292 1 84.71 629 GLY B O 1
ATOM 12159 N N . GLU B 1 630 ? -49.579 22.334 15.804 1 86.03 630 GLU B N 1
ATOM 12160 C CA . GLU B 1 630 ? -48.995 23.647 15.549 1 86.03 630 GLU B CA 1
ATOM 12161 C C . GLU B 1 630 ? -48.332 23.699 14.176 1 86.03 630 GLU B C 1
ATOM 12163 O O . GLU B 1 630 ? -47.683 22.738 13.757 1 86.03 630 GLU B O 1
ATOM 12168 N N . ASN B 1 631 ? -48.574 24.783 13.48 1 86.32 631 ASN B N 1
ATOM 12169 C CA . ASN B 1 631 ? -47.902 24.979 12.2 1 86.32 631 ASN B CA 1
ATOM 12170 C C . ASN B 1 631 ? -46.494 25.538 12.386 1 86.32 631 ASN B C 1
ATOM 12172 O O . ASN B 1 631 ? -46.313 26.753 12.488 1 86.32 631 ASN B O 1
ATOM 12176 N N . LEU B 1 632 ? -45.55 24.717 12.268 1 89.16 632 LEU B N 1
ATOM 12177 C CA . LEU B 1 632 ? -44.164 25.088 12.533 1 89.16 632 LEU B CA 1
ATOM 12178 C C . LEU B 1 632 ? -43.621 25.986 11.427 1 89.16 632 LEU B C 1
ATOM 12180 O O . LEU B 1 632 ? -42.598 26.651 11.607 1 89.16 632 LEU B O 1
ATOM 12184 N N . ARG B 1 633 ? -44.255 26.073 10.313 1 89.81 633 ARG B N 1
ATOM 12185 C CA . ARG B 1 633 ? -43.771 26.848 9.175 1 89.81 633 ARG B CA 1
ATOM 12186 C C . ARG B 1 633 ? -44.018 28.338 9.383 1 89.81 633 ARG B C 1
ATOM 12188 O O . ARG B 1 633 ? -43.521 29.168 8.619 1 89.81 633 ARG B O 1
ATOM 12195 N N . GLN B 1 634 ? -44.735 28.615 10.414 1 89.68 634 GLN B N 1
ATOM 12196 C CA . GLN B 1 634 ? -45.004 30.017 10.716 1 89.68 634 GLN B CA 1
ATOM 12197 C C . GLN B 1 634 ? -43.983 30.573 11.704 1 89.68 634 GLN B C 1
ATOM 12199 O O . GLN B 1 634 ? -43.918 31.784 11.923 1 89.68 634 GLN B O 1
ATOM 12204 N N . ASP B 1 635 ? -43.18 29.656 12.301 1 89.67 635 ASP B N 1
ATOM 12205 C CA . ASP B 1 635 ? -42.176 30.036 13.289 1 89.67 635 ASP B CA 1
ATOM 12206 C C . ASP B 1 635 ? -40.77 29.693 12.803 1 89.67 635 ASP B C 1
ATOM 12208 O O . ASP B 1 635 ? -40.31 28.561 12.965 1 89.67 635 ASP B O 1
ATOM 12212 N N . PRO B 1 636 ? -40.028 30.706 12.402 1 88.5 636 PRO B N 1
ATOM 12213 C CA . PRO B 1 636 ? -38.692 30.454 11.858 1 88.5 636 PRO B CA 1
ATOM 12214 C C . PRO B 1 636 ? -37.748 29.823 12.879 1 88.5 636 PRO B C 1
ATOM 12216 O O . PRO B 1 636 ? -36.872 29.036 12.512 1 88.5 636 PRO B O 1
ATOM 12219 N N . VAL B 1 637 ? -37.93 30.128 14.117 1 89.94 637 VAL B N 1
ATOM 12220 C CA . VAL B 1 637 ? -37.05 29.607 15.158 1 89.94 637 VAL B CA 1
ATOM 12221 C C . VAL B 1 637 ? -37.304 28.114 15.351 1 89.94 637 VAL B C 1
ATOM 12223 O O . VAL B 1 637 ? -36.362 27.32 15.414 1 89.94 637 VAL B O 1
ATOM 12226 N N . LYS B 1 638 ? -38.539 27.777 15.421 1 90.76 638 LYS B N 1
ATOM 12227 C CA . LYS B 1 638 ? -38.89 26.372 15.604 1 90.76 638 LYS B CA 1
ATOM 12228 C C . LYS B 1 638 ? -38.534 25.55 14.369 1 90.76 638 LYS B C 1
ATOM 12230 O O . LYS B 1 638 ? -38.106 24.4 14.484 1 90.76 638 LYS B O 1
ATOM 12235 N N . LEU B 1 639 ? -38.697 26.169 13.319 1 91.21 639 LEU B N 1
ATOM 12236 C CA . LEU B 1 639 ? -38.375 25.457 12.087 1 91.21 639 LEU B CA 1
ATOM 12237 C C . LEU B 1 639 ? -36.872 25.234 11.965 1 91.21 639 LEU B C 1
ATOM 12239 O O . LEU B 1 639 ? -36.432 24.174 11.515 1 91.21 639 LEU B O 1
ATOM 12243 N N . ASP B 1 640 ? -36.144 26.248 12.348 1 90.83 640 ASP B N 1
ATOM 12244 C CA . ASP B 1 640 ? -34.69 26.123 12.329 1 90.83 640 ASP B CA 1
ATOM 12245 C C . ASP B 1 640 ? -34.219 25.043 13.299 1 90.83 640 ASP B C 1
ATOM 12247 O O . ASP B 1 640 ? -33.315 24.267 12.982 1 90.83 640 ASP B O 1
ATOM 12251 N N . LEU B 1 641 ? -34.801 25.041 14.38 1 92.23 641 LEU B N 1
ATOM 12252 C CA . LEU B 1 641 ? -34.47 24.03 15.378 1 92.23 641 LEU B CA 1
ATOM 12253 C C . LEU B 1 641 ? -34.801 22.632 14.866 1 92.23 641 LEU B C 1
ATOM 12255 O O . LEU B 1 641 ? -34.036 21.689 15.084 1 92.23 641 LEU B O 1
ATOM 12259 N N . LEU B 1 642 ? -35.879 22.558 14.236 1 93.82 642 LEU B N 1
ATOM 12260 C CA . LEU B 1 642 ? -36.278 21.288 13.639 1 93.82 642 LEU B CA 1
ATOM 12261 C C . LEU B 1 642 ? -35.26 20.833 12.598 1 93.82 642 LEU B C 1
ATOM 12263 O O . LEU B 1 642 ? -34.884 19.659 12.563 1 93.82 642 LEU B O 1
ATOM 12267 N N . HIS B 1 643 ? -34.842 21.76 11.842 1 93.7 643 HIS B N 1
ATOM 12268 C CA . HIS B 1 643 ? -33.866 21.474 10.796 1 93.7 643 HIS B CA 1
ATOM 12269 C C . HIS B 1 643 ? -32.547 20.993 11.392 1 93.7 643 HIS B C 1
ATOM 12271 O O . HIS B 1 643 ? -31.929 20.061 10.871 1 93.7 643 HIS B O 1
ATOM 12277 N N . LYS B 1 644 ? -32.181 21.507 12.48 1 93.54 644 LYS B N 1
ATOM 12278 C CA . LYS B 1 644 ? -30.888 21.226 13.098 1 93.54 644 LYS B CA 1
ATOM 12279 C C . LYS B 1 644 ? -30.929 19.922 13.89 1 93.54 644 LYS B C 1
ATOM 12281 O O . LYS B 1 644 ? -29.948 19.177 13.921 1 93.54 644 LYS B O 1
ATOM 12286 N N . LYS B 1 645 ? -32.081 19.626 14.443 1 94.54 645 LYS B N 1
ATOM 12287 C CA . LYS B 1 645 ? -32.137 18.526 15.403 1 94.54 645 LYS B CA 1
ATOM 12288 C C . LYS B 1 645 ? -32.798 17.295 14.79 1 94.54 645 LYS B C 1
ATOM 12290 O O . LYS B 1 645 ? -32.494 16.164 15.175 1 94.54 645 LYS B O 1
ATOM 12295 N N . MET B 1 646 ? -33.723 17.543 13.876 1 94.74 646 MET B N 1
ATOM 12296 C CA . MET B 1 646 ? -34.443 16.462 13.209 1 94.74 646 MET B CA 1
ATOM 12297 C C . MET B 1 646 ? -34.585 16.742 11.717 1 94.74 646 MET B C 1
ATOM 12299 O O . MET B 1 646 ? -35.698 16.911 11.216 1 94.74 646 MET B O 1
ATOM 12303 N N . PRO B 1 647 ? -33.537 16.627 11.026 1 94.11 647 PRO B N 1
ATOM 12304 C CA . PRO B 1 647 ? -33.546 17.022 9.615 1 94.11 647 PRO B CA 1
ATOM 12305 C C . PRO B 1 647 ? -34.495 16.174 8.771 1 94.11 647 PRO B C 1
ATOM 12307 O O . PRO B 1 647 ? -35.074 16.67 7.801 1 94.11 647 PRO B O 1
ATOM 12310 N N . ILE B 1 648 ? -34.702 14.968 9.102 1 94.22 648 ILE B N 1
ATOM 12311 C CA . ILE B 1 648 ? -35.575 14.092 8.33 1 94.22 648 ILE B CA 1
ATOM 12312 C C . ILE B 1 648 ? -37.027 14.536 8.492 1 94.22 648 ILE B C 1
ATOM 12314 O O . ILE B 1 648 ? -37.794 14.538 7.526 1 94.22 648 ILE B O 1
ATOM 12318 N N . ILE B 1 649 ? -37.399 14.87 9.675 1 93.38 649 ILE B N 1
ATOM 12319 C CA . ILE B 1 649 ? -38.745 15.37 9.933 1 93.38 649 ILE B CA 1
ATOM 12320 C C . ILE B 1 649 ? -38.923 16.736 9.273 1 93.38 649 ILE B C 1
ATOM 12322 O O . ILE B 1 649 ? -40.002 17.051 8.766 1 93.38 649 ILE B O 1
ATOM 12326 N N . PHE B 1 650 ? -37.877 17.498 9.36 1 92.92 650 PHE B N 1
ATOM 12327 C CA . PHE B 1 650 ? -37.895 18.781 8.668 1 92.92 650 PHE B CA 1
ATOM 12328 C C . PHE B 1 650 ? -38.232 18.596 7.193 1 92.92 650 PHE B C 1
ATOM 12330 O O . PHE B 1 650 ? -39.009 19.367 6.627 1 92.92 650 PHE B O 1
ATOM 12337 N N . GLU B 1 651 ? -37.72 17.593 6.562 1 89.44 651 GLU B N 1
ATOM 12338 C CA . GLU B 1 651 ? -37.954 17.334 5.144 1 89.44 651 GLU B CA 1
ATOM 12339 C C . GLU B 1 651 ? -39.422 17.015 4.876 1 89.44 651 GLU B C 1
ATOM 12341 O O . GLU B 1 651 ? -39.958 17.373 3.825 1 89.44 651 GLU B O 1
ATOM 12346 N N . VAL B 1 652 ? -40.034 16.39 5.807 1 89.82 652 VAL B N 1
ATOM 12347 C CA . VAL B 1 652 ? -41.454 16.08 5.671 1 89.82 652 VAL B CA 1
ATOM 12348 C C . VAL B 1 652 ? -42.275 17.364 5.76 1 89.82 652 VAL B C 1
ATOM 12350 O O . VAL B 1 652 ? -43.178 17.589 4.951 1 89.82 652 VAL B O 1
ATOM 12353 N N . ILE B 1 653 ? -41.943 18.157 6.683 1 87.63 653 ILE B N 1
ATOM 12354 C CA . ILE B 1 653 ? -42.682 19.395 6.911 1 87.63 653 ILE B CA 1
ATOM 12355 C C . ILE B 1 653 ? -42.417 20.371 5.767 1 87.63 653 ILE B C 1
ATOM 12357 O O . ILE B 1 653 ? -43.316 21.106 5.35 1 87.63 653 ILE B O 1
ATOM 12361 N N . GLU B 1 654 ? -41.205 20.347 5.342 1 84.12 654 GLU B N 1
ATOM 12362 C CA . GLU B 1 654 ? -40.805 21.189 4.219 1 84.12 654 GLU B CA 1
ATOM 12363 C C . GLU B 1 654 ? -41.677 20.928 2.995 1 84.12 654 GLU B C 1
ATOM 12365 O O . GLU B 1 654 ? -42.005 21.855 2.251 1 84.12 654 GLU B O 1
ATOM 12370 N N . SER B 1 655 ? -42.101 19.754 2.816 1 75.18 655 SER B N 1
ATOM 12371 C CA . SER B 1 655 ? -42.865 19.367 1.635 1 75.18 655 SER B CA 1
ATOM 12372 C C . SER B 1 655 ? -44.336 19.741 1.781 1 75.18 655 SER B C 1
ATOM 12374 O O . SER B 1 655 ? -45.086 19.725 0.802 1 75.18 655 SER B O 1
ATOM 12376 N N . GLY B 1 656 ? -44.802 20.244 2.912 1 68.58 656 GLY B N 1
ATOM 12377 C CA . GLY B 1 656 ? -46.167 20.694 3.137 1 68.58 656 GLY B CA 1
ATOM 12378 C C . GLY B 1 656 ? -47.132 19.558 3.415 1 68.58 656 GLY B C 1
ATOM 12379 O O . GLY B 1 656 ? -48.347 19.725 3.292 1 68.58 656 GLY B O 1
ATOM 12380 N N . ALA B 1 657 ? -46.711 18.427 3.581 1 61.4 657 ALA B N 1
ATOM 12381 C CA . ALA B 1 657 ? -47.594 17.284 3.8 1 61.4 657 ALA B CA 1
ATOM 12382 C C . ALA B 1 657 ? -48.444 17.48 5.052 1 61.4 657 ALA B C 1
ATOM 12384 O O . ALA B 1 657 ? -47.993 18.083 6.028 1 61.4 657 ALA B O 1
ATOM 12385 N N . GLU B 1 658 ? -49.765 17.416 4.806 1 61.3 658 GLU B N 1
ATOM 12386 C CA . GLU B 1 658 ? -50.685 17.494 5.936 1 61.3 658 GLU B CA 1
ATOM 12387 C C . GLU B 1 658 ? -50.327 16.47 7.01 1 61.3 658 GLU B C 1
ATOM 12389 O O . GLU B 1 658 ? -50.261 15.27 6.733 1 61.3 658 GLU B O 1
ATOM 12394 N N . VAL B 1 659 ? -49.891 16.951 8.194 1 61.69 659 VAL B N 1
ATOM 12395 C CA . VAL B 1 659 ? -49.057 16.307 9.204 1 61.69 659 VAL B CA 1
ATOM 12396 C C . VAL B 1 659 ? -49.935 15.762 10.328 1 61.69 659 VAL B C 1
ATOM 12398 O O . VAL B 1 659 ? -49.462 15.551 11.447 1 61.69 659 VAL B O 1
ATOM 12401 N N . ARG B 1 660 ? -51.237 15.407 10.142 1 65.95 660 ARG B N 1
ATOM 12402 C CA . ARG B 1 660 ? -51.898 15.013 11.382 1 65.95 660 ARG B CA 1
ATOM 12403 C C . ARG B 1 660 ? -51.325 13.704 11.916 1 65.95 660 ARG B C 1
ATOM 12405 O O . ARG B 1 660 ? -51.059 13.579 13.113 1 65.95 660 ARG B O 1
ATOM 12412 N N . ASP B 1 661 ? -51.057 12.801 11.082 1 82.22 661 ASP B N 1
ATOM 12413 C CA . ASP B 1 661 ? -50.601 11.5 11.562 1 82.22 661 ASP B CA 1
ATOM 12414 C C . ASP B 1 661 ? -49.108 11.525 11.88 1 82.22 661 ASP B C 1
ATOM 12416 O O . ASP B 1 661 ? -48.601 10.638 12.571 1 82.22 661 ASP B O 1
ATOM 12420 N N . LEU B 1 662 ? -48.487 12.54 11.51 1 89.94 662 LEU B N 1
ATOM 12421 C CA . LEU B 1 662 ? -47.065 12.659 11.81 1 89.94 662 LEU B CA 1
ATOM 12422 C C . LEU B 1 662 ? -46.842 12.913 13.298 1 89.94 662 LEU B C 1
ATOM 12424 O O . LEU B 1 662 ? -45.922 12.351 13.897 1 89.94 662 LEU B O 1
ATOM 12428 N N . GLY B 1 663 ? -47.712 13.703 13.879 1 90.89 663 GLY B N 1
ATOM 12429 C CA . GLY B 1 663 ? -47.61 13.987 15.302 1 90.89 663 GLY B CA 1
ATOM 12430 C C . GLY B 1 663 ? -47.727 12.748 16.168 1 90.89 663 GLY B C 1
ATOM 12431 O O . GLY B 1 663 ? -46.952 12.566 17.109 1 90.89 663 GLY B O 1
ATOM 12432 N N . ASN B 1 664 ? -48.706 11.908 15.865 1 91.88 664 ASN B N 1
ATOM 12433 C CA . ASN B 1 664 ? -48.894 10.666 16.607 1 91.88 664 ASN B CA 1
ATOM 12434 C C . ASN B 1 664 ? -47.687 9.743 16.469 1 91.88 664 ASN B C 1
ATOM 12436 O O . ASN B 1 664 ? -47.269 9.111 17.441 1 91.88 664 ASN B O 1
ATOM 12440 N N . LEU B 1 665 ? -47.257 9.677 15.281 1 94.6 665 LEU B N 1
ATOM 12441 C CA . LEU B 1 665 ? -46.089 8.837 15.042 1 94.6 665 LEU B CA 1
ATOM 12442 C C . LEU B 1 665 ? -44.888 9.339 15.837 1 94.6 665 LEU B C 1
ATOM 12444 O O . LEU B 1 665 ? -44.154 8.544 16.428 1 94.6 665 LEU B O 1
ATOM 12448 N N . LEU B 1 666 ? -44.676 10.641 15.851 1 95.52 666 LEU B N 1
ATOM 12449 C CA . LEU B 1 666 ? -43.543 11.23 16.557 1 95.52 666 LEU B CA 1
ATOM 12450 C C . LEU B 1 666 ? -43.645 10.974 18.057 1 95.52 666 LEU B C 1
ATOM 12452 O O . LEU B 1 666 ? -42.629 10.773 18.726 1 95.52 666 LEU B O 1
ATOM 12456 N N . SER B 1 667 ? -44.833 10.956 18.558 1 93.53 667 SER B N 1
ATOM 12457 C CA . SER B 1 667 ? -45.03 10.643 19.97 1 93.53 667 SER B CA 1
ATOM 12458 C C . SER B 1 667 ? -44.614 9.21 20.282 1 93.53 667 SER B C 1
ATOM 12460 O O . SER B 1 667 ? -43.992 8.949 21.314 1 93.53 667 SER B O 1
ATOM 12462 N N . GLU B 1 668 ? -44.956 8.322 19.407 1 94.39 668 GLU B N 1
ATOM 12463 C CA . GLU B 1 668 ? -44.539 6.932 19.57 1 94.39 668 GLU B CA 1
ATOM 12464 C C . GLU B 1 668 ? -43.019 6.802 19.526 1 94.39 668 GLU B C 1
ATOM 12466 O O . GLU B 1 668 ? -42.428 6.092 20.341 1 94.39 668 GLU B O 1
ATOM 12471 N N . LEU B 1 669 ? -42.457 7.489 18.587 1 95.87 669 LEU B N 1
ATOM 12472 C CA . LEU B 1 669 ? -41.009 7.435 18.418 1 95.87 669 LEU B CA 1
ATOM 12473 C C . LEU B 1 669 ? -40.298 8.04 19.624 1 95.87 669 LEU B C 1
ATOM 12475 O O . LEU B 1 669 ? -39.242 7.553 20.036 1 95.87 669 LEU B O 1
ATOM 12479 N N . TRP B 1 670 ? -40.841 9.045 20.16 1 95.77 670 TRP B N 1
ATOM 12480 C CA . TRP B 1 670 ? -40.266 9.706 21.327 1 95.77 670 TRP B CA 1
ATOM 12481 C C . TRP B 1 670 ? -40.175 8.744 22.507 1 95.77 670 TRP B C 1
ATOM 12483 O O . TRP B 1 670 ? -39.157 8.699 23.202 1 95.77 670 TRP B O 1
ATOM 12493 N N . GLU B 1 671 ? -41.134 7.964 22.744 1 93.81 671 GLU B N 1
ATOM 12494 C CA . GLU B 1 671 ? -41.149 7.005 23.844 1 93.81 671 GLU B CA 1
ATOM 12495 C C . GLU B 1 671 ? -40.034 5.974 23.692 1 93.81 671 GLU B C 1
ATOM 12497 O O . GLU B 1 671 ? -39.358 5.635 24.665 1 93.81 671 GLU B O 1
ATOM 12502 N N . ILE B 1 672 ? -39.869 5.559 22.523 1 94.46 672 ILE B N 1
ATOM 12503 C CA . ILE B 1 672 ? -38.837 4.562 22.259 1 94.46 672 ILE B CA 1
ATOM 12504 C C . ILE B 1 672 ? -37.456 5.198 22.4 1 94.46 672 ILE B C 1
ATOM 12506 O O . ILE B 1 672 ? -36.526 4.57 22.91 1 94.46 672 ILE B O 1
ATOM 12510 N N . ALA B 1 673 ? -37.317 6.437 21.957 1 95.21 673 ALA B N 1
ATOM 12511 C CA . ALA B 1 673 ? -36.04 7.147 21.949 1 95.21 673 ALA B CA 1
ATOM 12512 C C . ALA B 1 673 ? -35.542 7.396 23.369 1 95.21 673 ALA B C 1
ATOM 12514 O O . ALA B 1 673 ? -34.335 7.392 23.62 1 95.21 673 ALA B O 1
ATOM 12515 N N . VAL B 1 674 ? -36.396 7.552 24.341 1 93.84 674 VAL B N 1
ATOM 12516 C CA . VAL B 1 674 ? -36.028 7.924 25.703 1 93.84 674 VAL B CA 1
ATOM 12517 C C . VAL B 1 674 ? -35.836 6.667 26.548 1 93.84 674 VAL B C 1
ATOM 12519 O O . VAL B 1 674 ? -35.134 6.694 27.562 1 93.84 674 VAL B O 1
ATOM 12522 N N . ASP B 1 675 ? -36.268 5.601 26.121 1 91.46 675 ASP B N 1
ATOM 12523 C CA . ASP B 1 675 ? -36.371 4.369 26.897 1 91.46 675 ASP B CA 1
ATOM 12524 C C . ASP B 1 675 ? -34.995 3.897 27.362 1 91.46 675 ASP B C 1
ATOM 12526 O O . ASP B 1 675 ? -34.83 3.487 28.513 1 91.46 675 ASP B O 1
ATOM 12530 N N . PRO B 1 676 ? -33.976 3.916 26.486 1 90.75 676 PRO B N 1
ATOM 12531 C CA . PRO B 1 676 ? -32.666 3.405 26.897 1 90.75 676 PRO B CA 1
ATOM 12532 C C . PRO B 1 676 ? -32.087 4.158 28.093 1 90.75 676 PRO B C 1
ATOM 12534 O O . PRO B 1 676 ? -31.21 3.639 28.788 1 90.75 676 PRO B O 1
ATOM 12537 N N . PHE B 1 677 ? -32.556 5.363 28.375 1 90.66 677 PHE B N 1
ATOM 12538 C CA . PHE B 1 677 ? -31.918 6.232 29.356 1 90.66 677 PHE B CA 1
ATOM 12539 C C . PHE B 1 677 ? -32.72 6.267 30.652 1 90.66 677 PHE B C 1
ATOM 12541 O O . PHE B 1 677 ? -32.194 6.636 31.704 1 90.66 677 PHE B O 1
ATOM 12548 N N . VAL B 1 678 ? -33.932 5.965 30.598 1 84.13 678 VAL B N 1
ATOM 12549 C CA . VAL B 1 678 ? -34.812 6.051 31.759 1 84.13 678 VAL B CA 1
ATOM 12550 C C . VAL B 1 678 ? -34.462 4.949 32.756 1 84.13 678 VAL B C 1
ATOM 12552 O O . VAL B 1 678 ? -34.379 5.196 33.961 1 84.13 678 VAL B O 1
ATOM 12555 N N . CYS B 1 679 ? -34.13 3.753 32.393 1 72.19 679 CYS B N 1
ATOM 12556 C CA . CYS B 1 679 ? -33.906 2.648 33.319 1 72.19 679 CYS B CA 1
ATOM 12557 C C . CYS B 1 679 ? -32.417 2.392 33.511 1 72.19 679 CYS B C 1
ATOM 12559 O O . CYS B 1 679 ? -32.029 1.44 34.191 1 72.19 679 CYS B O 1
ATOM 12561 N N . ALA B 1 680 ? -31.658 3.289 32.97 1 79.75 680 ALA B N 1
ATOM 12562 C CA . ALA B 1 680 ? -30.223 3.024 33.032 1 79.75 680 ALA B CA 1
ATOM 12563 C C . ALA B 1 680 ? -29.633 3.502 34.356 1 79.75 680 ALA B C 1
ATOM 12565 O O . ALA B 1 680 ? -30.148 4.439 34.969 1 79.75 680 ALA B O 1
ATOM 12566 N N . ARG B 1 681 ? -28.575 2.754 34.875 1 78.5 681 ARG B N 1
ATOM 12567 C CA . ARG B 1 681 ? -27.899 3.079 36.127 1 78.5 681 ARG B CA 1
ATOM 12568 C C . ARG B 1 681 ? -26.575 3.79 35.866 1 78.5 681 ARG B C 1
ATOM 12570 O O . ARG B 1 681 ? -25.885 3.488 34.89 1 78.5 681 ARG B O 1
ATOM 12577 N N . GLU B 1 682 ? -26.309 4.775 36.635 1 74.46 682 GLU B N 1
ATOM 12578 C CA . GLU B 1 682 ? -25.089 5.563 36.489 1 74.46 682 GLU B CA 1
ATOM 12579 C C . GLU B 1 682 ? -23.905 4.876 37.163 1 74.46 682 GLU B C 1
ATOM 12581 O O . GLU B 1 682 ? -24.051 4.285 38.235 1 74.46 682 GLU B O 1
ATOM 12586 N N . ASP B 1 683 ? -22.791 4.844 36.412 1 73.5 683 ASP B N 1
ATOM 12587 C CA . ASP B 1 683 ? -21.549 4.344 36.993 1 73.5 683 ASP B CA 1
ATOM 12588 C C . ASP B 1 683 ? -20.921 5.381 37.922 1 73.5 683 ASP B C 1
ATOM 12590 O O . ASP B 1 683 ? -20.488 6.443 37.471 1 73.5 683 ASP B O 1
ATOM 12594 N N . THR B 1 684 ? -20.956 5.209 39.19 1 63.53 684 THR B N 1
ATOM 12595 C CA . THR B 1 684 ? -20.448 6.162 40.171 1 63.53 684 THR B CA 1
ATOM 12596 C C . THR B 1 684 ? -19.007 5.831 40.55 1 63.53 684 THR B C 1
ATOM 12598 O O . THR B 1 684 ? -18.424 6.48 41.421 1 63.53 684 THR B O 1
ATOM 12601 N N . SER B 1 685 ? -18.441 4.798 39.874 1 61.53 685 SER B N 1
ATOM 12602 C CA . SER B 1 685 ? -17.105 4.393 40.298 1 61.53 685 SER B CA 1
ATOM 12603 C C . SER B 1 685 ? -16.035 5.296 39.693 1 61.53 685 SER B C 1
ATOM 12605 O O . SER B 1 685 ? -15.905 5.379 38.47 1 61.53 685 SER B O 1
ATOM 12607 N N . LEU B 1 686 ? -15.921 6.56 40.085 1 57.54 686 LEU B N 1
ATOM 12608 C CA . LEU B 1 686 ? -14.826 7.387 39.59 1 57.54 686 LEU B CA 1
ATOM 12609 C C . LEU B 1 686 ? -13.489 6.91 40.147 1 57.54 686 LEU B C 1
ATOM 12611 O O . LEU B 1 686 ? -13.209 7.083 41.336 1 57.54 686 LEU B O 1
ATOM 12615 N N . GLU B 1 687 ? -13.095 5.655 39.89 1 55.12 687 GLU B N 1
ATOM 12616 C CA . GLU B 1 687 ? -11.834 5.268 40.514 1 55.12 687 GLU B CA 1
ATOM 12617 C C . GLU B 1 687 ? -10.648 5.932 39.821 1 55.12 687 GLU B C 1
ATOM 12619 O O . GLU B 1 687 ? -10.696 6.201 38.619 1 55.12 687 GLU B O 1
ATOM 12624 N N . GLU B 1 688 ? -9.725 6.439 40.703 1 52.06 688 GLU B N 1
ATOM 12625 C CA . GLU B 1 688 ? -8.432 7.077 40.471 1 52.06 688 GLU B CA 1
ATOM 12626 C C . GLU B 1 688 ? -7.623 6.318 39.422 1 52.06 688 GLU B C 1
ATOM 12628 O O . GLU B 1 688 ? -7.785 5.107 39.263 1 52.06 688 GLU B O 1
ATOM 12633 N N . ASN B 1 689 ? -6.72 7.046 38.627 1 51.41 689 ASN B N 1
ATOM 12634 C CA . ASN B 1 689 ? -5.809 7.12 37.49 1 51.41 689 ASN B CA 1
ATOM 12635 C C . ASN B 1 689 ? -4.788 5.986 37.516 1 51.41 689 ASN B C 1
ATOM 12637 O O . ASN B 1 689 ? -3.859 5.999 38.325 1 51.41 689 ASN B O 1
ATOM 12641 N N . VAL B 1 690 ? -5.139 4.734 37.604 1 48.96 690 VAL B N 1
ATOM 12642 C CA . VAL B 1 690 ? -3.944 3.899 37.541 1 48.96 690 VAL B CA 1
ATOM 12643 C C . VAL B 1 690 ? -3.303 4.017 36.16 1 48.96 690 VAL B C 1
ATOM 12645 O O . VAL B 1 690 ? -3.955 3.771 35.143 1 48.96 690 VAL B O 1
ATOM 12648 N N . ASP B 1 691 ? -2.208 4.749 36.032 1 47.67 691 ASP B N 1
ATOM 12649 C CA . ASP B 1 691 ? -1.306 4.97 34.906 1 47.67 691 ASP B CA 1
ATOM 12650 C C . ASP B 1 691 ? -0.784 3.646 34.353 1 47.67 691 ASP B C 1
ATOM 12652 O O . ASP B 1 691 ? 0.203 3.103 34.855 1 47.67 691 ASP B O 1
ATOM 12656 N N . VAL B 1 692 ? -1.513 2.614 34.198 1 49.67 692 VAL B N 1
ATOM 12657 C CA . VAL B 1 692 ? -0.882 1.437 33.61 1 49.67 692 VAL B CA 1
ATOM 12658 C C . VAL B 1 692 ? -0.394 1.762 32.2 1 49.67 692 VAL B C 1
ATOM 12660 O O . VAL B 1 692 ? -1.066 2.476 31.453 1 49.67 692 VAL B O 1
ATOM 12663 N N . GLU B 1 693 ? 0.944 1.515 32.04 1 53.65 693 GLU B N 1
ATOM 12664 C CA . GLU B 1 693 ? 1.693 1.67 30.796 1 53.65 693 GLU B CA 1
ATOM 12665 C C . GLU B 1 693 ? 0.993 0.961 29.639 1 53.65 693 GLU B C 1
ATOM 12667 O O . GLU B 1 693 ? 0.94 -0.27 29.6 1 53.65 693 GLU B O 1
ATOM 12672 N N . ASP B 1 694 ? -0.157 1.494 28.918 1 67.63 694 ASP B N 1
ATOM 12673 C CA . ASP B 1 694 ? -0.847 0.889 27.783 1 67.63 694 ASP B CA 1
ATOM 12674 C C . ASP B 1 694 ? -0.32 1.443 26.461 1 67.63 694 ASP B C 1
ATOM 12676 O O . ASP B 1 694 ? 0.411 2.435 26.446 1 67.63 694 ASP B O 1
ATOM 12680 N N . LEU B 1 695 ? -0.247 0.594 25.465 1 82.46 695 LEU B N 1
ATOM 12681 C CA . LEU B 1 695 ? 0.079 0.968 24.093 1 82.46 695 LEU B CA 1
ATOM 12682 C C . LEU B 1 695 ? -0.805 2.117 23.618 1 82.46 695 LEU B C 1
ATOM 12684 O O . LEU B 1 695 ? -1.47 2.008 22.585 1 82.46 695 LEU B O 1
ATOM 12688 N N . SER B 1 696 ? -0.837 3.151 24.651 1 89.65 696 SER B N 1
ATOM 12689 C CA . SER B 1 696 ? -1.607 4.347 24.325 1 89.65 696 SER B CA 1
ATOM 12690 C C . SER B 1 696 ? -0.842 5.614 24.694 1 89.65 696 SER B C 1
ATOM 12692 O O . SER B 1 696 ? 0.037 5.585 25.558 1 89.65 696 SER B O 1
ATOM 12694 N N . PHE B 1 697 ? -0.992 6.65 24.032 1 92.01 697 PHE B N 1
ATOM 12695 C CA . PHE B 1 697 ? -0.376 7.949 24.275 1 92.01 697 PHE B CA 1
ATOM 12696 C C . PHE B 1 697 ? -1.408 9.065 24.177 1 92.01 697 PHE B C 1
ATOM 12698 O O . PHE B 1 697 ? -1.816 9.446 23.078 1 92.01 697 PHE B O 1
ATOM 12705 N N . PHE B 1 698 ? -1.924 9.534 25.353 1 91.63 698 PHE B N 1
ATOM 12706 C CA . PHE B 1 698 ? -2.856 10.647 25.492 1 91.63 698 PHE B CA 1
ATOM 12707 C C . PHE B 1 698 ? -2.387 11.614 26.573 1 91.63 698 PHE B C 1
ATOM 12709 O O . PHE B 1 698 ? -2.861 11.56 27.709 1 91.63 698 PHE B O 1
ATOM 12716 N N . PRO B 1 699 ? -1.567 12.532 26.16 1 88.06 699 PRO B N 1
ATOM 12717 C CA . PRO B 1 699 ? -0.945 13.366 27.192 1 88.06 699 PRO B CA 1
ATOM 12718 C C . PRO B 1 699 ? -1.929 14.338 27.838 1 88.06 699 PRO B C 1
ATOM 12720 O O . PRO B 1 699 ? -1.751 14.723 28.996 1 88.06 699 PRO B O 1
ATOM 12723 N N . THR B 1 700 ? -2.96 14.719 27.122 1 86.74 700 THR B N 1
ATOM 12724 C CA . THR B 1 700 ? -3.871 15.736 27.637 1 86.74 700 THR B CA 1
ATOM 12725 C C . THR B 1 700 ? -5.214 15.118 28.013 1 86.74 700 THR B C 1
ATOM 12727 O O . THR B 1 700 ? -6.112 15.815 28.491 1 86.74 700 THR B O 1
ATOM 12730 N N . LEU B 1 701 ? -5.403 13.889 27.685 1 87.97 701 LEU B N 1
ATOM 12731 C CA . LEU B 1 701 ? -6.619 13.171 28.053 1 87.97 701 LEU B CA 1
ATOM 12732 C C . LEU B 1 701 ? -6.317 12.078 29.072 1 87.97 701 LEU B C 1
ATOM 12734 O O . LEU B 1 701 ? -6.183 10.906 28.711 1 87.97 701 LEU B O 1
ATOM 12738 N N . HIS B 1 702 ? -6.306 12.506 30.285 1 83.28 702 HIS B N 1
ATOM 12739 C CA . HIS B 1 702 ? -5.966 11.582 31.361 1 83.28 702 HIS B CA 1
ATOM 12740 C C . HIS B 1 702 ? -7.099 10.595 31.618 1 83.28 702 HIS B C 1
ATOM 12742 O O . HIS B 1 702 ? -8.249 10.855 31.255 1 83.28 702 HIS B O 1
ATOM 12748 N N . LYS B 1 703 ? -6.818 9.527 32.203 1 85.09 703 LYS B N 1
ATOM 12749 C CA . LYS B 1 703 ? -7.821 8.514 32.516 1 85.09 703 LYS B CA 1
ATOM 12750 C C . LYS B 1 703 ? -8.646 8.915 33.735 1 85.09 703 LYS B C 1
ATOM 12752 O O . LYS B 1 703 ? -8.092 9.3 34.767 1 85.09 703 LYS B O 1
ATOM 12757 N N . TYR B 1 704 ? -9.934 8.846 33.604 1 83.41 704 TYR B N 1
ATOM 12758 C CA . TYR B 1 704 ? -10.836 9.223 34.686 1 83.41 704 TYR B CA 1
ATOM 12759 C C . TYR B 1 704 ? -11.456 7.991 35.334 1 83.41 704 TYR B C 1
ATOM 12761 O O . TYR B 1 704 ? -11.871 8.034 36.495 1 83.41 704 TYR B O 1
ATOM 12769 N N . ARG B 1 705 ? -11.579 6.975 34.546 1 83.69 705 ARG B N 1
ATOM 12770 C CA . ARG B 1 705 ? -12.195 5.753 35.051 1 83.69 705 ARG B CA 1
ATOM 12771 C C . ARG B 1 705 ? -11.717 4.534 34.268 1 83.69 705 ARG B C 1
ATOM 12773 O O . ARG B 1 705 ? -11.078 4.673 33.224 1 83.69 705 ARG B O 1
ATOM 12780 N N . ASN B 1 706 ? -12.011 3.397 34.764 1 79.62 706 ASN B N 1
ATOM 12781 C CA . ASN B 1 706 ? -11.711 2.16 34.05 1 79.62 706 ASN B CA 1
ATOM 12782 C C . ASN B 1 706 ? -12.802 1.816 33.041 1 79.62 706 ASN B C 1
ATOM 12784 O O . ASN B 1 706 ? -13.924 2.316 33.139 1 79.62 706 ASN B O 1
ATOM 12788 N N . ARG B 1 707 ? -12.434 1.102 32.063 1 82.94 707 ARG B N 1
ATOM 12789 C CA . ARG B 1 707 ? -13.391 0.698 31.039 1 82.94 707 ARG B CA 1
ATOM 12790 C C . ARG B 1 707 ? -14.547 -0.088 31.649 1 82.94 707 ARG B C 1
ATOM 12792 O O . ARG B 1 707 ? -15.703 0.098 31.264 1 82.94 707 ARG B O 1
ATOM 12799 N N . GLY B 1 708 ? -14.179 -1.022 32.6 1 77.73 708 GLY B N 1
ATOM 12800 C CA . GLY B 1 708 ? -15.176 -1.881 33.22 1 77.73 708 GLY B CA 1
ATOM 12801 C C . GLY B 1 708 ? -15.597 -3.039 32.337 1 77.73 708 GLY B C 1
ATOM 12802 O O . GLY B 1 708 ? -15.323 -3.042 31.135 1 77.73 708 GLY B O 1
ATOM 12803 N N . ILE B 1 709 ? -16.152 -4.052 32.931 1 79.47 709 ILE B N 1
ATOM 12804 C CA . ILE B 1 709 ? -16.706 -5.202 32.225 1 79.47 709 ILE B CA 1
ATOM 12805 C C . ILE B 1 709 ? -18.23 -5.177 32.315 1 79.47 709 ILE B C 1
ATOM 12807 O O . ILE B 1 709 ? -18.793 -5.125 33.411 1 79.47 709 ILE B O 1
ATOM 12811 N N . PHE B 1 710 ? -18.784 -5.227 31.151 1 83.1 710 PHE B N 1
ATOM 12812 C CA . PHE B 1 710 ? -20.237 -5.127 31.085 1 83.1 710 PHE B CA 1
ATOM 12813 C C . PHE B 1 710 ? -20.862 -6.486 30.795 1 83.1 710 PHE B C 1
ATOM 12815 O O . PHE B 1 710 ? -20.178 -7.405 30.341 1 83.1 710 PHE B O 1
ATOM 12822 N N . GLU B 1 711 ? -22.087 -6.577 31.086 1 76.67 711 GLU B N 1
ATOM 12823 C CA . GLU B 1 711 ? -22.8 -7.838 30.904 1 76.67 711 GLU B CA 1
ATOM 12824 C C . GLU B 1 711 ? -22.691 -8.33 29.463 1 76.67 711 GLU B C 1
ATOM 12826 O O . GLU B 1 711 ? -22.533 -9.528 29.222 1 76.67 711 GLU B O 1
ATOM 12831 N N . MET B 1 712 ? -22.783 -7.415 28.6 1 79.25 712 MET B N 1
ATOM 12832 C CA . MET B 1 712 ? -22.72 -7.754 27.181 1 79.25 712 MET B CA 1
ATOM 12833 C C . MET B 1 712 ? -21.347 -8.309 26.815 1 79.25 712 MET B C 1
ATOM 12835 O O . MET B 1 712 ? -21.225 -9.111 25.888 1 79.25 712 MET B O 1
ATOM 12839 N N . ASP B 1 713 ? -20.353 -7.836 27.472 1 77.67 713 ASP B N 1
ATOM 12840 C CA . ASP B 1 713 ? -19.002 -8.324 27.214 1 77.67 713 ASP B CA 1
ATOM 12841 C C . ASP B 1 713 ? -18.863 -9.792 27.608 1 77.67 713 ASP B C 1
ATOM 12843 O O . ASP B 1 713 ? -18.168 -10.558 26.937 1 77.67 713 ASP B O 1
ATOM 12847 N N . LEU B 1 714 ? -19.456 -10.102 28.607 1 69.62 714 LEU B N 1
ATOM 12848 C CA . LEU B 1 714 ? -19.416 -11.465 29.127 1 69.62 714 LEU B CA 1
ATOM 12849 C C . LEU B 1 714 ? -20.154 -12.423 28.199 1 69.62 714 LEU B C 1
ATOM 12851 O O . LEU B 1 714 ? -19.708 -13.552 27.982 1 69.62 714 LEU B O 1
ATOM 12855 N N . LYS B 1 715 ? -21.204 -11.908 27.625 1 66.97 715 LYS B N 1
ATOM 12856 C CA . LYS B 1 715 ? -21.978 -12.727 26.697 1 66.97 715 LYS B CA 1
ATOM 12857 C C . LYS B 1 715 ? -21.187 -13.015 25.425 1 66.97 715 LYS B C 1
ATOM 12859 O O . LYS B 1 715 ? -21.221 -14.132 24.905 1 66.97 715 LYS B O 1
ATOM 12864 N N . ASN B 1 716 ? -20.483 -12.031 24.985 1 62.28 716 ASN B N 1
ATOM 12865 C CA . ASN B 1 716 ? -19.693 -12.173 23.767 1 62.28 716 ASN B CA 1
ATOM 12866 C C . ASN B 1 716 ? -18.504 -13.106 23.975 1 62.28 716 ASN B C 1
ATOM 12868 O O . ASN B 1 716 ? -18.112 -13.832 23.06 1 62.28 716 ASN B O 1
ATOM 12872 N N . MET B 1 717 ? -17.8 -12.915 24.999 1 54.9 717 MET B N 1
ATOM 12873 C CA . MET B 1 717 ? -16.699 -13.815 25.331 1 54.9 717 MET B CA 1
ATOM 12874 C C . MET B 1 717 ? -17.155 -15.27 25.291 1 54.9 717 MET B C 1
ATOM 12876 O O . MET B 1 717 ? -16.414 -16.145 24.838 1 54.9 717 MET B O 1
ATOM 12880 N N . LYS B 1 718 ? -18.359 -15.509 25.597 1 46.67 718 LYS B N 1
ATOM 12881 C CA . LYS B 1 718 ? -18.9 -16.865 25.567 1 46.67 718 LYS B CA 1
ATOM 12882 C C . LYS B 1 718 ? -19.132 -17.333 24.134 1 46.67 718 LYS B C 1
ATOM 12884 O O . LYS B 1 718 ? -18.871 -18.492 23.803 1 46.67 718 LYS B O 1
ATOM 12889 N N . LYS B 1 719 ? -19.534 -16.452 23.21 1 47.15 719 LYS B N 1
ATOM 12890 C CA . LYS B 1 719 ? -19.761 -16.789 21.808 1 47.15 719 LYS B CA 1
ATOM 12891 C C . LYS B 1 719 ? -18.44 -16.968 21.064 1 47.15 719 LYS B C 1
ATOM 12893 O O . LYS B 1 719 ? -18.333 -17.813 20.174 1 47.15 719 LYS B O 1
ATOM 12898 N N . LYS B 1 720 ? -17.517 -16.087 21.084 1 49.16 720 LYS B N 1
ATOM 12899 C CA . LYS B 1 720 ? -16.214 -16.185 20.432 1 49.16 720 LYS B CA 1
ATOM 12900 C C . LYS B 1 720 ? -15.518 -17.496 20.788 1 49.16 720 LYS B C 1
ATOM 12902 O O . LYS B 1 720 ? -14.703 -18.002 20.013 1 49.16 720 LYS B O 1
ATOM 12907 N N . GLN B 1 721 ? -15.494 -17.931 21.975 1 39.76 721 GLN B N 1
ATOM 12908 C CA . GLN B 1 721 ? -14.999 -19.285 22.202 1 39.76 721 GLN B CA 1
ATOM 12909 C C . GLN B 1 721 ? -15.626 -20.272 21.222 1 39.76 721 GLN B C 1
ATOM 12911 O O . GLN B 1 721 ? -15.114 -21.378 21.034 1 39.76 721 GLN B O 1
ATOM 12916 N N . GLY B 1 722 ? -16.789 -19.971 20.68 1 32.79 722 GLY B N 1
ATOM 12917 C CA . GLY B 1 722 ? -17.338 -20.737 19.573 1 32.79 722 GLY B CA 1
ATOM 12918 C C . GLY B 1 722 ? -16.851 -20.26 18.218 1 32.79 722 GLY B C 1
ATOM 12919 O O . GLY B 1 722 ? -16.289 -19.169 18.103 1 32.79 722 GLY B O 1
ATOM 12920 N N . THR B 1 723 ? -16.638 -21.188 17.059 1 33.48 723 THR B N 1
ATOM 12921 C CA . THR B 1 723 ? -15.957 -21.2 15.77 1 33.48 723 THR B CA 1
ATOM 12922 C C . THR B 1 723 ? -16.414 -20.029 14.905 1 33.48 723 THR B C 1
ATOM 12924 O O . THR B 1 723 ? -16.217 -20.034 13.688 1 33.48 723 THR B O 1
ATOM 12927 N N . GLU B 1 724 ? -17.203 -19.123 15.46 1 32.91 724 GLU B N 1
ATOM 12928 C CA . GLU B 1 724 ? -17.816 -18.297 14.424 1 32.91 724 GLU B CA 1
ATOM 12929 C C . GLU B 1 724 ? -16.771 -17.451 13.703 1 32.91 724 GLU B C 1
ATOM 12931 O O . GLU B 1 724 ? -15.718 -17.144 14.265 1 32.91 724 GLU B O 1
ATOM 12936 N N . CYS B 1 725 ? -17.06 -17.241 12.358 1 32.53 725 CYS B N 1
ATOM 12937 C CA . CYS B 1 725 ? -16.377 -16.625 11.226 1 32.53 725 CYS B CA 1
ATOM 12938 C C . CYS B 1 725 ? -15.976 -15.19 11.545 1 32.53 725 CYS B C 1
ATOM 12940 O O . CYS B 1 725 ? -16.834 -14.347 11.817 1 32.53 725 CYS B O 1
ATOM 12942 N N . CYS B 1 726 ? -15.125 -15.005 12.291 1 31.58 726 CYS B N 1
ATOM 12943 C CA . CYS B 1 726 ? -14.677 -13.629 12.468 1 31.58 726 CYS B CA 1
ATOM 12944 C C . CYS B 1 726 ? -14.147 -13.055 11.159 1 31.58 726 CYS B C 1
ATOM 12946 O O . CYS B 1 726 ? -13.521 -13.768 10.372 1 31.58 726 CYS B O 1
ATOM 12948 N N . LYS B 1 727 ? -14.752 -12.044 10.592 1 33.42 727 LYS B N 1
ATOM 12949 C CA . LYS B 1 727 ? -14.252 -11.334 9.419 1 33.42 727 LYS B CA 1
ATOM 12950 C C . LYS B 1 727 ? -12.733 -11.199 9.464 1 33.42 727 LYS B C 1
ATOM 12952 O O . LYS B 1 727 ? -12.178 -10.702 10.447 1 33.42 727 LYS B O 1
ATOM 12957 N N . ARG B 1 728 ? -12.005 -12.104 8.839 1 32.81 728 ARG B N 1
ATOM 12958 C CA . ARG B 1 728 ? -10.551 -12.068 8.715 1 32.81 728 ARG B CA 1
ATOM 12959 C C . ARG B 1 728 ? -10.091 -10.773 8.054 1 32.81 728 ARG B C 1
ATOM 12961 O O . ARG B 1 728 ? -10.581 -10.408 6.983 1 32.81 728 ARG B O 1
ATOM 12968 N N . PHE B 1 729 ? -9.835 -9.804 8.792 1 36.94 729 PHE B N 1
ATOM 12969 C CA . PHE B 1 729 ? -9.253 -8.569 8.279 1 36.94 729 PHE B CA 1
ATOM 12970 C C . PHE B 1 729 ? -8.03 -8.863 7.419 1 36.94 729 PHE B C 1
ATOM 12972 O O . PHE B 1 729 ? -7.253 -9.77 7.724 1 36.94 729 PHE B O 1
ATOM 12979 N N . ALA B 1 730 ? -8.078 -8.492 6.201 1 43.7 730 ALA B N 1
ATOM 12980 C CA . ALA B 1 730 ? -7.167 -8.609 5.065 1 43.7 730 ALA B CA 1
ATOM 12981 C C . ALA B 1 730 ? -5.77 -8.115 5.43 1 43.7 730 ALA B C 1
ATOM 12983 O O . ALA B 1 730 ? -4.878 -8.073 4.579 1 43.7 730 ALA B O 1
ATOM 12984 N N . GLY B 1 731 ? -5.543 -7.589 6.767 1 49.13 731 GLY B N 1
ATOM 12985 C CA . GLY B 1 731 ? -4.173 -7.119 6.895 1 49.13 731 GLY B CA 1
ATOM 12986 C C . GLY B 1 731 ? -3.164 -8.246 7.015 1 49.13 731 GLY B C 1
ATOM 12987 O O . GLY B 1 731 ? -3.537 -9.422 7.021 1 49.13 731 GLY B O 1
ATOM 12988 N N . HIS B 1 732 ? -1.95 -7.801 6.873 1 55.65 732 HIS B N 1
ATOM 12989 C CA . HIS B 1 732 ? -0.874 -8.778 7.004 1 55.65 732 HIS B CA 1
ATOM 12990 C C . HIS B 1 732 ? -0.967 -9.525 8.33 1 55.65 732 HIS B C 1
ATOM 12992 O O . HIS B 1 732 ? -1.04 -8.904 9.394 1 55.65 732 HIS B O 1
ATOM 12998 N N . PRO B 1 733 ? -1.215 -10.711 8.367 1 56.8 733 PRO B N 1
ATOM 12999 C CA . PRO B 1 733 ? -1.451 -11.54 9.552 1 56.8 733 PRO B CA 1
ATOM 13000 C C . PRO B 1 733 ? -0.393 -11.337 10.634 1 56.8 733 PRO B C 1
ATOM 13002 O O . PRO B 1 733 ? -0.683 -11.491 11.823 1 56.8 733 PRO B O 1
ATOM 13005 N N . SER B 1 734 ? 0.784 -10.861 10.279 1 64.45 734 SER B N 1
ATOM 13006 C CA . SER B 1 734 ? 1.843 -10.783 11.279 1 64.45 734 SER B CA 1
ATOM 13007 C C . SER B 1 734 ? 1.84 -9.43 11.984 1 64.45 734 SER B C 1
ATOM 13009 O O . SER B 1 734 ? 2.429 -9.281 13.057 1 64.45 734 SER B O 1
ATOM 13011 N N . LEU B 1 735 ? 1.112 -8.468 11.459 1 72.5 735 LEU B N 1
ATOM 13012 C CA . LEU B 1 735 ? 1.104 -7.124 12.025 1 72.5 735 LEU B CA 1
ATOM 13013 C C . LEU B 1 735 ? -0.121 -6.913 12.908 1 72.5 735 LEU B C 1
ATOM 13015 O O . LEU B 1 735 ? -1.168 -7.523 12.68 1 72.5 735 LEU B O 1
ATOM 13019 N N . LEU B 1 736 ? 0.09 -6.151 14.015 1 78.58 736 LEU B N 1
ATOM 13020 C CA . LEU B 1 736 ? -1.076 -5.656 14.739 1 78.58 736 LEU B CA 1
ATOM 13021 C C . LEU B 1 736 ? -1.981 -4.843 13.82 1 78.58 736 LEU B C 1
ATOM 13023 O O . LEU B 1 736 ? -1.536 -4.352 12.78 1 78.58 736 LEU B O 1
ATOM 13027 N N . PRO B 1 737 ? -3.144 -4.735 14.131 1 78.09 737 PRO B N 1
ATOM 13028 C CA . PRO B 1 737 ? -4.107 -4.114 13.219 1 78.09 737 PRO B CA 1
ATOM 13029 C C . PRO B 1 737 ? -3.791 -2.647 12.937 1 78.09 737 PRO B C 1
ATOM 13031 O O . PRO B 1 737 ? -3.946 -2.184 11.804 1 78.09 737 PRO B O 1
ATOM 13034 N N . GLY B 1 738 ? -3.38 -1.872 13.948 1 89.17 738 GLY B N 1
ATOM 13035 C CA . GLY B 1 738 ? -3.101 -0.465 13.705 1 89.17 738 GLY B CA 1
ATOM 13036 C C . GLY B 1 738 ? -3.272 0.399 14.94 1 89.17 738 GLY B C 1
ATOM 13037 O O . GLY B 1 738 ? -3.136 -0.083 16.066 1 89.17 738 GLY B O 1
ATOM 13038 N N . ILE B 1 739 ? -3.419 1.686 14.723 1 92.19 739 ILE B N 1
ATOM 13039 C CA . ILE B 1 739 ? -3.625 2.624 15.821 1 92.19 739 ILE B CA 1
ATOM 13040 C C . ILE B 1 739 ? -4.98 3.312 15.665 1 92.19 739 ILE B C 1
ATOM 13042 O O . ILE B 1 739 ? -5.512 3.404 14.556 1 92.19 739 ILE B O 1
ATOM 13046 N N . PHE B 1 740 ? -5.573 3.653 16.739 1 93.96 740 PHE B N 1
ATOM 13047 C CA . PHE B 1 740 ? -6.802 4.436 16.799 1 93.96 740 PHE B CA 1
ATOM 13048 C C . PHE B 1 740 ? -6.518 5.852 17.286 1 93.96 740 PHE B C 1
ATOM 13050 O O . PHE B 1 740 ? -5.923 6.041 18.349 1 93.96 740 PHE B O 1
ATOM 13057 N N . THR B 1 741 ? -6.841 6.85 16.474 1 95.1 741 THR B N 1
ATOM 13058 C CA . THR B 1 741 ? -6.505 8.235 16.783 1 95.1 741 THR B CA 1
ATOM 13059 C C . THR B 1 741 ? -7.765 9.047 17.068 1 95.1 741 THR B C 1
ATOM 13061 O O . THR B 1 741 ? -8.848 8.712 16.583 1 95.1 741 THR B O 1
ATOM 13064 N N . ILE B 1 742 ? -7.651 10.1 17.868 1 95.02 742 ILE B N 1
ATOM 13065 C CA . ILE B 1 742 ? -8.707 11.057 18.181 1 95.02 742 ILE B CA 1
ATOM 13066 C C . ILE B 1 742 ? -8.273 12.46 17.761 1 95.02 742 ILE B C 1
ATOM 13068 O O . ILE B 1 742 ? -7.234 12.954 18.206 1 95.02 742 ILE B O 1
ATOM 13072 N N . PHE B 1 743 ? -9.027 13.096 16.908 1 95.34 743 PHE B N 1
ATOM 13073 C CA . PHE B 1 743 ? -8.76 14.449 16.434 1 95.34 743 PHE B CA 1
ATOM 13074 C C . PHE B 1 743 ? -9.908 15.385 16.793 1 95.34 743 PHE B C 1
ATOM 13076 O O . PHE B 1 743 ? -11.039 14.939 16.996 1 95.34 743 PHE B O 1
ATOM 13083 N N . CYS B 1 744 ? -9.625 16.595 16.963 1 93.16 744 CYS B N 1
ATOM 13084 C CA . CYS B 1 744 ? -10.669 17.613 16.912 1 93.16 744 CYS B CA 1
ATOM 13085 C C . CYS B 1 744 ? -10.904 18.082 15.481 1 93.16 744 CYS B C 1
ATOM 13087 O O . CYS B 1 744 ? -10.119 17.769 14.584 1 93.16 744 CYS B O 1
ATOM 13089 N N . PRO B 1 745 ? -11.926 18.767 15.157 1 91.21 745 PRO B N 1
ATOM 13090 C CA . PRO B 1 745 ? -12.243 19.167 13.784 1 91.21 745 PRO B CA 1
ATOM 13091 C C . PRO B 1 745 ? -11.205 20.118 13.192 1 91.21 745 PRO B C 1
ATOM 13093 O O . PRO B 1 745 ? -11.19 20.343 11.979 1 91.21 745 PRO B O 1
ATOM 13096 N N . HIS B 1 746 ? -10.346 20.713 13.999 1 90.67 746 HIS B N 1
ATOM 13097 C CA . HIS B 1 746 ? -9.303 21.607 13.509 1 90.67 746 HIS B CA 1
ATOM 13098 C C . HIS B 1 746 ? -8.098 20.822 13.001 1 90.67 746 HIS B C 1
ATOM 13100 O O . HIS B 1 746 ? -7.163 21.403 12.446 1 90.67 746 HIS B O 1
ATOM 13106 N N . GLY B 1 747 ? -8.127 19.552 13.277 1 91.38 747 GLY B N 1
ATOM 13107 C CA . GLY B 1 747 ? -7.072 18.702 12.749 1 91.38 747 GLY B CA 1
ATOM 13108 C C . GLY B 1 747 ? -5.972 18.422 13.755 1 91.38 747 GLY B C 1
ATOM 13109 O O . GLY B 1 747 ? -4.879 17.99 13.383 1 91.38 747 GLY B O 1
ATOM 13110 N N . ILE B 1 748 ? -6.214 18.671 15.041 1 93.23 748 ILE B N 1
ATOM 13111 C CA . ILE B 1 748 ? -5.226 18.413 16.082 1 93.23 748 ILE B CA 1
ATOM 13112 C C . ILE B 1 748 ? -5.483 17.045 16.711 1 93.23 748 ILE B C 1
ATOM 13114 O O . ILE B 1 748 ? -6.601 16.754 17.142 1 93.23 748 ILE B O 1
ATOM 13118 N N . CYS B 1 749 ? -4.46 16.247 16.711 1 94.41 749 CYS B N 1
ATOM 13119 C CA . CYS B 1 749 ? -4.547 14.924 17.32 1 94.41 749 CYS B CA 1
ATOM 13120 C C . CYS B 1 749 ? -4.377 15.008 18.832 1 94.41 749 CYS B C 1
ATOM 13122 O O . CYS B 1 749 ? -3.452 15.659 19.322 1 94.41 749 CYS B O 1
ATOM 13124 N N . TYR B 1 750 ? -5.19 14.408 19.6 1 93.51 750 TYR B N 1
ATOM 13125 C CA . TYR B 1 750 ? -5.109 14.418 21.056 1 93.51 750 TYR B CA 1
ATOM 13126 C C . TYR B 1 750 ? -4.368 13.189 21.57 1 93.51 750 TYR B C 1
ATOM 13128 O O . TYR B 1 750 ? -3.953 13.147 22.73 1 93.51 750 TYR B O 1
ATOM 13136 N N . GLY B 1 751 ? -4.313 12.191 20.704 1 92.84 751 GLY B N 1
ATOM 13137 C CA . GLY B 1 751 ? -3.592 10.988 21.086 1 92.84 751 GLY B CA 1
ATOM 13138 C C . GLY B 1 751 ? -3.953 9.781 20.241 1 92.84 751 GLY B C 1
ATOM 13139 O O . GLY B 1 751 ? -4.706 9.899 19.272 1 92.84 751 GLY B O 1
ATOM 13140 N N . PHE B 1 752 ? -3.326 8.659 20.565 1 93.39 752 PHE B N 1
ATOM 13141 C CA . PHE B 1 752 ? -3.588 7.43 19.824 1 93.39 752 PHE B CA 1
ATOM 13142 C C . PHE B 1 752 ? -3.437 6.211 20.726 1 93.39 752 PHE B C 1
ATOM 13144 O O . PHE B 1 752 ? -2.837 6.298 21.8 1 93.39 752 PHE B O 1
ATOM 13151 N N . GLN B 1 753 ? -4.101 5.204 20.366 1 91.84 753 GLN B N 1
ATOM 13152 C CA . GLN B 1 753 ? -4.021 3.904 21.024 1 91.84 753 GLN B CA 1
ATOM 13153 C C . GLN B 1 753 ? -3.75 2.792 20.014 1 91.84 753 GLN B C 1
ATOM 13155 O O . GLN B 1 753 ? -4.35 2.764 18.938 1 91.84 753 GLN B O 1
ATOM 13160 N N . VAL B 1 754 ? -2.766 1.925 20.343 1 90.39 754 VAL B N 1
ATOM 13161 C CA . VAL B 1 754 ? -2.488 0.781 19.481 1 90.39 754 VAL B CA 1
ATOM 13162 C C . VAL B 1 754 ? -3.578 -0.274 19.654 1 90.39 754 VAL B C 1
ATOM 13164 O O . VAL B 1 754 ? -3.964 -0.598 20.78 1 90.39 754 VAL B O 1
ATOM 13167 N N . MET B 1 755 ? -4.052 -0.737 18.551 1 86.87 755 MET B N 1
ATOM 13168 C CA . MET B 1 755 ? -5.12 -1.732 18.596 1 86.87 755 MET B CA 1
ATOM 13169 C C . MET B 1 755 ? -4.547 -3.145 18.599 1 86.87 755 MET B C 1
ATOM 13171 O O . MET B 1 755 ? -3.803 -3.52 17.691 1 86.87 755 MET B O 1
ATOM 13175 N N . GLU B 1 756 ? -4.882 -3.832 19.619 1 75.56 756 GLU B N 1
ATOM 13176 C CA . GLU B 1 756 ? -4.442 -5.221 19.718 1 75.56 756 GLU B CA 1
ATOM 13177 C C . GLU B 1 756 ? -5.276 -6.13 18.821 1 75.56 756 GLU B C 1
ATOM 13179 O O . GLU B 1 756 ? -4.792 -7.163 18.353 1 75.56 756 GLU B O 1
ATOM 13184 N N . SER B 1 757 ? -6.475 -5.763 18.711 1 74.69 757 SER B N 1
ATOM 13185 C CA . SER B 1 757 ? -7.404 -6.487 17.849 1 74.69 757 SER B CA 1
ATOM 13186 C C . SER B 1 757 ? -8.02 -5.564 16.803 1 74.69 757 SER B C 1
ATOM 13188 O O . SER B 1 757 ? -7.821 -4.348 16.846 1 74.69 757 SER B O 1
ATOM 13190 N N . HIS B 1 758 ? -8.624 -6.198 15.871 1 75.53 758 HIS B N 1
ATOM 13191 C CA . HIS B 1 758 ? -9.187 -5.418 14.775 1 75.53 758 HIS B CA 1
ATOM 13192 C C . HIS B 1 758 ? -10.081 -4.298 15.298 1 75.53 758 HIS B C 1
ATOM 13194 O O . HIS B 1 758 ? -10.589 -4.376 16.419 1 75.53 758 HIS B O 1
ATOM 13200 N N . GLU B 1 759 ? -10.038 -3.364 14.514 1 77.12 759 GLU B N 1
ATOM 13201 C CA . GLU B 1 759 ? -10.837 -2.198 14.878 1 77.12 759 GLU B CA 1
ATOM 13202 C C . GLU B 1 759 ? -12.284 -2.588 15.164 1 77.12 759 GLU B C 1
ATOM 13204 O O . GLU B 1 759 ? -12.905 -3.31 14.381 1 77.12 759 GLU B O 1
ATOM 13209 N N . SER B 1 760 ? -12.681 -2.387 16.377 1 84.72 760 SER B N 1
ATOM 13210 C CA . SER B 1 760 ? -14.053 -2.602 16.824 1 84.72 760 SER B CA 1
ATOM 13211 C C . SER B 1 760 ? -14.561 -1.419 17.641 1 84.72 760 SER B C 1
ATOM 13213 O O . SER B 1 760 ? -13.773 -0.585 18.092 1 84.72 760 SER B O 1
ATOM 13215 N N . PRO B 1 761 ? -15.868 -1.27 17.764 1 91.71 761 PRO B N 1
ATOM 13216 C CA . PRO B 1 761 ? -16.433 -0.19 18.576 1 91.71 761 PRO B CA 1
ATOM 13217 C C . PRO B 1 761 ? -15.93 -0.21 20.018 1 91.71 761 PRO B C 1
ATOM 13219 O O . PRO B 1 761 ? -16.086 0.775 20.744 1 91.71 761 PRO B O 1
ATOM 13222 N N . ASN B 1 762 ? -15.276 -1.291 20.364 1 89.68 762 ASN B N 1
ATOM 13223 C CA . ASN B 1 762 ? -14.726 -1.401 21.711 1 89.68 762 ASN B CA 1
ATOM 13224 C C . ASN B 1 762 ? -13.62 -0.377 21.95 1 89.68 762 ASN B C 1
ATOM 13226 O O . ASN B 1 762 ? -13.495 0.163 23.051 1 89.68 762 ASN B O 1
ATOM 13230 N N . VAL B 1 763 ? -12.867 -0.106 20.958 1 91.7 763 VAL B N 1
ATOM 13231 C CA . VAL B 1 763 ? -11.697 0.752 21.105 1 91.7 763 VAL B CA 1
ATOM 13232 C C . VAL B 1 763 ? -12.14 2.187 21.383 1 91.7 763 VAL B C 1
ATOM 13234 O O . VAL B 1 763 ? -11.782 2.766 22.411 1 91.7 763 VAL B O 1
ATOM 13237 N N . PRO B 1 764 ? -12.962 2.735 20.505 1 94.67 764 PRO B N 1
ATOM 13238 C CA . PRO B 1 764 ? -13.405 4.095 20.82 1 94.67 764 PRO B CA 1
ATOM 13239 C C . PRO B 1 764 ? -14.234 4.164 22.1 1 94.67 764 PRO B C 1
ATOM 13241 O O . PRO B 1 764 ? -14.144 5.143 22.846 1 94.67 764 PRO B O 1
ATOM 13244 N N . PHE B 1 765 ? -15.116 3.153 22.385 1 94.89 765 PHE B N 1
ATOM 13245 C CA . PHE B 1 765 ? -15.873 3.128 23.631 1 94.89 765 PHE B CA 1
ATOM 13246 C C . PHE B 1 765 ? -14.941 3.227 24.833 1 94.89 765 PHE B C 1
ATOM 13248 O O . PHE B 1 765 ? -15.187 4.008 25.754 1 94.89 765 PHE B O 1
ATOM 13255 N N . THR B 1 766 ? -13.878 2.451 24.772 1 91.14 766 THR B N 1
ATOM 13256 C CA . THR B 1 766 ? -12.926 2.404 25.877 1 91.14 766 THR B CA 1
ATOM 13257 C C . THR B 1 766 ? -12.233 3.752 26.052 1 91.14 766 THR B C 1
ATOM 13259 O O . THR B 1 766 ? -12.127 4.261 27.169 1 91.14 766 THR B O 1
ATOM 13262 N N . ILE B 1 767 ? -11.826 4.363 24.988 1 93.22 767 ILE B N 1
ATOM 13263 C CA . ILE B 1 767 ? -11.121 5.64 25.046 1 93.22 767 ILE B CA 1
ATOM 13264 C C . ILE B 1 767 ? -12.061 6.725 25.566 1 93.22 767 ILE B C 1
ATOM 13266 O O . ILE B 1 767 ? -11.706 7.479 26.475 1 93.22 767 ILE B O 1
ATOM 13270 N N . LEU B 1 768 ? -13.275 6.771 25.033 1 94.66 768 LEU B N 1
ATOM 13271 C CA . LEU B 1 768 ? -14.222 7.819 25.397 1 94.66 768 LEU B CA 1
ATOM 13272 C C . LEU B 1 768 ? -14.644 7.687 26.857 1 94.66 768 LEU B C 1
ATOM 13274 O O . LEU B 1 768 ? -14.716 8.684 27.579 1 94.66 768 LEU B O 1
ATOM 13278 N N . ARG B 1 769 ? -14.898 6.491 27.237 1 91.82 769 ARG B N 1
ATOM 13279 C CA . ARG B 1 769 ? -15.379 6.268 28.597 1 91.82 769 ARG B CA 1
ATOM 13280 C C . ARG B 1 769 ? -14.277 6.531 29.617 1 91.82 769 ARG B C 1
ATOM 13282 O O . ARG B 1 769 ? -14.528 7.111 30.675 1 91.82 769 ARG B O 1
ATOM 13289 N N . THR B 1 770 ? -13.078 6.117 29.334 1 89.79 770 THR B N 1
ATOM 13290 C CA . THR B 1 770 ? -12.011 6.159 30.328 1 89.79 770 THR B CA 1
ATOM 13291 C C . THR B 1 770 ? -11.346 7.533 30.35 1 89.79 770 THR B C 1
ATOM 13293 O O . THR B 1 770 ? -10.866 7.979 31.394 1 89.79 770 THR B O 1
ATOM 13296 N N . ARG B 1 771 ? -11.379 8.238 29.26 1 90.24 771 ARG B N 1
ATOM 13297 C CA . ARG B 1 771 ? -10.494 9.395 29.173 1 90.24 771 ARG B CA 1
ATOM 13298 C C . ARG B 1 771 ? -11.293 10.694 29.149 1 90.24 771 ARG B C 1
ATOM 13300 O O . ARG B 1 771 ? -10.717 11.784 29.177 1 90.24 771 ARG B O 1
ATOM 13307 N N . PHE B 1 772 ? -12.562 10.589 29.097 1 90.49 772 PHE B N 1
ATOM 13308 C CA . PHE B 1 772 ? -13.413 11.772 29.163 1 90.49 772 PHE B CA 1
ATOM 13309 C C . PHE B 1 772 ? -14.243 11.77 30.441 1 90.49 772 PHE B C 1
ATOM 13311 O O . PHE B 1 772 ? -14.838 10.751 30.8 1 90.49 772 PHE B O 1
ATOM 13318 N N . LYS B 1 773 ? -14.235 12.875 31.085 1 87.58 773 LYS B N 1
ATOM 13319 C CA . LYS B 1 773 ? -15.098 13.013 32.255 1 87.58 773 LYS B CA 1
ATOM 13320 C C . LYS B 1 773 ? -16.571 12.948 31.863 1 87.58 773 LYS B C 1
ATOM 13322 O O . LYS B 1 773 ? -17.375 12.318 32.553 1 87.58 773 LYS B O 1
ATOM 13327 N N . LYS B 1 774 ? -16.845 13.633 30.851 1 89.33 774 LYS B N 1
ATOM 13328 C CA . LYS B 1 774 ? -18.143 13.579 30.183 1 89.33 774 LYS B CA 1
ATOM 13329 C C . LYS B 1 774 ? -17.988 13.219 28.708 1 89.33 774 LYS B C 1
ATOM 13331 O O . LYS B 1 774 ? -17.074 13.705 28.038 1 89.33 774 LYS B O 1
ATOM 13336 N N . ALA B 1 775 ? -18.864 12.374 28.283 1 93.33 775 ALA B N 1
ATOM 13337 C CA . ALA B 1 775 ? -18.77 11.976 26.881 1 93.33 775 ALA B CA 1
ATOM 13338 C C . ALA B 1 775 ? -18.836 13.191 25.96 1 93.33 775 ALA B C 1
ATOM 13340 O O . ALA B 1 775 ? -19.567 14.146 26.234 1 93.33 775 ALA B O 1
ATOM 13341 N N . PRO B 1 776 ? -18.096 13.201 24.882 1 94.85 776 PRO B N 1
ATOM 13342 C CA . PRO B 1 776 ? -18.178 14.296 23.913 1 94.85 776 PRO B CA 1
ATOM 13343 C C . PRO B 1 776 ? -19.587 14.491 23.36 1 94.85 776 PRO B C 1
ATOM 13345 O O . PRO B 1 776 ? -20.336 13.522 23.213 1 94.85 776 PRO B O 1
ATOM 13348 N N . LYS B 1 777 ? -19.882 15.656 23.029 1 95.14 777 LYS B N 1
ATOM 13349 C CA . LYS B 1 777 ? -21.209 15.986 22.517 1 95.14 777 LYS B CA 1
ATOM 13350 C C . LYS B 1 777 ? -21.415 15.419 21.116 1 95.14 777 LYS B C 1
ATOM 13352 O O . LYS B 1 777 ? -22.501 14.933 20.79 1 95.14 777 LYS B O 1
ATOM 13357 N N . HIS B 1 778 ? -20.377 15.548 20.319 1 96.62 778 HIS B N 1
ATOM 13358 C CA . HIS B 1 778 ? -20.436 15.064 18.944 1 96.62 778 HIS B CA 1
ATOM 13359 C C . HIS B 1 778 ? -19.318 14.065 18.665 1 96.62 778 HIS B C 1
ATOM 13361 O O . HIS B 1 778 ? -18.138 14.386 18.823 1 96.62 778 HIS B O 1
ATOM 13367 N N . ILE B 1 779 ? -19.645 12.898 18.254 1 97.33 779 ILE B N 1
ATOM 13368 C CA . ILE B 1 779 ? -18.693 11.84 17.933 1 97.33 779 ILE B CA 1
ATOM 13369 C C . ILE B 1 779 ? -18.801 11.482 16.452 1 97.33 779 ILE B C 1
ATOM 13371 O O . ILE B 1 779 ? -19.834 10.98 16.003 1 97.33 779 ILE B O 1
ATOM 13375 N N . ILE B 1 780 ? -17.793 11.815 15.721 1 97.36 780 ILE B N 1
ATOM 13376 C CA . ILE B 1 780 ? -17.739 11.525 14.292 1 97.36 780 ILE B CA 1
ATOM 13377 C C . ILE B 1 780 ? -16.789 10.357 14.038 1 97.36 780 ILE B C 1
ATOM 13379 O O . ILE B 1 780 ? -15.608 10.422 14.388 1 97.36 780 ILE B O 1
ATOM 13383 N N . TYR B 1 781 ? -17.266 9.318 13.501 1 96.01 781 TYR B N 1
ATOM 13384 C CA . TYR B 1 781 ? -16.564 8.051 13.325 1 96.01 781 TYR B CA 1
ATOM 13385 C C . TYR B 1 781 ? -17.116 7.283 12.131 1 96.01 781 TYR B C 1
ATOM 13387 O O . TYR B 1 781 ? -18.307 7.375 11.822 1 96.01 781 TYR B O 1
ATOM 13395 N N . ASP B 1 782 ? -16.348 6.604 11.369 1 93.07 782 ASP B N 1
ATOM 13396 C CA . ASP B 1 782 ? -16.792 5.877 10.183 1 93.07 782 ASP B CA 1
ATOM 13397 C C . ASP B 1 782 ? -17.795 4.786 10.551 1 93.07 782 ASP B C 1
ATOM 13399 O O . ASP B 1 782 ? -18.611 4.381 9.721 1 93.07 782 ASP B O 1
ATOM 13403 N N . ASN B 1 783 ? -17.712 4.266 11.812 1 94.49 783 ASN B N 1
ATOM 13404 C CA . ASN B 1 783 ? -18.63 3.249 12.315 1 94.49 783 ASN B CA 1
ATOM 13405 C C . ASN B 1 783 ? -19.438 3.762 13.504 1 94.49 783 ASN B C 1
ATOM 13407 O O . ASN B 1 783 ? -19.629 3.043 14.487 1 94.49 783 ASN B O 1
ATOM 13411 N N . ALA B 1 784 ? -19.817 4.98 13.383 1 96.08 784 ALA B N 1
ATOM 13412 C CA . ALA B 1 784 ? -20.51 5.652 14.479 1 96.08 784 ALA B CA 1
ATOM 13413 C C . ALA B 1 784 ? -21.824 4.95 14.809 1 96.08 784 ALA B C 1
ATOM 13415 O O . ALA B 1 784 ? -22.254 4.935 15.965 1 96.08 784 ALA B O 1
ATOM 13416 N N . CYS B 1 785 ? -22.536 4.36 13.822 1 94.98 785 CYS B N 1
ATOM 13417 C CA . CYS B 1 785 ? -23.805 3.674 14.04 1 94.98 785 CYS B CA 1
ATOM 13418 C C . CYS B 1 785 ? -23.625 2.473 14.96 1 94.98 785 CYS B C 1
ATOM 13420 O O . CYS B 1 785 ? -24.362 2.317 15.936 1 94.98 785 CYS B O 1
ATOM 13422 N N . LYS B 1 786 ? -22.592 1.676 14.742 1 94.41 786 LYS B N 1
ATOM 13423 C CA . LYS B 1 786 ? -22.312 0.518 15.587 1 94.41 786 LYS B CA 1
ATOM 13424 C C . LYS B 1 786 ? -21.778 0.949 16.95 1 94.41 786 LYS B C 1
ATOM 13426 O O . LYS B 1 786 ? -22.041 0.294 17.961 1 94.41 786 LYS B O 1
ATOM 13431 N N . LEU B 1 787 ? -21.028 2 16.932 1 96.21 787 LEU B N 1
ATOM 13432 C CA . LEU B 1 787 ? -20.506 2.506 18.197 1 96.21 787 LEU B CA 1
ATOM 13433 C C . LEU B 1 787 ? -21.641 2.929 19.123 1 96.21 787 LEU B C 1
ATOM 13435 O O . LEU B 1 787 ? -21.611 2.638 20.321 1 96.21 787 LEU B O 1
ATOM 13439 N N . GLN B 1 788 ? -22.615 3.64 18.54 1 96.34 788 GLN B N 1
ATOM 13440 C CA . GLN B 1 788 ? -23.738 4.057 19.374 1 96.34 788 GLN B CA 1
ATOM 13441 C C . GLN B 1 788 ? -24.449 2.851 19.982 1 96.34 788 GLN B C 1
ATOM 13443 O O . GLN B 1 788 ? -24.77 2.848 21.172 1 96.34 788 GLN B O 1
ATOM 13448 N N . GLN B 1 789 ? -24.731 1.86 19.139 1 94.29 789 GLN B N 1
ATOM 13449 C CA . GLN B 1 789 ? -25.355 0.639 19.635 1 94.29 789 GLN B CA 1
ATOM 13450 C C . GLN B 1 789 ? -24.527 0.012 20.753 1 94.29 789 GLN B C 1
ATOM 13452 O O . GLN B 1 789 ? -25.074 -0.435 21.763 1 94.29 789 GLN B O 1
ATOM 13457 N N . TYR B 1 790 ? -23.248 -0.001 20.555 1 93.68 790 TYR B N 1
ATOM 13458 C CA . TYR B 1 790 ? -22.32 -0.551 21.536 1 93.68 790 TYR B CA 1
ATOM 13459 C C . TYR B 1 790 ? -22.388 0.225 22.846 1 93.68 790 TYR B C 1
ATOM 13461 O O . TYR B 1 790 ? -22.407 -0.369 23.927 1 93.68 790 TYR B O 1
ATOM 13469 N N . CYS B 1 791 ? -22.444 1.489 22.775 1 93.95 791 CYS B N 1
ATOM 13470 C CA . CYS B 1 791 ? -22.501 2.361 23.943 1 93.95 791 CYS B CA 1
ATOM 13471 C C . CYS B 1 791 ? -23.803 2.161 24.71 1 93.95 791 CYS B C 1
ATOM 13473 O O . CYS B 1 791 ? -23.798 2.085 25.94 1 93.95 791 CYS B O 1
ATOM 13475 N N . LEU B 1 792 ? -24.916 2.033 23.981 1 93.14 792 LEU B N 1
ATOM 13476 C CA . LEU B 1 792 ? -26.229 1.886 24.599 1 93.14 792 LEU B CA 1
ATOM 13477 C C . LEU B 1 792 ? -26.352 0.538 25.301 1 93.14 792 LEU B C 1
ATOM 13479 O O . LEU B 1 792 ? -27.061 0.416 26.302 1 93.14 792 LEU B O 1
ATOM 13483 N N . SER B 1 793 ? -25.62 -0.429 24.785 1 90.25 793 SER B N 1
ATOM 13484 C CA . SER B 1 793 ? -25.646 -1.763 25.375 1 90.25 793 SER B CA 1
ATOM 13485 C C . SER B 1 793 ? -24.807 -1.821 26.648 1 90.25 793 SER B C 1
ATOM 13487 O O . SER B 1 793 ? -24.89 -2.788 27.408 1 90.25 793 SER B O 1
ATOM 13489 N N . ARG B 1 794 ? -24.092 -0.793 26.954 1 89.23 794 ARG B N 1
ATOM 13490 C CA . ARG B 1 794 ? -23.125 -0.918 28.04 1 89.23 794 ARG B CA 1
ATOM 13491 C C . ARG B 1 794 ? -23.251 0.241 29.022 1 89.23 794 ARG B C 1
ATOM 13493 O O . ARG B 1 794 ? -23.385 0.027 30.229 1 89.23 794 ARG B O 1
ATOM 13500 N N . ASP B 1 795 ? -23.206 1.463 28.507 1 90.17 795 ASP B N 1
ATOM 13501 C CA . ASP B 1 795 ? -23.267 2.622 29.392 1 90.17 795 ASP B CA 1
ATOM 13502 C C . ASP B 1 795 ? -24.109 3.738 28.778 1 90.17 795 ASP B C 1
ATOM 13504 O O . ASP B 1 795 ? -23.601 4.828 28.505 1 90.17 795 ASP B O 1
ATOM 13508 N N . PRO B 1 796 ? -25.383 3.527 28.636 1 91.38 796 PRO B N 1
ATOM 13509 C CA . PRO B 1 796 ? -26.245 4.501 27.963 1 91.38 796 PRO B CA 1
ATOM 13510 C C . PRO B 1 796 ? -26.257 5.859 28.661 1 91.38 796 PRO B C 1
ATOM 13512 O O . PRO B 1 796 ? -26.29 6.899 27.997 1 91.38 796 PRO B O 1
ATOM 13515 N N . LEU B 1 797 ? -26.182 5.936 29.907 1 90.54 797 LEU B N 1
ATOM 13516 C CA . LEU B 1 797 ? -26.309 7.199 30.627 1 90.54 797 LEU B CA 1
ATOM 13517 C C . LEU B 1 797 ? -25.094 8.087 30.384 1 90.54 797 LEU B C 1
ATOM 13519 O O . LEU B 1 797 ? -25.221 9.311 30.302 1 90.54 797 LEU B O 1
ATOM 13523 N N . PHE B 1 798 ? -23.939 7.434 30.396 1 91.32 798 PHE B N 1
ATOM 13524 C CA . PHE B 1 798 ? -22.733 8.205 30.118 1 91.32 798 PHE B CA 1
ATOM 13525 C C . PHE B 1 798 ? -22.826 8.883 28.756 1 91.32 798 PHE B C 1
ATOM 13527 O O . PHE B 1 798 ? -22.332 9.998 28.577 1 91.32 798 PHE B O 1
ATOM 13534 N N . PHE B 1 799 ? -23.538 8.257 27.801 1 93.69 799 PHE B N 1
ATOM 13535 C CA . PHE B 1 799 ? -23.587 8.75 26.43 1 93.69 799 PHE B CA 1
ATOM 13536 C C . PHE B 1 799 ? -24.947 9.364 26.123 1 93.69 799 PHE B C 1
ATOM 13538 O O . PHE B 1 799 ? -25.325 9.497 24.957 1 93.69 799 PHE B O 1
ATOM 13545 N N . LYS B 1 800 ? -25.711 9.708 27.036 1 90.95 800 LYS B N 1
ATOM 13546 C CA . LYS B 1 800 ? -27.084 10.185 26.894 1 90.95 800 LYS B CA 1
ATOM 13547 C C . LYS B 1 800 ? -27.142 11.441 26.029 1 90.95 800 LYS B C 1
ATOM 13549 O O . LYS B 1 800 ? -28.054 11.598 25.214 1 90.95 800 LYS B O 1
ATOM 13554 N N . THR B 1 801 ? -26.117 12.231 26.166 1 91.05 801 THR B N 1
ATOM 13555 C CA . THR B 1 801 ? -26.155 13.517 25.478 1 91.05 801 THR B CA 1
ATOM 13556 C C . THR B 1 801 ? -25.251 13.499 24.249 1 91.05 801 THR B C 1
ATOM 13558 O O . THR B 1 801 ? -25.047 14.531 23.606 1 91.05 801 THR B O 1
ATOM 13561 N N . SER B 1 802 ? -24.705 12.39 23.988 1 95.52 802 SER B N 1
ATOM 13562 C CA . SER B 1 802 ? -23.785 12.29 22.86 1 95.52 802 SER B CA 1
ATOM 13563 C C . SER B 1 802 ? -24.535 12.048 21.555 1 95.52 802 SER B C 1
ATOM 13565 O O . SER B 1 802 ? -25.505 11.288 21.522 1 95.52 802 SER B O 1
ATOM 13567 N N . GLU B 1 803 ? -24.102 12.748 20.508 1 96.4 803 GLU B N 1
ATOM 13568 C CA . GLU B 1 803 ? -24.597 12.549 19.149 1 96.4 803 GLU B CA 1
ATOM 13569 C C . GLU B 1 803 ? -23.567 11.823 18.288 1 96.4 803 GLU B C 1
ATOM 13571 O O . GLU B 1 803 ? -22.371 12.113 18.366 1 96.4 803 GLU B O 1
ATOM 13576 N N . PHE B 1 804 ? -23.996 10.843 17.522 1 97.39 804 PHE B N 1
ATOM 13577 C CA . PHE B 1 804 ? -23.107 10.017 16.713 1 97.39 804 PHE B CA 1
ATOM 13578 C C . PHE B 1 804 ? -23.327 10.279 15.228 1 97.39 804 PHE B C 1
ATOM 13580 O O . PHE B 1 804 ? -24.464 10.272 14.753 1 97.39 804 PHE B O 1
ATOM 13587 N N . TYR B 1 805 ? -22.231 10.562 14.502 1 96.94 805 TYR B N 1
ATOM 13588 C CA . TYR B 1 805 ? -22.318 10.831 13.071 1 96.94 805 TYR B CA 1
ATOM 13589 C C . TYR B 1 805 ? -21.277 10.027 12.301 1 96.94 805 TYR B C 1
ATOM 13591 O O . TYR B 1 805 ? -20.16 9.823 12.784 1 96.94 805 TYR B O 1
ATOM 13599 N N . VAL B 1 806 ? -21.649 9.637 11.107 1 96 806 VAL B N 1
ATOM 13600 C CA . VAL B 1 806 ? -20.695 9.039 10.179 1 96 806 VAL B CA 1
ATOM 13601 C C . VAL B 1 806 ? -20.045 10.13 9.331 1 96 806 VAL B C 1
ATOM 13603 O O . VAL B 1 806 ? -20.727 11.035 8.844 1 96 806 VAL B O 1
ATOM 13606 N N . ASP B 1 807 ? -18.779 10.044 9.268 1 92.78 807 ASP B N 1
ATOM 13607 C CA . ASP B 1 807 ? -18.071 11.061 8.496 1 92.78 807 ASP B CA 1
ATOM 13608 C C . ASP B 1 807 ? -18.511 11.045 7.034 1 92.78 807 ASP B C 1
ATOM 13610 O O . ASP B 1 807 ? -19.035 10.04 6.549 1 92.78 807 ASP B O 1
ATOM 13614 N N . ARG B 1 808 ? -18.303 12.034 6.303 1 89.94 808 ARG B N 1
ATOM 13615 C CA . ARG B 1 808 ? -18.837 12.257 4.964 1 89.94 808 ARG B CA 1
ATOM 13616 C C . ARG B 1 808 ? -18.211 11.297 3.957 1 89.94 808 ARG B C 1
ATOM 13618 O O . ARG B 1 808 ? -18.888 10.816 3.047 1 89.94 808 ARG B O 1
ATOM 13625 N N . LEU B 1 809 ? -16.974 11.004 4.117 1 87 809 LEU B N 1
ATOM 13626 C CA . LEU B 1 809 ? -16.257 10.164 3.165 1 87 809 LEU B CA 1
ATOM 13627 C C . LEU B 1 809 ? -16.799 8.739 3.181 1 87 809 LEU B C 1
ATOM 13629 O O . LEU B 1 809 ? -16.866 8.084 2.138 1 87 809 LEU B O 1
ATOM 13633 N N . HIS B 1 810 ? -17.188 8.26 4.352 1 88.81 810 HIS B N 1
ATOM 13634 C CA . HIS B 1 810 ? -17.538 6.853 4.513 1 88.81 810 HIS B CA 1
ATOM 13635 C C . HIS B 1 810 ? -19.049 6.652 4.464 1 88.81 810 HIS B C 1
ATOM 13637 O O . HIS B 1 810 ? -19.529 5.516 4.492 1 88.81 810 HIS B O 1
ATOM 13643 N N . TRP B 1 811 ? -19.794 7.597 4.362 1 90.21 811 TRP B N 1
ATOM 13644 C CA . TRP B 1 811 ? -21.245 7.516 4.502 1 90.21 811 TRP B CA 1
ATOM 13645 C C . TRP B 1 811 ? -21.848 6.633 3.415 1 90.21 811 TRP B C 1
ATOM 13647 O O . TRP B 1 811 ? -22.737 5.822 3.688 1 90.21 811 TRP B O 1
ATOM 13657 N N . ASP B 1 812 ? -21.318 6.673 2.269 1 81.18 812 ASP B N 1
ATOM 13658 C CA . ASP B 1 812 ? -21.917 5.976 1.135 1 81.18 812 ASP B CA 1
ATOM 13659 C C . ASP B 1 812 ? -21.82 4.462 1.306 1 81.18 812 ASP B C 1
ATOM 13661 O O . ASP B 1 812 ? -22.586 3.713 0.697 1 81.18 812 ASP B O 1
ATOM 13665 N N . ASN B 1 813 ? -21.03 4.074 2.174 1 80.84 813 ASN B N 1
ATOM 13666 C CA . ASN B 1 813 ? -20.864 2.642 2.4 1 80.84 813 ASN B CA 1
ATOM 13667 C C . ASN B 1 813 ? -21.808 2.133 3.485 1 80.84 813 ASN B C 1
ATOM 13669 O O . ASN B 1 813 ? -21.923 0.924 3.697 1 80.84 813 ASN B O 1
ATOM 13673 N N . HIS B 1 814 ? -22.494 2.985 4.128 1 86.89 814 HIS B N 1
ATOM 13674 C CA . HIS B 1 814 ? -23.4 2.628 5.214 1 86.89 814 HIS B CA 1
ATOM 13675 C C . HIS B 1 814 ? -24.833 2.487 4.713 1 86.89 814 HIS B C 1
ATOM 13677 O O . HIS B 1 814 ? -25.67 3.358 4.959 1 86.89 814 HIS B O 1
ATOM 13683 N N . THR B 1 815 ? -25.158 1.356 4.214 1 82.7 815 THR B N 1
ATOM 13684 C CA . THR B 1 815 ? -26.432 1.158 3.532 1 82.7 815 THR B CA 1
ATOM 13685 C C . THR B 1 815 ? -27.513 0.724 4.519 1 82.7 815 THR B C 1
ATOM 13687 O O . THR B 1 815 ? -28.7 0.967 4.294 1 82.7 815 THR B O 1
ATOM 13690 N N . ALA B 1 816 ? -27.182 0.09 5.605 1 84.02 816 ALA B N 1
ATOM 13691 C CA . ALA B 1 816 ? -28.168 -0.442 6.542 1 84.02 816 ALA B CA 1
ATOM 13692 C C . ALA B 1 816 ? -28.418 0.534 7.688 1 84.02 816 ALA B C 1
ATOM 13694 O O . ALA B 1 816 ? -29.38 0.38 8.444 1 84.02 816 ALA B O 1
ATOM 13695 N N . CYS B 1 817 ? -27.654 1.615 7.811 1 90.25 817 CYS B N 1
ATOM 13696 C CA . CYS B 1 817 ? -27.751 2.549 8.928 1 90.25 817 CYS B CA 1
ATOM 13697 C C . CYS B 1 817 ? -28.813 3.609 8.662 1 90.25 817 CYS B C 1
ATOM 13699 O O . CYS B 1 817 ? -29.136 3.894 7.508 1 90.25 817 CYS B O 1
ATOM 13701 N N . SER B 1 818 ? -29.381 4.086 9.703 1 94.19 818 SER B N 1
ATOM 13702 C CA . SER B 1 818 ? -30.325 5.194 9.611 1 94.19 818 SER B CA 1
ATOM 13703 C C . SER B 1 818 ? -29.691 6.406 8.936 1 94.19 818 SER B C 1
ATOM 13705 O O . SER B 1 818 ? -28.508 6.687 9.137 1 94.19 818 SER B O 1
ATOM 13707 N N . LEU B 1 819 ? -30.471 7.132 8.166 1 94.21 819 LEU B N 1
ATOM 13708 C CA . LEU B 1 819 ? -30.004 8.339 7.493 1 94.21 819 LEU B CA 1
ATOM 13709 C C . LEU B 1 819 ? -29.646 9.422 8.505 1 94.21 819 LEU B C 1
ATOM 13711 O O . LEU B 1 819 ? -28.966 10.393 8.167 1 94.21 819 LEU B O 1
ATOM 13715 N N . ALA B 1 820 ? -30.087 9.194 9.691 1 95.04 820 ALA B N 1
ATOM 13716 C CA . ALA B 1 820 ? -29.865 10.186 10.74 1 95.04 820 ALA B CA 1
ATOM 13717 C C . ALA B 1 820 ? -28.387 10.272 11.109 1 95.04 820 ALA B C 1
ATOM 13719 O O . ALA B 1 820 ? -27.953 11.238 11.741 1 95.04 820 ALA B O 1
ATOM 13720 N N . TYR B 1 821 ? -27.603 9.277 10.744 1 96.68 821 TYR B N 1
ATOM 13721 C CA . TYR B 1 821 ? -26.176 9.289 11.048 1 96.68 821 TYR B CA 1
ATOM 13722 C C . TYR B 1 821 ? -25.408 10.117 10.024 1 96.68 821 TYR B C 1
ATOM 13724 O O . TYR B 1 821 ? -24.216 10.381 10.199 1 96.68 821 TYR B O 1
ATOM 13732 N N . ASP B 1 822 ? -26.067 10.559 8.93 1 94.79 822 ASP B N 1
ATOM 13733 C CA . ASP B 1 822 ? -25.416 11.333 7.877 1 94.79 822 ASP B CA 1
ATOM 13734 C C . ASP B 1 822 ? -25.109 12.752 8.349 1 94.79 822 ASP B C 1
ATOM 13736 O O . ASP B 1 822 ? -26.014 13.579 8.479 1 94.79 822 ASP B O 1
ATOM 13740 N N . LEU B 1 823 ? -23.878 12.943 8.53 1 94.72 823 LEU B N 1
ATOM 13741 C CA . LEU B 1 823 ? -23.435 14.243 9.024 1 94.72 823 LEU B CA 1
ATOM 13742 C C . LEU B 1 823 ? -23.846 15.357 8.066 1 94.72 823 LEU B C 1
ATOM 13744 O O . LEU B 1 823 ? -24.121 16.479 8.495 1 94.72 823 LEU B O 1
ATOM 13748 N N . SER B 1 824 ? -24.081 15.107 6.831 1 90.24 824 SER B N 1
ATOM 13749 C CA . SER B 1 824 ? -24.277 16.104 5.783 1 90.24 824 SER B CA 1
ATOM 13750 C C . SER B 1 824 ? -25.681 16.696 5.839 1 90.24 824 SER B C 1
ATOM 13752 O O . SER B 1 824 ? -25.931 17.768 5.284 1 90.24 824 SER B O 1
ATOM 13754 N N . ILE B 1 825 ? -26.628 16.034 6.507 1 91.86 825 ILE B N 1
ATOM 13755 C CA . ILE B 1 825 ? -27.998 16.533 6.49 1 91.86 825 ILE B CA 1
ATOM 13756 C C . ILE B 1 825 ? -28.189 17.556 7.608 1 91.86 825 ILE B C 1
ATOM 13758 O O . ILE B 1 825 ? -29.222 18.226 7.675 1 91.86 825 ILE B O 1
ATOM 13762 N N . TYR B 1 826 ? -27.192 17.663 8.465 1 93.68 826 TYR B N 1
ATOM 13763 C CA . TYR B 1 826 ? -27.274 18.608 9.573 1 93.68 826 TYR B CA 1
ATOM 13764 C C . TYR B 1 826 ? -26.595 19.926 9.217 1 93.68 826 TYR B C 1
ATOM 13766 O O . TYR B 1 826 ? -25.374 19.978 9.052 1 93.68 826 TYR B O 1
ATOM 13774 N N . PRO B 1 827 ? -27.304 20.982 9.235 1 89.46 827 PRO B N 1
ATOM 13775 C CA . PRO B 1 827 ? -26.783 22.269 8.768 1 89.46 827 PRO B CA 1
ATOM 13776 C C . PRO B 1 827 ? -25.661 22.807 9.653 1 89.46 827 PRO B C 1
ATOM 13778 O O . PRO B 1 827 ? -24.734 23.453 9.157 1 89.46 827 PRO B O 1
ATOM 13781 N N . GLN B 1 828 ? -25.715 22.547 10.898 1 88.08 828 GLN B N 1
ATOM 13782 C CA . GLN B 1 828 ? -24.742 23.104 11.833 1 88.08 828 GLN B CA 1
ATOM 13783 C C . GLN B 1 828 ? -23.358 22.501 11.611 1 88.08 828 GLN B C 1
ATOM 13785 O O . GLN B 1 828 ? -22.356 23.046 12.079 1 88.08 828 GLN B O 1
ATOM 13790 N N . PHE B 1 829 ? -23.278 21.387 10.87 1 92.1 829 PHE B N 1
ATOM 13791 C CA . PHE B 1 829 ? -21.995 20.722 10.68 1 92.1 829 PHE B CA 1
ATOM 13792 C C . PHE B 1 829 ? -21.493 20.913 9.253 1 92.1 829 PHE B C 1
ATOM 13794 O O . PHE B 1 829 ? -20.562 20.23 8.821 1 92.1 829 PHE B O 1
ATOM 13801 N N . SER B 1 830 ? -22.005 21.801 8.522 1 85.96 830 SER B N 1
ATOM 13802 C CA . SER B 1 830 ? -21.649 22.007 7.121 1 85.96 830 SER B CA 1
ATOM 13803 C C . SER B 1 830 ? -20.189 22.421 6.977 1 85.96 830 SER B C 1
ATOM 13805 O O . SER B 1 830 ? -19.509 22 6.039 1 85.96 830 SER B O 1
ATOM 13807 N N . ALA B 1 831 ? -19.672 23.147 7.954 1 83.53 831 ALA B N 1
ATOM 13808 C CA . ALA B 1 831 ? -18.309 23.665 7.856 1 83.53 831 ALA B CA 1
ATOM 13809 C C . ALA B 1 831 ? -17.328 22.774 8.613 1 83.53 831 ALA B C 1
ATOM 13811 O O . ALA B 1 831 ? -16.121 23.024 8.605 1 83.53 831 ALA B O 1
ATOM 13812 N N . LEU B 1 832 ? -17.874 21.802 9.142 1 90.16 832 LEU B N 1
ATOM 13813 C CA . LEU B 1 832 ? -17.035 20.942 9.97 1 90.16 832 LEU B CA 1
ATOM 13814 C C . LEU B 1 832 ? -16.175 20.026 9.106 1 90.16 832 LEU B C 1
ATOM 13816 O O . LEU B 1 832 ? -16.673 19.405 8.165 1 90.16 832 LEU B O 1
ATOM 13820 N N . ASN B 1 833 ? -14.833 19.973 9.397 1 89.43 833 ASN B N 1
ATOM 13821 C CA . ASN B 1 833 ? -13.941 19.042 8.715 1 89.43 833 ASN B CA 1
ATOM 13822 C C . ASN B 1 833 ? -14.053 17.634 9.293 1 89.43 833 ASN B C 1
ATOM 13824 O O . ASN B 1 833 ? -13.291 17.263 10.188 1 89.43 833 ASN B O 1
ATOM 13828 N N . SER B 1 834 ? -14.933 16.886 8.72 1 90.68 834 SER B N 1
ATOM 13829 C CA . SER B 1 834 ? -15.17 15.544 9.241 1 90.68 834 SER B CA 1
ATOM 13830 C C . SER B 1 834 ? -14.15 14.551 8.694 1 90.68 834 SER B C 1
ATOM 13832 O O . SER B 1 834 ? -14.149 13.379 9.077 1 90.68 834 SER B O 1
ATOM 13834 N N . GLN B 1 835 ? -13.282 15.09 7.784 1 87.63 835 GLN B N 1
ATOM 13835 C CA . GLN B 1 835 ? -12.326 14.204 7.129 1 87.63 835 GLN B CA 1
ATOM 13836 C C . GLN B 1 835 ? -10.914 14.427 7.663 1 87.63 835 GLN B C 1
ATOM 13838 O O . GLN B 1 835 ? -9.935 14.026 7.03 1 87.63 835 GLN B O 1
ATOM 13843 N N . CYS B 1 836 ? -10.805 15.089 8.747 1 89.36 836 CYS B N 1
ATOM 13844 C CA . CYS B 1 836 ? -9.492 15.416 9.292 1 89.36 836 CYS B CA 1
ATOM 13845 C C . CYS B 1 836 ? -8.674 14.155 9.539 1 89.36 836 CYS B C 1
ATOM 13847 O O . CYS B 1 836 ? -7.466 14.135 9.295 1 89.36 836 CYS B O 1
ATOM 13849 N N . ASN B 1 837 ? -9.288 13.109 10.011 1 89.26 837 ASN B N 1
ATOM 13850 C CA . ASN B 1 837 ? -8.574 11.862 10.268 1 89.26 837 ASN B CA 1
ATOM 13851 C C . ASN B 1 837 ? -8.057 11.236 8.976 1 89.26 837 ASN B C 1
ATOM 13853 O O . ASN B 1 837 ? -6.959 10.678 8.948 1 89.26 837 ASN B O 1
ATOM 13857 N N . GLU B 1 838 ? -8.89 11.272 7.981 1 85.12 838 GLU B N 1
ATOM 13858 C CA . GLU B 1 838 ? -8.464 10.738 6.69 1 85.12 838 GLU B CA 1
ATOM 13859 C C . GLU B 1 838 ? -7.253 11.495 6.153 1 85.12 838 GLU B C 1
ATOM 13861 O O . GLU B 1 838 ? -6.341 10.892 5.582 1 85.12 838 GLU B O 1
ATOM 13866 N N . GLN B 1 839 ? -7.296 12.725 6.342 1 82.7 839 GLN B N 1
ATOM 13867 C CA . GLN B 1 839 ? -6.172 13.564 5.94 1 82.7 839 GLN B CA 1
ATOM 13868 C C . GLN B 1 839 ? -4.909 13.201 6.714 1 82.7 839 GLN B C 1
ATOM 13870 O O . GLN B 1 839 ? -3.829 13.083 6.13 1 82.7 839 GLN B O 1
ATOM 13875 N N . ALA B 1 840 ? -5.126 13.008 7.959 1 86.4 840 ALA B N 1
ATOM 13876 C CA . ALA B 1 840 ? -3.994 12.653 8.812 1 86.4 840 ALA B CA 1
ATOM 13877 C C . ALA B 1 840 ? -3.506 11.238 8.516 1 86.4 840 ALA B C 1
ATOM 13879 O O . ALA B 1 840 ? -2.305 10.966 8.564 1 86.4 840 ALA B O 1
ATOM 13880 N N . ASN B 1 841 ? -4.453 10.374 8.272 1 84.15 841 ASN B N 1
ATOM 13881 C CA . ASN B 1 841 ? -4.12 8.982 7.992 1 84.15 841 ASN B CA 1
ATOM 13882 C C . ASN B 1 841 ? -3.275 8.851 6.728 1 84.15 841 ASN B C 1
ATOM 13884 O O . ASN B 1 841 ? -2.437 7.953 6.626 1 84.15 841 ASN B O 1
ATOM 13888 N N . ALA B 1 842 ? -3.471 9.68 5.807 1 79.73 842 ALA B N 1
ATOM 13889 C CA . ALA B 1 842 ? -2.641 9.676 4.605 1 79.73 842 ALA B CA 1
ATOM 13890 C C . ALA B 1 842 ? -1.169 9.879 4.955 1 79.73 842 ALA B C 1
ATOM 13892 O O . ALA B 1 842 ? -0.292 9.241 4.367 1 79.73 842 ALA B O 1
ATOM 13893 N N . GLY B 1 843 ? -0.975 10.74 5.879 1 81.93 843 GLY B N 1
ATOM 13894 C CA . GLY B 1 843 ? 0.381 10.951 6.361 1 81.93 843 GLY B CA 1
ATOM 13895 C C . GLY B 1 843 ? 0.928 9.769 7.14 1 81.93 843 GLY B C 1
ATOM 13896 O O . GLY B 1 843 ? 2.08 9.374 6.951 1 81.93 843 GLY B O 1
ATOM 13897 N N . LEU B 1 844 ? 0.07 9.242 7.95 1 86.53 844 LEU B N 1
ATOM 13898 C CA . LEU B 1 844 ? 0.47 8.124 8.798 1 86.53 844 LEU B CA 1
ATOM 13899 C C . LEU B 1 844 ? 0.779 6.888 7.96 1 86.53 844 LEU B C 1
ATOM 13901 O O . LEU B 1 844 ? 1.687 6.121 8.289 1 86.53 844 LEU B O 1
ATOM 13905 N N . LYS B 1 845 ? 0.048 6.718 6.957 1 82.4 845 LYS B N 1
ATOM 13906 C CA . LYS B 1 845 ? 0.264 5.574 6.076 1 82.4 845 LYS B CA 1
ATOM 13907 C C . LYS B 1 845 ? 1.638 5.64 5.416 1 82.4 845 LYS B C 1
ATOM 13909 O O . LYS B 1 845 ? 2.231 4.606 5.101 1 82.4 845 LYS B O 1
ATOM 13914 N N . ARG B 1 846 ? 2.199 6.775 5.319 1 80.9 846 ARG B N 1
ATOM 13915 C CA . ARG B 1 846 ? 3.482 6.968 4.653 1 80.9 846 ARG B CA 1
ATOM 13916 C C . ARG B 1 846 ? 4.629 6.439 5.508 1 80.9 846 ARG B C 1
ATOM 13918 O O . ARG B 1 846 ? 5.711 6.15 4.994 1 80.9 846 ARG B O 1
ATOM 13925 N N . ILE B 1 847 ? 4.354 6.325 6.81 1 87.17 847 ILE B N 1
ATOM 13926 C CA . ILE B 1 847 ? 5.455 5.911 7.673 1 87.17 847 ILE B CA 1
ATOM 13927 C C . ILE B 1 847 ? 5.266 4.454 8.088 1 87.17 847 ILE B C 1
ATOM 13929 O O . ILE B 1 847 ? 5.996 3.945 8.942 1 87.17 847 ILE B O 1
ATOM 13933 N N . LYS B 1 848 ? 4.246 3.849 7.489 1 85.04 848 LYS B N 1
ATOM 13934 C CA . LYS B 1 848 ? 3.939 2.464 7.835 1 85.04 848 LYS B CA 1
ATOM 13935 C C . LYS B 1 848 ? 5.143 1.558 7.595 1 85.04 848 LYS B C 1
ATOM 13937 O O . LYS B 1 848 ? 5.494 0.743 8.451 1 85.04 848 LYS B O 1
ATOM 13942 N N . ASP B 1 849 ? 5.792 1.703 6.493 1 77.54 849 ASP B N 1
ATOM 13943 C CA . ASP B 1 849 ? 6.907 0.839 6.115 1 77.54 849 ASP B CA 1
ATOM 13944 C C . ASP B 1 849 ? 8.092 1.027 7.059 1 77.54 849 ASP B C 1
ATOM 13946 O O . ASP B 1 849 ? 8.885 0.104 7.26 1 77.54 849 ASP B O 1
ATOM 13950 N N . GLN B 1 850 ? 8.145 2.167 7.637 1 85.06 850 GLN B N 1
ATOM 13951 C CA . GLN B 1 850 ? 9.269 2.499 8.506 1 85.06 850 GLN B CA 1
ATOM 13952 C C . GLN B 1 850 ? 9.061 1.941 9.911 1 85.06 850 GLN B C 1
ATOM 13954 O O . GLN B 1 850 ? 10.028 1.65 10.618 1 85.06 850 GLN B O 1
ATOM 13959 N N . LEU B 1 851 ? 7.81 1.74 10.261 1 88.41 851 LEU B N 1
ATOM 13960 C CA . LEU B 1 851 ? 7.542 1.463 11.667 1 88.41 851 LEU B CA 1
ATOM 13961 C C . LEU B 1 851 ? 7.167 -0.002 11.871 1 88.41 851 LEU B C 1
ATOM 13963 O O . LEU B 1 851 ? 7.183 -0.5 12.999 1 88.41 851 LEU B O 1
ATOM 13967 N N . SER B 1 852 ? 6.869 -0.707 10.837 1 81.17 852 SER B N 1
ATOM 13968 C CA . SER B 1 852 ? 6.27 -2.035 10.917 1 81.17 852 SER B CA 1
ATOM 13969 C C . SER B 1 852 ? 7.223 -3.033 11.566 1 81.17 852 SER B C 1
ATOM 13971 O O . SER B 1 852 ? 6.789 -4.055 12.102 1 81.17 852 SER B O 1
ATOM 13973 N N . TYR B 1 853 ? 8.551 -2.762 11.556 1 78.31 853 TYR B N 1
ATOM 13974 C CA . TYR B 1 853 ? 9.498 -3.759 12.041 1 78.31 853 TYR B CA 1
ATOM 13975 C C . TYR B 1 853 ? 10.184 -3.285 13.316 1 78.31 853 TYR B C 1
ATOM 13977 O O . TYR B 1 853 ? 11.222 -3.824 13.707 1 78.31 853 TYR B O 1
ATOM 13985 N N . MET B 1 854 ? 9.569 -2.341 13.968 1 85.95 854 MET B N 1
ATOM 13986 C CA . MET B 1 854 ? 10.134 -1.779 15.192 1 85.95 854 MET B CA 1
ATOM 13987 C C . MET B 1 854 ? 9.561 -2.472 16.424 1 85.95 854 MET B C 1
ATOM 13989 O O . MET B 1 854 ? 8.488 -3.074 16.36 1 85.95 854 MET B O 1
ATOM 13993 N N . THR B 1 855 ? 10.314 -2.424 17.474 1 83.18 855 THR B N 1
ATOM 13994 C CA . THR B 1 855 ? 9.778 -2.822 18.77 1 83.18 855 THR B CA 1
ATOM 13995 C C . THR B 1 855 ? 8.659 -1.88 19.205 1 83.18 855 THR B C 1
ATOM 13997 O O . THR B 1 855 ? 8.52 -0.78 18.664 1 83.18 855 THR B O 1
ATOM 14000 N N . ALA B 1 856 ? 7.896 -2.318 20.227 1 85.13 856 ALA B N 1
ATOM 14001 C CA . ALA B 1 856 ? 6.766 -1.527 20.711 1 85.13 856 ALA B CA 1
ATOM 14002 C C . ALA B 1 856 ? 7.223 -0.15 21.182 1 85.13 856 ALA B C 1
ATOM 14004 O O . ALA B 1 856 ? 6.601 0.863 20.854 1 85.13 856 ALA B O 1
ATOM 14005 N N . ASN B 1 857 ? 8.283 -0.111 21.88 1 85.64 857 ASN B N 1
ATOM 14006 C CA . ASN B 1 857 ? 8.776 1.15 22.424 1 85.64 857 ASN B CA 1
ATOM 14007 C C . ASN B 1 857 ? 9.22 2.103 21.318 1 85.64 857 ASN B C 1
ATOM 14009 O O . ASN B 1 857 ? 8.891 3.29 21.347 1 85.64 857 ASN B O 1
ATOM 14013 N N . ASN B 1 858 ? 10.004 1.604 20.398 1 89.37 858 ASN B N 1
ATOM 14014 C CA . ASN B 1 858 ? 10.459 2.429 19.284 1 89.37 858 ASN B CA 1
ATOM 14015 C C . ASN B 1 858 ? 9.291 2.909 18.428 1 89.37 858 ASN B C 1
ATOM 14017 O O . ASN B 1 858 ? 9.291 4.046 17.952 1 89.37 858 ASN B O 1
ATOM 14021 N N . PHE B 1 859 ? 8.353 1.975 18.325 1 91.01 859 PHE B N 1
ATOM 14022 C CA . PHE B 1 859 ? 7.159 2.333 17.567 1 91.01 859 PHE B CA 1
ATOM 14023 C C . PHE B 1 859 ? 6.444 3.515 18.209 1 91.01 859 PHE B C 1
ATOM 14025 O O . PHE B 1 859 ? 6.095 4.481 17.527 1 91.01 859 PHE B O 1
ATOM 14032 N N . MET B 1 860 ? 6.233 3.447 19.534 1 91.48 860 MET B N 1
ATOM 14033 C CA . MET B 1 860 ? 5.526 4.494 20.265 1 91.48 860 MET B CA 1
ATOM 14034 C C . MET B 1 860 ? 6.271 5.822 20.171 1 91.48 860 MET B C 1
ATOM 14036 O O . MET B 1 860 ? 5.657 6.87 19.968 1 91.48 860 MET B O 1
ATOM 14040 N N . MET B 1 861 ? 7.564 5.778 20.256 1 91.82 861 MET B N 1
ATOM 14041 C CA . MET B 1 861 ? 8.381 6.986 20.211 1 91.82 861 MET B CA 1
ATOM 14042 C C . MET B 1 861 ? 8.299 7.648 18.84 1 91.82 861 MET B C 1
ATOM 14044 O O . MET B 1 861 ? 8.132 8.865 18.742 1 91.82 861 MET B O 1
ATOM 14048 N N . HIS B 1 862 ? 8.398 6.849 17.809 1 93.97 862 HIS B N 1
ATOM 14049 C CA . HIS B 1 862 ? 8.378 7.377 16.45 1 93.97 862 HIS B CA 1
ATOM 14050 C C . HIS B 1 862 ? 6.993 7.897 16.081 1 93.97 862 HIS B C 1
ATOM 14052 O O . HIS B 1 862 ? 6.867 8.949 15.45 1 93.97 862 HIS B O 1
ATOM 14058 N N . CYS B 1 863 ? 5.977 7.145 16.513 1 92.66 863 CYS B N 1
ATOM 14059 C CA . CYS B 1 863 ? 4.609 7.57 16.239 1 92.66 863 CYS B CA 1
ATOM 14060 C C . CYS B 1 863 ? 4.299 8.892 16.93 1 92.66 863 CYS B C 1
ATOM 14062 O O . CYS B 1 863 ? 3.726 9.797 16.32 1 92.66 863 CYS B O 1
ATOM 14064 N N . THR B 1 864 ? 4.699 8.996 18.168 1 93.7 864 THR B N 1
ATOM 14065 C CA . THR B 1 864 ? 4.514 10.222 18.936 1 93.7 864 THR B CA 1
ATOM 14066 C C . THR B 1 864 ? 5.231 11.392 18.269 1 93.7 864 THR B C 1
ATOM 14068 O O . THR B 1 864 ? 4.665 12.479 18.135 1 93.7 864 THR B O 1
ATOM 14071 N N . PHE B 1 865 ? 6.46 11.146 17.84 1 94.3 865 PHE B N 1
ATOM 14072 C CA . PHE B 1 865 ? 7.271 12.185 17.217 1 94.3 865 PHE B CA 1
ATOM 14073 C C . PHE B 1 865 ? 6.615 12.689 15.936 1 94.3 865 PHE B C 1
ATOM 14075 O O . PHE B 1 865 ? 6.541 13.897 15.705 1 94.3 865 PHE B O 1
ATOM 14082 N N . PHE B 1 866 ? 6.11 11.802 15.099 1 94.16 866 PHE B N 1
ATOM 14083 C CA . PHE B 1 866 ? 5.488 12.15 13.826 1 94.16 866 PHE B CA 1
ATOM 14084 C C . PHE B 1 866 ? 4.219 12.964 14.048 1 94.16 866 PHE B C 1
ATOM 14086 O O . PHE B 1 866 ? 4.028 14.009 13.424 1 94.16 866 PHE B O 1
ATOM 14093 N N . LEU B 1 867 ? 3.35 12.428 14.937 1 93.84 867 LEU B N 1
ATOM 14094 C CA . LEU B 1 867 ? 2.083 13.1 15.204 1 93.84 867 LEU B CA 1
ATOM 1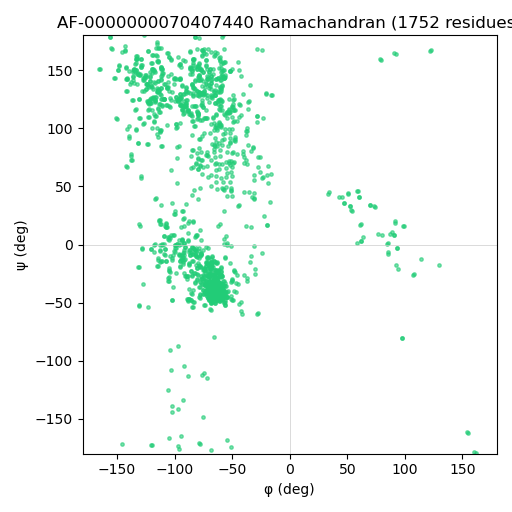4095 C C . LEU B 1 867 ? 2.314 14.449 15.876 1 93.84 867 LEU B C 1
ATOM 14097 O O . LEU B 1 867 ? 1.57 15.403 15.635 1 93.84 867 LEU B O 1
ATOM 14101 N N . TRP B 1 868 ? 3.327 14.47 16.765 1 94.6 868 TRP B N 1
ATOM 14102 C CA . TRP B 1 868 ? 3.7 15.731 17.398 1 94.6 868 TRP B CA 1
ATOM 14103 C C . TRP B 1 868 ? 4.067 16.778 16.351 1 94.6 868 TRP B C 1
ATOM 14105 O O . TRP B 1 868 ? 3.597 17.916 16.411 1 94.6 868 TRP B O 1
ATOM 14115 N N . ASN B 1 869 ? 4.912 16.413 15.444 1 93.73 869 ASN B N 1
ATOM 14116 C CA . ASN B 1 869 ? 5.33 17.332 14.391 1 93.73 869 ASN B CA 1
ATOM 14117 C C . ASN B 1 869 ? 4.145 17.79 13.544 1 93.73 869 ASN B C 1
ATOM 14119 O O . ASN B 1 869 ? 4.049 18.966 13.189 1 93.73 869 ASN B O 1
ATOM 14123 N N . LYS B 1 870 ? 3.277 16.899 13.203 1 92.2 870 LYS B N 1
ATOM 14124 C CA . LYS B 1 870 ? 2.093 17.239 12.419 1 92.2 870 LYS B CA 1
ATOM 14125 C C . LYS B 1 870 ? 1.204 18.227 13.169 1 92.2 870 LYS B C 1
ATOM 14127 O O . LYS B 1 870 ? 0.676 19.169 12.574 1 92.2 870 LYS B O 1
ATOM 14132 N N . ASN B 1 871 ? 1.012 17.994 14.442 1 92.64 871 ASN B N 1
ATOM 14133 C CA . ASN B 1 871 ? 0.218 18.896 15.269 1 92.64 871 ASN B CA 1
ATOM 14134 C C . ASN B 1 871 ? 0.829 20.293 15.321 1 92.64 871 ASN B C 1
ATOM 14136 O O . ASN B 1 871 ? 0.112 21.292 15.243 1 92.64 871 ASN B O 1
ATOM 14140 N N . LEU B 1 872 ? 2.15 20.313 15.404 1 91.73 872 LEU B N 1
ATOM 14141 C CA . LEU B 1 872 ? 2.819 21.607 15.484 1 91.73 872 LEU B CA 1
ATOM 14142 C C . LEU B 1 872 ? 2.635 22.394 14.191 1 91.73 872 LEU B C 1
ATOM 14144 O O . LEU B 1 872 ? 2.432 23.61 14.224 1 91.73 872 LEU B O 1
ATOM 14148 N N . LEU B 1 873 ? 2.764 21.708 13.104 1 89.62 873 LEU B N 1
ATOM 14149 C CA . LEU B 1 873 ? 2.574 22.355 11.81 1 89.62 873 LEU B CA 1
ATOM 14150 C C . LEU B 1 873 ? 1.139 22.85 11.655 1 89.62 873 LEU B C 1
ATOM 14152 O O . LEU B 1 873 ? 0.908 23.941 11.129 1 89.62 873 LEU B O 1
ATOM 14156 N N . LYS B 1 874 ? 0.189 22.073 12.156 1 89.27 874 LYS B N 1
ATOM 14157 C CA . LYS B 1 874 ? -1.214 22.469 12.09 1 89.27 874 LYS B CA 1
ATOM 14158 C C . LYS B 1 874 ? -1.495 23.656 13.007 1 89.27 874 LYS B C 1
ATOM 14160 O O . LYS B 1 874 ? -2.271 24.548 12.657 1 89.27 874 LYS B O 1
ATOM 14165 N N . LEU B 1 875 ? -0.978 23.619 14.13 1 88.3 875 LEU B N 1
ATOM 14166 C CA . LEU B 1 875 ? -1.163 24.697 15.096 1 88.3 875 LEU B CA 1
ATOM 14167 C C . LEU B 1 875 ? -0.647 26.02 14.54 1 88.3 875 LEU B C 1
ATOM 14169 O O . LEU B 1 875 ? -1.242 27.073 14.779 1 88.3 875 LEU B O 1
ATOM 14173 N N . SER B 1 876 ? 0.404 25.916 13.756 1 82.42 876 SER B N 1
ATOM 14174 C CA . SER B 1 876 ? 0.965 27.123 13.157 1 82.42 876 SER B CA 1
ATOM 14175 C C . SER B 1 876 ? 0.047 27.683 12.077 1 82.42 876 SER B C 1
ATOM 14177 O O . SER B 1 876 ? 0.057 28.886 11.808 1 82.42 876 SER B O 1
ATOM 14179 N N . SER B 1 877 ? -0.756 26.831 11.578 1 77.72 877 SER B N 1
ATOM 14180 C CA . SER B 1 877 ? -1.634 27.241 10.487 1 77.72 877 SER B CA 1
ATOM 14181 C C . SER B 1 877 ? -2.98 27.728 11.014 1 77.72 877 SER B C 1
ATOM 14183 O O . SER B 1 877 ? -3.697 28.455 10.324 1 77.72 877 SER B O 1
ATOM 14185 N N . ILE B 1 878 ? -3.398 27.323 12.139 1 74.92 878 ILE B N 1
ATOM 14186 C CA . ILE B 1 878 ? -4.68 27.729 12.704 1 74.92 878 ILE B CA 1
ATOM 14187 C C . ILE B 1 878 ? -4.521 29.055 13.444 1 74.92 878 ILE B C 1
ATOM 14189 O O . ILE B 1 878 ? -5.398 29.92 13.377 1 74.92 878 ILE B O 1
#